Protein 5HEI (pdb70)

CATH classification: 3.40.109.10

Secondary structure (DSSP, 8-state):
--HHHHHHHT------B-SPPPPHHHHHHHHHHHHHS--GGG---EEEEEE--HHHHHHHHHHTT--HHHHHSSEEEEEEEE-HHHHHHHHHTT----GGGSTHHHHHHHHHHHHHHHHHHHHHHHTT-EEEEEGGGGSSHHHHHHHHT--TTEEEEEEEEEE-BS----PPP---HHHHEEESS-----HHHHHHHHHHHHHHHHHHHTSS----HHHHHHHHTTS-S-TTHHHHHHHTT-----/--HHHHHHHT------B-SPPPPHHHHHHHHHHHHHS--GGG---EEEEEE--HHHHHHHHHHTTS-HHHHHSSEEEEEEEE-HHHHHHHHHTT----GGGSTHHHHHHHHHHHHHHHHHHHHHHHTT-EEEEEGGGGSSHHHHHHHHT--TTEEEEEEEEEE-BS----PPP---HHHHEEESS-----HHHHHHHHHHHHHHHHHHHTSS----HHHHHHHHHTS-S-TTHHHHHHHTT-----/-HHHHHHHT------B-SPPPPHHHHHHHHHHHHHS--GGG---EEEEEE--HHHHHHHHHHTT--HHHHHSSEEEEEEEE-HHHHHHHHHTT----GGGSSHHHHHHHHHHHHHHHHHHHHHHHTT-EEEEEGGGGSSHHHHHHHTT--TTEEEEEEEEEE-BS----PPP---HHHHEEESS-----HHHHHHHHHHHHHHHHHHHTSS----HHHHHHHHTTS-S-TTHHHHHHHTT-----/--HHHHHHHT------B-SPPPPHHHHHHHHHHHHHS--GGG---EEEEEE--HHHHHHHHHHTTS-HHHHHSSEEEEEEEE-HHHHHHHHHTT----GGGSHHHHHHHHHHHHHHHHHHHHHHHHTT-EEEEEGGGGSSHHHHHHHTT--TTEEEEEEEEEE-BS----PPP---HHHHEEESS-----HHHHHHHHHHHHHHHHHHHTSS----HHHHHHHHTTS-S-TTHHHHHHHTT-----/--HHHHHHHT------B-SPPPPHHHHHHHHHHHHHS--GGG---EEEEEE--HHHHHHHHHHTTS-HHHHHSSEEEEEEEE-HHHHHHHHHTT----GGGSTHHHHHHHHHHHHHHHHHHHHHHHTT-EEEEEGGGGSSHHHHHHHTT--TTEEEEEEEEEE-BS----PPP---HHHHEEESS-----HHHHHHHHHHHHHHHHHHHTSS----HHHHHHHHTTS-S-TTHHHHHHHTT-----/--HHHHHHHT------B-SPPPPHHHHHHHHHHHHHS--GGG---EEEEEE--HHHHHHHHHHTTS-HHHHHSSEEEEEEEE-HHHHHHHHHTT----GGGSTHHHHHHHHHHHHHHHHHHHHHHHTT-EEEEEGGGGSSHHHHHHHHT--TTEEEEEEEEEE-BS----PPP---HHHHEEESS-----HHHHHHHHHHHHHHHHHHHTSS----HHHHHHHHTTS-S-TTHHHHHHHTT-----/--HHHHHHHT------B-SPPPPHHHHHHHHHHHHHS--GGG---EEEEEE--HHHHHHHHHHTTS-HHHHHSSEEEEEEEE-HHHHHHHHHTT----GGGSSHHHHHHHHHHHHHHHHHHHHHHHTT-EEEEEGGGGSSHHHHHHHHT--TTEEEEEEEEEE-BS----PPP---HHHHEEESS-----HHHHHHHHHHHHHHHHHHHTSS----HHHHHHHHTTS-S-TTHHHHHHHTT-----/--HHHHHHHT------B-SPPPPHHHHHHHHHHHHHS--GGG---EEEEEE--HHHHHHHHHHTT--HHHHHSSEEEEEEEE-HHHHHHHHHTT----GGGSTHHHHHHHHHHHHHHHHHHHHHHHTT-EEEEEGGGGSSHHHHHHHHT--TTEEEEEEEEEE-BS----PPP---HHHHEEESS-----HHHHHHHHHHHHHHHHHHHTSS----HHHHHHHHTTS---TTHHHHHHHTT-----

B-factor: mean 59.86, std 19.84, range [3.0, 152.99]

Structure (mmCIF, N/CA/C/O backbone):
data_5HEI
#
_entry.id   5HEI
#
_cell.length_a   61.440
_cell.length_b   158.190
_cell.length_c   103.860
_cell.angle_alpha   90.00
_cell.angle_beta   102.21
_cell.angle_gamma   90.00
#
_symmetry.space_group_name_H-M   'P 1 21 1'
#
loop_
_entity.id
_entity.type
_entity.pdbx_description
1 polymer NfrA2
2 non-polymer 'FLAVIN MONONUCLEOTIDE'
3 non-polymer (4S)-2-METHYL-2,4-PENTANEDIOL
4 non-polymer 'SULFATE ION'
5 water water
#
loop_
_atom_site.group_PDB
_atom_site.id
_atom_site.type_symbol
_atom_site.label_atom_id
_atom_site.label_alt_id
_atom_site.label_comp_id
_atom_site.label_asym_id
_atom_site.label_entity_id
_atom_site.label_seq_id
_atom_site.pdbx_PDB_ins_code
_atom_site.Cartn_x
_atom_site.Cartn_y
_atom_site.Cartn_z
_atom_site.occupancy
_atom_site.B_iso_or_equiv
_atom_site.auth_seq_id
_atom_site.auth_comp_id
_atom_site.auth_asym_id
_atom_site.auth_atom_id
_atom_site.pdbx_PDB_model_num
ATOM 1 N N . MET A 1 1 ? 11.870 -32.048 116.363 1.00 88.70 1 MET A N 1
ATOM 2 C CA . MET A 1 1 ? 11.365 -31.087 115.380 1.00 85.74 1 MET A CA 1
ATOM 3 C C . MET A 1 1 ? 11.330 -31.722 113.983 1.00 87.55 1 MET A C 1
ATOM 4 O O . MET A 1 1 ? 12.270 -32.429 113.610 1.00 88.34 1 MET A O 1
ATOM 9 N N . ASN A 1 2 ? 10.244 -31.472 113.222 1.00 81.29 2 ASN A N 1
ATOM 10 C CA . ASN A 1 2 ? 10.007 -32.001 111.867 1.00 79.91 2 ASN A CA 1
ATOM 11 C C . ASN A 1 2 ? 11.037 -31.494 110.846 1.00 80.92 2 ASN A C 1
ATOM 12 O O . ASN A 1 2 ? 11.638 -30.444 111.078 1.00 79.20 2 ASN A O 1
ATOM 17 N N . GLU A 1 3 ? 11.221 -32.226 109.707 1.00 76.88 3 GLU A N 1
ATOM 18 C CA . GLU A 1 3 ? 12.150 -31.860 108.620 1.00 75.34 3 GLU A CA 1
ATOM 19 C C . GLU A 1 3 ? 11.854 -30.452 108.089 1.00 74.46 3 GLU A C 1
ATOM 20 O O . GLU A 1 3 ? 12.786 -29.722 107.749 1.00 73.05 3 GLU A O 1
ATOM 26 N N . ALA A 1 4 ? 10.566 -30.063 108.064 1.00 68.81 4 ALA A N 1
ATOM 27 C CA . ALA A 1 4 ? 10.131 -28.732 107.645 1.00 66.15 4 ALA A CA 1
ATOM 28 C C . ALA A 1 4 ? 10.659 -27.680 108.626 1.00 67.98 4 ALA A C 1
ATOM 29 O O . ALA A 1 4 ? 11.297 -26.722 108.192 1.00 66.32 4 ALA A O 1
ATOM 31 N N . ILE A 1 5 ? 10.440 -27.896 109.946 1.00 64.42 5 ILE A N 1
ATOM 32 C CA . ILE A 1 5 ? 10.893 -27.023 111.038 1.00 63.63 5 ILE A CA 1
ATOM 33 C C . ILE A 1 5 ? 12.433 -26.969 111.096 1.00 66.44 5 ILE A C 1
ATOM 34 O O . ILE A 1 5 ? 12.985 -25.886 111.267 1.00 64.64 5 ILE A O 1
ATOM 39 N N . ARG A 1 6 ? 13.115 -28.115 110.898 1.00 64.19 6 ARG A N 1
ATOM 40 C CA . ARG A 1 6 ? 14.580 -28.194 110.893 1.00 64.52 6 ARG A CA 1
ATOM 41 C C . ARG A 1 6 ? 15.212 -27.514 109.675 1.00 66.82 6 ARG A C 1
ATOM 42 O O . ARG A 1 6 ? 16.381 -27.140 109.744 1.00 67.20 6 ARG A O 1
ATOM 50 N N . THR A 1 7 ? 14.441 -27.324 108.579 1.00 61.60 7 THR A N 1
ATOM 51 C CA . THR A 1 7 ? 14.897 -26.610 107.376 1.00 59.86 7 THR A CA 1
ATOM 52 C C . THR A 1 7 ? 14.904 -25.108 107.674 1.00 61.18 7 THR A C 1
ATOM 53 O O . THR A 1 7 ? 15.857 -24.417 107.301 1.00 60.92 7 THR A O 1
ATOM 57 N N . ILE A 1 8 ? 13.854 -24.616 108.367 1.00 56.18 8 ILE A N 1
ATOM 58 C CA . ILE A 1 8 ? 13.715 -23.202 108.752 1.00 54.67 8 ILE A CA 1
ATOM 59 C C . ILE A 1 8 ? 14.639 -22.844 109.932 1.00 59.23 8 ILE A C 1
ATOM 60 O O . ILE A 1 8 ? 15.344 -21.844 109.841 1.00 58.25 8 ILE A O 1
ATOM 65 N N . GLN A 1 9 ? 14.640 -23.657 111.015 1.00 57.34 9 GLN A N 1
ATOM 66 C CA . GLN A 1 9 ? 15.451 -23.437 112.223 1.00 58.42 9 GLN A CA 1
ATOM 67 C C . GLN A 1 9 ? 16.965 -23.377 111.962 1.00 63.78 9 GLN A C 1
ATOM 68 O O . GLN A 1 9 ? 17.655 -22.564 112.581 1.00 63.31 9 GLN A O 1
ATOM 74 N N . ASP A 1 10 ? 17.472 -24.233 111.048 1.00 61.69 10 ASP A N 1
ATOM 75 C CA . ASP A 1 10 ? 18.894 -24.319 110.702 1.00 62.64 10 ASP A CA 1
ATOM 76 C C . ASP A 1 10 ? 19.289 -23.409 109.514 1.00 65.98 10 ASP A C 1
ATOM 77 O O . ASP A 1 10 ? 20.280 -23.689 108.833 1.00 66.78 10 ASP A O 1
ATOM 82 N N . HIS A 1 11 ? 18.537 -22.312 109.293 1.00 60.91 11 HIS A N 1
ATOM 83 C CA . HIS A 1 11 ? 18.804 -21.378 108.202 1.00 59.78 11 HIS A CA 1
ATOM 84 C C . HIS A 1 11 ? 20.105 -20.592 108.338 1.00 65.68 11 HIS A C 1
ATOM 85 O O . HIS A 1 11 ? 20.393 -20.000 109.383 1.00 65.97 11 HIS A O 1
ATOM 92 N N . ARG A 1 12 ? 20.892 -20.646 107.264 1.00 63.09 12 ARG A N 1
ATOM 93 C CA . ARG A 1 12 ? 22.150 -19.940 107.088 1.00 64.00 12 ARG A CA 1
ATOM 94 C C . ARG A 1 12 ? 22.249 -19.556 105.611 1.00 67.88 12 ARG A C 1
ATOM 95 O O . ARG A 1 12 ? 22.099 -20.414 104.736 1.00 68.25 12 ARG A O 1
ATOM 103 N N . SER A 1 13 ? 22.382 -18.253 105.335 1.00 63.34 13 SER A N 1
ATOM 104 C CA . SER A 1 13 ? 22.519 -17.758 103.969 1.00 62.35 13 SER A CA 1
ATOM 105 C C . SER A 1 13 ? 23.982 -17.885 103.583 1.00 67.83 13 SER A C 1
ATOM 106 O O . SER A 1 13 ? 24.862 -17.589 104.400 1.00 68.89 13 SER A O 1
ATOM 109 N N . ILE A 1 14 ? 24.247 -18.366 102.365 1.00 64.33 14 ILE A N 1
ATOM 110 C CA . ILE A 1 14 ? 25.622 -18.538 101.892 1.00 65.61 14 ILE A CA 1
ATOM 111 C C . ILE A 1 14 ? 25.957 -17.647 100.702 1.00 67.92 14 ILE A C 1
ATOM 112 O O . ILE A 1 14 ? 25.088 -17.365 99.872 1.00 65.60 14 ILE A O 1
ATOM 117 N N . ARG A 1 15 ? 27.222 -17.188 100.648 1.00 65.42 15 ARG A N 1
ATOM 118 C CA . ARG A 1 15 ? 27.765 -16.326 99.591 1.00 64.76 15 ARG A CA 1
ATOM 119 C C . ARG A 1 15 ? 28.922 -17.018 98.850 1.00 69.63 15 ARG A C 1
ATOM 120 O O . ARG A 1 15 ? 29.443 -16.485 97.867 1.00 69.20 15 ARG A O 1
ATOM 128 N N . GLN A 1 16 ? 29.280 -18.231 99.307 1.00 67.81 16 GLN A N 1
ATOM 129 C CA . GLN A 1 16 ? 30.314 -19.081 98.715 1.00 70.17 16 GLN A CA 1
ATOM 130 C C . GLN A 1 16 ? 29.616 -20.239 97.976 1.00 73.75 16 GLN A C 1
ATOM 131 O O . GLN A 1 16 ? 28.845 -20.980 98.588 1.00 72.27 16 GLN A O 1
ATOM 137 N N . TYR A 1 17 ? 29.854 -20.348 96.649 1.00 71.07 17 TYR A N 1
ATOM 138 C CA . TYR A 1 17 ? 29.235 -21.333 95.755 1.00 70.71 17 TYR A CA 1
ATOM 139 C C . TYR A 1 17 ? 30.250 -22.085 94.883 1.00 77.31 17 TYR A C 1
ATOM 140 O O . TYR A 1 17 ? 31.393 -21.640 94.731 1.00 78.37 17 TYR A O 1
ATOM 149 N N . THR A 1 18 ? 29.806 -23.222 94.295 1.00 74.48 18 THR A N 1
ATOM 150 C CA . THR A 1 18 ? 30.587 -24.082 93.397 1.00 76.74 18 THR A CA 1
ATOM 151 C C . THR A 1 18 ? 30.170 -23.847 91.931 1.00 80.18 18 THR A C 1
ATOM 152 O O . THR A 1 18 ? 29.133 -23.231 91.673 1.00 77.74 18 THR A O 1
ATOM 156 N N . ASP A 1 19 ? 30.967 -24.371 90.983 1.00 78.81 19 ASP A N 1
ATOM 157 C CA . ASP A 1 19 ? 30.740 -24.300 89.530 1.00 79.09 19 ASP A CA 1
ATOM 158 C C . ASP A 1 19 ? 29.490 -25.093 89.097 1.00 81.72 19 ASP A C 1
ATOM 159 O O . ASP A 1 19 ? 28.957 -24.853 88.010 1.00 80.92 19 ASP A O 1
ATOM 164 N N . GLU A 1 20 ? 29.042 -26.029 89.963 1.00 77.76 20 GLU A N 1
ATOM 165 C CA . GLU A 1 20 ? 27.908 -26.930 89.778 1.00 76.76 20 GLU A CA 1
ATOM 166 C C . GLU A 1 20 ? 26.614 -26.190 89.456 1.00 79.30 20 GLU A C 1
ATOM 167 O O . GLU A 1 20 ? 26.156 -25.354 90.239 1.00 76.66 20 GLU A O 1
ATOM 173 N N . ALA A 1 21 ? 26.043 -26.500 88.286 1.00 77.41 21 ALA A N 1
ATOM 174 C CA . ALA A 1 21 ? 24.809 -25.909 87.782 1.00 75.86 21 ALA A CA 1
ATOM 175 C C . ALA A 1 21 ? 23.575 -26.473 88.485 1.00 79.31 21 ALA A C 1
ATOM 176 O O . ALA A 1 21 ? 23.556 -27.652 88.848 1.00 79.80 21 ALA A O 1
ATOM 178 N N . VAL A 1 22 ? 22.541 -25.628 88.666 1.00 74.62 22 VAL A N 1
ATOM 179 C CA . VAL A 1 22 ? 21.267 -26.025 89.275 1.00 73.50 22 VAL A CA 1
ATOM 180 C C . VAL A 1 22 ? 20.453 -26.701 88.167 1.00 79.43 22 VAL A C 1
ATOM 181 O O . VAL A 1 22 ? 20.203 -26.080 87.129 1.00 79.16 22 VAL A O 1
ATOM 185 N N . SER A 1 23 ? 20.087 -27.981 88.366 1.00 77.67 23 SER A N 1
ATOM 186 C CA . SER A 1 23 ? 19.315 -28.760 87.391 1.00 78.93 23 SER A CA 1
ATOM 187 C C . SER A 1 23 ? 17.893 -28.216 87.232 1.00 81.99 23 SER A C 1
ATOM 188 O O . SER A 1 23 ? 17.378 -27.575 88.152 1.00 79.76 23 SER A O 1
ATOM 191 N N . ASP A 1 24 ? 17.265 -28.475 86.061 1.00 79.94 24 ASP A N 1
ATOM 192 C CA . ASP A 1 24 ? 15.907 -28.033 85.731 1.00 78.61 24 ASP A CA 1
ATOM 193 C C . ASP A 1 24 ? 14.886 -28.641 86.681 1.00 80.13 24 ASP A C 1
ATOM 194 O O . ASP A 1 24 ? 13.910 -27.973 87.011 1.00 77.23 24 ASP A O 1
ATOM 199 N N . GLU A 1 25 ? 15.140 -29.891 87.150 1.00 77.69 25 GLU A N 1
ATOM 200 C CA . GLU A 1 25 ? 14.306 -30.616 88.113 1.00 76.70 25 GLU A CA 1
ATOM 201 C C . GLU A 1 25 ? 14.266 -29.856 89.445 1.00 77.05 25 GLU A C 1
ATOM 202 O O . GLU A 1 25 ? 13.202 -29.769 90.062 1.00 75.45 25 GLU A O 1
ATOM 208 N N . HIS A 1 26 ? 15.416 -29.279 89.859 1.00 71.99 26 HIS A N 1
ATOM 209 C CA . HIS A 1 26 ? 15.534 -28.484 91.082 1.00 69.49 26 HIS A CA 1
ATOM 210 C C . HIS A 1 26 ? 14.825 -27.137 90.930 1.00 70.56 26 HIS A C 1
ATOM 211 O O . HIS A 1 26 ? 14.092 -26.738 91.837 1.00 68.99 26 HIS A O 1
ATOM 218 N N . LEU A 1 27 ? 15.024 -26.449 89.776 1.00 65.78 27 LEU A N 1
ATOM 219 C CA . LEU A 1 27 ? 14.388 -25.162 89.481 1.00 63.37 27 LEU A CA 1
ATOM 220 C C . LEU A 1 27 ? 12.857 -25.295 89.469 1.00 65.94 27 LEU A C 1
ATOM 221 O O . LEU A 1 27 ? 12.190 -24.538 90.171 1.00 64.16 27 LEU A O 1
ATOM 226 N N . ASP A 1 28 ? 12.315 -26.299 88.738 1.00 63.63 28 ASP A N 1
ATOM 227 C CA . ASP A 1 28 ? 10.876 -26.578 88.657 1.00 63.18 28 ASP A CA 1
ATOM 228 C C . ASP A 1 28 ? 10.243 -26.820 90.027 1.00 64.96 28 ASP A C 1
ATOM 229 O O . ASP A 1 28 ? 9.125 -26.373 90.254 1.00 63.82 28 ASP A O 1
ATOM 234 N N . THR A 1 29 ? 10.969 -27.491 90.942 1.00 61.19 29 THR A N 1
ATOM 235 C CA . THR A 1 29 ? 10.535 -27.760 92.316 1.00 60.06 29 THR A CA 1
ATOM 236 C C . THR A 1 29 ? 10.491 -26.447 93.129 1.00 62.75 29 THR A C 1
ATOM 237 O O . THR A 1 29 ? 9.549 -26.245 93.895 1.00 60.92 29 THR A O 1
ATOM 241 N N . ILE A 1 30 ? 11.493 -25.551 92.920 1.00 59.97 30 ILE A N 1
ATOM 242 C CA . ILE A 1 30 ? 11.613 -24.237 93.566 1.00 58.81 30 ILE A CA 1
ATOM 243 C C . ILE A 1 30 ? 10.477 -23.310 93.078 1.00 63.26 30 ILE A C 1
ATOM 244 O O . ILE A 1 30 ? 9.900 -22.587 93.897 1.00 62.77 30 ILE A O 1
ATOM 249 N N . ILE A 1 31 ? 10.140 -23.348 91.765 1.00 60.39 31 ILE A N 1
ATOM 250 C CA . ILE A 1 31 ? 9.040 -22.536 91.219 1.00 59.81 31 ILE A CA 1
ATOM 251 C C . ILE A 1 31 ? 7.649 -23.077 91.605 1.00 64.30 31 ILE A C 1
ATOM 252 O O . ILE A 1 31 ? 6.758 -22.279 91.889 1.00 63.26 31 ILE A O 1
ATOM 257 N N . GLN A 1 32 ? 7.473 -24.419 91.633 1.00 62.27 32 GLN A N 1
ATOM 258 C CA . GLN A 1 32 ? 6.211 -25.070 92.023 1.00 62.78 32 GLN A CA 1
ATOM 259 C C . GLN A 1 32 ? 5.887 -24.860 93.503 1.00 66.73 32 GLN A C 1
ATOM 260 O O . GLN A 1 32 ? 4.714 -24.683 93.848 1.00 66.37 32 GLN A O 1
ATOM 266 N N . SER A 1 33 ? 6.926 -24.858 94.369 1.00 62.87 33 SER A N 1
ATOM 267 C CA . SER A 1 33 ? 6.780 -24.623 95.808 1.00 61.78 33 SER A CA 1
ATOM 268 C C . SER A 1 33 ? 6.400 -23.159 96.065 1.00 63.35 33 SER A C 1
ATOM 269 O O . SER A 1 33 ? 5.509 -22.900 96.872 1.00 62.81 33 SER A O 1
ATOM 272 N N . ALA A 1 34 ? 7.050 -22.210 95.351 1.00 57.90 34 ALA A N 1
ATOM 273 C CA . ALA A 1 34 ? 6.780 -20.777 95.457 1.00 56.20 34 ALA A CA 1
ATOM 274 C C . ALA A 1 34 ? 5.333 -20.459 95.035 1.00 59.55 34 ALA A C 1
ATOM 275 O O . ALA A 1 34 ? 4.656 -19.674 95.710 1.00 59.46 34 ALA A O 1
ATOM 277 N N . GLN A 1 35 ? 4.847 -21.109 93.949 1.00 54.97 35 GLN A N 1
ATOM 278 C CA . GLN A 1 35 ? 3.480 -20.960 93.442 1.00 54.13 35 GLN A CA 1
ATOM 279 C C . GLN A 1 35 ? 2.470 -21.559 94.419 1.00 57.16 35 GLN A C 1
ATOM 280 O O . GLN A 1 35 ? 1.370 -21.034 94.549 1.00 56.88 35 GLN A O 1
ATOM 286 N N . SER A 1 36 ? 2.858 -22.639 95.121 1.00 53.44 36 SER A N 1
ATOM 287 C CA . SER A 1 36 ? 2.032 -23.342 96.105 1.00 53.43 36 SER A CA 1
ATOM 288 C C . SER A 1 36 ? 1.691 -22.507 97.346 1.00 56.32 36 SER A C 1
ATOM 289 O O . SER A 1 36 ? 0.730 -22.825 98.044 1.00 56.23 36 SER A O 1
ATOM 292 N N . ALA A 1 37 ? 2.465 -21.444 97.612 1.00 52.55 37 ALA A N 1
ATOM 293 C CA . ALA A 1 37 ? 2.271 -20.534 98.743 1.00 51.94 37 ALA A CA 1
ATOM 294 C C . ALA A 1 37 ? 1.015 -19.659 98.587 1.00 56.53 37 ALA A C 1
ATOM 295 O O . ALA A 1 37 ? 0.509 -19.484 97.474 1.00 55.96 37 ALA A O 1
ATOM 297 N N . ALA A 1 38 ? 0.522 -19.114 99.714 1.00 53.96 38 ALA A N 1
ATOM 298 C CA . ALA A 1 38 ? -0.656 -18.248 99.772 1.00 54.65 38 ALA A CA 1
ATOM 299 C C . ALA A 1 38 ? -0.414 -16.895 99.086 1.00 59.55 38 ALA A C 1
ATOM 300 O O . ALA A 1 38 ? 0.712 -16.384 99.109 1.00 59.40 38 ALA A O 1
ATOM 302 N N . SER A 1 39 ? -1.473 -16.325 98.473 1.00 56.26 39 SER A N 1
ATOM 303 C CA . SER A 1 39 ? -1.439 -15.031 97.777 1.00 55.71 39 SER A CA 1
ATOM 304 C C . SER A 1 39 ? -2.710 -14.244 98.069 1.00 61.74 39 SER A C 1
ATOM 305 O O . SER A 1 39 ? -3.777 -14.851 98.169 1.00 63.24 39 SER A O 1
ATOM 308 N N . SER A 1 40 ? -2.608 -12.904 98.217 1.00 58.03 40 SER A N 1
ATOM 309 C CA . SER A 1 40 ? -3.763 -12.039 98.498 1.00 58.59 40 SER A CA 1
ATOM 310 C C . SER A 1 40 ? -4.822 -12.191 97.403 1.00 63.73 40 SER A C 1
ATOM 311 O O . SER A 1 40 ? -4.500 -12.027 96.223 1.00 63.28 40 SER A O 1
ATOM 314 N N . ILE A 1 41 ? -6.063 -12.581 97.805 1.00 61.25 41 ILE A N 1
ATOM 315 C CA . ILE A 1 41 ? -7.249 -12.825 96.958 1.00 62.38 41 ILE A CA 1
ATOM 316 C C . ILE A 1 41 ? -7.034 -13.838 95.799 1.00 66.69 41 ILE A C 1
ATOM 317 O O . ILE A 1 41 ? -7.804 -13.852 94.831 1.00 67.47 41 ILE A O 1
ATOM 322 N N . ASN A 1 42 ? -6.003 -14.714 95.936 1.00 62.40 42 ASN A N 1
ATOM 323 C CA . ASN A 1 42 ? -5.540 -15.704 94.947 1.00 62.33 42 ASN A CA 1
ATOM 324 C C . ASN A 1 42 ? -5.189 -15.033 93.597 1.00 66.59 42 ASN A C 1
ATOM 325 O O . ASN A 1 42 ? -5.304 -15.646 92.530 1.00 66.91 42 ASN A O 1
ATOM 330 N N . GLY A 1 43 ? -4.748 -13.776 93.683 1.00 62.50 43 GLY A N 1
ATOM 331 C CA . GLY A 1 43 ? -4.358 -12.957 92.543 1.00 62.38 43 GLY A CA 1
ATOM 332 C C . GLY A 1 43 ? -2.977 -13.296 92.023 1.00 65.30 43 GLY A C 1
ATOM 333 O O . GLY A 1 43 ? -2.649 -12.956 90.883 1.00 64.89 43 GLY A O 1
ATOM 334 N N . GLN A 1 44 ? -2.162 -13.977 92.866 1.00 61.38 44 GLN A N 1
ATOM 335 C CA . GLN A 1 44 ? -0.802 -14.441 92.570 1.00 60.97 44 GLN A CA 1
ATOM 336 C C . GLN A 1 44 ? 0.034 -13.314 91.934 1.00 65.24 44 GLN A C 1
ATOM 337 O O . GLN A 1 44 ? 0.451 -13.406 90.773 1.00 66.01 44 GLN A O 1
ATOM 343 N N . GLN A 1 45 ? 0.231 -12.228 92.710 1.00 60.48 45 GLN A N 1
ATOM 344 C CA . GLN A 1 45 ? 0.928 -11.001 92.313 1.00 59.94 45 GLN A CA 1
ATOM 345 C C . GLN A 1 45 ? 2.468 -11.111 92.321 1.00 63.84 45 GLN A C 1
ATOM 346 O O . GLN A 1 45 ? 3.152 -10.122 92.592 1.00 63.27 45 GLN A O 1
ATOM 352 N N . VAL A 1 46 ? 3.014 -12.304 92.027 1.00 60.72 46 VAL A N 1
ATOM 353 C CA . VAL A 1 46 ? 4.461 -12.541 92.000 1.00 60.37 46 VAL A CA 1
ATOM 354 C C . VAL A 1 46 ? 4.888 -13.151 90.665 1.00 65.81 46 VAL A C 1
ATOM 355 O O . VAL A 1 46 ? 4.328 -14.165 90.228 1.00 66.21 46 VAL A O 1
ATOM 359 N N . THR A 1 47 ? 5.903 -12.537 90.039 1.00 62.39 47 THR A N 1
ATOM 360 C CA . THR A 1 47 ? 6.503 -12.999 88.794 1.00 62.87 47 THR A CA 1
ATOM 361 C C . THR A 1 47 ? 7.969 -13.331 89.064 1.00 66.64 47 THR A C 1
ATOM 362 O O . THR A 1 47 ? 8.692 -12.531 89.660 1.00 65.68 47 THR A O 1
ATOM 366 N N . ILE A 1 48 ? 8.384 -14.531 88.659 1.00 63.53 48 ILE A N 1
ATOM 367 C CA . ILE A 1 48 ? 9.737 -15.012 88.883 1.00 63.23 48 ILE A CA 1
ATOM 368 C C . ILE A 1 48 ? 10.554 -15.143 87.594 1.00 67.67 48 ILE A C 1
ATOM 369 O O . ILE A 1 48 ? 10.166 -15.878 86.682 1.00 68.39 48 ILE A O 1
ATOM 374 N N . ILE A 1 49 ? 11.674 -14.400 87.520 1.00 63.67 49 ILE A N 1
ATOM 375 C CA . ILE A 1 49 ? 12.578 -14.403 86.368 1.00 64.50 49 ILE A CA 1
ATOM 376 C C . ILE A 1 49 ? 13.844 -15.203 86.699 1.00 67.87 49 ILE A C 1
ATOM 377 O O . ILE A 1 49 ? 14.564 -14.847 87.634 1.00 66.68 49 ILE A O 1
ATOM 382 N N . SER A 1 50 ? 14.107 -16.278 85.939 1.00 65.10 50 SER A N 1
ATOM 383 C CA . SER A 1 50 ? 15.284 -17.125 86.135 1.00 65.51 50 SER A CA 1
ATOM 384 C C . SER A 1 50 ? 16.393 -16.697 85.205 1.00 70.44 50 SER A C 1
ATOM 385 O O . SER A 1 50 ? 16.249 -16.793 83.986 1.00 71.18 50 SER A O 1
ATOM 388 N N . VAL A 1 51 ? 17.489 -16.194 85.782 1.00 66.94 51 VAL A N 1
ATOM 389 C CA . VAL A 1 51 ? 18.651 -15.736 85.028 1.00 68.17 51 VAL A CA 1
ATOM 390 C C . VAL A 1 51 ? 19.802 -16.729 85.223 1.00 73.18 51 VAL A C 1
ATOM 391 O O . VAL A 1 51 ? 20.266 -16.941 86.346 1.00 72.55 51 VAL A O 1
ATOM 395 N N . GLN A 1 52 ? 20.215 -17.369 84.124 1.00 70.94 52 GLN A N 1
ATOM 396 C CA . GLN A 1 52 ? 21.274 -18.375 84.114 1.00 72.24 52 GLN A CA 1
ATOM 397 C C . GLN A 1 52 ? 22.454 -17.981 83.222 1.00 77.76 52 GLN A C 1
ATOM 398 O O . GLN A 1 52 ? 23.565 -18.483 83.422 1.00 78.40 52 GLN A O 1
ATOM 404 N N . ASP A 1 53 ? 22.205 -17.090 82.238 1.00 74.62 53 ASP A N 1
ATOM 405 C CA . ASP A 1 53 ? 23.197 -16.570 81.294 1.00 76.40 53 ASP A CA 1
ATOM 406 C C . ASP A 1 53 ? 24.178 -15.646 82.035 1.00 79.63 53 ASP A C 1
ATOM 407 O O . ASP A 1 53 ? 23.769 -14.623 82.585 1.00 78.04 53 ASP A O 1
ATOM 412 N N . LYS A 1 54 ? 25.465 -16.046 82.065 1.00 77.01 54 LYS A N 1
ATOM 413 C CA . LYS A 1 54 ? 26.588 -15.376 82.733 1.00 76.58 54 LYS A CA 1
ATOM 414 C C . LYS A 1 54 ? 26.676 -13.866 82.468 1.00 78.70 54 LYS A C 1
ATOM 415 O O . LYS A 1 54 ? 26.872 -13.106 83.415 1.00 77.02 54 LYS A O 1
ATOM 421 N N . GLU A 1 55 ? 26.529 -13.444 81.192 1.00 75.55 55 GLU A N 1
ATOM 422 C CA . GLU A 1 55 ? 26.604 -12.039 80.763 1.00 75.32 55 GLU A CA 1
ATOM 423 C C . GLU A 1 55 ? 25.498 -11.168 81.365 1.00 75.73 55 GLU A C 1
ATOM 424 O O . GLU A 1 55 ? 25.791 -10.078 81.871 1.00 75.07 55 GLU A O 1
ATOM 430 N N . LYS A 1 56 ? 24.237 -11.652 81.326 1.00 69.75 56 LYS A N 1
ATOM 431 C CA . LYS A 1 56 ? 23.081 -10.955 81.900 1.00 67.01 56 LYS A CA 1
ATOM 432 C C . LYS A 1 56 ? 23.226 -10.926 83.428 1.00 68.53 56 LYS A C 1
ATOM 433 O O . LYS A 1 56 ? 23.110 -9.858 84.026 1.00 67.62 56 LYS A O 1
ATOM 439 N N . LYS A 1 57 ? 23.544 -12.093 84.035 1.00 63.91 57 LYS A N 1
ATOM 440 C CA . LYS A 1 57 ? 23.769 -12.304 85.472 1.00 62.05 57 LYS A CA 1
ATOM 441 C C . LYS A 1 57 ? 24.920 -11.424 86.005 1.00 65.58 57 LYS A C 1
ATOM 442 O O . LYS A 1 57 ? 24.888 -11.025 87.172 1.00 63.78 57 LYS A O 1
ATOM 448 N N . LYS A 1 58 ? 25.920 -11.112 85.147 1.00 63.49 58 LYS A N 1
ATOM 449 C CA . LYS A 1 58 ? 27.037 -10.236 85.507 1.00 63.99 58 LYS A CA 1
ATOM 450 C C . LYS A 1 58 ? 26.537 -8.798 85.614 1.00 67.06 58 LYS A C 1
ATOM 451 O O . LYS A 1 58 ? 26.956 -8.086 86.528 1.00 65.90 58 LYS A O 1
ATOM 457 N N . LYS A 1 59 ? 25.638 -8.376 84.690 1.00 63.95 59 LYS A N 1
ATOM 458 C CA . LYS A 1 59 ? 25.058 -7.031 84.699 1.00 63.46 59 LYS A CA 1
ATOM 459 C C . LYS A 1 59 ? 24.201 -6.831 85.949 1.00 65.23 59 LYS A C 1
ATOM 460 O O . LYS A 1 59 ? 24.326 -5.801 86.608 1.00 64.01 59 LYS A O 1
ATOM 466 N N . LEU A 1 60 ? 23.416 -7.867 86.323 1.00 61.36 60 LEU A N 1
ATOM 467 C CA . LEU A 1 60 ? 22.570 -7.914 87.522 1.00 59.63 60 LEU A CA 1
ATOM 468 C C . LEU A 1 60 ? 23.405 -7.828 88.803 1.00 64.63 60 LEU A C 1
ATOM 469 O O . LEU A 1 60 ? 22.967 -7.210 89.771 1.00 63.02 60 LEU A O 1
ATOM 474 N N . SER A 1 61 ? 24.595 -8.461 88.803 1.00 64.02 61 SER A N 1
ATOM 475 C CA . SER A 1 61 ? 25.560 -8.491 89.909 1.00 64.82 61 SER A CA 1
ATOM 476 C C . SER A 1 61 ? 26.109 -7.087 90.194 1.00 71.00 61 SER A C 1
ATOM 477 O O . SER A 1 61 ? 26.186 -6.681 91.355 1.00 70.20 61 SER A O 1
ATOM 480 N N . GLU A 1 62 ? 26.468 -6.350 89.125 1.00 69.69 62 GLU A N 1
ATOM 481 C CA . GLU A 1 62 ? 27.010 -4.994 89.190 1.00 70.70 62 GLU A CA 1
ATOM 482 C C . GLU A 1 62 ? 25.943 -3.998 89.657 1.00 73.43 62 GLU A C 1
ATOM 483 O O . GLU A 1 62 ? 26.232 -3.183 90.531 1.00 73.92 62 GLU A O 1
ATOM 489 N N . LEU A 1 63 ? 24.709 -4.082 89.095 1.00 68.10 63 LEU A N 1
ATOM 490 C CA . LEU A 1 63 ? 23.572 -3.202 89.422 1.00 66.61 63 LEU A CA 1
ATOM 491 C C . LEU A 1 63 ? 23.016 -3.398 90.844 1.00 69.91 63 LEU A C 1
ATOM 492 O O . LEU A 1 63 ? 22.258 -2.550 91.330 1.00 68.60 63 LEU A O 1
ATOM 497 N N . ALA A 1 64 ? 23.375 -4.524 91.494 1.00 66.86 64 ALA A N 1
ATOM 498 C CA . ALA A 1 64 ? 22.988 -4.841 92.870 1.00 65.60 64 ALA A CA 1
ATOM 499 C C . ALA A 1 64 ? 24.074 -4.409 93.881 1.00 70.97 64 ALA A C 1
ATOM 500 O O . ALA A 1 64 ? 23.904 -4.587 95.089 1.00 69.56 64 ALA A O 1
ATOM 502 N N . GLY A 1 65 ? 25.155 -3.819 93.369 1.00 70.21 65 GLY A N 1
ATOM 503 C CA . GLY A 1 65 ? 26.263 -3.313 94.171 1.00 71.51 65 GLY A CA 1
ATOM 504 C C . GLY A 1 65 ? 27.515 -4.160 94.123 1.00 77.12 65 GLY A C 1
ATOM 505 O O . GLY A 1 65 ? 28.205 -4.283 95.139 1.00 77.87 65 GLY A O 1
ATOM 506 N N . ASN A 1 66 ? 27.823 -4.732 92.936 1.00 73.90 66 ASN A N 1
ATOM 507 C CA . ASN A 1 66 ? 28.992 -5.583 92.669 1.00 74.89 66 ASN A CA 1
ATOM 508 C C . ASN A 1 66 ? 29.152 -6.759 93.650 1.00 76.76 66 ASN A C 1
ATOM 509 O O . ASN A 1 66 ? 30.239 -6.983 94.191 1.00 77.69 66 ASN A O 1
ATOM 514 N N . GLN A 1 67 ? 28.053 -7.503 93.879 1.00 70.45 67 GLN A N 1
ATOM 515 C CA . GLN A 1 67 ? 28.045 -8.656 94.783 1.00 69.24 67 GLN A CA 1
ATOM 516 C C . GLN A 1 67 ? 28.563 -9.892 94.056 1.00 73.45 67 GLN A C 1
ATOM 517 O O . GLN A 1 67 ? 27.887 -10.424 93.170 1.00 72.11 67 GLN A O 1
ATOM 523 N N . ALA A 1 68 ? 29.789 -10.324 94.426 1.00 71.71 68 ALA A N 1
ATOM 524 C CA . ALA A 1 68 ? 30.524 -11.464 93.860 1.00 72.82 68 ALA A CA 1
ATOM 525 C C . ALA A 1 68 ? 29.743 -12.776 93.836 1.00 74.90 68 ALA A C 1
ATOM 526 O O . ALA A 1 68 ? 29.932 -13.573 92.918 1.00 74.70 68 ALA A O 1
ATOM 528 N N . TRP A 1 69 ? 28.854 -12.982 94.825 1.00 70.25 69 TRP A N 1
ATOM 529 C CA . TRP A 1 69 ? 28.011 -14.172 94.954 1.00 69.00 69 TRP A CA 1
ATOM 530 C C . TRP A 1 69 ? 26.955 -14.335 93.863 1.00 71.82 69 TRP A C 1
ATOM 531 O O . TRP A 1 69 ? 26.562 -15.471 93.587 1.00 71.61 69 TRP A O 1
ATOM 542 N N . ILE A 1 70 ? 26.520 -13.223 93.224 1.00 67.68 70 ILE A N 1
ATOM 543 C CA . ILE A 1 70 ? 25.535 -13.253 92.129 1.00 67.07 70 ILE A CA 1
ATOM 544 C C . ILE A 1 70 ? 26.176 -13.867 90.879 1.00 73.55 70 ILE A C 1
ATOM 545 O O . ILE A 1 70 ? 25.613 -14.800 90.304 1.00 73.47 70 ILE A O 1
ATOM 550 N N . ASP A 1 71 ? 27.357 -13.362 90.480 1.00 71.99 71 ASP A N 1
ATOM 551 C CA . ASP A 1 71 ? 28.088 -13.877 89.327 1.00 74.10 71 ASP A CA 1
ATOM 552 C C . ASP A 1 71 ? 28.692 -15.261 89.627 1.00 79.24 71 ASP A C 1
ATOM 553 O O . ASP A 1 71 ? 28.956 -16.023 88.695 1.00 79.92 71 ASP A O 1
ATOM 558 N N . GLN A 1 72 ? 28.879 -15.587 90.929 1.00 75.83 72 GLN A N 1
ATOM 559 C CA . GLN A 1 72 ? 29.435 -16.863 91.389 1.00 77.05 72 GLN A CA 1
ATOM 560 C C . GLN A 1 72 ? 28.459 -18.029 91.225 1.00 80.40 72 GLN A C 1
ATOM 561 O O . GLN A 1 72 ? 28.885 -19.104 90.797 1.00 82.21 72 GLN A O 1
ATOM 567 N N . ALA A 1 73 ? 27.170 -17.831 91.583 1.00 73.94 73 ALA A N 1
ATOM 568 C CA . ALA A 1 73 ? 26.131 -18.866 91.498 1.00 72.76 73 ALA A CA 1
ATOM 569 C C . ALA A 1 73 ? 25.636 -19.108 90.057 1.00 77.07 73 ALA A C 1
ATOM 570 O O . ALA A 1 73 ? 25.629 -18.156 89.273 1.00 76.74 73 ALA A O 1
ATOM 572 N N . PRO A 1 74 ? 25.205 -20.346 89.675 1.00 73.77 74 PRO A N 1
ATOM 573 C CA . PRO A 1 74 ? 24.764 -20.565 88.282 1.00 73.84 74 PRO A CA 1
ATOM 574 C C . PRO A 1 74 ? 23.382 -20.011 87.922 1.00 73.85 74 PRO A C 1
ATOM 575 O O . PRO A 1 74 ? 23.108 -19.800 86.740 1.00 73.85 74 PRO A O 1
ATOM 579 N N . LEU A 1 75 ? 22.509 -19.807 88.928 1.00 67.20 75 LEU A N 1
ATOM 580 C CA . LEU A 1 75 ? 21.137 -19.314 88.759 1.00 64.57 75 LEU A CA 1
ATOM 581 C C . LEU A 1 75 ? 20.826 -18.174 89.726 1.00 65.79 75 LEU A C 1
ATOM 582 O O . LEU A 1 75 ? 21.100 -18.282 90.924 1.00 65.09 75 LEU A O 1
ATOM 587 N N . PHE A 1 76 ? 20.231 -17.092 89.195 1.00 60.43 76 PHE A N 1
ATOM 588 C CA . PHE A 1 76 ? 19.805 -15.922 89.952 1.00 57.86 76 PHE A CA 1
ATOM 589 C C . PHE A 1 76 ? 18.327 -15.681 89.662 1.00 59.65 76 PHE A C 1
ATOM 590 O O . PHE A 1 76 ? 17.971 -15.313 88.541 1.00 59.58 76 PHE A O 1
ATOM 598 N N . LEU A 1 77 ? 17.466 -15.954 90.659 1.00 54.89 77 LEU A N 1
ATOM 599 C CA . LEU A 1 77 ? 16.012 -15.775 90.571 1.00 53.76 77 LEU A CA 1
ATOM 600 C C . LEU A 1 77 ? 15.629 -14.346 90.966 1.00 58.31 77 LEU A C 1
ATOM 601 O O . LEU A 1 77 ? 16.249 -13.796 91.877 1.00 58.51 77 LEU A O 1
ATOM 606 N N . ILE A 1 78 ? 14.625 -13.737 90.285 1.00 54.37 78 ILE A N 1
ATOM 607 C CA . ILE A 1 78 ? 14.170 -12.369 90.582 1.00 53.27 78 ILE A CA 1
ATOM 608 C C . ILE A 1 78 ? 12.657 -12.329 90.788 1.00 57.02 78 ILE A C 1
ATOM 609 O O . ILE A 1 78 ? 11.886 -12.596 89.860 1.00 56.90 78 ILE A O 1
ATOM 614 N N . PHE A 1 79 ? 12.250 -11.990 92.026 1.00 53.36 79 PHE A N 1
ATOM 615 C CA . PHE A 1 79 ? 10.860 -11.886 92.465 1.00 52.78 79 PHE A CA 1
ATOM 616 C C . PHE A 1 79 ? 10.344 -10.489 92.215 1.00 56.10 79 PHE A C 1
ATOM 617 O O . PHE A 1 79 ? 10.827 -9.535 92.825 1.00 56.30 79 PHE A O 1
ATOM 625 N N . CYS A 1 80 ? 9.384 -10.372 91.286 1.00 52.29 80 CYS A N 1
ATOM 626 C CA . CYS A 1 80 ? 8.770 -9.108 90.882 1.00 52.30 80 CYS A CA 1
ATOM 627 C C . CYS A 1 80 ? 7.303 -9.068 91.267 1.00 53.77 80 CYS A C 1
ATOM 628 O O . CYS A 1 80 ? 6.593 -10.056 91.073 1.00 52.76 80 CYS A O 1
ATOM 631 N N . ALA A 1 81 ? 6.838 -7.915 91.779 1.00 49.38 81 ALA A N 1
ATOM 632 C CA . ALA A 1 81 ? 5.429 -7.709 92.101 1.00 48.63 81 ALA A CA 1
ATOM 633 C C . ALA A 1 81 ? 4.731 -7.501 90.752 1.00 51.13 81 ALA A C 1
ATOM 634 O O . ALA A 1 81 ? 5.156 -6.646 89.975 1.00 50.96 81 ALA A O 1
ATOM 636 N N . ASP A 1 82 ? 3.741 -8.347 90.431 1.00 46.29 82 ASP A N 1
ATOM 637 C CA . ASP A 1 82 ? 3.078 -8.308 89.134 1.00 46.50 82 ASP A CA 1
ATOM 638 C C . ASP A 1 82 ? 1.581 -8.018 89.186 1.00 52.25 82 ASP A C 1
ATOM 639 O O . ASP A 1 82 ? 0.797 -8.825 89.697 1.00 52.45 82 ASP A O 1
ATOM 644 N N . PHE A 1 83 ? 1.191 -6.881 88.587 1.00 49.27 83 PHE A N 1
ATOM 645 C CA . PHE A 1 83 ? -0.193 -6.439 88.444 1.00 49.89 83 PHE A CA 1
ATOM 646 C C . PHE A 1 83 ? -0.557 -6.337 86.958 1.00 55.83 83 PHE A C 1
ATOM 647 O O . PHE A 1 83 ? -1.616 -5.804 86.611 1.00 56.17 83 PHE A O 1
ATOM 655 N N . ASN A 1 84 ? 0.326 -6.880 86.080 1.00 53.18 84 ASN A N 1
ATOM 656 C CA . ASN A 1 84 ? 0.110 -6.924 84.631 1.00 54.62 84 ASN A CA 1
ATOM 657 C C . ASN A 1 84 ? -0.908 -8.019 84.323 1.00 59.67 84 ASN A C 1
ATOM 658 O O . ASN A 1 84 ? -1.698 -7.862 83.391 1.00 60.65 84 ASN A O 1
ATOM 663 N N . ARG A 1 85 ? -0.902 -9.113 85.121 1.00 55.34 85 ARG A N 1
ATOM 664 C CA . ARG A 1 85 ? -1.871 -10.201 84.993 1.00 55.96 85 ARG A CA 1
ATOM 665 C C . ARG A 1 85 ? -3.243 -9.668 85.407 1.00 62.01 85 ARG A C 1
ATOM 666 O O . ARG A 1 85 ? -4.234 -9.950 84.729 1.00 63.84 85 ARG A O 1
ATOM 674 N N . ALA A 1 86 ? -3.279 -8.838 86.482 1.00 57.71 86 ALA A N 1
ATOM 675 C CA . ALA A 1 86 ? -4.483 -8.167 86.990 1.00 58.07 86 ALA A CA 1
ATOM 676 C C . ALA A 1 86 ? -5.031 -7.198 85.933 1.00 63.56 86 ALA A C 1
ATOM 677 O O . ALA A 1 86 ? -6.248 -7.027 85.837 1.00 64.68 86 ALA A O 1
ATOM 679 N N . LYS A 1 87 ? -4.123 -6.588 85.127 1.00 59.77 87 LYS A N 1
ATOM 680 C CA . LYS A 1 87 ? -4.451 -5.683 84.023 1.00 60.90 87 LYS A CA 1
ATOM 681 C C . LYS A 1 87 ? -5.069 -6.485 82.870 1.00 66.65 87 LYS A C 1
ATOM 682 O O . LYS A 1 87 ? -6.074 -6.039 82.316 1.00 68.52 87 LYS A O 1
ATOM 688 N N . ILE A 1 88 ? -4.490 -7.668 82.525 1.00 62.19 88 ILE A N 1
ATOM 689 C CA . ILE A 1 88 ? -5.023 -8.556 81.476 1.00 63.25 88 ILE A CA 1
ATOM 690 C C . ILE A 1 88 ? -6.401 -9.055 81.926 1.00 67.32 88 ILE A C 1
ATOM 691 O O . ILE A 1 88 ? -7.337 -9.046 81.123 1.00 69.38 88 ILE A O 1
ATOM 696 N N . ALA A 1 89 ? -6.522 -9.452 83.218 1.00 61.67 89 ALA A N 1
ATOM 697 C CA . ALA A 1 89 ? -7.764 -9.935 83.834 1.00 61.86 89 ALA A CA 1
ATOM 698 C C . ALA A 1 89 ? -8.876 -8.888 83.737 1.00 66.45 89 ALA A C 1
ATOM 699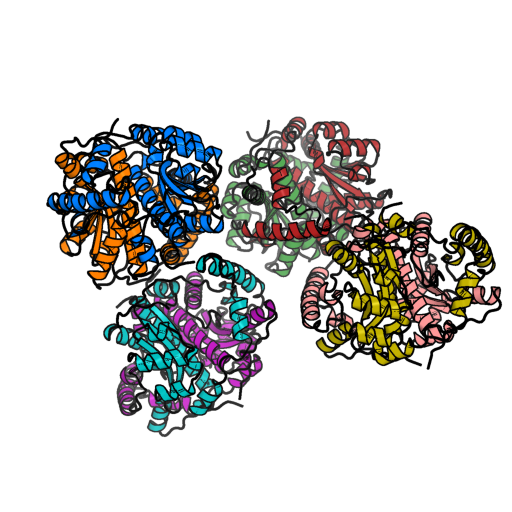 O O . ALA A 1 89 ? -9.995 -9.233 83.355 1.00 68.12 89 ALA A O 1
ATOM 701 N N . ALA A 1 90 ? -8.552 -7.609 84.042 1.00 61.46 90 ALA A N 1
ATOM 702 C CA . ALA A 1 90 ? -9.473 -6.478 83.975 1.00 62.46 90 ALA A CA 1
ATOM 703 C C . ALA A 1 90 ? -9.905 -6.190 82.528 1.00 68.36 90 ALA A C 1
ATOM 704 O O . ALA A 1 90 ? -11.072 -5.864 82.298 1.00 69.92 90 ALA A O 1
ATOM 706 N N . GLU A 1 91 ? -8.973 -6.347 81.557 1.00 64.84 91 GLU A N 1
ATOM 707 C CA . GLU A 1 91 ? -9.222 -6.147 80.123 1.00 67.19 91 GLU A CA 1
ATOM 708 C C . GLU A 1 91 ? -10.160 -7.221 79.569 1.00 72.57 91 GLU A C 1
ATOM 709 O O . GLU A 1 91 ? -11.015 -6.920 78.731 1.00 74.48 91 GLU A O 1
ATOM 715 N N . LEU A 1 92 ? -10.003 -8.470 80.054 1.00 67.66 92 LEU A N 1
ATOM 716 C CA . LEU A 1 92 ? -10.823 -9.621 79.662 1.00 68.56 92 LEU A CA 1
ATOM 717 C C . LEU A 1 92 ? -12.273 -9.497 80.142 1.00 74.18 92 LEU A C 1
ATOM 718 O O . LEU A 1 92 ? -13.169 -10.073 79.520 1.00 75.64 92 LEU A O 1
ATOM 723 N N . ASN A 1 93 ? -12.497 -8.752 81.245 1.00 70.56 93 ASN A N 1
ATOM 724 C CA . ASN A 1 93 ? -13.814 -8.552 81.850 1.00 72.37 93 ASN A CA 1
ATOM 725 C C . ASN A 1 93 ? -14.357 -7.121 81.706 1.00 79.71 93 ASN A C 1
ATOM 726 O O . ASN A 1 93 ? -15.307 -6.759 82.412 1.00 80.08 93 ASN A O 1
ATOM 731 N N . ASP A 1 94 ? -13.772 -6.324 80.770 1.00 78.07 94 ASP A N 1
ATOM 732 C CA . ASP A 1 94 ? -14.147 -4.934 80.464 1.00 80.00 94 ASP A CA 1
ATOM 733 C C . ASP A 1 94 ? -14.282 -4.101 81.764 1.00 83.61 94 ASP A C 1
ATOM 734 O O . ASP A 1 94 ? -15.295 -3.427 81.991 1.00 85.31 94 ASP A O 1
ATOM 739 N N . ALA A 1 95 ? -13.257 -4.192 82.628 1.00 77.50 95 ALA A N 1
ATOM 740 C CA . ALA A 1 95 ? -13.220 -3.518 83.922 1.00 76.26 95 ALA A CA 1
ATOM 741 C C . ALA A 1 95 ? -11.964 -2.654 84.079 1.00 78.69 95 ALA A C 1
ATOM 742 O O . ALA A 1 95 ? -10.924 -3.025 83.542 1.00 77.13 95 ALA A O 1
ATOM 744 N N . PRO A 1 96 ? -12.009 -1.522 84.824 1.00 75.50 96 PRO A N 1
ATOM 745 C CA . PRO A 1 96 ? -10.781 -0.734 85.019 1.00 74.22 96 PRO A CA 1
ATOM 746 C C . PRO A 1 96 ? -9.870 -1.317 86.112 1.00 77.00 96 PRO A C 1
ATOM 747 O O . PRO A 1 96 ? -10.331 -2.120 86.927 1.00 76.46 96 PRO A O 1
ATOM 751 N N . LEU A 1 97 ? -8.579 -0.922 86.128 1.00 72.56 97 LEU A N 1
ATOM 752 C CA . LEU A 1 97 ? -7.623 -1.361 87.154 1.00 70.15 97 LEU A CA 1
ATOM 753 C C . LEU A 1 97 ? -7.366 -0.175 88.093 1.00 75.74 97 LEU A C 1
ATOM 754 O O . LEU A 1 97 ? -6.602 0.740 87.761 1.00 76.55 97 LEU A O 1
ATOM 759 N N . GLY A 1 98 ? -8.065 -0.182 89.226 1.00 72.35 98 GLY A N 1
ATOM 760 C CA . GLY A 1 98 ? -8.023 0.886 90.219 1.00 72.14 98 GLY A CA 1
ATOM 761 C C . GLY A 1 98 ? -6.978 0.759 91.305 1.00 73.63 98 GLY A C 1
ATOM 762 O O . GLY A 1 98 ? -6.420 1.775 91.724 1.00 73.20 98 GLY A O 1
ATOM 763 N N . VAL A 1 99 ? -6.713 -0.482 91.777 1.00 68.16 99 VAL A N 1
ATOM 764 C CA . VAL A 1 99 ? -5.759 -0.803 92.852 1.00 65.68 99 VAL A CA 1
ATOM 765 C C . VAL A 1 99 ? -4.359 -0.165 92.707 1.00 69.05 99 VAL A C 1
ATOM 766 O O . VAL A 1 99 ? -3.805 0.308 93.702 1.00 68.45 99 VAL A O 1
ATOM 770 N N . THR A 1 100 ? -3.823 -0.115 91.469 1.00 65.60 100 THR A N 1
ATOM 771 C CA . THR A 1 100 ? -2.504 0.440 91.128 1.00 64.74 100 THR A CA 1
ATOM 772 C C . THR A 1 100 ? -2.363 1.953 91.389 1.00 69.94 100 THR A C 1
ATOM 773 O O . THR A 1 100 ? -1.247 2.470 91.371 1.00 68.88 100 THR A O 1
ATOM 777 N N . ASP A 1 101 ? -3.487 2.651 91.652 1.00 68.42 101 ASP A N 1
ATOM 778 C CA . ASP A 1 101 ? -3.524 4.079 91.972 1.00 69.51 101 ASP A CA 1
ATOM 779 C C . ASP A 1 101 ? -3.444 4.322 93.494 1.00 73.21 101 ASP A C 1
ATOM 780 O O . ASP A 1 101 ? -3.409 5.469 93.938 1.00 73.59 101 ASP A O 1
ATOM 785 N N . GLY A 1 102 ? -3.375 3.236 94.263 1.00 69.31 102 GLY A N 1
ATOM 786 C CA . GLY A 1 102 ? -3.263 3.253 95.719 1.00 69.19 102 GLY A CA 1
ATOM 787 C C . GLY A 1 102 ? -2.022 2.550 96.238 1.00 72.84 102 GLY A C 1
ATOM 788 O O . GLY A 1 102 ? -1.414 1.747 95.522 1.00 71.64 102 GLY A O 1
ATOM 789 N N . LEU A 1 103 ? -1.634 2.845 97.500 1.00 70.04 103 LEU A N 1
ATOM 790 C CA . LEU A 1 103 ? -0.458 2.258 98.156 1.00 68.47 103 LEU A CA 1
ATOM 791 C C . LEU A 1 103 ? -0.676 0.797 98.564 1.00 71.96 103 LEU A C 1
ATOM 792 O O . LEU A 1 103 ? 0.296 0.110 98.895 1.00 70.65 103 LEU A O 1
ATOM 797 N N . GLU A 1 104 ? -1.947 0.325 98.534 1.00 68.68 104 GLU A N 1
ATOM 798 C CA . GLU A 1 104 ? -2.323 -1.051 98.853 1.00 67.71 104 GLU A CA 1
ATOM 799 C C . GLU A 1 104 ? -1.695 -2.026 97.854 1.00 70.43 104 GLU A C 1
ATOM 800 O O . GLU A 1 104 ? -1.156 -3.047 98.279 1.00 69.30 104 GLU A O 1
ATOM 806 N N . SER A 1 105 ? -1.713 -1.682 96.543 1.00 67.10 105 SER A N 1
ATOM 807 C CA . SER A 1 105 ? -1.111 -2.477 95.461 1.00 66.03 105 SER A CA 1
ATOM 808 C C . SER A 1 105 ? 0.384 -2.703 95.704 1.00 67.44 105 SER A C 1
ATOM 809 O O . SER A 1 105 ? 0.895 -3.778 95.397 1.00 65.78 105 SER A O 1
ATOM 812 N N . ILE A 1 106 ? 1.068 -1.701 96.288 1.00 64.10 106 ILE A N 1
ATOM 813 C CA . ILE A 1 106 ? 2.487 -1.768 96.637 1.00 63.20 106 ILE A CA 1
ATOM 814 C C . ILE A 1 106 ? 2.663 -2.723 97.824 1.00 66.78 106 ILE A C 1
ATOM 815 O O . ILE A 1 106 ? 3.541 -3.587 97.773 1.00 65.70 106 ILE A O 1
ATOM 820 N N . LEU A 1 107 ? 1.814 -2.590 98.871 1.00 63.63 107 LEU A N 1
ATOM 821 C CA . LEU A 1 107 ? 1.873 -3.454 100.053 1.00 62.76 107 LEU A CA 1
ATOM 822 C C . LEU A 1 107 ? 1.536 -4.909 99.743 1.00 66.69 107 LEU A C 1
ATOM 823 O O . LEU A 1 107 ? 2.189 -5.798 100.284 1.00 65.35 107 LEU A O 1
ATOM 828 N N . VAL A 1 108 ? 0.542 -5.143 98.853 1.00 64.42 108 VAL A N 1
ATOM 829 C CA . VAL A 1 108 ? 0.107 -6.475 98.396 1.00 63.93 108 VAL A CA 1
ATOM 830 C C . VAL A 1 108 ? 1.235 -7.169 97.602 1.00 66.85 108 VAL A C 1
ATOM 831 O O . VAL A 1 108 ? 1.555 -8.319 97.898 1.00 66.02 108 VAL A O 1
ATOM 835 N N . GLY A 1 109 ? 1.817 -6.450 96.633 1.00 63.19 109 GLY A N 1
ATOM 836 C CA . GLY A 1 109 ? 2.899 -6.914 95.770 1.00 62.73 109 GLY A CA 1
ATOM 837 C C . GLY A 1 109 ? 4.192 -7.264 96.486 1.00 66.39 109 GLY A C 1
ATOM 838 O O . GLY A 1 109 ? 4.817 -8.276 96.159 1.00 64.92 109 GLY A O 1
ATOM 839 N N . ALA A 1 110 ? 4.603 -6.425 97.466 1.00 64.00 110 ALA A N 1
ATOM 840 C CA . ALA A 1 110 ? 5.821 -6.614 98.265 1.00 63.60 110 ALA A CA 1
ATOM 841 C C . ALA A 1 110 ? 5.670 -7.739 99.297 1.00 68.44 110 ALA A C 1
ATOM 842 O O . ALA A 1 110 ? 6.608 -8.520 99.485 1.00 68.05 110 ALA A O 1
ATOM 844 N N . THR A 1 111 ? 4.497 -7.820 99.969 1.00 65.59 111 THR A N 1
ATOM 845 C CA . THR A 1 111 ? 4.227 -8.869 100.952 1.00 65.42 111 THR A CA 1
ATOM 846 C C . THR A 1 111 ? 4.158 -10.240 100.279 1.00 68.39 111 THR A C 1
ATOM 847 O O . THR A 1 111 ? 4.745 -11.186 100.797 1.00 68.00 111 THR A O 1
ATOM 851 N N . ASP A 1 112 ? 3.495 -10.321 99.097 1.00 64.17 112 ASP A N 1
ATOM 852 C CA . ASP A 1 112 ? 3.347 -11.542 98.298 1.00 63.27 112 ASP A CA 1
ATOM 853 C C . ASP A 1 112 ? 4.698 -12.057 97.790 1.00 65.66 112 ASP A C 1
ATOM 854 O O . ASP A 1 112 ? 4.907 -13.270 97.764 1.00 65.92 112 ASP A O 1
ATOM 859 N N . ALA A 1 113 ? 5.612 -11.140 97.398 1.00 60.52 113 ALA A N 1
ATOM 860 C CA . ALA A 1 113 ? 6.957 -11.471 96.918 1.00 59.71 113 ALA A CA 1
ATOM 861 C C . ALA A 1 113 ? 7.847 -12.032 98.041 1.00 62.64 113 ALA A C 1
ATOM 862 O O . ALA A 1 113 ? 8.714 -12.860 97.766 1.00 62.46 113 ALA A O 1
ATOM 864 N N . GLY A 1 114 ? 7.608 -11.589 99.279 1.00 58.22 114 GLY A N 1
ATOM 865 C CA . GLY A 1 114 ? 8.301 -12.063 100.473 1.00 57.44 114 GLY A CA 1
ATOM 866 C C . GLY A 1 114 ? 7.869 -13.474 100.826 1.00 60.44 114 GLY A C 1
ATOM 867 O O . GLY A 1 114 ? 8.689 -14.296 101.245 1.00 60.15 114 GLY A O 1
ATOM 868 N N . ILE A 1 115 ? 6.571 -13.772 100.620 1.00 56.60 115 ILE A N 1
ATOM 869 C CA . ILE A 1 115 ? 5.966 -15.089 100.846 1.00 56.70 115 ILE A CA 1
ATOM 870 C C . ILE A 1 115 ? 6.556 -16.099 99.838 1.00 61.29 115 ILE A C 1
ATOM 871 O O . ILE A 1 115 ? 7.018 -17.172 100.240 1.00 61.26 115 ILE A O 1
ATOM 876 N N . SER A 1 116 ? 6.575 -15.722 98.540 1.00 57.97 116 SER A N 1
ATOM 877 C CA . SER A 1 116 ? 7.090 -16.526 97.427 1.00 58.18 116 SER A CA 1
ATOM 878 C C . SER A 1 116 ? 8.587 -16.828 97.552 1.00 61.72 116 SER A C 1
ATOM 879 O O . SER A 1 116 ? 9.012 -17.939 97.223 1.00 61.67 116 SER A O 1
ATOM 882 N N . LEU A 1 117 ? 9.372 -15.839 98.031 1.00 57.57 117 LEU A N 1
ATOM 883 C CA . LEU A 1 117 ? 10.816 -15.943 98.231 1.00 57.66 117 LEU A CA 1
ATOM 884 C C . LEU A 1 117 ? 11.133 -16.957 99.332 1.00 63.63 117 LEU A C 1
ATOM 885 O O . LEU A 1 117 ? 11.977 -17.829 99.129 1.00 63.98 117 LEU A O 1
ATOM 890 N N . GLU A 1 118 ? 10.440 -16.853 100.484 1.00 61.07 118 GLU A N 1
ATOM 891 C CA . GLU A 1 118 ? 10.610 -17.758 101.625 1.00 61.56 118 GLU A CA 1
ATOM 892 C C . GLU A 1 118 ? 10.264 -19.204 101.258 1.00 65.23 118 GLU A C 1
ATOM 893 O O . GLU A 1 118 ? 10.984 -20.112 101.672 1.00 65.23 118 GLU A O 1
ATOM 899 N N . ALA A 1 119 ? 9.188 -19.410 100.462 1.00 61.17 119 ALA A N 1
ATOM 900 C CA . ALA A 1 119 ? 8.769 -20.734 99.987 1.00 61.22 119 ALA A CA 1
ATOM 901 C C . ALA A 1 119 ? 9.847 -21.289 99.060 1.00 65.16 119 ALA A C 1
ATOM 902 O O . ALA A 1 119 ? 10.205 -22.462 99.174 1.00 65.20 119 ALA A O 1
ATOM 904 N N . ALA A 1 120 ? 10.408 -20.423 98.188 1.00 61.63 120 ALA A N 1
ATOM 905 C CA . ALA A 1 120 ? 11.492 -20.779 97.276 1.00 62.16 120 ALA A CA 1
ATOM 906 C C . ALA A 1 120 ? 12.765 -21.118 98.065 1.00 65.21 120 ALA A C 1
ATOM 907 O O . ALA A 1 120 ? 13.474 -22.046 97.684 1.00 65.31 120 ALA A O 1
ATOM 909 N N . THR A 1 121 ? 13.016 -20.392 99.187 1.00 60.58 121 THR A N 1
ATOM 910 C CA . THR A 1 121 ? 14.143 -20.594 100.107 1.00 60.53 121 THR A CA 1
ATOM 911 C C . THR A 1 121 ? 14.036 -21.959 100.811 1.00 64.92 121 THR A C 1
ATOM 912 O O . THR A 1 121 ? 14.959 -22.763 100.687 1.00 65.48 121 THR A O 1
ATOM 916 N N . VAL A 1 122 ? 12.912 -22.228 101.519 1.00 60.94 122 VAL A N 1
ATOM 917 C CA . VAL A 1 122 ? 12.701 -23.496 102.235 1.00 61.50 122 VAL A CA 1
ATOM 918 C C . VAL A 1 122 ? 12.742 -24.732 101.326 1.00 66.46 122 VAL A C 1
ATOM 919 O O . VAL A 1 122 ? 13.218 -25.778 101.761 1.00 67.14 122 VAL A O 1
ATOM 923 N N . ALA A 1 123 ? 12.287 -24.596 100.060 1.00 62.80 123 ALA A N 1
ATOM 924 C CA . ALA A 1 123 ? 12.309 -25.671 99.064 1.00 63.41 123 ALA A CA 1
ATOM 925 C C . ALA A 1 123 ? 13.733 -25.925 98.590 1.00 68.46 123 ALA A C 1
ATOM 926 O O . ALA A 1 123 ? 14.181 -27.072 98.621 1.00 70.18 123 ALA A O 1
ATOM 928 N N . ALA A 1 124 ? 14.452 -24.856 98.181 1.00 64.28 124 ALA A N 1
ATOM 929 C CA . ALA A 1 124 ? 15.835 -24.918 97.702 1.00 64.99 124 ALA A CA 1
ATOM 930 C C . ALA A 1 124 ? 16.804 -25.440 98.765 1.00 69.64 124 ALA A C 1
ATOM 931 O O . ALA A 1 124 ? 17.619 -26.308 98.454 1.00 70.76 124 ALA A O 1
ATOM 933 N N . GLU A 1 125 ? 16.717 -24.927 100.010 1.00 65.54 125 GLU A N 1
ATOM 934 C CA . GLU A 1 125 ? 17.592 -25.354 101.107 1.00 66.38 125 GLU A CA 1
ATOM 935 C C . GLU A 1 125 ? 17.329 -26.786 101.605 1.00 71.31 125 GLU A C 1
ATOM 936 O O . GLU A 1 125 ? 18.261 -27.433 102.094 1.00 72.74 125 GLU A O 1
ATOM 942 N N . SER A 1 126 ? 16.091 -27.304 101.433 1.00 67.00 126 SER A N 1
ATOM 943 C CA . SER A 1 126 ? 15.772 -28.688 101.796 1.00 68.21 126 SER A CA 1
ATOM 944 C C . SER A 1 126 ? 16.346 -29.667 100.761 1.00 74.07 126 SER A C 1
ATOM 945 O O . SER A 1 126 ? 16.596 -30.827 101.096 1.00 75.25 126 SER A O 1
ATOM 948 N N . LEU A 1 127 ? 16.577 -29.184 99.516 1.00 70.73 127 LEU A N 1
ATOM 949 C CA . LEU A 1 127 ? 17.169 -29.958 98.416 1.00 72.12 127 LEU A CA 1
ATOM 950 C C . LEU A 1 127 ? 18.704 -30.039 98.542 1.00 76.82 127 LEU A C 1
ATOM 951 O O . LEU A 1 127 ? 19.341 -30.816 97.826 1.00 78.16 127 LEU A O 1
ATOM 956 N N . GLY A 1 128 ? 19.267 -29.248 99.459 1.00 72.12 128 GLY A N 1
ATOM 957 C CA . GLY A 1 128 ? 20.699 -29.195 99.729 1.00 72.90 128 GLY A CA 1
ATOM 958 C C . GLY A 1 128 ? 21.380 -27.940 99.226 1.00 75.46 128 GLY A C 1
ATOM 959 O O . GLY A 1 128 ? 22.550 -27.707 99.543 1.00 76.69 128 GLY A O 1
ATOM 960 N N . LEU A 1 129 ? 20.654 -27.126 98.434 1.00 69.29 129 LEU A N 1
ATOM 961 C CA . LEU A 1 129 ? 21.156 -25.881 97.854 1.00 68.07 129 LEU A CA 1
ATOM 962 C C . LEU A 1 129 ? 21.309 -24.777 98.906 1.00 71.79 129 LEU A C 1
ATOM 963 O O . LEU A 1 129 ? 20.809 -24.900 100.027 1.00 71.37 129 LEU A O 1
ATOM 968 N N . GLY A 1 130 ? 22.004 -23.714 98.520 1.00 67.94 130 GLY A N 1
ATOM 969 C CA . GLY A 1 130 ? 22.212 -22.535 99.340 1.00 66.88 130 GLY A CA 1
ATOM 970 C C . GLY A 1 130 ? 21.556 -21.333 98.698 1.00 69.48 130 GLY A C 1
ATOM 971 O O . GLY A 1 130 ? 21.582 -21.191 97.469 1.00 69.11 130 GLY A O 1
ATOM 972 N N . THR A 1 131 ? 20.920 -20.490 99.529 1.00 64.91 131 THR A N 1
ATOM 973 C CA . THR A 1 131 ? 20.233 -19.279 99.081 1.00 63.29 131 THR A CA 1
ATOM 974 C C . THR A 1 131 ? 20.694 -18.054 99.841 1.00 67.37 131 THR A C 1
ATOM 975 O O . THR A 1 131 ? 21.202 -18.162 100.958 1.00 67.99 131 THR A O 1
ATOM 979 N N . VAL A 1 132 ? 20.504 -16.885 99.213 1.00 62.83 132 VAL A N 1
ATOM 980 C CA . VAL A 1 132 ? 20.734 -15.544 99.739 1.00 61.79 132 VAL A CA 1
ATOM 981 C C . VAL A 1 132 ? 19.869 -14.553 98.935 1.00 64.46 132 VAL A C 1
ATOM 982 O O . VAL A 1 132 ? 20.045 -14.449 97.718 1.00 64.95 132 VAL A O 1
ATOM 986 N N . PRO A 1 133 ? 18.871 -13.888 99.568 1.00 58.69 133 PRO A N 1
ATOM 987 C CA . PRO A 1 133 ? 18.054 -12.921 98.819 1.00 57.15 133 PRO A CA 1
ATOM 988 C C . PRO A 1 133 ? 18.878 -11.684 98.469 1.00 59.95 133 PRO A C 1
ATOM 989 O O . PRO A 1 133 ? 19.832 -11.374 99.182 1.00 60.18 133 PRO A O 1
ATOM 993 N N . ILE A 1 134 ? 18.557 -11.010 97.353 1.00 55.05 134 ILE A N 1
ATOM 994 C CA . ILE A 1 134 ? 19.282 -9.806 96.939 1.00 54.64 134 ILE A CA 1
ATOM 995 C C . ILE A 1 134 ? 18.323 -8.621 96.836 1.00 57.77 134 ILE A C 1
ATOM 996 O O . ILE A 1 134 ? 17.796 -8.332 95.756 1.00 57.15 134 ILE A O 1
ATOM 1001 N N . GLY A 1 135 ? 18.119 -7.948 97.972 1.00 54.32 135 GLY A N 1
ATOM 1002 C CA . GLY A 1 135 ? 17.285 -6.753 98.088 1.00 53.70 135 GLY A CA 1
ATOM 1003 C C . GLY A 1 135 ? 17.899 -5.565 97.375 1.00 58.40 135 GLY A C 1
ATOM 1004 O O . GLY A 1 135 ? 17.221 -4.553 97.152 1.00 58.12 135 GLY A O 1
ATOM 1005 N N . GLY A 1 136 ? 19.179 -5.725 96.997 1.00 55.37 136 GLY A N 1
ATOM 1006 C CA . GLY A 1 136 ? 19.993 -4.765 96.262 1.00 56.13 136 GLY A CA 1
ATOM 1007 C C . GLY A 1 136 ? 19.537 -4.493 94.840 1.00 60.20 136 GLY A C 1
ATOM 1008 O O . GLY A 1 136 ? 20.062 -3.587 94.190 1.00 60.73 136 GLY A O 1
ATOM 1009 N N . ILE A 1 137 ? 18.539 -5.259 94.349 1.00 56.26 137 ILE A N 1
ATOM 1010 C CA . ILE A 1 137 ? 17.935 -5.106 93.017 1.00 56.19 137 ILE A CA 1
ATOM 1011 C C . ILE A 1 137 ? 17.197 -3.739 92.872 1.00 58.28 137 ILE A C 1
ATOM 1012 O O . ILE A 1 137 ? 16.859 -3.325 91.760 1.00 58.16 137 ILE A O 1
ATOM 1017 N N . ARG A 1 138 ? 16.991 -3.044 94.009 1.00 53.26 138 ARG A N 1
ATOM 1018 C CA . ARG A 1 138 ? 16.368 -1.726 94.093 1.00 52.97 138 ARG A CA 1
ATOM 1019 C C . ARG A 1 138 ? 17.413 -0.589 94.156 1.00 56.63 138 ARG A C 1
ATOM 1020 O O . ARG A 1 138 ? 17.037 0.570 94.358 1.00 57.41 138 ARG A O 1
ATOM 1028 N N . ARG A 1 139 ? 18.720 -0.920 93.961 1.00 51.92 139 ARG A N 1
ATOM 1029 C CA . ARG A 1 139 ? 19.831 0.043 93.923 1.00 52.00 139 ARG A CA 1
ATOM 1030 C C . ARG A 1 139 ? 19.696 0.873 92.653 1.00 55.20 139 ARG A C 1
ATOM 1031 O O . ARG A 1 139 ? 19.614 2.098 92.727 1.00 56.21 139 ARG A O 1
ATOM 1039 N N . LYS A 1 140 ? 19.684 0.191 91.499 1.00 50.12 140 LYS A N 1
ATOM 1040 C CA . LYS A 1 140 ? 19.499 0.761 90.174 1.00 50.37 140 LYS A CA 1
ATOM 1041 C C . LYS A 1 140 ? 18.310 -0.031 89.597 1.00 53.31 140 LYS A C 1
ATOM 1042 O O . LYS A 1 140 ? 18.515 -0.998 88.861 1.00 52.56 140 LYS A O 1
ATOM 1048 N N . PRO A 1 141 ? 17.056 0.291 90.025 1.00 49.50 141 PRO A N 1
ATOM 1049 C CA . PRO A 1 141 ? 15.905 -0.505 89.573 1.00 48.63 141 PRO A CA 1
ATOM 1050 C C . PRO A 1 141 ? 15.388 -0.187 88.178 1.00 55.07 141 PRO A C 1
ATOM 1051 O O . PRO A 1 141 ? 14.771 -1.061 87.564 1.00 54.74 141 PRO A O 1
ATOM 1055 N N . LEU A 1 142 ? 15.608 1.056 87.687 1.00 53.55 142 LEU A N 1
ATOM 1056 C CA . LEU A 1 142 ? 15.184 1.467 86.346 1.00 54.93 142 LEU A CA 1
ATOM 1057 C C . LEU A 1 142 ? 15.988 0.712 85.282 1.00 59.23 142 LEU A C 1
ATOM 1058 O O . LEU A 1 142 ? 15.442 0.378 84.228 1.00 58.86 142 LEU A O 1
ATOM 1063 N N . GLU A 1 143 ? 17.268 0.397 85.590 1.00 56.38 143 GLU A N 1
ATOM 1064 C CA . GLU A 1 143 ? 18.160 -0.375 84.719 1.00 57.43 143 GLU A CA 1
ATOM 1065 C C . GLU A 1 143 ? 17.770 -1.853 84.749 1.00 60.61 143 GLU A C 1
ATOM 1066 O O . GLU A 1 143 ? 17.954 -2.547 83.746 1.00 61.56 143 GLU A O 1
ATOM 1072 N N . VAL A 1 144 ? 17.231 -2.325 85.902 1.00 54.73 144 VAL A N 1
ATOM 1073 C CA . VAL A 1 144 ? 16.753 -3.698 86.110 1.00 53.17 144 VAL A CA 1
ATOM 1074 C C . VAL A 1 144 ? 15.524 -3.922 85.211 1.00 56.48 144 VAL A C 1
ATOM 1075 O O . VAL A 1 144 ? 15.467 -4.926 84.501 1.00 56.77 144 VAL A O 1
ATOM 1079 N N . ILE A 1 145 ? 14.586 -2.949 85.202 1.00 52.20 145 ILE A N 1
ATOM 1080 C CA . ILE A 1 145 ? 13.369 -2.954 84.386 1.00 52.03 145 ILE A CA 1
ATOM 1081 C C . ILE A 1 145 ? 13.719 -3.066 82.891 1.00 57.19 145 ILE A C 1
ATOM 1082 O O . ILE A 1 145 ? 13.133 -3.893 82.191 1.00 56.97 145 ILE A O 1
ATOM 1087 N N . GLU A 1 146 ? 14.707 -2.275 82.431 1.00 55.10 146 GLU A N 1
ATOM 1088 C CA . GLU A 1 146 ? 15.205 -2.265 81.050 1.00 57.10 146 GLU A CA 1
ATOM 1089 C C . GLU A 1 146 ? 15.804 -3.627 80.660 1.00 62.35 146 GLU A C 1
ATOM 1090 O O . GLU A 1 146 ? 15.475 -4.149 79.594 1.00 63.08 146 GLU A O 1
ATOM 1096 N N . LEU A 1 147 ? 16.663 -4.200 81.542 1.00 58.85 147 LEU A N 1
ATOM 1097 C CA . LEU A 1 147 ? 17.356 -5.486 81.377 1.00 59.08 147 LEU A CA 1
ATOM 1098 C C . LEU A 1 147 ? 16.397 -6.674 81.293 1.00 63.76 147 LEU A C 1
ATOM 1099 O O . LEU A 1 147 ? 16.495 -7.474 80.360 1.00 64.77 147 LEU A O 1
ATOM 1104 N N . LEU A 1 148 ? 15.483 -6.795 82.279 1.00 59.33 148 LEU A N 1
ATOM 1105 C CA . LEU A 1 148 ? 14.504 -7.880 82.377 1.00 58.53 148 LEU A CA 1
ATOM 1106 C C . LEU A 1 148 ? 13.246 -7.650 81.524 1.00 65.09 148 LEU A C 1
ATOM 1107 O O . LEU A 1 148 ? 12.353 -8.509 81.525 1.00 64.23 148 LEU A O 1
ATOM 1112 N N . ASP A 1 149 ? 13.181 -6.500 80.794 1.00 63.99 149 ASP A N 1
ATOM 1113 C CA . ASP A 1 149 ? 12.076 -6.095 79.912 1.00 65.37 149 ASP A CA 1
ATOM 1114 C C . ASP A 1 149 ? 10.723 -6.105 80.661 1.00 69.08 149 ASP A C 1
ATOM 1115 O O . ASP A 1 149 ? 9.729 -6.644 80.165 1.00 69.47 149 ASP A O 1
ATOM 1120 N N . LEU A 1 150 ? 10.706 -5.516 81.877 1.00 64.58 150 LEU A N 1
ATOM 1121 C CA . LEU A 1 150 ? 9.512 -5.463 82.725 1.00 63.38 150 LEU A CA 1
ATOM 1122 C C . LEU A 1 150 ? 8.470 -4.482 82.185 1.00 69.27 150 LEU A C 1
ATOM 1123 O O . LEU A 1 150 ? 8.806 -3.321 81.931 1.00 69.91 150 LEU A O 1
ATOM 1128 N N . PRO A 1 151 ? 7.205 -4.926 81.987 1.00 66.30 151 PRO A N 1
ATOM 1129 C CA . PRO A 1 151 ? 6.187 -4.008 81.460 1.00 67.39 151 PRO A CA 1
ATOM 1130 C C . PRO A 1 151 ? 5.487 -3.219 82.565 1.00 71.01 151 PRO A C 1
ATOM 1131 O O . PRO A 1 151 ? 5.835 -3.359 83.742 1.00 69.21 151 PRO A O 1
ATOM 1135 N N . GLU A 1 152 ? 4.478 -2.411 82.176 1.00 68.97 152 GLU A N 1
ATOM 1136 C CA . GLU A 1 152 ? 3.656 -1.602 83.074 1.00 68.25 152 GLU A CA 1
ATOM 1137 C C . GLU A 1 152 ? 2.965 -2.482 84.113 1.00 70.29 152 GLU A C 1
ATOM 1138 O O . GLU A 1 152 ? 2.421 -3.542 83.778 1.00 69.18 152 GLU A O 1
ATOM 1144 N N . TYR A 1 153 ? 3.018 -2.029 85.381 1.00 65.90 153 TYR A N 1
ATOM 1145 C CA . TYR A 1 153 ? 2.452 -2.650 86.584 1.00 64.08 153 TYR A CA 1
ATOM 1146 C C . TYR A 1 153 ? 3.260 -3.843 87.134 1.00 66.53 153 TYR A C 1
ATOM 1147 O O . TYR A 1 153 ? 2.711 -4.680 87.856 1.00 65.45 153 TYR A O 1
ATOM 1156 N N . VAL A 1 154 ? 4.573 -3.902 86.807 1.00 62.60 154 VAL A N 1
ATOM 1157 C CA . VAL A 1 154 ? 5.517 -4.937 87.262 1.00 60.95 154 VAL A CA 1
ATOM 1158 C C . VAL A 1 154 ? 6.769 -4.246 87.824 1.00 64.69 154 VAL A C 1
ATOM 1159 O O . VAL A 1 154 ? 7.424 -3.508 87.091 1.00 64.81 154 VAL A O 1
ATOM 1163 N N . PHE A 1 155 ? 7.101 -4.480 89.110 1.00 61.09 155 PHE A N 1
ATOM 1164 C CA . PHE A 1 155 ? 8.283 -3.868 89.728 1.00 61.21 155 PHE A CA 1
ATOM 1165 C C . PHE A 1 155 ? 9.179 -4.865 90.485 1.00 65.16 155 PHE A C 1
ATOM 1166 O O . PHE A 1 155 ? 8.649 -5.729 91.186 1.00 64.13 155 PHE A O 1
ATOM 1174 N N . PRO A 1 156 ? 10.528 -4.783 90.350 1.00 62.76 156 PRO A N 1
ATOM 1175 C CA . PRO A 1 156 ? 11.395 -5.746 91.058 1.00 62.22 156 PRO A CA 1
ATOM 1176 C C . PRO A 1 156 ? 11.397 -5.561 92.576 1.00 65.92 156 PRO A C 1
ATOM 1177 O O . PRO A 1 156 ? 11.587 -4.446 93.063 1.00 65.98 156 PRO A O 1
ATOM 1181 N N . VAL A 1 157 ? 11.157 -6.651 93.320 1.00 62.07 157 VAL A N 1
ATOM 1182 C CA . VAL A 1 157 ? 11.113 -6.614 94.783 1.00 61.43 157 VAL A CA 1
ATOM 1183 C C . VAL A 1 157 ? 12.451 -7.057 95.367 1.00 65.60 157 VAL A C 1
ATOM 1184 O O . VAL A 1 157 ? 13.124 -6.259 96.016 1.00 65.27 157 VAL A O 1
ATOM 1188 N N . SER A 1 158 ? 12.829 -8.327 95.145 1.00 62.71 158 SER A N 1
ATOM 1189 C CA . SER A 1 158 ? 14.081 -8.905 95.641 1.00 62.66 158 SER A CA 1
ATOM 1190 C C . SER A 1 158 ? 14.545 -10.064 94.766 1.00 65.18 158 SER A C 1
ATOM 1191 O O . SER A 1 158 ? 13.732 -10.773 94.168 1.00 64.69 158 SER A O 1
ATOM 1194 N N . GLY A 1 159 ? 15.857 -10.238 94.718 1.00 61.19 159 GLY A N 1
ATOM 1195 C CA . GLY A 1 159 ? 16.506 -11.326 94.007 1.00 61.44 159 GLY A CA 1
ATOM 1196 C C . GLY A 1 159 ? 16.715 -12.496 94.946 1.00 64.98 159 GLY A C 1
ATOM 1197 O O . GLY A 1 159 ? 16.414 -12.386 96.139 1.00 64.09 159 GLY A O 1
ATOM 1198 N N . LEU A 1 160 ? 17.206 -13.629 94.415 1.00 61.75 160 LEU A N 1
ATOM 1199 C CA . LEU A 1 160 ? 17.467 -14.849 95.179 1.00 61.70 160 LEU A CA 1
ATOM 1200 C C . LEU A 1 160 ? 18.533 -15.670 94.469 1.00 68.62 160 LEU A C 1
ATOM 1201 O O . LEU A 1 160 ? 18.310 -16.163 93.359 1.00 69.30 160 LEU A O 1
ATOM 1206 N N . VAL A 1 161 ? 19.703 -15.789 95.109 1.00 66.35 161 VAL A N 1
ATOM 1207 C CA . VAL A 1 161 ? 20.863 -16.511 94.592 1.00 67.82 161 VAL A CA 1
ATOM 1208 C C . VAL A 1 161 ? 20.735 -18.006 94.941 1.00 72.74 161 VAL A C 1
ATOM 1209 O O . VAL A 1 161 ? 20.831 -18.375 96.112 1.00 72.29 161 VAL A O 1
ATOM 1213 N N . VAL A 1 162 ? 20.493 -18.853 93.923 1.00 70.11 162 VAL A N 1
ATOM 1214 C CA . VAL A 1 162 ? 20.353 -20.303 94.101 1.00 70.56 162 VAL A CA 1
ATOM 1215 C C . VAL A 1 162 ? 21.515 -21.028 93.418 1.00 76.05 162 VAL A C 1
ATOM 1216 O O . VAL A 1 162 ? 21.725 -20.867 92.216 1.00 76.14 162 VAL A O 1
ATOM 1220 N N . GLY A 1 163 ? 22.250 -21.811 94.203 1.00 73.68 163 GLY A N 1
ATOM 1221 C CA . GLY A 1 163 ? 23.392 -22.590 93.740 1.00 75.61 163 GLY A CA 1
ATOM 1222 C C . GLY A 1 163 ? 23.843 -23.646 94.727 1.00 79.93 163 GLY A C 1
ATOM 1223 O O . GLY A 1 163 ? 23.265 -23.777 95.813 1.00 78.80 163 GLY A O 1
ATOM 1224 N N . HIS A 1 164 ? 24.876 -24.418 94.348 1.00 77.65 164 HIS A N 1
ATOM 1225 C CA . HIS A 1 164 ? 25.423 -25.464 95.206 1.00 78.62 164 HIS A CA 1
ATOM 1226 C C . HIS A 1 164 ? 26.511 -24.896 96.118 1.00 83.50 164 HIS A C 1
ATOM 1227 O O . HIS A 1 164 ? 27.497 -24.345 95.617 1.00 84.18 164 HIS A O 1
ATOM 1234 N N . PRO A 1 165 ? 26.330 -25.019 97.458 1.00 79.47 165 PRO A N 1
ATOM 1235 C CA . PRO A 1 165 ? 27.317 -24.448 98.400 1.00 79.70 165 PRO A CA 1
ATOM 1236 C C . PRO A 1 165 ? 28.699 -25.103 98.443 1.00 84.86 165 PRO A C 1
ATOM 1237 O O . PRO A 1 165 ? 28.824 -26.309 98.232 1.00 86.01 165 PRO A O 1
ATOM 1241 N N . SER A 1 166 ? 29.734 -24.290 98.747 1.00 81.07 166 SER A N 1
ATOM 1242 C CA . SER A 1 166 ? 31.124 -24.730 98.904 1.00 82.92 166 SER A CA 1
ATOM 1243 C C . SER A 1 166 ? 31.522 -24.662 100.383 1.00 86.31 166 SER A C 1
ATOM 1244 O O . SER A 1 166 ? 32.478 -25.323 100.790 1.00 88.24 166 SER A O 1
ATOM 1247 N N . ASP A 1 167 ? 30.794 -23.844 101.171 1.00 80.17 167 ASP A N 1
ATOM 1248 C CA . ASP A 1 167 ? 31.003 -23.657 102.605 1.00 79.95 167 ASP A CA 1
ATOM 1249 C C . ASP A 1 167 ? 29.682 -23.711 103.383 1.00 80.29 167 ASP A C 1
ATOM 1250 O O . ASP A 1 167 ? 28.679 -23.122 102.973 1.00 77.16 167 ASP A O 1
ATOM 1255 N N . HIS A 1 168 ? 29.709 -24.436 104.506 1.00 77.15 168 HIS A N 1
ATOM 1256 C CA . HIS A 1 168 ? 28.614 -24.662 105.451 1.00 75.45 168 HIS A CA 1
ATOM 1257 C C . HIS A 1 168 ? 28.128 -23.379 106.126 1.00 77.37 168 HIS A C 1
ATOM 1258 O O . HIS A 1 168 ? 26.939 -23.277 106.430 1.00 75.26 168 HIS A O 1
ATOM 1265 N N . SER A 1 169 ? 29.057 -22.419 106.391 1.00 74.38 169 SER A N 1
ATOM 1266 C CA . SER A 1 169 ? 28.832 -21.124 107.060 1.00 72.84 169 SER A CA 1
ATOM 1267 C C . SER A 1 169 ? 28.346 -21.283 108.524 1.00 77.01 169 SER A C 1
ATOM 1268 O O . SER A 1 169 ? 28.394 -22.391 109.065 1.00 77.92 169 SER A O 1
ATOM 1271 N N . ALA A 1 170 ? 27.926 -20.175 109.173 1.00 72.68 170 ALA A N 1
ATOM 1272 C CA . ALA A 1 170 ? 27.447 -20.170 110.558 1.00 72.48 170 ALA A CA 1
ATOM 1273 C C . ALA A 1 170 ? 26.147 -19.379 110.714 1.00 73.19 170 ALA A C 1
ATOM 1274 O O . ALA A 1 170 ? 25.997 -18.319 110.097 1.00 72.07 170 ALA A O 1
ATOM 1276 N N . LYS A 1 171 ? 25.219 -19.896 111.556 1.00 67.78 171 LYS A N 1
ATOM 1277 C CA . LYS A 1 171 ? 23.931 -19.282 111.882 1.00 65.12 171 LYS A CA 1
ATOM 1278 C C . LYS A 1 171 ? 24.149 -17.926 112.590 1.00 68.09 171 LYS A C 1
ATOM 1279 O O . LYS A 1 171 ? 24.862 -17.865 113.599 1.00 69.43 171 LYS A O 1
ATOM 1285 N N . LYS A 1 172 ? 23.562 -16.846 112.042 1.00 62.16 172 LYS A N 1
ATOM 1286 C CA . LYS A 1 172 ? 23.639 -15.507 112.635 1.00 61.65 172 LYS A CA 1
ATOM 1287 C C . LYS A 1 172 ? 22.614 -15.462 113.784 1.00 64.53 172 LYS A C 1
ATOM 1288 O O . LYS A 1 172 ? 21.438 -15.758 113.539 1.00 62.22 172 LYS A O 1
ATOM 1294 N N . PRO A 1 173 ? 23.017 -15.108 115.033 1.00 62.24 173 PRO A N 1
ATOM 1295 C CA . PRO A 1 173 ? 22.034 -15.046 116.132 1.00 61.88 173 PRO A CA 1
ATOM 1296 C C . PRO A 1 173 ? 20.911 -14.036 115.877 1.00 63.20 173 PRO A C 1
ATOM 1297 O O . PRO A 1 173 ? 21.141 -13.005 115.245 1.00 62.50 173 PRO A O 1
ATOM 1301 N N . ARG A 1 174 ? 19.695 -14.348 116.337 1.00 58.38 174 ARG A N 1
ATOM 1302 C CA . ARG A 1 174 ? 18.531 -13.473 116.163 1.00 56.63 174 ARG A CA 1
ATOM 1303 C C . ARG A 1 174 ? 18.135 -12.798 117.477 1.00 62.12 174 ARG A C 1
ATOM 1304 O O . ARG A 1 174 ? 18.561 -13.239 118.549 1.00 63.30 174 ARG A O 1
ATOM 1312 N N . LEU A 1 175 ? 17.327 -11.720 117.389 1.00 58.60 175 LEU A N 1
ATOM 1313 C CA . LEU A 1 175 ? 16.824 -10.946 118.529 1.00 59.90 175 LEU A CA 1
ATOM 1314 C C . LEU A 1 175 ? 16.129 -11.841 119.570 1.00 66.17 175 LEU A C 1
ATOM 1315 O O . LEU A 1 175 ? 15.505 -12.836 119.180 1.00 65.22 175 LEU A O 1
ATOM 1320 N N . PRO A 1 176 ? 16.196 -11.505 120.887 1.00 64.97 176 PRO A N 1
ATOM 1321 C CA . PRO A 1 176 ? 15.494 -12.330 121.892 1.00 66.05 176 PRO A CA 1
ATOM 1322 C C . PRO A 1 176 ? 13.999 -12.449 121.579 1.00 68.30 176 PRO A C 1
ATOM 1323 O O . PRO A 1 176 ? 13.407 -11.484 121.086 1.00 66.93 176 PRO A O 1
ATOM 1327 N N . GLN A 1 177 ? 13.399 -13.634 121.825 1.00 64.54 177 GLN A N 1
ATOM 1328 C CA . GLN A 1 177 ? 11.983 -13.892 121.535 1.00 63.36 177 GLN A CA 1
ATOM 1329 C C . GLN A 1 177 ? 11.050 -12.804 122.070 1.00 67.20 177 GLN A C 1
ATOM 1330 O O . GLN A 1 177 ? 10.167 -12.364 121.335 1.00 65.67 177 GLN A O 1
ATOM 1336 N N . ALA A 1 178 ? 11.279 -12.341 123.319 1.00 65.07 178 ALA A N 1
ATOM 1337 C CA . ALA A 1 178 ? 10.486 -11.303 123.980 1.00 65.42 178 ALA A CA 1
ATOM 1338 C C . ALA A 1 178 ? 10.479 -9.962 123.227 1.00 67.90 178 ALA A C 1
ATOM 1339 O O . ALA A 1 178 ? 9.493 -9.227 123.321 1.00 67.96 178 ALA A O 1
ATOM 1341 N N . ALA A 1 179 ? 11.556 -9.664 122.460 1.00 62.46 179 ALA A N 1
ATOM 1342 C CA . ALA A 1 179 ? 11.692 -8.436 121.665 1.00 60.67 179 ALA A CA 1
ATOM 1343 C C . ALA A 1 179 ? 10.886 -8.457 120.354 1.00 61.07 179 ALA A C 1
ATOM 1344 O O . ALA A 1 179 ? 10.429 -7.400 119.912 1.00 59.93 179 ALA A O 1
ATOM 1346 N N . VAL A 1 180 ? 10.714 -9.649 119.741 1.00 55.78 180 VAL A N 1
ATOM 1347 C CA . VAL A 1 180 ? 9.973 -9.842 118.486 1.00 53.35 180 VAL A CA 1
ATOM 1348 C C . VAL A 1 180 ? 8.516 -10.285 118.751 1.00 58.82 180 VAL A C 1
ATOM 1349 O O . VAL A 1 180 ? 7.591 -9.761 118.124 1.00 57.45 180 VAL A O 1
ATOM 1353 N N . HIS A 1 181 ? 8.318 -11.226 119.691 1.00 58.12 181 HIS A N 1
ATOM 1354 C CA . HIS A 1 181 ? 6.996 -11.741 120.066 1.00 59.11 181 HIS A CA 1
ATOM 1355 C C . HIS A 1 181 ? 6.404 -10.979 121.259 1.00 65.21 181 HIS A C 1
ATOM 1356 O O . HIS A 1 181 ? 6.895 -11.103 122.388 1.00 67.01 181 HIS A O 1
ATOM 1363 N N . HIS A 1 182 ? 5.358 -10.174 120.990 1.00 61.15 182 HIS A N 1
ATOM 1364 C CA . HIS A 1 182 ? 4.649 -9.386 122.003 1.00 62.38 182 HIS A CA 1
ATOM 1365 C C . HIS A 1 182 ? 3.238 -9.944 122.159 1.00 65.56 182 HIS A C 1
ATOM 1366 O O . HIS A 1 182 ? 2.489 -10.008 121.187 1.00 63.17 182 HIS A O 1
ATOM 1373 N N . ARG A 1 183 ? 2.889 -10.365 123.380 1.00 64.02 183 ARG A N 1
ATOM 1374 C CA . ARG A 1 183 ? 1.587 -10.957 123.696 1.00 64.60 183 ARG A CA 1
ATOM 1375 C C . ARG A 1 183 ? 0.507 -9.893 123.885 1.00 69.36 183 ARG A C 1
ATOM 1376 O O . ARG A 1 183 ? 0.701 -8.943 124.645 1.00 70.43 183 ARG A O 1
ATOM 1384 N N . GLU A 1 184 ? -0.624 -10.055 123.165 1.00 65.34 184 GLU A N 1
ATOM 1385 C CA . GLU A 1 184 ? -1.831 -9.205 123.167 1.00 66.03 184 GLU A CA 1
ATOM 1386 C C . GLU A 1 184 ? -1.653 -7.789 122.617 1.00 69.03 184 GLU A C 1
ATOM 1387 O O . GLU A 1 184 ? -2.381 -7.400 121.702 1.00 67.49 184 GLU A O 1
ATOM 1393 N N . SER A 1 185 ? -0.710 -7.018 123.187 1.00 66.36 185 SER A N 1
ATOM 1394 C CA . SER A 1 185 ? -0.393 -5.649 122.772 1.00 65.85 185 SER A CA 1
ATOM 1395 C C . SER A 1 185 ? 1.122 -5.480 122.592 1.00 69.36 185 SER A C 1
ATOM 1396 O O . SER A 1 185 ? 1.885 -6.365 122.992 1.00 68.79 185 SER A O 1
ATOM 1399 N N . TYR A 1 186 ? 1.550 -4.361 121.973 1.00 65.75 186 TYR A N 1
ATOM 1400 C CA . TYR A 1 186 ? 2.961 -4.058 121.723 1.00 65.02 186 TYR A CA 1
ATOM 1401 C C . TYR A 1 186 ? 3.704 -3.779 123.031 1.00 72.58 186 TYR A C 1
ATOM 1402 O O . TYR A 1 186 ? 3.203 -3.032 123.877 1.00 74.67 186 TYR A O 1
ATOM 1411 N N . ASN A 1 187 ? 4.904 -4.371 123.186 1.00 69.38 187 ASN A N 1
ATOM 1412 C CA . ASN A 1 187 ? 5.755 -4.172 124.356 1.00 71.55 187 ASN A CA 1
ATOM 1413 C C . ASN A 1 187 ? 6.775 -3.090 124.033 1.00 76.96 187 ASN A C 1
ATOM 1414 O O . ASN A 1 187 ? 7.612 -3.282 123.150 1.00 74.82 187 ASN A O 1
ATOM 1419 N N . HIS A 1 188 ? 6.682 -1.942 124.726 1.00 76.68 188 HIS A N 1
ATOM 1420 C CA . HIS A 1 188 ? 7.571 -0.797 124.514 1.00 77.10 188 HIS A CA 1
ATOM 1421 C C . HIS A 1 188 ? 8.934 -0.884 125.230 1.00 81.05 188 HIS A C 1
ATOM 1422 O O . HIS A 1 188 ? 9.840 -0.124 124.878 1.00 80.66 188 HIS A O 1
ATOM 1429 N N . ASP A 1 189 ? 9.093 -1.807 126.205 1.00 77.64 189 ASP A N 1
ATOM 1430 C CA . ASP A 1 189 ? 10.350 -2.001 126.940 1.00 78.18 189 ASP A CA 1
ATOM 1431 C C . ASP A 1 189 ? 11.268 -2.948 126.133 1.00 78.13 189 ASP A C 1
ATOM 1432 O O . ASP A 1 189 ? 11.303 -4.154 126.399 1.00 77.86 189 ASP A O 1
ATOM 1437 N N . LEU A 1 190 ? 11.986 -2.403 125.125 1.00 71.27 190 LEU A N 1
ATOM 1438 C CA . LEU A 1 190 ? 12.874 -3.201 124.267 1.00 68.41 190 LEU A CA 1
ATOM 1439 C C . LEU A 1 190 ? 14.344 -2.764 124.280 1.00 71.03 190 LEU A C 1
ATOM 1440 O O . LEU A 1 190 ? 15.185 -3.487 123.747 1.00 69.21 190 LEU A O 1
ATOM 1445 N N . LYS A 1 191 ? 14.658 -1.602 124.890 1.00 68.73 191 LYS A N 1
ATOM 1446 C CA . LYS A 1 191 ? 16.018 -1.048 124.972 1.00 69.25 191 LYS A CA 1
ATOM 1447 C C . LYS A 1 191 ? 17.001 -2.000 125.660 1.00 73.78 191 LYS A C 1
ATOM 1448 O O . LYS A 1 191 ? 18.078 -2.246 125.114 1.00 72.82 191 LYS A O 1
ATOM 1454 N N . SER A 1 192 ? 16.619 -2.550 126.835 1.00 71.60 192 SER A N 1
ATOM 1455 C CA . SER A 1 192 ? 17.431 -3.494 127.614 1.00 72.63 192 SER A CA 1
ATOM 1456 C C . SER A 1 192 ? 17.679 -4.791 126.839 1.00 73.13 192 SER A C 1
ATOM 1457 O O . SER A 1 192 ? 18.781 -5.337 126.909 1.00 73.62 192 SER A O 1
ATOM 1460 N N . LEU A 1 193 ? 16.663 -5.259 126.082 1.00 65.79 193 LEU A N 1
ATOM 1461 C CA . LEU A 1 193 ? 16.728 -6.461 125.246 1.00 62.80 193 LEU A CA 1
ATOM 1462 C C . LEU A 1 193 ? 17.681 -6.274 124.060 1.00 62.53 193 LEU A C 1
ATOM 1463 O O . LEU A 1 193 ? 18.384 -7.218 123.699 1.00 61.45 193 LEU A O 1
ATOM 1468 N N . ILE A 1 194 ? 17.696 -5.061 123.460 1.00 57.19 194 ILE A N 1
ATOM 1469 C CA . ILE A 1 194 ? 18.579 -4.676 122.346 1.00 55.57 194 ILE A CA 1
ATOM 1470 C C . ILE A 1 194 ? 20.041 -4.559 122.849 1.00 61.67 194 ILE A C 1
ATOM 1471 O O . ILE A 1 194 ? 20.966 -4.952 122.134 1.00 60.40 194 ILE A O 1
ATOM 1476 N N . GLN A 1 195 ? 20.233 -4.050 124.088 1.00 61.23 195 GLN A N 1
ATOM 1477 C CA . GLN A 1 195 ? 21.536 -3.911 124.746 1.00 63.73 195 GLN A CA 1
ATOM 1478 C C . GLN A 1 195 ? 22.168 -5.285 125.040 1.00 69.70 195 GLN A C 1
ATOM 1479 O O . GLN A 1 195 ? 23.366 -5.461 124.812 1.00 69.77 195 GLN A O 1
ATOM 1485 N N . ASP A 1 196 ? 21.356 -6.258 125.501 1.00 67.58 196 ASP A N 1
ATOM 1486 C CA . ASP A 1 196 ? 21.802 -7.624 125.791 1.00 68.97 196 ASP A CA 1
ATOM 1487 C C . ASP A 1 196 ? 22.150 -8.386 124.507 1.00 73.09 196 ASP A C 1
ATOM 1488 O O . ASP A 1 196 ? 23.105 -9.172 124.496 1.00 73.65 196 ASP A O 1
ATOM 1493 N N . TYR A 1 197 ? 21.374 -8.152 123.431 1.00 68.70 197 TYR A N 1
ATOM 1494 C CA . TYR A 1 197 ? 21.576 -8.765 122.116 1.00 67.15 197 TYR A CA 1
ATOM 1495 C C . TYR A 1 197 ? 22.844 -8.219 121.445 1.00 73.37 197 TYR A C 1
ATOM 1496 O O . TYR A 1 197 ? 23.536 -8.970 120.754 1.00 72.97 197 TYR A O 1
ATOM 1505 N N . ASP A 1 198 ? 23.154 -6.922 121.672 1.00 71.60 198 ASP A N 1
ATOM 1506 C CA . ASP A 1 198 ? 24.346 -6.258 121.150 1.00 72.28 198 ASP A CA 1
ATOM 1507 C C . ASP A 1 198 ? 25.597 -6.890 121.744 1.00 79.40 198 ASP A C 1
ATOM 1508 O O . ASP A 1 198 ? 26.596 -7.017 121.038 1.00 79.83 198 ASP A O 1
ATOM 1513 N N . ALA A 1 199 ? 25.537 -7.292 123.037 1.00 78.01 199 ALA A N 1
ATOM 1514 C CA . ALA A 1 199 ? 26.631 -7.951 123.762 1.00 80.35 199 ALA A CA 1
ATOM 1515 C C . ALA A 1 199 ? 26.906 -9.337 123.170 1.00 83.01 199 ALA A C 1
ATOM 1516 O O . ALA A 1 199 ? 28.066 -9.720 123.011 1.00 83.40 199 ALA A O 1
ATOM 1518 N N . GLU A 1 200 ? 25.829 -10.064 122.820 1.00 78.01 200 GLU A N 1
ATOM 1519 C CA . GLU A 1 200 ? 25.885 -11.393 122.214 1.00 77.22 200 GLU A CA 1
ATOM 1520 C C . GLU A 1 200 ? 26.354 -11.293 120.755 1.00 78.35 200 GLU A C 1
ATOM 1521 O O . GLU A 1 200 ? 27.095 -12.163 120.291 1.00 78.29 200 GLU A O 1
ATOM 1527 N N . MET A 1 201 ? 25.941 -10.220 120.050 1.00 72.60 201 MET A N 1
ATOM 1528 C CA . MET A 1 201 ? 26.306 -9.968 118.656 1.00 70.65 201 MET A CA 1
ATOM 1529 C C . MET A 1 201 ? 27.753 -9.503 118.473 1.00 74.78 201 MET A C 1
ATOM 1530 O O . MET A 1 201 ? 28.354 -9.820 117.445 1.00 73.49 201 MET A O 1
ATOM 1535 N N . ALA A 1 202 ? 28.305 -8.746 119.454 1.00 72.96 202 ALA A N 1
ATOM 1536 C CA . ALA A 1 202 ? 29.693 -8.260 119.443 1.00 74.65 202 ALA A CA 1
ATOM 1537 C C . ALA A 1 202 ? 30.644 -9.443 119.638 1.00 79.77 202 ALA A C 1
ATOM 1538 O O . ALA A 1 202 ? 31.700 -9.486 119.006 1.00 80.15 202 ALA A O 1
ATOM 1540 N N . GLU A 1 203 ? 30.239 -10.418 120.489 1.00 76.49 203 GLU A N 1
ATOM 1541 C CA . GLU A 1 203 ? 30.979 -11.649 120.768 1.00 77.68 203 GLU A CA 1
ATOM 1542 C C . GLU A 1 203 ? 30.940 -12.571 119.552 1.00 78.45 203 GLU A C 1
ATOM 1543 O O . GLU A 1 203 ? 31.940 -13.231 119.274 1.00 79.15 203 GLU A O 1
ATOM 1549 N N . TYR A 1 204 ? 29.788 -12.613 118.831 1.00 71.40 204 TYR A N 1
ATOM 1550 C CA . TYR A 1 204 ? 29.602 -13.413 117.613 1.00 68.99 204 TYR A CA 1
ATOM 1551 C C . TYR A 1 204 ? 30.536 -12.901 116.513 1.00 74.00 204 TYR A C 1
ATOM 1552 O O . TYR A 1 204 ? 31.235 -13.700 115.889 1.00 74.17 204 TYR A O 1
ATOM 1561 N N . MET A 1 205 ? 30.546 -11.568 116.294 1.00 71.12 205 MET A N 1
ATOM 1562 C CA . MET A 1 205 ? 31.399 -10.904 115.306 1.00 71.40 205 MET A CA 1
ATOM 1563 C C . MET A 1 205 ? 32.872 -11.115 115.621 1.00 76.54 205 MET A C 1
ATOM 1564 O O . MET A 1 205 ? 33.638 -11.367 114.698 1.00 76.01 205 MET A O 1
ATOM 1569 N N . LYS A 1 206 ? 33.248 -11.078 116.922 1.00 74.91 206 LYS A N 1
ATOM 1570 C CA . LYS A 1 206 ? 34.621 -11.265 117.402 1.00 77.69 206 LYS A CA 1
ATOM 1571 C C . LYS A 1 206 ? 35.127 -12.654 117.038 1.00 83.69 206 LYS A C 1
ATOM 1572 O O . LYS A 1 206 ? 36.191 -12.766 116.435 1.00 84.69 206 LYS A O 1
ATOM 1578 N N . LYS A 1 207 ? 34.337 -13.704 117.351 1.00 80.65 207 LYS A N 1
ATOM 1579 C CA . LYS A 1 207 ? 34.665 -15.101 117.053 1.00 82.01 207 LYS A CA 1
ATOM 1580 C C . LYS A 1 207 ? 34.663 -15.411 115.545 1.00 85.64 207 LYS A C 1
ATOM 1581 O O . LYS A 1 207 ? 35.393 -16.306 115.109 1.00 86.81 207 LYS A O 1
ATOM 1587 N N . ARG A 1 208 ? 33.849 -14.669 114.762 1.00 80.25 208 ARG A N 1
ATOM 1588 C CA . ARG A 1 208 ? 33.717 -14.810 113.309 1.00 78.83 208 ARG A CA 1
ATOM 1589 C C . ARG A 1 208 ? 34.923 -14.263 112.533 1.00 85.00 208 ARG A C 1
ATOM 1590 O O . ARG A 1 208 ? 35.337 -14.861 111.540 1.00 84.77 208 ARG A O 1
ATOM 1598 N N . THR A 1 209 ? 35.488 -13.140 112.998 1.00 83.41 209 THR A N 1
ATOM 1599 C CA . THR A 1 209 ? 36.621 -12.430 112.377 1.00 84.97 209 THR A CA 1
ATOM 1600 C C . THR A 1 209 ? 37.966 -12.639 113.114 1.00 92.89 209 THR A C 1
ATOM 1601 O O . THR A 1 209 ? 38.978 -12.057 112.709 1.00 93.64 209 THR A O 1
ATOM 1605 N N . ASN A 1 210 ? 37.963 -13.467 114.186 1.00 91.39 210 ASN A N 1
ATOM 1606 C CA . ASN A 1 210 ? 39.107 -13.778 115.056 1.00 94.89 210 ASN A CA 1
ATOM 1607 C C . ASN A 1 210 ? 39.628 -12.522 115.789 1.00 100.99 210 ASN A C 1
ATOM 1608 O O . ASN A 1 210 ? 40.820 -12.206 115.751 1.00 103.37 210 ASN A O 1
ATOM 1613 N N . GLY A 1 211 ? 38.702 -11.824 116.444 1.00 96.48 211 GLY A N 1
ATOM 1614 C CA . GLY A 1 211 ? 38.965 -10.615 117.215 1.00 97.82 211 GLY A CA 1
ATOM 1615 C C . GLY A 1 211 ? 39.347 -9.396 116.399 1.00 102.23 211 GLY A C 1
ATOM 1616 O O . GLY A 1 211 ? 40.002 -8.492 116.927 1.00 104.31 211 GLY A O 1
ATOM 1617 N N . ALA A 1 212 ? 38.941 -9.351 115.113 1.00 96.64 212 ALA A N 1
ATOM 1618 C CA . ALA A 1 212 ? 39.246 -8.234 114.214 1.00 96.26 212 ALA A CA 1
ATOM 1619 C C . ALA A 1 212 ? 38.169 -7.158 114.193 1.00 98.49 212 ALA A C 1
ATOM 1620 O O . ALA A 1 212 ? 38.507 -5.981 114.102 1.00 98.82 212 ALA A O 1
ATOM 1622 N N . ASP A 1 213 ? 36.885 -7.548 114.281 1.00 93.22 213 ASP A N 1
ATOM 1623 C CA . ASP A 1 213 ? 35.731 -6.642 114.268 1.00 91.00 213 ASP A CA 1
ATOM 1624 C C . ASP A 1 213 ? 34.845 -6.845 115.509 1.00 94.09 213 ASP A C 1
ATOM 1625 O O . ASP A 1 213 ? 34.544 -7.983 115.879 1.00 93.26 213 ASP A O 1
ATOM 1630 N N . ASP A 1 214 ? 34.445 -5.727 116.151 1.00 90.59 214 ASP A N 1
ATOM 1631 C CA . ASP A 1 214 ? 33.621 -5.693 117.369 1.00 89.90 214 ASP A CA 1
ATOM 1632 C C . ASP A 1 214 ? 32.169 -5.226 117.111 1.00 89.06 214 ASP A C 1
ATOM 1633 O O . ASP A 1 214 ? 31.411 -5.018 118.067 1.00 88.80 214 ASP A O 1
ATOM 1638 N N . ARG A 1 215 ? 31.791 -5.066 115.820 1.00 81.41 215 ARG A N 1
ATOM 1639 C CA . ARG A 1 215 ? 30.479 -4.596 115.368 1.00 77.67 215 ARG A CA 1
ATOM 1640 C C . ARG A 1 215 ? 29.307 -5.318 116.017 1.00 79.20 215 ARG A C 1
ATOM 1641 O O . ARG A 1 215 ? 29.152 -6.530 115.853 1.00 78.00 215 ARG A O 1
ATOM 1649 N N . ASN A 1 216 ? 28.490 -4.567 116.767 1.00 75.28 216 ASN A N 1
ATOM 1650 C CA . ASN A 1 216 ? 27.277 -5.094 117.385 1.00 73.73 216 ASN A CA 1
ATOM 1651 C C . ASN A 1 216 ? 26.114 -4.898 116.406 1.00 74.21 216 ASN A C 1
ATOM 1652 O O . ASN A 1 216 ? 26.317 -4.324 115.329 1.00 72.80 216 ASN A O 1
ATOM 1657 N N . TRP A 1 217 ? 24.910 -5.377 116.764 1.00 69.10 217 TRP A N 1
ATOM 1658 C CA . TRP A 1 217 ? 23.727 -5.267 115.914 1.00 66.19 217 TRP A CA 1
ATOM 1659 C C . TRP A 1 217 ? 23.269 -3.818 115.687 1.00 68.44 217 TRP A C 1
ATOM 1660 O O . TRP A 1 217 ? 23.080 -3.419 114.534 1.00 66.81 217 TRP A O 1
ATOM 1671 N N . SER A 1 218 ? 23.123 -3.037 116.783 1.00 64.90 218 SER A N 1
ATOM 1672 C CA . SER A 1 218 ? 22.695 -1.636 116.741 1.00 64.11 218 SER A CA 1
ATOM 1673 C C . SER A 1 218 ? 23.625 -0.756 115.919 1.00 67.50 218 SER A C 1
ATOM 1674 O O . SER A 1 218 ? 23.150 0.171 115.269 1.00 66.99 218 SER A O 1
ATOM 1677 N N . GLN A 1 219 ? 24.933 -1.060 115.927 1.00 64.13 219 GLN A N 1
ATOM 1678 C CA . GLN A 1 219 ? 25.956 -0.321 115.190 1.00 64.43 219 GLN A CA 1
ATOM 1679 C C . GLN A 1 219 ? 25.806 -0.484 113.680 1.00 66.52 219 GLN A C 1
ATOM 1680 O O . GLN A 1 219 ? 25.682 0.515 112.972 1.00 66.21 219 GLN A O 1
ATOM 1686 N N . THR A 1 220 ? 25.821 -1.735 113.189 1.00 61.51 220 THR A N 1
ATOM 1687 C CA . THR A 1 220 ? 25.754 -2.019 111.761 1.00 59.54 220 THR A CA 1
ATOM 1688 C C . THR A 1 220 ? 24.402 -1.701 111.099 1.00 60.30 220 THR A C 1
ATOM 1689 O O . THR A 1 220 ? 24.368 -1.436 109.893 1.00 58.97 220 THR A O 1
ATOM 1693 N N . VAL A 1 221 ? 23.306 -1.689 111.892 1.00 55.55 221 VAL A N 1
ATOM 1694 C CA . VAL A 1 221 ? 21.954 -1.368 111.416 1.00 53.27 221 VAL A CA 1
ATOM 1695 C C . VAL A 1 221 ? 21.770 0.155 111.276 1.00 57.43 221 VAL A C 1
ATOM 1696 O O . VAL A 1 221 ? 21.295 0.610 110.238 1.00 56.06 221 VAL A O 1
ATOM 1700 N N . SER A 1 222 ? 22.183 0.927 112.304 1.00 55.64 222 SER A N 1
ATOM 1701 C CA . SER A 1 222 ? 22.094 2.385 112.343 1.00 56.66 222 SER A CA 1
ATOM 1702 C C . SER A 1 222 ? 22.936 3.095 111.278 1.00 61.62 222 SER A C 1
ATOM 1703 O O . SER A 1 222 ? 22.548 4.180 110.848 1.00 61.95 222 SER A O 1
ATOM 1706 N N . ALA A 1 223 ? 24.069 2.492 110.853 1.00 58.14 223 ALA A N 1
ATOM 1707 C CA . ALA A 1 223 ? 24.972 3.040 109.836 1.00 58.48 223 ALA A CA 1
ATOM 1708 C C . ALA A 1 223 ? 24.333 3.084 108.449 1.00 62.12 223 ALA A C 1
ATOM 1709 O O . ALA A 1 223 ? 24.551 4.043 107.711 1.00 61.84 223 ALA A O 1
ATOM 1711 N N . ILE A 1 224 ? 23.550 2.052 108.094 1.00 58.86 224 ILE A N 1
ATOM 1712 C CA . ILE A 1 224 ? 22.871 1.968 106.798 1.00 58.10 224 ILE A CA 1
ATOM 1713 C C . ILE A 1 224 ? 21.495 2.665 106.811 1.00 62.99 224 ILE A C 1
ATOM 1714 O O . ILE A 1 224 ? 21.119 3.294 105.817 1.00 61.66 224 ILE A O 1
ATOM 1719 N N . TYR A 1 225 ? 20.787 2.610 107.962 1.00 61.84 225 TYR A N 1
ATOM 1720 C CA . TYR A 1 225 ? 19.495 3.284 108.166 1.00 62.11 225 TYR A CA 1
ATOM 1721 C C . TYR A 1 225 ? 19.629 4.772 108.556 1.00 69.41 225 TYR A C 1
ATOM 1722 O O . TYR A 1 225 ? 18.622 5.456 108.772 1.00 70.15 225 TYR A O 1
ATOM 1731 N N . LYS A 1 226 ? 20.876 5.277 108.580 1.00 67.21 226 LYS A N 1
ATOM 1732 C CA . LYS A 1 226 ? 21.237 6.669 108.857 1.00 69.09 226 LYS A CA 1
ATOM 1733 C C . LYS A 1 226 ? 20.679 7.585 107.765 1.00 74.43 226 LYS A C 1
ATOM 1734 O O . LYS A 1 226 ? 20.423 8.760 108.022 1.00 75.08 226 LYS A O 1
ATOM 1740 N N . THR A 1 227 ? 20.510 7.038 106.543 1.00 71.25 227 THR A N 1
ATOM 1741 C CA . THR A 1 227 ? 20.040 7.751 105.359 1.00 71.85 227 THR A CA 1
ATOM 1742 C C . THR A 1 227 ? 19.104 6.922 104.454 1.00 75.87 227 THR A C 1
ATOM 1743 O O . THR A 1 227 ? 18.936 5.719 104.677 1.00 74.74 227 THR A O 1
ATOM 1747 N N . ILE A 1 228 ? 18.510 7.580 103.425 1.00 73.42 228 ILE A N 1
ATOM 1748 C CA . ILE A 1 228 ? 17.660 6.945 102.411 1.00 72.24 228 ILE A CA 1
ATOM 1749 C C . ILE A 1 228 ? 18.653 6.398 101.378 1.00 77.38 228 ILE A C 1
ATOM 1750 O O . ILE A 1 228 ? 19.059 7.118 100.462 1.00 78.00 228 ILE A O 1
ATOM 1755 N N . TYR A 1 229 ? 19.106 5.152 101.592 1.00 74.04 229 TYR A N 1
ATOM 1756 C CA . TYR A 1 229 ? 20.102 4.489 100.751 1.00 74.42 229 TYR A CA 1
ATOM 1757 C C . TYR A 1 229 ? 19.659 4.218 99.315 1.00 78.54 229 TYR A C 1
ATOM 1758 O O . TYR A 1 229 ? 20.489 4.300 98.409 1.00 78.80 229 TYR A O 1
ATOM 1767 N N . TYR A 1 230 ? 18.365 3.906 99.102 1.00 74.60 230 TYR A N 1
ATOM 1768 C CA . TYR A 1 230 ? 17.820 3.658 97.765 1.00 74.31 230 TYR A CA 1
ATOM 1769 C C . TYR A 1 230 ? 16.820 4.763 97.380 1.00 79.32 230 TYR A C 1
ATOM 1770 O O . TYR A 1 230 ? 15.639 4.692 97.742 1.00 78.32 230 TYR A O 1
ATOM 1779 N N . PRO A 1 231 ? 17.304 5.827 96.693 1.00 77.31 231 PRO A N 1
ATOM 1780 C CA . PRO A 1 231 ? 16.417 6.954 96.344 1.00 77.78 231 PRO A CA 1
ATOM 1781 C C . PRO A 1 231 ? 15.460 6.714 95.176 1.00 80.88 231 PRO A C 1
ATOM 1782 O O . PRO A 1 231 ? 14.383 7.315 95.137 1.00 80.67 231 PRO A O 1
ATOM 1786 N N . GLU A 1 232 ? 15.857 5.852 94.219 1.00 76.67 232 GLU A N 1
ATOM 1787 C CA . GLU A 1 232 ? 15.090 5.535 93.009 1.00 75.99 232 GLU A CA 1
ATOM 1788 C C . GLU A 1 232 ? 13.859 4.628 93.227 1.00 76.82 232 GLU A C 1
ATOM 1789 O O . GLU A 1 232 ? 13.291 4.156 92.241 1.00 75.91 232 GLU A O 1
ATOM 1795 N N . VAL A 1 233 ? 13.440 4.397 94.494 1.00 72.01 233 VAL A N 1
ATOM 1796 C CA . VAL A 1 233 ? 12.294 3.538 94.832 1.00 70.49 233 VAL A CA 1
ATOM 1797 C C . VAL A 1 233 ? 10.955 4.109 94.314 1.00 74.82 233 VAL A C 1
ATOM 1798 O O . VAL A 1 233 ? 10.241 3.398 93.603 1.00 73.69 233 VAL A O 1
ATOM 1802 N N . ARG A 1 234 ? 10.633 5.382 94.645 1.00 72.25 234 ARG A N 1
ATOM 1803 C CA . ARG A 1 234 ? 9.404 6.035 94.176 1.00 72.73 234 ARG A CA 1
ATOM 1804 C C . ARG A 1 234 ? 9.424 6.222 92.650 1.00 77.29 234 ARG A C 1
ATOM 1805 O O . ARG A 1 234 ? 8.396 6.012 91.998 1.00 77.50 234 ARG A O 1
ATOM 1813 N N . ALA A 1 235 ? 10.601 6.589 92.090 1.00 73.44 235 ALA A N 1
ATOM 1814 C CA . ALA A 1 235 ? 10.820 6.778 90.652 1.00 73.68 235 ALA A CA 1
ATOM 1815 C C . ALA A 1 235 ? 10.530 5.493 89.859 1.00 75.59 235 ALA A C 1
ATOM 1816 O O . ALA A 1 235 ? 10.005 5.573 88.747 1.00 76.33 235 ALA A O 1
ATOM 1818 N N . MET A 1 236 ? 10.866 4.319 90.449 1.00 69.29 236 MET A N 1
ATOM 1819 C CA . MET A 1 236 ? 10.652 2.978 89.895 1.00 67.80 236 MET A CA 1
ATOM 1820 C C . MET A 1 236 ? 9.144 2.651 89.805 1.00 71.11 236 MET A C 1
ATOM 1821 O O . MET A 1 236 ? 8.693 2.215 88.743 1.00 71.37 236 MET A O 1
ATOM 1826 N N . LEU A 1 237 ? 8.377 2.867 90.911 1.00 66.13 237 LEU A N 1
ATOM 1827 C CA . LEU A 1 237 ? 6.928 2.613 91.005 1.00 64.98 237 LEU A CA 1
ATOM 1828 C C . LEU A 1 237 ? 6.144 3.562 90.098 1.00 69.26 237 LEU A C 1
ATOM 1829 O O . LEU A 1 237 ? 5.204 3.127 89.426 1.00 69.02 237 LEU A O 1
ATOM 1834 N N . GLU A 1 238 ? 6.548 4.849 90.059 1.00 66.28 238 GLU A N 1
ATOM 1835 C CA . GLU A 1 238 ? 5.905 5.864 89.223 1.00 67.71 238 GLU A CA 1
ATOM 1836 C C . GLU A 1 238 ? 6.141 5.627 87.726 1.00 70.95 238 GLU A C 1
ATOM 1837 O O . GLU A 1 238 ? 5.271 5.968 86.920 1.00 71.89 238 GLU A O 1
ATOM 1843 N N . LYS A 1 239 ? 7.285 4.996 87.361 1.00 65.39 239 LYS A N 1
ATOM 1844 C CA . LYS A 1 239 ? 7.615 4.643 85.973 1.00 65.42 239 LYS A CA 1
ATOM 1845 C C . LYS A 1 239 ? 6.737 3.470 85.478 1.00 68.15 239 LYS A C 1
ATOM 1846 O O . LYS A 1 239 ? 6.328 3.471 84.317 1.00 69.36 239 LYS A O 1
ATOM 1852 N N . GLN A 1 240 ? 6.444 2.481 86.354 1.00 61.90 240 GLN A N 1
ATOM 1853 C CA . GLN A 1 240 ? 5.639 1.297 86.013 1.00 60.77 240 GLN A CA 1
ATOM 1854 C C . GLN A 1 240 ? 4.110 1.520 86.006 1.00 65.18 240 GLN A C 1
ATOM 1855 O O . GLN A 1 240 ? 3.357 0.609 85.659 1.00 64.13 240 GLN A O 1
ATOM 1861 N N . GLY A 1 241 ? 3.676 2.733 86.345 1.00 62.75 241 GLY A N 1
ATOM 1862 C CA . GLY A 1 241 ? 2.263 3.095 86.364 1.00 63.50 241 GLY A CA 1
ATOM 1863 C C . GLY A 1 241 ? 1.581 3.057 87.718 1.00 66.55 241 GLY A C 1
ATOM 1864 O O . GLY A 1 241 ? 0.349 3.002 87.778 1.00 67.00 241 GLY A O 1
ATOM 1865 N N . PHE A 1 242 ? 2.361 3.097 88.814 1.00 61.66 242 PHE A N 1
ATOM 1866 C CA . PHE A 1 242 ? 1.787 3.089 90.160 1.00 60.72 242 PHE A CA 1
ATOM 1867 C C . PHE A 1 242 ? 1.662 4.496 90.709 1.00 65.81 242 PHE A C 1
ATOM 1868 O O . PHE A 1 242 ? 2.600 5.282 90.609 1.00 65.67 242 PHE A O 1
ATOM 1876 N N . LYS A 1 243 ? 0.495 4.809 91.282 1.00 63.77 243 LYS A N 1
ATOM 1877 C CA . LYS A 1 243 ? 0.192 6.115 91.870 1.00 65.46 243 LYS A CA 1
ATOM 1878 C C . LYS A 1 243 ? -0.150 5.962 93.360 1.00 70.17 243 LYS A C 1
ATOM 1879 O O . LYS A 1 243 ? -0.300 4.836 93.832 1.00 67.83 243 LYS A O 1
ATOM 1885 N N . PHE A 1 244 ? -0.253 7.076 94.109 1.00 69.46 244 PHE A N 1
ATOM 1886 C CA . PHE A 1 244 ? -0.568 7.017 95.542 1.00 69.52 244 PHE A CA 1
ATOM 1887 C C . PHE A 1 244 ? -1.763 7.901 95.893 1.00 75.99 244 PHE A C 1
ATOM 1888 O O . PHE A 1 244 ? -2.073 8.839 95.154 1.00 77.59 244 PHE A O 1
ATOM 1896 N N . GLU A 1 245 ? -2.442 7.592 97.010 1.00 72.52 245 GLU A N 1
ATOM 1897 C CA . GLU A 1 245 ? -3.605 8.349 97.479 1.00 74.40 245 GLU A CA 1
ATOM 1898 C C . GLU A 1 245 ? -3.236 9.306 98.621 1.00 78.51 245 GLU A C 1
ATOM 1899 O O . GLU A 1 245 ? -3.285 8.916 99.791 1.00 78.07 245 GLU A O 1
ATOM 1905 N N . LYS A 1 246 ? -2.850 10.557 98.272 1.00 75.13 246 LYS A N 1
ATOM 1906 C CA . LYS A 1 246 ? -2.443 11.578 99.243 1.00 87.99 246 LYS A CA 1
ATOM 1907 C C . LYS A 1 246 ? -3.627 12.053 100.076 1.00 108.89 246 LYS A C 1
ATOM 1908 O O . LYS A 1 246 ? -3.835 11.543 101.172 1.00 68.33 246 LYS A O 1
ATOM 1914 N N . MET B 1 1 ? 9.520 -34.205 97.497 1.00 89.37 1 MET B N 1
ATOM 1915 C CA . MET B 1 1 ? 10.618 -35.135 97.742 1.00 90.92 1 MET B CA 1
ATOM 1916 C C . MET B 1 1 ? 10.813 -35.342 99.251 1.00 94.15 1 MET B C 1
ATOM 1917 O O . MET B 1 1 ? 10.801 -36.479 99.729 1.00 95.02 1 MET B O 1
ATOM 1922 N N . ASN B 1 2 ? 10.968 -34.227 99.986 1.00 88.68 2 ASN B N 1
ATOM 1923 C CA . ASN B 1 2 ? 11.158 -34.148 101.436 1.00 87.79 2 ASN B CA 1
ATOM 1924 C C . ASN B 1 2 ? 9.949 -33.498 102.139 1.00 88.54 2 ASN B C 1
ATOM 1925 O O . ASN B 1 2 ? 9.093 -32.901 101.476 1.00 86.74 2 ASN B O 1
ATOM 1930 N N . GLU B 1 3 ? 9.894 -33.618 103.484 1.00 84.05 3 GLU B N 1
ATOM 1931 C CA . GLU B 1 3 ? 8.824 -33.107 104.352 1.00 82.21 3 GLU B CA 1
ATOM 1932 C C . GLU B 1 3 ? 8.575 -31.604 104.221 1.00 81.51 3 GLU B C 1
ATOM 1933 O O . GLU B 1 3 ? 7.417 -31.183 104.268 1.00 80.20 3 GLU B O 1
ATOM 1939 N N . ALA B 1 4 ? 9.647 -30.806 104.031 1.00 75.54 4 ALA B N 1
ATOM 1940 C CA . ALA B 1 4 ? 9.556 -29.351 103.847 1.00 72.70 4 ALA B CA 1
ATOM 1941 C C . ALA B 1 4 ? 8.835 -29.009 102.536 1.00 73.39 4 ALA B C 1
ATOM 1942 O O . ALA B 1 4 ? 7.915 -28.196 102.556 1.00 71.47 4 ALA B O 1
ATOM 1944 N N . ILE B 1 5 ? 9.217 -29.668 101.417 1.00 69.40 5 ILE B N 1
ATOM 1945 C CA . ILE B 1 5 ? 8.593 -29.489 100.100 1.00 67.94 5 ILE B CA 1
ATOM 1946 C C . ILE B 1 5 ? 7.148 -30.020 100.115 1.00 70.22 5 ILE B C 1
ATOM 1947 O O . ILE B 1 5 ? 6.260 -29.360 99.578 1.00 68.67 5 ILE B O 1
ATOM 1952 N N . ARG B 1 6 ? 6.907 -31.167 100.782 1.00 67.17 6 ARG B N 1
ATOM 1953 C CA . ARG B 1 6 ? 5.574 -31.767 100.906 1.00 66.96 6 ARG B CA 1
ATOM 1954 C C . ARG B 1 6 ? 4.610 -30.835 101.649 1.00 69.44 6 ARG B C 1
ATOM 1955 O O . ARG B 1 6 ? 3.468 -30.694 101.213 1.00 69.06 6 ARG B O 1
ATOM 1963 N N . THR B 1 7 ? 5.082 -30.166 102.734 1.00 64.57 7 THR B N 1
ATOM 1964 C CA . THR B 1 7 ? 4.284 -29.221 103.535 1.00 62.90 7 THR B CA 1
ATOM 1965 C C . THR B 1 7 ? 3.817 -28.053 102.658 1.00 66.51 7 THR B C 1
ATOM 1966 O O . THR B 1 7 ? 2.643 -27.675 102.711 1.00 65.96 7 THR B O 1
ATOM 1970 N N . ILE B 1 8 ? 4.732 -27.506 101.833 1.00 63.12 8 ILE B N 1
ATOM 1971 C CA . ILE B 1 8 ? 4.420 -26.409 100.920 1.00 61.96 8 ILE B CA 1
ATOM 1972 C C . ILE B 1 8 ? 3.554 -26.847 99.740 1.00 65.75 8 ILE B C 1
ATOM 1973 O O . ILE B 1 8 ? 2.558 -26.183 99.460 1.00 64.57 8 ILE B O 1
ATOM 1978 N N . GLN B 1 9 ? 3.895 -27.980 99.091 1.00 63.31 9 GLN B N 1
ATOM 1979 C CA . GLN B 1 9 ? 3.162 -28.530 97.945 1.00 63.68 9 GLN B CA 1
ATOM 1980 C C . GLN B 1 9 ? 1.666 -28.812 98.197 1.00 67.62 9 GLN B C 1
ATOM 1981 O O . GLN B 1 9 ? 0.850 -28.554 97.303 1.00 67.10 9 GLN B O 1
ATOM 1987 N N . ASP B 1 10 ? 1.289 -29.316 99.389 1.00 64.31 10 ASP B N 1
ATOM 1988 C CA . ASP B 1 10 ? -0.134 -29.573 99.669 1.00 64.38 10 ASP B CA 1
ATOM 1989 C C . ASP B 1 10 ? -0.803 -28.508 100.559 1.00 65.78 10 ASP B C 1
ATOM 1990 O O . ASP B 1 10 ? -1.628 -28.827 101.418 1.00 65.65 10 ASP B O 1
ATOM 1995 N N . HIS B 1 11 ? -0.459 -27.231 100.312 1.00 59.98 11 HIS B N 1
ATOM 1996 C CA . HIS B 1 11 ? -0.959 -26.075 101.053 1.00 57.93 11 HIS B CA 1
ATOM 1997 C C . HIS B 1 11 ? -2.405 -25.733 100.748 1.00 60.69 11 HIS B C 1
ATOM 1998 O O . HIS B 1 11 ? -2.831 -25.765 99.593 1.00 60.68 11 HIS B O 1
ATOM 2005 N N . ARG B 1 12 ? -3.136 -25.348 101.804 1.00 55.82 12 ARG B N 1
ATOM 2006 C CA . ARG B 1 12 ? -4.518 -24.879 101.761 1.00 54.67 12 ARG B CA 1
ATOM 2007 C C . ARG B 1 12 ? -4.850 -24.027 102.987 1.00 56.23 12 ARG B C 1
ATOM 2008 O O . ARG B 1 12 ? -4.508 -24.396 104.118 1.00 55.57 12 ARG B O 1
ATOM 2016 N N . SER B 1 13 ? -5.481 -22.864 102.747 1.00 51.17 13 SER B N 1
ATOM 2017 C CA . SER B 1 13 ? -5.910 -21.967 103.811 1.00 50.33 13 SER B CA 1
ATOM 2018 C C . SER B 1 13 ? -7.174 -22.553 104.456 1.00 53.85 13 SER B C 1
ATOM 2019 O O . SER B 1 13 ? -8.126 -22.914 103.751 1.00 53.06 13 SER B O 1
ATOM 2022 N N . ILE B 1 14 ? -7.137 -22.716 105.793 1.00 50.23 14 ILE B N 1
ATOM 2023 C CA . ILE B 1 14 ? -8.231 -23.276 106.593 1.00 50.40 14 ILE B CA 1
ATOM 2024 C C . ILE B 1 14 ? -9.053 -22.139 107.200 1.00 55.47 14 ILE B C 1
ATOM 2025 O O . ILE B 1 14 ? -8.482 -21.210 107.770 1.00 54.71 14 ILE B O 1
ATOM 2030 N N . ARG B 1 15 ? -10.389 -22.199 107.039 1.00 53.03 15 ARG B N 1
ATOM 2031 C CA . ARG B 1 15 ? -11.316 -21.188 107.554 1.00 53.32 15 ARG B CA 1
ATOM 2032 C C . ARG B 1 15 ? -12.368 -21.801 108.496 1.00 60.05 15 ARG B C 1
ATOM 2033 O O . ARG B 1 15 ? -13.295 -21.105 108.932 1.00 60.33 15 ARG B O 1
ATOM 2041 N N . GLN B 1 16 ? -12.209 -23.103 108.816 1.00 58.08 16 GLN B N 1
ATOM 2042 C CA . GLN B 1 16 ? -13.081 -23.846 109.727 1.00 59.66 16 GLN B CA 1
ATOM 2043 C C . GLN B 1 16 ? -12.229 -24.480 110.811 1.00 65.28 16 GLN B C 1
ATOM 2044 O O . GLN B 1 16 ? -11.405 -25.358 110.528 1.00 64.66 16 GLN B O 1
ATOM 2050 N N . TYR B 1 17 ? -12.393 -23.983 112.052 1.00 63.55 17 TYR B N 1
ATOM 2051 C CA . TYR B 1 17 ? -11.602 -24.386 113.213 1.00 64.37 17 TYR B CA 1
ATOM 2052 C C . TYR B 1 17 ? -12.393 -25.009 114.366 1.00 70.23 17 TYR B C 1
ATOM 2053 O O . TYR B 1 17 ? -13.612 -24.840 114.462 1.00 70.22 17 TYR B O 1
ATOM 2062 N N . THR B 1 18 ? -11.667 -25.724 115.248 1.00 67.85 18 THR B N 1
ATOM 2063 C CA . THR B 1 18 ? -12.200 -26.365 116.452 1.00 69.28 18 THR B CA 1
ATOM 2064 C C . THR B 1 18 ? -11.917 -25.471 117.671 1.00 74.64 18 THR B C 1
ATOM 2065 O O . THR B 1 18 ? -11.106 -24.544 117.583 1.00 73.63 18 THR B O 1
ATOM 2069 N N . ASP B 1 19 ? -12.570 -25.765 118.812 1.00 73.17 19 ASP B N 1
ATOM 2070 C CA . ASP B 1 19 ? -12.411 -25.029 120.070 1.00 73.87 19 ASP B CA 1
ATOM 2071 C C . ASP B 1 19 ? -11.032 -25.265 120.708 1.00 76.14 19 ASP B C 1
ATOM 2072 O O . ASP B 1 19 ? -10.625 -24.503 121.591 1.00 75.71 19 ASP B O 1
ATOM 2077 N N . GLU B 1 20 ? -10.312 -26.304 120.230 1.00 71.73 20 GLU B N 1
ATOM 2078 C CA . GLU B 1 20 ? -8.982 -26.728 120.671 1.00 71.42 20 GLU B CA 1
ATOM 2079 C C . GLU B 1 20 ? -7.956 -25.600 120.599 1.00 74.12 20 GLU B C 1
ATOM 2080 O O . GLU B 1 20 ? -7.714 -25.041 119.526 1.00 72.22 20 GLU B O 1
ATOM 2086 N N . ALA B 1 21 ? -7.372 -25.266 121.760 1.00 71.52 21 ALA B N 1
ATOM 2087 C CA . ALA B 1 21 ? -6.374 -24.208 121.908 1.00 70.58 21 ALA B CA 1
ATOM 2088 C C . ALA B 1 21 ? -5.004 -24.633 121.392 1.00 72.41 21 ALA B C 1
ATOM 2089 O O . ALA B 1 21 ? -4.641 -25.806 121.498 1.00 72.51 21 ALA B O 1
ATOM 2091 N N . VAL B 1 22 ? -4.245 -23.668 120.839 1.00 66.68 22 VAL B N 1
ATOM 2092 C CA . VAL B 1 22 ? -2.883 -23.882 120.340 1.00 65.10 22 VAL B CA 1
ATOM 2093 C C . VAL B 1 22 ? -1.956 -23.812 121.567 1.00 69.94 22 VAL B C 1
ATOM 2094 O O . VAL B 1 22 ? -1.947 -22.796 122.269 1.00 70.27 22 VAL B O 1
ATOM 2098 N N . SER B 1 23 ? -1.203 -24.894 121.837 1.00 66.74 23 SER B N 1
ATOM 2099 C CA . SER B 1 23 ? -0.284 -24.977 122.982 1.00 67.60 23 SER B CA 1
ATOM 2100 C C . SER B 1 23 ? 0.849 -23.950 122.916 1.00 70.98 23 SER B C 1
ATOM 2101 O O . SER B 1 23 ? 1.131 -23.414 121.841 1.00 69.48 23 SER B O 1
ATOM 2104 N N . ASP B 1 24 ? 1.498 -23.688 124.070 1.00 68.24 24 ASP B N 1
ATOM 2105 C CA . ASP B 1 24 ? 2.634 -22.767 124.178 1.00 67.38 24 ASP B CA 1
ATOM 2106 C C . ASP B 1 24 ? 3.840 -23.333 123.436 1.00 69.20 24 ASP B C 1
ATOM 2107 O O . ASP B 1 24 ? 4.578 -22.572 122.815 1.00 67.64 24 ASP B O 1
ATOM 2112 N N . GLU B 1 25 ? 4.003 -24.675 123.463 1.00 65.94 25 GLU B N 1
ATOM 2113 C CA . GLU B 1 25 ? 5.067 -25.408 122.765 1.00 65.40 25 GLU B CA 1
ATOM 2114 C C . GLU B 1 25 ? 4.948 -25.225 121.248 1.00 67.36 25 GLU B C 1
ATOM 2115 O O . GLU B 1 25 ? 5.967 -25.050 120.578 1.00 66.14 25 GLU B O 1
ATOM 2121 N N . HIS B 1 26 ? 3.702 -25.230 120.715 1.00 63.33 26 HIS B N 1
ATOM 2122 C CA . HIS B 1 26 ? 3.424 -25.018 119.292 1.00 61.60 26 HIS B CA 1
ATOM 2123 C C . HIS B 1 26 ? 3.695 -23.562 118.915 1.00 65.37 26 HIS B C 1
ATOM 2124 O O . HIS B 1 26 ? 4.354 -23.315 117.904 1.00 64.07 26 HIS B O 1
ATOM 2131 N N . LEU B 1 27 ? 3.201 -22.601 119.744 1.00 62.71 27 LEU B N 1
ATOM 2132 C CA . LEU B 1 27 ? 3.369 -21.157 119.548 1.00 61.64 27 LEU B CA 1
ATOM 2133 C C . LEU B 1 27 ? 4.840 -20.788 119.490 1.00 66.16 27 LEU B C 1
ATOM 2134 O O . LEU B 1 27 ? 5.243 -20.135 118.533 1.00 65.25 27 LEU B O 1
ATOM 2139 N N . ASP B 1 28 ? 5.645 -21.252 120.475 1.00 64.27 28 ASP B N 1
ATOM 2140 C CA . ASP B 1 28 ? 7.090 -21.003 120.551 1.00 64.46 28 ASP B CA 1
ATOM 2141 C C . ASP B 1 28 ? 7.844 -21.522 119.329 1.00 67.07 28 ASP B C 1
ATOM 2142 O O . ASP B 1 28 ? 8.781 -20.865 118.887 1.00 66.41 28 ASP B O 1
ATOM 2147 N N . THR B 1 29 ? 7.421 -22.675 118.772 1.00 63.05 29 THR B N 1
ATOM 2148 C CA . THR B 1 29 ? 8.014 -23.290 117.580 1.00 62.20 29 THR B CA 1
ATOM 2149 C C . THR B 1 29 ? 7.712 -22.448 116.330 1.00 64.95 29 THR B C 1
ATOM 2150 O O . THR B 1 29 ? 8.602 -22.256 115.502 1.00 64.02 29 THR B O 1
ATOM 2154 N N . ILE B 1 30 ? 6.461 -21.950 116.206 1.00 61.61 30 ILE B N 1
ATOM 2155 C CA . ILE B 1 30 ? 6.008 -21.101 115.094 1.00 60.45 30 ILE B CA 1
ATOM 2156 C C . ILE B 1 30 ? 6.795 -19.778 115.113 1.00 65.32 30 ILE B C 1
ATOM 2157 O O . ILE B 1 30 ? 7.297 -19.361 114.066 1.00 64.63 30 ILE B O 1
ATOM 2162 N N . ILE B 1 31 ? 6.935 -19.157 116.314 1.00 62.87 31 ILE B N 1
ATOM 2163 C CA . ILE B 1 31 ? 7.673 -17.905 116.532 1.00 62.63 31 ILE B CA 1
ATOM 2164 C C . ILE B 1 31 ? 9.165 -18.088 116.222 1.00 67.33 31 ILE B C 1
ATOM 2165 O O . ILE B 1 31 ? 9.711 -17.308 115.443 1.00 66.21 31 ILE B O 1
ATOM 2170 N N . GLN B 1 32 ? 9.806 -19.125 116.810 1.00 65.83 32 GLN B N 1
ATOM 2171 C CA . GLN B 1 32 ? 11.227 -19.438 116.602 1.00 66.59 32 GLN B CA 1
ATOM 2172 C C . GLN B 1 32 ? 11.568 -19.695 115.136 1.00 69.74 32 GLN B C 1
ATOM 2173 O O . GLN B 1 32 ? 12.645 -19.291 114.695 1.00 69.61 32 GLN B O 1
ATOM 2179 N N . SER B 1 33 ? 10.645 -20.337 114.381 1.00 65.00 33 SER B N 1
ATOM 2180 C CA . SER B 1 33 ? 10.803 -20.608 112.949 1.00 63.53 33 SER B CA 1
ATOM 2181 C C . SER B 1 33 ? 10.692 -19.304 112.146 1.00 64.57 33 SER B C 1
ATOM 2182 O O . SER B 1 33 ? 11.464 -19.104 111.212 1.00 63.76 33 SER B O 1
ATOM 2185 N N . ALA B 1 34 ? 9.756 -18.409 112.529 1.00 59.29 34 ALA B N 1
ATOM 2186 C CA . ALA B 1 34 ? 9.571 -17.111 111.877 1.00 57.84 34 ALA B CA 1
ATOM 2187 C C . ALA B 1 34 ? 10.816 -16.232 112.069 1.00 61.85 34 ALA B C 1
ATOM 2188 O O . ALA B 1 34 ? 11.256 -15.591 111.112 1.00 61.38 34 ALA B O 1
ATOM 2190 N N . GLN B 1 35 ? 11.408 -16.246 113.287 1.00 58.66 35 GLN B N 1
ATOM 2191 C CA . GLN B 1 35 ? 12.628 -15.502 113.621 1.00 58.89 35 GLN B CA 1
ATOM 2192 C C . GLN B 1 35 ? 13.837 -16.070 112.877 1.00 63.12 35 GLN B C 1
ATOM 2193 O O . GLN B 1 35 ? 14.727 -15.311 112.497 1.00 62.74 35 GLN B O 1
ATOM 2199 N N . SER B 1 36 ? 13.851 -17.400 112.654 1.00 59.98 36 SER B N 1
ATOM 2200 C CA . SER B 1 36 ? 14.916 -18.123 111.959 1.00 60.18 36 SER B CA 1
ATOM 2201 C C . SER B 1 36 ? 15.050 -17.766 110.473 1.00 63.05 36 SER B C 1
ATOM 2202 O O . SER B 1 36 ? 16.093 -18.024 109.881 1.00 63.34 36 SER B O 1
ATOM 2205 N N . ALA B 1 37 ? 14.009 -17.169 109.880 1.00 58.81 37 ALA B N 1
ATOM 2206 C CA . ALA B 1 37 ? 13.986 -16.742 108.480 1.00 58.10 37 ALA B CA 1
ATOM 2207 C C . ALA B 1 37 ? 14.902 -15.533 108.231 1.00 62.02 37 ALA B C 1
ATOM 2208 O O . ALA B 1 37 ? 15.250 -14.814 109.173 1.00 62.30 37 ALA B O 1
ATOM 2210 N N . ALA B 1 38 ? 15.278 -15.307 106.961 1.00 57.95 38 ALA B N 1
ATOM 2211 C CA . ALA B 1 38 ? 16.142 -14.197 106.555 1.00 57.95 38 ALA B CA 1
ATOM 2212 C C . ALA B 1 38 ? 15.446 -12.836 106.677 1.00 61.61 38 ALA B C 1
ATOM 2213 O O . ALA B 1 38 ? 14.227 -12.751 106.517 1.00 61.20 38 ALA B O 1
ATOM 2215 N N . SER B 1 39 ? 16.223 -11.776 106.962 1.00 58.37 39 SER B N 1
ATOM 2216 C CA . SER B 1 39 ? 15.737 -10.393 107.073 1.00 57.60 39 SER B CA 1
ATOM 2217 C C . SER B 1 39 ? 16.752 -9.435 106.452 1.00 61.56 39 SER B C 1
ATOM 2218 O O . SER B 1 39 ? 17.959 -9.634 106.632 1.00 61.95 39 SER B O 1
ATOM 2221 N N . SER B 1 40 ? 16.266 -8.416 105.703 1.00 57.16 40 SER B N 1
ATOM 2222 C CA . SER B 1 40 ? 17.108 -7.421 105.031 1.00 57.05 40 SER B CA 1
ATOM 2223 C C . SER B 1 40 ? 18.091 -6.797 106.023 1.00 61.53 40 SER B C 1
ATOM 2224 O O . SER B 1 40 ? 17.665 -6.298 107.069 1.00 61.58 40 SER B O 1
ATOM 2227 N N . ILE B 1 41 ? 19.408 -6.913 105.728 1.00 58.28 41 ILE B N 1
ATOM 2228 C CA . ILE B 1 41 ? 20.550 -6.428 106.529 1.00 59.06 41 ILE B CA 1
ATOM 2229 C C . ILE B 1 41 ? 20.590 -6.921 108.007 1.00 62.97 41 ILE B C 1
ATOM 2230 O O . ILE B 1 41 ? 21.260 -6.314 108.848 1.00 63.43 41 ILE B O 1
ATOM 2235 N N . ASN B 1 42 ? 19.894 -8.050 108.296 1.00 58.79 42 ASN B N 1
ATOM 2236 C CA . ASN B 1 42 ? 19.705 -8.660 109.624 1.00 59.29 42 ASN B CA 1
ATOM 2237 C C . ASN B 1 42 ? 19.069 -7.669 110.617 1.00 63.87 42 ASN B C 1
ATOM 2238 O O . ASN B 1 42 ? 19.299 -7.742 111.828 1.00 64.22 42 ASN B O 1
ATOM 2243 N N . GLY B 1 43 ? 18.260 -6.760 110.074 1.00 60.24 43 GLY B N 1
ATOM 2244 C CA . GLY B 1 43 ? 17.569 -5.723 110.829 1.00 60.57 43 GLY B CA 1
ATOM 2245 C C . GLY B 1 43 ? 16.341 -6.233 111.551 1.00 64.20 43 GLY B C 1
ATOM 2246 O O . GLY B 1 43 ? 15.859 -5.589 112.494 1.00 64.43 43 GLY B O 1
ATOM 2247 N N . GLN B 1 44 ? 15.823 -7.399 111.096 1.00 59.52 44 GLN B N 1
ATOM 2248 C CA . GLN B 1 44 ? 14.664 -8.090 111.660 1.00 58.94 44 GLN B CA 1
ATOM 2249 C C . GLN B 1 44 ? 13.494 -7.114 111.883 1.00 62.72 44 GLN B C 1
ATOM 2250 O O . GLN B 1 44 ? 13.062 -6.887 113.018 1.00 62.55 44 GLN B O 1
ATOM 2256 N N . GLN B 1 45 ? 13.017 -6.513 110.773 1.00 59.09 45 GLN B N 1
ATOM 2257 C CA . GLN B 1 45 ? 11.944 -5.506 110.730 1.00 58.78 45 GLN B CA 1
ATOM 2258 C C . GLN B 1 45 ? 10.526 -6.091 110.854 1.00 64.04 45 GLN B C 1
ATOM 2259 O O . GLN B 1 45 ? 9.582 -5.534 110.285 1.00 63.57 45 GLN B O 1
ATOM 2265 N N . VAL B 1 46 ? 10.372 -7.217 111.589 1.00 61.31 46 VAL B N 1
ATOM 2266 C CA . VAL B 1 46 ? 9.079 -7.877 111.797 1.00 60.76 46 VAL B CA 1
ATOM 2267 C C . VAL B 1 46 ? 8.782 -8.036 113.287 1.00 66.31 46 VAL B C 1
ATOM 2268 O O . VAL B 1 46 ? 9.608 -8.569 114.035 1.00 67.14 46 VAL B O 1
ATOM 2272 N N . THR B 1 47 ? 7.591 -7.588 113.701 1.00 62.79 47 THR B N 1
ATOM 2273 C CA . THR B 1 47 ? 7.098 -7.712 115.066 1.00 63.64 47 THR B CA 1
ATOM 2274 C C . THR B 1 47 ? 5.837 -8.572 115.037 1.00 68.23 47 THR B C 1
ATOM 2275 O O . THR B 1 47 ? 4.937 -8.327 114.229 1.00 67.42 47 THR B O 1
ATOM 2279 N N . ILE B 1 48 ? 5.797 -9.597 115.895 1.00 65.51 48 ILE B N 1
ATOM 2280 C CA . ILE B 1 48 ? 4.678 -10.523 115.956 1.00 65.26 48 ILE B CA 1
ATOM 2281 C C . ILE B 1 48 ? 3.855 -10.402 117.241 1.00 68.76 48 ILE B C 1
ATOM 2282 O O . ILE B 1 48 ? 4.386 -10.583 118.338 1.00 69.40 48 ILE B O 1
ATOM 2287 N N . ILE B 1 49 ? 2.556 -10.061 117.087 1.00 63.60 49 ILE B N 1
ATOM 2288 C CA . ILE B 1 49 ? 1.611 -9.889 118.192 1.00 63.56 49 ILE B CA 1
ATOM 2289 C C . ILE B 1 49 ? 0.676 -11.097 118.258 1.00 64.97 49 ILE B C 1
ATOM 2290 O O . ILE B 1 49 ? -0.041 -11.373 117.295 1.00 63.38 49 ILE B O 1
ATOM 2295 N N . SER B 1 50 ? 0.692 -11.817 119.390 1.00 61.00 50 SER B N 1
ATOM 2296 C CA . SER B 1 50 ? -0.161 -12.985 119.592 1.00 60.21 50 SER B CA 1
ATOM 2297 C C . SER B 1 50 ? -1.424 -12.596 120.327 1.00 63.66 50 SER B C 1
ATOM 2298 O O . SER B 1 50 ? -1.362 -12.159 121.477 1.00 64.56 50 SER B O 1
ATOM 2301 N N . VAL B 1 51 ? -2.572 -12.736 119.658 1.00 58.82 51 VAL B N 1
ATOM 2302 C CA . VAL B 1 51 ? -3.861 -12.430 120.263 1.00 59.41 51 VAL B CA 1
ATOM 2303 C C . VAL B 1 51 ? -4.594 -13.747 120.515 1.00 62.89 51 VAL B C 1
ATOM 2304 O O . VAL B 1 51 ? -4.904 -14.480 119.574 1.00 61.47 51 VAL B O 1
ATOM 2308 N N . GLN B 1 52 ? -4.809 -14.060 121.802 1.00 60.49 52 GLN B N 1
ATOM 2309 C CA . GLN B 1 52 ? -5.481 -15.270 122.283 1.00 60.61 52 GLN B CA 1
ATOM 2310 C C . GLN B 1 52 ? -6.772 -14.941 123.031 1.00 65.78 52 GLN B C 1
ATOM 2311 O O . GLN B 1 52 ? -7.655 -15.799 123.115 1.00 65.90 52 GLN B O 1
ATOM 2317 N N . ASP B 1 53 ? -6.879 -13.703 123.569 1.00 62.69 53 ASP B N 1
ATOM 2318 C CA . ASP B 1 53 ? -8.049 -13.208 124.293 1.00 63.83 53 ASP B CA 1
ATOM 2319 C C . ASP B 1 53 ? -9.203 -12.993 123.307 1.00 66.72 53 ASP B C 1
ATOM 2320 O O . ASP B 1 53 ? -9.086 -12.180 122.389 1.00 65.36 53 ASP B O 1
ATOM 2325 N N . LYS B 1 54 ? -10.294 -13.765 123.497 1.00 63.68 54 LYS B N 1
ATOM 2326 C CA . LYS B 1 54 ? -11.517 -13.800 122.686 1.00 63.20 54 LYS B CA 1
ATOM 2327 C C . LYS B 1 54 ? -12.092 -12.421 122.363 1.00 67.65 54 LYS B C 1
ATOM 2328 O O . LYS B 1 54 ? -12.434 -12.182 121.204 1.00 66.19 54 LYS B O 1
ATOM 2334 N N . GLU B 1 55 ? -12.192 -11.528 123.379 1.00 65.65 55 GLU B N 1
ATOM 2335 C CA . GLU B 1 55 ? -12.731 -10.168 123.246 1.00 66.05 55 GLU B CA 1
ATOM 2336 C C . GLU B 1 55 ? -11.909 -9.280 122.312 1.00 67.73 55 GLU B C 1
ATOM 2337 O O . GLU B 1 55 ? -12.491 -8.612 121.459 1.00 66.36 55 GLU B O 1
ATOM 2343 N N . LYS B 1 56 ? -10.566 -9.277 122.466 1.00 63.80 56 LYS B N 1
ATOM 2344 C CA . LYS B 1 56 ? -9.651 -8.503 121.616 1.00 62.27 56 LYS B CA 1
ATOM 2345 C C . LYS B 1 56 ? -9.680 -9.085 120.197 1.00 64.02 56 LYS B C 1
ATOM 2346 O O . LYS B 1 56 ? -9.867 -8.340 119.234 1.00 63.17 56 LYS B O 1
ATOM 2352 N N . LYS B 1 57 ? -9.558 -10.424 120.090 1.00 59.43 57 LYS B N 1
ATOM 2353 C CA . LYS B 1 57 ? -9.583 -11.205 118.852 1.00 57.53 57 LYS B CA 1
ATOM 2354 C C . LYS B 1 57 ? -10.896 -10.996 118.081 1.00 62.19 57 LYS B C 1
ATOM 2355 O O . LYS B 1 57 ? -10.875 -11.026 116.850 1.00 60.53 57 LYS B O 1
ATOM 2361 N N . LYS B 1 58 ? -12.022 -10.755 118.804 1.00 60.83 58 LYS B N 1
ATOM 2362 C CA . LYS B 1 58 ? -13.337 -10.480 118.210 1.00 61.06 58 LYS B CA 1
ATOM 2363 C C . LYS B 1 58 ? -13.344 -9.088 117.581 1.00 64.43 58 LYS B C 1
ATOM 2364 O O . LYS B 1 58 ? -13.930 -8.920 116.512 1.00 63.66 58 LYS B O 1
ATOM 2370 N N . LYS B 1 59 ? -12.700 -8.094 118.241 1.00 61.30 59 LYS B N 1
ATOM 2371 C CA . LYS B 1 59 ? -12.615 -6.721 117.731 1.00 61.22 59 LYS B CA 1
ATOM 2372 C C . LYS B 1 59 ? -11.812 -6.695 116.440 1.00 63.31 59 LYS B C 1
ATOM 2373 O O . LYS B 1 59 ? -12.243 -6.064 115.474 1.00 62.34 59 LYS B O 1
ATOM 2379 N N . LEU B 1 60 ? -10.692 -7.452 116.405 1.00 59.29 60 LEU B N 1
ATOM 2380 C CA . LEU B 1 60 ? -9.828 -7.601 115.236 1.00 57.64 60 LEU B CA 1
ATOM 2381 C C . LEU B 1 60 ? -10.565 -8.267 114.069 1.00 61.38 60 LEU B C 1
ATOM 2382 O O . LEU B 1 60 ? -10.360 -7.864 112.925 1.00 60.59 60 LEU B O 1
ATOM 2387 N N . SER B 1 61 ? -11.446 -9.248 114.356 1.00 58.30 61 SER B N 1
ATOM 2388 C CA . SER B 1 61 ? -12.239 -9.941 113.338 1.00 57.95 61 SER B CA 1
ATOM 2389 C C . SER B 1 61 ? -13.208 -8.989 112.626 1.00 64.00 61 SER B C 1
ATOM 2390 O O . SER B 1 61 ? -13.254 -8.987 111.395 1.00 63.02 61 SER B O 1
ATOM 2393 N N . GLU B 1 62 ? -13.962 -8.176 113.411 1.00 62.85 62 GLU B N 1
ATOM 2394 C CA . GLU B 1 62 ? -14.949 -7.194 112.939 1.00 63.61 62 GLU B CA 1
ATOM 2395 C C . GLU B 1 62 ? -14.306 -6.056 112.149 1.00 67.21 62 GLU B C 1
ATOM 2396 O O . GLU B 1 62 ? -14.925 -5.550 111.211 1.00 67.09 62 GLU B O 1
ATOM 2402 N N . LEU B 1 63 ? -13.070 -5.658 112.527 1.00 63.24 63 LEU B N 1
ATOM 2403 C CA . LEU B 1 63 ? -12.298 -4.627 111.829 1.00 62.52 63 LEU B CA 1
ATOM 2404 C C . LEU B 1 63 ? -11.745 -5.157 110.502 1.00 65.39 63 LEU B C 1
ATOM 2405 O O . LEU B 1 63 ? -11.521 -4.369 109.584 1.00 64.73 63 LEU B O 1
ATOM 2410 N N . ALA B 1 64 ? -11.518 -6.484 110.406 1.00 61.63 64 ALA B N 1
ATOM 2411 C CA . ALA B 1 64 ? -10.998 -7.148 109.204 1.00 60.40 64 ALA B CA 1
ATOM 2412 C C . ALA B 1 64 ? -12.097 -7.482 108.173 1.00 64.67 64 ALA B C 1
ATOM 2413 O O . ALA B 1 64 ? -11.797 -8.036 107.108 1.00 63.15 64 ALA B O 1
ATOM 2415 N N . GLY B 1 65 ? -13.342 -7.119 108.496 1.00 62.52 65 GLY B N 1
ATOM 2416 C CA . GLY B 1 65 ? -14.505 -7.315 107.638 1.00 62.85 65 GLY B CA 1
ATOM 2417 C C . GLY B 1 65 ? -15.403 -8.488 107.987 1.00 67.89 65 GLY B C 1
ATOM 2418 O O . GLY B 1 65 ? -15.877 -9.185 107.083 1.00 67.16 65 GLY B O 1
ATOM 2419 N N . ASN B 1 66 ? -15.686 -8.689 109.297 1.00 65.82 66 ASN B N 1
ATOM 2420 C CA . ASN B 1 66 ? -16.547 -9.756 109.847 1.00 66.57 66 ASN B CA 1
ATOM 2421 C C . ASN B 1 66 ? -16.087 -11.186 109.468 1.00 69.85 66 ASN B C 1
ATOM 2422 O O . ASN B 1 66 ? -16.921 -12.053 109.185 1.00 70.01 66 ASN B O 1
ATOM 2427 N N . GLN B 1 67 ? -14.761 -11.432 109.482 1.00 65.34 67 GLN B N 1
ATOM 2428 C CA . GLN B 1 67 ? -14.197 -12.739 109.141 1.00 64.50 67 GLN B CA 1
ATOM 2429 C C . GLN B 1 67 ? -14.311 -13.693 110.339 1.00 69.61 67 GLN B C 1
ATOM 2430 O O . GLN B 1 67 ? -13.520 -13.607 111.286 1.00 70.05 67 GLN B O 1
ATOM 2436 N N . ALA B 1 68 ? -15.332 -14.577 110.294 1.00 65.98 68 ALA B N 1
ATOM 2437 C CA . ALA B 1 68 ? -15.697 -15.543 111.338 1.00 65.98 68 ALA B CA 1
ATOM 2438 C C . ALA B 1 68 ? -14.557 -16.400 111.869 1.00 67.69 68 ALA B C 1
ATOM 2439 O O . ALA B 1 68 ? -14.466 -16.588 113.084 1.00 67.61 68 ALA B O 1
ATOM 2441 N N . TRP B 1 69 ? -13.682 -16.896 110.967 1.00 62.78 69 TRP B N 1
ATOM 2442 C CA . TRP B 1 69 ? -12.523 -17.747 111.285 1.00 61.85 69 TRP B CA 1
ATOM 2443 C C . TRP B 1 69 ? -11.545 -17.146 112.295 1.00 65.32 69 TRP B C 1
ATOM 2444 O O . TRP B 1 69 ? -10.875 -17.904 112.996 1.00 65.38 69 TRP B O 1
ATOM 2455 N N . ILE B 1 70 ? -11.481 -15.798 112.386 1.00 61.56 70 ILE B N 1
ATOM 2456 C CA . ILE B 1 70 ? -10.618 -15.068 113.330 1.00 61.32 70 ILE B CA 1
ATOM 2457 C C . ILE B 1 70 ? -11.106 -15.295 114.776 1.00 67.45 70 ILE B C 1
ATOM 2458 O O . ILE B 1 70 ? -10.295 -15.618 115.651 1.00 67.20 70 ILE B O 1
ATOM 2463 N N . ASP B 1 71 ? -12.424 -15.147 115.013 1.00 65.61 71 ASP B N 1
ATOM 2464 C CA . ASP B 1 71 ? -13.012 -15.358 116.334 1.00 67.37 71 ASP B CA 1
ATOM 2465 C C . ASP B 1 71 ? -13.131 -16.853 116.672 1.00 72.47 71 ASP B C 1
ATOM 2466 O O . ASP B 1 71 ? -13.128 -17.218 117.852 1.00 73.16 71 ASP B O 1
ATOM 2471 N N . GLN B 1 72 ? -13.223 -17.710 115.635 1.00 68.65 72 GLN B N 1
ATOM 2472 C CA . GLN B 1 72 ? -13.322 -19.166 115.766 1.00 68.97 72 GLN B CA 1
ATOM 2473 C C . GLN B 1 72 ? -11.988 -19.766 116.254 1.00 73.00 72 GLN B C 1
ATOM 2474 O O . GLN B 1 72 ? -11.983 -20.494 117.249 1.00 73.88 72 GLN B O 1
ATOM 2480 N N . ALA B 1 73 ? -10.867 -19.449 115.569 1.00 68.07 73 ALA B N 1
ATOM 2481 C CA . ALA B 1 73 ? -9.528 -19.932 115.921 1.00 67.55 73 ALA B CA 1
ATOM 2482 C C . ALA B 1 73 ? -9.069 -19.401 117.290 1.00 72.93 73 ALA B C 1
ATOM 2483 O O . ALA B 1 73 ? -9.435 -18.278 117.644 1.00 73.55 73 ALA B O 1
ATOM 2485 N N . PRO B 1 74 ? -8.285 -20.180 118.076 1.00 69.46 74 PRO B N 1
ATOM 2486 C CA . PRO B 1 74 ? -7.886 -19.705 119.415 1.00 69.91 74 PRO B CA 1
ATOM 2487 C C . PRO B 1 74 ? -6.759 -18.677 119.438 1.00 71.53 74 PRO B C 1
ATOM 2488 O O . PRO B 1 74 ? -6.573 -18.010 120.457 1.00 71.72 74 PRO B O 1
ATOM 2492 N N . LEU B 1 75 ? -6.005 -18.565 118.332 1.00 65.86 75 LEU B N 1
ATOM 2493 C CA . LEU B 1 75 ? -4.862 -17.661 118.199 1.00 64.51 75 LEU B CA 1
ATOM 2494 C C . LEU B 1 75 ? -4.923 -16.857 116.895 1.00 67.23 75 LEU B C 1
ATOM 2495 O O . LEU B 1 75 ? -5.232 -17.406 115.837 1.00 66.23 75 LEU B O 1
ATOM 2500 N N . PHE B 1 76 ? -4.668 -15.548 116.992 1.00 63.83 76 PHE B N 1
ATOM 2501 C CA . PHE B 1 76 ? -4.636 -14.652 115.841 1.00 62.84 76 PHE B CA 1
ATOM 2502 C C . PHE B 1 76 ? -3.345 -13.842 115.842 1.00 66.86 76 PHE B C 1
ATOM 2503 O O . PHE B 1 76 ? -3.245 -12.787 116.483 1.00 67.02 76 PHE B O 1
ATOM 2511 N N . LEU B 1 77 ? -2.344 -14.372 115.129 1.00 62.63 77 LEU B N 1
ATOM 2512 C CA . LEU B 1 77 ? -1.042 -13.738 114.975 1.00 61.82 77 LEU B CA 1
ATOM 2513 C C . LEU B 1 77 ? -1.181 -12.485 114.107 1.00 64.13 77 LEU B C 1
ATOM 2514 O O . LEU B 1 77 ? -2.109 -12.380 113.298 1.00 62.64 77 LEU B O 1
ATOM 2519 N N . ILE B 1 78 ? -0.285 -11.522 114.312 1.00 60.29 78 ILE B N 1
ATOM 2520 C CA . ILE B 1 78 ? -0.263 -10.289 113.537 1.00 59.41 78 ILE B CA 1
ATOM 2521 C C . ILE B 1 78 ? 1.158 -9.809 113.321 1.00 61.99 78 ILE B C 1
ATOM 2522 O O . ILE B 1 78 ? 1.862 -9.476 114.274 1.00 62.33 78 ILE B O 1
ATOM 2527 N N . PHE B 1 79 ? 1.589 -9.864 112.057 1.00 56.80 79 PHE B N 1
ATOM 2528 C CA . PHE B 1 79 ? 2.924 -9.498 111.604 1.00 55.92 79 PHE B CA 1
ATOM 2529 C C . PHE B 1 79 ? 2.938 -8.011 111.248 1.00 59.87 79 PHE B C 1
ATOM 2530 O O . PHE B 1 79 ? 2.197 -7.575 110.358 1.00 58.91 79 PHE B O 1
ATOM 2538 N N . CYS B 1 80 ? 3.753 -7.233 111.994 1.00 56.60 80 CYS B N 1
ATOM 2539 C CA . CYS B 1 80 ? 3.917 -5.789 111.857 1.00 56.50 80 CYS B CA 1
ATOM 2540 C C . CYS B 1 80 ? 5.317 -5.431 111.366 1.00 58.87 80 CYS B C 1
ATOM 2541 O O . CYS B 1 80 ? 6.303 -5.952 111.897 1.00 58.69 80 CYS B O 1
ATOM 2544 N N . ALA B 1 81 ? 5.409 -4.504 110.392 1.00 53.73 81 ALA B N 1
ATOM 2545 C CA . ALA B 1 81 ? 6.698 -4.022 109.899 1.00 52.82 81 ALA B CA 1
ATOM 2546 C C . ALA B 1 81 ? 7.245 -3.058 110.960 1.00 56.78 81 ALA B C 1
ATOM 2547 O O . ALA B 1 81 ? 6.643 -2.010 111.213 1.00 57.18 81 ALA B O 1
ATOM 2549 N N . ASP B 1 82 ? 8.341 -3.455 111.627 1.00 52.61 82 ASP B N 1
ATOM 2550 C CA . ASP B 1 82 ? 8.932 -2.708 112.736 1.00 53.20 82 ASP B CA 1
ATOM 2551 C C . ASP B 1 82 ? 10.242 -1.967 112.444 1.00 56.44 82 ASP B C 1
ATOM 2552 O O . ASP B 1 82 ? 11.272 -2.592 112.165 1.00 55.93 82 ASP B O 1
ATOM 2557 N N . PHE B 1 83 ? 10.200 -0.628 112.580 1.00 52.62 83 PHE B N 1
ATOM 2558 C CA . PHE B 1 83 ? 11.352 0.267 112.460 1.00 52.72 83 PHE B CA 1
ATOM 2559 C C . PHE B 1 83 ? 11.559 1.043 113.766 1.00 57.26 83 PHE B C 1
ATOM 2560 O O . PHE B 1 83 ? 12.380 1.965 113.821 1.00 56.65 83 PHE B O 1
ATOM 2568 N N . ASN B 1 84 ? 10.820 0.636 114.831 1.00 54.84 84 ASN B N 1
ATOM 2569 C CA . ASN B 1 84 ? 10.935 1.211 116.172 1.00 56.69 84 ASN B CA 1
ATOM 2570 C C . ASN B 1 84 ? 12.214 0.692 116.821 1.00 61.66 84 ASN B C 1
ATOM 2571 O O . ASN B 1 84 ? 12.848 1.429 117.577 1.00 62.93 84 ASN B O 1
ATOM 2576 N N . ARG B 1 85 ? 12.603 -0.571 116.505 1.00 56.58 85 ARG B N 1
ATOM 2577 C CA . ARG B 1 85 ? 13.852 -1.168 116.982 1.00 56.56 85 ARG B CA 1
ATOM 2578 C C . ARG B 1 85 ? 15.020 -0.436 116.325 1.00 60.38 85 ARG B C 1
ATOM 2579 O O . ARG B 1 85 ? 15.994 -0.116 117.008 1.00 61.55 85 ARG B O 1
ATOM 2587 N N . ALA B 1 86 ? 14.877 -0.105 115.017 1.00 55.48 86 ALA B N 1
ATOM 2588 C CA . ALA B 1 86 ? 15.845 0.663 114.226 1.00 55.44 86 ALA B CA 1
ATOM 2589 C C . ALA B 1 86 ? 15.991 2.079 114.801 1.00 60.26 86 ALA B C 1
ATOM 2590 O O . ALA B 1 86 ? 17.086 2.646 114.757 1.00 60.29 86 ALA B O 1
ATOM 2592 N N . LYS B 1 87 ? 14.887 2.627 115.363 1.00 57.31 87 LYS B N 1
ATOM 2593 C CA . LYS B 1 87 ? 14.839 3.935 116.018 1.00 58.88 87 LYS B CA 1
ATOM 2594 C C . LYS B 1 87 ? 15.586 3.866 117.352 1.00 64.68 87 LYS B C 1
ATOM 2595 O O . LYS B 1 87 ? 16.359 4.775 117.641 1.00 65.24 87 LYS B O 1
ATOM 2601 N N . ILE B 1 88 ? 15.379 2.784 118.146 1.00 62.30 88 ILE B N 1
ATOM 2602 C CA . ILE B 1 88 ? 16.086 2.572 119.419 1.00 64.22 88 ILE B CA 1
ATOM 2603 C C . ILE B 1 88 ? 17.582 2.392 119.123 1.00 69.87 88 ILE B C 1
ATOM 2604 O O . ILE B 1 88 ? 18.409 2.993 119.812 1.00 71.84 88 ILE B O 1
ATOM 2609 N N . ALA B 1 89 ? 17.915 1.603 118.071 1.00 65.15 89 ALA B N 1
ATOM 2610 C CA . ALA B 1 89 ? 19.286 1.344 117.617 1.00 65.32 89 ALA B CA 1
ATOM 2611 C C . ALA B 1 89 ? 20.010 2.643 117.247 1.00 70.56 89 ALA B C 1
ATOM 2612 O O . ALA B 1 89 ? 21.154 2.841 117.665 1.00 71.77 89 ALA B O 1
ATOM 2614 N N . ALA B 1 90 ? 19.324 3.539 116.504 1.00 66.30 90 ALA B N 1
ATOM 2615 C CA . ALA B 1 90 ? 19.842 4.843 116.088 1.00 66.72 90 ALA B CA 1
ATOM 2616 C C . ALA B 1 90 ? 20.055 5.770 117.296 1.00 72.37 90 ALA B C 1
ATOM 2617 O O . ALA B 1 90 ? 21.037 6.513 117.321 1.00 73.25 90 ALA B O 1
ATOM 2619 N N . GLU B 1 91 ? 19.150 5.703 118.303 1.00 69.24 91 GLU B N 1
ATOM 2620 C CA . GLU B 1 91 ? 19.219 6.493 119.541 1.00 70.88 91 GLU B CA 1
ATOM 2621 C C . GLU B 1 91 ? 20.400 6.054 120.407 1.00 74.82 91 GLU B C 1
ATOM 2622 O O . GLU B 1 91 ? 21.047 6.897 121.028 1.00 76.29 91 GLU B O 1
ATOM 2628 N N . LEU B 1 92 ? 20.682 4.733 120.432 1.00 69.46 92 LEU B N 1
ATOM 2629 C CA . LEU B 1 92 ? 21.788 4.134 121.186 1.00 69.87 92 LEU B CA 1
ATOM 2630 C C . LEU B 1 92 ? 23.156 4.526 120.620 1.00 73.53 92 LEU B C 1
ATOM 2631 O O . LEU B 1 92 ? 24.135 4.538 121.364 1.00 74.38 92 LEU B O 1
ATOM 2636 N N . ASN B 1 93 ? 23.217 4.845 119.311 1.00 69.01 93 ASN B N 1
ATOM 2637 C CA . ASN B 1 93 ? 24.444 5.222 118.606 1.00 69.54 93 ASN B CA 1
ATOM 2638 C C . ASN B 1 93 ? 24.489 6.701 118.177 1.00 76.03 93 ASN B C 1
ATOM 2639 O O . ASN B 1 93 ? 25.329 7.070 117.349 1.00 75.87 93 ASN B O 1
ATOM 2644 N N . ASP B 1 94 ? 23.610 7.549 118.771 1.00 74.45 94 ASP B N 1
ATOM 2645 C CA . ASP B 1 94 ? 23.486 8.993 118.506 1.00 75.59 94 ASP B CA 1
ATOM 2646 C C . ASP B 1 94 ? 23.457 9.278 116.984 1.00 77.75 94 ASP B C 1
ATOM 2647 O O . ASP B 1 94 ? 24.203 10.123 116.480 1.00 78.30 94 ASP B O 1
ATOM 2652 N N . ALA B 1 95 ? 22.607 8.526 116.259 1.00 71.50 95 ALA B N 1
ATOM 2653 C CA . ALA B 1 95 ? 22.462 8.616 114.810 1.00 69.53 95 ALA B CA 1
ATOM 2654 C C . ALA B 1 95 ? 21.015 8.916 114.405 1.00 72.86 95 ALA B C 1
ATOM 2655 O O . ALA B 1 95 ? 20.097 8.469 115.097 1.00 72.20 95 ALA B O 1
ATOM 2657 N N . PRO B 1 96 ? 20.765 9.647 113.290 1.00 69.04 96 PRO B N 1
ATOM 2658 C CA . PRO B 1 96 ? 19.367 9.880 112.880 1.00 67.86 96 PRO B CA 1
ATOM 2659 C C . PRO B 1 96 ? 18.763 8.681 112.138 1.00 68.87 96 PRO B C 1
ATOM 2660 O O . PRO B 1 96 ? 19.503 7.818 111.664 1.00 66.92 96 PRO B O 1
ATOM 2664 N N . LEU B 1 97 ? 17.420 8.623 112.043 1.00 65.48 97 LEU B N 1
ATOM 2665 C CA . LEU B 1 97 ? 16.719 7.553 111.318 1.00 63.50 97 LEU B CA 1
ATOM 2666 C C . LEU B 1 97 ? 16.180 8.138 110.009 1.00 67.48 97 LEU B C 1
ATOM 2667 O O . LEU B 1 97 ? 15.157 8.830 109.998 1.00 67.33 97 LEU B O 1
ATOM 2672 N N . GLY B 1 98 ? 16.928 7.898 108.935 1.00 63.88 98 GLY B N 1
ATOM 2673 C CA . GLY B 1 98 ? 16.638 8.424 107.608 1.00 63.45 98 GLY B CA 1
ATOM 2674 C C . GLY B 1 98 ? 15.765 7.571 106.714 1.00 65.79 98 GLY B C 1
ATOM 2675 O O . GLY B 1 98 ? 14.959 8.119 105.960 1.00 65.27 98 GLY B O 1
ATOM 2676 N N . VAL B 1 99 ? 15.928 6.232 106.777 1.00 61.26 99 VAL B N 1
ATOM 2677 C CA . VAL B 1 99 ? 15.191 5.253 105.958 1.00 59.54 99 VAL B CA 1
ATOM 2678 C C . VAL B 1 99 ? 13.653 5.434 105.926 1.00 62.59 99 VAL B C 1
ATOM 2679 O O . VAL B 1 99 ? 13.051 5.306 104.859 1.00 61.07 99 VAL B O 1
ATOM 2683 N N . THR B 1 100 ? 13.048 5.782 107.080 1.00 59.89 100 THR B N 1
ATOM 2684 C CA . THR B 1 100 ? 11.603 5.991 107.261 1.00 59.60 100 THR B CA 1
ATOM 2685 C C . THR B 1 100 ? 11.030 7.182 106.468 1.00 63.73 100 THR B C 1
ATOM 2686 O O . THR B 1 100 ? 9.809 7.306 106.347 1.00 63.51 100 THR B O 1
ATOM 2690 N N . ASP B 1 101 ? 11.923 8.033 105.915 1.00 60.39 101 ASP B N 1
ATOM 2691 C CA . ASP B 1 101 ? 11.595 9.198 105.091 1.00 60.68 101 ASP B CA 1
ATOM 2692 C C . ASP B 1 101 ? 11.592 8.838 103.588 1.00 62.68 101 ASP B C 1
ATOM 2693 O O . ASP B 1 101 ? 11.467 9.726 102.741 1.00 62.62 101 ASP B O 1
ATOM 2698 N N . GLY B 1 102 ? 11.717 7.540 103.292 1.00 57.59 102 GLY B N 1
ATOM 2699 C CA . GLY B 1 102 ? 11.704 6.974 101.945 1.00 56.19 102 GLY B CA 1
ATOM 2700 C C . GLY B 1 102 ? 10.782 5.773 101.807 1.00 58.28 102 GLY B C 1
ATOM 2701 O O . GLY B 1 102 ? 10.398 5.153 102.807 1.00 57.32 102 GLY B O 1
ATOM 2702 N N . LEU B 1 103 ? 10.423 5.433 100.554 1.00 53.80 103 LEU B N 1
ATOM 2703 C CA . LEU B 1 103 ? 9.543 4.303 100.237 1.00 52.26 103 LEU B CA 1
ATOM 2704 C C . LEU B 1 103 ? 10.235 2.940 100.393 1.00 54.81 103 LEU B C 1
ATOM 2705 O O . LEU B 1 103 ? 9.557 1.908 100.397 1.00 53.67 103 LEU B O 1
ATOM 2710 N N . GLU B 1 104 ? 11.576 2.938 100.524 1.00 51.47 104 GLU B N 1
ATOM 2711 C CA . GLU B 1 104 ? 12.384 1.736 100.722 1.00 50.80 104 GLU B CA 1
ATOM 2712 C C . GLU B 1 104 ? 12.029 1.062 102.048 1.00 54.51 104 GLU B C 1
ATOM 2713 O O . GLU B 1 104 ? 11.866 -0.156 102.070 1.00 53.68 104 GLU B O 1
ATOM 2719 N N . SER B 1 105 ? 11.850 1.859 103.129 1.00 51.81 105 SER B N 1
ATOM 2720 C CA . SER B 1 105 ? 11.460 1.379 104.462 1.00 51.72 105 SER B CA 1
ATOM 2721 C C . SER B 1 105 ? 10.132 0.624 104.411 1.00 55.53 105 SER B C 1
ATOM 2722 O O . SER B 1 105 ? 9.966 -0.362 105.127 1.00 54.86 105 SER B O 1
ATOM 2725 N N . ILE B 1 106 ? 9.205 1.066 103.534 1.00 52.47 106 ILE B N 1
ATOM 2726 C CA . ILE B 1 106 ? 7.901 0.431 103.321 1.00 51.89 106 ILE B CA 1
ATOM 2727 C C . ILE B 1 106 ? 8.113 -0.906 102.593 1.00 56.62 106 ILE B C 1
ATOM 2728 O O . ILE B 1 106 ? 7.558 -1.919 103.019 1.00 55.36 106 ILE B O 1
ATOM 2733 N N . LEU B 1 107 ? 8.942 -0.914 101.526 1.00 54.78 107 LEU B N 1
ATOM 2734 C CA . LEU B 1 107 ? 9.238 -2.129 100.763 1.00 54.72 107 LEU B CA 1
ATOM 2735 C C . LEU B 1 107 ? 9.992 -3.179 101.575 1.00 57.70 107 LEU B C 1
ATOM 2736 O O . LEU B 1 107 ? 9.691 -4.363 101.440 1.00 56.15 107 LEU B O 1
ATOM 2741 N N . VAL B 1 108 ? 10.941 -2.745 102.438 1.00 55.10 108 VAL B N 1
ATOM 2742 C CA . VAL B 1 108 ? 11.727 -3.623 103.324 1.00 55.14 108 VAL B CA 1
ATOM 2743 C C . VAL B 1 108 ? 10.789 -4.283 104.349 1.00 59.22 108 VAL B C 1
ATOM 2744 O O . VAL B 1 108 ? 10.763 -5.511 104.454 1.00 58.22 108 VAL B O 1
ATOM 2748 N N . GLY B 1 109 ? 10.017 -3.452 105.051 1.00 56.64 109 GLY B N 1
ATOM 2749 C CA . GLY B 1 109 ? 9.068 -3.860 106.079 1.00 56.88 109 GLY B CA 1
ATOM 2750 C C . GLY B 1 109 ? 8.004 -4.839 105.628 1.00 60.74 109 GLY B C 1
ATOM 2751 O O . GLY B 1 109 ? 7.718 -5.798 106.348 1.00 60.98 109 GLY B O 1
ATOM 2752 N N . ALA B 1 110 ? 7.418 -4.608 104.434 1.00 56.57 110 ALA B N 1
ATOM 2753 C CA . ALA B 1 110 ? 6.378 -5.461 103.841 1.00 55.49 110 ALA B CA 1
ATOM 2754 C C . ALA B 1 110 ? 6.937 -6.787 103.307 1.00 57.57 110 ALA B C 1
ATOM 2755 O O . ALA B 1 110 ? 6.296 -7.824 103.495 1.00 56.67 110 ALA B O 1
ATOM 2757 N N . THR B 1 111 ? 8.120 -6.756 102.649 1.00 53.33 111 THR B N 1
ATOM 2758 C CA . THR B 1 111 ? 8.768 -7.955 102.111 1.00 52.58 111 THR B CA 1
ATOM 2759 C C . THR B 1 111 ? 9.213 -8.873 103.254 1.00 56.04 111 THR B C 1
ATOM 2760 O O . THR B 1 111 ? 8.938 -10.072 103.200 1.00 55.69 111 THR B O 1
ATOM 2764 N N . ASP B 1 112 ? 9.869 -8.309 104.295 1.00 52.76 112 ASP B N 1
ATOM 2765 C CA . ASP B 1 112 ? 10.344 -9.054 105.470 1.00 52.97 112 ASP B CA 1
ATOM 2766 C C . ASP B 1 112 ? 9.194 -9.675 106.276 1.00 55.65 112 ASP B C 1
ATOM 2767 O O . ASP B 1 112 ? 9.357 -10.776 106.807 1.00 54.61 112 ASP B O 1
ATOM 2772 N N . ALA B 1 113 ? 8.034 -8.971 106.360 1.00 52.28 113 ALA B N 1
ATOM 2773 C CA . ALA B 1 113 ? 6.826 -9.436 107.061 1.00 51.76 113 ALA B CA 1
ATOM 2774 C C . ALA B 1 113 ? 6.192 -10.626 106.336 1.00 54.46 113 ALA B C 1
ATOM 2775 O O . ALA B 1 113 ? 5.715 -11.554 106.993 1.00 53.87 113 ALA B O 1
ATOM 2777 N N . GLY B 1 114 ? 6.229 -10.590 104.997 1.00 50.23 114 GLY B N 1
ATOM 2778 C CA . GLY B 1 114 ? 5.750 -11.658 104.123 1.00 49.26 114 GLY B CA 1
ATOM 2779 C C . GLY B 1 114 ? 6.581 -12.918 104.278 1.00 51.84 114 GLY B C 1
ATOM 2780 O O . GLY B 1 114 ? 6.028 -14.023 104.266 1.00 51.97 114 GLY B O 1
ATOM 2781 N N . ILE B 1 115 ? 7.921 -12.750 104.463 1.00 46.43 115 ILE B N 1
ATOM 2782 C CA . ILE B 1 115 ? 8.899 -13.823 104.703 1.00 45.83 115 ILE B CA 1
ATOM 2783 C C . ILE B 1 115 ? 8.562 -14.529 106.040 1.00 50.45 115 ILE B C 1
ATOM 2784 O O . ILE B 1 115 ? 8.378 -15.749 106.057 1.00 49.71 115 ILE B O 1
ATOM 2789 N N . SER B 1 116 ? 8.444 -13.740 107.137 1.00 47.96 116 SER B N 1
ATOM 2790 C CA . SER B 1 116 ? 8.129 -14.187 108.501 1.00 48.49 116 SER B CA 1
ATOM 2791 C C . SER B 1 116 ? 6.742 -14.863 108.611 1.00 53.15 116 SER B C 1
ATOM 2792 O O . SER B 1 116 ? 6.571 -15.766 109.436 1.00 53.19 116 SER B O 1
ATOM 2795 N N . LEU B 1 117 ? 5.766 -14.425 107.783 1.00 49.48 117 LEU B N 1
ATOM 2796 C CA . LEU B 1 117 ? 4.418 -15.000 107.715 1.00 49.42 117 LEU B CA 1
ATOM 2797 C C . LEU B 1 117 ? 4.513 -16.379 107.055 1.00 54.65 117 LEU B C 1
ATOM 2798 O O . LEU B 1 117 ? 3.828 -17.310 107.484 1.00 54.40 117 LEU B O 1
ATOM 2803 N N . GLU B 1 118 ? 5.375 -16.506 106.024 1.00 52.26 118 GLU B N 1
ATOM 2804 C CA . GLU B 1 118 ? 5.585 -17.758 105.308 1.00 52.85 118 GLU B CA 1
ATOM 2805 C C . GLU B 1 118 ? 6.353 -18.771 106.147 1.00 58.95 118 GLU B C 1
ATOM 2806 O O . GLU B 1 118 ? 5.991 -19.946 106.126 1.00 59.67 118 GLU B O 1
ATOM 2812 N N . ALA B 1 119 ? 7.368 -18.321 106.918 1.00 56.29 119 ALA B N 1
ATOM 2813 C CA . ALA B 1 119 ? 8.160 -19.185 107.811 1.00 57.19 119 ALA B CA 1
ATOM 2814 C C . ALA B 1 119 ? 7.280 -19.738 108.945 1.00 62.00 119 ALA B C 1
ATOM 2815 O O . ALA B 1 119 ? 7.501 -20.864 109.399 1.00 62.29 119 ALA B O 1
ATOM 2817 N N . ALA B 1 120 ? 6.262 -18.952 109.365 1.00 58.67 120 ALA B N 1
ATOM 2818 C CA . ALA B 1 120 ? 5.269 -19.335 110.369 1.00 59.16 120 ALA B CA 1
ATOM 2819 C C . ALA B 1 120 ? 4.250 -20.296 109.744 1.00 63.77 120 ALA B C 1
ATOM 2820 O O . ALA B 1 120 ? 3.837 -21.245 110.411 1.00 64.46 120 ALA B O 1
ATOM 2822 N N . THR B 1 121 ? 3.864 -20.062 108.458 1.00 59.66 121 THR B N 1
ATOM 2823 C CA . THR B 1 121 ? 2.921 -20.897 107.695 1.00 59.33 121 THR B CA 1
ATOM 2824 C C . THR B 1 121 ? 3.426 -22.339 107.576 1.00 62.59 121 THR B C 1
ATOM 2825 O O . THR B 1 121 ? 2.705 -23.239 107.990 1.00 62.13 121 THR B O 1
ATOM 2829 N N . VAL B 1 122 ? 4.664 -22.551 107.064 1.00 59.26 122 VAL B N 1
ATOM 2830 C CA . VAL B 1 122 ? 5.263 -23.894 106.926 1.00 60.03 122 VAL B CA 1
ATOM 2831 C C . VAL B 1 122 ? 5.522 -24.610 108.250 1.00 64.72 122 VAL B C 1
ATOM 2832 O O . VAL B 1 122 ? 5.452 -25.839 108.290 1.00 64.84 122 VAL B O 1
ATOM 2836 N N . ALA B 1 123 ? 5.804 -23.852 109.330 1.00 61.35 123 ALA B N 1
ATOM 2837 C CA . ALA B 1 123 ? 6.037 -24.426 110.657 1.00 62.09 123 ALA B CA 1
ATOM 2838 C C . ALA B 1 123 ? 4.722 -24.922 111.262 1.00 66.03 123 ALA B C 1
ATOM 2839 O O . ALA B 1 123 ? 4.647 -26.081 111.676 1.00 66.64 123 ALA B O 1
ATOM 2841 N N . ALA B 1 124 ? 3.687 -24.051 111.289 1.00 61.41 124 ALA B N 1
ATOM 2842 C CA . ALA B 1 124 ? 2.361 -24.352 111.829 1.00 61.44 124 ALA B CA 1
ATOM 2843 C C . ALA B 1 124 ? 1.674 -25.507 111.087 1.00 65.42 124 ALA B C 1
ATOM 2844 O O . ALA B 1 124 ? 1.131 -26.407 111.734 1.00 65.87 124 ALA B O 1
ATOM 2846 N N . GLU B 1 125 ? 1.725 -25.492 109.737 1.00 60.76 125 GLU B N 1
ATOM 2847 C CA . GLU B 1 125 ? 1.105 -26.510 108.886 1.00 60.28 125 GLU B CA 1
ATOM 2848 C C . GLU B 1 125 ? 1.763 -27.875 109.005 1.00 64.61 125 GLU B C 1
ATOM 2849 O O . GLU B 1 125 ? 1.067 -28.884 108.891 1.00 64.82 125 GLU B O 1
ATOM 2855 N N . SER B 1 126 ? 3.087 -27.914 109.270 1.00 61.54 126 SER B N 1
ATOM 2856 C CA . SER B 1 126 ? 3.830 -29.170 109.453 1.00 62.41 126 SER B CA 1
ATOM 2857 C C . SER B 1 126 ? 3.516 -29.817 110.810 1.00 66.59 126 SER B C 1
ATOM 2858 O O . SER B 1 126 ? 3.655 -31.036 110.953 1.00 67.19 126 SER B O 1
ATOM 2861 N N . LEU B 1 127 ? 3.070 -28.999 111.791 1.00 62.29 127 LEU B N 1
ATOM 2862 C CA . LEU B 1 127 ? 2.674 -29.443 113.132 1.00 62.62 127 LEU B CA 1
ATOM 2863 C C . LEU B 1 127 ? 1.248 -30.034 113.137 1.00 66.72 127 LEU B C 1
ATOM 2864 O O . LEU B 1 127 ? 0.840 -30.651 114.123 1.00 67.16 127 LEU B O 1
ATOM 2869 N N . GLY B 1 128 ? 0.528 -29.857 112.030 1.00 62.76 128 GLY B N 1
ATOM 2870 C CA . GLY B 1 128 ? -0.832 -30.353 111.855 1.00 63.14 128 GLY B CA 1
ATOM 2871 C C . GLY B 1 128 ? -1.901 -29.278 111.863 1.00 66.66 128 GLY B C 1
ATOM 2872 O O . GLY B 1 128 ? -3.058 -29.554 111.529 1.00 66.11 128 GLY B O 1
ATOM 2873 N N . LEU B 1 129 ? -1.515 -28.045 112.246 1.00 63.08 129 LEU B N 1
ATOM 2874 C CA . LEU B 1 129 ? -2.407 -26.887 112.337 1.00 62.35 129 LEU B CA 1
ATOM 2875 C C . LEU B 1 129 ? -2.814 -26.356 110.958 1.00 66.34 129 LEU B C 1
ATOM 2876 O O . LEU B 1 129 ? -2.218 -26.717 109.940 1.00 65.57 129 LEU B O 1
ATOM 2881 N N . GLY B 1 130 ? -3.841 -25.517 110.954 1.00 63.61 130 GLY B N 1
ATOM 2882 C CA . GLY B 1 130 ? -4.363 -24.858 109.765 1.00 63.21 130 GLY B CA 1
ATOM 2883 C C . GLY B 1 130 ? -4.193 -23.358 109.879 1.00 67.91 130 GLY B C 1
ATOM 2884 O O . GLY B 1 130 ? -4.350 -22.802 110.972 1.00 67.95 130 GLY B O 1
ATOM 2885 N N . THR B 1 131 ? -3.829 -22.693 108.765 1.00 64.61 131 THR B N 1
ATOM 2886 C CA . THR B 1 131 ? -3.605 -21.237 108.741 1.00 64.06 131 THR B CA 1
ATOM 2887 C C . THR B 1 131 ? -4.370 -20.523 107.628 1.00 68.50 131 THR B C 1
ATOM 2888 O O . THR B 1 131 ? -4.752 -21.158 106.647 1.00 68.56 131 THR B O 1
ATOM 2892 N N . VAL B 1 132 ? -4.586 -19.199 107.797 1.00 65.02 132 VAL B N 1
ATOM 2893 C CA . VAL B 1 132 ? -5.211 -18.275 106.838 1.00 64.90 132 VAL B CA 1
ATOM 2894 C C . VAL B 1 132 ? -4.716 -16.825 107.074 1.00 69.84 132 VAL B C 1
ATOM 2895 O O . VAL B 1 132 ? -5.064 -16.220 108.096 1.00 69.72 132 VAL B O 1
ATOM 2899 N N . PRO B 1 133 ? -3.864 -16.271 106.169 1.00 66.53 133 PRO B N 1
ATOM 2900 C CA . PRO B 1 133 ? -3.373 -14.897 106.374 1.00 66.24 133 PRO B CA 1
ATOM 2901 C C . PRO B 1 133 ? -4.501 -13.876 106.244 1.00 70.33 133 PRO B C 1
ATOM 2902 O O . PRO B 1 133 ? -5.444 -14.117 105.491 1.00 70.12 133 PRO B O 1
ATOM 2906 N N . ILE B 1 134 ? -4.436 -12.770 107.013 1.00 66.68 134 ILE B N 1
ATOM 2907 C CA . ILE B 1 134 ? -5.472 -11.737 106.986 1.00 66.80 134 ILE B CA 1
ATOM 2908 C C . ILE B 1 134 ? -4.937 -10.399 106.452 1.00 70.67 134 ILE B C 1
ATOM 2909 O O . ILE B 1 134 ? -4.265 -9.655 107.171 1.00 70.88 134 ILE B O 1
ATOM 2914 N N . GLY B 1 135 ? -5.252 -10.117 105.191 1.00 66.47 135 GLY B N 1
ATOM 2915 C CA . GLY B 1 135 ? -4.897 -8.867 104.529 1.00 65.99 135 GLY B CA 1
ATOM 2916 C C . GLY B 1 135 ? -5.901 -7.785 104.872 1.00 69.84 135 GLY B C 1
ATOM 2917 O O . GLY B 1 135 ? -5.706 -6.612 104.529 1.00 69.38 135 GLY B O 1
ATOM 2918 N N . GLY B 1 136 ? -6.964 -8.203 105.569 1.00 65.98 136 GLY B N 1
ATOM 2919 C CA . GLY B 1 136 ? -8.057 -7.362 106.044 1.00 66.20 136 GLY B CA 1
ATOM 2920 C C . GLY B 1 136 ? -7.690 -6.472 107.214 1.00 69.31 136 GLY B C 1
ATOM 2921 O O . GLY B 1 136 ? -8.463 -5.584 107.577 1.00 69.46 136 GLY B O 1
ATOM 2922 N N . ILE B 1 137 ? -6.494 -6.685 107.802 1.00 65.04 137 ILE B N 1
ATOM 2923 C CA . ILE B 1 137 ? -5.950 -5.879 108.901 1.00 65.23 137 ILE B CA 1
ATOM 2924 C C . ILE B 1 137 ? -5.749 -4.406 108.450 1.00 69.27 137 ILE B C 1
ATOM 2925 O O . ILE B 1 137 ? -5.651 -3.505 109.284 1.00 69.62 137 ILE B O 1
ATOM 2930 N N . ARG B 1 138 ? -5.720 -4.192 107.116 1.00 65.04 138 ARG B N 1
ATOM 2931 C CA . ARG B 1 138 ? -5.569 -2.907 106.441 1.00 64.84 138 ARG B CA 1
ATOM 2932 C C . ARG B 1 138 ? -6.927 -2.259 106.074 1.00 69.34 138 ARG B C 1
ATOM 2933 O O . ARG B 1 138 ? -6.938 -1.235 105.386 1.00 69.19 138 ARG B O 1
ATOM 2941 N N . ARG B 1 139 ? -8.062 -2.830 106.546 1.00 66.07 139 ARG B N 1
ATOM 2942 C CA . ARG B 1 139 ? -9.404 -2.283 106.294 1.00 66.35 139 ARG B CA 1
ATOM 2943 C C . ARG B 1 139 ? -9.601 -1.007 107.133 1.00 71.04 139 ARG B C 1
ATOM 2944 O O . ARG B 1 139 ? -9.912 0.050 106.580 1.00 71.20 139 ARG B O 1
ATOM 2952 N N . LYS B 1 140 ? -9.380 -1.109 108.459 1.00 67.71 140 LYS B N 1
ATOM 2953 C CA . LYS B 1 140 ? -9.447 0.006 109.411 1.00 68.78 140 LYS B CA 1
ATOM 2954 C C . LYS B 1 140 ? -8.109 -0.020 110.184 1.00 72.33 140 LYS B C 1
ATOM 2955 O O . LYS B 1 140 ? -8.049 -0.529 111.306 1.00 72.19 140 LYS B O 1
ATOM 2961 N N . PRO B 1 141 ? -7.010 0.465 109.561 1.00 68.69 141 PRO B N 1
ATOM 2962 C CA . PRO B 1 141 ? -5.688 0.332 110.198 1.00 68.61 141 PRO B CA 1
ATOM 2963 C C . PRO B 1 141 ? -5.400 1.233 111.381 1.00 73.99 141 PRO B C 1
ATOM 2964 O O . PRO B 1 141 ? -4.565 0.881 112.219 1.00 74.03 141 PRO B O 1
ATOM 2968 N N . LEU B 1 142 ? -6.071 2.386 111.446 1.00 71.04 142 LEU B N 1
ATOM 2969 C CA . LEU B 1 142 ? -5.893 3.342 112.536 1.00 72.21 142 LEU B CA 1
ATOM 2970 C C . LEU B 1 142 ? -6.464 2.779 113.840 1.00 76.02 142 LEU B C 1
ATOM 2971 O O . LEU B 1 142 ? -5.906 3.040 114.907 1.00 76.73 142 LEU B O 1
ATOM 2976 N N . GLU B 1 143 ? -7.546 1.971 113.743 1.00 71.11 143 GLU B N 1
ATOM 2977 C CA . GLU B 1 143 ? -8.184 1.315 114.889 1.00 71.00 143 GLU B CA 1
ATOM 2978 C C . GLU B 1 143 ? -7.338 0.135 115.358 1.00 71.48 143 GLU B C 1
ATOM 2979 O O . GLU B 1 143 ? -7.339 -0.177 116.549 1.00 72.02 143 GLU B O 1
ATOM 2985 N N . VAL B 1 144 ? -6.618 -0.518 114.417 1.00 64.40 144 VAL B N 1
ATOM 2986 C CA . VAL B 1 144 ? -5.719 -1.650 114.676 1.00 62.22 144 VAL B CA 1
ATOM 2987 C C . VAL B 1 144 ? -4.536 -1.148 115.521 1.00 65.32 144 VAL B C 1
ATOM 2988 O O . VAL B 1 144 ? -4.208 -1.759 116.541 1.00 64.93 144 VAL B O 1
ATOM 2992 N N . ILE B 1 145 ? -3.946 -0.002 115.118 1.00 61.86 145 ILE B N 1
ATOM 2993 C CA . ILE B 1 145 ? -2.835 0.666 115.803 1.00 62.36 145 ILE B CA 1
ATOM 2994 C C . ILE B 1 145 ? -3.220 1.004 117.257 1.00 68.09 145 ILE B C 1
ATOM 2995 O O . ILE B 1 145 ? -2.448 0.708 118.169 1.00 68.68 145 ILE B O 1
ATOM 3000 N N . GLU B 1 146 ? -4.431 1.560 117.464 1.00 65.09 146 GLU B N 1
ATOM 3001 C CA . GLU B 1 146 ? -4.980 1.906 118.780 1.00 66.87 146 GLU B CA 1
ATOM 3002 C C . GLU B 1 146 ? -5.134 0.658 119.668 1.00 70.83 146 GLU B C 1
ATOM 3003 O O . GLU B 1 146 ? -4.728 0.684 120.831 1.00 71.73 146 GLU B O 1
ATOM 3009 N N . LEU B 1 147 ? -5.716 -0.429 119.105 1.00 65.88 147 LEU B N 1
ATOM 3010 C CA . LEU B 1 147 ? -5.981 -1.708 119.768 1.00 65.48 147 LEU B CA 1
ATOM 3011 C C . LEU B 1 147 ? -4.706 -2.408 120.226 1.00 68.08 147 LEU B C 1
ATOM 3012 O O . LEU B 1 147 ? -4.608 -2.796 121.393 1.00 68.67 147 LEU B O 1
ATOM 3017 N N . LEU B 1 148 ? -3.742 -2.583 119.297 1.00 62.69 148 LEU B N 1
ATOM 3018 C CA . LEU B 1 148 ? -2.466 -3.264 119.539 1.00 61.51 148 LEU B CA 1
ATOM 3019 C C . LEU B 1 148 ? -1.398 -2.364 120.179 1.00 65.77 148 LEU B C 1
ATOM 3020 O O . LEU B 1 148 ? -0.287 -2.836 120.438 1.00 64.92 148 LEU B O 1
ATOM 3025 N N . ASP B 1 149 ? -1.742 -1.082 120.448 1.00 63.66 149 ASP B N 1
ATOM 3026 C CA . ASP B 1 149 ? -0.874 -0.052 121.044 1.00 64.89 149 ASP B CA 1
ATOM 3027 C C . ASP B 1 149 ? 0.431 0.098 120.246 1.00 67.08 149 ASP B C 1
ATOM 3028 O O . ASP B 1 149 ? 1.532 0.175 120.803 1.00 67.24 149 ASP B O 1
ATOM 3033 N N . LEU B 1 150 ? 0.274 0.103 118.916 1.00 61.63 150 LEU B N 1
ATOM 3034 C CA . LEU B 1 150 ? 1.351 0.187 117.945 1.00 60.02 150 LEU B CA 1
ATOM 3035 C C . LEU B 1 150 ? 2.041 1.551 117.967 1.00 64.60 150 LEU B C 1
ATOM 3036 O O . LEU B 1 150 ? 1.388 2.568 117.729 1.00 64.74 150 LEU B O 1
ATOM 3041 N N . PRO B 1 151 ? 3.351 1.605 118.293 1.00 61.46 151 PRO B N 1
ATOM 3042 C CA . PRO B 1 151 ? 4.032 2.905 118.350 1.00 62.66 151 PRO B CA 1
ATOM 3043 C C . PRO B 1 151 ? 4.441 3.426 116.972 1.00 65.89 151 PRO B C 1
ATOM 3044 O O . PRO B 1 151 ? 4.072 2.841 115.948 1.00 63.97 151 PRO B O 1
ATOM 3048 N N . GLU B 1 152 ? 5.210 4.532 116.955 1.00 63.30 152 GLU B N 1
ATOM 3049 C CA . GLU B 1 152 ? 5.736 5.148 115.741 1.00 62.41 152 GLU B CA 1
ATOM 3050 C C . GLU B 1 152 ? 6.687 4.163 115.047 1.00 65.43 152 GLU B C 1
ATOM 3051 O O . GLU B 1 152 ? 7.316 3.323 115.707 1.00 65.36 152 GLU B O 1
ATOM 3057 N N . TYR B 1 153 ? 6.751 4.250 113.710 1.00 60.43 153 TYR B N 1
ATOM 3058 C CA . TYR B 1 153 ? 7.596 3.422 112.846 1.00 58.59 153 TYR B CA 1
ATOM 3059 C C . TYR B 1 153 ? 7.200 1.934 112.805 1.00 60.96 153 TYR B C 1
ATOM 3060 O O . TYR B 1 153 ? 7.948 1.112 112.270 1.00 59.41 153 TYR B O 1
ATOM 3069 N N . VAL B 1 154 ? 5.997 1.608 113.327 1.00 57.56 154 VAL B N 1
ATOM 3070 C CA . VAL B 1 154 ? 5.419 0.257 113.355 1.00 56.26 154 VAL B CA 1
ATOM 3071 C C . VAL B 1 154 ? 4.070 0.302 112.625 1.00 59.04 154 VAL B C 1
ATOM 3072 O O . VAL B 1 154 ? 3.228 1.132 112.970 1.00 58.83 154 VAL B O 1
ATOM 3076 N N . PHE B 1 155 ? 3.875 -0.575 111.611 1.00 54.34 155 PHE B N 1
ATOM 3077 C CA . PHE B 1 155 ? 2.620 -0.641 110.857 1.00 53.56 155 PHE B CA 1
ATOM 3078 C C . PHE B 1 155 ? 2.131 -2.069 110.588 1.00 56.28 155 PHE B C 1
ATOM 3079 O O . PHE B 1 155 ? 2.954 -2.923 110.248 1.00 54.68 155 PHE B O 1
ATOM 3087 N N . PRO B 1 156 ? 0.806 -2.353 110.747 1.00 53.55 156 PRO B N 1
ATOM 3088 C CA . PRO B 1 156 ? 0.315 -3.726 110.506 1.00 52.58 156 PRO B CA 1
ATOM 3089 C C . PRO B 1 156 ? 0.365 -4.141 109.036 1.00 55.33 156 PRO B C 1
ATOM 3090 O O . PRO B 1 156 ? -0.133 -3.411 108.176 1.00 55.10 156 PRO B O 1
ATOM 3094 N N . VAL B 1 157 ? 0.989 -5.292 108.747 1.00 50.74 157 VAL B N 1
ATOM 3095 C CA . VAL B 1 157 ? 1.125 -5.792 107.378 1.00 49.82 157 VAL B CA 1
ATOM 3096 C C . VAL B 1 157 ? 0.033 -6.824 107.077 1.00 55.18 157 VAL B C 1
ATOM 3097 O O . VAL B 1 157 ? -0.806 -6.595 106.209 1.00 54.53 157 VAL B O 1
ATOM 3101 N N . SER B 1 158 ? 0.058 -7.963 107.784 1.00 53.37 158 SER B N 1
ATOM 3102 C CA . SER B 1 158 ? -0.903 -9.051 107.610 1.00 53.71 158 SER B CA 1
ATOM 3103 C C . SER B 1 158 ? -1.027 -9.858 108.897 1.00 59.55 158 SER B C 1
ATOM 3104 O O . SER B 1 158 ? -0.045 -10.037 109.622 1.00 59.47 158 SER B O 1
ATOM 3107 N N . GLY B 1 159 ? -2.231 -10.334 109.168 1.00 57.31 159 GLY B N 1
ATOM 3108 C CA . GLY B 1 159 ? -2.492 -11.191 110.312 1.00 58.18 159 GLY B CA 1
ATOM 3109 C C . GLY B 1 159 ? -2.341 -12.635 109.887 1.00 63.27 159 GLY B C 1
ATOM 3110 O O . GLY B 1 159 ? -2.116 -12.905 108.703 1.00 62.32 159 GLY B O 1
ATOM 3111 N N . LEU B 1 160 ? -2.444 -13.575 110.846 1.00 61.31 160 LEU B N 1
ATOM 3112 C CA . LEU B 1 160 ? -2.376 -15.018 110.588 1.00 61.00 160 LEU B CA 1
ATOM 3113 C C . LEU B 1 160 ? -3.206 -15.786 111.606 1.00 66.78 160 LEU B C 1
ATOM 3114 O O . LEU B 1 160 ? -2.914 -15.756 112.804 1.00 66.94 160 LEU B O 1
ATOM 3119 N N . VAL B 1 161 ? -4.253 -16.459 111.115 1.00 64.42 161 VAL B N 1
ATOM 3120 C CA . VAL B 1 161 ? -5.192 -17.251 111.911 1.00 65.46 161 VAL B CA 1
ATOM 3121 C C . VAL B 1 161 ? -4.641 -18.678 112.080 1.00 70.03 161 VAL B C 1
ATOM 3122 O O . VAL B 1 161 ? -4.576 -19.430 111.109 1.00 69.36 161 VAL B O 1
ATOM 3126 N N . VAL B 1 162 ? -4.219 -19.028 113.306 1.00 67.50 162 VAL B N 1
ATOM 3127 C CA . VAL B 1 162 ? -3.636 -20.335 113.634 1.00 67.87 162 VAL B CA 1
ATOM 3128 C C . VAL B 1 162 ? -4.568 -21.076 114.592 1.00 72.73 162 VAL B C 1
ATOM 3129 O O . VAL B 1 162 ? -4.996 -20.510 115.597 1.00 73.06 162 VAL B O 1
ATOM 3133 N N . GLY B 1 163 ? -4.875 -22.324 114.259 1.00 69.38 163 GLY B N 1
ATOM 3134 C CA . GLY B 1 163 ? -5.744 -23.176 115.061 1.00 70.34 163 GLY B CA 1
ATOM 3135 C C . GLY B 1 163 ? -5.822 -24.606 114.570 1.00 73.88 163 GLY B C 1
ATOM 3136 O O . GLY B 1 163 ? -5.182 -24.964 113.575 1.00 72.96 163 GLY B O 1
ATOM 3137 N N . HIS B 1 164 ? -6.600 -25.440 115.275 1.00 70.70 164 HIS B N 1
ATOM 3138 C CA . HIS B 1 164 ? -6.783 -26.841 114.909 1.00 70.69 164 HIS B CA 1
ATOM 3139 C C . HIS B 1 164 ? -7.965 -26.956 113.926 1.00 73.87 164 HIS B C 1
ATOM 3140 O O . HIS B 1 164 ? -9.080 -26.549 114.273 1.00 74.15 164 HIS B O 1
ATOM 3147 N N . PRO B 1 165 ? -7.737 -27.455 112.684 1.00 68.68 165 PRO B N 1
ATOM 3148 C CA . PRO B 1 165 ? -8.839 -27.524 111.700 1.00 67.80 165 PRO B CA 1
ATOM 3149 C C . PRO B 1 165 ? -9.976 -28.499 112.018 1.00 71.14 165 PRO B C 1
ATOM 3150 O O . PRO B 1 165 ? -9.773 -29.484 112.730 1.00 71.86 165 PRO B O 1
ATOM 3154 N N . SER B 1 166 ? -11.176 -28.216 111.472 1.00 66.20 166 SER B N 1
ATOM 3155 C CA . SER B 1 166 ? -12.370 -29.058 111.602 1.00 66.45 166 SER B CA 1
ATOM 3156 C C . SER B 1 166 ? -12.712 -29.705 110.240 1.00 68.76 166 SER B C 1
ATOM 3157 O O . SER B 1 166 ? -13.616 -30.543 110.149 1.00 69.17 166 SER B O 1
ATOM 3160 N N . ASP B 1 167 ? -11.960 -29.313 109.188 1.00 63.09 167 ASP B N 1
ATOM 3161 C CA . ASP B 1 167 ? -12.088 -29.800 107.812 1.00 62.12 167 ASP B CA 1
ATOM 3162 C C . ASP B 1 167 ? -10.768 -29.611 107.042 1.00 62.82 167 ASP B C 1
ATOM 3163 O O . ASP B 1 167 ? -10.020 -28.667 107.312 1.00 61.20 167 ASP B O 1
ATOM 3168 N N . HIS B 1 168 ? -10.494 -30.513 106.088 1.00 58.24 168 HIS B N 1
ATOM 3169 C CA . HIS B 1 168 ? -9.277 -30.492 105.272 1.00 56.68 168 HIS B CA 1
ATOM 3170 C C . HIS B 1 168 ? -9.316 -29.461 104.159 1.00 58.39 168 HIS B C 1
ATOM 3171 O O . HIS B 1 168 ? -8.259 -29.011 103.722 1.00 56.08 168 HIS B O 1
ATOM 3178 N N . SER B 1 169 ? -10.538 -29.106 103.693 1.00 55.48 169 SER B N 1
ATOM 3179 C CA . SER B 1 169 ? -10.823 -28.197 102.572 1.00 54.55 169 SER B CA 1
ATOM 3180 C C . SER B 1 169 ? -10.235 -28.761 101.258 1.00 60.23 169 SER B C 1
ATOM 3181 O O . SER B 1 169 ? -10.219 -29.985 101.087 1.00 61.48 169 SER B O 1
ATOM 3184 N N . ALA B 1 170 ? -9.772 -27.891 100.337 1.00 56.04 170 ALA B N 1
ATOM 3185 C CA . ALA B 1 170 ? -9.180 -28.302 99.064 1.00 55.90 170 ALA B CA 1
ATOM 3186 C C . ALA B 1 170 ? -8.144 -27.300 98.561 1.00 58.60 170 ALA B C 1
ATOM 3187 O O . ALA B 1 170 ? -8.234 -26.106 98.855 1.00 57.21 170 ALA B O 1
ATOM 3189 N N . LYS B 1 171 ? -7.170 -27.797 97.785 1.00 55.39 171 LYS B N 1
ATOM 3190 C CA . LYS B 1 171 ? -6.100 -27.014 97.165 1.00 54.20 171 LYS B CA 1
ATOM 3191 C C . LYS B 1 171 ? -6.681 -26.176 96.023 1.00 56.55 171 LYS B C 1
ATOM 3192 O O . LYS B 1 171 ? -7.315 -26.727 95.121 1.00 56.74 171 LYS B O 1
ATOM 3198 N N . LYS B 1 172 ? -6.479 -24.850 96.069 1.00 51.86 172 LYS B N 1
ATOM 3199 C CA . LYS B 1 172 ? -6.926 -23.927 95.019 1.00 51.26 172 LYS B CA 1
ATOM 3200 C C . LYS B 1 172 ? -5.905 -24.008 93.876 1.00 56.46 172 LYS B C 1
ATOM 3201 O O . LYS B 1 172 ? -4.715 -23.813 94.141 1.00 56.24 172 LYS B O 1
ATOM 3207 N N . PRO B 1 173 ? -6.310 -24.310 92.618 1.00 53.56 173 PRO B N 1
ATOM 3208 C CA . PRO B 1 173 ? -5.316 -24.404 91.532 1.00 53.66 173 PRO B CA 1
ATOM 3209 C C . PRO B 1 173 ? -4.581 -23.094 91.279 1.00 56.28 173 PRO B C 1
ATOM 3210 O O . PRO B 1 173 ? -5.153 -22.023 91.470 1.00 55.09 173 PRO B O 1
ATOM 3214 N N . ARG B 1 174 ? -3.295 -23.182 90.909 1.00 53.20 174 ARG B N 1
ATOM 3215 C CA . ARG B 1 174 ? -2.465 -22.003 90.646 1.00 52.40 174 ARG B CA 1
ATOM 3216 C C . ARG B 1 174 ? -2.226 -21.803 89.156 1.00 57.73 174 ARG B C 1
ATOM 3217 O O . ARG B 1 174 ? -2.438 -22.728 88.366 1.00 58.33 174 ARG B O 1
ATOM 3225 N N . LEU B 1 175 ? -1.824 -20.573 88.773 1.00 54.18 175 LEU B N 1
ATOM 3226 C CA . LEU B 1 175 ? -1.562 -20.160 87.393 1.00 54.67 175 LEU B CA 1
ATOM 3227 C C . LEU B 1 175 ? -0.608 -21.106 86.665 1.00 59.37 175 LEU B C 1
ATOM 3228 O O . LEU B 1 175 ? 0.295 -21.643 87.319 1.00 58.22 175 LEU B O 1
ATOM 3233 N N . PRO B 1 176 ? -0.762 -21.323 85.325 1.00 57.63 176 PRO B N 1
ATOM 3234 C CA . PRO B 1 176 ? 0.196 -22.201 84.621 1.00 58.72 176 PRO B CA 1
ATOM 3235 C C . PRO B 1 176 ? 1.626 -21.732 84.847 1.00 61.87 176 PRO B C 1
ATOM 3236 O O . PRO B 1 176 ? 1.856 -20.520 84.909 1.00 60.88 176 PRO B O 1
ATOM 3240 N N . GLN B 1 177 ? 2.569 -22.680 85.027 1.00 58.72 177 GLN B N 1
ATOM 3241 C CA . GLN B 1 177 ? 3.988 -22.403 85.302 1.00 58.38 177 GLN B CA 1
ATOM 3242 C C . GLN B 1 177 ? 4.575 -21.336 84.379 1.00 62.16 177 GLN B C 1
ATOM 3243 O O . GLN B 1 177 ? 5.213 -20.404 84.870 1.00 61.04 177 GLN B O 1
ATOM 3249 N N . ALA B 1 178 ? 4.302 -21.434 83.054 1.00 59.03 178 ALA B N 1
ATOM 3250 C CA . ALA B 1 178 ? 4.777 -20.506 82.024 1.00 58.51 178 ALA B CA 1
ATOM 3251 C C . ALA B 1 178 ? 4.333 -19.059 82.244 1.00 60.81 178 ALA B C 1
ATOM 3252 O O . ALA B 1 178 ? 5.066 -18.147 81.857 1.00 60.04 178 ALA B O 1
ATOM 3254 N N . ALA B 1 179 ? 3.161 -18.850 82.890 1.00 56.70 179 ALA B N 1
ATOM 3255 C CA . ALA B 1 179 ? 2.604 -17.522 83.187 1.00 55.36 179 ALA B CA 1
ATOM 3256 C C . ALA B 1 179 ? 3.288 -16.815 84.377 1.00 57.70 179 ALA B C 1
ATOM 3257 O O . ALA B 1 179 ? 3.384 -15.585 84.378 1.00 56.47 179 ALA B O 1
ATOM 3259 N N . VAL B 1 180 ? 3.754 -17.592 85.379 1.00 53.95 180 VAL B N 1
ATOM 3260 C CA . VAL B 1 180 ? 4.420 -17.089 86.587 1.00 52.61 180 VAL B CA 1
ATOM 3261 C C . VAL B 1 180 ? 5.963 -17.135 86.447 1.00 57.15 180 VAL B C 1
ATOM 3262 O O . VAL B 1 180 ? 6.640 -16.165 86.797 1.00 56.09 180 VAL B O 1
ATOM 3266 N N . HIS B 1 181 ? 6.502 -18.241 85.914 1.00 55.08 181 HIS B N 1
ATOM 3267 C CA . HIS B 1 181 ? 7.938 -18.425 85.714 1.00 56.11 181 HIS B CA 1
ATOM 3268 C C . HIS B 1 181 ? 8.369 -18.038 84.295 1.00 62.70 181 HIS B C 1
ATOM 3269 O O . HIS B 1 181 ? 8.027 -18.725 83.326 1.00 63.56 181 HIS B O 1
ATOM 3276 N N . HIS B 1 182 ? 9.119 -16.933 84.182 1.00 60.11 182 HIS B N 1
ATOM 3277 C CA . HIS B 1 182 ? 9.630 -16.443 82.902 1.00 61.50 182 HIS B CA 1
ATOM 3278 C C . HIS B 1 182 ? 11.138 -16.604 82.870 1.00 67.02 182 HIS B C 1
ATOM 3279 O O . HIS B 1 182 ? 11.827 -16.102 83.757 1.00 66.18 182 HIS B O 1
ATOM 3286 N N . ARG B 1 183 ? 11.649 -17.323 81.864 1.00 65.64 183 ARG B N 1
ATOM 3287 C CA . ARG B 1 183 ? 13.079 -17.580 81.711 1.00 66.80 183 ARG B CA 1
ATOM 3288 C C . ARG B 1 183 ? 13.808 -16.413 81.034 1.00 71.42 183 ARG B C 1
ATOM 3289 O O . ARG B 1 183 ? 13.368 -15.936 79.986 1.00 71.49 183 ARG B O 1
ATOM 3297 N N . GLU B 1 184 ? 14.915 -15.953 81.660 1.00 68.10 184 GLU B N 1
ATOM 3298 C CA . GLU B 1 184 ? 15.815 -14.872 81.223 1.00 68.45 184 GLU B CA 1
ATOM 3299 C C . GLU B 1 184 ? 15.208 -13.465 81.204 1.00 72.07 184 GLU B C 1
ATOM 3300 O O . GLU B 1 184 ? 15.763 -12.559 81.831 1.00 71.13 184 GLU B O 1
ATOM 3306 N N . SER B 1 185 ? 14.098 -13.279 80.467 1.00 68.72 185 SER B N 1
ATOM 3307 C CA . SER B 1 185 ? 13.380 -12.005 80.353 1.00 67.51 185 SER B CA 1
ATOM 3308 C C . SER B 1 185 ? 11.875 -12.224 80.555 1.00 70.18 185 SER B C 1
ATOM 3309 O O . SER B 1 185 ? 11.424 -13.373 80.585 1.00 70.38 185 SER B O 1
ATOM 3312 N N . TYR B 1 186 ? 11.108 -11.130 80.716 1.00 65.04 186 TYR B N 1
ATOM 3313 C CA . TYR B 1 186 ? 9.657 -11.173 80.922 1.00 63.57 186 TYR B CA 1
ATOM 3314 C C . TYR B 1 186 ? 8.936 -11.661 79.659 1.00 68.59 186 TYR B C 1
ATOM 3315 O O . TYR B 1 186 ? 9.249 -11.198 78.560 1.00 69.69 186 TYR B O 1
ATOM 3324 N N . ASN B 1 187 ? 7.964 -12.578 79.820 1.00 64.60 187 ASN B N 1
ATOM 3325 C CA . ASN B 1 187 ? 7.152 -13.079 78.712 1.00 65.31 187 ASN B CA 1
ATOM 3326 C C . ASN B 1 187 ? 5.845 -12.292 78.679 1.00 68.62 187 ASN B C 1
ATOM 3327 O O . ASN B 1 187 ? 5.060 -12.356 79.627 1.00 66.84 187 ASN B O 1
ATOM 3332 N N . HIS B 1 188 ? 5.637 -11.520 77.600 1.00 66.33 188 HIS B N 1
ATOM 3333 C CA . HIS B 1 188 ? 4.455 -10.676 77.422 1.00 66.00 188 HIS B CA 1
ATOM 3334 C C . HIS B 1 188 ? 3.200 -11.413 76.900 1.00 70.12 188 HIS B C 1
ATOM 3335 O O . HIS B 1 188 ? 2.097 -10.877 77.017 1.00 68.82 188 HIS B O 1
ATOM 3342 N N . ASP B 1 189 ? 3.361 -12.635 76.352 1.00 67.96 189 ASP B N 1
ATOM 3343 C CA . ASP B 1 189 ? 2.242 -13.434 75.840 1.00 68.77 189 ASP B CA 1
ATOM 3344 C C . ASP B 1 189 ? 1.614 -14.250 76.989 1.00 70.58 189 ASP B C 1
ATOM 3345 O O . ASP B 1 189 ? 1.950 -15.423 77.173 1.00 69.68 189 ASP B O 1
ATOM 3350 N N . LEU B 1 190 ? 0.731 -13.611 77.784 1.00 65.78 190 LEU B N 1
ATOM 3351 C CA . LEU B 1 190 ? 0.083 -14.264 78.932 1.00 64.34 190 LEU B CA 1
ATOM 3352 C C . LEU B 1 190 ? -1.448 -14.317 78.859 1.00 67.95 190 LEU B C 1
ATOM 3353 O O . LEU B 1 190 ? -2.063 -15.009 79.675 1.00 67.01 190 LEU B O 1
ATOM 3358 N N . LYS B 1 191 ? -2.060 -13.598 77.897 1.00 65.03 191 LYS B N 1
ATOM 3359 C CA . LYS B 1 191 ? -3.514 -13.527 77.718 1.00 65.21 191 LYS B CA 1
ATOM 3360 C C . LYS B 1 191 ? -4.144 -14.906 77.492 1.00 69.81 191 LYS B C 1
ATOM 3361 O O . LYS B 1 191 ? -5.117 -15.240 78.169 1.00 69.20 191 LYS B O 1
ATOM 3367 N N . SER B 1 192 ? -3.573 -15.707 76.566 1.00 67.38 192 SER B N 1
ATOM 3368 C CA . SER B 1 192 ? -4.040 -17.054 76.234 1.00 68.20 192 SER B CA 1
ATOM 3369 C C . SER B 1 192 ? -3.932 -18.002 77.430 1.00 69.80 192 SER B C 1
ATOM 3370 O O . SER B 1 192 ? -4.826 -18.823 77.634 1.00 69.85 192 SER B O 1
ATOM 3373 N N . LEU B 1 193 ? -2.851 -17.863 78.228 1.00 64.02 193 LEU B N 1
ATOM 3374 C CA . LEU B 1 193 ? -2.594 -18.654 79.435 1.00 62.24 193 LEU B CA 1
ATOM 3375 C C . LEU B 1 193 ? -3.610 -18.344 80.533 1.00 63.44 193 LEU B C 1
ATOM 3376 O O . LEU B 1 193 ? -4.010 -19.254 81.254 1.00 63.13 193 LEU B O 1
ATOM 3381 N N . ILE B 1 194 ? -4.021 -17.065 80.660 1.00 57.98 194 ILE B N 1
ATOM 3382 C CA . ILE B 1 194 ? -5.013 -16.618 81.643 1.00 56.41 194 ILE B CA 1
ATOM 3383 C C . ILE B 1 194 ? -6.391 -17.157 81.234 1.00 60.19 194 ILE B C 1
ATOM 3384 O O . ILE B 1 194 ? -7.123 -17.659 82.089 1.00 59.25 194 ILE B O 1
ATOM 3389 N N . GLN B 1 195 ? -6.711 -17.086 79.922 1.00 57.14 195 GLN B N 1
ATOM 3390 C CA . GLN B 1 195 ? -7.967 -17.574 79.340 1.00 57.57 195 GLN B CA 1
ATOM 3391 C C . GLN B 1 195 ? -8.162 -19.080 79.587 1.00 61.83 195 GLN B C 1
ATOM 3392 O O . GLN B 1 195 ? -9.264 -19.503 79.949 1.00 61.46 195 GLN B O 1
ATOM 3398 N N . ASP B 1 196 ? -7.079 -19.875 79.433 1.00 58.71 196 ASP B N 1
ATOM 3399 C CA . ASP B 1 196 ? -7.093 -21.322 79.674 1.00 59.09 196 ASP B CA 1
ATOM 3400 C C . ASP B 1 196 ? -7.206 -21.610 81.173 1.00 61.32 196 ASP B C 1
ATOM 3401 O O . ASP B 1 196 ? -7.843 -22.585 81.568 1.00 60.88 196 ASP B O 1
ATOM 3406 N N . TYR B 1 197 ? -6.591 -20.730 81.995 1.00 56.72 197 TYR B N 1
ATOM 3407 C CA . TYR B 1 197 ? -6.591 -20.782 83.456 1.00 55.03 197 TYR B CA 1
ATOM 3408 C C . TYR B 1 197 ? -7.988 -20.490 84.022 1.00 59.18 197 TYR B C 1
ATOM 3409 O O . TYR B 1 197 ? -8.360 -21.072 85.037 1.00 58.53 197 TYR B O 1
ATOM 3418 N N . ASP B 1 198 ? -8.753 -19.605 83.355 1.00 56.39 198 ASP B N 1
ATOM 3419 C CA . ASP B 1 198 ? -10.118 -19.222 83.710 1.00 56.66 198 ASP B CA 1
ATOM 3420 C C . ASP B 1 198 ? -11.068 -20.393 83.482 1.00 64.15 198 ASP B C 1
ATOM 3421 O O . ASP B 1 198 ? -12.010 -20.570 84.260 1.00 64.61 198 ASP B O 1
ATOM 3426 N N . ALA B 1 199 ? -10.823 -21.186 82.410 1.00 62.06 199 ALA B N 1
ATOM 3427 C CA . ALA B 1 199 ? -11.613 -22.362 82.048 1.00 63.26 199 ALA B CA 1
ATOM 3428 C C . ALA B 1 199 ? -11.425 -23.464 83.096 1.00 68.21 199 ALA B C 1
ATOM 3429 O O . ALA B 1 199 ? -12.396 -24.141 83.451 1.00 69.16 199 ALA B O 1
ATOM 3431 N N . GLU B 1 200 ? -10.187 -23.608 83.617 1.00 64.06 200 GLU B N 1
ATOM 3432 C CA . GLU B 1 200 ? -9.810 -24.585 84.640 1.00 63.76 200 GLU B CA 1
ATOM 3433 C C . GLU B 1 200 ? -10.247 -24.116 86.040 1.00 67.10 200 GLU B C 1
ATOM 3434 O O . GLU B 1 200 ? -10.394 -24.944 86.941 1.00 66.63 200 GLU B O 1
ATOM 3440 N N . MET B 1 201 ? -10.467 -22.798 86.216 1.00 63.85 201 MET B N 1
ATOM 3441 C CA . MET B 1 201 ? -10.906 -22.204 87.485 1.00 63.53 201 MET B CA 1
ATOM 3442 C C . MET B 1 201 ? -12.424 -22.203 87.609 1.00 69.32 201 MET B C 1
ATOM 3443 O O . MET B 1 201 ? -12.954 -22.262 88.724 1.00 68.91 201 MET B O 1
ATOM 3448 N N . ALA B 1 202 ? -13.121 -22.126 86.461 1.00 67.18 202 ALA B N 1
ATOM 3449 C CA . ALA B 1 202 ? -14.576 -22.175 86.401 1.00 67.79 202 ALA B CA 1
ATOM 3450 C C . ALA B 1 202 ? -15.022 -23.600 86.716 1.00 73.44 202 ALA B C 1
ATOM 3451 O O . ALA B 1 202 ? -16.029 -23.777 87.400 1.00 73.90 202 ALA B O 1
ATOM 3453 N N . GLU B 1 203 ? -14.245 -24.611 86.252 1.00 70.55 203 GLU B N 1
ATOM 3454 C CA . GLU B 1 203 ? -14.488 -26.035 86.495 1.00 71.53 203 GLU B CA 1
ATOM 3455 C C . GLU B 1 203 ? -14.221 -26.377 87.956 1.00 74.85 203 GLU B C 1
ATOM 3456 O O . GLU B 1 203 ? -14.938 -27.205 88.520 1.00 74.50 203 GLU B O 1
ATOM 3462 N N . TYR B 1 204 ? -13.194 -25.738 88.572 1.00 71.40 204 TYR B N 1
ATOM 3463 C CA . TYR B 1 204 ? -12.836 -25.930 89.984 1.00 70.90 204 TYR B CA 1
ATOM 3464 C C . TYR B 1 204 ? -13.967 -25.416 90.877 1.00 76.41 204 TYR B C 1
ATOM 3465 O O . TYR B 1 204 ? -14.394 -26.125 91.794 1.00 76.59 204 TYR B O 1
ATOM 3474 N N . MET B 1 205 ? -14.442 -24.186 90.603 1.00 73.66 205 MET B N 1
ATOM 3475 C CA . MET B 1 205 ? -15.526 -23.554 91.345 1.00 74.17 205 MET B CA 1
ATOM 3476 C C . MET B 1 205 ? -16.867 -24.275 91.163 1.00 80.08 205 MET B C 1
ATOM 3477 O O . MET B 1 205 ? -17.705 -24.215 92.064 1.00 80.30 205 MET B O 1
ATOM 3482 N N . LYS B 1 206 ? -17.061 -24.965 90.013 1.00 77.54 206 LYS B N 1
ATOM 3483 C CA . LYS B 1 206 ? -18.264 -25.751 89.716 1.00 78.78 206 LYS B CA 1
ATOM 3484 C C . LYS B 1 206 ? -18.286 -27.005 90.591 1.00 82.54 206 LYS B C 1
ATOM 3485 O O . LYS B 1 206 ? -19.292 -27.259 91.253 1.00 82.98 206 LYS B O 1
ATOM 3491 N N . LYS B 1 207 ? -17.158 -27.746 90.638 1.00 78.21 207 LYS B N 1
ATOM 3492 C CA . LYS B 1 207 ? -16.997 -28.963 91.438 1.00 78.42 207 LYS B CA 1
ATOM 3493 C C . LYS B 1 207 ? -17.011 -28.718 92.954 1.00 80.84 207 LYS B C 1
ATOM 3494 O O . LYS B 1 207 ? -17.446 -29.605 93.692 1.00 81.01 207 LYS B O 1
ATOM 3500 N N . ARG B 1 208 ? -16.542 -27.543 93.429 1.00 75.71 208 ARG B N 1
ATOM 3501 C CA . ARG B 1 208 ? -16.542 -27.259 94.870 1.00 74.72 208 ARG B CA 1
ATOM 3502 C C . ARG B 1 208 ? -17.876 -26.733 95.428 1.00 78.94 208 ARG B C 1
ATOM 3503 O O . ARG B 1 208 ? -18.132 -26.887 96.624 1.00 78.20 208 ARG B O 1
ATOM 3511 N N . THR B 1 209 ? -18.728 -26.139 94.561 1.00 76.55 209 THR B N 1
ATOM 3512 C CA . THR B 1 209 ? -20.054 -25.621 94.938 1.00 77.16 209 THR B CA 1
ATOM 3513 C C . THR B 1 209 ? -21.199 -26.507 94.415 1.00 83.30 209 THR B C 1
ATOM 3514 O O . THR B 1 209 ? -22.366 -26.186 94.660 1.00 83.79 209 THR B O 1
ATOM 3518 N N . ASN B 1 210 ? -20.862 -27.629 93.718 1.00 80.95 210 ASN B N 1
ATOM 3519 C CA . ASN B 1 210 ? -21.785 -28.599 93.100 1.00 82.91 210 ASN B CA 1
ATOM 3520 C C . ASN B 1 210 ? -22.640 -27.943 91.997 1.00 88.94 210 ASN B C 1
ATOM 3521 O O . ASN B 1 210 ? -23.873 -28.042 91.999 1.00 90.00 210 ASN B O 1
ATOM 3526 N N . GLY B 1 211 ? -21.955 -27.268 91.075 1.00 85.65 211 GLY B N 1
ATOM 3527 C CA . GLY B 1 211 ? -22.552 -26.573 89.936 1.00 86.53 211 GLY B CA 1
ATOM 3528 C C . GLY B 1 211 ? -23.377 -25.348 90.277 1.00 90.96 211 GLY B C 1
ATOM 3529 O O . GLY B 1 211 ? -24.256 -24.969 89.498 1.00 91.71 211 GLY B O 1
ATOM 3530 N N . ALA B 1 212 ? -23.092 -24.707 91.428 1.00 86.88 212 ALA B N 1
ATOM 3531 C CA . ALA B 1 212 ? -23.806 -23.514 91.887 1.00 86.91 212 ALA B CA 1
ATOM 3532 C C . ALA B 1 212 ? -23.151 -22.217 91.429 1.00 90.54 212 ALA B C 1
ATOM 3533 O O . ALA B 1 212 ? -23.863 -21.278 91.073 1.00 91.09 212 ALA B O 1
ATOM 3535 N N . ASP B 1 213 ? -21.804 -22.157 91.453 1.00 86.08 213 ASP B N 1
ATOM 3536 C CA . ASP B 1 213 ? -21.024 -20.978 91.070 1.00 84.81 213 ASP B CA 1
ATOM 3537 C C . ASP B 1 213 ? -20.049 -21.293 89.926 1.00 87.75 213 ASP B C 1
ATOM 3538 O O . ASP B 1 213 ? -19.354 -22.316 89.960 1.00 86.52 213 ASP B O 1
ATOM 3543 N N . ASP B 1 214 ? -20.017 -20.404 88.908 1.00 84.29 214 ASP B N 1
ATOM 3544 C CA . ASP B 1 214 ? -19.189 -20.522 87.704 1.00 83.75 214 ASP B CA 1
ATOM 3545 C C . ASP B 1 214 ? -18.008 -19.522 87.677 1.00 84.63 214 ASP B C 1
ATOM 3546 O O . ASP B 1 214 ? -17.324 -19.409 86.653 1.00 83.91 214 ASP B O 1
ATOM 3551 N N . ARG B 1 215 ? -17.772 -18.813 88.806 1.00 79.19 215 ARG B N 1
ATOM 3552 C CA . ARG B 1 215 ? -16.729 -17.799 88.977 1.00 77.45 215 ARG B CA 1
ATOM 3553 C C . ARG B 1 215 ? -15.345 -18.244 88.530 1.00 79.66 215 ARG B C 1
ATOM 3554 O O . ARG B 1 215 ? -14.793 -19.203 89.080 1.00 79.37 215 ARG B O 1
ATOM 3562 N N . ASN B 1 216 ? -14.784 -17.537 87.539 1.00 74.72 216 ASN B N 1
ATOM 3563 C CA . ASN B 1 216 ? -13.430 -17.805 87.060 1.00 73.14 216 ASN B CA 1
ATOM 3564 C C . ASN B 1 216 ? -12.442 -16.904 87.806 1.00 73.70 216 ASN B C 1
ATOM 3565 O O . ASN B 1 216 ? -12.859 -16.093 88.640 1.00 72.49 216 ASN B O 1
ATOM 3570 N N . TRP B 1 217 ? -11.141 -17.066 87.537 1.00 68.80 217 TRP B N 1
ATOM 3571 C CA . TRP B 1 217 ? -10.089 -16.294 88.196 1.00 66.97 217 TRP B CA 1
ATOM 3572 C C . TRP B 1 217 ? -10.137 -14.795 87.866 1.00 68.41 217 TRP B C 1
ATOM 3573 O O . TRP B 1 217 ? -10.112 -13.974 88.784 1.00 66.73 217 TRP B O 1
ATOM 3584 N N . SER B 1 218 ? -10.200 -14.451 86.567 1.00 64.49 218 SER B N 1
ATOM 3585 C CA . SER B 1 218 ? -10.209 -13.075 86.084 1.00 63.77 218 SER B CA 1
ATOM 3586 C C . SER B 1 218 ? -11.369 -12.258 86.624 1.00 67.86 218 SER B C 1
ATOM 3587 O O . SER B 1 218 ? -11.160 -11.101 86.976 1.00 67.44 218 SER B O 1
ATOM 3590 N N . GLN B 1 219 ? -12.577 -12.860 86.710 1.00 64.88 219 GLN B N 1
ATOM 3591 C CA . GLN B 1 219 ? -13.791 -12.214 87.226 1.00 64.93 219 GLN B CA 1
ATOM 3592 C C . GLN B 1 219 ? -13.634 -11.806 88.697 1.00 68.37 219 GLN B C 1
ATOM 3593 O O . GLN B 1 219 ? -13.998 -10.685 89.057 1.00 68.19 219 GLN B O 1
ATOM 3599 N N . THR B 1 220 ? -13.090 -12.717 89.539 1.00 64.52 220 THR B N 1
ATOM 3600 C CA . THR B 1 220 ? -12.860 -12.498 90.976 1.00 63.63 220 THR B CA 1
ATOM 3601 C C . THR B 1 220 ? -11.839 -11.357 91.187 1.00 67.29 220 THR B C 1
ATOM 3602 O O . THR B 1 220 ? -12.077 -10.465 92.002 1.00 67.06 220 THR B O 1
ATOM 3606 N N . VAL B 1 221 ? -10.733 -11.376 90.403 1.00 63.38 221 VAL B N 1
ATOM 3607 C CA . VAL B 1 221 ? -9.633 -10.401 90.427 1.00 62.15 221 VAL B CA 1
ATOM 3608 C C . VAL B 1 221 ? -10.081 -9.015 89.927 1.00 66.30 221 VAL B C 1
ATOM 3609 O O . VAL B 1 221 ? -9.780 -8.022 90.593 1.00 66.13 221 VAL B O 1
ATOM 3613 N N . SER B 1 222 ? -10.796 -8.952 88.773 1.00 62.72 222 SER B N 1
ATOM 3614 C CA . SER B 1 222 ? -11.294 -7.704 88.165 1.00 62.55 222 SER B CA 1
ATOM 3615 C C . SER B 1 222 ? -12.119 -6.885 89.146 1.00 65.55 222 SER B C 1
ATOM 3616 O O . SER B 1 222 ? -11.824 -5.713 89.347 1.00 64.63 222 SER B O 1
ATOM 3619 N N . ALA B 1 223 ? -13.127 -7.530 89.773 1.00 62.53 223 ALA B N 1
ATOM 3620 C CA . ALA B 1 223 ? -14.088 -6.971 90.725 1.00 62.82 223 ALA B CA 1
ATOM 3621 C C . ALA B 1 223 ? -13.479 -6.239 91.922 1.00 65.47 223 ALA B C 1
ATOM 3622 O O . ALA B 1 223 ? -13.935 -5.138 92.244 1.00 66.05 223 ALA B O 1
ATOM 3624 N N . ILE B 1 224 ? -12.477 -6.851 92.588 1.00 59.72 224 ILE B N 1
ATOM 3625 C CA . ILE B 1 224 ? -11.822 -6.279 93.773 1.00 58.28 224 ILE B CA 1
ATOM 3626 C C . ILE B 1 224 ? -10.822 -5.200 93.356 1.00 60.82 224 ILE B C 1
ATOM 3627 O O . ILE B 1 224 ? -10.803 -4.113 93.939 1.00 60.59 224 ILE B O 1
ATOM 3632 N N . TYR B 1 225 ? -10.010 -5.498 92.328 1.00 56.51 225 TYR B N 1
ATOM 3633 C CA . TYR B 1 225 ? -8.981 -4.597 91.808 1.00 55.62 225 TYR B CA 1
ATOM 3634 C C . TYR B 1 225 ? -9.514 -3.472 90.908 1.00 58.16 225 TYR B C 1
ATOM 3635 O O . TYR B 1 225 ? -8.734 -2.666 90.397 1.00 57.36 225 TYR B O 1
ATOM 3644 N N . LYS B 1 226 ? -10.853 -3.384 90.781 1.00 54.92 226 LYS B N 1
ATOM 3645 C CA . LYS B 1 226 ? -11.591 -2.360 90.038 1.00 55.40 226 LYS B CA 1
ATOM 3646 C C . LYS B 1 226 ? -11.360 -0.986 90.669 1.00 60.86 226 LYS B C 1
ATOM 3647 O O . LYS B 1 226 ? -11.396 0.026 89.967 1.00 61.19 226 LYS B O 1
ATOM 3653 N N . THR B 1 227 ? -11.118 -0.962 91.999 1.00 57.86 227 THR B N 1
ATOM 3654 C CA . THR B 1 227 ? -10.907 0.243 92.796 1.00 58.26 227 THR B CA 1
ATOM 3655 C C . THR B 1 227 ? -9.842 0.083 93.905 1.00 61.59 227 THR B C 1
ATOM 3656 O O . THR B 1 227 ? -9.339 -1.020 94.130 1.00 60.28 227 THR B O 1
ATOM 3660 N N . ILE B 1 228 ? -9.510 1.202 94.593 1.00 59.01 228 ILE B N 1
ATOM 3661 C CA . ILE B 1 228 ? -8.591 1.248 95.739 1.00 58.21 228 ILE B CA 1
ATOM 3662 C C . ILE B 1 228 ? -9.482 0.887 96.935 1.00 63.00 228 ILE B C 1
ATOM 3663 O O . ILE B 1 228 ? -10.139 1.760 97.517 1.00 63.89 228 ILE B O 1
ATOM 3668 N N . TYR B 1 229 ? -9.572 -0.424 97.226 1.00 58.58 229 TYR B N 1
ATOM 3669 C CA . TYR B 1 229 ? -10.410 -0.981 98.288 1.00 58.38 229 TYR B CA 1
ATOM 3670 C C . TYR B 1 229 ? -10.025 -0.568 99.704 1.00 63.63 229 TYR B C 1
ATOM 3671 O O . TYR B 1 229 ? -10.917 -0.423 100.542 1.00 64.49 229 TYR B O 1
ATOM 3680 N N . TYR B 1 230 ? -8.717 -0.375 99.973 1.00 59.92 230 TYR B N 1
ATOM 3681 C CA . TYR B 1 230 ? -8.234 0.065 101.284 1.00 60.49 230 TYR B CA 1
ATOM 3682 C C . TYR B 1 230 ? -7.646 1.484 101.204 1.00 65.55 230 TYR B C 1
ATOM 3683 O O . TYR B 1 230 ? -6.475 1.655 100.856 1.00 64.28 230 TYR B O 1
ATOM 3692 N N . PRO B 1 231 ? -8.482 2.519 101.463 1.00 64.40 231 PRO B N 1
ATOM 3693 C CA . PRO B 1 231 ? -8.014 3.909 101.327 1.00 65.24 231 PRO B CA 1
ATOM 3694 C C . PRO B 1 231 ? -7.135 4.432 102.459 1.00 70.37 231 PRO B C 1
ATOM 3695 O O . PRO B 1 231 ? -6.332 5.341 102.229 1.00 70.60 231 PRO B O 1
ATOM 3699 N N . GLU B 1 232 ? -7.302 3.890 103.680 1.00 66.96 232 GLU B N 1
ATOM 3700 C CA . GLU B 1 232 ? -6.569 4.310 104.879 1.00 66.90 232 GLU B CA 1
ATOM 3701 C C . GLU B 1 232 ? -5.106 3.824 104.956 1.00 67.96 232 GLU B C 1
ATOM 3702 O O . GLU B 1 232 ? -4.486 3.973 106.011 1.00 67.59 232 GLU B O 1
ATOM 3708 N N . VAL B 1 233 ? -4.550 3.289 103.841 1.00 62.67 233 VAL B N 1
ATOM 3709 C CA . VAL B 1 233 ? -3.171 2.778 103.741 1.00 61.33 233 VAL B CA 1
ATOM 3710 C C . VAL B 1 233 ? -2.114 3.896 103.903 1.00 65.88 233 VAL B C 1
ATOM 3711 O O . VAL B 1 233 ? -1.237 3.764 104.761 1.00 65.04 233 VAL B O 1
ATOM 3715 N N . ARG B 1 234 ? -2.204 4.988 103.097 1.00 63.34 234 ARG B N 1
ATOM 3716 C CA . ARG B 1 234 ? -1.287 6.137 103.191 1.00 64.00 234 ARG B CA 1
ATOM 3717 C C . ARG B 1 234 ? -1.576 6.914 104.481 1.00 69.05 234 ARG B C 1
ATOM 3718 O O . ARG B 1 234 ? -0.659 7.461 105.095 1.00 68.25 234 ARG B O 1
ATOM 3726 N N . ALA B 1 235 ? -2.848 6.886 104.925 1.00 67.27 235 ALA B N 1
ATOM 3727 C CA . ALA B 1 235 ? -3.301 7.502 106.169 1.00 69.19 235 ALA B CA 1
ATOM 3728 C C . ALA B 1 235 ? -2.722 6.755 107.389 1.00 74.08 235 ALA B C 1
ATOM 3729 O O . ALA B 1 235 ? -2.594 7.350 108.460 1.00 75.61 235 ALA B O 1
ATOM 3731 N N . MET B 1 236 ? -2.364 5.463 107.214 1.00 69.14 236 MET B N 1
ATOM 3732 C CA . MET B 1 236 ? -1.772 4.599 108.239 1.00 68.89 236 MET B CA 1
ATOM 3733 C C . MET B 1 236 ? -0.253 4.840 108.350 1.00 71.54 236 MET B C 1
ATOM 3734 O O . MET B 1 236 ? 0.240 5.089 109.453 1.00 72.43 236 MET B O 1
ATOM 3739 N N . LEU B 1 237 ? 0.478 4.740 107.211 1.00 65.34 237 LEU B N 1
ATOM 3740 C CA . LEU B 1 237 ? 1.932 4.910 107.127 1.00 63.96 237 LEU B CA 1
ATOM 3741 C C . LEU B 1 237 ? 2.379 6.285 107.628 1.00 69.47 237 LEU B C 1
ATOM 3742 O O . LEU B 1 237 ? 3.271 6.357 108.475 1.00 69.34 237 LEU B O 1
ATOM 3747 N N . GLU B 1 238 ? 1.730 7.363 107.132 1.00 67.13 238 GLU B N 1
ATOM 3748 C CA . GLU B 1 238 ? 2.026 8.748 107.500 1.00 68.80 238 GLU B CA 1
ATOM 3749 C C . GLU B 1 238 ? 1.787 9.023 108.994 1.00 72.84 238 GLU B C 1
ATOM 3750 O O . GLU B 1 238 ? 2.595 9.726 109.608 1.00 73.81 238 GLU B O 1
ATOM 3756 N N . LYS B 1 239 ? 0.716 8.435 109.585 1.00 68.23 239 LYS B N 1
ATOM 3757 C CA . LYS B 1 239 ? 0.390 8.565 111.012 1.00 69.15 239 LYS B CA 1
ATOM 3758 C C . LYS B 1 239 ? 1.497 7.922 111.858 1.00 72.65 239 LYS B C 1
ATOM 3759 O O . LYS B 1 239 ? 1.801 8.408 112.952 1.00 73.67 239 LYS B O 1
ATOM 3765 N N . GLN B 1 240 ? 2.120 6.852 111.325 1.00 67.39 240 GLN B N 1
ATOM 3766 C CA . GLN B 1 240 ? 3.189 6.121 111.994 1.00 66.55 240 GLN B CA 1
ATOM 3767 C C . GLN B 1 240 ? 4.610 6.630 111.724 1.00 70.63 240 GLN B C 1
ATOM 3768 O O . GLN B 1 240 ? 5.577 5.921 111.992 1.00 69.70 240 GLN B O 1
ATOM 3774 N N . GLY B 1 241 ? 4.712 7.871 111.244 1.00 68.32 241 GLY B N 1
ATOM 3775 C CA . GLY B 1 241 ? 5.972 8.564 110.994 1.00 68.94 241 GLY B CA 1
ATOM 3776 C C . GLY B 1 241 ? 6.707 8.257 109.704 1.00 72.37 241 GLY B C 1
ATOM 3777 O O . GLY B 1 241 ? 7.894 8.576 109.589 1.00 72.32 241 GLY B O 1
ATOM 3778 N N . PHE B 1 242 ? 6.028 7.647 108.722 1.00 68.41 242 PHE B N 1
ATOM 3779 C CA . PHE B 1 242 ? 6.658 7.332 107.442 1.00 67.55 242 PHE B CA 1
ATOM 3780 C C . PHE B 1 242 ? 6.362 8.412 106.406 1.00 72.88 242 PHE B C 1
ATOM 3781 O O . PHE B 1 242 ? 5.223 8.863 106.282 1.00 72.90 242 PHE B O 1
ATOM 3789 N N . LYS B 1 243 ? 7.398 8.833 105.675 1.00 70.09 243 LYS B N 1
ATOM 3790 C CA . LYS B 1 243 ? 7.294 9.850 104.631 1.00 70.71 243 LYS B CA 1
ATOM 3791 C C . LYS B 1 243 ? 7.727 9.266 103.275 1.00 74.14 243 LYS B C 1
ATOM 3792 O O . LYS B 1 243 ? 8.291 8.166 103.237 1.00 72.85 243 LYS B O 1
ATOM 3798 N N . PHE B 1 244 ? 7.428 9.976 102.163 1.00 71.22 244 PHE B N 1
ATOM 3799 C CA . PHE B 1 244 ? 7.788 9.527 100.810 1.00 70.35 244 PHE B CA 1
ATOM 3800 C C . PHE B 1 244 ? 8.603 10.589 100.071 1.00 75.98 244 PHE B C 1
ATOM 3801 O O . PHE B 1 244 ? 8.226 11.764 100.068 1.00 77.13 244 PHE B O 1
ATOM 3809 N N . GLU B 1 245 ? 9.736 10.166 99.463 1.00 72.09 245 GLU B N 1
ATOM 3810 C CA . GLU B 1 245 ? 10.742 11.011 98.792 1.00 72.66 245 GLU B CA 1
ATOM 3811 C C . GLU B 1 245 ? 10.347 11.883 97.570 1.00 76.95 245 GLU B C 1
ATOM 3812 O O . GLU B 1 245 ? 11.207 12.607 97.053 1.00 76.88 245 GLU B O 1
ATOM 3818 N N . LYS B 1 246 ? 9.056 11.856 97.149 1.00 73.43 246 LYS B N 1
ATOM 3819 C CA . LYS B 1 246 ? 8.492 12.639 96.033 1.00 99.20 246 LYS B CA 1
ATOM 3820 C C . LYS B 1 246 ? 9.225 12.454 94.694 1.00 124.73 246 LYS B C 1
ATOM 3821 O O . LYS B 1 246 ? 9.774 11.388 94.414 1.00 83.02 246 LYS B O 1
ATOM 3827 N N . ASN C 1 2 ? -13.066 -49.461 40.134 1.00 55.15 2 ASN C N 1
ATOM 3828 C CA . ASN C 1 2 ? -12.946 -49.954 41.505 1.00 54.75 2 ASN C CA 1
ATOM 3829 C C . ASN C 1 2 ? -13.908 -49.263 42.473 1.00 59.28 2 ASN C C 1
ATOM 3830 O O . ASN C 1 2 ? -14.614 -48.340 42.069 1.00 58.77 2 ASN C O 1
ATOM 3835 N N . GLU C 1 3 ? -13.924 -49.702 43.753 1.00 56.61 3 GLU C N 1
ATOM 3836 C CA . GLU C 1 3 ? -14.774 -49.166 44.831 1.00 55.60 3 GLU C CA 1
ATOM 3837 C C . GLU C 1 3 ? -14.402 -47.727 45.227 1.00 56.06 3 GLU C C 1
ATOM 3838 O O . GLU C 1 3 ? -15.296 -46.947 45.551 1.00 54.85 3 GLU C O 1
ATOM 3844 N N . ALA C 1 4 ? -13.096 -47.381 45.202 1.00 50.65 4 ALA C N 1
ATOM 3845 C CA . ALA C 1 4 ? -12.619 -46.036 45.534 1.00 47.89 4 ALA C CA 1
ATOM 3846 C C . ALA C 1 4 ? -13.116 -45.007 44.507 1.00 49.95 4 ALA C C 1
ATOM 3847 O O . ALA C 1 4 ? -13.666 -43.977 44.900 1.00 48.42 4 ALA C O 1
ATOM 3849 N N . ILE C 1 5 ? -12.965 -45.313 43.198 1.00 46.21 5 ILE C N 1
ATOM 3850 C CA . ILE C 1 5 ? -13.407 -44.459 42.091 1.00 45.26 5 ILE C CA 1
ATOM 3851 C C . ILE C 1 5 ? -14.934 -44.394 42.055 1.00 49.91 5 ILE C C 1
ATOM 3852 O O . ILE C 1 5 ? -15.485 -43.310 41.861 1.00 49.03 5 ILE C O 1
ATOM 3857 N N . ARG C 1 6 ? -15.613 -45.529 42.309 1.00 47.72 6 ARG C N 1
ATOM 3858 C CA . ARG C 1 6 ? -17.076 -45.576 42.342 1.00 48.17 6 ARG C CA 1
ATOM 3859 C C . ARG C 1 6 ? -17.654 -44.708 43.457 1.00 50.77 6 ARG C C 1
ATOM 3860 O O . ARG C 1 6 ? -18.615 -43.984 43.200 1.00 51.55 6 ARG C O 1
ATOM 3868 N N . THR C 1 7 ? -17.030 -44.713 44.658 1.00 45.23 7 THR C N 1
ATOM 3869 C CA . THR C 1 7 ? -17.451 -43.885 45.801 1.00 43.30 7 THR C CA 1
ATOM 3870 C C . THR C 1 7 ? -17.417 -42.412 45.416 1.00 46.28 7 THR C C 1
ATOM 3871 O O . THR C 1 7 ? -18.400 -41.704 45.665 1.00 46.78 7 THR C O 1
ATOM 3875 N N . ILE C 1 8 ? -16.317 -41.965 44.764 1.00 41.68 8 ILE C N 1
ATOM 3876 C CA . ILE C 1 8 ? -16.173 -40.568 44.325 1.00 40.42 8 ILE C CA 1
ATOM 3877 C C . ILE C 1 8 ? -17.115 -40.246 43.162 1.00 45.98 8 ILE C C 1
ATOM 3878 O O . ILE C 1 8 ? -17.826 -39.249 43.233 1.00 45.12 8 ILE C O 1
ATOM 3883 N N . GLN C 1 9 ? -17.116 -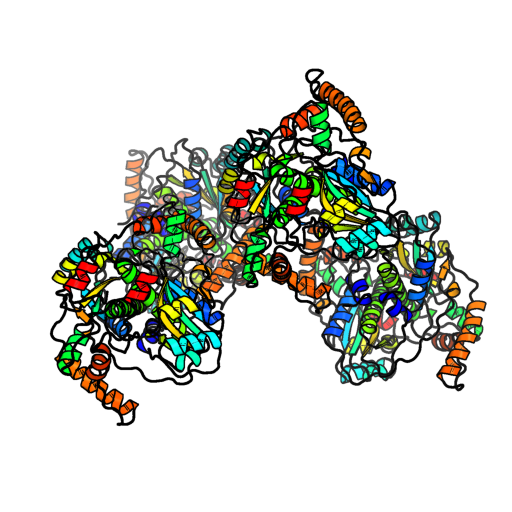41.079 42.105 1.00 44.76 9 GLN C N 1
ATOM 3884 C CA . GLN C 1 9 ? -17.945 -40.862 40.916 1.00 45.82 9 GLN C CA 1
ATOM 3885 C C . GLN C 1 9 ? -19.466 -40.865 41.154 1.00 51.04 9 GLN C C 1
ATOM 3886 O O . GLN C 1 9 ? -20.174 -40.100 40.490 1.00 50.74 9 GLN C O 1
ATOM 3892 N N . ASP C 1 10 ? -19.956 -41.671 42.131 1.00 48.49 10 ASP C N 1
ATOM 3893 C CA . ASP C 1 10 ? -21.378 -41.750 42.501 1.00 49.48 10 ASP C CA 1
ATOM 3894 C C . ASP C 1 10 ? -21.784 -40.782 43.638 1.00 51.50 10 ASP C C 1
ATOM 3895 O O . ASP C 1 10 ? -22.787 -41.014 44.321 1.00 52.92 10 ASP C O 1
ATOM 3900 N N . HIS C 1 11 ? -21.031 -39.690 43.813 1.00 44.80 11 HIS C N 1
ATOM 3901 C CA . HIS C 1 11 ? -21.287 -38.698 44.855 1.00 42.86 11 HIS C CA 1
ATOM 3902 C C . HIS C 1 11 ? -22.543 -37.861 44.676 1.00 45.75 11 HIS C C 1
ATOM 3903 O O . HIS C 1 11 ? -22.822 -37.352 43.587 1.00 46.64 11 HIS C O 1
ATOM 3910 N N . ARG C 1 12 ? -23.247 -37.652 45.799 1.00 41.52 12 ARG C N 1
ATOM 3911 C CA . ARG C 1 12 ? -24.401 -36.768 45.948 1.00 41.14 12 ARG C CA 1
ATOM 3912 C C . ARG C 1 12 ? -24.535 -36.378 47.425 1.00 42.27 12 ARG C C 1
ATOM 3913 O O . ARG C 1 12 ? -24.240 -37.192 48.309 1.00 41.72 12 ARG C O 1
ATOM 3921 N N . SER C 1 13 ? -24.887 -35.107 47.683 1.00 38.83 13 SER C N 1
ATOM 3922 C CA . SER C 1 13 ? -25.070 -34.606 49.039 1.00 38.03 13 SER C CA 1
ATOM 3923 C C . SER C 1 13 ? -26.461 -34.998 49.534 1.00 43.39 13 SER C C 1
ATOM 3924 O O . SER C 1 13 ? -27.444 -34.910 48.788 1.00 44.12 13 SER C O 1
ATOM 3927 N N . ILE C 1 14 ? -26.529 -35.489 50.771 1.00 42.01 14 ILE C N 1
ATOM 3928 C CA . ILE C 1 14 ? -27.776 -35.931 51.387 1.00 43.55 14 ILE C CA 1
ATOM 3929 C C . ILE C 1 14 ? -28.242 -34.885 52.393 1.00 47.03 14 ILE C C 1
ATOM 3930 O O . ILE C 1 14 ? -27.446 -34.435 53.213 1.00 45.97 14 ILE C O 1
ATOM 3935 N N . ARG C 1 15 ? -29.521 -34.476 52.297 1.00 46.49 15 ARG C N 1
ATOM 3936 C CA . ARG C 1 15 ? -30.134 -33.482 53.180 1.00 46.77 15 ARG C CA 1
ATOM 3937 C C . ARG C 1 15 ? -31.377 -34.044 53.896 1.00 52.79 15 ARG C C 1
ATOM 3938 O O . ARG C 1 15 ? -32.078 -33.303 54.594 1.00 53.29 15 ARG C O 1
ATOM 3946 N N . GLN C 1 16 ? -31.636 -35.356 53.729 1.00 52.08 16 GLN C N 1
ATOM 3947 C CA . GLN C 1 16 ? -32.746 -36.074 54.370 1.00 54.55 16 GLN C CA 1
ATOM 3948 C C . GLN C 1 16 ? -32.181 -37.271 55.133 1.00 58.65 16 GLN C C 1
ATOM 3949 O O . GLN C 1 16 ? -31.634 -38.197 54.525 1.00 57.77 16 GLN C O 1
ATOM 3955 N N . TYR C 1 17 ? -32.262 -37.208 56.476 1.00 55.56 17 TYR C N 1
ATOM 3956 C CA . TYR C 1 17 ? -31.698 -38.203 57.390 1.00 55.22 17 TYR C CA 1
ATOM 3957 C C . TYR C 1 17 ? -32.722 -38.888 58.309 1.00 61.84 17 TYR C C 1
ATOM 3958 O O . TYR C 1 17 ? -33.831 -38.387 58.509 1.00 61.88 17 TYR C O 1
ATOM 3967 N N . THR C 1 18 ? -32.322 -40.037 58.876 1.00 60.14 18 THR C N 1
ATOM 3968 C CA . THR C 1 18 ? -33.117 -40.816 59.826 1.00 63.01 18 THR C CA 1
ATOM 3969 C C . THR C 1 18 ? -32.629 -40.529 61.253 1.00 68.58 18 THR C C 1
ATOM 3970 O O . THR C 1 18 ? -31.560 -39.942 61.429 1.00 66.15 18 THR C O 1
ATOM 3974 N N . ASP C 1 19 ? -33.399 -40.974 62.270 1.00 69.19 19 ASP C N 1
ATOM 3975 C CA . ASP C 1 19 ? -33.075 -40.806 63.691 1.00 70.02 19 ASP C CA 1
ATOM 3976 C C . ASP C 1 19 ? -31.883 -41.680 64.115 1.00 72.69 19 ASP C C 1
ATOM 3977 O O . ASP C 1 19 ? -31.299 -41.444 65.174 1.00 72.35 19 ASP C O 1
ATOM 3982 N N . GLU C 1 20 ? -31.517 -42.670 63.270 1.00 68.18 20 GLU C N 1
ATOM 3983 C CA . GLU C 1 20 ? -30.411 -43.612 63.453 1.00 67.29 20 GLU C CA 1
ATOM 3984 C C . GLU C 1 20 ? -29.072 -42.898 63.687 1.00 68.86 20 GLU C C 1
ATOM 3985 O O . GLU C 1 20 ? -28.612 -42.106 62.849 1.00 66.28 20 GLU C O 1
ATOM 3991 N N . ALA C 1 21 ? -28.471 -43.178 64.854 1.00 65.59 21 ALA C N 1
ATOM 3992 C CA . ALA C 1 21 ? -27.208 -42.595 65.293 1.00 63.22 21 ALA C CA 1
ATOM 3993 C C . ALA C 1 21 ? -26.014 -43.204 64.578 1.00 64.28 21 ALA C C 1
ATOM 3994 O O . ALA C 1 21 ? -26.029 -44.392 64.246 1.00 64.43 21 ALA C O 1
ATOM 3996 N N . VAL C 1 22 ? -24.973 -42.380 64.349 1.00 58.45 22 VAL C N 1
ATOM 3997 C CA . VAL C 1 22 ? -23.709 -42.801 63.736 1.00 56.71 22 VAL C CA 1
ATOM 3998 C C . VAL C 1 22 ? -22.872 -43.432 64.858 1.00 61.69 22 VAL C C 1
ATOM 3999 O O . VAL C 1 22 ? -22.595 -42.774 65.864 1.00 61.10 22 VAL C O 1
ATOM 4003 N N . SER C 1 23 ? -22.494 -44.713 64.688 1.00 59.69 23 SER C N 1
ATOM 4004 C CA . SER C 1 23 ? -21.708 -45.465 65.667 1.00 61.00 23 SER C CA 1
ATOM 4005 C C . SER C 1 23 ? -20.320 -44.858 65.897 1.00 64.74 23 SER C C 1
ATOM 4006 O O . SER C 1 23 ? -19.829 -44.095 65.058 1.00 61.86 23 SER C O 1
ATOM 4009 N N . ASP C 1 24 ? -19.696 -45.202 67.039 1.00 64.00 24 ASP C N 1
ATOM 4010 C CA . ASP C 1 24 ? -18.350 -44.752 67.398 1.00 63.37 24 ASP C CA 1
ATOM 4011 C C . ASP C 1 24 ? -17.323 -45.385 66.456 1.00 64.67 24 ASP C C 1
ATOM 4012 O O . ASP C 1 24 ? -16.345 -44.730 66.103 1.00 61.77 24 ASP C O 1
ATOM 4017 N N . GLU C 1 25 ? -17.582 -46.641 66.017 1.00 62.03 25 GLU C N 1
ATOM 4018 C CA . GLU C 1 25 ? -16.748 -47.388 65.069 1.00 60.88 25 GLU C CA 1
ATOM 4019 C C . GLU C 1 25 ? -16.713 -46.666 63.718 1.00 61.42 25 GLU C C 1
ATOM 4020 O O . GLU C 1 25 ? -15.651 -46.601 63.100 1.00 60.32 25 GLU C O 1
ATOM 4026 N N . HIS C 1 26 ? -17.862 -46.091 63.283 1.00 55.94 26 HIS C N 1
ATOM 4027 C CA . HIS C 1 26 ? -17.979 -45.327 62.039 1.00 53.10 26 HIS C CA 1
ATOM 4028 C C . HIS C 1 26 ? -17.270 -43.981 62.153 1.00 53.66 26 HIS C C 1
ATOM 4029 O O . HIS C 1 26 ? -16.531 -43.614 61.237 1.00 51.96 26 HIS C O 1
ATOM 4036 N N . LEU C 1 27 ? -17.482 -43.250 63.274 1.00 48.81 27 LEU C N 1
ATOM 4037 C CA . LEU C 1 27 ? -16.844 -41.958 63.536 1.00 46.45 27 LEU C CA 1
ATOM 4038 C C . LEU C 1 27 ? -15.320 -42.087 63.565 1.00 50.34 27 LEU C C 1
ATOM 4039 O O . LEU C 1 27 ? -14.655 -41.313 62.880 1.00 48.58 27 LEU C O 1
ATOM 4044 N N . ASP C 1 28 ? -14.777 -43.082 64.316 1.00 48.50 28 ASP C N 1
ATOM 4045 C CA . ASP C 1 28 ? -13.337 -43.343 64.410 1.00 48.39 28 ASP C CA 1
ATOM 4046 C C . ASP C 1 28 ? -12.701 -43.631 63.049 1.00 51.90 28 ASP C C 1
ATOM 4047 O O . ASP C 1 28 ? -11.584 -43.182 62.814 1.00 51.52 28 ASP C O 1
ATOM 4052 N N . THR C 1 29 ? -13.416 -44.349 62.154 1.00 48.05 29 THR C N 1
ATOM 4053 C CA . THR C 1 29 ? -12.966 -44.673 60.793 1.00 46.94 29 THR C CA 1
ATOM 4054 C C . THR C 1 29 ? -12.926 -43.399 59.920 1.00 51.35 29 THR C C 1
ATOM 4055 O O . THR C 1 29 ? -11.971 -43.218 59.159 1.00 49.87 29 THR C O 1
ATOM 4059 N N . ILE C 1 30 ? -13.962 -42.525 60.038 1.00 48.70 30 ILE C N 1
ATOM 4060 C CA . ILE C 1 30 ? -14.065 -41.258 59.304 1.00 46.88 30 ILE C CA 1
ATOM 4061 C C . ILE C 1 30 ? -12.912 -40.338 59.732 1.00 50.01 30 ILE C C 1
ATOM 4062 O O . ILE C 1 30 ? -12.246 -39.765 58.864 1.00 49.42 30 ILE C O 1
ATOM 4067 N N . ILE C 1 31 ? -12.660 -40.239 61.064 1.00 46.15 31 ILE C N 1
ATOM 4068 C CA . ILE C 1 31 ? -11.589 -39.419 61.651 1.00 44.76 31 ILE C CA 1
ATOM 4069 C C . ILE C 1 31 ? -10.212 -39.930 61.220 1.00 46.49 31 ILE C C 1
ATOM 4070 O O . ILE C 1 31 ? -9.415 -39.136 60.721 1.00 45.84 31 ILE C O 1
ATOM 4075 N N . GLN C 1 32 ? -9.950 -41.247 61.389 1.00 41.98 32 GLN C N 1
ATOM 4076 C CA . GLN C 1 32 ? -8.687 -41.895 61.014 1.00 41.02 32 GLN C CA 1
ATOM 4077 C C . GLN C 1 32 ? -8.354 -41.728 59.533 1.00 42.80 32 GLN C C 1
ATOM 4078 O O . GLN C 1 32 ? -7.187 -41.534 59.200 1.00 42.15 32 GLN C O 1
ATOM 4084 N N . SER C 1 33 ? -9.379 -41.765 58.655 1.00 38.76 33 SER C N 1
ATOM 4085 C CA . SER C 1 33 ? -9.232 -41.565 57.209 1.00 37.92 33 SER C CA 1
ATOM 4086 C C . SER C 1 33 ? -8.895 -40.107 56.906 1.00 38.98 33 SER C C 1
ATOM 4087 O O . SER C 1 33 ? -8.047 -39.855 56.061 1.00 38.84 33 SER C O 1
ATOM 4090 N N . ALA C 1 34 ? -9.534 -39.150 57.609 1.00 35.94 34 ALA C N 1
ATOM 4091 C CA . ALA C 1 34 ? -9.278 -37.716 57.442 1.00 34.40 34 ALA C CA 1
ATOM 4092 C C . ALA C 1 34 ? -7.826 -37.374 57.851 1.00 38.45 34 ALA C C 1
ATOM 4093 O O . ALA C 1 34 ? -7.150 -36.617 57.142 1.00 39.00 34 ALA C O 1
ATOM 4095 N N . GLN C 1 35 ? -7.338 -37.973 58.965 1.00 35.39 35 GLN C N 1
ATOM 4096 C CA . GLN C 1 35 ? -5.975 -37.799 59.467 1.00 34.56 35 GLN C CA 1
ATOM 4097 C C . GLN C 1 35 ? -4.968 -38.429 58.512 1.00 37.81 35 GLN C C 1
ATOM 4098 O O . GLN C 1 35 ? -3.873 -37.906 58.365 1.00 37.66 35 GLN C O 1
ATOM 4104 N N . SER C 1 36 ? -5.348 -39.539 57.853 1.00 36.74 36 SER C N 1
ATOM 4105 C CA . SER C 1 36 ? -4.517 -40.280 56.897 1.00 37.49 36 SER C CA 1
ATOM 4106 C C . SER C 1 36 ? -4.193 -39.504 55.616 1.00 40.40 36 SER C C 1
ATOM 4107 O O . SER C 1 36 ? -3.252 -39.865 54.912 1.00 41.95 36 SER C O 1
ATOM 4110 N N . ALA C 1 37 ? -4.952 -38.448 55.320 1.00 36.81 37 ALA C N 1
ATOM 4111 C CA . ALA C 1 37 ? -4.750 -37.608 54.145 1.00 36.64 37 ALA C CA 1
ATOM 4112 C C . ALA C 1 37 ? -3.493 -36.716 54.278 1.00 39.05 37 ALA C C 1
ATOM 4113 O O . ALA C 1 37 ? -3.004 -36.502 55.391 1.00 39.07 37 ALA C O 1
ATOM 4115 N N . ALA C 1 38 ? -2.989 -36.183 53.147 1.00 35.97 38 ALA C N 1
ATOM 4116 C CA . ALA C 1 38 ? -1.816 -35.303 53.117 1.00 35.64 38 ALA C CA 1
ATOM 4117 C C . ALA C 1 38 ? -2.088 -33.941 53.762 1.00 38.00 38 ALA C C 1
ATOM 4118 O O . ALA C 1 38 ? -3.228 -33.461 53.721 1.00 38.80 38 ALA C O 1
ATOM 4120 N N . SER C 1 39 ? -1.042 -33.308 54.342 1.00 33.67 39 SER C N 1
ATOM 4121 C CA . SER C 1 39 ? -1.101 -31.976 54.975 1.00 31.73 39 SER C CA 1
ATOM 4122 C C . SER C 1 39 ? 0.197 -31.221 54.699 1.00 34.09 39 SER C C 1
ATOM 4123 O O . SER C 1 39 ? 1.263 -31.823 54.727 1.00 34.39 39 SER C O 1
ATOM 4126 N N . SER C 1 40 ? 0.110 -29.913 54.407 1.00 32.01 40 SER C N 1
ATOM 4127 C CA . SER C 1 40 ? 1.271 -29.053 54.118 1.00 32.01 40 SER C CA 1
ATOM 4128 C C . SER C 1 40 ? 2.331 -29.189 55.209 1.00 35.94 40 SER C C 1
ATOM 4129 O O . SER C 1 40 ? 2.006 -29.002 56.385 1.00 36.23 40 SER C O 1
ATOM 4132 N N . ILE C 1 41 ? 3.578 -29.599 54.814 1.00 33.87 41 ILE C N 1
ATOM 4133 C CA . ILE C 1 41 ? 4.758 -29.837 55.669 1.00 34.23 41 ILE C CA 1
ATOM 4134 C C . ILE C 1 41 ? 4.528 -30.820 56.856 1.00 36.53 41 ILE C C 1
ATOM 4135 O O . ILE C 1 41 ? 5.285 -30.804 57.836 1.00 36.30 41 ILE C O 1
ATOM 4140 N N . ASN C 1 42 ? 3.492 -31.698 56.737 1.00 33.87 42 ASN C N 1
ATOM 4141 C CA . ASN C 1 42 ? 3.019 -32.654 57.755 1.00 33.82 42 ASN C CA 1
ATOM 4142 C C . ASN C 1 42 ? 2.669 -31.942 59.085 1.00 36.00 42 ASN C C 1
ATOM 4143 O O . ASN C 1 42 ? 2.803 -32.514 60.174 1.00 36.13 42 ASN C O 1
ATOM 4148 N N . GLY C 1 43 ? 2.212 -30.697 58.953 1.00 32.40 43 GLY C N 1
ATOM 4149 C CA . GLY C 1 43 ? 1.832 -29.836 60.064 1.00 31.91 43 GLY C CA 1
ATOM 4150 C C . GLY C 1 43 ? 0.457 -30.151 60.607 1.00 33.94 43 GLY C C 1
ATOM 4151 O O . GLY C 1 43 ? 0.134 -29.750 61.728 1.00 34.07 43 GLY C O 1
ATOM 4152 N N . GLN C 1 44 ? -0.363 -30.874 59.802 1.00 31.50 44 GLN C N 1
ATOM 4153 C CA . GLN C 1 44 ? -1.717 -31.325 60.140 1.00 31.05 44 GLN C CA 1
ATOM 4154 C C . GLN C 1 44 ? -2.542 -30.175 60.728 1.00 33.46 44 GLN C C 1
ATOM 4155 O O . GLN C 1 44 ? -2.931 -30.198 61.902 1.00 33.47 44 GLN C O 1
ATOM 4161 N N . GLN C 1 45 ? -2.741 -29.134 59.881 1.00 31.60 45 GLN C N 1
ATOM 4162 C CA . GLN C 1 45 ? -3.405 -27.850 60.156 1.00 30.80 45 GLN C CA 1
ATOM 4163 C C . GLN C 1 45 ? -4.939 -27.911 60.200 1.00 32.65 45 GLN C C 1
ATOM 4164 O O . GLN C 1 45 ? -5.586 -26.896 59.920 1.00 32.16 45 GLN C O 1
ATOM 4170 N N . VAL C 1 46 ? -5.517 -29.084 60.551 1.00 30.35 46 VAL C N 1
ATOM 4171 C CA . VAL C 1 46 ? -6.972 -29.287 60.653 1.00 30.07 46 VAL C CA 1
ATOM 4172 C C . VAL C 1 46 ? -7.347 -29.854 62.013 1.00 34.01 46 VAL C C 1
ATOM 4173 O O . VAL C 1 46 ? -6.736 -30.821 62.469 1.00 34.84 46 VAL C O 1
ATOM 4177 N N . THR C 1 47 ? -8.399 -29.299 62.620 1.00 31.43 47 THR C N 1
ATOM 4178 C CA . THR C 1 47 ? -8.967 -29.767 63.879 1.00 31.95 47 THR C CA 1
ATOM 4179 C C . THR C 1 47 ? -10.423 -30.118 63.617 1.00 35.56 47 THR C C 1
ATOM 4180 O O . THR C 1 47 ? -11.133 -29.348 62.974 1.00 35.73 47 THR C O 1
ATOM 4184 N N . ILE C 1 48 ? -10.852 -31.301 64.058 1.00 32.79 48 ILE C N 1
ATOM 4185 C CA . ILE C 1 48 ? -12.213 -31.758 63.829 1.00 32.67 48 ILE C CA 1
ATOM 4186 C C . ILE C 1 48 ? -13.017 -31.842 65.129 1.00 38.03 48 ILE C C 1
ATOM 4187 O O . ILE C 1 48 ? -12.644 -32.579 66.042 1.00 39.28 48 ILE C O 1
ATOM 4192 N N . ILE C 1 49 ? -14.129 -31.088 65.190 1.00 35.08 49 ILE C N 1
ATOM 4193 C CA . ILE C 1 49 ? -15.024 -31.045 66.341 1.00 36.62 49 ILE C CA 1
ATOM 4194 C C . ILE C 1 49 ? -16.288 -31.855 66.037 1.00 42.58 49 ILE C C 1
ATOM 4195 O O . ILE C 1 49 ? -17.002 -31.535 65.084 1.00 42.20 49 ILE C O 1
ATOM 4200 N N . SER C 1 50 ? -16.558 -32.900 66.840 1.00 40.28 50 SER C N 1
ATOM 4201 C CA . SER C 1 50 ? -17.737 -33.741 66.663 1.00 40.74 50 SER C CA 1
ATOM 4202 C C . SER C 1 50 ? -18.855 -33.265 67.556 1.00 46.36 50 SER C C 1
ATOM 4203 O O . SER C 1 50 ? -18.725 -33.297 68.781 1.00 47.85 50 SER C O 1
ATOM 4206 N N . VAL C 1 51 ? -19.950 -32.800 66.946 1.00 42.49 51 VAL C N 1
ATOM 4207 C CA . VAL C 1 51 ? -21.119 -32.351 67.692 1.00 43.68 51 VAL C CA 1
ATOM 4208 C C . VAL C 1 51 ? -22.228 -33.380 67.505 1.00 47.94 51 VAL C C 1
ATOM 4209 O O . VAL C 1 51 ? -22.683 -33.608 66.385 1.00 46.33 51 VAL C O 1
ATOM 4213 N N . GLN C 1 52 ? -22.602 -34.041 68.612 1.00 46.62 52 GLN C N 1
ATOM 4214 C CA . GLN C 1 52 ? -23.636 -35.074 68.679 1.00 48.01 52 GLN C CA 1
ATOM 4215 C C . GLN C 1 52 ? -24.806 -34.646 69.565 1.00 54.36 52 GLN C C 1
ATOM 4216 O O . GLN C 1 52 ? -25.913 -35.163 69.395 1.00 55.20 52 GLN C O 1
ATOM 4222 N N . ASP C 1 53 ? -24.554 -33.706 70.507 1.00 51.47 53 ASP C N 1
ATOM 4223 C CA . ASP C 1 53 ? -25.541 -33.152 71.433 1.00 53.24 53 ASP C CA 1
ATOM 4224 C C . ASP C 1 53 ? -26.529 -32.269 70.658 1.00 57.01 53 ASP C C 1
ATOM 4225 O O . ASP C 1 53 ? -26.126 -31.262 70.072 1.00 54.83 53 ASP C O 1
ATOM 4230 N N . LYS C 1 54 ? -27.816 -32.687 70.638 1.00 55.23 54 LYS C N 1
ATOM 4231 C CA . LYS C 1 54 ? -28.948 -32.056 69.948 1.00 54.77 54 LYS C CA 1
ATOM 4232 C C . LYS C 1 54 ? -29.049 -30.541 70.154 1.00 58.01 54 LYS C C 1
ATOM 4233 O O . LYS C 1 54 ? -29.247 -29.821 69.174 1.00 55.72 54 LYS C O 1
ATOM 4239 N N . GLU C 1 55 ? -28.917 -30.069 71.415 1.00 55.86 55 GLU C N 1
ATOM 4240 C CA . GLU C 1 55 ? -29.016 -28.650 71.792 1.00 55.37 55 GLU C CA 1
ATOM 4241 C C . GLU C 1 55 ? -27.916 -27.801 71.168 1.00 55.41 55 GLU C C 1
ATOM 4242 O O . GLU C 1 55 ? -28.223 -26.734 70.634 1.00 54.50 55 GLU C O 1
ATOM 4248 N N . LYS C 1 56 ? -26.640 -28.266 71.236 1.00 49.26 56 LYS C N 1
ATOM 4249 C CA . LYS C 1 56 ? -25.487 -27.568 70.659 1.00 45.96 56 LYS C CA 1
ATOM 4250 C C . LYS C 1 56 ? -25.606 -27.600 69.135 1.00 45.90 56 LYS C C 1
ATOM 4251 O O . LYS C 1 56 ? -25.504 -26.553 68.505 1.00 44.64 56 LYS C O 1
ATOM 4257 N N . LYS C 1 57 ? -25.887 -28.792 68.562 1.00 40.43 57 LYS C N 1
ATOM 4258 C CA . LYS C 1 57 ? -26.055 -29.024 67.125 1.00 38.57 57 LYS C CA 1
ATOM 4259 C C . LYS C 1 57 ? -27.226 -28.217 66.540 1.00 43.09 57 LYS C C 1
ATOM 4260 O O . LYS C 1 57 ? -27.192 -27.883 65.354 1.00 41.66 57 LYS C O 1
ATOM 4266 N N . LYS C 1 58 ? -28.248 -27.891 67.371 1.00 42.08 58 LYS C N 1
ATOM 4267 C CA . LYS C 1 58 ? -29.377 -27.052 66.961 1.00 42.23 58 LYS C CA 1
ATOM 4268 C C . LYS C 1 58 ? -28.895 -25.612 66.829 1.00 43.07 58 LYS C C 1
ATOM 4269 O O . LYS C 1 58 ? -29.304 -24.938 65.889 1.00 42.35 58 LYS C O 1
ATOM 4275 N N . LYS C 1 59 ? -28.024 -25.148 67.759 1.00 39.67 59 LYS C N 1
ATOM 4276 C CA . LYS C 1 59 ? -27.479 -23.787 67.739 1.00 38.63 59 LYS C CA 1
ATOM 4277 C C . LYS C 1 59 ? -26.626 -23.546 66.502 1.00 39.82 59 LYS C C 1
ATOM 4278 O O . LYS C 1 59 ? -26.824 -22.537 65.830 1.00 38.32 59 LYS C O 1
ATOM 4284 N N . LEU C 1 60 ? -25.712 -24.486 66.173 1.00 37.06 60 LEU C N 1
ATOM 4285 C CA . LEU C 1 60 ? -24.855 -24.452 64.985 1.00 35.55 60 LEU C CA 1
ATOM 4286 C C . LEU C 1 60 ? -25.692 -24.391 63.687 1.00 38.55 60 LEU C C 1
ATOM 4287 O O . LEU C 1 60 ? -25.337 -23.665 62.755 1.00 36.07 60 LEU C O 1
ATOM 4292 N N . SER C 1 61 ? -26.815 -25.146 63.661 1.00 39.40 61 SER C N 1
ATOM 4293 C CA . SER C 1 61 ? -27.795 -25.239 62.574 1.00 40.57 61 SER C CA 1
ATOM 4294 C C . SER C 1 61 ? -28.441 -23.883 62.277 1.00 47.89 61 SER C C 1
ATOM 4295 O O . SER C 1 61 ? -28.510 -23.483 61.110 1.00 48.34 61 SER C O 1
ATOM 4298 N N . GLU C 1 62 ? -28.935 -23.192 63.334 1.00 45.67 62 GLU C N 1
ATOM 4299 C CA . GLU C 1 62 ? -29.554 -21.870 63.249 1.00 45.38 62 GLU C CA 1
ATOM 4300 C C . GLU C 1 62 ? -28.527 -20.845 62.751 1.00 48.12 62 GLU C C 1
ATOM 4301 O O . GLU C 1 62 ? -28.844 -20.054 61.858 1.00 47.85 62 GLU C O 1
ATOM 4307 N N . LEU C 1 63 ? -27.291 -20.890 63.302 1.00 43.54 63 LEU C N 1
ATOM 4308 C CA . LEU C 1 63 ? -26.178 -20.001 62.938 1.00 41.82 63 LEU C CA 1
ATOM 4309 C C . LEU C 1 63 ? -25.741 -20.185 61.490 1.00 47.09 63 LEU C C 1
ATOM 4310 O O . LEU C 1 63 ? -25.262 -19.233 60.888 1.00 45.30 63 LEU C O 1
ATOM 4315 N N . ALA C 1 64 ? -25.920 -21.404 60.931 1.00 46.48 64 ALA C N 1
ATOM 4316 C CA . ALA C 1 64 ? -25.578 -21.743 59.547 1.00 46.00 64 ALA C CA 1
ATOM 4317 C C . ALA C 1 64 ? -26.679 -21.344 58.537 1.00 53.01 64 ALA C C 1
ATOM 4318 O O . ALA C 1 64 ? -26.512 -21.548 57.331 1.00 52.61 64 ALA C O 1
ATOM 4320 N N . GLY C 1 65 ? -27.765 -20.750 59.041 1.00 51.96 65 GLY C N 1
ATOM 4321 C CA . GLY C 1 65 ? -28.889 -20.270 58.242 1.00 52.85 65 GLY C CA 1
ATOM 4322 C C . GLY C 1 65 ? -30.113 -21.157 58.303 1.00 58.92 65 GLY C C 1
ATOM 4323 O O . GLY C 1 65 ? -30.796 -21.333 57.289 1.00 59.46 65 GLY C O 1
ATOM 4324 N N . ASN C 1 66 ? -30.397 -21.720 59.504 1.00 55.94 66 ASN C N 1
ATOM 4325 C CA . ASN C 1 66 ? -31.524 -22.619 59.801 1.00 56.42 66 ASN C CA 1
ATOM 4326 C C . ASN C 1 66 ? -31.626 -23.816 58.849 1.00 56.67 66 ASN C C 1
ATOM 4327 O O . ASN C 1 66 ? -32.700 -24.120 58.327 1.00 57.24 66 ASN C O 1
ATOM 4332 N N . GLN C 1 67 ? -30.486 -24.488 58.625 1.00 50.12 67 GLN C N 1
ATOM 4333 C CA . GLN C 1 67 ? -30.381 -25.665 57.758 1.00 48.83 67 GLN C CA 1
ATOM 4334 C C . GLN C 1 67 ? -30.855 -26.898 58.540 1.00 53.67 67 GLN C C 1
ATOM 4335 O O . GLN C 1 67 ? -30.131 -27.394 59.411 1.00 53.25 67 GLN C O 1
ATOM 4341 N N . ALA C 1 68 ? -32.102 -27.349 58.251 1.00 50.50 68 ALA C N 1
ATOM 4342 C CA . ALA C 1 68 ? -32.801 -28.458 58.909 1.00 51.25 68 ALA C CA 1
ATOM 4343 C C . ALA C 1 68 ? -32.013 -29.747 59.041 1.00 53.03 68 ALA C C 1
ATOM 4344 O O . ALA C 1 68 ? -32.046 -30.358 60.107 1.00 53.06 68 ALA C O 1
ATOM 4346 N N . TRP C 1 69 ? -31.285 -30.145 57.976 1.00 48.87 69 TRP C N 1
ATOM 4347 C CA . TRP C 1 69 ? -30.448 -31.357 57.915 1.00 47.90 69 TRP C CA 1
ATOM 4348 C C . TRP C 1 69 ? -29.395 -31.468 59.013 1.00 49.41 69 TRP C C 1
ATOM 4349 O O . TRP C 1 69 ? -29.036 -32.583 59.373 1.00 48.82 69 TRP C O 1
ATOM 4360 N N . ILE C 1 70 ? -28.930 -30.325 59.563 1.00 46.02 70 ILE C N 1
ATOM 4361 C CA . ILE C 1 70 ? -27.944 -30.262 60.653 1.00 46.00 70 ILE C CA 1
ATOM 4362 C C . ILE C 1 70 ? -28.561 -30.802 61.954 1.00 55.06 70 ILE C C 1
ATOM 4363 O O . ILE C 1 70 ? -27.935 -31.633 62.618 1.00 55.68 70 ILE C O 1
ATOM 4368 N N . ASP C 1 71 ? -29.783 -30.351 62.302 1.00 54.34 71 ASP C N 1
ATOM 4369 C CA . ASP C 1 71 ? -30.474 -30.813 63.504 1.00 57.10 71 ASP C CA 1
ATOM 4370 C C . ASP C 1 71 ? -31.071 -32.212 63.311 1.00 62.68 71 ASP C C 1
ATOM 4371 O O . ASP C 1 71 ? -31.253 -32.936 64.293 1.00 64.27 71 ASP C O 1
ATOM 4376 N N . GLN C 1 72 ? -31.363 -32.590 62.048 1.00 58.58 72 GLN C N 1
ATOM 4377 C CA . GLN C 1 72 ? -31.910 -33.899 61.674 1.00 59.46 72 GLN C CA 1
ATOM 4378 C C . GLN C 1 72 ? -30.847 -34.994 61.850 1.00 62.58 72 GLN C C 1
ATOM 4379 O O . GLN C 1 72 ? -31.118 -35.977 62.539 1.00 64.12 72 GLN C O 1
ATOM 4385 N N . ALA C 1 73 ? -29.642 -34.813 61.252 1.00 56.36 73 ALA C N 1
ATOM 4386 C CA . ALA C 1 73 ? -28.533 -35.769 61.338 1.00 55.55 73 ALA C CA 1
ATOM 4387 C C . ALA C 1 73 ? -28.006 -35.906 62.774 1.00 60.45 73 ALA C C 1
ATOM 4388 O O . ALA C 1 73 ? -28.038 -34.920 63.517 1.00 60.00 73 ALA C O 1
ATOM 4390 N N . PRO C 1 74 ? -27.543 -37.113 63.195 1.00 57.13 74 PRO C N 1
ATOM 4391 C CA . PRO C 1 74 ? -27.103 -37.282 64.593 1.00 57.02 74 PRO C CA 1
ATOM 4392 C C . PRO C 1 74 ? -25.717 -36.742 64.911 1.00 55.75 74 PRO C C 1
ATOM 4393 O O . PRO C 1 74 ? -25.388 -36.582 66.089 1.00 56.17 74 PRO C O 1
ATOM 4397 N N . LEU C 1 75 ? -24.911 -36.471 63.870 1.00 47.44 75 LEU C N 1
ATOM 4398 C CA . LEU C 1 75 ? -23.542 -35.978 63.996 1.00 44.11 75 LEU C CA 1
ATOM 4399 C C . LEU C 1 75 ? -23.269 -34.804 63.055 1.00 44.68 75 LEU C C 1
ATOM 4400 O O . LEU C 1 75 ? -23.684 -34.824 61.892 1.00 43.44 75 LEU C O 1
ATOM 4405 N N . PHE C 1 76 ? -22.557 -33.787 63.580 1.00 39.23 76 PHE C N 1
ATOM 4406 C CA . PHE C 1 76 ? -22.125 -32.613 62.843 1.00 37.29 76 PHE C CA 1
ATOM 4407 C C . PHE C 1 76 ? -20.641 -32.407 63.095 1.00 39.88 76 PHE C C 1
ATOM 4408 O O . PHE C 1 76 ? -20.232 -32.049 64.207 1.00 40.38 76 PHE C O 1
ATOM 4416 N N . LEU C 1 77 ? -19.829 -32.699 62.069 1.00 35.87 77 LEU C N 1
ATOM 4417 C CA . LEU C 1 77 ? -18.381 -32.544 62.121 1.00 34.22 77 LEU C CA 1
ATOM 4418 C C . LEU C 1 77 ? -18.020 -31.111 61.715 1.00 35.32 77 LEU C C 1
ATOM 4419 O O . LEU C 1 77 ? -18.628 -30.570 60.797 1.00 34.64 77 LEU C O 1
ATOM 4424 N N . ILE C 1 78 ? -17.054 -30.490 62.406 1.00 31.56 78 ILE C N 1
ATOM 4425 C CA . ILE C 1 78 ? -16.612 -29.138 62.072 1.00 30.41 78 ILE C CA 1
ATOM 4426 C C . ILE C 1 78 ? -15.091 -29.114 61.866 1.00 33.66 78 ILE C C 1
ATOM 4427 O O . ILE C 1 78 ? -14.315 -29.331 62.803 1.00 33.26 78 ILE C O 1
ATOM 4432 N N . PHE C 1 79 ? -14.690 -28.869 60.609 1.00 31.80 79 PHE C N 1
ATOM 4433 C CA . PHE C 1 79 ? -13.306 -28.825 60.151 1.00 31.08 79 PHE C CA 1
ATOM 4434 C C . PHE C 1 79 ? -12.788 -27.422 60.307 1.00 34.00 79 PHE C C 1
ATOM 4435 O O . PHE C 1 79 ? -13.281 -26.521 59.631 1.00 33.57 79 PHE C O 1
ATOM 4443 N N . CYS C 1 80 ? -11.808 -27.229 61.206 1.00 31.76 80 CYS C N 1
ATOM 4444 C CA . CYS C 1 80 ? -11.225 -25.916 61.482 1.00 31.31 80 CYS C CA 1
ATOM 4445 C C . CYS C 1 80 ? -9.752 -25.896 61.168 1.00 31.75 80 CYS C C 1
ATOM 4446 O O . CYS C 1 80 ? -9.063 -26.887 61.419 1.00 31.85 80 CYS C O 1
ATOM 4449 N N . ALA C 1 81 ? -9.258 -24.742 60.685 1.00 27.85 81 ALA C N 1
ATOM 4450 C CA . ALA C 1 81 ? -7.842 -24.495 60.412 1.00 27.53 81 ALA C CA 1
ATOM 4451 C C . ALA C 1 81 ? -7.132 -24.306 61.761 1.00 27.95 81 ALA C C 1
ATOM 4452 O O . ALA C 1 81 ? -7.542 -23.454 62.547 1.00 27.90 81 ALA C O 1
ATOM 4454 N N . ASP C 1 82 ? -6.127 -25.146 62.059 1.00 25.80 82 ASP C N 1
ATOM 4455 C CA . ASP C 1 82 ? -5.470 -25.096 63.355 1.00 25.75 82 ASP C CA 1
ATOM 4456 C C . ASP C 1 82 ? -3.970 -24.787 63.346 1.00 29.13 82 ASP C C 1
ATOM 4457 O O . ASP C 1 82 ? -3.143 -25.613 62.938 1.00 28.92 82 ASP C O 1
ATOM 4462 N N . PHE C 1 83 ? -3.636 -23.598 63.883 1.00 27.43 83 PHE C N 1
ATOM 4463 C CA . PHE C 1 83 ? -2.270 -23.133 64.038 1.00 27.67 83 PHE C CA 1
ATOM 4464 C C . PHE C 1 83 ? -1.925 -22.976 65.525 1.00 29.74 83 PHE C C 1
ATOM 4465 O O . PHE C 1 83 ? -0.868 -22.434 65.856 1.00 29.22 83 PHE C O 1
ATOM 4473 N N . ASN C 1 84 ? -2.810 -23.492 66.422 1.00 27.74 84 ASN C N 1
ATOM 4474 C CA . ASN C 1 84 ? -2.587 -23.488 67.870 1.00 28.82 84 ASN C CA 1
ATOM 4475 C C . ASN C 1 84 ? -1.570 -24.582 68.215 1.00 35.50 84 ASN C C 1
ATOM 4476 O O . ASN C 1 84 ? -0.770 -24.401 69.140 1.00 36.76 84 ASN C O 1
ATOM 4481 N N . ARG C 1 85 ? -1.585 -25.707 67.450 1.00 31.94 85 ARG C N 1
ATOM 4482 C CA . ARG C 1 85 ? -0.616 -26.790 67.603 1.00 32.31 85 ARG C CA 1
ATOM 4483 C C . ARG C 1 85 ? 0.752 -26.278 67.173 1.00 36.89 85 ARG C C 1
ATOM 4484 O O . ARG C 1 85 ? 1.741 -26.544 67.858 1.00 38.61 85 ARG C O 1
ATOM 4492 N N . ALA C 1 86 ? 0.791 -25.485 66.072 1.00 33.71 86 ALA C N 1
ATOM 4493 C CA . ALA C 1 86 ? 1.996 -24.833 65.538 1.00 34.30 86 ALA C CA 1
ATOM 4494 C C . ALA C 1 86 ? 2.551 -23.838 66.559 1.00 39.14 86 ALA C C 1
ATOM 4495 O O . ALA C 1 86 ? 3.770 -23.670 66.643 1.00 39.54 86 ALA C O 1
ATOM 4497 N N . LYS C 1 87 ? 1.647 -23.202 67.350 1.00 36.27 87 LYS C N 1
ATOM 4498 C CA . LYS C 1 87 ? 1.986 -22.264 68.421 1.00 37.79 87 LYS C CA 1
ATOM 4499 C C . LYS C 1 87 ? 2.605 -23.032 69.598 1.00 42.95 87 LYS C C 1
ATOM 4500 O O . LYS C 1 87 ? 3.611 -22.576 70.132 1.00 44.15 87 LYS C O 1
ATOM 4506 N N . ILE C 1 88 ? 2.028 -24.198 69.983 1.00 39.61 88 ILE C N 1
ATOM 4507 C CA . ILE C 1 88 ? 2.567 -25.058 71.052 1.00 41.50 88 ILE C CA 1
ATOM 4508 C C . ILE C 1 88 ? 3.938 -25.579 70.605 1.00 46.96 88 ILE C C 1
ATOM 4509 O O . ILE C 1 88 ? 4.878 -25.561 71.403 1.00 49.30 88 ILE C O 1
ATOM 4514 N N . ALA C 1 89 ? 4.053 -26.009 69.319 1.00 41.95 89 ALA C N 1
ATOM 4515 C CA . ALA C 1 89 ? 5.299 -26.506 68.708 1.00 41.99 89 ALA C CA 1
ATOM 4516 C C . ALA C 1 89 ? 6.414 -25.451 68.770 1.00 45.88 89 ALA C C 1
ATOM 4517 O O . ALA C 1 89 ? 7.535 -25.772 69.152 1.00 46.75 89 ALA C O 1
ATOM 4519 N N . ALA C 1 90 ? 6.084 -24.189 68.435 1.00 42.14 90 ALA C N 1
ATOM 4520 C CA . ALA C 1 90 ? 7.000 -23.050 68.470 1.00 43.10 90 ALA C CA 1
ATOM 4521 C C . ALA C 1 90 ? 7.435 -22.728 69.911 1.00 49.20 90 ALA C C 1
ATOM 4522 O O . ALA C 1 90 ? 8.596 -22.384 70.126 1.00 50.05 90 ALA C O 1
ATOM 4524 N N . GLU C 1 91 ? 6.511 -22.869 70.892 1.00 46.58 91 GLU C N 1
ATOM 4525 C CA . GLU C 1 91 ? 6.763 -22.638 72.321 1.00 48.93 91 GLU C CA 1
ATOM 4526 C C . GLU C 1 91 ? 7.702 -23.702 72.894 1.00 53.83 91 GLU C C 1
ATOM 4527 O O . GLU C 1 91 ? 8.555 -23.385 73.725 1.00 56.09 91 GLU C O 1
ATOM 4533 N N . LEU C 1 92 ? 7.555 -24.955 72.431 1.00 48.91 92 LEU C N 1
ATOM 4534 C CA . LEU C 1 92 ? 8.381 -26.094 72.843 1.00 50.32 92 LEU C CA 1
ATOM 4535 C C . LEU C 1 92 ? 9.833 -25.974 72.354 1.00 55.35 92 LEU C C 1
ATOM 4536 O O . LEU C 1 92 ? 10.734 -26.543 72.980 1.00 57.32 92 LEU C O 1
ATOM 4541 N N . ASN C 1 93 ? 10.054 -25.235 71.241 1.00 49.65 93 ASN C N 1
ATOM 4542 C CA . ASN C 1 93 ? 11.372 -25.031 70.632 1.00 49.79 93 ASN C CA 1
ATOM 4543 C C . ASN C 1 93 ? 11.893 -23.584 70.755 1.00 55.38 93 ASN C C 1
ATOM 4544 O O . ASN C 1 93 ? 12.839 -23.211 70.055 1.00 54.65 93 ASN C O 1
ATOM 4549 N N . ASP C 1 94 ? 11.297 -22.786 71.671 1.00 54.18 94 ASP C N 1
ATOM 4550 C CA . ASP C 1 94 ? 11.634 -21.380 71.934 1.00 56.28 94 ASP C CA 1
ATOM 4551 C C . ASP C 1 94 ? 11.764 -20.566 70.614 1.00 59.45 94 ASP C C 1
ATOM 4552 O O . ASP C 1 94 ? 12.752 -19.854 70.399 1.00 60.82 94 ASP C O 1
ATOM 4557 N N . ALA C 1 95 ? 10.759 -20.711 69.730 1.00 52.65 95 ALA C N 1
ATOM 4558 C CA . ALA C 1 95 ? 10.724 -20.083 68.414 1.00 50.97 95 ALA C CA 1
ATOM 4559 C C . ALA C 1 95 ? 9.470 -19.231 68.225 1.00 54.33 95 ALA C C 1
ATOM 4560 O O . ALA C 1 95 ? 8.431 -19.574 68.787 1.00 53.47 95 ALA C O 1
ATOM 4562 N N . PRO C 1 96 ? 9.515 -18.134 67.426 1.00 51.05 96 PRO C N 1
ATOM 4563 C CA . PRO C 1 96 ? 8.291 -17.340 67.224 1.00 49.81 96 PRO C CA 1
ATOM 4564 C C . PRO C 1 96 ? 7.373 -17.942 66.162 1.00 51.59 96 PRO C C 1
ATOM 4565 O O . PRO C 1 96 ? 7.823 -18.775 65.369 1.00 51.42 96 PRO C O 1
ATOM 4569 N N . LEU C 1 97 ? 6.083 -17.538 66.152 1.00 46.07 97 LEU C N 1
ATOM 4570 C CA . LEU C 1 97 ? 5.116 -17.998 65.148 1.00 43.18 97 LEU C CA 1
ATOM 4571 C C . LEU C 1 97 ? 4.837 -16.825 64.197 1.00 47.13 97 LEU C C 1
ATOM 4572 O O . LEU C 1 97 ? 4.066 -15.908 64.514 1.00 46.83 97 LEU C O 1
ATOM 4577 N N . GLY C 1 98 ? 5.532 -16.847 63.063 1.00 43.62 98 GLY C N 1
ATOM 4578 C CA . GLY C 1 98 ? 5.478 -15.798 62.054 1.00 43.11 98 GLY C CA 1
ATOM 4579 C C . GLY C 1 98 ? 4.437 -15.958 60.968 1.00 45.18 98 GLY C C 1
ATOM 4580 O O . GLY C 1 98 ? 3.875 -14.954 60.529 1.00 45.52 98 GLY C O 1
ATOM 4581 N N . VAL C 1 99 ? 4.178 -17.208 60.525 1.00 39.58 99 VAL C N 1
ATOM 4582 C CA . VAL C 1 99 ? 3.234 -17.551 59.451 1.00 37.73 99 VAL C CA 1
ATOM 4583 C C . VAL C 1 99 ? 1.824 -16.922 59.599 1.00 41.82 99 VAL C C 1
ATOM 4584 O O . VAL C 1 99 ? 1.230 -16.497 58.597 1.00 40.97 99 VAL C O 1
ATOM 4588 N N . THR C 1 100 ? 1.345 -16.797 60.860 1.00 39.45 100 THR C N 1
ATOM 4589 C CA . THR C 1 100 ? 0.041 -16.243 61.259 1.00 38.87 100 THR C CA 1
ATOM 4590 C C . THR C 1 100 ? -0.116 -14.734 61.008 1.00 43.72 100 THR C C 1
ATOM 4591 O O . THR C 1 100 ? -1.181 -14.173 61.252 1.00 41.80 100 THR C O 1
ATOM 4595 N N . ASP C 1 101 ? 0.947 -14.087 60.520 1.00 43.75 101 ASP C N 1
ATOM 4596 C CA . ASP C 1 101 ? 0.975 -12.673 60.171 1.00 45.37 101 ASP C CA 1
ATOM 4597 C C . ASP C 1 101 ? 0.872 -12.479 58.643 1.00 48.92 101 ASP C C 1
ATOM 4598 O O . ASP C 1 101 ? 0.866 -11.348 58.163 1.00 50.35 101 ASP C O 1
ATOM 4603 N N . GLY C 1 102 ? 0.708 -13.573 57.910 1.00 43.44 102 GLY C N 1
ATOM 4604 C CA . GLY C 1 102 ? 0.556 -13.548 56.461 1.00 42.37 102 GLY C CA 1
ATOM 4605 C C . GLY C 1 102 ? -0.731 -14.188 55.986 1.00 44.53 102 GLY C C 1
ATOM 4606 O O . GLY C 1 102 ? -1.500 -14.727 56.789 1.00 44.03 102 GLY C O 1
ATOM 4607 N N . LEU C 1 103 ? -0.991 -14.105 54.671 1.00 39.84 103 LEU C N 1
ATOM 4608 C CA . LEU C 1 103 ? -2.172 -14.712 54.045 1.00 37.47 103 LEU C CA 1
ATOM 4609 C C . LEU C 1 103 ? -1.919 -16.184 53.687 1.00 39.62 103 LEU C C 1
ATOM 4610 O O . LEU C 1 103 ? -2.874 -16.905 53.382 1.00 37.50 103 LEU C O 1
ATOM 4615 N N . GLU C 1 104 ? -0.633 -16.632 53.731 1.00 36.62 104 GLU C N 1
ATOM 4616 C CA . GLU C 1 104 ? -0.231 -18.019 53.469 1.00 36.03 104 GLU C CA 1
ATOM 4617 C C . GLU C 1 104 ? -0.835 -18.963 54.511 1.00 38.46 104 GLU C C 1
ATOM 4618 O O . GLU C 1 104 ? -1.373 -19.997 54.127 1.00 38.40 104 GLU C O 1
ATOM 4624 N N . SER C 1 105 ? -0.787 -18.596 55.814 1.00 35.04 105 SER C N 1
ATOM 4625 C CA . SER C 1 105 ? -1.385 -19.372 56.909 1.00 34.33 105 SER C CA 1
ATOM 4626 C C . SER C 1 105 ? -2.894 -19.589 56.714 1.00 35.24 105 SER C C 1
ATOM 4627 O O . SER C 1 105 ? -3.407 -20.625 57.120 1.00 34.47 105 SER C O 1
ATOM 4630 N N . ILE C 1 106 ? -3.590 -18.635 56.066 1.00 32.20 106 ILE C N 1
ATOM 4631 C CA . ILE C 1 106 ? -5.015 -18.739 55.739 1.00 30.73 106 ILE C CA 1
ATOM 4632 C C . ILE C 1 106 ? -5.174 -19.742 54.587 1.00 34.26 106 ILE C C 1
ATOM 4633 O O . ILE C 1 106 ? -6.021 -20.627 54.676 1.00 34.49 106 ILE C O 1
ATOM 4638 N N . LEU C 1 107 ? -4.344 -19.628 53.528 1.00 31.85 107 LEU C N 1
ATOM 4639 C CA . LEU C 1 107 ? -4.396 -20.541 52.385 1.00 31.20 107 LEU C CA 1
ATOM 4640 C C . LEU C 1 107 ? -4.023 -21.977 52.752 1.00 34.59 107 LEU C C 1
ATOM 4641 O O . LEU C 1 107 ? -4.666 -22.899 52.255 1.00 34.52 107 LEU C O 1
ATOM 4646 N N . VAL C 1 108 ? -3.022 -22.171 53.645 1.00 32.13 108 VAL C N 1
ATOM 4647 C CA . VAL C 1 108 ? -2.584 -23.492 54.137 1.00 31.75 108 VAL C CA 1
ATOM 4648 C C . VAL C 1 108 ? -3.730 -24.152 54.937 1.00 34.27 108 VAL C C 1
ATOM 4649 O O . VAL C 1 108 ? -4.123 -25.276 54.619 1.00 33.71 108 VAL C O 1
ATOM 4653 N N . GLY C 1 109 ? -4.249 -23.434 55.938 1.00 31.40 109 GLY C N 1
ATOM 4654 C CA . GLY C 1 109 ? -5.325 -23.889 56.807 1.00 31.17 109 GLY C 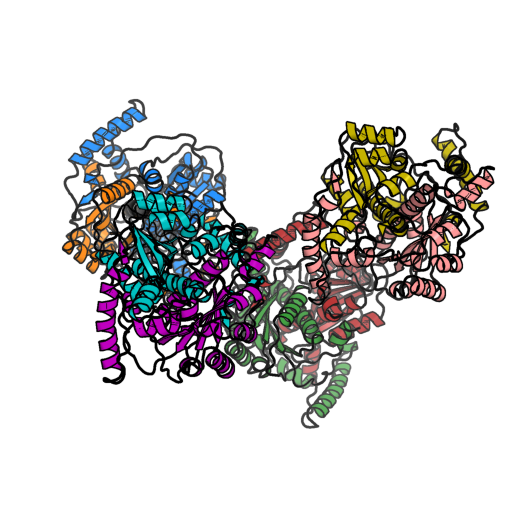CA 1
ATOM 4655 C C . GLY C 1 109 ? -6.597 -24.290 56.089 1.00 34.09 109 GLY C C 1
ATOM 4656 O O . GLY C 1 109 ? -7.162 -25.343 56.395 1.00 34.21 109 GLY C O 1
ATOM 4657 N N . ALA C 1 110 ? -7.045 -23.463 55.112 1.00 30.86 110 ALA C N 1
ATOM 4658 C CA . ALA C 1 110 ? -8.250 -23.714 54.312 1.00 30.26 110 ALA C CA 1
ATOM 4659 C C . ALA C 1 110 ? -8.075 -24.884 53.332 1.00 32.95 110 ALA C C 1
ATOM 4660 O O . ALA C 1 110 ? -9.001 -25.686 53.190 1.00 33.00 110 ALA C O 1
ATOM 4662 N N . THR C 1 111 ? -6.902 -24.980 52.657 1.00 30.12 111 THR C N 1
ATOM 4663 C CA . THR C 1 111 ? -6.609 -26.054 51.700 1.00 29.82 111 THR C CA 1
ATOM 4664 C C . THR C 1 111 ? -6.542 -27.392 52.421 1.00 30.48 111 THR C C 1
ATOM 4665 O O . THR C 1 111 ? -7.137 -28.356 51.937 1.00 30.33 111 THR C O 1
ATOM 4669 N N . ASP C 1 112 ? -5.852 -27.440 53.598 1.00 29.32 112 ASP C N 1
ATOM 4670 C CA . ASP C 1 112 ? -5.713 -28.636 54.452 1.00 29.01 112 ASP C CA 1
ATOM 4671 C C . ASP C 1 112 ? -7.113 -29.155 54.838 1.00 29.52 112 ASP C C 1
ATOM 4672 O O . ASP C 1 112 ? -7.398 -30.327 54.626 1.00 30.84 112 ASP C O 1
ATOM 4677 N N . ALA C 1 113 ? -7.995 -28.274 55.340 1.00 26.94 113 ALA C N 1
ATOM 4678 C CA . ALA C 1 113 ? -9.374 -28.595 55.724 1.00 26.83 113 ALA C CA 1
ATOM 4679 C C . ALA C 1 113 ? -10.234 -29.184 54.582 1.00 27.17 113 ALA C C 1
ATOM 4680 O O . ALA C 1 113 ? -11.070 -30.051 54.844 1.00 27.11 113 ALA C O 1
ATOM 4682 N N . GLY C 1 114 ? -10.022 -28.705 53.352 1.00 25.88 114 GLY C N 1
ATOM 4683 C CA . GLY C 1 114 ? -10.699 -29.186 52.151 1.00 25.67 114 GLY C CA 1
ATOM 4684 C C . GLY C 1 114 ? -10.280 -30.603 51.833 1.00 27.87 114 GLY C C 1
ATOM 4685 O O . GLY C 1 114 ? -11.112 -31.431 51.457 1.00 28.57 114 GLY C O 1
ATOM 4686 N N . ILE C 1 115 ? -8.980 -30.907 52.038 1.00 27.78 115 ILE C N 1
ATOM 4687 C CA . ILE C 1 115 ? -8.382 -32.234 51.848 1.00 28.14 115 ILE C CA 1
ATOM 4688 C C . ILE C 1 115 ? -8.961 -33.185 52.909 1.00 29.81 115 ILE C C 1
ATOM 4689 O O . ILE C 1 115 ? -9.438 -34.274 52.562 1.00 30.54 115 ILE C O 1
ATOM 4694 N N . SER C 1 116 ? -8.950 -32.745 54.188 1.00 28.22 116 SER C N 1
ATOM 4695 C CA . SER C 1 116 ? -9.494 -33.509 55.312 1.00 28.54 116 SER C CA 1
ATOM 4696 C C . SER C 1 116 ? -10.987 -33.847 55.154 1.00 30.06 116 SER C C 1
ATOM 4697 O O . SER C 1 116 ? -11.355 -35.003 55.383 1.00 30.92 116 SER C O 1
ATOM 4700 N N . LEU C 1 117 ? -11.825 -32.852 54.731 1.00 27.28 117 LEU C N 1
ATOM 4701 C CA . LEU C 1 117 ? -13.272 -32.973 54.518 1.00 27.03 117 LEU C CA 1
ATOM 4702 C C . LEU C 1 117 ? -13.600 -33.985 53.435 1.00 29.42 117 LEU C C 1
ATOM 4703 O O . LEU C 1 117 ? -14.497 -34.801 53.629 1.00 29.68 117 LEU C O 1
ATOM 4708 N N . GLU C 1 118 ? -12.869 -33.950 52.308 1.00 29.61 118 GLU C N 1
ATOM 4709 C CA . GLU C 1 118 ? -13.042 -34.897 51.200 1.00 30.64 118 GLU C CA 1
ATOM 4710 C C . GLU C 1 118 ? -12.680 -36.329 51.620 1.00 33.95 118 GLU C C 1
ATOM 4711 O O . GLU C 1 118 ? -13.402 -37.259 51.248 1.00 35.13 118 GLU C O 1
ATOM 4717 N N . ALA C 1 119 ? -11.579 -36.504 52.402 1.00 33.09 119 ALA C N 1
ATOM 4718 C CA . ALA C 1 119 ? -11.148 -37.808 52.926 1.00 33.67 119 ALA C CA 1
ATOM 4719 C C . ALA C 1 119 ? -12.197 -38.357 53.899 1.00 36.35 119 ALA C C 1
ATOM 4720 O O . ALA C 1 119 ? -12.468 -39.550 53.876 1.00 37.23 119 ALA C O 1
ATOM 4722 N N . ALA C 1 120 ? -12.816 -37.477 54.717 1.00 34.51 120 ALA C N 1
ATOM 4723 C CA . ALA C 1 120 ? -13.886 -37.831 55.653 1.00 35.07 120 ALA C CA 1
ATOM 4724 C C . ALA C 1 120 ? -15.163 -38.170 54.882 1.00 39.72 120 ALA C C 1
ATOM 4725 O O . ALA C 1 120 ? -15.881 -39.076 55.292 1.00 40.56 120 ALA C O 1
ATOM 4727 N N . THR C 1 121 ? -15.423 -37.459 53.751 1.00 37.63 121 THR C N 1
ATOM 4728 C CA . THR C 1 121 ? -16.556 -37.680 52.845 1.00 38.04 121 THR C CA 1
ATOM 4729 C C . THR C 1 121 ? -16.449 -39.059 52.172 1.00 43.86 121 THR C C 1
ATOM 4730 O O . THR C 1 121 ? -17.377 -39.854 52.319 1.00 45.58 121 THR C O 1
ATOM 4734 N N . VAL C 1 122 ? -15.322 -39.355 51.470 1.00 41.07 122 VAL C N 1
ATOM 4735 C CA . VAL C 1 122 ? -15.126 -40.646 50.789 1.00 41.99 122 VAL C CA 1
ATOM 4736 C C . VAL C 1 122 ? -15.187 -41.859 51.722 1.00 45.26 122 VAL C C 1
ATOM 4737 O O . VAL C 1 122 ? -15.671 -42.911 51.307 1.00 45.48 122 VAL C O 1
ATOM 4741 N N . ALA C 1 123 ? -14.741 -41.694 52.985 1.00 41.34 123 ALA C N 1
ATOM 4742 C CA . ALA C 1 123 ? -14.777 -42.738 54.010 1.00 41.58 123 ALA C CA 1
ATOM 4743 C C . ALA C 1 123 ? -16.212 -42.963 54.478 1.00 46.39 123 ALA C C 1
ATOM 4744 O O . ALA C 1 123 ? -16.671 -44.101 54.471 1.00 48.79 123 ALA C O 1
ATOM 4746 N N . ALA C 1 124 ? -16.928 -41.883 54.857 1.00 41.60 124 ALA C N 1
ATOM 4747 C CA . ALA C 1 124 ? -18.314 -41.935 55.329 1.00 42.03 124 ALA C CA 1
ATOM 4748 C C . ALA C 1 124 ? -19.274 -42.485 54.272 1.00 45.06 124 ALA C C 1
ATOM 4749 O O . ALA C 1 124 ? -20.101 -43.334 54.593 1.00 46.03 124 ALA C O 1
ATOM 4751 N N . GLU C 1 125 ? -19.137 -42.023 53.016 1.00 41.47 125 GLU C N 1
ATOM 4752 C CA . GLU C 1 125 ? -19.980 -42.435 51.894 1.00 42.06 125 GLU C CA 1
ATOM 4753 C C . GLU C 1 125 ? -19.773 -43.890 51.483 1.00 46.15 125 GLU C C 1
ATOM 4754 O O . GLU C 1 125 ? -20.729 -44.535 51.048 1.00 47.27 125 GLU C O 1
ATOM 4760 N N . SER C 1 126 ? -18.545 -44.421 51.653 1.00 42.95 126 SER C N 1
ATOM 4761 C CA . SER C 1 126 ? -18.238 -45.820 51.342 1.00 43.94 126 SER C CA 1
ATOM 4762 C C . SER C 1 126 ? -18.817 -46.764 52.408 1.00 50.33 126 SER C C 1
ATOM 4763 O O . SER C 1 126 ? -19.077 -47.932 52.111 1.00 51.19 126 SER C O 1
ATOM 4766 N N . LEU C 1 127 ? -19.046 -46.244 53.637 1.00 47.49 127 LEU C N 1
ATOM 4767 C CA . LEU C 1 127 ? -19.636 -46.989 54.756 1.00 48.76 127 LEU C CA 1
ATOM 4768 C C . LEU C 1 127 ? -21.161 -47.077 54.628 1.00 54.06 127 LEU C C 1
ATOM 4769 O O . LEU C 1 127 ? -21.792 -47.836 55.367 1.00 56.33 127 LEU C O 1
ATOM 4774 N N . GLY C 1 128 ? -21.725 -46.317 53.686 1.00 49.25 128 GLY C N 1
ATOM 4775 C CA . GLY C 1 128 ? -23.156 -46.283 53.407 1.00 50.25 128 GLY C CA 1
ATOM 4776 C C . GLY C 1 128 ? -23.849 -45.017 53.857 1.00 53.62 128 GLY C C 1
ATOM 4777 O O . GLY C 1 128 ? -25.021 -44.805 53.525 1.00 55.15 128 GLY C O 1
ATOM 4778 N N . LEU C 1 129 ? -23.134 -44.174 54.626 1.00 47.97 129 LEU C N 1
ATOM 4779 C CA . LEU C 1 129 ? -23.647 -42.917 55.171 1.00 46.80 129 LEU C CA 1
ATOM 4780 C C . LEU C 1 129 ? -23.800 -41.843 54.090 1.00 49.03 129 LEU C C 1
ATOM 4781 O O . LEU C 1 129 ? -23.291 -41.992 52.975 1.00 48.38 129 LEU C O 1
ATOM 4786 N N . GLY C 1 130 ? -24.519 -40.782 54.440 1.00 45.70 130 GLY C N 1
ATOM 4787 C CA . GLY C 1 130 ? -24.748 -39.632 53.581 1.00 44.59 130 GLY C CA 1
ATOM 4788 C C . GLY C 1 130 ? -24.142 -38.397 54.207 1.00 46.24 130 GLY C C 1
ATOM 4789 O O . GLY C 1 130 ? -24.186 -38.243 55.431 1.00 46.00 130 GLY C O 1
ATOM 4790 N N . THR C 1 131 ? -23.535 -37.525 53.378 1.00 42.50 131 THR C N 1
ATOM 4791 C CA . THR C 1 131 ? -22.886 -36.297 53.845 1.00 40.75 131 THR C CA 1
ATOM 4792 C C . THR C 1 131 ? -23.319 -35.072 53.068 1.00 43.00 131 THR C C 1
ATOM 4793 O O . THR C 1 131 ? -23.836 -35.191 51.962 1.00 42.99 131 THR C O 1
ATOM 4797 N N . VAL C 1 132 ? -23.073 -33.888 53.653 1.00 40.45 132 VAL C N 1
ATOM 4798 C CA . VAL C 1 132 ? -23.296 -32.563 53.076 1.00 39.97 132 VAL C CA 1
ATOM 4799 C C . VAL C 1 132 ? -22.369 -31.571 53.790 1.00 42.38 132 VAL C C 1
ATOM 4800 O O . VAL C 1 132 ? -22.470 -31.439 55.013 1.00 42.78 132 VAL C O 1
ATOM 4804 N N . PRO C 1 133 ? -21.386 -30.951 53.083 1.00 39.14 133 PRO C N 1
ATOM 4805 C CA . PRO C 1 133 ? -20.501 -29.991 53.757 1.00 37.74 133 PRO C CA 1
ATOM 4806 C C . PRO C 1 133 ? -21.278 -28.720 54.083 1.00 40.50 133 PRO C C 1
ATOM 4807 O O . PRO C 1 133 ? -22.186 -28.369 53.334 1.00 40.79 133 PRO C O 1
ATOM 4811 N N . ILE C 1 134 ? -20.990 -28.072 55.223 1.00 37.85 134 ILE C N 1
ATOM 4812 C CA . ILE C 1 134 ? -21.717 -26.862 55.628 1.00 37.79 134 ILE C CA 1
ATOM 4813 C C . ILE C 1 134 ? -20.786 -25.647 55.668 1.00 41.30 134 ILE C C 1
ATOM 4814 O O . ILE C 1 134 ? -20.097 -25.423 56.669 1.00 41.30 134 ILE C O 1
ATOM 4819 N N . GLY C 1 135 ? -20.780 -24.881 54.570 1.00 38.56 135 GLY C N 1
ATOM 4820 C CA . GLY C 1 135 ? -19.994 -23.656 54.417 1.00 37.72 135 GLY C CA 1
ATOM 4821 C C . GLY C 1 135 ? -20.627 -22.482 55.141 1.00 40.64 135 GLY C C 1
ATOM 4822 O O . GLY C 1 135 ? -19.997 -21.430 55.305 1.00 40.89 135 GLY C O 1
ATOM 4823 N N . GLY C 1 136 ? -21.869 -22.688 55.583 1.00 37.18 136 GLY C N 1
ATOM 4824 C CA . GLY C 1 136 ? -22.672 -21.739 56.341 1.00 37.55 136 GLY C CA 1
ATOM 4825 C C . GLY C 1 136 ? -22.133 -21.456 57.728 1.00 40.76 136 GLY C C 1
ATOM 4826 O O . GLY C 1 136 ? -22.623 -20.554 58.406 1.00 41.06 136 GLY C O 1
ATOM 4827 N N . ILE C 1 137 ? -21.104 -22.206 58.153 1.00 37.59 137 ILE C N 1
ATOM 4828 C CA . ILE C 1 137 ? -20.411 -22.030 59.434 1.00 38.63 137 ILE C CA 1
ATOM 4829 C C . ILE C 1 137 ? -19.735 -20.636 59.491 1.00 42.41 137 ILE C C 1
ATOM 4830 O O . ILE C 1 137 ? -19.400 -20.151 60.571 1.00 42.60 137 ILE C O 1
ATOM 4835 N N . ARG C 1 138 ? -19.574 -19.999 58.309 1.00 38.61 138 ARG C N 1
ATOM 4836 C CA . ARG C 1 138 ? -19.004 -18.666 58.101 1.00 38.41 138 ARG C CA 1
ATOM 4837 C C . ARG C 1 138 ? -20.076 -17.543 58.059 1.00 42.45 138 ARG C C 1
ATOM 4838 O O . ARG C 1 138 ? -19.737 -16.395 57.771 1.00 42.27 138 ARG C O 1
ATOM 4846 N N . ARG C 1 139 ? -21.354 -17.864 58.368 1.00 39.18 139 ARG C N 1
ATOM 4847 C CA . ARG C 1 139 ? -22.452 -16.886 58.394 1.00 39.44 139 ARG C CA 1
ATOM 4848 C C . ARG C 1 139 ? -22.305 -15.993 59.633 1.00 44.45 139 ARG C C 1
ATOM 4849 O O . ARG C 1 139 ? -22.246 -14.766 59.502 1.00 45.33 139 ARG C O 1
ATOM 4857 N N . LYS C 1 140 ? -22.201 -16.616 60.823 1.00 40.45 140 LYS C N 1
ATOM 4858 C CA . LYS C 1 140 ? -21.969 -15.948 62.104 1.00 40.61 140 LYS C CA 1
ATOM 4859 C C . LYS C 1 140 ? -20.749 -16.650 62.732 1.00 43.58 140 LYS C C 1
ATOM 4860 O O . LYS C 1 140 ? -20.911 -17.491 63.618 1.00 43.47 140 LYS C O 1
ATOM 4866 N N . PRO C 1 141 ? -19.522 -16.374 62.211 1.00 39.48 141 PRO C N 1
ATOM 4867 C CA . PRO C 1 141 ? -18.333 -17.099 62.694 1.00 38.63 141 PRO C CA 1
ATOM 4868 C C . PRO C 1 141 ? -17.906 -16.819 64.124 1.00 43.50 141 PRO C C 1
ATOM 4869 O O . PRO C 1 141 ? -17.357 -17.709 64.767 1.00 44.14 141 PRO C O 1
ATOM 4873 N N . LEU C 1 142 ? -18.141 -15.593 64.610 1.00 40.18 142 LEU C N 1
ATOM 4874 C CA . LEU C 1 142 ? -17.774 -15.170 65.963 1.00 40.94 142 LEU C CA 1
ATOM 4875 C C . LEU C 1 142 ? -18.589 -15.910 67.029 1.00 44.17 142 LEU C C 1
ATOM 4876 O O . LEU C 1 142 ? -18.063 -16.207 68.095 1.00 44.21 142 LEU C O 1
ATOM 4881 N N . GLU C 1 143 ? -19.843 -16.273 66.704 1.00 40.34 143 GLU C N 1
ATOM 4882 C CA . GLU C 1 143 ? -20.730 -17.034 67.584 1.00 41.09 143 GLU C CA 1
ATOM 4883 C C . GLU C 1 143 ? -20.339 -18.523 67.581 1.00 43.44 143 GLU C C 1
ATOM 4884 O O . GLU C 1 143 ? -20.553 -19.218 68.578 1.00 44.29 143 GLU C O 1
ATOM 4890 N N . VAL C 1 144 ? -19.752 -18.998 66.460 1.00 36.77 144 VAL C N 1
ATOM 4891 C CA . VAL C 1 144 ? -19.269 -20.369 66.277 1.00 35.12 144 VAL C CA 1
ATOM 4892 C C . VAL C 1 144 ? -18.034 -20.565 67.172 1.00 37.73 144 VAL C C 1
ATOM 4893 O O . VAL C 1 144 ? -17.961 -21.543 67.914 1.00 38.31 144 VAL C O 1
ATOM 4897 N N . ILE C 1 145 ? -17.095 -19.611 67.114 1.00 32.47 145 ILE C N 1
ATOM 4898 C CA . ILE C 1 145 ? -15.870 -19.539 67.905 1.00 32.36 145 ILE C CA 1
ATOM 4899 C C . ILE C 1 145 ? -16.185 -19.628 69.414 1.00 38.80 145 ILE C C 1
ATOM 4900 O O . ILE C 1 145 ? -15.546 -20.415 70.116 1.00 40.12 145 ILE C O 1
ATOM 4905 N N . GLU C 1 146 ? -17.188 -18.855 69.889 1.00 35.68 146 GLU C N 1
ATOM 4906 C CA . GLU C 1 146 ? -17.645 -18.816 71.281 1.00 37.66 146 GLU C CA 1
ATOM 4907 C C . GLU C 1 146 ? -18.248 -20.159 71.717 1.00 42.71 146 GLU C C 1
ATOM 4908 O O . GLU C 1 146 ? -17.904 -20.653 72.796 1.00 44.36 146 GLU C O 1
ATOM 4914 N N . LEU C 1 147 ? -19.133 -20.748 70.865 1.00 37.57 147 LEU C N 1
ATOM 4915 C CA . LEU C 1 147 ? -19.820 -22.032 71.072 1.00 37.52 147 LEU C CA 1
ATOM 4916 C C . LEU C 1 147 ? -18.850 -23.218 71.179 1.00 41.88 147 LEU C C 1
ATOM 4917 O O . LEU C 1 147 ? -18.938 -23.999 72.130 1.00 43.21 147 LEU C O 1
ATOM 4922 N N . LEU C 1 148 ? -17.943 -23.357 70.189 1.00 36.63 148 LEU C N 1
ATOM 4923 C CA . LEU C 1 148 ? -16.962 -24.438 70.105 1.00 35.71 148 LEU C CA 1
ATOM 4924 C C . LEU C 1 148 ? -15.705 -24.191 70.949 1.00 41.25 148 LEU C C 1
ATOM 4925 O O . LEU C 1 148 ? -14.813 -25.046 70.955 1.00 40.64 148 LEU C O 1
ATOM 4930 N N . ASP C 1 149 ? -15.637 -23.030 71.664 1.00 39.06 149 ASP C N 1
ATOM 4931 C CA . ASP C 1 149 ? -14.523 -22.615 72.533 1.00 39.76 149 ASP C CA 1
ATOM 4932 C C . ASP C 1 149 ? -13.178 -22.632 71.767 1.00 42.19 149 ASP C C 1
ATOM 4933 O O . ASP C 1 149 ? -12.174 -23.168 72.256 1.00 42.92 149 ASP C O 1
ATOM 4938 N N . LEU C 1 150 ? -13.178 -22.053 70.544 1.00 36.01 150 LEU C N 1
ATOM 4939 C CA . LEU C 1 150 ? -11.989 -22.009 69.687 1.00 34.04 150 LEU C CA 1
ATOM 4940 C C . LEU C 1 150 ? -10.951 -21.009 70.202 1.00 38.05 150 LEU C C 1
ATOM 4941 O O . LEU C 1 150 ? -11.299 -19.849 70.435 1.00 37.59 150 LEU C O 1
ATOM 4946 N N . PRO C 1 151 ? -9.681 -21.435 70.405 1.00 34.77 151 PRO C N 1
ATOM 4947 C CA . PRO C 1 151 ? -8.670 -20.499 70.905 1.00 35.80 151 PRO C CA 1
ATOM 4948 C C . PRO C 1 151 ? -7.972 -19.742 69.769 1.00 39.98 151 PRO C C 1
ATOM 4949 O O . PRO C 1 151 ? -8.292 -19.964 68.595 1.00 39.36 151 PRO C O 1
ATOM 4953 N N . GLU C 1 152 ? -7.013 -18.856 70.124 1.00 35.64 152 GLU C N 1
ATOM 4954 C CA . GLU C 1 152 ? -6.218 -18.078 69.186 1.00 33.96 152 GLU C CA 1
ATOM 4955 C C . GLU C 1 152 ? -5.512 -19.010 68.186 1.00 36.65 152 GLU C C 1
ATOM 4956 O O . GLU C 1 152 ? -4.971 -20.054 68.574 1.00 35.47 152 GLU C O 1
ATOM 4962 N N . TYR C 1 153 ? -5.542 -18.617 66.896 1.00 32.63 153 TYR C N 1
ATOM 4963 C CA . TYR C 1 153 ? -4.954 -19.295 65.732 1.00 31.10 153 TYR C CA 1
ATOM 4964 C C . TYR C 1 153 ? -5.747 -20.505 65.216 1.00 33.36 153 TYR C C 1
ATOM 4965 O O . TYR C 1 153 ? -5.182 -21.365 64.530 1.00 32.29 153 TYR C O 1
ATOM 4974 N N . VAL C 1 154 ? -7.064 -20.558 65.538 1.00 29.15 154 VAL C N 1
ATOM 4975 C CA . VAL C 1 154 ? -8.000 -21.616 65.121 1.00 28.05 154 VAL C CA 1
ATOM 4976 C C . VAL C 1 154 ? -9.253 -20.947 64.544 1.00 31.91 154 VAL C C 1
ATOM 4977 O O . VAL C 1 154 ? -9.904 -20.176 65.255 1.00 32.26 154 VAL C O 1
ATOM 4981 N N . PHE C 1 155 ? -9.602 -21.235 63.273 1.00 29.17 155 PHE C N 1
ATOM 4982 C CA . PHE C 1 155 ? -10.803 -20.636 62.661 1.00 28.71 155 PHE C CA 1
ATOM 4983 C C . PHE C 1 155 ? -11.706 -21.656 61.944 1.00 30.97 155 PHE C C 1
ATOM 4984 O O . PHE C 1 155 ? -11.182 -22.536 61.268 1.00 30.41 155 PHE C O 1
ATOM 4992 N N . PRO C 1 156 ? -13.054 -21.566 62.076 1.00 29.01 156 PRO C N 1
ATOM 4993 C CA . PRO C 1 156 ? -13.922 -22.551 61.396 1.00 28.93 156 PRO C CA 1
ATOM 4994 C C . PRO C 1 156 ? -13.918 -22.434 59.874 1.00 32.20 156 PRO C C 1
ATOM 4995 O O . PRO C 1 156 ? -14.126 -21.349 59.339 1.00 32.29 156 PRO C O 1
ATOM 4999 N N . VAL C 1 157 ? -13.664 -23.549 59.182 1.00 30.84 157 VAL C N 1
ATOM 5000 C CA . VAL C 1 157 ? -13.595 -23.584 57.721 1.00 30.70 157 VAL C CA 1
ATOM 5001 C C . VAL C 1 157 ? -14.918 -24.065 57.139 1.00 33.31 157 VAL C C 1
ATOM 5002 O O . VAL C 1 157 ? -15.581 -23.310 56.444 1.00 33.56 157 VAL C O 1
ATOM 5006 N N . SER C 1 158 ? -15.292 -25.318 57.403 1.00 31.02 158 SER C N 1
ATOM 5007 C CA . SER C 1 158 ? -16.530 -25.924 56.899 1.00 30.81 158 SER C CA 1
ATOM 5008 C C . SER C 1 158 ? -16.998 -27.046 57.813 1.00 32.54 158 SER C C 1
ATOM 5009 O O . SER C 1 158 ? -16.197 -27.738 58.439 1.00 31.34 158 SER C O 1
ATOM 5012 N N . GLY C 1 159 ? -18.302 -27.200 57.883 1.00 31.15 159 GLY C N 1
ATOM 5013 C CA . GLY C 1 159 ? -18.934 -28.263 58.645 1.00 31.97 159 GLY C CA 1
ATOM 5014 C C . GLY C 1 159 ? -19.140 -29.455 57.737 1.00 35.31 159 GLY C C 1
ATOM 5015 O O . GLY C 1 159 ? -18.921 -29.342 56.526 1.00 35.17 159 GLY C O 1
ATOM 5016 N N . LEU C 1 160 ? -19.531 -30.613 58.307 1.00 32.75 160 LEU C N 1
ATOM 5017 C CA . LEU C 1 160 ? -19.810 -31.833 57.562 1.00 32.42 160 LEU C CA 1
ATOM 5018 C C . LEU C 1 160 ? -20.926 -32.591 58.276 1.00 38.41 160 LEU C C 1
ATOM 5019 O O . LEU C 1 160 ? -20.733 -33.082 59.393 1.00 39.44 160 LEU C O 1
ATOM 5024 N N . VAL C 1 161 ? -22.105 -32.652 57.649 1.00 37.26 161 VAL C N 1
ATOM 5025 C CA . VAL C 1 161 ? -23.253 -33.364 58.211 1.00 38.80 161 VAL C CA 1
ATOM 5026 C C . VAL C 1 161 ? -23.097 -34.850 57.871 1.00 43.11 161 VAL C C 1
ATOM 5027 O O . VAL C 1 161 ? -22.973 -35.198 56.699 1.00 42.20 161 VAL C O 1
ATOM 5031 N N . VAL C 1 162 ? -23.060 -35.712 58.902 1.00 42.29 162 VAL C N 1
ATOM 5032 C CA . VAL C 1 162 ? -22.918 -37.160 58.730 1.00 43.35 162 VAL C CA 1
ATOM 5033 C C . VAL C 1 162 ? -24.091 -37.854 59.415 1.00 50.53 162 VAL C C 1
ATOM 5034 O O . VAL C 1 162 ? -24.394 -37.549 60.567 1.00 52.37 162 VAL C O 1
ATOM 5038 N N . GLY C 1 163 ? -24.740 -38.763 58.693 1.00 47.52 163 GLY C N 1
ATOM 5039 C CA . GLY C 1 163 ? -25.877 -39.524 59.194 1.00 49.05 163 GLY C CA 1
ATOM 5040 C C . GLY C 1 163 ? -26.358 -40.614 58.258 1.00 52.86 163 GLY C C 1
ATOM 5041 O O . GLY C 1 163 ? -25.802 -40.808 57.169 1.00 51.35 163 GLY C O 1
ATOM 5042 N N . HIS C 1 164 ? -27.416 -41.322 58.695 1.00 50.92 164 HIS C N 1
ATOM 5043 C CA . HIS C 1 164 ? -28.043 -42.412 57.954 1.00 52.08 164 HIS C CA 1
ATOM 5044 C C . HIS C 1 164 ? -29.154 -41.840 57.062 1.00 56.20 164 HIS C C 1
ATOM 5045 O O . HIS C 1 164 ? -30.167 -41.352 57.582 1.00 56.03 164 HIS C O 1
ATOM 5052 N N . PRO C 1 165 ? -28.955 -41.833 55.720 1.00 52.78 165 PRO C N 1
ATOM 5053 C CA . PRO C 1 165 ? -29.974 -41.237 54.831 1.00 53.42 165 PRO C CA 1
ATOM 5054 C C . PRO C 1 165 ? -31.304 -41.986 54.759 1.00 60.54 165 PRO C C 1
ATOM 5055 O O . PRO C 1 165 ? -31.345 -43.201 54.953 1.00 62.50 165 PRO C O 1
ATOM 5059 N N . SER C 1 166 ? -32.390 -41.247 54.474 1.00 57.45 166 SER C N 1
ATOM 5060 C CA . SER C 1 166 ? -33.752 -41.757 54.299 1.00 59.36 166 SER C CA 1
ATOM 5061 C C . SER C 1 166 ? -34.138 -41.653 52.818 1.00 64.37 166 SER C C 1
ATOM 5062 O O . SER C 1 166 ? -35.094 -42.290 52.379 1.00 67.57 166 SER C O 1
ATOM 5065 N N . ASP C 1 167 ? -33.374 -40.851 52.059 1.00 59.27 167 ASP C N 1
ATOM 5066 C CA . ASP C 1 167 ? -33.505 -40.589 50.628 1.00 59.56 167 ASP C CA 1
ATOM 5067 C C . ASP C 1 167 ? -32.092 -40.534 50.001 1.00 63.40 167 ASP C C 1
ATOM 5068 O O . ASP C 1 167 ? -31.220 -39.808 50.500 1.00 60.92 167 ASP C O 1
ATOM 5073 N N . HIS C 1 168 ? -31.865 -41.322 48.923 1.00 61.27 168 HIS C N 1
ATOM 5074 C CA . HIS C 1 168 ? -30.583 -41.406 48.203 1.00 59.02 168 HIS C CA 1
ATOM 5075 C C . HIS C 1 168 ? -30.376 -40.296 47.152 1.00 59.88 168 HIS C C 1
ATOM 5076 O O . HIS C 1 168 ? -29.301 -40.228 46.548 1.00 57.74 168 HIS C O 1
ATOM 5083 N N . SER C 1 169 ? -31.415 -39.435 46.942 1.00 55.86 169 SER C N 1
ATOM 5084 C CA . SER C 1 169 ? -31.433 -38.257 46.069 1.00 54.17 169 SER C CA 1
ATOM 5085 C C . SER C 1 169 ? -30.981 -38.526 44.614 1.00 56.42 169 SER C C 1
ATOM 5086 O O . SER C 1 169 ? -31.270 -39.595 44.083 1.00 58.31 169 SER C O 1
ATOM 5089 N N . ALA C 1 170 ? -30.307 -37.562 43.973 1.00 50.40 170 ALA C N 1
ATOM 5090 C CA . ALA C 1 170 ? -29.804 -37.665 42.604 1.00 49.99 170 ALA C CA 1
ATOM 5091 C C . ALA C 1 170 ? -28.490 -36.894 42.424 1.00 52.03 170 ALA C C 1
ATOM 5092 O O . ALA C 1 170 ? -28.239 -35.896 43.116 1.00 50.15 170 ALA C O 1
ATOM 5094 N N . LYS C 1 171 ? -27.668 -37.359 41.476 1.00 48.34 171 LYS C N 1
ATOM 5095 C CA . LYS C 1 171 ? -26.391 -36.760 41.117 1.00 46.59 171 LYS C CA 1
ATOM 5096 C C . LYS C 1 171 ? -26.625 -35.424 40.385 1.00 49.95 171 LYS C C 1
ATOM 5097 O O . LYS C 1 171 ? -27.366 -35.394 39.391 1.00 51.40 171 LYS C O 1
ATOM 5103 N N . LYS C 1 172 ? -26.024 -34.318 40.896 1.00 43.89 172 LYS C N 1
ATOM 5104 C CA . LYS C 1 172 ? -26.112 -32.994 40.272 1.00 42.30 172 LYS C CA 1
ATOM 5105 C C . LYS C 1 172 ? -25.099 -32.989 39.114 1.00 44.72 172 LYS C C 1
ATOM 5106 O O . LYS C 1 172 ? -23.920 -33.297 39.352 1.00 44.50 172 LYS C O 1
ATOM 5112 N N . PRO C 1 173 ? -25.509 -32.674 37.862 1.00 41.73 173 PRO C N 1
ATOM 5113 C CA . PRO C 1 173 ? -24.537 -32.669 36.754 1.00 41.09 173 PRO C CA 1
ATOM 5114 C C . PRO C 1 173 ? -23.409 -31.649 36.954 1.00 42.64 173 PRO C C 1
ATOM 5115 O O . PRO C 1 173 ? -23.627 -30.597 37.552 1.00 42.54 173 PRO C O 1
ATOM 5119 N N . ARG C 1 174 ? -22.198 -31.981 36.501 1.00 38.91 174 ARG C N 1
ATOM 5120 C CA . ARG C 1 174 ? -21.029 -31.100 36.632 1.00 37.41 174 ARG C CA 1
ATOM 5121 C C . ARG C 1 174 ? -20.655 -30.467 35.296 1.00 42.28 174 ARG C C 1
ATOM 5122 O O . ARG C 1 174 ? -21.090 -30.942 34.244 1.00 44.46 174 ARG C O 1
ATOM 5130 N N . LEU C 1 175 ? -19.876 -29.377 35.342 1.00 38.65 175 LEU C N 1
ATOM 5131 C CA . LEU C 1 175 ? -19.415 -28.632 34.173 1.00 39.36 175 LEU C CA 1
ATOM 5132 C C . LEU C 1 175 ? -18.716 -29.541 33.151 1.00 46.07 175 LEU C C 1
ATOM 5133 O O . LEU C 1 175 ? -18.075 -30.514 33.564 1.00 45.72 175 LEU C O 1
ATOM 5138 N N . PRO C 1 176 ? -18.796 -29.241 31.827 1.00 45.01 176 PRO C N 1
ATOM 5139 C CA . PRO C 1 176 ? -18.082 -30.075 30.841 1.00 46.55 176 PRO C CA 1
ATOM 5140 C C . PRO C 1 176 ? -16.586 -30.171 31.158 1.00 49.66 176 PRO C C 1
ATOM 5141 O O . PRO C 1 176 ? -16.004 -29.183 31.627 1.00 48.88 176 PRO C O 1
ATOM 5145 N N . GLN C 1 177 ? -15.975 -31.361 30.949 1.00 45.50 177 GLN C N 1
ATOM 5146 C CA . GLN C 1 177 ? -14.558 -31.588 31.253 1.00 44.37 177 GLN C CA 1
ATOM 5147 C C . GLN C 1 177 ? -13.636 -30.509 30.680 1.00 47.68 177 GLN C C 1
ATOM 5148 O O . GLN C 1 177 ? -12.753 -30.040 31.397 1.00 45.80 177 GLN C O 1
ATOM 5154 N N . ALA C 1 178 ? -13.880 -30.084 29.420 1.00 45.90 178 ALA C N 1
ATOM 5155 C CA . ALA C 1 178 ? -13.102 -29.055 28.725 1.00 46.54 178 ALA C CA 1
ATOM 5156 C C . ALA C 1 178 ? -13.098 -27.687 29.440 1.00 48.60 178 ALA C C 1
ATOM 5157 O O . ALA C 1 178 ? -12.114 -26.945 29.325 1.00 48.51 178 ALA C O 1
ATOM 5159 N N . ALA C 1 179 ? -14.171 -27.383 30.205 1.00 42.77 179 ALA C N 1
ATOM 5160 C CA . ALA C 1 179 ? -14.314 -26.139 30.967 1.00 41.21 179 ALA C CA 1
ATOM 5161 C C . ALA C 1 179 ? -13.506 -26.118 32.276 1.00 42.18 179 ALA C C 1
ATOM 5162 O O . ALA C 1 179 ? -13.050 -25.050 32.692 1.00 40.84 179 ALA C O 1
ATOM 5164 N N . VAL C 1 180 ? -13.329 -27.288 32.919 1.00 37.84 180 VAL C N 1
ATOM 5165 C CA . VAL C 1 180 ? -12.581 -27.439 34.177 1.00 36.54 180 VAL C CA 1
ATOM 5166 C C . VAL C 1 180 ? -11.122 -27.877 33.923 1.00 40.97 180 VAL C C 1
ATOM 5167 O O . VAL C 1 180 ? -10.196 -27.327 34.536 1.00 39.78 180 VAL C O 1
ATOM 5171 N N . HIS C 1 181 ? -10.918 -28.836 33.001 1.00 39.77 181 HIS C N 1
ATOM 5172 C CA . HIS C 1 181 ? -9.591 -29.342 32.637 1.00 40.77 181 HIS C CA 1
ATOM 5173 C C . HIS C 1 181 ? -9.010 -28.606 31.422 1.00 46.43 181 HIS C C 1
ATOM 5174 O O . HIS C 1 181 ? -9.500 -28.763 30.295 1.00 48.10 181 HIS C O 1
ATOM 5181 N N . HIS C 1 182 ? -7.969 -27.782 31.676 1.00 41.60 182 HIS C N 1
ATOM 5182 C CA . HIS C 1 182 ? -7.256 -27.011 30.660 1.00 42.16 182 HIS C CA 1
ATOM 5183 C C . HIS C 1 182 ? -5.843 -27.560 30.533 1.00 46.19 182 HIS C C 1
ATOM 5184 O O . HIS C 1 182 ? -5.102 -27.597 31.516 1.00 44.54 182 HIS C O 1
ATOM 5191 N N . ARG C 1 183 ? -5.481 -28.010 29.324 1.00 44.34 183 ARG C N 1
ATOM 5192 C CA . ARG C 1 183 ? -4.177 -28.604 29.023 1.00 44.29 183 ARG C CA 1
ATOM 5193 C C . ARG C 1 183 ? -3.099 -27.545 28.814 1.00 47.83 183 ARG C C 1
ATOM 5194 O O . ARG C 1 183 ? -3.291 -26.615 28.032 1.00 48.13 183 ARG C O 1
ATOM 5202 N N . GLU C 1 184 ? -1.971 -27.689 29.536 1.00 44.80 184 GLU C N 1
ATOM 5203 C CA . GLU C 1 184 ? -0.763 -26.842 29.506 1.00 46.29 184 GLU C CA 1
ATOM 5204 C C . GLU C 1 184 ? -0.935 -25.415 30.024 1.00 50.50 184 GLU C C 1
ATOM 5205 O O . GLU C 1 184 ? -0.176 -24.999 30.899 1.00 49.47 184 GLU C O 1
ATOM 5211 N N . SER C 1 185 ? -1.903 -24.659 29.470 1.00 47.84 185 SER C N 1
ATOM 5212 C CA . SER C 1 185 ? -2.225 -23.281 29.867 1.00 46.75 185 SER C CA 1
ATOM 5213 C C . SER C 1 185 ? -3.740 -23.119 30.037 1.00 48.70 185 SER C C 1
ATOM 5214 O O . SER C 1 185 ? -4.489 -24.021 29.666 1.00 48.20 185 SER C O 1
ATOM 5217 N N . TYR C 1 186 ? -4.188 -21.985 30.606 1.00 44.22 186 TYR C N 1
ATOM 5218 C CA . TYR C 1 186 ? -5.607 -21.685 30.825 1.00 43.18 186 TYR C CA 1
ATOM 5219 C C . TYR C 1 186 ? -6.336 -21.462 29.497 1.00 50.75 186 TYR C C 1
ATOM 5220 O O . TYR C 1 186 ? -5.824 -20.752 28.628 1.00 52.56 186 TYR C O 1
ATOM 5229 N N . ASN C 1 187 ? -7.533 -22.062 29.351 1.00 48.04 187 ASN C N 1
ATOM 5230 C CA . ASN C 1 187 ? -8.376 -21.909 28.165 1.00 50.05 187 ASN C CA 1
ATOM 5231 C C . ASN C 1 187 ? -9.403 -20.822 28.437 1.00 54.95 187 ASN C C 1
ATOM 5232 O O . ASN C 1 187 ? -10.249 -20.988 29.316 1.00 53.11 187 ASN C O 1
ATOM 5237 N N . HIS C 1 188 ? -9.310 -19.699 27.705 1.00 54.42 188 HIS C N 1
ATOM 5238 C CA . HIS C 1 188 ? -10.212 -18.552 27.867 1.00 54.60 188 HIS C CA 1
ATOM 5239 C C . HIS C 1 188 ? -11.569 -18.669 27.135 1.00 59.29 188 HIS C C 1
ATOM 5240 O O . HIS C 1 188 ? -12.482 -17.904 27.448 1.00 58.91 188 HIS C O 1
ATOM 5247 N N . ASP C 1 189 ? -11.714 -19.625 26.193 1.00 56.96 189 ASP C N 1
ATOM 5248 C CA . ASP C 1 189 ? -12.959 -19.847 25.452 1.00 58.06 189 ASP C CA 1
ATOM 5249 C C . ASP C 1 189 ? -13.874 -20.774 26.268 1.00 59.41 189 ASP C C 1
ATOM 5250 O O . ASP C 1 189 ? -13.895 -21.993 26.044 1.00 59.69 189 ASP C O 1
ATOM 5255 N N . LEU C 1 190 ? -14.599 -20.206 27.240 1.00 52.93 190 LEU C N 1
ATOM 5256 C CA . LEU C 1 190 ? -15.469 -21.038 28.059 1.00 50.86 190 LEU C CA 1
ATOM 5257 C C . LEU C 1 190 ? -16.908 -20.537 28.263 1.00 53.80 190 LEU C C 1
ATOM 5258 O O . LEU C 1 190 ? -17.685 -21.184 28.966 1.00 51.90 190 LEU C O 1
ATOM 5263 N N . LYS C 1 191 ? -17.288 -19.448 27.543 1.00 51.46 191 LYS C N 1
ATOM 5264 C CA . LYS C 1 191 ? -18.646 -18.884 27.527 1.00 51.41 191 LYS C CA 1
ATOM 5265 C C . LYS C 1 191 ? -19.643 -19.860 26.868 1.00 55.70 191 LYS C C 1
ATOM 5266 O O . LYS C 1 191 ? -20.715 -20.097 27.429 1.00 54.47 191 LYS C O 1
ATOM 5272 N N . SER C 1 192 ? -19.283 -20.423 25.691 1.00 53.85 192 SER C N 1
ATOM 5273 C CA . SER C 1 192 ? -20.103 -21.388 24.944 1.00 55.27 192 SER C CA 1
ATOM 5274 C C . SER C 1 192 ? -20.348 -22.665 25.751 1.00 57.47 192 SER C C 1
ATOM 5275 O O . SER C 1 192 ? -21.454 -23.206 25.713 1.00 58.15 192 SER C O 1
ATOM 5278 N N . LEU C 1 193 ? -19.319 -23.123 26.497 1.00 51.47 193 LEU C N 1
ATOM 5279 C CA . LEU C 1 193 ? -19.370 -24.307 27.356 1.00 49.40 193 LEU C CA 1
ATOM 5280 C C . LEU C 1 193 ? -20.314 -24.104 28.546 1.00 50.45 193 LEU C C 1
ATOM 5281 O O . LEU C 1 193 ? -21.010 -25.044 28.934 1.00 49.56 193 LEU C O 1
ATOM 5286 N N . ILE C 1 194 ? -20.333 -22.883 29.118 1.00 45.47 194 ILE C N 1
ATOM 5287 C CA . ILE C 1 194 ? -21.209 -22.519 30.234 1.00 43.95 194 ILE C CA 1
ATOM 5288 C C . ILE C 1 194 ? -22.661 -22.447 29.733 1.00 49.22 194 ILE C C 1
ATOM 5289 O O . ILE C 1 194 ? -23.560 -22.957 30.404 1.00 48.86 194 ILE C O 1
ATOM 5294 N N . GLN C 1 195 ? -22.870 -21.861 28.534 1.00 46.98 195 GLN C N 1
ATOM 5295 C CA . GLN C 1 195 ? -24.180 -21.737 27.885 1.00 48.31 195 GLN C CA 1
ATOM 5296 C C . GLN C 1 195 ? -24.815 -23.115 27.625 1.00 53.40 195 GLN C C 1
ATOM 5297 O O . GLN C 1 195 ? -26.007 -23.293 27.870 1.00 54.11 195 GLN C O 1
ATOM 5303 N N . ASP C 1 196 ? -24.012 -24.088 27.167 1.00 50.53 196 ASP C N 1
ATOM 5304 C CA . ASP C 1 196 ? -24.467 -25.461 26.921 1.00 52.01 196 ASP C CA 1
ATOM 5305 C C . ASP C 1 196 ? -24.787 -26.185 28.239 1.00 53.54 196 ASP C C 1
ATOM 5306 O O . ASP C 1 196 ? -25.728 -26.982 28.286 1.00 53.17 196 ASP C O 1
ATOM 5311 N N . TYR C 1 197 ? -24.005 -25.891 29.304 1.00 47.82 197 TYR C N 1
ATOM 5312 C CA . TYR C 1 197 ? -24.177 -26.448 30.648 1.00 45.53 197 TYR C CA 1
ATOM 5313 C C . TYR C 1 197 ? -25.459 -25.925 31.298 1.00 48.43 197 TYR C C 1
ATOM 5314 O O . TYR C 1 197 ? -26.130 -26.670 32.017 1.00 47.32 197 TYR C O 1
ATOM 5323 N N . ASP C 1 198 ? -25.798 -24.650 31.028 1.00 45.38 198 ASP C N 1
ATOM 5324 C CA . ASP C 1 198 ? -27.005 -23.983 31.527 1.00 45.27 198 ASP C CA 1
ATOM 5325 C C . ASP C 1 198 ? -28.256 -24.645 30.958 1.00 51.02 198 ASP C C 1
ATOM 5326 O O . ASP C 1 198 ? -29.259 -24.758 31.665 1.00 50.31 198 ASP C O 1
ATOM 5331 N N . ALA C 1 199 ? -28.187 -25.094 29.683 1.00 49.39 199 ALA C N 1
ATOM 5332 C CA . ALA C 1 199 ? -29.272 -25.790 28.982 1.00 51.15 199 ALA C CA 1
ATOM 5333 C C . ALA C 1 199 ? -29.520 -27.158 29.616 1.00 54.25 199 ALA C C 1
ATOM 5334 O O . ALA C 1 199 ? -30.669 -27.559 29.786 1.00 54.71 199 ALA C O 1
ATOM 5336 N N . GLU C 1 200 ? -28.431 -27.852 29.991 1.00 50.15 200 GLU C N 1
ATOM 5337 C CA . GLU C 1 200 ? -28.462 -29.162 30.636 1.00 50.05 200 GLU C CA 1
ATOM 5338 C C . GLU C 1 200 ? -28.930 -29.030 32.091 1.00 52.09 200 GLU C C 1
ATOM 5339 O O . GLU C 1 200 ? -29.656 -29.902 32.572 1.00 51.85 200 GLU C O 1
ATOM 5345 N N . MET C 1 201 ? -28.520 -27.940 32.788 1.00 47.01 201 MET C N 1
ATOM 5346 C CA . MET C 1 201 ? -28.909 -27.681 34.178 1.00 45.38 201 MET C CA 1
ATOM 5347 C C . MET C 1 201 ? -30.355 -27.227 34.328 1.00 51.57 201 MET C C 1
ATOM 5348 O O . MET C 1 201 ? -30.956 -27.526 35.360 1.00 50.46 201 MET C O 1
ATOM 5353 N N . ALA C 1 202 ? -30.910 -26.494 33.322 1.00 51.71 202 ALA C N 1
ATOM 5354 C CA . ALA C 1 202 ? -32.308 -26.027 33.317 1.00 54.05 202 ALA C CA 1
ATOM 5355 C C . ALA C 1 202 ? -33.240 -27.229 33.156 1.00 62.05 202 ALA C C 1
ATOM 5356 O O . ALA C 1 202 ? -34.294 -27.270 33.791 1.00 62.29 202 ALA C O 1
ATOM 5358 N N . GLU C 1 203 ? -32.822 -28.221 32.337 1.00 61.30 203 GLU C N 1
ATOM 5359 C CA . GLU C 1 203 ? -33.543 -29.470 32.101 1.00 63.76 203 GLU C CA 1
ATOM 5360 C C . GLU C 1 203 ? -33.482 -30.351 33.349 1.00 66.36 203 GLU C C 1
ATOM 5361 O O . GLU C 1 203 ? -34.466 -31.025 33.658 1.00 67.19 203 GLU C O 1
ATOM 5367 N N . TYR C 1 204 ? -32.331 -30.335 34.068 1.00 60.69 204 TYR C N 1
ATOM 5368 C CA . TYR C 1 204 ? -32.121 -31.091 35.308 1.00 58.97 204 TYR C CA 1
ATOM 5369 C C . TYR C 1 204 ? -33.050 -30.543 36.398 1.00 64.31 204 TYR C C 1
ATOM 5370 O O . TYR C 1 204 ? -33.729 -31.321 37.066 1.00 63.91 204 TYR C O 1
ATOM 5379 N N . MET C 1 205 ? -33.091 -29.203 36.543 1.00 62.36 205 MET C N 1
ATOM 5380 C CA . MET C 1 205 ? -33.925 -28.497 37.514 1.00 63.33 205 MET C CA 1
ATOM 5381 C C . MET C 1 205 ? -35.421 -28.605 37.217 1.00 70.34 205 MET C C 1
ATOM 5382 O O . MET C 1 205 ? -36.222 -28.494 38.143 1.00 69.78 205 MET C O 1
ATOM 5387 N N . LYS C 1 206 ? -35.792 -28.831 35.933 1.00 70.21 206 LYS C N 1
ATOM 5388 C CA . LYS C 1 206 ? -37.173 -29.039 35.477 1.00 73.18 206 LYS C CA 1
ATOM 5389 C C . LYS C 1 206 ? -37.643 -30.435 35.904 1.00 80.22 206 LYS C C 1
ATOM 5390 O O . LYS C 1 206 ? -38.700 -30.555 36.515 1.00 80.85 206 LYS C O 1
ATOM 5396 N N . LYS C 1 207 ? -36.831 -31.480 35.627 1.00 78.34 207 LYS C N 1
ATOM 5397 C CA . LYS C 1 207 ? -37.122 -32.870 35.993 1.00 79.94 207 LYS C CA 1
ATOM 5398 C C . LYS C 1 207 ? -37.088 -33.116 37.513 1.00 84.34 207 LYS C C 1
ATOM 5399 O O . LYS C 1 207 ? -37.777 -34.011 37.996 1.00 85.81 207 LYS C O 1
ATOM 5405 N N . ARG C 1 208 ? -36.299 -32.316 38.257 1.00 79.43 208 ARG C N 1
ATOM 5406 C CA . ARG C 1 208 ? -36.143 -32.406 39.715 1.00 78.16 208 ARG C CA 1
ATOM 5407 C C . ARG C 1 208 ? -37.361 -31.844 40.469 1.00 83.79 208 ARG C C 1
ATOM 5408 O O . ARG C 1 208 ? -37.728 -32.393 41.507 1.00 83.56 208 ARG C O 1
ATOM 5416 N N . THR C 1 209 ? -37.968 -30.750 39.952 1.00 81.78 209 THR C N 1
ATOM 5417 C CA . THR C 1 209 ? -39.119 -30.048 40.549 1.00 82.99 209 THR C CA 1
ATOM 5418 C C . THR C 1 209 ? -40.452 -30.326 39.828 1.00 90.66 209 THR C C 1
ATOM 5419 O O . THR C 1 209 ? -41.479 -29.760 40.213 1.00 91.53 209 THR C O 1
ATOM 5423 N N . ASN C 1 210 ? -40.434 -31.210 38.802 1.00 89.09 210 ASN C N 1
ATOM 5424 C CA . ASN C 1 210 ? -41.577 -31.595 37.954 1.00 92.06 210 ASN C CA 1
ATOM 5425 C C . ASN C 1 210 ? -42.136 -30.396 37.156 1.00 96.93 210 ASN C C 1
ATOM 5426 O O . ASN C 1 210 ? -43.337 -30.116 37.183 1.00 99.29 210 ASN C O 1
ATOM 5431 N N . GLY C 1 211 ? -41.235 -29.702 36.463 1.00 91.38 211 GLY C N 1
ATOM 5432 C CA . GLY C 1 211 ? -41.537 -28.543 35.630 1.00 91.85 211 GLY C CA 1
ATOM 5433 C C . GLY C 1 211 ? -41.960 -27.298 36.383 1.00 94.52 211 GLY C C 1
ATOM 5434 O O . GLY C 1 211 ? -42.620 -26.434 35.801 1.00 95.91 211 GLY C O 1
ATOM 5435 N N . ALA C 1 212 ? -41.567 -27.181 37.669 1.00 88.41 212 ALA C N 1
ATOM 5436 C CA . ALA C 1 212 ? -41.899 -26.033 38.517 1.00 87.41 212 ALA C CA 1
ATOM 5437 C C . ALA C 1 212 ? -40.849 -24.923 38.459 1.00 89.10 212 ALA C C 1
ATOM 5438 O O . ALA C 1 212 ? -41.217 -23.749 38.457 1.00 89.57 212 ALA C O 1
ATOM 5440 N N . ASP C 1 213 ? -39.553 -25.290 38.421 1.00 83.04 213 ASP C N 1
ATOM 5441 C CA . ASP C 1 213 ? -38.433 -24.348 38.391 1.00 80.70 213 ASP C CA 1
ATOM 5442 C C . ASP C 1 213 ? -37.527 -24.577 37.169 1.00 84.47 213 ASP C C 1
ATOM 5443 O O . ASP C 1 213 ? -37.209 -25.720 36.840 1.00 84.16 213 ASP C O 1
ATOM 5448 N N . ASP C 1 214 ? -37.118 -23.479 36.504 1.00 81.22 214 ASP C N 1
ATOM 5449 C CA . ASP C 1 214 ? -36.279 -23.474 35.295 1.00 80.91 214 ASP C CA 1
ATOM 5450 C C . ASP C 1 214 ? -34.839 -22.981 35.553 1.00 78.90 214 ASP C C 1
ATOM 5451 O O . ASP C 1 214 ? -34.079 -22.783 34.599 1.00 78.12 214 ASP C O 1
ATOM 5456 N N . ARG C 1 215 ? -34.471 -22.793 36.842 1.00 71.54 215 ARG C N 1
ATOM 5457 C CA . ARG C 1 215 ? -33.164 -22.301 37.296 1.00 68.25 215 ARG C CA 1
ATOM 5458 C C . ARG C 1 215 ? -31.970 -23.016 36.661 1.00 68.60 215 ARG C C 1
ATOM 5459 O O . ARG C 1 215 ? -31.797 -24.223 36.851 1.00 68.40 215 ARG C O 1
ATOM 5467 N N . ASN C 1 216 ? -31.156 -22.265 35.898 1.00 61.97 216 ASN C N 1
ATOM 5468 C CA . ASN C 1 216 ? -29.933 -22.787 35.289 1.00 59.56 216 ASN C CA 1
ATOM 5469 C C . ASN C 1 216 ? -28.767 -22.569 36.257 1.00 57.79 216 ASN C C 1
ATOM 5470 O O . ASN C 1 216 ? -28.972 -22.004 37.331 1.00 56.63 216 ASN C O 1
ATOM 5475 N N . TRP C 1 217 ? -27.559 -23.010 35.890 1.00 50.61 217 TRP C N 1
ATOM 5476 C CA . TRP C 1 217 ? -26.373 -22.880 36.731 1.00 47.15 217 TRP C CA 1
ATOM 5477 C C . TRP C 1 217 ? -25.898 -21.429 36.928 1.00 50.04 217 TRP C C 1
ATOM 5478 O O . TRP C 1 217 ? -25.674 -21.016 38.069 1.00 48.47 217 TRP C O 1
ATOM 5489 N N . SER C 1 218 ? -25.724 -20.671 35.825 1.00 46.58 218 SER C N 1
ATOM 5490 C CA . SER C 1 218 ? -25.236 -19.292 35.865 1.00 45.31 218 SER C CA 1
ATOM 5491 C C . SER C 1 218 ? -26.123 -18.367 36.693 1.00 49.14 218 SER C C 1
ATOM 5492 O O . SER C 1 218 ? -25.590 -17.555 37.442 1.00 48.42 218 SER C O 1
ATOM 5495 N N . GLN C 1 219 ? -27.464 -18.527 36.600 1.00 45.67 219 GLN C N 1
ATOM 5496 C CA . GLN C 1 219 ? -28.454 -17.750 37.354 1.00 45.15 219 GLN C CA 1
ATOM 5497 C C . GLN C 1 219 ? -28.295 -17.941 38.863 1.00 45.78 219 GLN C C 1
ATOM 5498 O O . GLN C 1 219 ? -28.276 -16.953 39.591 1.00 44.82 219 GLN C O 1
ATOM 5504 N N . THR C 1 220 ? -28.173 -19.206 39.324 1.00 43.01 220 THR C N 1
ATOM 5505 C CA . THR C 1 220 ? -28.022 -19.568 40.739 1.00 41.71 220 THR C CA 1
ATOM 5506 C C . THR C 1 220 ? -26.724 -19.032 41.323 1.00 41.37 220 THR C C 1
ATOM 5507 O O . THR C 1 220 ? -26.744 -18.429 42.398 1.00 41.22 220 THR C O 1
ATOM 5511 N N . VAL C 1 221 ? -25.598 -19.254 40.618 1.00 36.51 221 VAL C N 1
ATOM 5512 C CA . VAL C 1 221 ? -24.266 -18.818 41.048 1.00 34.26 221 VAL C CA 1
ATOM 5513 C C . VAL C 1 221 ? -24.171 -17.275 41.102 1.00 35.38 221 VAL C C 1
ATOM 5514 O O . VAL C 1 221 ? -23.909 -16.750 42.180 1.00 33.38 221 VAL C O 1
ATOM 5518 N N . SER C 1 222 ? -24.491 -16.564 39.989 1.00 35.00 222 SER C N 1
ATOM 5519 C CA . SER C 1 222 ? -24.467 -15.090 39.908 1.00 35.96 222 SER C CA 1
ATOM 5520 C C . SER C 1 222 ? -25.335 -14.337 40.944 1.00 40.27 222 SER C C 1
ATOM 5521 O O . SER C 1 222 ? -24.969 -13.229 41.339 1.00 40.42 222 SER C O 1
ATOM 5524 N N . ALA C 1 223 ? -26.458 -14.938 41.385 1.00 38.14 223 ALA C N 1
ATOM 5525 C CA . ALA C 1 223 ? -27.356 -14.373 42.391 1.00 38.67 223 ALA C CA 1
ATOM 5526 C C . ALA C 1 223 ? -26.705 -14.302 43.782 1.00 39.22 223 ALA C C 1
ATOM 5527 O O . ALA C 1 223 ? -26.929 -13.335 44.509 1.00 39.41 223 ALA C O 1
ATOM 5529 N N . ILE C 1 224 ? -25.910 -15.322 44.148 1.00 35.49 224 ILE C N 1
ATOM 5530 C CA . ILE C 1 224 ? -25.207 -15.409 45.432 1.00 34.32 224 ILE C CA 1
ATOM 5531 C C . ILE C 1 224 ? -23.906 -14.585 45.358 1.00 38.25 224 ILE C C 1
ATOM 5532 O O . ILE C 1 224 ? -23.602 -13.809 46.276 1.00 38.01 224 ILE C O 1
ATOM 5537 N N . TYR C 1 225 ? -23.158 -14.733 44.250 1.00 36.22 225 TYR C N 1
ATOM 5538 C CA . TYR C 1 225 ? -21.891 -14.036 44.035 1.00 35.85 225 TYR C CA 1
ATOM 5539 C C . TYR C 1 225 ? -22.034 -12.560 43.610 1.00 41.89 225 TYR C C 1
ATOM 5540 O O . TYR C 1 225 ? -21.031 -11.874 43.391 1.00 43.27 225 TYR C O 1
ATOM 5549 N N . LYS C 1 226 ? -23.279 -12.066 43.571 1.00 40.50 226 LYS C N 1
ATOM 5550 C CA . LYS C 1 226 ? -23.656 -10.690 43.260 1.00 41.86 226 LYS C CA 1
ATOM 5551 C C . LYS C 1 226 ? -23.084 -9.734 44.315 1.00 47.20 226 LYS C C 1
ATOM 5552 O O . LYS C 1 226 ? -22.831 -8.563 44.017 1.00 46.88 226 LYS C O 1
ATOM 5558 N N . THR C 1 227 ? -22.910 -10.245 45.555 1.00 44.61 227 THR C N 1
ATOM 5559 C CA . THR C 1 227 ? -22.445 -9.497 46.718 1.00 44.62 227 THR C CA 1
ATOM 5560 C C . THR C 1 227 ? -21.538 -10.317 47.662 1.00 47.24 227 THR C C 1
ATOM 5561 O O . THR C 1 227 ? -21.372 -11.521 47.468 1.00 45.62 227 THR C O 1
ATOM 5565 N N . ILE C 1 228 ? -20.956 -9.641 48.679 1.00 44.77 228 ILE C N 1
ATOM 5566 C CA . ILE C 1 228 ? -20.131 -10.245 49.726 1.00 44.16 228 ILE C CA 1
ATOM 5567 C C . ILE C 1 228 ? -21.148 -10.745 50.756 1.00 49.91 228 ILE C C 1
ATOM 5568 O O . ILE C 1 228 ? -21.569 -9.988 51.640 1.00 50.94 228 ILE C O 1
ATOM 5573 N N . TYR C 1 229 ? -21.601 -11.996 50.577 1.00 46.43 229 TYR C N 1
ATOM 5574 C CA . TYR C 1 229 ? -22.617 -12.632 51.423 1.00 46.44 229 TYR C CA 1
ATOM 5575 C C . TYR C 1 229 ? -22.192 -12.864 52.872 1.00 49.68 229 TYR C C 1
ATOM 5576 O O . TYR C 1 229 ? -23.037 -12.764 53.767 1.00 49.21 229 TYR C O 1
ATOM 5585 N N . TYR C 1 230 ? -20.892 -13.167 53.107 1.00 45.40 230 TYR C N 1
ATOM 5586 C CA . TYR C 1 230 ? -20.365 -13.383 54.457 1.00 44.74 230 TYR C CA 1
ATOM 5587 C C . TYR C 1 230 ? -19.377 -12.271 54.824 1.00 49.69 230 TYR C C 1
ATOM 5588 O O . TYR C 1 230 ? -18.195 -12.351 54.474 1.00 49.82 230 TYR C O 1
ATOM 5597 N N . PRO C 1 231 ? -19.865 -11.187 55.472 1.00 46.96 231 PRO C N 1
ATOM 5598 C CA . PRO C 1 231 ? -18.981 -10.048 55.791 1.00 47.34 231 PRO C CA 1
ATOM 5599 C C . PRO C 1 231 ? -18.029 -10.252 56.969 1.00 52.35 231 PRO C C 1
ATOM 5600 O O . PRO C 1 231 ? -16.958 -9.642 56.995 1.00 52.46 231 PRO C O 1
ATOM 5604 N N . GLU C 1 232 ? -18.421 -11.089 57.948 1.00 48.98 232 GLU C N 1
ATOM 5605 C CA . GLU C 1 232 ? -17.651 -11.354 59.166 1.00 48.65 232 GLU C CA 1
ATOM 5606 C C . GLU C 1 232 ? -16.415 -12.274 58.976 1.00 49.32 232 GLU C C 1
ATOM 5607 O O . GLU C 1 232 ? -15.841 -12.717 59.974 1.00 48.81 232 GLU C O 1
ATOM 5613 N N . VAL C 1 233 ? -15.997 -12.540 57.715 1.00 43.39 233 VAL C N 1
ATOM 5614 C CA . VAL C 1 233 ? -14.851 -13.408 57.406 1.00 41.74 233 VAL C CA 1
ATOM 5615 C C . VAL C 1 233 ? -13.512 -12.815 57.896 1.00 44.75 233 VAL C C 1
ATOM 5616 O O . VAL C 1 233 ? -12.791 -13.496 58.625 1.00 44.18 233 VAL C O 1
ATOM 5620 N N . ARG C 1 234 ? -13.195 -11.557 57.520 1.00 40.72 234 ARG C N 1
ATOM 5621 C CA . ARG C 1 234 ? -11.974 -10.870 57.962 1.00 40.64 234 ARG C CA 1
ATOM 5622 C C . ARG C 1 234 ? -11.989 -10.647 59.487 1.00 45.92 234 ARG C C 1
ATOM 5623 O O . ARG C 1 234 ? -10.954 -10.826 60.135 1.00 46.27 234 ARG C O 1
ATOM 5631 N N . ALA C 1 235 ? -13.166 -10.281 60.048 1.00 42.55 235 ALA C N 1
ATOM 5632 C CA . ALA C 1 235 ? -13.379 -10.058 61.482 1.00 43.16 235 ALA C CA 1
ATOM 5633 C C . ALA C 1 235 ? -13.068 -11.324 62.306 1.00 46.00 235 ALA C C 1
ATOM 5634 O O . ALA C 1 235 ? -12.542 -11.212 63.415 1.00 47.35 235 ALA C O 1
ATOM 5636 N N . MET C 1 236 ? -13.369 -12.515 61.741 1.00 39.25 236 MET C N 1
ATOM 5637 C CA . MET C 1 236 ? -13.132 -13.823 62.346 1.00 38.21 236 MET C CA 1
ATOM 5638 C C . MET C 1 236 ? -11.625 -14.110 62.438 1.00 43.11 236 MET C C 1
ATOM 5639 O O . MET C 1 236 ? -11.152 -14.479 63.511 1.00 44.61 236 MET C O 1
ATOM 5644 N N . LEU C 1 237 ? -10.884 -13.941 61.314 1.00 37.82 237 LEU C N 1
ATOM 5645 C CA . LEU C 1 237 ? -9.435 -14.180 61.217 1.00 36.31 237 LEU C CA 1
ATOM 5646 C C . LEU C 1 237 ? -8.657 -13.188 62.084 1.00 40.76 237 LEU C C 1
ATOM 5647 O O . LEU C 1 237 ? -7.709 -13.579 62.760 1.00 40.44 237 LEU C O 1
ATOM 5652 N N . GLU C 1 238 ? -9.081 -11.915 62.093 1.00 38.49 238 GLU C N 1
ATOM 5653 C CA . GLU C 1 238 ? -8.447 -10.874 62.901 1.00 39.95 238 GLU C CA 1
ATOM 5654 C C . GLU C 1 238 ? -8.673 -11.073 64.404 1.00 44.59 238 GLU C C 1
ATOM 5655 O O . GLU C 1 238 ? -7.807 -10.697 65.191 1.00 46.45 238 GLU C O 1
ATOM 5661 N N . LYS C 1 239 ? -9.803 -11.698 64.795 1.00 39.59 239 LYS C N 1
ATOM 5662 C CA . LYS C 1 239 ? -10.123 -12.001 66.196 1.00 40.13 239 LYS C CA 1
ATOM 5663 C C . LYS C 1 239 ? -9.226 -13.146 66.698 1.00 42.70 239 LYS C C 1
ATOM 5664 O O . LYS C 1 239 ? -8.806 -13.147 67.856 1.00 43.79 239 LYS C O 1
ATOM 5670 N N . GLN C 1 240 ? -8.936 -14.108 65.812 1.00 36.51 240 GLN C N 1
ATOM 5671 C CA . GLN C 1 240 ? -8.148 -15.300 66.104 1.00 35.53 240 GLN C CA 1
ATOM 5672 C C . GLN C 1 240 ? -6.619 -15.136 65.958 1.00 39.63 240 GLN C C 1
ATOM 5673 O O . GLN C 1 240 ? -5.888 -16.124 65.971 1.00 38.32 240 GLN C O 1
ATOM 5679 N N . GLY C 1 241 ? -6.159 -13.887 65.872 1.00 37.32 241 GLY C N 1
ATOM 5680 C CA . GLY C 1 241 ? -4.743 -13.543 65.801 1.00 37.37 241 GLY C CA 1
ATOM 5681 C C . GLY C 1 241 ? -4.085 -13.627 64.439 1.00 39.49 241 GLY C C 1
ATOM 5682 O O . GLY C 1 241 ? -2.855 -13.691 64.363 1.00 40.09 241 GLY C O 1
ATOM 5683 N N . PHE C 1 242 ? -4.876 -13.617 63.353 1.00 33.72 242 PHE C N 1
ATOM 5684 C CA . PHE C 1 242 ? -4.313 -13.656 62.006 1.00 32.75 242 PHE C CA 1
ATOM 5685 C C . PHE C 1 242 ? -4.206 -12.252 61.417 1.00 38.05 242 PHE C C 1
ATOM 5686 O O . PHE C 1 242 ? -5.153 -11.466 61.499 1.00 38.82 242 PHE C O 1
ATOM 5694 N N . LYS C 1 243 ? -3.040 -11.935 60.843 1.00 34.70 243 LYS C N 1
ATOM 5695 C CA . LYS C 1 243 ? -2.748 -10.641 60.219 1.00 34.70 243 LYS C CA 1
ATOM 5696 C C . LYS C 1 243 ? -2.395 -10.852 58.736 1.00 37.48 243 LYS C C 1
ATOM 5697 O O . LYS C 1 243 ? -2.254 -12.001 58.302 1.00 36.29 243 LYS C O 1
ATOM 5703 N N . PHE C 1 244 ? -2.268 -9.769 57.948 1.00 35.87 244 PHE C N 1
ATOM 5704 C CA . PHE C 1 244 ? -1.978 -9.918 56.517 1.00 35.58 244 PHE C CA 1
ATOM 5705 C C . PHE C 1 244 ? -0.773 -9.079 56.080 1.00 39.87 244 PHE C C 1
ATOM 5706 O O . PHE C 1 244 ? -0.118 -8.479 56.931 1.00 40.44 244 PHE C O 1
ATOM 5714 N N . GLU C 1 245 ? -0.444 -9.083 54.776 1.00 37.92 245 GLU C N 1
ATOM 5715 C CA . GLU C 1 245 ? 0.664 -8.290 54.231 1.00 39.87 245 GLU C CA 1
ATOM 5716 C C . GLU C 1 245 ? 0.051 -7.056 53.531 1.00 44.74 245 GLU C C 1
ATOM 5717 O O . GLU C 1 245 ? -1.008 -6.593 53.963 1.00 44.77 245 GLU C O 1
ATOM 5723 N N . LYS C 1 246 ? 0.702 -6.517 52.474 1.00 41.92 246 LYS C N 1
ATOM 5724 C CA . LYS C 1 246 ? 0.170 -5.412 51.670 1.00 58.42 246 LYS C CA 1
ATOM 5725 C C . LYS C 1 246 ? 0.771 -5.414 50.269 1.00 82.46 246 LYS C C 1
ATOM 5726 O O . LYS C 1 246 ? 1.055 -6.481 49.722 1.00 40.61 246 LYS C O 1
ATOM 5732 N N . MET D 1 1 ? -12.584 -53.995 55.841 1.00 75.58 1 MET D N 1
ATOM 5733 C CA . MET D 1 1 ? -12.117 -52.746 55.242 1.00 74.33 1 MET D CA 1
ATOM 5734 C C . MET D 1 1 ? -12.372 -52.741 53.734 1.00 76.80 1 MET D C 1
ATOM 5735 O O . MET D 1 1 ? -12.002 -53.702 53.047 1.00 77.31 1 MET D O 1
ATOM 5740 N N . ASN D 1 2 ? -12.997 -51.660 53.218 1.00 71.16 2 ASN D N 1
ATOM 5741 C CA . ASN D 1 2 ? -13.259 -51.550 51.780 1.00 70.53 2 ASN D CA 1
ATOM 5742 C C . ASN D 1 2 ? -12.115 -50.840 51.040 1.00 73.53 2 ASN D C 1
ATOM 5743 O O . ASN D 1 2 ? -11.280 -50.189 51.674 1.00 72.36 2 ASN D O 1
ATOM 5748 N N . GLU D 1 3 ? -12.082 -50.982 49.698 1.00 69.84 3 GLU D N 1
ATOM 5749 C CA . GLU D 1 3 ? -11.071 -50.418 48.795 1.00 68.57 3 GLU D CA 1
ATOM 5750 C C . GLU D 1 3 ? -10.918 -48.898 48.902 1.00 68.22 3 GLU D C 1
ATOM 5751 O O . GLU D 1 3 ? -9.793 -48.405 48.825 1.00 67.61 3 GLU D O 1
ATOM 5757 N N . ALA D 1 4 ? -12.031 -48.166 49.111 1.00 61.72 4 ALA D N 1
ATOM 5758 C CA . ALA D 1 4 ? -12.025 -46.704 49.276 1.00 59.19 4 ALA D CA 1
ATOM 5759 C C . ALA D 1 4 ? -11.297 -46.301 50.565 1.00 59.04 4 ALA D C 1
ATOM 5760 O O . ALA D 1 4 ? -10.416 -45.440 50.516 1.00 58.10 4 ALA D O 1
ATOM 5762 N N . ILE D 1 5 ? -11.629 -46.960 51.698 1.00 52.61 5 ILE D N 1
ATOM 5763 C CA . ILE D 1 5 ? -10.996 -46.730 53.000 1.00 50.19 5 ILE D CA 1
ATOM 5764 C C . ILE D 1 5 ? -9.516 -47.198 52.973 1.00 51.06 5 ILE D C 1
ATOM 5765 O O . ILE D 1 5 ? -8.660 -46.488 53.495 1.00 49.90 5 ILE D O 1
ATOM 5770 N N . ARG D 1 6 ? -9.217 -48.344 52.306 1.00 46.76 6 ARG D N 1
ATOM 5771 C CA . ARG D 1 6 ? -7.855 -48.888 52.172 1.00 46.32 6 ARG D CA 1
ATOM 5772 C C . ARG D 1 6 ? -6.929 -48.008 51.311 1.00 47.27 6 ARG D C 1
ATOM 5773 O O . ARG D 1 6 ? -5.724 -47.999 51.552 1.00 46.68 6 ARG D O 1
ATOM 5781 N N . THR D 1 7 ? -7.492 -47.253 50.335 1.00 44.05 7 THR D N 1
ATOM 5782 C CA . THR D 1 7 ? -6.741 -46.303 49.497 1.00 42.89 7 THR D CA 1
ATOM 5783 C C . THR D 1 7 ? -6.327 -45.100 50.360 1.00 44.15 7 THR D C 1
ATOM 5784 O O . THR D 1 7 ? -5.174 -44.672 50.293 1.00 43.58 7 THR D O 1
ATOM 5788 N N . ILE D 1 8 ? -7.261 -44.584 51.190 1.00 41.27 8 ILE D N 1
ATOM 5789 C CA . ILE D 1 8 ? -6.998 -43.465 52.093 1.00 40.34 8 ILE D CA 1
ATOM 5790 C C . ILE D 1 8 ? -6.085 -43.851 53.258 1.00 42.25 8 ILE D C 1
ATOM 5791 O O . ILE D 1 8 ? -5.108 -43.139 53.504 1.00 42.30 8 ILE D O 1
ATOM 5796 N N . GLN D 1 9 ? -6.368 -44.988 53.936 1.00 38.98 9 GLN D N 1
ATOM 5797 C CA . GLN D 1 9 ? -5.578 -45.484 55.071 1.00 38.92 9 GLN D CA 1
ATOM 5798 C C . GLN D 1 9 ? -4.110 -45.799 54.737 1.00 41.68 9 GLN D C 1
ATOM 5799 O O . GLN D 1 9 ? -3.237 -45.547 55.568 1.00 41.31 9 GLN D O 1
ATOM 5805 N N . ASP D 1 10 ? -3.839 -46.313 53.521 1.00 40.04 10 ASP D N 1
ATOM 5806 C CA . ASP D 1 10 ? -2.483 -46.653 53.058 1.00 40.92 10 ASP D CA 1
ATOM 5807 C C . ASP D 1 10 ? -1.758 -45.509 52.311 1.00 42.95 10 ASP D C 1
ATOM 5808 O O . ASP D 1 10 ? -0.825 -45.764 51.538 1.00 43.44 10 ASP D O 1
ATOM 5813 N N . HIS D 1 11 ? -2.160 -44.256 52.568 1.00 38.75 11 HIS D N 1
ATOM 5814 C CA . HIS D 1 11 ? -1.576 -43.089 51.915 1.00 37.64 11 HIS D CA 1
ATOM 5815 C C . HIS D 1 11 ? -0.134 -42.771 52.303 1.00 40.06 11 HIS D C 1
ATOM 5816 O O . HIS D 1 11 ? 0.219 -42.762 53.483 1.00 40.79 11 HIS D O 1
ATOM 5823 N N . ARG D 1 12 ? 0.662 -42.419 51.284 1.00 35.71 12 ARG D N 1
ATOM 5824 C CA . ARG D 1 12 ? 2.020 -41.915 51.374 1.00 34.84 12 ARG D CA 1
ATOM 5825 C C . ARG D 1 12 ? 2.330 -41.120 50.098 1.00 35.90 12 ARG D C 1
ATOM 5826 O O . ARG D 1 12 ? 1.856 -41.472 49.008 1.00 34.85 12 ARG D O 1
ATOM 5834 N N . SER D 1 13 ? 3.053 -40.003 50.256 1.00 32.97 13 SER D N 1
ATOM 5835 C CA . SER D 1 13 ? 3.464 -39.169 49.138 1.00 32.64 13 SER D CA 1
ATOM 5836 C C . SER D 1 13 ? 4.713 -39.781 48.484 1.00 36.39 13 SER D C 1
ATOM 5837 O O . SER D 1 13 ? 5.628 -40.245 49.175 1.00 36.17 13 SER D O 1
ATOM 5840 N N . ILE D 1 14 ? 4.707 -39.843 47.151 1.00 34.51 14 ILE D N 1
ATOM 5841 C CA . ILE D 1 14 ? 5.801 -40.418 46.369 1.00 35.10 14 ILE D CA 1
ATOM 5842 C C . ILE D 1 14 ? 6.613 -39.296 45.736 1.00 38.89 14 ILE D C 1
ATOM 5843 O O . ILE D 1 14 ? 6.037 -38.385 45.145 1.00 38.27 14 ILE D O 1
ATOM 5848 N N . ARG D 1 15 ? 7.950 -39.351 45.893 1.00 38.06 15 ARG D N 1
ATOM 5849 C CA . ARG D 1 15 ? 8.870 -38.352 45.354 1.00 38.66 15 ARG D CA 1
ATOM 5850 C C . ARG D 1 15 ? 9.921 -38.989 44.423 1.00 44.29 15 ARG D C 1
ATOM 5851 O O . ARG D 1 15 ? 10.855 -38.304 43.978 1.00 45.01 15 ARG D O 1
ATOM 5859 N N . GLN D 1 16 ? 9.759 -40.299 44.126 1.00 43.06 16 GLN D N 1
ATOM 5860 C CA . GLN D 1 16 ? 10.640 -41.050 43.227 1.00 45.05 16 GLN D CA 1
ATOM 5861 C C . GLN D 1 16 ? 9.784 -41.705 42.155 1.00 47.09 16 GLN D C 1
ATOM 5862 O O . GLN D 1 16 ? 8.955 -42.576 42.454 1.00 45.76 16 GLN D O 1
ATOM 5868 N N . TYR D 1 17 ? 9.960 -41.242 40.907 1.00 45.35 17 TYR D N 1
ATOM 5869 C CA . TYR D 1 17 ? 9.161 -41.665 39.759 1.00 45.03 17 TYR D CA 1
ATOM 5870 C C . TYR D 1 17 ? 9.946 -42.304 38.619 1.00 50.98 17 TYR D C 1
ATOM 5871 O O . TYR D 1 17 ? 11.160 -42.116 38.510 1.00 52.44 17 TYR D O 1
ATOM 5880 N N . THR D 1 18 ? 9.228 -43.048 37.757 1.00 47.87 18 THR D N 1
ATOM 5881 C CA . THR D 1 18 ? 9.763 -43.708 36.568 1.00 49.78 18 THR D CA 1
ATOM 5882 C C . THR D 1 18 ? 9.493 -42.838 35.328 1.00 56.99 18 THR D C 1
ATOM 5883 O O . THR D 1 18 ? 8.691 -41.904 35.391 1.00 55.92 18 THR D O 1
ATOM 5887 N N . ASP D 1 19 ? 10.140 -43.169 34.196 1.00 57.83 19 ASP D N 1
ATOM 5888 C CA . ASP D 1 19 ? 9.999 -42.479 32.909 1.00 59.61 19 ASP D CA 1
ATOM 5889 C C . ASP D 1 19 ? 8.611 -42.705 32.285 1.00 63.06 19 ASP D C 1
ATOM 5890 O O . ASP D 1 19 ? 8.209 -41.964 31.382 1.00 62.55 19 ASP D O 1
ATOM 5895 N N . GLU D 1 20 ? 7.879 -43.719 32.794 1.00 59.64 20 GLU D N 1
ATOM 5896 C CA . GLU D 1 20 ? 6.546 -44.138 32.364 1.00 59.10 20 GLU D CA 1
ATOM 5897 C C . GLU D 1 20 ? 5.528 -43.006 32.422 1.00 60.25 20 GLU D C 1
ATOM 5898 O O . GLU D 1 20 ? 5.292 -42.428 33.488 1.00 58.18 20 GLU D O 1
ATOM 5904 N N . ALA D 1 21 ? 4.942 -42.693 31.254 1.00 56.41 21 ALA D N 1
ATOM 5905 C CA . ALA D 1 21 ? 3.941 -41.646 31.080 1.00 54.41 21 ALA D CA 1
ATOM 5906 C C . ALA D 1 21 ? 2.574 -42.064 31.607 1.00 56.26 21 ALA D C 1
ATOM 5907 O O . ALA D 1 21 ? 2.210 -43.239 31.521 1.00 56.47 21 ALA D O 1
ATOM 5909 N N . VAL D 1 22 ? 1.813 -41.091 32.142 1.00 50.78 22 VAL D N 1
ATOM 5910 C CA . VAL D 1 22 ? 0.450 -41.305 32.645 1.00 49.09 22 VAL D CA 1
ATOM 5911 C C . VAL D 1 22 ? -0.484 -41.257 31.425 1.00 54.23 22 VAL D C 1
ATOM 5912 O O . VAL D 1 22 ? -0.507 -40.248 30.709 1.00 54.43 22 VAL D O 1
ATOM 5916 N N . SER D 1 23 ? -1.236 -42.350 31.185 1.00 50.92 23 SER D N 1
ATOM 5917 C CA . SER D 1 23 ? -2.165 -42.461 30.055 1.00 51.71 23 SER D CA 1
ATOM 5918 C C . SER D 1 23 ? -3.304 -41.444 30.114 1.00 54.49 23 SER D C 1
ATOM 5919 O O . SER D 1 23 ? -3.598 -40.910 31.188 1.00 52.26 23 SER D O 1
ATOM 5922 N N . ASP D 1 24 ? -3.943 -41.187 28.953 1.00 52.34 24 ASP D N 1
ATOM 5923 C CA . ASP D 1 24 ? -5.083 -40.278 28.831 1.00 51.72 24 ASP D CA 1
ATOM 5924 C C . ASP D 1 24 ? -6.297 -40.859 29.554 1.00 55.32 24 ASP D C 1
ATOM 5925 O O . ASP D 1 24 ? -7.051 -40.103 30.161 1.00 54.30 24 ASP D O 1
ATOM 5930 N N . GLU D 1 25 ? -6.451 -42.205 29.532 1.00 52.41 25 GLU D N 1
ATOM 5931 C CA . GLU D 1 25 ? -7.521 -42.930 30.228 1.00 51.75 25 GLU D CA 1
ATOM 5932 C C . GLU D 1 25 ? -7.386 -42.722 31.745 1.00 52.73 25 GLU D C 1
ATOM 5933 O O . GLU D 1 25 ? -8.391 -42.542 32.437 1.00 51.29 25 GLU D O 1
ATOM 5939 N N . HIS D 1 26 ? -6.129 -42.736 32.237 1.00 48.31 26 HIS D N 1
ATOM 5940 C CA . HIS D 1 26 ? -5.770 -42.512 33.633 1.00 46.28 26 HIS D CA 1
ATOM 5941 C C . HIS D 1 26 ? -5.965 -41.063 34.016 1.00 49.75 26 HIS D C 1
ATOM 5942 O O . HIS D 1 26 ? -6.431 -40.811 35.122 1.00 48.88 26 HIS D O 1
ATOM 5949 N N . LEU D 1 27 ? -5.660 -40.111 33.095 1.00 46.49 27 LEU D N 1
ATOM 5950 C CA . LEU D 1 27 ? -5.837 -38.672 33.323 1.00 45.00 27 LEU D CA 1
ATOM 5951 C C . LEU D 1 27 ? -7.307 -38.312 33.433 1.00 50.38 27 LEU D C 1
ATOM 5952 O O . LEU D 1 27 ? -7.688 -37.673 34.406 1.00 50.26 27 LEU D O 1
ATOM 5957 N N . ASP D 1 28 ? -8.130 -38.747 32.458 1.00 48.09 28 ASP D N 1
ATOM 5958 C CA . ASP D 1 28 ? -9.574 -38.510 32.396 1.00 48.19 28 ASP D CA 1
ATOM 5959 C C . ASP D 1 28 ? -10.318 -39.023 33.626 1.00 50.92 28 ASP D C 1
ATOM 5960 O O . ASP D 1 28 ? -11.268 -38.386 34.058 1.00 50.70 28 ASP D O 1
ATOM 5965 N N . THR D 1 29 ? -9.868 -40.146 34.205 1.00 47.08 29 THR D N 1
ATOM 5966 C CA . THR D 1 29 ? -10.454 -40.747 35.407 1.00 45.91 29 THR D CA 1
ATOM 5967 C C . THR D 1 29 ? -10.163 -39.879 36.641 1.00 47.27 29 THR D C 1
ATOM 5968 O O . THR D 1 29 ? -11.052 -39.685 37.470 1.00 45.87 29 THR D O 1
ATOM 5972 N N . ILE D 1 30 ? -8.922 -39.360 36.750 1.00 43.40 30 ILE D N 1
ATOM 5973 C CA . ILE D 1 30 ? -8.476 -38.483 37.843 1.00 42.01 30 ILE D CA 1
ATOM 5974 C C . ILE D 1 30 ? -9.281 -37.172 37.800 1.00 46.34 30 ILE D C 1
ATOM 5975 O O . ILE D 1 30 ? -9.787 -36.742 38.839 1.00 45.04 30 ILE D O 1
ATOM 5980 N N . ILE D 1 31 ? -9.434 -36.581 36.587 1.00 44.39 31 ILE D N 1
ATOM 5981 C CA . ILE D 1 31 ? -10.198 -35.349 36.341 1.00 44.39 31 ILE D CA 1
ATOM 5982 C C . ILE D 1 31 ? -11.684 -35.551 36.660 1.00 48.26 31 ILE D C 1
ATOM 5983 O O . ILE D 1 31 ? -12.235 -34.763 37.424 1.00 47.60 31 ILE D O 1
ATOM 5988 N N . GLN D 1 32 ? -12.318 -36.608 36.100 1.00 45.99 32 GLN D N 1
ATOM 5989 C CA . GLN D 1 32 ? -13.733 -36.942 36.326 1.00 46.27 32 GLN D CA 1
ATOM 5990 C C . GLN D 1 32 ? -14.062 -37.170 37.801 1.00 49.27 32 GLN D C 1
ATOM 5991 O O . GLN D 1 32 ? -15.138 -36.770 38.242 1.00 49.03 32 GLN D O 1
ATOM 5997 N N . SER D 1 33 ? -13.129 -37.779 38.561 1.00 45.18 33 SER D N 1
ATOM 5998 C CA . SER D 1 33 ? -13.278 -38.018 39.999 1.00 43.91 33 SER D CA 1
ATOM 5999 C C . SER D 1 33 ? -13.181 -36.696 40.774 1.00 47.54 33 SER D C 1
ATOM 6000 O O . SER D 1 33 ? -13.956 -36.485 41.706 1.00 47.18 33 SER D O 1
ATOM 6003 N N . ALA D 1 34 ? -12.248 -35.799 40.373 1.00 43.38 34 ALA D N 1
ATOM 6004 C CA . ALA D 1 34 ? -12.077 -34.484 40.995 1.00 42.03 34 ALA D CA 1
ATOM 6005 C C . ALA D 1 34 ? -13.329 -33.628 40.783 1.00 47.56 34 ALA D C 1
ATOM 6006 O O . ALA D 1 34 ? -13.775 -32.970 41.726 1.00 48.23 34 ALA D O 1
ATOM 6008 N N . GLN D 1 35 ? -13.921 -33.671 39.562 1.00 44.19 35 GLN D N 1
ATOM 6009 C CA . GLN D 1 35 ? -15.144 -32.940 39.213 1.00 44.28 35 GLN D CA 1
ATOM 6010 C C . GLN D 1 35 ? -16.341 -33.495 39.971 1.00 47.68 35 GLN D C 1
ATOM 6011 O O . GLN D 1 35 ? -17.231 -32.733 40.329 1.00 47.52 35 GLN D O 1
ATOM 6017 N N . SER D 1 36 ? -16.348 -34.816 40.228 1.00 44.06 36 SER D N 1
ATOM 6018 C CA . SER D 1 36 ? -17.411 -35.523 40.942 1.00 43.78 36 SER D CA 1
ATOM 6019 C C . SER D 1 36 ? -17.563 -35.105 42.409 1.00 45.57 36 SER D C 1
ATOM 6020 O O . SER D 1 36 ? -18.642 -35.274 42.974 1.00 46.49 36 SER D O 1
ATOM 6023 N N . ALA D 1 37 ? -16.509 -34.526 43.004 1.00 39.92 37 ALA D N 1
ATOM 6024 C CA . ALA D 1 37 ? -16.498 -34.059 44.390 1.00 38.79 37 ALA D CA 1
ATOM 6025 C C . ALA D 1 37 ? -17.417 -32.844 44.614 1.00 42.42 37 ALA D C 1
ATOM 6026 O O . ALA D 1 37 ? -17.770 -32.147 43.656 1.00 42.92 37 ALA D O 1
ATOM 6028 N N . ALA D 1 38 ? -17.789 -32.584 45.879 1.00 39.62 38 ALA D N 1
ATOM 6029 C CA . ALA D 1 38 ? -18.647 -31.458 46.253 1.00 39.71 38 ALA D CA 1
ATOM 6030 C C . ALA D 1 38 ? -17.957 -30.098 46.069 1.00 42.75 38 ALA D C 1
ATOM 6031 O O . ALA D 1 38 ? -16.733 -30.002 46.189 1.00 42.31 38 ALA D O 1
ATOM 6033 N N . SER D 1 39 ? -18.752 -29.047 45.777 1.00 40.41 39 SER D N 1
ATOM 6034 C CA . SER D 1 39 ? -18.285 -27.668 45.594 1.00 39.35 39 SER D CA 1
ATOM 6035 C C . SER D 1 39 ? -19.305 -26.700 46.182 1.00 41.67 39 SER D C 1
ATOM 6036 O O . SER D 1 39 ? -20.506 -26.913 46.017 1.00 42.72 39 SER D O 1
ATOM 6039 N N . SER D 1 40 ? -18.830 -25.658 46.888 1.00 37.81 40 SER D N 1
ATOM 6040 C CA . SER D 1 40 ? -19.670 -24.655 47.537 1.00 37.76 40 SER D CA 1
ATOM 6041 C C . SER D 1 40 ? -20.645 -24.057 46.527 1.00 42.39 40 SER D C 1
ATOM 6042 O O . SER D 1 40 ? -20.219 -23.600 45.461 1.00 42.65 40 SER D O 1
ATOM 6045 N N . ILE D 1 41 ? -21.965 -24.156 46.834 1.00 41.17 41 ILE D N 1
ATOM 6046 C CA . ILE D 1 41 ? -23.111 -23.695 46.026 1.00 42.00 41 ILE D CA 1
ATOM 6047 C C . ILE D 1 41 ? -23.163 -24.251 44.569 1.00 42.94 41 ILE D C 1
ATOM 6048 O O . ILE D 1 41 ? -23.823 -23.663 43.704 1.00 44.22 41 ILE D O 1
ATOM 6053 N N . ASN D 1 42 ? -22.484 -25.403 44.322 1.00 37.31 42 ASN D N 1
ATOM 6054 C CA . ASN D 1 42 ? -22.299 -26.065 43.016 1.00 36.58 42 ASN D CA 1
ATOM 6055 C C . ASN D 1 42 ? -21.678 -25.113 41.976 1.00 37.97 42 ASN D C 1
ATOM 6056 O O . ASN D 1 42 ? -21.929 -25.226 40.772 1.00 37.72 42 ASN D O 1
ATOM 6061 N N . GLY D 1 43 ? -20.860 -24.187 42.472 1.00 35.03 43 GLY D N 1
ATOM 6062 C CA . GLY D 1 43 ? -20.186 -23.179 41.665 1.00 34.60 43 GLY D CA 1
ATOM 6063 C C . GLY D 1 43 ? -18.978 -23.724 40.943 1.00 35.83 43 GLY D C 1
ATOM 6064 O O . GLY D 1 43 ? -18.532 -23.130 39.950 1.00 36.80 43 GLY D O 1
ATOM 6065 N N . GLN D 1 44 ? -18.438 -24.861 41.455 1.00 30.24 44 GLN D N 1
ATOM 6066 C CA . GLN D 1 44 ? -17.285 -25.564 40.907 1.00 29.02 44 GLN D CA 1
ATOM 6067 C C . GLN D 1 44 ? -16.112 -24.605 40.663 1.00 30.19 44 GLN D C 1
ATOM 6068 O O . GLN D 1 44 ? -15.667 -24.423 39.527 1.00 29.73 44 GLN D O 1
ATOM 6074 N N . GLN D 1 45 ? -15.652 -23.968 41.762 1.00 27.44 45 GLN D N 1
ATOM 6075 C CA . GLN D 1 45 ? -14.602 -22.942 41.850 1.00 26.94 45 GLN D CA 1
ATOM 6076 C C . GLN D 1 45 ? -13.162 -23.460 41.686 1.00 30.25 45 GLN D C 1
ATOM 6077 O O . GLN D 1 45 ? -12.231 -22.825 42.192 1.00 29.35 45 GLN D O 1
ATOM 6083 N N . VAL D 1 46 ? -12.975 -24.606 40.995 1.00 28.84 46 VAL D N 1
ATOM 6084 C CA . VAL D 1 46 ? -11.663 -25.235 40.800 1.00 28.37 46 VAL D CA 1
ATOM 6085 C C . VAL D 1 46 ? -11.359 -25.439 39.316 1.00 32.05 46 VAL D C 1
ATOM 6086 O O . VAL D 1 46 ? -12.169 -26.002 38.579 1.00 31.82 46 VAL D O 1
ATOM 6090 N N . THR D 1 47 ? -10.169 -25.001 38.898 1.00 30.92 47 THR D N 1
ATOM 6091 C CA . THR D 1 47 ? -9.669 -25.161 37.540 1.00 31.93 47 THR D CA 1
ATOM 6092 C C . THR D 1 47 ? -8.399 -25.999 37.603 1.00 36.56 47 THR D C 1
ATOM 6093 O O . THR D 1 47 ? -7.506 -25.723 38.411 1.00 35.98 47 THR D O 1
ATOM 6097 N N . ILE D 1 48 ? -8.339 -27.043 36.769 1.00 34.61 48 ILE D N 1
ATOM 6098 C CA . ILE D 1 48 ? -7.210 -27.952 36.740 1.00 34.73 48 ILE D CA 1
ATOM 6099 C C . ILE D 1 48 ? -6.390 -27.854 35.452 1.00 40.40 48 ILE D C 1
ATOM 6100 O O . ILE D 1 48 ? -6.918 -28.069 34.360 1.00 41.17 48 ILE D O 1
ATOM 6105 N N . ILE D 1 49 ? -5.096 -27.499 35.594 1.00 37.27 49 ILE D N 1
ATOM 6106 C CA . ILE D 1 49 ? -4.154 -27.356 34.480 1.00 38.11 49 ILE D CA 1
ATOM 6107 C C . ILE D 1 49 ? -3.212 -28.547 34.449 1.00 42.00 49 ILE D C 1
ATOM 6108 O O . ILE D 1 49 ? -2.496 -28.776 35.421 1.00 40.95 49 ILE D O 1
ATOM 6113 N N . SER D 1 50 ? -3.215 -29.308 33.340 1.00 39.86 50 SER D N 1
ATOM 6114 C CA . SER D 1 50 ? -2.341 -30.476 33.166 1.00 39.68 50 SER D CA 1
ATOM 6115 C C . SER D 1 50 ? -1.068 -30.091 32.431 1.00 43.80 50 SER D C 1
ATOM 6116 O O . SER D 1 50 ? -1.127 -29.667 31.278 1.00 45.09 50 SER D O 1
ATOM 6119 N N . VAL D 1 51 ? 0.084 -30.231 33.105 1.00 39.02 51 VAL D N 1
ATOM 6120 C CA . VAL D 1 51 ? 1.390 -29.897 32.534 1.00 39.49 51 VAL D CA 1
ATOM 6121 C C . VAL D 1 51 ? 2.166 -31.182 32.263 1.00 43.21 51 VAL D C 1
ATOM 6122 O O . VAL D 1 51 ? 2.563 -31.869 33.204 1.00 42.68 51 VAL D O 1
ATOM 6126 N N . GLN D 1 52 ? 2.342 -31.516 30.972 1.00 40.50 52 GLN D N 1
ATOM 6127 C CA . GLN D 1 52 ? 3.030 -32.727 30.510 1.00 41.17 52 GLN D CA 1
ATOM 6128 C C . GLN D 1 52 ? 4.319 -32.418 29.755 1.00 47.61 52 GLN D C 1
ATOM 6129 O O . GLN D 1 52 ? 5.200 -33.280 29.692 1.00 49.14 52 GLN D O 1
ATOM 6135 N N . ASP D 1 53 ? 4.427 -31.197 29.186 1.00 43.96 53 ASP D N 1
ATOM 6136 C CA . ASP D 1 53 ? 5.596 -30.711 28.451 1.00 44.71 53 ASP D CA 1
ATOM 6137 C C . ASP D 1 53 ? 6.750 -30.479 29.434 1.00 48.35 53 ASP D C 1
ATOM 6138 O O . ASP D 1 53 ? 6.632 -29.654 30.336 1.00 46.13 53 ASP D O 1
ATOM 6143 N N . LYS D 1 54 ? 7.843 -31.253 29.269 1.00 47.71 54 LYS D N 1
ATOM 6144 C CA . LYS D 1 54 ? 9.064 -31.264 30.086 1.00 48.41 54 LYS D CA 1
ATOM 6145 C C . LYS D 1 54 ? 9.633 -29.875 30.375 1.00 53.92 54 LYS D C 1
ATOM 6146 O O . LYS D 1 54 ? 9.981 -29.607 31.527 1.00 53.03 54 LYS D O 1
ATOM 6152 N N . GLU D 1 55 ? 9.725 -29.003 29.338 1.00 52.18 55 GLU D N 1
ATOM 6153 C CA . GLU D 1 55 ? 10.269 -27.639 29.430 1.00 52.21 55 GLU D CA 1
ATOM 6154 C C . GLU D 1 55 ? 9.446 -26.745 30.356 1.00 52.94 55 GLU D C 1
ATOM 6155 O O . GLU D 1 55 ? 10.027 -26.055 31.191 1.00 52.38 55 GLU D O 1
ATOM 6161 N N . LYS D 1 56 ? 8.103 -26.748 30.199 1.00 47.48 56 LYS D N 1
ATOM 6162 C CA . LYS D 1 56 ? 7.179 -25.958 31.026 1.00 45.05 56 LYS D CA 1
ATOM 6163 C C . LYS D 1 56 ? 7.199 -26.507 32.457 1.00 46.41 56 LYS D C 1
ATOM 6164 O O . LYS D 1 56 ? 7.391 -25.743 33.402 1.00 45.26 56 LYS D O 1
ATOM 6170 N N . LYS D 1 57 ? 7.079 -27.841 32.593 1.00 41.79 57 LYS D N 1
ATOM 6171 C CA . LYS D 1 57 ? 7.107 -28.596 33.850 1.00 39.68 57 LYS D CA 1
ATOM 6172 C C . LYS D 1 57 ? 8.417 -28.362 34.621 1.00 44.12 57 LYS D C 1
ATOM 6173 O O . LYS D 1 57 ? 8.389 -28.374 35.855 1.00 43.00 57 LYS D O 1
ATOM 6179 N N . LYS D 1 58 ? 9.546 -28.125 33.897 1.00 41.81 58 LYS D N 1
ATOM 6180 C CA . LYS D 1 58 ? 10.857 -27.829 34.492 1.00 42.33 58 LYS D CA 1
ATOM 6181 C C . LYS D 1 58 ? 10.847 -26.424 35.092 1.00 47.35 58 LYS D C 1
ATOM 6182 O O . LYS D 1 58 ? 11.417 -26.229 36.162 1.00 47.14 58 LYS D O 1
ATOM 6188 N N . LYS D 1 59 ? 10.206 -25.448 34.406 1.00 44.57 59 LYS D N 1
ATOM 6189 C CA . LYS D 1 59 ? 10.096 -24.066 34.887 1.00 43.90 59 LYS D CA 1
ATOM 6190 C C . LYS D 1 59 ? 9.282 -24.025 36.175 1.00 45.10 59 LYS D C 1
ATOM 6191 O O . LYS D 1 59 ? 9.709 -23.377 37.132 1.00 44.19 59 LYS D O 1
ATOM 6197 N N . LEU D 1 60 ? 8.158 -24.785 36.216 1.00 39.95 60 LEU D N 1
ATOM 6198 C CA . LEU D 1 60 ? 7.294 -24.923 37.386 1.00 38.07 60 LEU D CA 1
ATOM 6199 C C . LEU D 1 60 ? 8.040 -25.556 38.570 1.00 42.42 60 LEU D C 1
ATOM 6200 O O . LEU D 1 60 ? 7.839 -25.118 39.701 1.00 41.65 60 LEU D O 1
ATOM 6205 N N . SER D 1 61 ? 8.928 -26.550 38.304 1.00 39.62 61 SER D N 1
ATOM 6206 C CA . SER D 1 61 ? 9.741 -27.229 39.325 1.00 39.20 61 SER D CA 1
ATOM 6207 C C . SER D 1 61 ? 10.745 -26.279 39.994 1.00 44.38 61 SER D C 1
ATOM 6208 O O . SER D 1 61 ? 10.911 -26.336 41.214 1.00 43.89 61 SER D O 1
ATOM 6211 N N . GLU D 1 62 ? 11.391 -25.397 39.195 1.00 41.62 62 GLU D N 1
ATOM 6212 C CA . GLU D 1 62 ? 12.361 -24.404 39.673 1.00 41.73 62 GLU D CA 1
ATOM 6213 C C . GLU D 1 62 ? 11.664 -23.342 40.517 1.00 43.06 62 GLU D C 1
ATOM 6214 O O . GLU D 1 62 ? 12.145 -23.023 41.603 1.00 43.22 62 GLU D O 1
ATOM 6220 N N . LEU D 1 63 ? 10.511 -22.829 40.035 1.00 37.35 63 LEU D N 1
ATOM 6221 C CA . LEU D 1 63 ? 9.695 -21.827 40.724 1.00 35.59 63 LEU D CA 1
ATOM 6222 C C . LEU D 1 63 ? 9.145 -22.345 42.049 1.00 37.93 63 LEU D C 1
ATOM 6223 O O . LEU D 1 63 ? 8.941 -21.550 42.961 1.00 37.97 63 LEU D O 1
ATOM 6228 N N . ALA D 1 64 ? 8.906 -23.671 42.149 1.00 34.23 64 ALA D N 1
ATOM 6229 C CA . ALA D 1 64 ? 8.409 -24.353 43.346 1.00 33.23 64 ALA D CA 1
ATOM 6230 C C . ALA D 1 64 ? 9.470 -24.505 44.436 1.00 36.36 64 ALA D C 1
ATOM 6231 O O . ALA D 1 64 ? 9.137 -24.811 45.584 1.00 34.62 64 ALA D O 1
ATOM 6233 N N . GLY D 1 65 ? 10.726 -24.294 44.061 1.00 36.69 65 GLY D N 1
ATOM 6234 C CA . GLY D 1 65 ? 11.870 -24.403 44.952 1.00 38.79 65 GLY D CA 1
ATOM 6235 C C . GLY D 1 65 ? 12.802 -25.527 44.558 1.00 46.37 65 GLY D C 1
ATOM 6236 O O . GLY D 1 65 ? 13.376 -26.185 45.431 1.00 47.45 65 GLY D O 1
ATOM 6237 N N . ASN D 1 66 ? 12.960 -25.746 43.231 1.00 45.04 66 ASN D N 1
ATOM 6238 C CA . ASN D 1 66 ? 13.792 -26.796 42.627 1.00 46.72 66 ASN D CA 1
ATOM 6239 C C . ASN D 1 66 ? 13.457 -28.208 43.133 1.00 51.55 66 ASN D C 1
ATOM 6240 O O . ASN D 1 66 ? 14.348 -28.971 43.514 1.00 53.24 66 ASN D O 1
ATOM 6245 N N . GLN D 1 67 ? 12.151 -28.539 43.137 1.00 46.57 67 GLN D N 1
ATOM 6246 C CA . GLN D 1 67 ? 11.643 -29.846 43.548 1.00 45.36 67 GLN D CA 1
ATOM 6247 C C . GLN D 1 67 ? 11.808 -30.815 42.365 1.00 49.50 67 GLN D C 1
ATOM 6248 O O . GLN D 1 67 ? 11.120 -30.679 41.348 1.00 48.97 67 GLN D O 1
ATOM 6254 N N . ALA D 1 68 ? 12.796 -31.728 42.480 1.00 46.42 68 ALA D N 1
ATOM 6255 C CA . ALA D 1 68 ? 13.189 -32.710 41.461 1.00 47.06 68 ALA D CA 1
ATOM 6256 C C . ALA D 1 68 ? 12.069 -33.625 40.948 1.00 50.18 68 ALA D C 1
ATOM 6257 O O . ALA D 1 68 ? 11.984 -33.858 39.741 1.00 50.68 68 ALA D O 1
ATOM 6259 N N . TRP D 1 69 ? 11.202 -34.117 41.857 1.00 45.09 69 TRP D N 1
ATOM 6260 C CA . TRP D 1 69 ? 10.062 -34.996 41.555 1.00 43.45 69 TRP D CA 1
ATOM 6261 C C . TRP D 1 69 ? 9.077 -34.423 40.535 1.00 48.17 69 TRP D C 1
ATOM 6262 O O . TRP D 1 69 ? 8.415 -35.201 39.852 1.00 47.72 69 TRP D O 1
ATOM 6273 N N . ILE D 1 70 ? 8.995 -33.075 40.415 1.00 45.91 70 ILE D N 1
ATOM 6274 C CA . ILE D 1 70 ? 8.120 -32.371 39.459 1.00 45.84 70 ILE D CA 1
ATOM 6275 C C . ILE D 1 70 ? 8.620 -32.609 38.021 1.00 52.57 70 ILE D C 1
ATOM 6276 O O . ILE D 1 70 ? 7.812 -32.941 37.148 1.00 52.98 70 ILE D O 1
ATOM 6281 N N . ASP D 1 71 ? 9.942 -32.464 37.788 1.00 49.84 71 ASP D N 1
ATOM 6282 C CA . ASP D 1 71 ? 10.535 -32.686 36.471 1.00 51.23 71 ASP D CA 1
ATOM 6283 C C . ASP D 1 71 ? 10.666 -34.184 36.157 1.00 55.66 71 ASP D C 1
ATOM 6284 O O . ASP D 1 71 ? 10.668 -34.567 34.984 1.00 56.23 71 ASP D O 1
ATOM 6289 N N . GLN D 1 72 ? 10.760 -35.026 37.208 1.00 51.74 72 GLN D N 1
ATOM 6290 C CA . GLN D 1 72 ? 10.867 -36.484 37.098 1.00 51.99 72 GLN D CA 1
ATOM 6291 C C . GLN D 1 72 ? 9.531 -37.096 36.625 1.00 55.64 72 GLN D C 1
ATOM 6292 O O . GLN D 1 72 ? 9.524 -37.839 35.643 1.00 56.30 72 GLN D O 1
ATOM 6298 N N . ALA D 1 73 ? 8.412 -36.768 37.310 1.00 51.21 73 ALA D N 1
ATOM 6299 C CA . ALA D 1 73 ? 7.066 -37.256 36.974 1.00 51.02 73 ALA D CA 1
ATOM 6300 C C . ALA D 1 73 ? 6.606 -36.753 35.600 1.00 55.83 73 ALA D C 1
ATOM 6301 O O . ALA D 1 73 ? 6.976 -35.639 35.220 1.00 56.25 73 ALA D O 1
ATOM 6303 N N . PRO D 1 74 ? 5.819 -37.548 34.836 1.00 51.50 74 PRO D N 1
ATOM 6304 C CA . PRO D 1 74 ? 5.426 -37.107 33.485 1.00 51.29 74 PRO D CA 1
ATOM 6305 C C . PRO D 1 74 ? 4.302 -36.089 33.426 1.00 50.45 74 PRO D C 1
ATOM 6306 O O . PRO D 1 74 ? 4.126 -35.438 32.392 1.00 50.53 74 PRO D O 1
ATOM 6310 N N . LEU D 1 75 ? 3.545 -35.960 34.529 1.00 43.18 75 LEU D N 1
ATOM 6311 C CA . LEU D 1 75 ? 2.396 -35.062 34.645 1.00 40.54 75 LEU D CA 1
ATOM 6312 C C . LEU D 1 75 ? 2.435 -34.241 35.932 1.00 41.94 75 LEU D C 1
ATOM 6313 O O . LEU D 1 75 ? 2.760 -34.761 37.004 1.00 40.86 75 LEU D O 1
ATOM 6318 N N . PHE D 1 76 ? 2.078 -32.956 35.809 1.00 37.40 76 PHE D N 1
ATOM 6319 C CA . PHE D 1 76 ? 1.976 -32.022 36.915 1.00 35.98 76 PHE D CA 1
ATOM 6320 C C . PHE D 1 76 ? 0.628 -31.316 36.824 1.00 41.63 76 PHE D C 1
ATOM 6321 O O . PHE D 1 76 ? 0.394 -30.524 35.909 1.00 41.91 76 PHE D O 1
ATOM 6329 N N . LEU D 1 77 ? -0.279 -31.666 37.738 1.00 38.88 77 LEU D N 1
ATOM 6330 C CA . LEU D 1 77 ? -1.613 -31.085 37.811 1.00 38.90 77 LEU D CA 1
ATOM 6331 C C . LEU D 1 77 ? -1.557 -29.832 38.675 1.00 44.67 77 LEU D C 1
ATOM 6332 O O . LEU D 1 77 ? -0.866 -29.821 39.693 1.00 43.95 77 LEU D O 1
ATOM 6337 N N . ILE D 1 78 ? -2.265 -28.776 38.264 1.00 42.94 78 ILE D N 1
ATOM 6338 C CA . ILE D 1 78 ? -2.310 -27.531 39.024 1.00 42.86 78 ILE D CA 1
ATOM 6339 C C . ILE D 1 78 ? -3.737 -27.085 39.309 1.00 45.10 78 ILE D C 1
ATOM 6340 O O . ILE D 1 78 ? -4.493 -26.763 38.390 1.00 45.06 78 ILE D O 1
ATOM 6345 N N . PHE D 1 79 ? -4.102 -27.124 40.598 1.00 39.32 79 PHE D N 1
ATOM 6346 C CA . PHE D 1 79 ? -5.413 -26.771 41.112 1.00 37.52 79 PHE D CA 1
ATOM 6347 C C . PHE D 1 79 ? -5.448 -25.286 41.409 1.00 38.67 79 PHE D C 1
ATOM 6348 O O . PHE D 1 79 ? -4.724 -24.809 42.288 1.00 37.57 79 PHE D O 1
ATOM 6356 N N . CYS D 1 80 ? -6.276 -24.556 40.640 1.00 33.77 80 CYS D N 1
ATOM 6357 C CA . CYS D 1 80 ? -6.454 -23.115 40.745 1.00 32.71 80 CYS D CA 1
ATOM 6358 C C . CYS D 1 80 ? -7.852 -22.779 41.207 1.00 36.35 80 CYS D C 1
ATOM 6359 O O . CYS D 1 80 ? -8.824 -23.364 40.709 1.00 36.94 80 CYS D O 1
ATOM 6362 N N . ALA D 1 81 ? -7.968 -21.788 42.112 1.00 32.68 81 ALA D N 1
ATOM 6363 C CA . ALA D 1 81 ? -9.266 -21.289 42.565 1.00 32.04 81 ALA D CA 1
ATOM 6364 C C . ALA D 1 81 ? -9.771 -20.422 41.413 1.00 33.26 81 ALA D C 1
ATOM 6365 O O . ALA D 1 81 ? -9.050 -19.529 40.967 1.00 33.06 81 ALA D O 1
ATOM 6367 N N . ASP D 1 82 ? -10.943 -20.751 40.863 1.00 30.12 82 ASP D N 1
ATOM 6368 C CA . ASP D 1 82 ? -11.476 -20.063 39.697 1.00 30.36 82 ASP D CA 1
ATOM 6369 C C . ASP D 1 82 ? -12.813 -19.380 39.933 1.00 34.44 82 ASP D C 1
ATOM 6370 O O . ASP D 1 82 ? -13.837 -20.043 40.167 1.00 35.03 82 ASP D O 1
ATOM 6375 N N . PHE D 1 83 ? -12.800 -18.042 39.797 1.00 32.00 83 PHE D N 1
ATOM 6376 C CA . PHE D 1 83 ? -13.970 -17.179 39.887 1.00 32.36 83 PHE D CA 1
ATOM 6377 C C . PHE D 1 83 ? -14.188 -16.460 38.548 1.00 36.67 83 PHE D C 1
ATOM 6378 O O . PHE D 1 83 ? -15.007 -15.543 38.464 1.00 37.50 83 PHE D O 1
ATOM 6386 N N . ASN D 1 84 ? -13.465 -16.903 37.490 1.00 34.99 84 ASN D N 1
ATOM 6387 C CA . ASN D 1 84 ? -13.598 -16.368 36.131 1.00 36.19 84 ASN D CA 1
ATOM 6388 C C . ASN D 1 84 ? -14.865 -16.929 35.510 1.00 40.03 84 ASN D C 1
ATOM 6389 O O . ASN D 1 84 ? -15.510 -16.230 34.724 1.00 42.06 84 ASN D O 1
ATOM 6394 N N . ARG D 1 85 ? -15.239 -18.178 35.881 1.00 35.35 85 ARG D N 1
ATOM 6395 C CA . ARG D 1 85 ? -16.486 -18.796 35.427 1.00 35.70 85 ARG D CA 1
ATOM 6396 C C . ARG D 1 85 ? -17.652 -18.054 36.067 1.00 38.40 85 ARG D C 1
ATOM 6397 O O . ARG D 1 85 ? -18.634 -17.772 35.384 1.00 39.18 85 ARG D O 1
ATOM 6405 N N . ALA D 1 86 ? -17.501 -17.680 37.361 1.00 35.53 86 ALA D N 1
ATOM 6406 C CA . ALA D 1 86 ? -18.470 -16.895 38.133 1.00 36.31 86 ALA D CA 1
ATOM 6407 C C . ALA D 1 86 ? -18.636 -15.505 37.511 1.00 40.63 86 ALA D C 1
ATOM 6408 O O . ALA D 1 86 ? -19.740 -14.953 37.546 1.00 41.64 86 ALA D O 1
ATOM 6410 N N . LYS D 1 87 ? -17.542 -14.961 36.918 1.00 37.87 87 LYS D N 1
ATOM 6411 C CA . LYS D 1 87 ? -17.520 -13.679 36.216 1.00 38.49 87 LYS D CA 1
ATOM 6412 C C . LYS D 1 87 ? -18.276 -13.808 34.888 1.00 42.17 87 LYS D C 1
ATOM 6413 O O . LYS D 1 87 ? -19.067 -12.925 34.576 1.00 42.73 87 LYS D O 1
ATOM 6419 N N . ILE D 1 88 ? -18.059 -14.909 34.125 1.00 40.15 88 ILE D N 1
ATOM 6420 C CA . ILE D 1 88 ? -18.779 -15.182 32.864 1.00 41.88 88 ILE D CA 1
ATOM 6421 C C . ILE D 1 88 ? -20.270 -15.365 33.186 1.00 48.31 88 ILE D C 1
ATOM 6422 O O . ILE D 1 88 ? -21.112 -14.803 32.485 1.00 50.40 88 ILE D O 1
ATOM 6427 N N . ALA D 1 89 ? -20.583 -16.123 34.267 1.00 44.44 89 ALA D N 1
ATOM 6428 C CA . ALA D 1 89 ? -21.944 -16.388 34.750 1.00 44.92 89 ALA D CA 1
ATOM 6429 C C . ALA D 1 89 ? -22.675 -15.087 35.080 1.00 50.58 89 ALA D C 1
ATOM 6430 O O . ALA D 1 89 ? -23.824 -14.924 34.669 1.00 52.31 89 ALA D O 1
ATOM 6432 N N . ALA D 1 90 ? -21.995 -14.155 35.787 1.00 46.15 90 ALA D N 1
ATOM 6433 C CA . ALA D 1 90 ? -22.525 -12.845 36.165 1.00 46.75 90 ALA D CA 1
ATOM 6434 C C . ALA D 1 90 ? -22.767 -11.963 34.929 1.00 55.05 90 ALA D C 1
ATOM 6435 O O . ALA D 1 90 ? -23.762 -11.237 34.888 1.00 56.02 90 ALA D O 1
ATOM 6437 N N . GLU D 1 91 ? -21.875 -12.052 33.915 1.00 53.92 91 GLU D N 1
ATOM 6438 C CA . GLU D 1 91 ? -21.971 -11.304 32.655 1.00 56.30 91 GLU D CA 1
ATOM 6439 C C . GLU D 1 91 ? -23.156 -11.786 31.818 1.00 62.75 91 GLU D C 1
ATOM 6440 O O . GLU D 1 91 ? -23.829 -10.968 31.183 1.00 64.09 91 GLU D O 1
ATOM 6446 N N . LEU D 1 92 ? -23.413 -13.114 31.833 1.00 59.10 92 LEU D N 1
ATOM 6447 C CA . LEU D 1 92 ? -24.519 -13.753 31.111 1.00 60.55 92 LEU D CA 1
ATOM 6448 C C . LEU D 1 92 ? -25.887 -13.372 31.685 1.00 64.56 92 LEU D C 1
ATOM 6449 O O . LEU D 1 92 ? -26.877 -13.406 30.956 1.00 66.36 92 LEU D O 1
ATOM 6454 N N . ASN D 1 93 ? -25.938 -13.017 32.986 1.00 59.14 93 ASN D N 1
ATOM 6455 C CA . ASN D 1 93 ? -27.164 -12.649 33.700 1.00 59.46 93 ASN D CA 1
ATOM 6456 C C . ASN D 1 93 ? -27.232 -11.171 34.094 1.00 63.47 93 ASN D C 1
ATOM 6457 O O . ASN D 1 93 ? -28.055 -10.801 34.939 1.00 63.45 93 ASN D O 1
ATOM 6462 N N . ASP D 1 94 ? -26.390 -10.322 33.451 1.00 60.03 94 ASP D N 1
ATOM 6463 C CA . ASP D 1 94 ? -26.299 -8.867 33.664 1.00 60.01 94 ASP D CA 1
ATOM 6464 C C . ASP D 1 94 ? -26.247 -8.520 35.166 1.00 60.75 94 ASP D C 1
ATOM 6465 O O . ASP D 1 94 ? -27.007 -7.677 35.652 1.00 60.90 94 ASP D O 1
ATOM 6470 N N . ALA D 1 95 ? -25.361 -9.220 35.898 1.00 53.87 95 ALA D N 1
ATOM 6471 C CA . ALA D 1 95 ? -25.194 -9.072 37.340 1.00 51.77 95 ALA D CA 1
ATOM 6472 C C . ALA D 1 95 ? -23.752 -8.732 37.716 1.00 54.51 95 ALA D C 1
ATOM 6473 O O . ALA D 1 95 ? -22.842 -9.190 37.028 1.00 54.80 95 ALA D O 1
ATOM 6475 N N . PRO D 1 96 ? -23.494 -7.957 38.798 1.00 49.27 96 PRO D N 1
ATOM 6476 C CA . PRO D 1 96 ? -22.092 -7.698 39.184 1.00 47.62 96 PRO D CA 1
ATOM 6477 C C . PRO D 1 96 ? -21.463 -8.869 39.961 1.00 49.37 96 PRO D C 1
ATOM 6478 O O . PRO D 1 96 ? -22.187 -9.726 40.472 1.00 48.21 96 PRO D O 1
ATOM 6482 N N . LEU D 1 97 ? -20.120 -8.910 40.054 1.00 45.56 97 LEU D N 1
ATOM 6483 C CA . LEU D 1 97 ? -19.406 -9.952 40.812 1.00 43.77 97 LEU D CA 1
ATOM 6484 C C . LEU D 1 97 ? -18.862 -9.317 42.097 1.00 47.28 97 LEU D C 1
ATOM 6485 O O . LEU D 1 97 ? -17.846 -8.619 42.073 1.00 46.33 97 LEU D O 1
ATOM 6490 N N . GLY D 1 98 ? -19.599 -9.520 43.186 1.00 44.65 98 GLY D N 1
ATOM 6491 C CA . GLY D 1 98 ? -19.305 -8.944 44.492 1.00 44.27 98 GLY D CA 1
ATOM 6492 C C . GLY D 1 98 ? -18.419 -9.754 45.413 1.00 45.22 98 GLY D C 1
ATOM 6493 O O . GLY D 1 98 ? -17.619 -9.171 46.147 1.00 44.60 98 GLY D O 1
ATOM 6494 N N . VAL D 1 99 ? -18.568 -11.089 45.403 1.00 41.41 99 VAL D N 1
ATOM 6495 C CA . VAL D 1 99 ? -17.823 -12.024 46.262 1.00 40.22 99 VAL D CA 1
ATOM 6496 C C . VAL D 1 99 ? -16.283 -11.829 46.280 1.00 42.79 99 VAL D C 1
ATOM 6497 O O . VAL D 1 99 ? -15.673 -11.916 47.348 1.00 42.35 99 VAL D O 1
ATOM 6501 N N . THR D 1 100 ? -15.683 -11.519 45.107 1.00 39.65 100 THR D N 1
ATOM 6502 C CA . THR D 1 100 ? -14.243 -11.306 44.912 1.00 38.64 100 THR D CA 1
ATOM 6503 C C . THR D 1 100 ? -13.669 -10.093 45.673 1.00 42.52 100 THR D C 1
ATOM 6504 O O . THR D 1 100 ? -12.454 -9.958 45.776 1.00 41.42 100 THR D O 1
ATOM 6508 N N . ASP D 1 101 ? -14.541 -9.229 46.217 1.00 41.09 101 ASP D N 1
ATOM 6509 C CA . ASP D 1 101 ? -14.169 -8.061 47.018 1.00 41.07 101 ASP D CA 1
ATOM 6510 C C . ASP D 1 101 ? -14.102 -8.419 48.519 1.00 43.18 101 ASP D C 1
ATOM 6511 O O . ASP D 1 101 ? -13.761 -7.570 49.344 1.00 42.93 101 ASP D O 1
ATOM 6516 N N . GLY D 1 102 ? -14.414 -9.684 48.831 1.00 39.12 102 GLY D N 1
ATOM 6517 C CA . GLY D 1 102 ? -14.435 -10.244 50.179 1.00 38.24 102 GLY D CA 1
ATOM 6518 C C . GLY D 1 102 ? -13.569 -11.475 50.383 1.00 39.26 102 GLY D C 1
ATOM 6519 O O . GLY D 1 102 ? -13.387 -12.274 49.458 1.00 37.86 102 GLY D O 1
ATOM 6520 N N . LEU D 1 103 ? -13.056 -11.652 51.621 1.00 36.22 103 LEU D N 1
ATOM 6521 C CA . LEU D 1 103 ? -12.185 -12.766 52.001 1.00 35.13 103 LEU D CA 1
ATOM 6522 C C . LEU D 1 103 ? -12.852 -14.139 51.891 1.00 36.78 103 LEU D C 1
ATOM 6523 O O . LEU D 1 103 ? -12.160 -15.154 51.914 1.00 35.44 103 LEU D O 1
ATOM 6528 N N . GLU D 1 104 ? -14.192 -14.164 51.757 1.00 35.29 104 GLU D N 1
ATOM 6529 C CA . GLU D 1 104 ? -14.985 -15.385 51.595 1.00 35.07 104 GLU D CA 1
ATOM 6530 C C . GLU D 1 104 ? -14.621 -16.092 50.289 1.00 37.40 104 GLU D C 1
ATOM 6531 O O . GLU D 1 104 ? -14.441 -17.308 50.304 1.00 36.75 104 GLU D O 1
ATOM 6537 N N . SER D 1 105 ? -14.454 -15.323 49.184 1.00 35.10 105 SER D N 1
ATOM 6538 C CA . SER D 1 105 ? -14.054 -15.831 47.866 1.00 34.50 105 SER D CA 1
ATOM 6539 C C . SER D 1 105 ? -12.718 -16.576 47.943 1.00 36.49 105 SER D C 1
ATOM 6540 O O . SER D 1 105 ? -12.541 -17.581 47.261 1.00 36.17 105 SER D O 1
ATOM 6543 N N . ILE D 1 106 ? -11.799 -16.099 48.805 1.00 34.08 106 ILE D N 1
ATOM 6544 C CA . ILE D 1 106 ? -10.487 -16.713 49.043 1.00 33.02 106 ILE D CA 1
ATOM 6545 C C . ILE D 1 106 ? -10.693 -18.032 49.813 1.00 35.24 106 ILE D C 1
ATOM 6546 O O . ILE D 1 106 ? -10.128 -19.048 49.418 1.00 34.78 106 ILE D O 1
ATOM 6551 N N . LEU D 1 107 ? -11.525 -18.020 50.876 1.00 32.90 107 LEU D N 1
ATOM 6552 C CA . LEU D 1 107 ? -11.802 -19.212 51.671 1.00 32.80 107 LEU D CA 1
ATOM 6553 C C . LEU D 1 107 ? -12.537 -20.295 50.889 1.00 36.30 107 LEU D C 1
ATOM 6554 O O . LEU D 1 107 ? -12.222 -21.469 51.057 1.00 35.11 107 LEU D O 1
ATOM 6559 N N . VAL D 1 108 ? -13.491 -19.904 50.013 1.00 35.92 108 VAL D N 1
ATOM 6560 C CA . VAL D 1 108 ? -14.264 -20.819 49.148 1.00 36.19 108 VAL D CA 1
ATOM 6561 C C . VAL D 1 108 ? -13.309 -21.489 48.142 1.00 39.71 108 VAL D C 1
ATOM 6562 O O . VAL D 1 108 ? -13.270 -22.718 48.068 1.00 38.52 108 VAL D O 1
ATOM 6566 N N . GLY D 1 109 ? -12.540 -20.665 47.420 1.00 37.29 109 GLY D N 1
ATOM 6567 C CA . GLY D 1 109 ? -11.586 -21.084 46.403 1.00 37.09 109 GLY D CA 1
ATOM 6568 C C . GLY D 1 109 ? -10.515 -22.038 46.887 1.00 41.43 109 GLY D C 1
ATOM 6569 O O . GLY D 1 109 ? -10.212 -23.010 46.195 1.00 42.43 109 GLY D O 1
ATOM 6570 N N . ALA D 1 110 ? -9.940 -21.774 48.081 1.00 36.77 110 ALA D N 1
ATOM 6571 C CA . ALA D 1 110 ? -8.895 -22.602 48.704 1.00 35.42 110 ALA D CA 1
ATOM 6572 C C . ALA D 1 110 ? -9.444 -23.912 49.267 1.00 37.29 110 ALA D C 1
ATOM 6573 O O . ALA D 1 110 ? -8.801 -24.945 49.101 1.00 36.60 110 ALA D O 1
ATOM 6575 N N . THR D 1 111 ? -10.624 -23.874 49.928 1.00 34.74 111 THR D N 1
ATOM 6576 C CA . THR D 1 111 ? -11.264 -25.067 50.489 1.00 34.54 111 THR D CA 1
ATOM 6577 C C . THR D 1 111 ? -11.707 -26.007 49.361 1.00 38.49 111 THR D C 1
ATOM 6578 O O . THR D 1 111 ? -11.469 -27.207 49.460 1.00 38.94 111 THR D O 1
ATOM 6582 N N . ASP D 1 112 ? -12.285 -25.455 48.273 1.00 36.95 112 ASP D N 1
ATOM 6583 C CA . ASP D 1 112 ? -12.743 -26.208 47.097 1.00 37.97 112 ASP D CA 1
ATOM 6584 C C . ASP D 1 112 ? -11.593 -26.893 46.364 1.00 42.71 112 ASP D C 1
ATOM 6585 O O . ASP D 1 112 ? -11.761 -28.016 45.891 1.00 42.45 112 ASP D O 1
ATOM 6590 N N . ALA D 1 113 ? -10.427 -26.226 46.275 1.00 40.80 113 ALA D N 1
ATOM 6591 C CA . ALA D 1 113 ? -9.219 -26.767 45.635 1.00 41.50 113 ALA D CA 1
ATOM 6592 C C . ALA D 1 113 ? -8.601 -27.924 46.437 1.00 44.68 113 ALA D C 1
ATOM 6593 O O . ALA D 1 113 ? -7.995 -28.812 45.845 1.00 44.64 113 ALA D O 1
ATOM 6595 N N . GLY D 1 114 ? -8.771 -27.895 47.762 1.00 40.18 114 GLY D N 1
ATOM 6596 C CA . GLY D 1 114 ? -8.324 -28.941 48.676 1.00 39.44 114 GLY D CA 1
ATOM 6597 C C . GLY D 1 114 ? -9.180 -30.182 48.522 1.00 42.62 114 GLY D C 1
ATOM 6598 O O . GLY D 1 114 ? -8.662 -31.302 48.572 1.00 42.56 114 GLY D O 1
ATOM 6599 N N . ILE D 1 115 ? -10.500 -29.980 48.285 1.00 38.77 115 ILE D N 1
ATOM 6600 C CA . ILE D 1 115 ? -11.497 -31.035 48.042 1.00 38.90 115 ILE D CA 1
ATOM 6601 C C . ILE D 1 115 ? -11.176 -31.770 46.715 1.00 44.46 115 ILE D C 1
ATOM 6602 O O . ILE D 1 115 ? -11.094 -32.999 46.714 1.00 44.28 115 ILE D O 1
ATOM 6607 N N . SER D 1 116 ? -10.963 -31.021 45.606 1.00 42.90 116 SER D N 1
ATOM 6608 C CA . SER D 1 116 ? -10.638 -31.587 44.286 1.00 43.45 116 SER D CA 1
ATOM 6609 C C . SER D 1 116 ? -9.239 -32.216 44.194 1.00 46.77 116 SER D C 1
ATOM 6610 O O . SER D 1 116 ? -9.048 -33.115 43.380 1.00 47.78 116 SER D O 1
ATOM 6613 N N . LEU D 1 117 ? -8.276 -31.771 45.027 1.00 41.39 117 LEU D N 1
ATOM 6614 C CA . LEU D 1 117 ? -6.935 -32.358 45.077 1.00 40.81 117 LEU D CA 1
ATOM 6615 C C . LEU D 1 117 ? -6.994 -33.727 45.755 1.00 43.71 117 LEU D C 1
ATOM 6616 O O . LEU D 1 117 ? -6.367 -34.664 45.266 1.00 43.16 117 LEU D O 1
ATOM 6621 N N . GLU D 1 118 ? -7.751 -33.840 46.867 1.00 40.72 118 GLU D N 1
ATOM 6622 C CA . GLU D 1 118 ? -7.940 -35.095 47.603 1.00 40.74 118 GLU D CA 1
ATOM 6623 C C . GLU D 1 118 ? -8.689 -36.132 46.767 1.00 44.13 118 GLU D C 1
ATOM 6624 O O . GLU D 1 118 ? -8.302 -37.303 46.782 1.00 44.99 118 GLU D O 1
ATOM 6630 N N . ALA D 1 119 ? -9.734 -35.703 46.024 1.00 41.04 119 ALA D N 1
ATOM 6631 C CA . ALA D 1 119 ? -10.517 -36.581 45.137 1.00 41.48 119 ALA D CA 1
ATOM 6632 C C . ALA D 1 119 ? -9.638 -37.076 43.979 1.00 45.32 119 ALA D C 1
ATOM 6633 O O . ALA D 1 119 ? -9.738 -38.245 43.600 1.00 46.61 119 ALA D O 1
ATOM 6635 N N . ALA D 1 120 ? -8.748 -36.203 43.461 1.00 40.95 120 ALA D N 1
ATOM 6636 C CA . ALA D 1 120 ? -7.792 -36.537 42.406 1.00 41.10 120 ALA D CA 1
ATOM 6637 C C . ALA D 1 120 ? -6.701 -37.480 42.958 1.00 44.37 120 ALA D C 1
ATOM 6638 O O . ALA D 1 120 ? -6.253 -38.375 42.239 1.00 44.38 120 ALA D O 1
ATOM 6640 N N . THR D 1 121 ? -6.304 -37.289 44.245 1.00 40.80 121 THR D N 1
ATOM 6641 C CA . THR D 1 121 ? -5.334 -38.118 44.969 1.00 40.47 121 THR D CA 1
ATOM 6642 C C . THR D 1 121 ? -5.875 -39.535 45.157 1.00 42.69 121 THR D C 1
ATOM 6643 O O . THR D 1 121 ? -5.230 -40.467 44.699 1.00 42.83 121 THR D O 1
ATOM 6647 N N . VAL D 1 122 ? -7.066 -39.700 45.787 1.00 40.36 122 VAL D N 1
ATOM 6648 C CA . VAL D 1 122 ? -7.678 -41.026 46.021 1.00 40.50 122 VAL D CA 1
ATOM 6649 C C . VAL D 1 122 ? -7.938 -41.823 44.737 1.00 42.74 122 VAL D C 1
ATOM 6650 O O . VAL D 1 122 ? -7.805 -43.045 44.748 1.00 42.82 122 VAL D O 1
ATOM 6654 N N . ALA D 1 123 ? -8.251 -41.121 43.625 1.00 39.46 123 ALA D N 1
ATOM 6655 C CA . ALA D 1 123 ? -8.474 -41.731 42.312 1.00 39.23 123 ALA D CA 1
ATOM 6656 C C . ALA D 1 123 ? -7.149 -42.222 41.711 1.00 40.24 123 ALA D C 1
ATOM 6657 O O . ALA D 1 123 ? -7.058 -43.383 41.312 1.00 39.92 123 ALA D O 1
ATOM 6659 N N . ALA D 1 124 ? -6.126 -41.342 41.669 1.00 36.42 124 ALA D N 1
ATOM 6660 C CA . ALA D 1 124 ? -4.799 -41.642 41.133 1.00 36.16 124 ALA D CA 1
ATOM 6661 C C . ALA D 1 124 ? -4.103 -42.765 41.903 1.00 36.98 124 ALA D C 1
ATOM 6662 O O . ALA D 1 124 ? -3.544 -43.668 41.282 1.00 37.49 124 ALA D O 1
ATOM 6664 N N . GLU D 1 125 ? -4.160 -42.718 43.248 1.00 32.41 125 GLU D N 1
ATOM 6665 C CA . GLU D 1 125 ? -3.541 -43.707 44.131 1.00 31.57 125 GLU D CA 1
ATOM 6666 C C . GLU D 1 125 ? -4.195 -45.081 44.043 1.00 34.91 125 GLU D C 1
ATOM 6667 O O . GLU D 1 125 ? -3.491 -46.079 44.181 1.00 36.55 125 GLU D O 1
ATOM 6673 N N . SER D 1 126 ? -5.511 -45.141 43.769 1.00 31.63 126 SER D N 1
ATOM 6674 C CA . SER D 1 126 ? -6.230 -46.408 43.608 1.00 32.06 126 SER D CA 1
ATOM 6675 C C . SER D 1 126 ? -5.893 -47.085 42.261 1.00 37.07 126 SER D C 1
ATOM 6676 O O . SER D 1 126 ? -6.004 -48.316 42.140 1.00 38.10 126 SER D O 1
ATOM 6679 N N . LEU D 1 127 ? -5.453 -46.279 41.265 1.00 34.27 127 LEU D N 1
ATOM 6680 C CA . LEU D 1 127 ? -5.051 -46.750 39.935 1.00 34.77 127 LEU D CA 1
ATOM 6681 C C . LEU D 1 127 ? -3.626 -47.330 39.950 1.00 38.92 127 LEU D C 1
ATOM 6682 O O . LEU D 1 127 ? -3.207 -47.965 38.977 1.00 39.84 127 LEU D O 1
ATOM 6687 N N . GLY D 1 128 ? -2.916 -47.124 41.060 1.00 36.20 128 GLY D N 1
ATOM 6688 C CA . GLY D 1 128 ? -1.558 -47.607 41.263 1.00 36.58 128 GLY D CA 1
ATOM 6689 C C . GLY D 1 128 ? -0.503 -46.527 41.239 1.00 39.10 128 GLY D C 1
ATOM 6690 O O . GLY D 1 128 ? 0.658 -46.789 41.580 1.00 39.52 128 GLY D O 1
ATOM 6691 N N . LEU D 1 129 ? -0.900 -45.305 40.827 1.00 35.50 129 LEU D N 1
ATOM 6692 C CA . LEU D 1 129 ? -0.014 -44.147 40.712 1.00 34.56 129 LEU D CA 1
ATOM 6693 C C . LEU D 1 129 ? 0.378 -43.586 42.082 1.00 36.47 129 LEU D C 1
ATOM 6694 O O . LEU D 1 129 ? -0.215 -43.928 43.110 1.00 34.72 129 LEU D O 1
ATOM 6699 N N . GLY D 1 130 ? 1.400 -42.745 42.066 1.00 35.67 130 GLY D N 1
ATOM 6700 C CA . GLY D 1 130 ? 1.919 -42.066 43.242 1.00 35.67 130 GLY D CA 1
ATOM 6701 C C . GLY D 1 130 ? 1.753 -40.575 43.083 1.00 38.62 130 GLY D C 1
ATOM 6702 O O . GLY D 1 130 ? 1.910 -40.051 41.975 1.00 38.24 130 GLY D O 1
ATOM 6703 N N . THR D 1 131 ? 1.379 -39.888 44.174 1.00 36.81 131 THR D N 1
ATOM 6704 C CA . THR D 1 131 ? 1.157 -38.439 44.167 1.00 36.43 131 THR D CA 1
ATOM 6705 C C . THR D 1 131 ? 1.899 -37.721 45.281 1.00 39.21 131 THR D C 1
ATOM 6706 O O . THR D 1 131 ? 2.295 -38.341 46.265 1.00 39.48 131 THR D O 1
ATOM 6710 N N . VAL D 1 132 ? 2.061 -36.398 45.122 1.00 36.44 132 VAL D N 1
ATOM 6711 C CA . VAL D 1 132 ? 2.648 -35.473 46.092 1.00 35.83 132 VAL D CA 1
ATOM 6712 C C . VAL D 1 132 ? 2.108 -34.069 45.788 1.00 38.09 132 VAL D C 1
ATOM 6713 O O . VAL D 1 132 ? 2.315 -33.576 44.675 1.00 38.23 132 VAL D O 1
ATOM 6717 N N . PRO D 1 133 ? 1.320 -33.455 46.707 1.00 34.72 133 PRO D N 1
ATOM 6718 C CA . PRO D 1 133 ? 0.797 -32.114 46.428 1.00 33.90 133 PRO D CA 1
ATOM 6719 C C . PRO D 1 133 ? 1.930 -31.108 46.503 1.00 37.47 133 PRO D C 1
ATOM 6720 O O . PRO D 1 133 ? 2.858 -31.297 47.284 1.00 37.52 133 PRO D O 1
ATOM 6724 N N . ILE D 1 134 ? 1.882 -30.081 45.649 1.00 35.51 134 ILE D N 1
ATOM 6725 C CA . ILE D 1 134 ? 2.907 -29.046 45.568 1.00 35.43 134 ILE D CA 1
ATOM 6726 C C . ILE D 1 134 ? 2.364 -27.684 46.050 1.00 37.36 134 ILE D C 1
ATOM 6727 O O . ILE D 1 134 ? 1.625 -27.001 45.330 1.00 37.21 134 ILE D O 1
ATOM 6732 N N . GLY D 1 135 ? 2.722 -27.331 47.285 1.00 34.20 135 GLY D N 1
ATOM 6733 C CA . GLY D 1 135 ? 2.366 -26.058 47.909 1.00 33.18 135 GLY D CA 1
ATOM 6734 C C . GLY D 1 135 ? 3.317 -24.952 47.489 1.00 34.29 135 GLY D C 1
ATOM 6735 O O . GLY D 1 135 ? 3.006 -23.766 47.648 1.00 33.15 135 GLY D O 1
ATOM 6736 N N . GLY D 1 136 ? 4.465 -25.364 46.931 1.00 31.34 136 GLY D N 1
ATOM 6737 C CA . GLY D 1 136 ? 5.525 -24.513 46.408 1.00 31.48 136 GLY D CA 1
ATOM 6738 C C . GLY D 1 136 ? 5.113 -23.694 45.201 1.00 34.30 136 GLY D C 1
ATOM 6739 O O . GLY D 1 136 ? 5.885 -22.859 44.733 1.00 34.52 136 GLY D O 1
ATOM 6740 N N . ILE D 1 137 ? 3.873 -23.887 44.711 1.00 31.86 137 ILE D N 1
ATOM 6741 C CA . ILE D 1 137 ? 3.303 -23.107 43.605 1.00 31.71 137 ILE D CA 1
ATOM 6742 C C . ILE D 1 137 ? 3.065 -21.634 44.036 1.00 34.19 137 ILE D C 1
ATOM 6743 O O . ILE D 1 137 ? 2.945 -20.751 43.187 1.00 34.76 137 ILE D O 1
ATOM 6748 N N . ARG D 1 138 ? 3.029 -21.396 45.363 1.00 30.57 138 ARG D N 1
ATOM 6749 C CA . ARG D 1 138 ? 2.875 -20.102 46.015 1.00 29.97 138 ARG D CA 1
ATOM 6750 C C . ARG D 1 138 ? 4.231 -19.465 46.366 1.00 33.14 138 ARG D C 1
ATOM 6751 O O . ARG D 1 138 ? 4.245 -18.441 47.045 1.00 33.01 138 ARG D O 1
ATOM 6759 N N . ARG D 1 139 ? 5.359 -20.054 45.897 1.00 32.03 139 ARG D N 1
ATOM 6760 C CA . ARG D 1 139 ? 6.705 -19.498 46.140 1.00 33.41 139 ARG D CA 1
ATOM 6761 C C . ARG D 1 139 ? 6.887 -18.215 45.317 1.00 37.50 139 ARG D C 1
ATOM 6762 O O . ARG D 1 139 ? 7.150 -17.145 45.886 1.00 37.23 139 ARG D O 1
ATOM 6770 N N . LYS D 1 140 ? 6.697 -18.332 43.986 1.00 34.74 140 LYS D N 1
ATOM 6771 C CA . LYS D 1 140 ? 6.748 -17.231 43.021 1.00 35.53 140 LYS D CA 1
ATOM 6772 C C . LYS D 1 140 ? 5.416 -17.286 42.221 1.00 38.75 140 LYS D C 1
ATOM 6773 O O . LYS D 1 140 ? 5.401 -17.797 41.103 1.00 38.86 140 LYS D O 1
ATOM 6779 N N . PRO D 1 141 ? 4.271 -16.840 42.797 1.00 33.99 141 PRO D N 1
ATOM 6780 C CA . PRO D 1 141 ? 2.987 -17.007 42.091 1.00 33.43 141 PRO D CA 1
ATOM 6781 C C . PRO D 1 141 ? 2.759 -16.091 40.897 1.00 39.15 141 PRO D C 1
ATOM 6782 O O . PRO D 1 141 ? 2.029 -16.462 39.982 1.00 38.62 141 PRO D O 1
ATOM 6786 N N . LEU D 1 142 ? 3.381 -14.905 40.908 1.00 37.45 142 LEU D N 1
ATOM 6787 C CA . LEU D 1 142 ? 3.302 -13.908 39.836 1.00 38.51 142 LEU D CA 1
ATOM 6788 C C . LEU D 1 142 ? 3.862 -14.471 38.520 1.00 42.57 142 LEU D C 1
ATOM 6789 O O . LEU D 1 142 ? 3.339 -14.152 37.450 1.00 42.35 142 LEU D O 1
ATOM 6794 N N . GLU D 1 143 ? 4.900 -15.336 38.618 1.00 38.77 143 GLU D N 1
ATOM 6795 C CA . GLU D 1 143 ? 5.546 -16.009 37.491 1.00 39.12 143 GLU D CA 1
ATOM 6796 C C . GLU D 1 143 ? 4.716 -17.204 37.038 1.00 41.01 143 GLU D C 1
ATOM 6797 O O . GLU D 1 143 ? 4.736 -17.543 35.854 1.00 40.07 143 GLU D O 1
ATOM 6803 N N . VAL D 1 144 ? 3.991 -17.845 37.986 1.00 37.48 144 VAL D N 1
ATOM 6804 C CA . VAL D 1 144 ? 3.096 -18.991 37.747 1.00 36.81 144 VAL D CA 1
ATOM 6805 C C . VAL D 1 144 ? 1.911 -18.495 36.893 1.00 41.88 144 VAL D C 1
ATOM 6806 O O . VAL D 1 144 ? 1.586 -19.120 35.882 1.00 41.99 144 VAL D O 1
ATOM 6810 N N . ILE D 1 145 ? 1.340 -17.325 37.272 1.00 39.25 145 ILE D N 1
ATOM 6811 C CA . ILE D 1 145 ? 0.243 -16.628 36.592 1.00 40.13 145 ILE D CA 1
ATOM 6812 C C . ILE D 1 145 ? 0.610 -16.342 35.118 1.00 46.68 145 ILE D C 1
ATOM 6813 O O . ILE D 1 145 ? -0.201 -16.610 34.230 1.00 48.11 145 ILE D O 1
ATOM 6818 N N . GLU D 1 146 ? 1.834 -15.835 34.872 1.00 42.75 146 GLU D N 1
ATOM 6819 C CA . GLU D 1 146 ? 2.375 -15.533 33.543 1.00 43.65 146 GLU D CA 1
ATOM 6820 C C . GLU D 1 146 ? 2.525 -16.812 32.698 1.00 47.89 146 GLU D C 1
ATOM 6821 O O . GLU D 1 146 ? 2.115 -16.822 31.537 1.00 48.55 146 GLU D O 1
ATOM 6827 N N . LEU D 1 147 ? 3.121 -17.878 33.291 1.00 43.50 147 LEU D N 1
ATOM 6828 C CA . LEU D 1 147 ? 3.402 -19.173 32.667 1.00 43.70 147 LEU D CA 1
ATOM 6829 C C . LEU D 1 147 ? 2.135 -19.913 32.232 1.00 48.51 147 LEU D C 1
ATOM 6830 O O . LEU D 1 147 ? 2.044 -20.357 31.082 1.00 49.38 147 LEU D O 1
ATOM 6835 N N . LEU D 1 148 ? 1.175 -20.067 33.165 1.00 44.09 148 LEU D N 1
ATOM 6836 C CA . LEU D 1 148 ? -0.086 -20.778 32.937 1.00 43.36 148 LEU D CA 1
ATOM 6837 C C . LEU D 1 148 ? -1.166 -19.912 32.270 1.00 46.53 148 LEU D C 1
ATOM 6838 O O . LEU D 1 148 ? -2.269 -20.410 32.022 1.00 46.45 148 LEU D O 1
ATOM 6843 N N . ASP D 1 149 ? -0.846 -18.630 31.973 1.00 42.40 149 ASP D N 1
ATOM 6844 C CA . ASP D 1 149 ? -1.735 -17.653 31.330 1.00 42.81 149 ASP D CA 1
ATOM 6845 C C . ASP D 1 149 ? -3.079 -17.506 32.099 1.00 46.29 149 ASP D C 1
ATOM 6846 O O . ASP D 1 149 ? -4.164 -17.504 31.501 1.00 46.47 149 ASP D O 1
ATOM 6851 N N . LEU D 1 150 ? -2.983 -17.390 33.444 1.00 41.07 150 LEU D N 1
ATOM 6852 C CA . LEU D 1 150 ? -4.142 -17.267 34.329 1.00 39.05 150 LEU D CA 1
ATOM 6853 C C . LEU D 1 150 ? -4.800 -15.899 34.213 1.00 42.42 150 LEU D C 1
ATOM 6854 O O . LEU D 1 150 ? -4.112 -14.888 34.358 1.00 42.22 150 LEU D O 1
ATOM 6859 N N . PRO D 1 151 ? -6.126 -15.838 33.958 1.00 39.10 151 PRO D N 1
ATOM 6860 C CA . PRO D 1 151 ? -6.785 -14.535 33.844 1.00 39.84 151 PRO D CA 1
ATOM 6861 C C . PRO D 1 151 ? -7.266 -14.009 35.200 1.00 43.51 151 PRO D C 1
ATOM 6862 O O . PRO D 1 151 ? -7.076 -14.675 36.224 1.00 41.97 151 PRO D O 1
ATOM 6866 N N . GLU D 1 152 ? -7.895 -12.815 35.195 1.00 40.42 152 GLU D N 1
ATOM 6867 C CA . GLU D 1 152 ? -8.447 -12.165 36.380 1.00 39.67 152 GLU D CA 1
ATOM 6868 C C . GLU D 1 152 ? -9.453 -13.096 37.072 1.00 42.75 152 GLU D C 1
ATOM 6869 O O . GLU D 1 152 ? -10.270 -13.735 36.400 1.00 43.42 152 GLU D O 1
ATOM 6875 N N . TYR D 1 153 ? -9.367 -13.167 38.420 1.00 36.77 153 TYR D N 1
ATOM 6876 C CA . TYR D 1 153 ? -10.190 -13.971 39.339 1.00 35.23 153 TYR D CA 1
ATOM 6877 C C . TYR D 1 153 ? -9.821 -15.463 39.404 1.00 37.40 153 TYR D C 1
ATOM 6878 O O . TYR D 1 153 ? -10.633 -16.282 39.833 1.00 36.24 153 TYR D O 1
ATOM 6887 N N . VAL D 1 154 ? -8.582 -15.806 38.993 1.00 34.46 154 VAL D N 1
ATOM 6888 C CA . VAL D 1 154 ? -8.032 -17.168 39.003 1.00 33.77 154 VAL D CA 1
ATOM 6889 C C . VAL D 1 154 ? -6.664 -17.119 39.696 1.00 39.22 154 VAL D C 1
ATOM 6890 O O . VAL D 1 154 ? -5.777 -16.396 39.232 1.00 39.36 154 VAL D O 1
ATOM 6894 N N . PHE D 1 155 ? -6.494 -17.885 40.795 1.00 36.12 155 PHE D N 1
ATOM 6895 C CA . PHE D 1 155 ? -5.230 -17.932 41.530 1.00 35.73 155 PHE D CA 1
ATOM 6896 C C . PHE D 1 155 ? -4.764 -19.344 41.821 1.00 39.16 155 PHE D C 1
ATOM 6897 O O . PHE D 1 155 ? -5.600 -20.161 42.209 1.00 38.90 155 PHE D O 1
ATOM 6905 N N . PRO D 1 156 ? -3.440 -19.644 41.662 1.00 35.62 156 PRO D N 1
ATOM 6906 C CA . PRO D 1 156 ? -2.949 -21.009 41.943 1.00 34.44 156 PRO D CA 1
ATOM 6907 C C . PRO D 1 156 ? -2.979 -21.378 43.428 1.00 35.26 156 PRO D C 1
ATOM 6908 O O . PRO D 1 156 ? -2.477 -20.631 44.266 1.00 34.69 156 PRO D O 1
ATOM 6912 N N . VAL D 1 157 ? -3.586 -22.524 43.755 1.00 31.42 157 VAL D N 1
ATOM 6913 C CA . VAL D 1 157 ? -3.699 -22.996 45.138 1.00 30.47 157 VAL D CA 1
ATOM 6914 C C . VAL D 1 157 ? -2.607 -24.018 45.454 1.00 34.24 157 VAL D C 1
ATOM 6915 O O . VAL D 1 157 ? -1.746 -23.756 46.297 1.00 34.15 157 VAL D O 1
ATOM 6919 N N . SER D 1 158 ? -2.655 -25.185 44.793 1.00 32.15 158 SER D N 1
ATOM 6920 C CA . SER D 1 158 ? -1.682 -26.257 45.000 1.00 32.16 158 SER D CA 1
ATOM 6921 C C . SER D 1 158 ? -1.509 -27.086 43.744 1.00 35.21 158 SER D C 1
ATOM 6922 O O . SER D 1 158 ? -2.446 -27.255 42.964 1.00 35.54 158 SER D O 1
ATOM 6925 N N . GLY D 1 159 ? -0.301 -27.582 43.561 1.00 32.75 159 GLY D N 1
ATOM 6926 C CA . GLY D 1 159 ? 0.020 -28.474 42.466 1.00 32.82 159 GLY D CA 1
ATOM 6927 C C . GLY D 1 159 ? -0.178 -29.903 42.920 1.00 34.29 159 GLY D C 1
ATOM 6928 O O . GLY D 1 159 ? -0.437 -30.163 44.102 1.00 32.64 159 GLY D O 1
ATOM 6929 N N . LEU D 1 160 ? -0.070 -30.832 41.976 1.00 32.47 160 LEU D N 1
ATOM 6930 C CA . LEU D 1 160 ? -0.188 -32.250 42.228 1.00 32.57 160 LEU D CA 1
ATOM 6931 C C . LEU D 1 160 ? 0.688 -32.964 41.225 1.00 37.43 160 LEU D C 1
ATOM 6932 O O . LEU D 1 160 ? 0.548 -32.770 40.016 1.00 37.80 160 LEU D O 1
ATOM 6937 N N . VAL D 1 161 ? 1.652 -33.722 41.742 1.00 36.03 161 VAL D N 1
ATOM 6938 C CA . VAL D 1 161 ? 2.576 -34.504 40.936 1.00 36.77 161 VAL D CA 1
ATOM 6939 C C . VAL D 1 161 ? 1.945 -35.874 40.805 1.00 39.33 161 VAL D C 1
ATOM 6940 O O . VAL D 1 161 ? 1.545 -36.454 41.812 1.00 38.82 161 VAL D O 1
ATOM 6944 N N . VAL D 1 162 ? 1.783 -36.353 39.562 1.00 37.22 162 VAL D N 1
ATOM 6945 C CA . VAL D 1 162 ? 1.168 -37.653 39.269 1.00 37.42 162 VAL D CA 1
ATOM 6946 C C . VAL D 1 162 ? 2.088 -38.415 38.323 1.00 42.13 162 VAL D C 1
ATOM 6947 O O . VAL D 1 162 ? 2.539 -37.858 37.319 1.00 43.08 162 VAL D O 1
ATOM 6951 N N . GLY D 1 163 ? 2.344 -39.679 38.652 1.00 39.26 163 GLY D N 1
ATOM 6952 C CA . GLY D 1 163 ? 3.196 -40.553 37.860 1.00 40.31 163 GLY D CA 1
ATOM 6953 C C . GLY D 1 163 ? 3.324 -41.960 38.401 1.00 43.82 163 GLY D C 1
ATOM 6954 O O . GLY D 1 163 ? 2.694 -42.304 39.405 1.00 42.53 163 GLY D O 1
ATOM 6955 N N . HIS D 1 164 ? 4.154 -42.780 37.735 1.00 41.86 164 HIS D N 1
ATOM 6956 C CA . HIS D 1 164 ? 4.356 -44.169 38.132 1.00 42.40 164 HIS D CA 1
ATOM 6957 C C . HIS D 1 164 ? 5.538 -44.270 39.110 1.00 46.02 164 HIS D C 1
ATOM 6958 O O . HIS D 1 164 ? 6.654 -43.895 38.744 1.00 46.34 164 HIS D O 1
ATOM 6965 N N . PRO D 1 165 ? 5.313 -44.729 40.365 1.00 43.47 165 PRO D N 1
ATOM 6966 C CA . PRO D 1 165 ? 6.414 -44.777 41.347 1.00 44.32 165 PRO D CA 1
ATOM 6967 C C . PRO D 1 165 ? 7.557 -45.751 41.051 1.00 51.51 165 PRO D C 1
ATOM 6968 O O . PRO D 1 165 ? 7.354 -46.756 40.367 1.00 53.52 165 PRO D O 1
ATOM 6972 N N . SER D 1 166 ? 8.763 -45.450 41.584 1.00 48.64 166 SER D N 1
ATOM 6973 C CA . SER D 1 166 ? 9.959 -46.295 41.470 1.00 49.87 166 SER D CA 1
ATOM 6974 C C . SER D 1 166 ? 10.311 -46.892 42.847 1.00 53.01 166 SER D C 1
ATOM 6975 O O . SER D 1 166 ? 11.244 -47.687 42.963 1.00 54.34 166 SER D O 1
ATOM 6978 N N . ASP D 1 167 ? 9.562 -46.484 43.890 1.00 49.20 167 ASP D N 1
ATOM 6979 C CA . ASP D 1 167 ? 9.693 -46.926 45.279 1.00 49.14 167 ASP D CA 1
ATOM 6980 C C . ASP D 1 167 ? 8.373 -46.714 46.046 1.00 49.97 167 ASP D C 1
ATOM 6981 O O . ASP D 1 167 ? 7.634 -45.768 45.764 1.00 48.78 167 ASP D O 1
ATOM 6986 N N . HIS D 1 168 ? 8.085 -47.603 47.004 1.00 46.72 168 HIS D N 1
ATOM 6987 C CA . HIS D 1 168 ? 6.870 -47.567 47.816 1.00 45.12 168 HIS D CA 1
ATOM 6988 C C . HIS D 1 168 ? 6.910 -46.522 48.930 1.00 46.74 168 HIS D C 1
ATOM 6989 O O . HIS D 1 168 ? 5.854 -46.061 49.367 1.00 45.66 168 HIS D O 1
ATOM 6996 N N . SER D 1 169 ? 8.129 -46.159 49.392 1.00 44.39 169 SER D N 1
ATOM 6997 C CA . SER D 1 169 ? 8.410 -45.255 50.510 1.00 43.42 169 SER D CA 1
ATOM 6998 C C . SER D 1 169 ? 7.806 -45.804 51.814 1.00 45.53 169 SER D C 1
ATOM 6999 O O . SER D 1 169 ? 7.788 -47.027 51.992 1.00 46.26 169 SER D O 1
ATOM 7002 N N . ALA D 1 170 ? 7.353 -44.929 52.729 1.00 41.86 170 ALA D N 1
ATOM 7003 C CA . ALA D 1 170 ? 6.735 -45.345 53.985 1.00 41.79 170 ALA D CA 1
ATOM 7004 C C . ALA D 1 170 ? 5.692 -44.345 54.472 1.00 44.29 170 ALA D C 1
ATOM 7005 O O . ALA D 1 170 ? 5.771 -43.155 54.151 1.00 44.36 170 ALA D O 1
ATOM 7007 N N . LYS D 1 171 ? 4.711 -44.838 55.248 1.00 40.65 171 LYS D N 1
ATOM 7008 C CA . LYS D 1 171 ? 3.640 -44.054 55.850 1.00 38.89 171 LYS D CA 1
ATOM 7009 C C . LYS D 1 171 ? 4.217 -43.187 56.980 1.00 41.18 171 LYS D C 1
ATOM 7010 O O . LYS D 1 171 ? 4.844 -43.712 57.899 1.00 41.57 171 LYS D O 1
ATOM 7016 N N . LYS D 1 172 ? 4.032 -41.863 56.896 1.00 38.92 172 LYS D N 1
ATOM 7017 C CA . LYS D 1 172 ? 4.485 -40.917 57.924 1.00 38.85 172 LYS D CA 1
ATOM 7018 C C . LYS D 1 172 ? 3.461 -40.966 59.070 1.00 41.61 172 LYS D C 1
ATOM 7019 O O . LYS D 1 172 ? 2.265 -40.775 58.801 1.00 41.13 172 LYS D O 1
ATOM 7025 N N . PRO D 1 173 ? 3.875 -41.236 60.335 1.00 38.66 173 PRO D N 1
ATOM 7026 C CA . PRO D 1 173 ? 2.895 -41.273 61.438 1.00 37.73 173 PRO D CA 1
ATOM 7027 C C . PRO D 1 173 ? 2.167 -39.943 61.641 1.00 38.05 173 PRO D C 1
ATOM 7028 O O . PRO D 1 173 ? 2.741 -38.880 61.406 1.00 37.30 173 PRO D O 1
ATOM 7032 N N . ARG D 1 174 ? 0.892 -40.011 62.033 1.00 34.77 174 ARG D N 1
ATOM 7033 C CA . ARG D 1 174 ? 0.070 -38.819 62.256 1.00 33.86 174 ARG D CA 1
ATOM 7034 C C . ARG D 1 174 ? -0.157 -38.551 63.744 1.00 37.46 174 ARG D C 1
ATOM 7035 O O . ARG D 1 174 ? 0.071 -39.437 64.573 1.00 37.90 174 ARG D O 1
ATOM 7043 N N . LEU D 1 175 ? -0.572 -37.315 64.077 1.00 34.95 175 LEU D N 1
ATOM 7044 C CA . LEU D 1 175 ? -0.844 -36.868 65.443 1.00 35.29 175 LEU D CA 1
ATOM 7045 C C . LEU D 1 175 ? -1.841 -37.794 66.167 1.00 39.45 175 LEU D C 1
ATOM 7046 O O . LEU D 1 175 ? -2.721 -38.361 65.507 1.00 38.53 175 LEU D O 1
ATOM 7051 N N . PRO D 1 176 ? -1.744 -37.953 67.515 1.00 37.93 176 PRO D N 1
ATOM 7052 C CA . PRO D 1 176 ? -2.725 -38.794 68.228 1.00 37.76 176 PRO D CA 1
ATOM 7053 C C . PRO D 1 176 ? -4.151 -38.315 67.976 1.00 41.34 176 PRO D C 1
ATOM 7054 O O . PRO D 1 176 ? -4.366 -37.102 67.882 1.00 41.62 176 PRO D O 1
ATOM 7058 N N . GLN D 1 177 ? -5.116 -39.253 67.823 1.00 37.25 177 GLN D N 1
ATOM 7059 C CA . GLN D 1 177 ? -6.518 -38.917 67.535 1.00 36.30 177 GLN D CA 1
ATOM 7060 C C . GLN D 1 177 ? -7.087 -37.845 68.456 1.00 38.84 177 GLN D C 1
ATOM 7061 O O . GLN D 1 177 ? -7.730 -36.925 67.963 1.00 38.19 177 GLN D O 1
ATOM 7067 N N . ALA D 1 178 ? -6.798 -37.930 69.772 1.00 35.70 178 ALA D N 1
ATOM 7068 C CA . ALA D 1 178 ? -7.248 -36.977 70.793 1.00 35.76 178 ALA D CA 1
ATOM 7069 C C . ALA D 1 178 ? -6.786 -35.539 70.540 1.00 39.92 178 ALA D C 1
ATOM 7070 O O . ALA D 1 178 ? -7.491 -34.609 70.926 1.00 40.15 178 ALA D O 1
ATOM 7072 N N . ALA D 1 179 ? -5.630 -35.357 69.872 1.00 36.58 179 ALA D N 1
ATOM 7073 C CA . ALA D 1 179 ? -5.061 -34.044 69.537 1.00 36.18 179 ALA D CA 1
ATOM 7074 C C . ALA D 1 179 ? -5.746 -33.360 68.340 1.00 38.60 179 ALA D C 1
ATOM 7075 O O . ALA D 1 179 ? -5.805 -32.131 68.299 1.00 37.18 179 ALA D O 1
ATOM 7077 N N . VAL D 1 180 ? -6.243 -34.152 67.370 1.00 35.45 180 VAL D N 1
ATOM 7078 C CA . VAL D 1 180 ? -6.922 -33.666 66.160 1.00 34.45 180 VAL D CA 1
ATOM 7079 C C . VAL D 1 180 ? -8.457 -33.674 66.337 1.00 38.38 180 VAL D C 1
ATOM 7080 O O . VAL D 1 180 ? -9.114 -32.689 65.996 1.00 37.80 180 VAL D O 1
ATOM 7084 N N . HIS D 1 181 ? -9.009 -34.768 66.895 1.00 35.13 181 HIS D N 1
ATOM 7085 C CA . HIS D 1 181 ? -10.445 -34.935 67.129 1.00 35.04 181 HIS D CA 1
ATOM 7086 C C . HIS D 1 181 ? -10.858 -34.527 68.544 1.00 39.39 181 HIS D C 1
ATOM 7087 O O . HIS D 1 181 ? -10.517 -35.203 69.520 1.00 39.03 181 HIS D O 1
ATOM 7094 N N . HIS D 1 182 ? -11.616 -33.421 68.637 1.00 36.71 182 HIS D N 1
ATOM 7095 C CA . HIS D 1 182 ? -12.119 -32.864 69.897 1.00 37.16 182 HIS D CA 1
ATOM 7096 C C . HIS D 1 182 ? -13.624 -32.965 69.929 1.00 40.07 182 HIS D C 1
ATOM 7097 O O . HIS D 1 182 ? -14.299 -32.419 69.064 1.00 38.08 182 HIS D O 1
ATOM 7104 N N . ARG D 1 183 ? -14.145 -33.692 70.910 1.00 38.40 183 ARG D N 1
ATOM 7105 C CA . ARG D 1 183 ? -15.576 -33.907 71.046 1.00 38.98 183 ARG D CA 1
ATOM 7106 C C . ARG D 1 183 ? -16.267 -32.714 71.687 1.00 44.34 183 ARG D C 1
ATOM 7107 O O . ARG D 1 183 ? -15.818 -32.228 72.727 1.00 44.62 183 ARG D O 1
ATOM 7115 N N . GLU D 1 184 ? -17.354 -32.232 71.036 1.00 41.85 184 GLU D N 1
ATOM 7116 C CA . GLU D 1 184 ? -18.236 -31.123 71.440 1.00 42.26 184 GLU D CA 1
ATOM 7117 C C . GLU D 1 184 ? -17.605 -29.736 71.465 1.00 46.44 184 GLU D C 1
ATOM 7118 O O . GLU D 1 184 ? -18.154 -28.818 70.852 1.00 46.49 184 GLU D O 1
ATOM 7124 N N . SER D 1 185 ? -16.475 -29.571 72.179 1.00 42.80 185 SER D N 1
ATOM 7125 C CA . SER D 1 185 ? -15.742 -28.303 72.288 1.00 42.32 185 SER D CA 1
ATOM 7126 C C . SER D 1 185 ? -14.253 -28.528 72.027 1.00 45.38 185 SER D C 1
ATOM 7127 O O . SER D 1 185 ? -13.818 -29.677 72.007 1.00 46.61 185 SER D O 1
ATOM 7130 N N . TYR D 1 186 ? -13.475 -27.448 71.815 1.00 40.41 186 TYR D N 1
ATOM 7131 C CA . TYR D 1 186 ? -12.031 -27.518 71.576 1.00 39.38 186 TYR D CA 1
ATOM 7132 C C . TYR D 1 186 ? -11.293 -27.933 72.848 1.00 45.65 186 TYR D C 1
ATOM 7133 O O . TYR D 1 186 ? -11.578 -27.402 73.924 1.00 46.33 186 TYR D O 1
ATOM 7142 N N . ASN D 1 187 ? -10.340 -28.878 72.719 1.00 43.14 187 ASN D N 1
ATOM 7143 C CA . ASN D 1 187 ? -9.521 -29.358 73.826 1.00 44.46 187 ASN D CA 1
ATOM 7144 C C . ASN D 1 187 ? -8.210 -28.586 73.836 1.00 49.98 187 ASN D C 1
ATOM 7145 O O . ASN D 1 187 ? -7.424 -28.702 72.896 1.00 48.45 187 ASN D O 1
ATOM 7150 N N . HIS D 1 188 ? -7.994 -27.772 74.883 1.00 49.08 188 HIS D N 1
ATOM 7151 C CA . HIS D 1 188 ? -6.796 -26.948 75.034 1.00 49.99 188 HIS D CA 1
ATOM 7152 C C . HIS D 1 188 ? -5.559 -27.686 75.594 1.00 55.47 188 HIS D C 1
ATOM 7153 O O . HIS D 1 188 ? -4.445 -27.168 75.465 1.00 55.97 188 HIS D O 1
ATOM 7160 N N . ASP D 1 189 ? -5.740 -28.893 76.181 1.00 51.80 189 ASP D N 1
ATOM 7161 C CA . ASP D 1 189 ? -4.631 -29.690 76.715 1.00 51.94 189 ASP D CA 1
ATOM 7162 C C . ASP D 1 189 ? -4.005 -30.537 75.605 1.00 52.77 189 ASP D C 1
ATOM 7163 O O . ASP D 1 189 ? -4.352 -31.709 75.458 1.00 51.96 189 ASP D O 1
ATOM 7168 N N . LEU D 1 190 ? -3.107 -29.932 74.797 1.00 47.42 190 LEU D N 1
ATOM 7169 C CA . LEU D 1 190 ? -2.462 -30.626 73.676 1.00 45.47 190 LEU D CA 1
ATOM 7170 C C . LEU D 1 190 ? -0.927 -30.688 73.751 1.00 47.40 190 LEU D C 1
ATOM 7171 O O . LEU D 1 190 ? -0.321 -31.394 72.947 1.00 45.49 190 LEU D O 1
ATOM 7176 N N . LYS D 1 191 ? -0.303 -29.961 74.701 1.00 44.91 191 LYS D N 1
ATOM 7177 C CA . LYS D 1 191 ? 1.155 -29.914 74.873 1.00 45.82 191 LYS D CA 1
ATOM 7178 C C . LYS D 1 191 ? 1.763 -31.306 75.129 1.00 51.07 191 LYS D C 1
ATOM 7179 O O . LYS D 1 191 ? 2.732 -31.676 74.461 1.00 50.67 191 LYS D O 1
ATOM 7185 N N . SER D 1 192 ? 1.176 -32.073 76.075 1.00 48.14 192 SER D N 1
ATOM 7186 C CA . SER D 1 192 ? 1.615 -33.420 76.433 1.00 48.58 192 SER D CA 1
ATOM 7187 C C . SER D 1 192 ? 1.475 -34.385 75.255 1.00 49.84 192 SER D C 1
ATOM 7188 O O . SER D 1 192 ? 2.341 -35.241 75.069 1.00 50.35 192 SER D O 1
ATOM 7191 N N . LEU D 1 193 ? 0.401 -34.229 74.450 1.00 43.29 193 LEU D N 1
ATOM 7192 C CA . LEU D 1 193 ? 0.126 -35.040 73.262 1.00 41.30 193 LEU D CA 1
ATOM 7193 C C . LEU D 1 193 ? 1.133 -34.777 72.151 1.00 43.31 193 LEU D C 1
ATOM 7194 O O . LEU D 1 193 ? 1.511 -35.710 71.443 1.00 43.33 193 LEU D O 1
ATOM 7199 N N . ILE D 1 194 ? 1.581 -33.515 72.007 1.00 38.69 194 ILE D N 1
ATOM 7200 C CA . ILE D 1 194 ? 2.583 -33.115 71.012 1.00 37.69 194 ILE D CA 1
ATOM 7201 C C . ILE D 1 194 ? 3.947 -33.664 71.430 1.00 43.76 194 ILE D C 1
ATOM 7202 O O . ILE D 1 194 ? 4.666 -34.204 70.586 1.00 44.21 194 ILE D O 1
ATOM 7207 N N . GLN D 1 195 ? 4.272 -33.574 72.739 1.00 41.31 195 GLN D N 1
ATOM 7208 C CA . GLN D 1 195 ? 5.513 -34.089 73.330 1.00 42.59 195 GLN D CA 1
ATOM 7209 C C . GLN D 1 195 ? 5.662 -35.607 73.112 1.00 48.88 195 GLN D C 1
ATOM 7210 O O . GLN D 1 195 ? 6.752 -36.068 72.769 1.00 49.05 195 GLN D O 1
ATOM 7216 N N . ASP D 1 196 ? 4.559 -36.369 73.274 1.00 46.92 196 ASP D N 1
ATOM 7217 C CA . ASP D 1 196 ? 4.534 -37.819 73.055 1.00 47.78 196 ASP D CA 1
ATOM 7218 C C . ASP D 1 196 ? 4.671 -38.152 71.565 1.00 49.49 196 ASP D C 1
ATOM 7219 O O . ASP D 1 196 ? 5.303 -39.151 71.217 1.00 49.65 196 ASP D O 1
ATOM 7224 N N . TYR D 1 197 ? 4.091 -37.303 70.691 1.00 43.42 197 TYR D N 1
ATOM 7225 C CA . TYR D 1 197 ? 4.159 -37.443 69.235 1.00 41.16 197 TYR D CA 1
ATOM 7226 C C . TYR D 1 197 ? 5.578 -37.175 68.720 1.00 45.78 197 TYR D C 1
ATOM 7227 O O . TYR D 1 197 ? 6.018 -37.833 67.775 1.00 44.42 197 TYR D O 1
ATOM 7236 N N . ASP D 1 198 ? 6.285 -36.212 69.352 1.00 44.07 198 ASP D N 1
ATOM 7237 C CA . ASP D 1 198 ? 7.666 -35.837 69.027 1.00 45.04 198 ASP D CA 1
ATOM 7238 C C . ASP D 1 198 ? 8.609 -37.001 69.306 1.00 50.82 198 ASP D C 1
ATOM 7239 O O . ASP D 1 198 ? 9.569 -37.203 68.558 1.00 50.90 198 ASP D O 1
ATOM 7244 N N . ALA D 1 199 ? 8.319 -37.766 70.385 1.00 47.96 199 ALA D N 1
ATOM 7245 C CA . ALA D 1 199 ? 9.066 -38.947 70.800 1.00 48.80 199 ALA D CA 1
ATOM 7246 C C . ALA D 1 199 ? 8.914 -40.046 69.745 1.00 52.10 199 ALA D C 1
ATOM 7247 O O . ALA D 1 199 ? 9.909 -40.643 69.345 1.00 52.80 199 ALA D O 1
ATOM 7249 N N . GLU D 1 200 ? 7.680 -40.264 69.253 1.00 47.35 200 GLU D N 1
ATOM 7250 C CA . GLU D 1 200 ? 7.363 -41.248 68.223 1.00 46.47 200 GLU D CA 1
ATOM 7251 C C . GLU D 1 200 ? 7.965 -40.823 66.873 1.00 50.50 200 GLU D C 1
ATOM 7252 O O . GLU D 1 200 ? 8.353 -41.682 66.080 1.00 49.58 200 GLU D O 1
ATOM 7258 N N . MET D 1 201 ? 8.032 -39.492 66.627 1.00 47.92 201 MET D N 1
ATOM 7259 C CA . MET D 1 201 ? 8.554 -38.888 65.396 1.00 47.40 201 MET D CA 1
ATOM 7260 C C . MET D 1 201 ? 10.070 -38.853 65.323 1.00 52.16 201 MET D C 1
ATOM 7261 O O . MET D 1 201 ? 10.622 -38.788 64.225 1.00 51.79 201 MET D O 1
ATOM 7266 N N . ALA D 1 202 ? 10.743 -38.905 66.484 1.00 50.18 202 ALA D N 1
ATOM 7267 C CA . ALA D 1 202 ? 12.204 -38.979 66.577 1.00 51.76 202 ALA D CA 1
ATOM 7268 C C . ALA D 1 202 ? 12.613 -40.417 66.214 1.00 56.56 202 ALA D C 1
ATOM 7269 O O . ALA D 1 202 ? 13.553 -40.612 65.445 1.00 56.91 202 ALA D O 1
ATOM 7271 N N . GLU D 1 203 ? 11.858 -41.413 66.729 1.00 53.30 203 GLU D N 1
ATOM 7272 C CA . GLU D 1 203 ? 12.046 -42.840 66.470 1.00 53.80 203 GLU D CA 1
ATOM 7273 C C . GLU D 1 203 ? 11.750 -43.211 65.015 1.00 56.82 203 GLU D C 1
ATOM 7274 O O . GLU D 1 203 ? 12.432 -44.074 64.465 1.00 57.09 203 GLU D O 1
ATOM 7280 N N . TYR D 1 204 ? 10.751 -42.554 64.390 1.00 52.36 204 TYR D N 1
ATOM 7281 C CA . TYR D 1 204 ? 10.399 -42.777 62.985 1.00 51.29 204 TYR D CA 1
ATOM 7282 C C . TYR D 1 204 ? 11.543 -42.289 62.083 1.00 57.40 204 TYR D C 1
ATOM 7283 O O . TYR D 1 204 ? 11.951 -43.023 61.183 1.00 57.00 204 TYR D O 1
ATOM 7292 N N . MET D 1 205 ? 12.072 -41.068 62.347 1.00 55.91 205 MET D N 1
ATOM 7293 C CA . MET D 1 205 ? 13.185 -40.461 61.604 1.00 57.36 205 MET D CA 1
ATOM 7294 C C . MET D 1 205 ? 14.515 -41.184 61.856 1.00 65.02 205 MET D C 1
ATOM 7295 O O . MET D 1 205 ? 15.432 -41.093 61.030 1.00 66.54 205 MET D O 1
ATOM 7300 N N . LYS D 1 206 ? 14.624 -41.896 62.996 1.00 61.46 206 LYS D N 1
ATOM 7301 C CA . LYS D 1 206 ? 15.806 -42.682 63.316 1.00 62.59 206 LYS D CA 1
ATOM 7302 C C . LYS D 1 206 ? 15.822 -43.938 62.441 1.00 65.24 206 LYS D C 1
ATOM 7303 O O . LYS D 1 206 ? 16.821 -44.189 61.778 1.00 66.27 206 LYS D O 1
ATOM 7309 N N . LYS D 1 207 ? 14.694 -44.677 62.381 1.00 59.34 207 LYS D N 1
ATOM 7310 C CA . LYS D 1 207 ? 14.533 -45.881 61.562 1.00 58.30 207 LYS D CA 1
ATOM 7311 C C . LYS D 1 207 ? 14.528 -45.605 60.046 1.00 59.44 207 LYS D C 1
ATOM 7312 O O . LYS D 1 207 ? 14.917 -46.474 59.271 1.00 58.91 207 LYS D O 1
ATOM 7318 N N . ARG D 1 208 ? 14.109 -44.401 59.636 1.00 55.49 208 ARG D N 1
ATOM 7319 C CA . ARG D 1 208 ? 14.054 -43.961 58.240 1.00 54.98 208 ARG D CA 1
ATOM 7320 C C . ARG D 1 208 ? 15.451 -43.630 57.671 1.00 61.56 208 ARG D C 1
ATOM 7321 O O . ARG D 1 208 ? 15.717 -43.917 56.501 1.00 61.84 208 ARG D O 1
ATOM 7329 N N . THR D 1 209 ? 16.324 -43.016 58.494 1.00 59.61 209 THR D N 1
ATOM 7330 C CA . THR D 1 209 ? 17.673 -42.588 58.106 1.00 61.24 209 THR D CA 1
ATOM 7331 C C . THR D 1 209 ? 18.794 -43.499 58.657 1.00 68.78 209 THR D C 1
ATOM 7332 O O . THR D 1 209 ? 19.981 -43.205 58.439 1.00 69.87 209 THR D O 1
ATOM 7336 N N . ASN D 1 210 ? 18.416 -44.605 59.355 1.00 66.08 210 ASN D N 1
ATOM 7337 C CA . ASN D 1 210 ? 19.312 -45.584 60.002 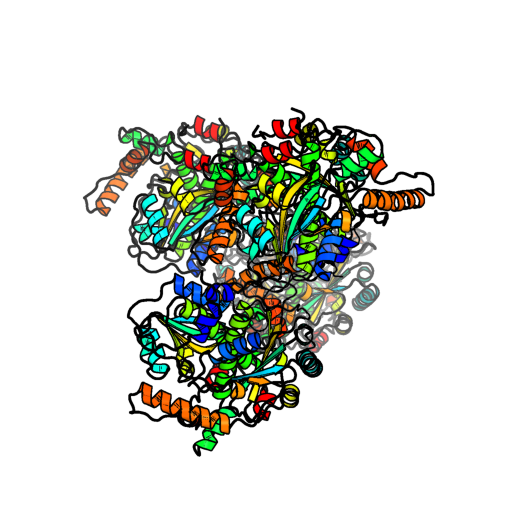1.00 68.32 210 ASN D CA 1
ATOM 7338 C C . ASN D 1 210 ? 20.170 -44.930 61.111 1.00 73.97 210 ASN D C 1
ATOM 7339 O O . ASN D 1 210 ? 21.400 -45.050 61.128 1.00 76.38 210 ASN D O 1
ATOM 7344 N N . GLY D 1 211 ? 19.484 -44.233 62.015 1.00 68.87 211 GLY D N 1
ATOM 7345 C CA . GLY D 1 211 ? 20.065 -43.531 63.156 1.00 69.55 211 GLY D CA 1
ATOM 7346 C C . GLY D 1 211 ? 20.900 -42.313 62.815 1.00 72.64 211 GLY D C 1
ATOM 7347 O O . GLY D 1 211 ? 21.764 -41.934 63.606 1.00 74.78 211 GLY D O 1
ATOM 7348 N N . ALA D 1 212 ? 20.645 -41.682 61.652 1.00 65.83 212 ALA D N 1
ATOM 7349 C CA . ALA D 1 212 ? 21.376 -40.498 61.202 1.00 65.48 212 ALA D CA 1
ATOM 7350 C C . ALA D 1 212 ? 20.728 -39.190 61.636 1.00 68.02 212 ALA D C 1
ATOM 7351 O O . ALA D 1 212 ? 21.448 -38.257 61.993 1.00 68.53 212 ALA D O 1
ATOM 7353 N N . ASP D 1 213 ? 19.375 -39.115 61.585 1.00 62.75 213 ASP D N 1
ATOM 7354 C CA . ASP D 1 213 ? 18.592 -37.925 61.932 1.00 61.32 213 ASP D CA 1
ATOM 7355 C C . ASP D 1 213 ? 17.593 -38.204 63.058 1.00 64.52 213 ASP D C 1
ATOM 7356 O O . ASP D 1 213 ? 16.899 -39.226 63.030 1.00 63.08 213 ASP D O 1
ATOM 7361 N N . ASP D 1 214 ? 17.536 -37.288 64.050 1.00 61.66 214 ASP D N 1
ATOM 7362 C CA . ASP D 1 214 ? 16.671 -37.365 65.236 1.00 60.88 214 ASP D CA 1
ATOM 7363 C C . ASP D 1 214 ? 15.528 -36.323 65.215 1.00 61.13 214 ASP D C 1
ATOM 7364 O O . ASP D 1 214 ? 14.826 -36.157 66.222 1.00 60.40 214 ASP D O 1
ATOM 7369 N N . ARG D 1 215 ? 15.344 -35.628 64.065 1.00 54.93 215 ARG D N 1
ATOM 7370 C CA . ARG D 1 215 ? 14.344 -34.574 63.861 1.00 52.22 215 ARG D CA 1
ATOM 7371 C C . ARG D 1 215 ? 12.948 -34.974 64.284 1.00 53.23 215 ARG D C 1
ATOM 7372 O O . ARG D 1 215 ? 12.382 -35.920 63.727 1.00 53.19 215 ARG D O 1
ATOM 7380 N N . ASN D 1 216 ? 12.394 -34.257 65.273 1.00 47.60 216 ASN D N 1
ATOM 7381 C CA . ASN D 1 216 ? 11.028 -34.494 65.732 1.00 45.07 216 ASN D CA 1
ATOM 7382 C C . ASN D 1 216 ? 10.059 -33.627 64.918 1.00 44.91 216 ASN D C 1
ATOM 7383 O O . ASN D 1 216 ? 10.501 -32.853 64.064 1.00 44.20 216 ASN D O 1
ATOM 7388 N N . TRP D 1 217 ? 8.754 -33.759 65.174 1.00 39.79 217 TRP D N 1
ATOM 7389 C CA . TRP D 1 217 ? 7.715 -33.019 64.467 1.00 37.77 217 TRP D CA 1
ATOM 7390 C C . TRP D 1 217 ? 7.727 -31.510 64.757 1.00 40.12 217 TRP D C 1
ATOM 7391 O O . TRP D 1 217 ? 7.708 -30.713 63.815 1.00 39.43 217 TRP D O 1
ATOM 7402 N N . SER D 1 218 ? 7.743 -31.122 66.050 1.00 37.67 218 SER D N 1
ATOM 7403 C CA . SER D 1 218 ? 7.719 -29.726 66.472 1.00 37.14 218 SER D CA 1
ATOM 7404 C C . SER D 1 218 ? 8.903 -28.920 65.950 1.00 43.50 218 SER D C 1
ATOM 7405 O O . SER D 1 218 ? 8.710 -27.778 65.547 1.00 44.71 218 SER D O 1
ATOM 7408 N N . GLN D 1 219 ? 10.110 -29.519 65.909 1.00 41.20 219 GLN D N 1
ATOM 7409 C CA . GLN D 1 219 ? 11.337 -28.884 65.405 1.00 41.98 219 GLN D CA 1
ATOM 7410 C C . GLN D 1 219 ? 11.204 -28.508 63.923 1.00 44.41 219 GLN D C 1
ATOM 7411 O O . GLN D 1 219 ? 11.542 -27.387 63.549 1.00 44.27 219 GLN D O 1
ATOM 7417 N N . THR D 1 220 ? 10.704 -29.448 63.089 1.00 41.20 220 THR D N 1
ATOM 7418 C CA . THR D 1 220 ? 10.529 -29.273 61.642 1.00 40.43 220 THR D CA 1
ATOM 7419 C C . THR D 1 220 ? 9.491 -28.199 61.350 1.00 42.10 220 THR D C 1
ATOM 7420 O O . THR D 1 220 ? 9.734 -27.313 60.525 1.00 42.07 220 THR D O 1
ATOM 7424 N N . VAL D 1 221 ? 8.334 -28.279 62.045 1.00 38.57 221 VAL D N 1
ATOM 7425 C CA . VAL D 1 221 ? 7.206 -27.355 61.907 1.00 36.68 221 VAL D CA 1
ATOM 7426 C C . VAL D 1 221 ? 7.611 -25.931 62.301 1.00 39.13 221 VAL D C 1
ATOM 7427 O O . VAL D 1 221 ? 7.539 -25.045 61.453 1.00 39.04 221 VAL D O 1
ATOM 7431 N N . SER D 1 222 ? 8.091 -25.730 63.550 1.00 37.44 222 SER D N 1
ATOM 7432 C CA . SER D 1 222 ? 8.504 -24.424 64.083 1.00 38.21 222 SER D CA 1
ATOM 7433 C C . SER D 1 222 ? 9.572 -23.683 63.285 1.00 42.38 222 SER D C 1
ATOM 7434 O O . SER D 1 222 ? 9.557 -22.460 63.279 1.00 42.52 222 SER D O 1
ATOM 7437 N N . ALA D 1 223 ? 10.477 -24.412 62.609 1.00 40.89 223 ALA D N 1
ATOM 7438 C CA . ALA D 1 223 ? 11.552 -23.857 61.783 1.00 42.15 223 ALA D CA 1
ATOM 7439 C C . ALA D 1 223 ? 11.017 -23.151 60.525 1.00 45.27 223 ALA D C 1
ATOM 7440 O O . ALA D 1 223 ? 11.546 -22.109 60.140 1.00 45.49 223 ALA D O 1
ATOM 7442 N N . ILE D 1 224 ? 9.968 -23.715 59.895 1.00 41.53 224 ILE D N 1
ATOM 7443 C CA . ILE D 1 224 ? 9.333 -23.166 58.687 1.00 40.50 224 ILE D CA 1
ATOM 7444 C C . ILE D 1 224 ? 8.340 -22.064 59.090 1.00 43.36 224 ILE D C 1
ATOM 7445 O O . ILE D 1 224 ? 8.329 -20.985 58.483 1.00 43.04 224 ILE D O 1
ATOM 7450 N N . TYR D 1 225 ? 7.532 -22.332 60.133 1.00 39.40 225 TYR D N 1
ATOM 7451 C CA . TYR D 1 225 ? 6.522 -21.401 60.639 1.00 38.35 225 TYR D CA 1
ATOM 7452 C C . TYR D 1 225 ? 7.081 -20.252 61.498 1.00 41.23 225 TYR D C 1
ATOM 7453 O O . TYR D 1 225 ? 6.323 -19.417 61.987 1.00 40.74 225 TYR D O 1
ATOM 7462 N N . LYS D 1 226 ? 8.414 -20.184 61.611 1.00 38.84 226 LYS D N 1
ATOM 7463 C CA . LYS D 1 226 ? 9.181 -19.152 62.318 1.00 40.32 226 LYS D CA 1
ATOM 7464 C C . LYS D 1 226 ? 8.971 -17.791 61.653 1.00 45.11 226 LYS D C 1
ATOM 7465 O O . LYS D 1 226 ? 9.055 -16.768 62.324 1.00 45.16 226 LYS D O 1
ATOM 7471 N N . THR D 1 227 ? 8.700 -17.797 60.330 1.00 41.96 227 THR D N 1
ATOM 7472 C CA . THR D 1 227 ? 8.503 -16.613 59.496 1.00 41.86 227 THR D CA 1
ATOM 7473 C C . THR D 1 227 ? 7.422 -16.795 58.412 1.00 43.08 227 THR D C 1
ATOM 7474 O O . THR D 1 227 ? 6.934 -17.906 58.212 1.00 42.52 227 THR D O 1
ATOM 7478 N N . ILE D 1 228 ? 7.063 -15.697 57.716 1.00 38.93 228 ILE D N 1
ATOM 7479 C CA . ILE D 1 228 ? 6.118 -15.682 56.592 1.00 37.48 228 ILE D CA 1
ATOM 7480 C C . ILE D 1 228 ? 6.972 -16.080 55.385 1.00 41.37 228 ILE D C 1
ATOM 7481 O O . ILE D 1 228 ? 7.607 -15.225 54.763 1.00 43.32 228 ILE D O 1
ATOM 7486 N N . TYR D 1 229 ? 7.060 -17.393 55.124 1.00 37.07 229 TYR D N 1
ATOM 7487 C CA . TYR D 1 229 ? 7.873 -17.977 54.052 1.00 36.44 229 TYR D CA 1
ATOM 7488 C C . TYR D 1 229 ? 7.446 -17.600 52.636 1.00 39.13 229 TYR D C 1
ATOM 7489 O O . TYR D 1 229 ? 8.310 -17.469 51.770 1.00 39.72 229 TYR D O 1
ATOM 7498 N N . TYR D 1 230 ? 6.135 -17.418 52.398 1.00 36.11 230 TYR D N 1
ATOM 7499 C CA . TYR D 1 230 ? 5.608 -17.018 51.091 1.00 35.67 230 TYR D CA 1
ATOM 7500 C C . TYR D 1 230 ? 5.001 -15.616 51.166 1.00 37.83 230 TYR D C 1
ATOM 7501 O O . TYR D 1 230 ? 3.836 -15.459 51.546 1.00 36.21 230 TYR D O 1
ATOM 7510 N N . PRO D 1 231 ? 5.815 -14.571 50.871 1.00 36.31 231 PRO D N 1
ATOM 7511 C CA . PRO D 1 231 ? 5.320 -13.183 50.993 1.00 35.97 231 PRO D CA 1
ATOM 7512 C C . PRO D 1 231 ? 4.400 -12.705 49.872 1.00 37.97 231 PRO D C 1
ATOM 7513 O O . PRO D 1 231 ? 3.568 -11.828 50.100 1.00 38.03 231 PRO D O 1
ATOM 7517 N N . GLU D 1 232 ? 4.560 -13.267 48.663 1.00 34.68 232 GLU D N 1
ATOM 7518 C CA . GLU D 1 232 ? 3.805 -12.907 47.464 1.00 34.07 232 GLU D CA 1
ATOM 7519 C C . GLU D 1 232 ? 2.361 -13.444 47.411 1.00 36.23 232 GLU D C 1
ATOM 7520 O O . GLU D 1 232 ? 1.737 -13.356 46.351 1.00 36.36 232 GLU D O 1
ATOM 7526 N N . VAL D 1 233 ? 1.817 -13.957 48.543 1.00 32.17 233 VAL D N 1
ATOM 7527 C CA . VAL D 1 233 ? 0.445 -14.491 48.626 1.00 31.18 233 VAL D CA 1
ATOM 7528 C C . VAL D 1 233 ? -0.625 -13.396 48.396 1.00 36.06 233 VAL D C 1
ATOM 7529 O O . VAL D 1 233 ? -1.469 -13.560 47.513 1.00 34.75 233 VAL D O 1
ATOM 7533 N N . ARG D 1 234 ? -0.570 -12.280 49.169 1.00 34.65 234 ARG D N 1
ATOM 7534 C CA . ARG D 1 234 ? -1.504 -11.159 49.029 1.00 35.26 234 ARG D CA 1
ATOM 7535 C C . ARG D 1 234 ? -1.323 -10.464 47.676 1.00 40.40 234 ARG D C 1
ATOM 7536 O O . ARG D 1 234 ? -2.319 -10.083 47.053 1.00 39.84 234 ARG D O 1
ATOM 7544 N N . ALA D 1 235 ? -0.056 -10.322 47.223 1.00 37.75 235 ALA D N 1
ATOM 7545 C CA . ALA D 1 235 ? 0.304 -9.706 45.945 1.00 38.91 235 ALA D CA 1
ATOM 7546 C C . ALA D 1 235 ? -0.309 -10.446 44.767 1.00 43.07 235 ALA D C 1
ATOM 7547 O O . ALA D 1 235 ? -0.675 -9.812 43.788 1.00 43.23 235 ALA D O 1
ATOM 7549 N N . MET D 1 236 ? -0.452 -11.771 44.877 1.00 39.79 236 MET D N 1
ATOM 7550 C CA . MET D 1 236 ? -1.077 -12.627 43.872 1.00 40.12 236 MET D CA 1
ATOM 7551 C C . MET D 1 236 ? -2.603 -12.332 43.830 1.00 44.63 236 MET D C 1
ATOM 7552 O O . MET D 1 236 ? -3.131 -11.994 42.763 1.00 46.21 236 MET D O 1
ATOM 7557 N N . LEU D 1 237 ? -3.293 -12.423 44.994 1.00 38.14 237 LEU D N 1
ATOM 7558 C CA . LEU D 1 237 ? -4.732 -12.180 45.099 1.00 36.35 237 LEU D CA 1
ATOM 7559 C C . LEU D 1 237 ? -5.087 -10.777 44.584 1.00 41.60 237 LEU D C 1
ATOM 7560 O O . LEU D 1 237 ? -6.054 -10.628 43.836 1.00 42.17 237 LEU D O 1
ATOM 7565 N N . GLU D 1 238 ? -4.275 -9.766 44.944 1.00 37.93 238 GLU D N 1
ATOM 7566 C CA . GLU D 1 238 ? -4.489 -8.372 44.536 1.00 38.45 238 GLU D CA 1
ATOM 7567 C C . GLU D 1 238 ? -4.238 -8.140 43.039 1.00 44.09 238 GLU D C 1
ATOM 7568 O O . GLU D 1 238 ? -4.902 -7.294 42.447 1.00 44.49 238 GLU D O 1
ATOM 7574 N N . LYS D 1 239 ? -3.326 -8.927 42.420 1.00 41.33 239 LYS D N 1
ATOM 7575 C CA . LYS D 1 239 ? -3.010 -8.875 40.984 1.00 41.80 239 LYS D CA 1
ATOM 7576 C C . LYS D 1 239 ? -4.181 -9.468 40.202 1.00 45.98 239 LYS D C 1
ATOM 7577 O O . LYS D 1 239 ? -4.518 -8.983 39.115 1.00 47.09 239 LYS D O 1
ATOM 7583 N N . GLN D 1 240 ? -4.782 -10.532 40.770 1.00 40.41 240 GLN D N 1
ATOM 7584 C CA . GLN D 1 240 ? -5.873 -11.293 40.177 1.00 39.08 240 GLN D CA 1
ATOM 7585 C C . GLN D 1 240 ? -7.292 -10.746 40.427 1.00 43.45 240 GLN D C 1
ATOM 7586 O O . GLN D 1 240 ? -8.271 -11.454 40.177 1.00 42.93 240 GLN D O 1
ATOM 7592 N N . GLY D 1 241 ? -7.376 -9.482 40.870 1.00 39.86 241 GLY D N 1
ATOM 7593 C CA . GLY D 1 241 ? -8.628 -8.767 41.108 1.00 39.74 241 GLY D CA 1
ATOM 7594 C C . GLY D 1 241 ? -9.365 -9.059 42.401 1.00 42.79 241 GLY D C 1
ATOM 7595 O O . GLY D 1 241 ? -10.556 -8.752 42.505 1.00 43.70 241 GLY D O 1
ATOM 7596 N N . PHE D 1 242 ? -8.681 -9.632 43.403 1.00 37.13 242 PHE D N 1
ATOM 7597 C CA . PHE D 1 242 ? -9.314 -9.910 44.690 1.00 36.15 242 PHE D CA 1
ATOM 7598 C C . PHE D 1 242 ? -9.040 -8.778 45.690 1.00 41.14 242 PHE D C 1
ATOM 7599 O O . PHE D 1 242 ? -7.906 -8.306 45.807 1.00 41.88 242 PHE D O 1
ATOM 7607 N N . LYS D 1 243 ? -10.090 -8.340 46.397 1.00 37.57 243 LYS D N 1
ATOM 7608 C CA . LYS D 1 243 ? -10.020 -7.287 47.411 1.00 37.80 243 LYS D CA 1
ATOM 7609 C C . LYS D 1 243 ? -10.472 -7.837 48.781 1.00 42.61 243 LYS D C 1
ATOM 7610 O O . LYS D 1 243 ? -10.976 -8.965 48.849 1.00 41.64 243 LYS D O 1
ATOM 7616 N N . PHE D 1 244 ? -10.271 -7.069 49.875 1.00 40.91 244 PHE D N 1
ATOM 7617 C CA . PHE D 1 244 ? -10.664 -7.508 51.228 1.00 41.12 244 PHE D CA 1
ATOM 7618 C C . PHE D 1 244 ? -11.535 -6.477 51.959 1.00 46.77 244 PHE D C 1
ATOM 7619 O O . PHE D 1 244 ? -11.626 -5.335 51.512 1.00 47.02 244 PHE D O 1
ATOM 7627 N N . GLU D 1 245 ? -12.152 -6.884 53.095 1.00 44.43 245 GLU D N 1
ATOM 7628 C CA . GLU D 1 245 ? -13.059 -6.092 53.940 1.00 45.86 245 GLU D CA 1
ATOM 7629 C C . GLU D 1 245 ? -12.509 -4.763 54.450 1.00 53.05 245 GLU D C 1
ATOM 7630 O O . GLU D 1 245 ? -13.281 -3.808 54.567 1.00 54.66 245 GLU D O 1
ATOM 7636 N N . LYS D 1 246 ? -11.200 -4.694 54.773 1.00 49.80 246 LYS D N 1
ATOM 7637 C CA . LYS D 1 246 ? -10.582 -3.457 55.266 1.00 75.59 246 LYS D CA 1
ATOM 7638 C C . LYS D 1 246 ? -9.504 -2.929 54.319 1.00 100.10 246 LYS D C 1
ATOM 7639 O O . LYS D 1 246 ? -9.462 -1.729 54.046 1.00 58.51 246 LYS D O 1
ATOM 7645 N N . MET E 1 1 ? -24.330 -30.977 116.385 1.00 91.78 1 MET E N 1
ATOM 7646 C CA . MET E 1 1 ? -24.531 -31.960 115.323 1.00 89.05 1 MET E CA 1
ATOM 7647 C C . MET E 1 1 ? -24.596 -31.273 113.953 1.00 90.75 1 MET E C 1
ATOM 7648 O O . MET E 1 1 ? -25.333 -30.297 113.787 1.00 91.65 1 MET E O 1
ATOM 7653 N N . ASN E 1 2 ? -23.812 -31.786 112.983 1.00 84.29 2 ASN E N 1
ATOM 7654 C CA . ASN E 1 2 ? -23.692 -31.253 111.619 1.00 82.85 2 ASN E CA 1
ATOM 7655 C C . ASN E 1 2 ? -24.613 -31.946 110.604 1.00 84.57 2 ASN E C 1
ATOM 7656 O O . ASN E 1 2 ? -25.168 -33.006 110.906 1.00 83.39 2 ASN E O 1
ATOM 7661 N N . GLU E 1 3 ? -24.762 -31.340 109.400 1.00 80.44 3 GLU E N 1
ATOM 7662 C CA . GLU E 1 3 ? -25.607 -31.808 108.292 1.00 79.41 3 GLU E CA 1
ATOM 7663 C C . GLU E 1 3 ? -25.302 -33.245 107.841 1.00 80.73 3 GLU E C 1
ATOM 7664 O O . GLU E 1 3 ? -26.238 -33.981 107.528 1.00 79.69 3 GLU E O 1
ATOM 7670 N N . ALA E 1 4 ? -24.006 -33.640 107.822 1.00 75.52 4 ALA E N 1
ATOM 7671 C CA . ALA E 1 4 ? -23.577 -34.984 107.437 1.00 72.97 4 ALA E CA 1
ATOM 7672 C C . ALA E 1 4 ? -24.072 -36.027 108.450 1.00 76.62 4 ALA E C 1
ATOM 7673 O O . ALA E 1 4 ? -24.657 -37.037 108.047 1.00 75.19 4 ALA E O 1
ATOM 7675 N N . ILE E 1 5 ? -23.880 -35.757 109.761 1.00 74.31 5 ILE E N 1
ATOM 7676 C CA . ILE E 1 5 ? -24.322 -36.632 110.852 1.00 74.18 5 ILE E CA 1
ATOM 7677 C C . ILE E 1 5 ? -25.856 -36.648 110.924 1.00 79.79 5 ILE E C 1
ATOM 7678 O O . ILE E 1 5 ? -26.429 -37.725 111.093 1.00 79.78 5 ILE E O 1
ATOM 7683 N N . ARG E 1 6 ? -26.517 -35.479 110.730 1.00 77.42 6 ARG E N 1
ATOM 7684 C CA . ARG E 1 6 ? -27.983 -35.368 110.734 1.00 78.24 6 ARG E CA 1
ATOM 7685 C C . ARG E 1 6 ? -28.667 -36.094 109.559 1.00 80.64 6 ARG E C 1
ATOM 7686 O O . ARG E 1 6 ? -29.801 -36.544 109.723 1.00 81.45 6 ARG E O 1
ATOM 7694 N N . THR E 1 7 ? -27.981 -36.228 108.392 1.00 74.70 7 THR E N 1
ATOM 7695 C CA . THR E 1 7 ? -28.481 -36.967 107.222 1.00 72.84 7 THR E CA 1
ATOM 7696 C C . THR E 1 7 ? -28.502 -38.453 107.572 1.00 75.02 7 THR E C 1
ATOM 7697 O O . THR E 1 7 ? -29.497 -39.126 107.299 1.00 74.58 7 THR E O 1
ATOM 7701 N N . ILE E 1 8 ? -27.431 -38.959 108.203 1.00 70.47 8 ILE E N 1
ATOM 7702 C CA . ILE E 1 8 ? -27.410 -40.362 108.587 1.00 69.29 8 ILE E CA 1
ATOM 7703 C C . ILE E 1 8 ? -28.246 -40.683 109.838 1.00 74.82 8 ILE E C 1
ATOM 7704 O O . ILE E 1 8 ? -28.975 -41.674 109.823 1.00 74.52 8 ILE E O 1
ATOM 7709 N N . GLN E 1 9 ? -28.204 -39.821 110.878 1.00 72.84 9 GLN E N 1
ATOM 7710 C CA . GLN E 1 9 ? -29.004 -40.012 112.096 1.00 74.35 9 GLN E CA 1
ATOM 7711 C C . GLN E 1 9 ? -30.521 -40.073 111.820 1.00 78.91 9 GLN E C 1
ATOM 7712 O O . GLN E 1 9 ? -31.217 -40.867 112.458 1.00 78.77 9 GLN E O 1
ATOM 7718 N N . ASP E 1 10 ? -31.015 -39.261 110.856 1.00 75.74 10 ASP E N 1
ATOM 7719 C CA . ASP E 1 10 ? -32.433 -39.206 110.473 1.00 76.75 10 ASP E CA 1
ATOM 7720 C C . ASP E 1 10 ? -32.815 -40.171 109.329 1.00 79.25 10 ASP E C 1
ATOM 7721 O O . ASP E 1 10 ? -33.819 -39.947 108.644 1.00 80.00 10 ASP E O 1
ATOM 7726 N N . HIS E 1 11 ? -32.039 -41.257 109.147 1.00 73.43 11 HIS E N 1
ATOM 7727 C CA . HIS E 1 11 ? -32.278 -42.237 108.090 1.00 71.96 11 HIS E CA 1
ATOM 7728 C C . HIS E 1 11 ? -33.528 -43.091 108.263 1.00 77.54 11 HIS E C 1
ATOM 7729 O O . HIS E 1 11 ? -33.803 -43.613 109.347 1.00 78.41 11 HIS E O 1
ATOM 7736 N N . ARG E 1 12 ? -34.228 -43.295 107.139 1.00 73.67 12 ARG E N 1
ATOM 7737 C CA . ARG E 1 12 ? -35.371 -44.183 106.976 1.00 73.89 12 ARG E CA 1
ATOM 7738 C C . ARG E 1 12 ? -35.496 -44.561 105.494 1.00 77.14 12 ARG E C 1
ATOM 7739 O O . ARG E 1 12 ? -35.211 -43.736 104.614 1.00 76.71 12 ARG E O 1
ATOM 7747 N N . SER E 1 13 ? -35.838 -45.827 105.226 1.00 72.98 13 SER E N 1
ATOM 7748 C CA . SER E 1 13 ? -36.024 -46.314 103.865 1.00 72.14 13 SER E CA 1
ATOM 7749 C C . SER E 1 13 ? -37.423 -45.937 103.383 1.00 77.25 13 SER E C 1
ATOM 7750 O O . SER E 1 13 ? -38.402 -46.054 104.132 1.00 78.00 13 SER E O 1
ATOM 7753 N N . ILE E 1 14 ? -37.501 -45.431 102.149 1.00 73.73 14 ILE E N 1
ATOM 7754 C CA . ILE E 1 14 ? -38.753 -44.999 101.538 1.00 75.43 14 ILE E CA 1
ATOM 7755 C C . ILE E 1 14 ? -39.218 -46.040 100.524 1.00 78.17 14 ILE E C 1
ATOM 7756 O O . ILE E 1 14 ? -38.428 -46.467 99.683 1.00 76.20 14 ILE E O 1
ATOM 7761 N N . ARG E 1 15 ? -40.490 -46.459 100.621 1.00 75.84 15 ARG E N 1
ATOM 7762 C CA . ARG E 1 15 ? -41.093 -47.449 99.722 1.00 75.75 15 ARG E CA 1
ATOM 7763 C C . ARG E 1 15 ? -42.333 -46.895 98.998 1.00 81.77 15 ARG E C 1
ATOM 7764 O O . ARG E 1 15 ? -43.015 -47.633 98.279 1.00 82.16 15 ARG E O 1
ATOM 7772 N N . GLN E 1 16 ? -42.611 -45.592 99.181 1.00 79.32 16 GLN E N 1
ATOM 7773 C CA . GLN E 1 16 ? -43.723 -44.895 98.537 1.00 81.93 16 GLN E CA 1
ATOM 7774 C C . GLN E 1 16 ? -43.161 -43.671 97.800 1.00 85.59 16 GLN E C 1
ATOM 7775 O O . GLN E 1 16 ? -42.632 -42.751 98.429 1.00 84.66 16 GLN E O 1
ATOM 7781 N N . TYR E 1 17 ? -43.217 -43.691 96.462 1.00 82.24 17 TYR E N 1
ATOM 7782 C CA . TYR E 1 17 ? -42.666 -42.613 95.641 1.00 81.95 17 TYR E CA 1
ATOM 7783 C C . TYR E 1 17 ? -43.714 -41.886 94.789 1.00 88.29 17 TYR E C 1
ATOM 7784 O O . TYR E 1 17 ? -44.885 -42.281 94.746 1.00 89.59 17 TYR E O 1
ATOM 7793 N N . THR E 1 18 ? -43.273 -40.802 94.130 1.00 84.88 18 THR E N 1
ATOM 7794 C CA . THR E 1 18 ? -44.070 -39.974 93.225 1.00 87.83 18 THR E CA 1
ATOM 7795 C C . THR E 1 18 ? -43.612 -40.226 91.783 1.00 90.44 18 THR E C 1
ATOM 7796 O O . THR E 1 18 ? -42.547 -40.821 91.569 1.00 86.96 18 THR E O 1
ATOM 7800 N N . ASP E 1 19 ? -44.405 -39.743 90.800 1.00 89.83 19 ASP E N 1
ATOM 7801 C CA . ASP E 1 19 ? -44.137 -39.861 89.360 1.00 90.20 19 ASP E CA 1
ATOM 7802 C C . ASP E 1 19 ? -42.897 -39.045 88.940 1.00 91.94 19 ASP E C 1
ATOM 7803 O O . ASP E 1 19 ? -42.324 -39.295 87.874 1.00 90.48 19 ASP E O 1
ATOM 7808 N N . GLU E 1 20 ? -42.508 -38.065 89.790 1.00 88.14 20 GLU E N 1
ATOM 7809 C CA . GLU E 1 20 ? -41.394 -37.131 89.616 1.00 87.15 20 GLU E CA 1
ATOM 7810 C C . GLU E 1 20 ? -40.074 -37.837 89.337 1.00 89.22 20 GLU E C 1
ATOM 7811 O O . GLU E 1 20 ? -39.607 -38.643 90.150 1.00 85.72 20 GLU E O 1
ATOM 7817 N N . ALA E 1 21 ? -39.491 -37.537 88.167 1.00 87.59 21 ALA E N 1
ATOM 7818 C CA . ALA E 1 21 ? -38.229 -38.105 87.707 1.00 85.14 21 ALA E CA 1
ATOM 7819 C C . ALA E 1 21 ? -37.031 -37.487 88.419 1.00 87.77 21 ALA E C 1
ATOM 7820 O O . ALA E 1 21 ? -37.057 -36.302 88.764 1.00 88.32 21 ALA E O 1
ATOM 7822 N N . VAL E 1 22 ? -35.979 -38.300 88.634 1.00 82.33 22 VAL E N 1
ATOM 7823 C CA . VAL E 1 22 ? -34.724 -37.874 89.258 1.00 80.37 22 VAL E CA 1
ATOM 7824 C C . VAL E 1 22 ? -33.901 -37.199 88.156 1.00 86.93 22 VAL E C 1
ATOM 7825 O O . VAL E 1 22 ? -33.614 -37.827 87.131 1.00 86.40 22 VAL E O 1
ATOM 7829 N N . SER E 1 23 ? -33.546 -35.917 88.362 1.00 86.22 23 SER E N 1
ATOM 7830 C CA . SER E 1 23 ? -32.774 -35.121 87.403 1.00 88.38 23 SER E CA 1
ATOM 7831 C C . SER E 1 23 ? -31.377 -35.691 87.154 1.00 91.25 23 SER E C 1
ATOM 7832 O O . SER E 1 23 ? -30.870 -36.471 87.969 1.00 88.01 23 SER E O 1
ATOM 7835 N N . ASP E 1 24 ? -30.763 -35.298 86.022 1.00 90.36 24 ASP E N 1
ATOM 7836 C CA . ASP E 1 24 ? -29.409 -35.713 85.651 1.00 88.99 24 ASP E CA 1
ATOM 7837 C C . ASP E 1 24 ? -28.391 -35.093 86.612 1.00 90.83 24 ASP E C 1
ATOM 7838 O O . ASP E 1 24 ? -27.408 -35.749 86.954 1.00 87.53 24 ASP E O 1
ATOM 7843 N N . GLU E 1 25 ? -28.665 -33.853 87.086 1.00 88.86 25 GLU E N 1
ATOM 7844 C CA . GLU E 1 25 ? -27.838 -33.132 88.056 1.00 87.41 25 GLU E CA 1
ATOM 7845 C C . GLU E 1 25 ? -27.797 -33.898 89.389 1.00 87.67 25 GLU E C 1
ATOM 7846 O O . GLU E 1 25 ? -26.733 -33.972 90.008 1.00 85.30 25 GLU E O 1
ATOM 7852 N N . HIS E 1 26 ? -28.946 -34.484 89.807 1.00 83.38 26 HIS E N 1
ATOM 7853 C CA . HIS E 1 26 ? -29.057 -35.279 91.030 1.00 80.48 26 HIS E CA 1
ATOM 7854 C C . HIS E 1 26 ? -28.327 -36.610 90.875 1.00 82.80 26 HIS E C 1
ATOM 7855 O O . HIS E 1 26 ? -27.588 -36.999 91.782 1.00 80.13 26 HIS E O 1
ATOM 7862 N N . LEU E 1 27 ? -28.520 -37.295 89.719 1.00 80.51 27 LEU E N 1
ATOM 7863 C CA . LEU E 1 27 ? -27.889 -38.577 89.393 1.00 78.57 27 LEU E CA 1
ATOM 7864 C C . LEU E 1 27 ? -26.362 -38.452 89.394 1.00 81.56 27 LEU E C 1
ATOM 7865 O O . LEU E 1 27 ? -25.699 -39.241 90.066 1.00 78.71 27 LEU E O 1
ATOM 7870 N N . ASP E 1 28 ? -25.820 -37.432 88.694 1.00 80.33 28 ASP E N 1
ATOM 7871 C CA . ASP E 1 28 ? -24.383 -37.164 88.616 1.00 79.85 28 ASP E CA 1
ATOM 7872 C C . ASP E 1 28 ? -23.753 -36.907 89.987 1.00 82.17 28 ASP E C 1
ATOM 7873 O O . ASP E 1 28 ? -22.631 -37.348 90.218 1.00 80.88 28 ASP E O 1
ATOM 7878 N N . THR E 1 29 ? -24.483 -36.227 90.896 1.00 78.32 29 THR E N 1
ATOM 7879 C CA . THR E 1 29 ? -24.042 -35.928 92.264 1.00 76.49 29 THR E CA 1
ATOM 7880 C C . THR E 1 29 ? -23.983 -37.216 93.106 1.00 77.61 29 THR E C 1
ATOM 7881 O O . THR E 1 29 ? -23.023 -37.399 93.860 1.00 76.14 29 THR E O 1
ATOM 7885 N N . ILE E 1 30 ? -25.003 -38.099 92.970 1.00 73.05 30 ILE E N 1
ATOM 7886 C CA . ILE E 1 30 ? -25.090 -39.385 93.674 1.00 70.71 30 ILE E CA 1
ATOM 7887 C C . ILE E 1 30 ? -23.925 -40.282 93.227 1.00 74.25 30 ILE E C 1
ATOM 7888 O O . ILE E 1 30 ? -23.251 -40.865 94.082 1.00 72.59 30 ILE E O 1
ATOM 7893 N N . ILE E 1 31 ? -23.668 -40.346 91.893 1.00 71.90 31 ILE E N 1
ATOM 7894 C CA . ILE E 1 31 ? -22.584 -41.134 91.285 1.00 70.70 31 ILE E CA 1
ATOM 7895 C C . ILE E 1 31 ? -21.212 -40.612 91.727 1.00 72.61 31 ILE E C 1
ATOM 7896 O O . ILE E 1 31 ? -20.400 -41.404 92.206 1.00 71.16 31 ILE E O 1
ATOM 7901 N N . GLN E 1 32 ? -20.970 -39.291 91.591 1.00 69.15 32 GLN E N 1
ATOM 7902 C CA . GLN E 1 32 ? -19.712 -38.642 91.983 1.00 68.44 32 GLN E CA 1
ATOM 7903 C C . GLN E 1 32 ? -19.381 -38.838 93.462 1.00 70.28 32 GLN E C 1
ATOM 7904 O O . GLN E 1 32 ? -18.208 -39.017 93.797 1.00 68.92 32 GLN E O 1
ATOM 7910 N N . SER E 1 33 ? -20.414 -38.835 94.339 1.00 66.08 33 SER E N 1
ATOM 7911 C CA . SER E 1 33 ? -20.263 -39.063 95.780 1.00 64.25 33 SER E CA 1
ATOM 7912 C C . SER E 1 33 ? -19.906 -40.530 96.054 1.00 65.52 33 SER E C 1
ATOM 7913 O O . SER E 1 33 ? -19.055 -40.797 96.895 1.00 64.56 33 SER E O 1
ATOM 7916 N N . ALA E 1 34 ? -20.535 -41.475 95.326 1.00 60.63 34 ALA E N 1
ATOM 7917 C CA . ALA E 1 34 ? -20.260 -42.905 95.458 1.00 58.62 34 ALA E CA 1
ATOM 7918 C C . ALA E 1 34 ? -18.813 -43.219 95.039 1.00 61.17 34 ALA E C 1
ATOM 7919 O O . ALA E 1 34 ? -18.129 -43.983 95.728 1.00 60.17 34 ALA E O 1
ATOM 7921 N N . GLN E 1 35 ? -18.338 -42.594 93.939 1.00 57.49 35 GLN E N 1
ATOM 7922 C CA . GLN E 1 35 ? -16.970 -42.747 93.432 1.00 56.80 35 GLN E CA 1
ATOM 7923 C C . GLN E 1 35 ? -15.960 -42.133 94.397 1.00 60.02 35 GLN E C 1
ATOM 7924 O O . GLN E 1 35 ? -14.868 -42.670 94.540 1.00 59.52 35 GLN E O 1
ATOM 7930 N N . SER E 1 36 ? -16.339 -41.030 95.076 1.00 56.80 36 SER E N 1
ATOM 7931 C CA . SER E 1 36 ? -15.516 -40.309 96.051 1.00 56.63 36 SER E CA 1
ATOM 7932 C C . SER E 1 36 ? -15.168 -41.122 97.304 1.00 60.47 36 SER E C 1
ATOM 7933 O O . SER E 1 36 ? -14.193 -40.792 97.982 1.00 61.06 36 SER E O 1
ATOM 7936 N N . ALA E 1 37 ? -15.947 -42.181 97.601 1.00 55.96 37 ALA E N 1
ATOM 7937 C CA . ALA E 1 37 ? -15.741 -43.065 98.750 1.00 55.08 37 ALA E CA 1
ATOM 7938 C C . ALA E 1 37 ? -14.489 -43.944 98.590 1.00 59.61 37 ALA E C 1
ATOM 7939 O O . ALA E 1 37 ? -14.002 -44.132 97.470 1.00 59.94 37 ALA E O 1
ATOM 7941 N N . ALA E 1 38 ? -13.973 -44.483 99.711 1.00 55.56 38 ALA E N 1
ATOM 7942 C CA . ALA E 1 38 ? -12.784 -45.342 99.733 1.00 54.97 38 ALA E CA 1
ATOM 7943 C C . ALA E 1 38 ? -13.035 -46.710 99.079 1.00 57.53 38 ALA E C 1
ATOM 7944 O O . ALA E 1 38 ? -14.157 -47.214 99.127 1.00 57.07 38 ALA E O 1
ATOM 7946 N N . SER E 1 39 ? -11.983 -47.303 98.473 1.00 53.15 39 SER E N 1
ATOM 7947 C CA . SER E 1 39 ? -12.005 -48.622 97.825 1.00 51.64 39 SER E CA 1
ATOM 7948 C C . SER E 1 39 ? -10.692 -49.359 98.098 1.00 55.14 39 SER E C 1
ATOM 7949 O O . SER E 1 39 ? -9.632 -48.736 98.068 1.00 54.70 39 SER E O 1
ATOM 7952 N N . SER E 1 40 ? -10.769 -50.676 98.380 1.00 52.06 40 SER E N 1
ATOM 7953 C CA . SER E 1 40 ? -9.610 -51.531 98.662 1.00 52.94 40 SER E CA 1
ATOM 7954 C C . SER E 1 40 ? -8.559 -51.397 97.560 1.00 58.91 40 SER E C 1
ATOM 7955 O O . SER E 1 40 ? -8.890 -51.576 96.384 1.00 58.79 40 SER E O 1
ATOM 7958 N N . ILE E 1 41 ? -7.315 -50.996 97.949 1.00 56.34 41 ILE E N 1
ATOM 7959 C CA . ILE E 1 41 ? -6.139 -50.757 97.091 1.00 56.96 41 ILE E CA 1
ATOM 7960 C C . ILE E 1 41 ? -6.368 -49.758 95.921 1.00 62.16 41 ILE E C 1
ATOM 7961 O O . ILE E 1 41 ? -5.611 -49.760 94.945 1.00 63.26 41 ILE E O 1
ATOM 7966 N N . ASN E 1 42 ? -7.397 -48.881 96.050 1.00 58.69 42 ASN E N 1
ATOM 7967 C CA . ASN E 1 42 ? -7.867 -47.910 95.047 1.00 59.13 42 ASN E CA 1
ATOM 7968 C C . ASN E 1 42 ? -8.225 -48.602 93.713 1.00 64.28 42 ASN E C 1
ATOM 7969 O O . ASN E 1 42 ? -8.103 -48.015 92.633 1.00 64.96 42 ASN E O 1
ATOM 7974 N N . GLY E 1 43 ? -8.673 -49.852 93.824 1.00 60.69 43 GLY E N 1
ATOM 7975 C CA . GLY E 1 43 ? -9.047 -50.689 92.693 1.00 61.11 43 GLY E CA 1
ATOM 7976 C C . GLY E 1 43 ? -10.420 -50.364 92.152 1.00 65.42 43 GLY E C 1
ATOM 7977 O O . GLY E 1 43 ? -10.730 -50.721 91.009 1.00 66.08 43 GLY E O 1
ATOM 7978 N N . GLN E 1 44 ? -11.253 -49.686 92.984 1.00 60.94 44 GLN E N 1
ATOM 7979 C CA . GLN E 1 44 ? -12.611 -49.241 92.662 1.00 60.27 44 GLN E CA 1
ATOM 7980 C C . GLN E 1 44 ? -13.431 -50.391 92.056 1.00 65.09 44 GLN E C 1
ATOM 7981 O O . GLN E 1 44 ? -13.834 -50.350 90.887 1.00 66.25 44 GLN E O 1
ATOM 7987 N N . GLN E 1 45 ? -13.634 -51.441 92.880 1.00 60.63 45 GLN E N 1
ATOM 7988 C CA . GLN E 1 45 ? -14.321 -52.699 92.564 1.00 59.80 45 GLN E CA 1
ATOM 7989 C C . GLN E 1 45 ? -15.850 -52.594 92.572 1.00 64.08 45 GLN E C 1
ATOM 7990 O O . GLN E 1 45 ? -16.529 -53.547 92.967 1.00 63.47 45 GLN E O 1
ATOM 7996 N N . VAL E 1 46 ? -16.397 -51.439 92.147 1.00 61.81 46 VAL E N 1
ATOM 7997 C CA . VAL E 1 46 ? -17.848 -51.200 92.112 1.00 62.09 46 VAL E CA 1
ATOM 7998 C C . VAL E 1 46 ? -18.268 -50.621 90.766 1.00 68.62 46 VAL E C 1
ATOM 7999 O O . VAL E 1 46 ? -17.704 -49.621 90.314 1.00 69.45 46 VAL E O 1
ATOM 8003 N N . THR E 1 47 ? -19.279 -51.239 90.151 1.00 66.09 47 THR E N 1
ATOM 8004 C CA . THR E 1 47 ? -19.875 -50.798 88.897 1.00 67.42 47 THR E CA 1
ATOM 8005 C C . THR E 1 47 ? -21.343 -50.472 89.161 1.00 71.63 47 THR E C 1
ATOM 8006 O O . THR E 1 47 ? -22.062 -51.271 89.770 1.00 71.37 47 THR E O 1
ATOM 8010 N N . ILE E 1 48 ? -21.766 -49.279 88.738 1.00 67.96 48 ILE E N 1
ATOM 8011 C CA . ILE E 1 48 ? -23.124 -48.803 88.953 1.00 67.71 48 ILE E CA 1
ATOM 8012 C C . ILE E 1 48 ? -23.945 -48.707 87.663 1.00 72.73 48 ILE E C 1
ATOM 8013 O O . ILE E 1 48 ? -23.572 -47.984 86.739 1.00 73.58 48 ILE E O 1
ATOM 8018 N N . ILE E 1 49 ? -25.052 -49.471 87.603 1.00 69.09 49 ILE E N 1
ATOM 8019 C CA . ILE E 1 49 ? -25.955 -49.502 86.451 1.00 70.63 49 ILE E CA 1
ATOM 8020 C C . ILE E 1 49 ? -27.231 -48.714 86.770 1.00 74.39 49 ILE E C 1
ATOM 8021 O O . ILE E 1 49 ? -27.943 -49.054 87.717 1.00 73.50 49 ILE E O 1
ATOM 8026 N N . SER E 1 50 ? -27.516 -47.666 85.981 1.00 71.55 50 SER E N 1
ATOM 8027 C CA . SER E 1 50 ? -28.708 -46.842 86.169 1.00 72.22 50 SER E CA 1
ATOM 8028 C C . SER E 1 50 ? -29.831 -47.317 85.268 1.00 77.40 50 SER E C 1
ATOM 8029 O O . SER E 1 50 ? -29.703 -47.265 84.044 1.00 78.83 50 SER E O 1
ATOM 8032 N N . VAL E 1 51 ? -30.926 -47.798 85.874 1.00 73.17 51 VAL E N 1
ATOM 8033 C CA . VAL E 1 51 ? -32.093 -48.249 85.123 1.00 74.85 51 VAL E CA 1
ATOM 8034 C C . VAL E 1 51 ? -33.214 -47.231 85.327 1.00 79.91 51 VAL E C 1
ATOM 8035 O O . VAL E 1 51 ? -33.673 -47.024 86.453 1.00 78.85 51 VAL E O 1
ATOM 8039 N N . GLN E 1 52 ? -33.599 -46.559 84.229 1.00 78.37 52 GLN E N 1
ATOM 8040 C CA . GLN E 1 52 ? -34.644 -45.535 84.183 1.00 80.01 52 GLN E CA 1
ATOM 8041 C C . GLN E 1 52 ? -35.818 -45.960 83.304 1.00 85.73 52 GLN E C 1
ATOM 8042 O O . GLN E 1 52 ? -36.927 -45.463 83.501 1.00 87.21 52 GLN E O 1
ATOM 8048 N N . ASP E 1 53 ? -35.572 -46.879 82.343 1.00 82.31 53 ASP E N 1
ATOM 8049 C CA . ASP E 1 53 ? -36.577 -47.425 81.427 1.00 84.80 53 ASP E CA 1
ATOM 8050 C C . ASP E 1 53 ? -37.548 -48.326 82.201 1.00 86.89 53 ASP E C 1
ATOM 8051 O O . ASP E 1 53 ? -37.133 -49.343 82.762 1.00 84.35 53 ASP E O 1
ATOM 8056 N N . LYS E 1 54 ? -38.832 -47.912 82.244 1.00 84.42 54 LYS E N 1
ATOM 8057 C CA . LYS E 1 54 ? -39.954 -48.555 82.939 1.00 83.85 54 LYS E CA 1
ATOM 8058 C C . LYS E 1 54 ? -40.060 -50.065 82.707 1.00 85.72 54 LYS E C 1
ATOM 8059 O O . LYS E 1 54 ? -40.244 -50.802 83.673 1.00 83.41 54 LYS E O 1
ATOM 8065 N N . GLU E 1 55 ? -39.944 -50.513 81.436 1.00 83.14 55 GLU E N 1
ATOM 8066 C CA . GLU E 1 55 ? -40.036 -51.923 81.030 1.00 82.60 55 GLU E CA 1
ATOM 8067 C C . GLU E 1 55 ? -38.926 -52.796 81.622 1.00 81.01 55 GLU E C 1
ATOM 8068 O O . GLU E 1 55 ? -39.224 -53.875 82.143 1.00 79.69 55 GLU E O 1
ATOM 8074 N N . LYS E 1 56 ? -37.658 -52.327 81.553 1.00 74.10 56 LYS E N 1
ATOM 8075 C CA . LYS E 1 56 ? -36.501 -53.034 82.114 1.00 70.10 56 LYS E CA 1
ATOM 8076 C C . LYS E 1 56 ? -36.617 -53.039 83.641 1.00 70.51 56 LYS E C 1
ATOM 8077 O O . LYS E 1 56 ? -36.503 -54.098 84.258 1.00 69.08 56 LYS E O 1
ATOM 8083 N N . LYS E 1 57 ? -36.901 -51.859 84.232 1.00 65.63 57 LYS E N 1
ATOM 8084 C CA . LYS E 1 57 ? -37.080 -51.625 85.668 1.00 62.92 57 LYS E CA 1
ATOM 8085 C C . LYS E 1 57 ? -38.215 -52.490 86.244 1.00 66.45 57 LYS E C 1
ATOM 8086 O O . LYS E 1 57 ? -38.133 -52.890 87.408 1.00 64.05 57 LYS E O 1
ATOM 8092 N N . LYS E 1 58 ? -39.253 -52.796 85.421 1.00 65.20 58 LYS E N 1
ATOM 8093 C CA . LYS E 1 58 ? -40.377 -53.657 85.809 1.00 65.55 58 LYS E CA 1
ATOM 8094 C C . LYS E 1 58 ? -39.907 -55.107 85.899 1.00 66.95 58 LYS E C 1
ATOM 8095 O O . LYS E 1 58 ? -40.322 -55.808 86.819 1.00 66.15 58 LYS E O 1
ATOM 8101 N N . LYS E 1 59 ? -39.042 -55.552 84.957 1.00 62.24 59 LYS E N 1
ATOM 8102 C CA . LYS E 1 59 ? -38.489 -56.911 84.956 1.00 60.63 59 LYS E CA 1
ATOM 8103 C C . LYS E 1 59 ? -37.634 -57.143 86.197 1.00 60.40 59 LYS E C 1
ATOM 8104 O O . LYS E 1 59 ? -37.793 -58.166 86.863 1.00 58.45 59 LYS E O 1
ATOM 8110 N N . LEU E 1 60 ? -36.794 -56.148 86.546 1.00 56.19 60 LEU E N 1
ATOM 8111 C CA . LEU E 1 60 ? -35.947 -56.161 87.735 1.00 53.72 60 LEU E CA 1
ATOM 8112 C C . LEU E 1 60 ? -36.780 -56.213 89.025 1.00 58.65 60 LEU E C 1
ATOM 8113 O O . LEU E 1 60 ? -36.385 -56.909 89.961 1.00 56.90 60 LEU E O 1
ATOM 8118 N N . SER E 1 61 ? -37.944 -55.514 89.049 1.00 57.89 61 SER E N 1
ATOM 8119 C CA . SER E 1 61 ? -38.892 -55.461 90.175 1.00 58.74 61 SER E CA 1
ATOM 8120 C C . SER E 1 61 ? -39.501 -56.834 90.474 1.00 64.90 61 SER E C 1
ATOM 8121 O O . SER E 1 61 ? -39.618 -57.212 91.643 1.00 63.06 61 SER E O 1
ATOM 8124 N N . GLU E 1 62 ? -39.901 -57.561 89.404 1.00 64.82 62 GLU E N 1
ATOM 8125 C CA . GLU E 1 62 ? -40.493 -58.901 89.468 1.00 66.02 62 GLU E CA 1
ATOM 8126 C C . GLU E 1 62 ? -39.458 -59.926 89.942 1.00 69.01 62 GLU E C 1
ATOM 8127 O O . GLU E 1 62 ? -39.764 -60.741 90.818 1.00 68.41 62 GLU E O 1
ATOM 8133 N N . LEU E 1 63 ? -38.225 -59.855 89.386 1.00 64.92 63 LEU E N 1
ATOM 8134 C CA . LEU E 1 63 ? -37.110 -60.742 89.730 1.00 63.33 63 LEU E CA 1
ATOM 8135 C C . LEU E 1 63 ? -36.664 -60.579 91.183 1.00 67.34 63 LEU E C 1
ATOM 8136 O O . LEU E 1 63 ? -36.165 -61.538 91.771 1.00 66.37 63 LEU E O 1
ATOM 8141 N N . ALA E 1 64 ? -36.847 -59.371 91.760 1.00 64.38 64 ALA E N 1
ATOM 8142 C CA . ALA E 1 64 ? -36.491 -59.054 93.147 1.00 62.92 64 ALA E CA 1
ATOM 8143 C C . ALA E 1 64 ? -37.582 -59.478 94.162 1.00 68.23 64 ALA E C 1
ATOM 8144 O O . ALA E 1 64 ? -37.412 -59.282 95.372 1.00 67.23 64 ALA E O 1
ATOM 8146 N N . GLY E 1 65 ? -38.664 -60.075 93.656 1.00 66.30 65 GLY E N 1
ATOM 8147 C CA . GLY E 1 65 ? -39.779 -60.567 94.458 1.00 67.30 65 GLY E CA 1
ATOM 8148 C C . GLY E 1 65 ? -41.013 -59.692 94.415 1.00 72.69 65 GLY E C 1
ATOM 8149 O O . GLY E 1 65 ? -41.693 -59.535 95.435 1.00 72.71 65 GLY E O 1
ATOM 8150 N N . ASN E 1 66 ? -41.313 -59.126 93.225 1.00 70.09 66 ASN E N 1
ATOM 8151 C CA . ASN E 1 66 ? -42.451 -58.240 92.955 1.00 71.73 66 ASN E CA 1
ATOM 8152 C C . ASN E 1 66 ? -42.550 -57.045 93.919 1.00 74.88 66 ASN E C 1
ATOM 8153 O O . ASN E 1 66 ? -43.623 -56.757 94.457 1.00 76.67 66 ASN E O 1
ATOM 8158 N N . GLN E 1 67 ? -41.410 -56.358 94.130 1.00 68.60 67 GLN E N 1
ATOM 8159 C CA . GLN E 1 67 ? -41.302 -55.184 95.003 1.00 67.58 67 GLN E CA 1
ATOM 8160 C C . GLN E 1 67 ? -41.786 -53.944 94.237 1.00 72.85 67 GLN E C 1
ATOM 8161 O O . GLN E 1 67 ? -41.073 -53.428 93.369 1.00 71.66 67 GLN E O 1
ATOM 8167 N N . ALA E 1 68 ? -43.031 -53.509 94.539 1.00 71.61 68 ALA E N 1
ATOM 8168 C CA . ALA E 1 68 ? -43.743 -52.395 93.901 1.00 73.51 68 ALA E CA 1
ATOM 8169 C C . ALA E 1 68 ? -42.963 -51.089 93.789 1.00 76.18 68 ALA E C 1
ATOM 8170 O O . ALA E 1 68 ? -43.007 -50.453 92.735 1.00 76.90 68 ALA E O 1
ATOM 8172 N N . TRP E 1 69 ? -42.230 -50.710 94.855 1.00 70.96 69 TRP E N 1
ATOM 8173 C CA . TRP E 1 69 ? -41.412 -49.491 94.935 1.00 69.66 69 TRP E CA 1
ATOM 8174 C C . TRP E 1 69 ? -40.357 -49.352 93.836 1.00 72.23 69 TRP E C 1
ATOM 8175 O O . TRP E 1 69 ? -39.998 -48.226 93.498 1.00 72.12 69 TRP E O 1
ATOM 8186 N N . ILE E 1 70 ? -39.886 -50.485 93.264 1.00 68.02 70 ILE E N 1
ATOM 8187 C CA . ILE E 1 70 ? -38.898 -50.516 92.173 1.00 67.12 70 ILE E CA 1
ATOM 8188 C C . ILE E 1 70 ? -39.520 -49.955 90.880 1.00 75.31 70 ILE E C 1
ATOM 8189 O O . ILE E 1 70 ? -38.904 -49.110 90.225 1.00 75.23 70 ILE E O 1
ATOM 8194 N N . ASP E 1 71 ? -40.739 -50.407 90.532 1.00 75.05 71 ASP E N 1
ATOM 8195 C CA . ASP E 1 71 ? -41.441 -49.930 89.340 1.00 78.36 71 ASP E CA 1
ATOM 8196 C C . ASP E 1 71 ? -42.037 -48.532 89.557 1.00 84.42 71 ASP E C 1
ATOM 8197 O O . ASP E 1 71 ? -42.224 -47.790 88.588 1.00 86.04 71 ASP E O 1
ATOM 8202 N N . GLN E 1 72 ? -42.322 -48.175 90.829 1.00 80.68 72 GLN E N 1
ATOM 8203 C CA . GLN E 1 72 ? -42.872 -46.878 91.229 1.00 82.31 72 GLN E CA 1
ATOM 8204 C C . GLN E 1 72 ? -41.827 -45.767 91.065 1.00 84.96 72 GLN E C 1
ATOM 8205 O O . GLN E 1 72 ? -42.111 -44.770 90.400 1.00 86.79 72 GLN E O 1
ATOM 8211 N N . ALA E 1 73 ? -40.621 -45.948 91.651 1.00 78.59 73 ALA E N 1
ATOM 8212 C CA . ALA E 1 73 ? -39.514 -44.986 91.571 1.00 77.42 73 ALA E CA 1
ATOM 8213 C C . ALA E 1 73 ? -39.000 -44.823 90.133 1.00 82.54 73 ALA E C 1
ATOM 8214 O O . ALA E 1 73 ? -39.028 -45.795 89.375 1.00 81.84 73 ALA E O 1
ATOM 8216 N N . PRO E 1 74 ? -38.546 -43.612 89.727 1.00 80.51 74 PRO E N 1
ATOM 8217 C CA . PRO E 1 74 ? -38.107 -43.423 88.331 1.00 81.29 74 PRO E CA 1
ATOM 8218 C C . PRO E 1 74 ? -36.719 -43.961 88.000 1.00 81.44 74 PRO E C 1
ATOM 8219 O O . PRO E 1 74 ? -36.397 -44.116 86.820 1.00 81.69 74 PRO E O 1
ATOM 8223 N N . LEU E 1 75 ? -35.903 -44.228 89.032 1.00 74.50 75 LEU E N 1
ATOM 8224 C CA . LEU E 1 75 ? -34.532 -44.710 88.890 1.00 71.54 75 LEU E CA 1
ATOM 8225 C C . LEU E 1 75 ? -34.245 -45.894 89.806 1.00 72.38 75 LEU E C 1
ATOM 8226 O O . LEU E 1 75 ? -34.654 -45.906 90.970 1.00 71.21 75 LEU E O 1
ATOM 8231 N N . PHE E 1 76 ? -33.526 -46.883 89.263 1.00 67.65 76 PHE E N 1
ATOM 8232 C CA . PHE E 1 76 ? -33.086 -48.067 89.983 1.00 65.35 76 PHE E CA 1
ATOM 8233 C C . PHE E 1 76 ? -31.597 -48.262 89.728 1.00 68.80 76 PHE E C 1
ATOM 8234 O O . PHE E 1 76 ? -31.185 -48.596 88.611 1.00 69.43 76 PHE E O 1
ATOM 8242 N N . LEU E 1 77 ? -30.790 -47.980 90.758 1.00 63.54 77 LEU E N 1
ATOM 8243 C CA . LEU E 1 77 ? -29.340 -48.117 90.712 1.00 61.75 77 LEU E CA 1
ATOM 8244 C C . LEU E 1 77 ? -28.965 -49.548 91.103 1.00 64.94 77 LEU E C 1
ATOM 8245 O O . LEU E 1 77 ? -29.574 -50.110 92.010 1.00 64.41 77 LEU E O 1
ATOM 8250 N N . ILE E 1 78 ? -27.978 -50.140 90.422 1.00 60.80 78 ILE E N 1
ATOM 8251 C CA . ILE E 1 78 ? -27.531 -51.495 90.739 1.00 59.26 78 ILE E CA 1
ATOM 8252 C C . ILE E 1 78 ? -26.018 -51.602 90.904 1.00 62.11 78 ILE E C 1
ATOM 8253 O O . ILE E 1 78 ? -25.262 -51.523 89.932 1.00 61.99 78 ILE E O 1
ATOM 8258 N N . PHE E 1 79 ? -25.603 -51.771 92.169 1.00 57.45 79 PHE E N 1
ATOM 8259 C CA . PHE E 1 79 ? -24.217 -51.872 92.599 1.00 56.28 79 PHE E CA 1
ATOM 8260 C C . PHE E 1 79 ? -23.706 -53.275 92.373 1.00 60.21 79 PHE E C 1
ATOM 8261 O O . PHE E 1 79 ? -24.179 -54.223 93.006 1.00 59.18 79 PHE E O 1
ATOM 8269 N N . CYS E 1 80 ? -22.753 -53.403 91.439 1.00 57.86 80 CYS E N 1
ATOM 8270 C CA . CYS E 1 80 ? -22.139 -54.674 91.058 1.00 58.19 80 CYS E CA 1
ATOM 8271 C C . CYS E 1 80 ? -20.669 -54.702 91.434 1.00 60.05 80 CYS E C 1
ATOM 8272 O O . CYS E 1 80 ? -19.964 -53.715 91.207 1.00 59.88 80 CYS E O 1
ATOM 8275 N N . ALA E 1 81 ? -20.194 -55.841 91.971 1.00 54.71 81 ALA E N 1
ATOM 8276 C CA . ALA E 1 81 ? -18.777 -56.022 92.286 1.00 53.39 81 ALA E CA 1
ATOM 8277 C C . ALA E 1 81 ? -18.077 -56.242 90.945 1.00 56.04 81 ALA E C 1
ATOM 8278 O O . ALA E 1 81 ? -18.485 -57.118 90.181 1.00 56.40 81 ALA E O 1
ATOM 8280 N N . ASP E 1 82 ? -17.105 -55.381 90.615 1.00 51.16 82 ASP E N 1
ATOM 8281 C CA . ASP E 1 82 ? -16.421 -55.441 89.329 1.00 51.52 82 ASP E CA 1
ATOM 8282 C C . ASP E 1 82 ? -14.940 -55.772 89.428 1.00 55.74 82 ASP E C 1
ATOM 8283 O O . ASP E 1 82 ? -14.177 -55.045 90.062 1.00 54.54 82 ASP E O 1
ATOM 8288 N N . PHE E 1 83 ? -14.547 -56.877 88.776 1.00 54.09 83 PHE E N 1
ATOM 8289 C CA . PHE E 1 83 ? -13.166 -57.336 88.638 1.00 54.91 83 PHE E CA 1
ATOM 8290 C C . PHE E 1 83 ? -12.818 -57.471 87.150 1.00 60.28 83 PHE E C 1
ATOM 8291 O O . PHE E 1 83 ? -11.760 -58.008 86.808 1.00 60.87 83 PHE E O 1
ATOM 8299 N N . ASN E 1 84 ? -13.709 -56.951 86.264 1.00 57.03 84 ASN E N 1
ATOM 8300 C CA . ASN E 1 84 ? -13.499 -56.931 84.814 1.00 58.46 84 ASN E CA 1
ATOM 8301 C C . ASN E 1 84 ? -12.490 -55.834 84.481 1.00 62.83 84 ASN E C 1
ATOM 8302 O O . ASN E 1 84 ? -11.700 -56.004 83.549 1.00 64.76 84 ASN E O 1
ATOM 8307 N N . ARG E 1 85 ? -12.502 -54.719 85.258 1.00 56.61 85 ARG E N 1
ATOM 8308 C CA . ARG E 1 85 ? -11.541 -53.626 85.114 1.00 56.14 85 ARG E CA 1
ATOM 8309 C C . ARG E 1 85 ? -10.165 -54.144 85.527 1.00 58.78 85 ARG E C 1
ATOM 8310 O O . ARG E 1 85 ? -9.183 -53.868 84.837 1.00 59.78 85 ARG E O 1
ATOM 8318 N N . ALA E 1 86 ? -10.117 -54.956 86.616 1.00 53.25 86 ALA E N 1
ATOM 8319 C CA . ALA E 1 86 ? -8.909 -55.613 87.133 1.00 53.04 86 ALA E CA 1
ATOM 8320 C C . ALA E 1 86 ? -8.360 -56.593 86.097 1.00 58.27 86 ALA E C 1
ATOM 8321 O O . ALA E 1 86 ? -7.141 -56.756 86.005 1.00 59.16 86 ALA E O 1
ATOM 8323 N N . LYS E 1 87 ? -9.264 -57.220 85.303 1.00 54.72 87 LYS E N 1
ATOM 8324 C CA . LYS E 1 87 ? -8.930 -58.143 84.221 1.00 56.41 87 LYS E CA 1
ATOM 8325 C C . LYS E 1 87 ? -8.319 -57.363 83.053 1.00 63.15 87 LYS E C 1
ATOM 8326 O O . LYS E 1 87 ? -7.310 -57.809 82.509 1.00 64.24 87 LYS E O 1
ATOM 8332 N N . ILE E 1 88 ? -8.907 -56.194 82.684 1.00 60.82 88 ILE E N 1
ATOM 8333 C CA . ILE E 1 88 ? -8.379 -55.324 81.619 1.00 63.12 88 ILE E CA 1
ATOM 8334 C C . ILE E 1 88 ? -7.001 -54.803 82.059 1.00 69.24 88 ILE E C 1
ATOM 8335 O O . ILE E 1 88 ? -6.066 -54.816 81.256 1.00 71.18 88 ILE E O 1
ATOM 8340 N N . ALA E 1 89 ? -6.880 -54.379 83.344 1.00 65.02 89 ALA E N 1
ATOM 8341 C CA . ALA E 1 89 ? -5.640 -53.874 83.951 1.00 65.45 89 ALA E CA 1
ATOM 8342 C C . ALA E 1 89 ? -4.519 -54.920 83.882 1.00 71.42 89 ALA E C 1
ATOM 8343 O O . ALA E 1 89 ? -3.397 -54.584 83.500 1.00 72.53 89 ALA E O 1
ATOM 8345 N N . ALA E 1 90 ? -4.843 -56.188 84.208 1.00 68.25 90 ALA E N 1
ATOM 8346 C CA . ALA E 1 90 ? -3.916 -57.318 84.162 1.00 69.91 90 ALA E CA 1
ATOM 8347 C C . ALA E 1 90 ? -3.481 -57.632 82.721 1.00 76.96 90 ALA E C 1
ATOM 8348 O O . ALA E 1 90 ? -2.316 -57.963 82.500 1.00 78.20 90 ALA E O 1
ATOM 8350 N N . GLU E 1 91 ? -4.414 -57.500 81.747 1.00 74.50 91 GLU E N 1
ATOM 8351 C CA . GLU E 1 91 ? -4.164 -57.727 80.318 1.00 77.25 91 GLU E CA 1
ATOM 8352 C C . GLU E 1 91 ? -3.238 -56.657 79.743 1.00 82.76 91 GLU E C 1
ATOM 8353 O O . GLU E 1 91 ? -2.390 -56.972 78.906 1.00 84.77 91 GLU E O 1
ATOM 8359 N N . LEU E 1 92 ? -3.398 -55.399 80.205 1.00 78.28 92 LEU E N 1
ATOM 8360 C CA . LEU E 1 92 ? -2.587 -54.251 79.788 1.00 79.71 92 LEU E CA 1
ATOM 8361 C C . LEU E 1 92 ? -1.134 -54.362 80.265 1.00 84.40 92 LEU E C 1
ATOM 8362 O O . LEU E 1 92 ? -0.246 -53.796 79.627 1.00 86.54 92 LEU E O 1
ATOM 8367 N N . ASN E 1 93 ? -0.899 -55.085 81.381 1.00 79.11 93 ASN E N 1
ATOM 8368 C CA . ASN E 1 93 ? 0.426 -55.269 81.980 1.00 79.68 93 ASN E CA 1
ATOM 8369 C C . ASN E 1 93 ? 0.967 -56.707 81.860 1.00 85.51 93 ASN E C 1
ATOM 8370 O O . ASN E 1 93 ? 1.925 -57.059 82.557 1.00 85.29 93 ASN E O 1
ATOM 8375 N N . ASP E 1 94 ? 0.375 -57.521 80.950 1.00 83.77 94 ASP E N 1
ATOM 8376 C CA . ASP E 1 94 ? 0.729 -58.924 80.689 1.00 85.63 94 ASP E CA 1
ATOM 8377 C C . ASP E 1 94 ? 0.891 -59.714 82.006 1.00 88.69 94 ASP E C 1
ATOM 8378 O O . ASP E 1 94 ? 1.900 -60.392 82.221 1.00 90.60 94 ASP E O 1
ATOM 8383 N N . ALA E 1 95 ? -0.110 -59.583 82.897 1.00 82.18 95 ALA E N 1
ATOM 8384 C CA . ALA E 1 95 ? -0.133 -60.218 84.213 1.00 80.51 95 ALA E CA 1
ATOM 8385 C C . ALA E 1 95 ? -1.378 -61.092 84.388 1.00 82.51 95 ALA E C 1
ATOM 8386 O O . ALA E 1 95 ? -2.421 -60.747 83.836 1.00 81.62 95 ALA E O 1
ATOM 8388 N N . PRO E 1 96 ? -1.322 -62.209 85.151 1.00 78.12 96 PRO E N 1
ATOM 8389 C CA . PRO E 1 96 ? -2.542 -63.013 85.335 1.00 76.49 96 PRO E CA 1
ATOM 8390 C C . PRO E 1 96 ? -3.472 -62.433 86.407 1.00 77.07 96 PRO E C 1
ATOM 8391 O O . PRO E 1 96 ? -3.033 -61.611 87.216 1.00 75.61 96 PRO E O 1
ATOM 8395 N N . LEU E 1 97 ? -4.758 -62.851 86.408 1.00 72.21 97 LEU E N 1
ATOM 8396 C CA . LEU E 1 97 ? -5.735 -62.421 87.415 1.00 69.71 97 LEU E CA 1
ATOM 8397 C C . LEU E 1 97 ? -5.988 -63.600 88.356 1.00 73.56 97 LEU E C 1
ATOM 8398 O O . LEU E 1 97 ? -6.744 -64.518 88.033 1.00 73.53 97 LEU E O 1
ATOM 8403 N N . GLY E 1 98 ? -5.288 -63.580 89.484 1.00 70.46 98 GLY E N 1
ATOM 8404 C CA . GLY E 1 98 ? -5.318 -64.638 90.484 1.00 70.79 98 GLY E CA 1
ATOM 8405 C C . GLY E 1 98 ? -6.351 -64.496 91.578 1.00 73.34 98 GLY E C 1
ATOM 8406 O O . GLY E 1 98 ? -6.904 -65.506 92.016 1.00 73.26 98 GLY E O 1
ATOM 8407 N N . VAL E 1 99 ? -6.610 -63.251 92.035 1.00 68.60 99 VAL E N 1
ATOM 8408 C CA . VAL E 1 99 ? -7.554 -62.920 93.114 1.00 66.90 99 VAL E CA 1
ATOM 8409 C C . VAL E 1 99 ? -8.952 -63.560 92.985 1.00 70.34 99 VAL E C 1
ATOM 8410 O O . VAL E 1 99 ? -9.495 -64.022 93.990 1.00 69.58 99 VAL E O 1
ATOM 8414 N N . THR E 1 100 ? -9.494 -63.631 91.747 1.00 67.55 100 THR E N 1
ATOM 8415 C CA . THR E 1 100 ? -10.816 -64.193 91.418 1.00 67.23 100 THR E CA 1
ATOM 8416 C C . THR E 1 100 ? -10.957 -65.701 91.697 1.00 73.17 100 THR E C 1
ATOM 8417 O O . THR E 1 100 ? -12.072 -66.218 91.694 1.00 72.80 100 THR E O 1
ATOM 8421 N N . ASP E 1 101 ? -9.835 -66.393 91.965 1.00 71.43 101 ASP E N 1
ATOM 8422 C CA . ASP E 1 101 ? -9.797 -67.815 92.305 1.00 72.60 101 ASP E CA 1
ATOM 8423 C C . ASP E 1 101 ? -9.879 -68.031 93.830 1.00 75.41 101 ASP E C 1
ATOM 8424 O O . ASP E 1 101 ? -9.909 -69.167 94.296 1.00 76.79 101 ASP E O 1
ATOM 8429 N N . GLY E 1 102 ? -9.953 -66.936 94.580 1.00 69.79 102 GLY E N 1
ATOM 8430 C CA . GLY E 1 102 ? -10.064 -66.937 96.034 1.00 69.03 102 GLY E CA 1
ATOM 8431 C C . GLY E 1 102 ? -11.308 -66.234 96.544 1.00 70.10 102 GLY E C 1
ATOM 8432 O O . GLY E 1 102 ? -11.928 -65.453 95.815 1.00 68.21 102 GLY E O 1
ATOM 8433 N N . LEU E 1 103 ? -11.678 -66.503 97.813 1.00 66.46 103 LEU E N 1
ATOM 8434 C CA . LEU E 1 103 ? -12.852 -65.908 98.464 1.00 64.62 103 LEU E CA 1
ATOM 8435 C C . LEU E 1 103 ? -12.633 -64.442 98.855 1.00 66.36 103 LEU E C 1
ATOM 8436 O O . LEU E 1 103 ? -13.599 -63.748 99.181 1.00 64.42 103 LEU E O 1
ATOM 8441 N N . GLU E 1 104 ? -11.365 -63.975 98.816 1.00 62.94 104 GLU E N 1
ATOM 8442 C CA . GLU E 1 104 ? -10.985 -62.595 99.113 1.00 61.43 104 GLU E CA 1
ATOM 8443 C C . GLU E 1 104 ? -11.612 -61.640 98.097 1.00 62.30 104 GLU E C 1
ATOM 8444 O O . GLU E 1 104 ? -12.148 -60.613 98.507 1.00 61.58 104 GLU E O 1
ATOM 8450 N N . SER E 1 105 ? -11.598 -62.005 96.790 1.00 57.26 105 SER E N 1
ATOM 8451 C CA . SER E 1 105 ? -12.201 -61.221 95.700 1.00 55.69 105 SER E CA 1
ATOM 8452 C C . SER E 1 105 ? -13.698 -60.985 95.939 1.00 57.17 105 SER E C 1
ATOM 8453 O O . SER E 1 105 ? -14.209 -59.915 95.614 1.00 55.28 105 SER E O 1
ATOM 8456 N N . ILE E 1 106 ? -14.384 -61.978 96.540 1.00 53.49 106 ILE E N 1
ATOM 8457 C CA . ILE E 1 106 ? -15.802 -61.905 96.890 1.00 52.02 106 ILE E CA 1
ATOM 8458 C C . ILE E 1 106 ? -15.968 -60.928 98.061 1.00 53.90 106 ILE E C 1
ATOM 8459 O O . ILE E 1 106 ? -16.840 -60.064 98.000 1.00 53.54 106 ILE E O 1
ATOM 8464 N N . LEU E 1 107 ? -15.124 -61.046 99.105 1.00 49.51 107 LEU E N 1
ATOM 8465 C CA . LEU E 1 107 ? -15.180 -60.162 100.268 1.00 48.66 107 LEU E CA 1
ATOM 8466 C C . LEU E 1 107 ? -14.833 -58.714 99.933 1.00 52.62 107 LEU E C 1
ATOM 8467 O O . LEU E 1 107 ? -15.474 -57.815 100.467 1.00 51.70 107 LEU E O 1
ATOM 8472 N N . VAL E 1 108 ? -13.854 -58.486 99.028 1.00 50.43 108 VAL E N 1
ATOM 8473 C CA . VAL E 1 108 ? -13.433 -57.147 98.567 1.00 50.08 108 VAL E CA 1
ATOM 8474 C C . VAL E 1 108 ? -14.591 -56.492 97.791 1.00 54.08 108 VAL E C 1
ATOM 8475 O O . VAL E 1 108 ? -15.002 -55.383 98.136 1.00 54.02 108 VAL E O 1
ATOM 8479 N N . GLY E 1 109 ? -15.113 -57.210 96.791 1.00 50.52 109 GLY E N 1
ATOM 8480 C CA . GLY E 1 109 ? -16.206 -56.772 95.929 1.00 50.26 109 GLY E CA 1
ATOM 8481 C C . GLY E 1 109 ? -17.490 -56.403 96.643 1.00 54.42 109 GLY E C 1
ATOM 8482 O O . GLY E 1 109 ? -18.099 -55.382 96.313 1.00 53.59 109 GLY E O 1
ATOM 8483 N N . ALA E 1 110 ? -17.900 -57.228 97.633 1.00 52.13 110 ALA E N 1
ATOM 8484 C CA . ALA E 1 110 ? -19.108 -57.023 98.441 1.00 52.49 110 ALA E CA 1
ATOM 8485 C C . ALA E 1 110 ? -18.948 -55.882 99.452 1.00 57.49 110 ALA E C 1
ATOM 8486 O O . ALA E 1 110 ? -19.891 -55.112 99.648 1.00 56.81 110 ALA E O 1
ATOM 8488 N N . THR E 1 111 ? -17.763 -55.776 100.099 1.00 54.85 111 THR E N 1
ATOM 8489 C CA . THR E 1 111 ? -17.483 -54.721 101.069 1.00 54.85 111 THR E CA 1
ATOM 8490 C C . THR E 1 111 ? -17.455 -53.353 100.397 1.00 58.37 111 THR E C 1
ATOM 8491 O O . THR E 1 111 ? -18.058 -52.420 100.924 1.00 58.65 111 THR E O 1
ATOM 8495 N N . ASP E 1 112 ? -16.823 -53.250 99.206 1.00 54.21 112 ASP E N 1
ATOM 8496 C CA . ASP E 1 112 ? -16.722 -52.011 98.423 1.00 53.44 112 ASP E CA 1
ATOM 8497 C C . ASP E 1 112 ? -18.089 -51.551 97.917 1.00 57.18 112 ASP E C 1
ATOM 8498 O O . ASP E 1 112 ? -18.363 -50.351 97.912 1.00 56.43 112 ASP E O 1
ATOM 8503 N N . ALA E 1 113 ? -18.949 -52.503 97.504 1.00 54.77 113 ALA E N 1
ATOM 8504 C CA . ALA E 1 113 ? -20.302 -52.202 97.031 1.00 55.26 113 ALA E CA 1
ATOM 8505 C C . ALA E 1 113 ? -21.192 -51.642 98.150 1.00 61.14 113 ALA E C 1
ATOM 8506 O O . ALA E 1 113 ? -22.065 -50.822 97.869 1.00 61.29 113 ALA E O 1
ATOM 8508 N N . GLY E 1 114 ? -20.944 -52.072 99.391 1.00 58.86 114 GLY E N 1
ATOM 8509 C CA . GLY E 1 114 ? -21.638 -51.596 100.583 1.00 59.47 114 GLY E CA 1
ATOM 8510 C C . GLY E 1 114 ? -21.225 -50.175 100.917 1.00 65.03 114 GLY E C 1
ATOM 8511 O O . GLY E 1 114 ? -22.061 -49.360 101.322 1.00 65.79 114 GLY E O 1
ATOM 8512 N N . ILE E 1 115 ? -19.926 -49.864 100.709 1.00 61.51 115 ILE E N 1
ATOM 8513 C CA . ILE E 1 115 ? -19.337 -48.537 100.922 1.00 61.80 115 ILE E CA 1
ATOM 8514 C C . ILE E 1 115 ? -19.933 -47.541 99.902 1.00 66.13 115 ILE E C 1
ATOM 8515 O O . ILE E 1 115 ? -20.399 -46.467 100.292 1.00 66.38 115 ILE E O 1
ATOM 8520 N N . SER E 1 116 ? -19.950 -47.930 98.609 1.00 62.41 116 SER E N 1
ATOM 8521 C CA . SER E 1 116 ? -20.481 -47.142 97.489 1.00 62.35 116 SER E CA 1
ATOM 8522 C C . SER E 1 116 ? -21.988 -46.868 97.609 1.00 64.64 116 SER E C 1
ATOM 8523 O O . SER E 1 116 ? -22.417 -45.770 97.259 1.00 64.71 116 SER E O 1
ATOM 8526 N N . LEU E 1 117 ? -22.779 -47.862 98.097 1.00 59.70 117 LEU E N 1
ATOM 8527 C CA . LEU E 1 117 ? -24.233 -47.767 98.289 1.00 59.55 117 LEU E CA 1
ATOM 8528 C C . LEU E 1 117 ? -24.565 -46.771 99.392 1.00 62.97 117 LEU E C 1
ATOM 8529 O O . LEU E 1 117 ? -25.476 -45.964 99.213 1.00 63.15 117 LEU E O 1
ATOM 8534 N N . GLU E 1 118 ? -23.820 -46.815 100.519 1.00 59.10 118 GLU E N 1
ATOM 8535 C CA . GLU E 1 118 ? -23.997 -45.895 101.649 1.00 59.29 118 GLU E CA 1
ATOM 8536 C C . GLU E 1 118 ? -23.658 -44.453 101.259 1.00 61.77 118 GLU E C 1
ATOM 8537 O O . GLU E 1 118 ? -24.392 -43.545 101.649 1.00 61.74 118 GLU E O 1
ATOM 8543 N N . ALA E 1 119 ? -22.571 -44.252 100.474 1.00 57.39 119 ALA E N 1
ATOM 8544 C CA . ALA E 1 119 ? -22.149 -42.934 99.974 1.00 57.71 119 ALA E CA 1
ATOM 8545 C C . ALA E 1 119 ? -23.199 -42.373 99.012 1.00 62.05 119 ALA E C 1
ATOM 8546 O O . ALA E 1 119 ? -23.479 -41.176 99.053 1.00 62.85 119 ALA E O 1
ATOM 8548 N N . ALA E 1 120 ? -23.808 -43.247 98.181 1.00 58.08 120 ALA E N 1
ATOM 8549 C CA . ALA E 1 120 ? -24.878 -42.889 97.251 1.00 59.02 120 ALA E CA 1
ATOM 8550 C C . ALA E 1 120 ? -26.162 -42.576 98.031 1.00 64.30 120 ALA E C 1
ATOM 8551 O O . ALA E 1 120 ? -26.894 -41.672 97.637 1.00 65.31 120 ALA E O 1
ATOM 8553 N N . THR E 1 121 ? -26.409 -43.308 99.152 1.00 60.69 121 THR E N 1
ATOM 8554 C CA . THR E 1 121 ? -27.549 -43.121 100.062 1.00 61.37 121 THR E CA 1
ATOM 8555 C C . THR E 1 121 ? -27.461 -41.752 100.754 1.00 66.80 121 THR E C 1
ATOM 8556 O O . THR E 1 121 ? -28.395 -40.964 100.620 1.00 67.98 121 THR E O 1
ATOM 8560 N N . VAL E 1 122 ? -26.340 -41.459 101.463 1.00 62.79 122 VAL E N 1
ATOM 8561 C CA . VAL E 1 122 ? -26.155 -40.182 102.168 1.00 63.91 122 VAL E CA 1
ATOM 8562 C C . VAL E 1 122 ? -26.221 -38.949 101.255 1.00 69.23 122 VAL E C 1
ATOM 8563 O O . VAL E 1 122 ? -26.720 -37.908 101.686 1.00 70.82 122 VAL E O 1
ATOM 8567 N N . ALA E 1 123 ? -25.768 -39.087 99.988 1.00 64.46 123 ALA E N 1
ATOM 8568 C CA . ALA E 1 123 ? -25.817 -38.023 98.983 1.00 64.93 123 ALA E CA 1
ATOM 8569 C C . ALA E 1 123 ? -27.260 -37.795 98.518 1.00 69.78 123 ALA E C 1
ATOM 8570 O O . ALA E 1 123 ? -27.728 -36.657 98.544 1.00 71.52 123 ALA E O 1
ATOM 8572 N N . ALA E 1 124 ? -27.967 -38.878 98.122 1.00 64.75 124 ALA E N 1
ATOM 8573 C CA . ALA E 1 124 ? -29.348 -38.837 97.649 1.00 65.83 124 ALA E CA 1
ATOM 8574 C C . ALA E 1 124 ? -30.312 -38.315 98.719 1.00 70.65 124 ALA E C 1
ATOM 8575 O O . ALA E 1 124 ? -31.151 -37.465 98.415 1.00 71.80 124 ALA E O 1
ATOM 8577 N N . GLU E 1 125 ? -30.167 -38.802 99.969 1.00 66.31 125 GLU E N 1
ATOM 8578 C CA . GLU E 1 125 ? -31.015 -38.418 101.100 1.00 67.39 125 GLU E CA 1
ATOM 8579 C C . GLU E 1 125 ? -30.823 -36.969 101.534 1.00 73.26 125 GLU E C 1
ATOM 8580 O O . GLU E 1 125 ? -31.791 -36.345 101.971 1.00 74.87 125 GLU E O 1
ATOM 8586 N N . SER E 1 126 ? -29.598 -36.419 101.374 1.00 69.42 126 SER E N 1
ATOM 8587 C CA . SER E 1 126 ? -29.305 -35.019 101.704 1.00 70.73 126 SER E CA 1
ATOM 8588 C C . SER E 1 126 ? -29.906 -34.062 100.662 1.00 77.83 126 SER E C 1
ATOM 8589 O O . SER E 1 126 ? -30.174 -32.901 100.981 1.00 79.56 126 SER E O 1
ATOM 8592 N N . LEU E 1 127 ? -30.137 -34.563 99.426 1.00 74.72 127 LEU E N 1
ATOM 8593 C CA . LEU E 1 127 ? -30.744 -33.810 98.322 1.00 76.63 127 LEU E CA 1
ATOM 8594 C C . LEU E 1 127 ? -32.274 -33.743 98.457 1.00 82.35 127 LEU E C 1
ATOM 8595 O O . LEU E 1 127 ? -32.920 -32.977 97.739 1.00 84.38 127 LEU E O 1
ATOM 8600 N N . GLY E 1 128 ? -32.825 -34.529 99.384 1.00 78.25 128 GLY E N 1
ATOM 8601 C CA . GLY E 1 128 ? -34.255 -34.593 99.661 1.00 80.15 128 GLY E CA 1
ATOM 8602 C C . GLY E 1 128 ? -34.928 -35.861 99.179 1.00 84.19 128 GLY E C 1
ATOM 8603 O O . GLY E 1 128 ? -36.094 -36.106 99.508 1.00 85.37 128 GLY E O 1
ATOM 8604 N N . LEU E 1 129 ? -34.197 -36.675 98.392 1.00 79.39 129 LEU E N 1
ATOM 8605 C CA . LEU E 1 129 ? -34.686 -37.934 97.827 1.00 78.84 129 LEU E CA 1
ATOM 8606 C C . LEU E 1 129 ? -34.816 -39.031 98.890 1.00 82.07 129 LEU E C 1
ATOM 8607 O O . LEU E 1 129 ? -34.295 -38.902 100.002 1.00 81.04 129 LEU E O 1
ATOM 8612 N N . GLY E 1 130 ? -35.533 -40.089 98.527 1.00 78.66 130 GLY E N 1
ATOM 8613 C CA . GLY E 1 130 ? -35.752 -41.257 99.367 1.00 77.32 130 GLY E CA 1
ATOM 8614 C C . GLY E 1 130 ? -35.127 -42.478 98.732 1.00 78.99 130 GLY E C 1
ATOM 8615 O O . GLY E 1 130 ? -35.158 -42.622 97.505 1.00 78.88 130 GLY E O 1
ATOM 8616 N N . THR E 1 131 ? -34.511 -43.342 99.556 1.00 73.41 131 THR E N 1
ATOM 8617 C CA . THR E 1 131 ? -33.856 -44.559 99.070 1.00 71.09 131 THR E CA 1
ATOM 8618 C C . THR E 1 131 ? -34.287 -45.799 99.836 1.00 73.40 131 THR E C 1
ATOM 8619 O O . THR E 1 131 ? -34.792 -45.700 100.952 1.00 73.22 131 THR E O 1
ATOM 8623 N N . VAL E 1 132 ? -34.059 -46.968 99.223 1.00 68.84 132 VAL E N 1
ATOM 8624 C CA . VAL E 1 132 ? -34.272 -48.300 99.780 1.00 68.02 132 VAL E CA 1
ATOM 8625 C C . VAL E 1 132 ? -33.340 -49.274 99.045 1.00 70.50 132 VAL E C 1
ATOM 8626 O O . VAL E 1 132 ? -33.452 -49.410 97.821 1.00 70.36 132 VAL E O 1
ATOM 8630 N N . PRO E 1 133 ? -32.345 -49.877 99.739 1.00 65.90 133 PRO E N 1
ATOM 8631 C CA . PRO E 1 133 ? -31.448 -50.814 99.049 1.00 64.39 133 PRO E CA 1
ATOM 8632 C C . PRO E 1 133 ? -32.207 -52.089 98.716 1.00 69.17 133 PRO E C 1
ATOM 8633 O O . PRO E 1 133 ? -33.107 -52.463 99.463 1.00 69.74 133 PRO E O 1
ATOM 8637 N N . ILE E 1 134 ? -31.908 -52.710 97.572 1.00 65.92 134 ILE E N 1
ATOM 8638 C CA . ILE E 1 134 ? -32.596 -53.941 97.177 1.00 66.43 134 ILE E CA 1
ATOM 8639 C C . ILE E 1 134 ? -31.624 -55.119 97.134 1.00 70.55 134 ILE E C 1
ATOM 8640 O O . ILE E 1 134 ? -30.857 -55.271 96.182 1.00 70.32 134 ILE E O 1
ATOM 8645 N N . GLY E 1 135 ? -31.667 -55.926 98.190 1.00 66.92 135 GLY E N 1
ATOM 8646 C CA . GLY E 1 135 ? -30.872 -57.138 98.318 1.00 65.94 135 GLY E CA 1
ATOM 8647 C C . GLY E 1 135 ? -31.504 -58.286 97.556 1.00 70.58 135 GLY E C 1
ATOM 8648 O O . GLY E 1 135 ? -30.864 -59.325 97.358 1.00 70.86 135 GLY E O 1
ATOM 8649 N N . GLY E 1 136 ? -32.757 -58.080 97.124 1.00 66.99 136 GLY E N 1
ATOM 8650 C CA . GLY E 1 136 ? -33.558 -59.020 96.346 1.00 67.61 136 GLY E CA 1
ATOM 8651 C C . GLY E 1 136 ? -33.022 -59.278 94.953 1.00 70.55 136 GLY E C 1
ATOM 8652 O O . GLY E 1 136 ? -33.504 -60.179 94.263 1.00 71.11 136 GLY E O 1
ATOM 8653 N N . ILE E 1 137 ? -31.997 -58.506 94.537 1.00 65.62 137 ILE E N 1
ATOM 8654 C CA . ILE E 1 137 ? -31.302 -58.659 93.254 1.00 65.45 137 ILE E CA 1
ATOM 8655 C C . ILE E 1 137 ? -30.618 -60.053 93.166 1.00 67.61 137 ILE E C 1
ATOM 8656 O O . ILE E 1 137 ? -30.289 -60.518 92.073 1.00 67.22 137 ILE E O 1
ATOM 8661 N N . ARG E 1 138 ? -30.447 -60.708 94.338 1.00 62.96 138 ARG E N 1
ATOM 8662 C CA . ARG E 1 138 ? -29.861 -62.033 94.525 1.00 62.43 138 ARG E CA 1
ATOM 8663 C C . ARG E 1 138 ? -30.911 -63.163 94.566 1.00 66.17 138 ARG E C 1
ATOM 8664 O O . ARG E 1 138 ? -30.556 -64.311 94.846 1.00 65.90 138 ARG E O 1
ATOM 8672 N N . ARG E 1 139 ? -32.191 -62.844 94.270 1.00 63.02 139 ARG E N 1
ATOM 8673 C CA . ARG E 1 139 ? -33.281 -63.824 94.229 1.00 64.00 139 ARG E CA 1
ATOM 8674 C C . ARG E 1 139 ? -33.097 -64.710 92.990 1.00 70.07 139 ARG E C 1
ATOM 8675 O O . ARG E 1 139 ? -32.932 -65.925 93.124 1.00 70.83 139 ARG E O 1
ATOM 8683 N N . LYS E 1 140 ? -33.044 -64.087 91.798 1.00 66.91 140 LYS E N 1
ATOM 8684 C CA . LYS E 1 140 ? -32.791 -64.746 90.516 1.00 67.61 140 LYS E CA 1
ATOM 8685 C C . LYS E 1 140 ? -31.582 -64.001 89.890 1.00 70.51 140 LYS E C 1
ATOM 8686 O O . LYS E 1 140 ? -31.769 -63.160 89.003 1.00 70.60 140 LYS E O 1
ATOM 8692 N N . PRO E 1 141 ? -30.345 -64.207 90.428 1.00 65.70 141 PRO E N 1
ATOM 8693 C CA . PRO E 1 141 ? -29.192 -63.435 89.930 1.00 64.53 141 PRO E CA 1
ATOM 8694 C C . PRO E 1 141 ? -28.700 -63.757 88.524 1.00 69.21 141 PRO E C 1
ATOM 8695 O O . PRO E 1 141 ? -28.073 -62.891 87.914 1.00 69.13 141 PRO E O 1
ATOM 8699 N N . LEU E 1 142 ? -28.969 -64.979 88.013 1.00 65.99 142 LEU E N 1
ATOM 8700 C CA . LEU E 1 142 ? -28.553 -65.391 86.666 1.00 66.60 142 LEU E CA 1
ATOM 8701 C C . LEU E 1 142 ? -29.356 -64.652 85.591 1.00 71.33 142 LEU E C 1
ATOM 8702 O O . LEU E 1 142 ? -28.811 -64.337 84.531 1.00 72.12 142 LEU E O 1
ATOM 8707 N N . GLU E 1 143 ? -30.636 -64.337 85.891 1.00 67.31 143 GLU E N 1
ATOM 8708 C CA . GLU E 1 143 ? -31.523 -63.579 85.006 1.00 68.08 143 GLU E CA 1
ATOM 8709 C C . GLU E 1 143 ? -31.138 -62.101 85.025 1.00 70.20 143 GLU E C 1
ATOM 8710 O O . GLU E 1 143 ? -31.310 -61.419 84.016 1.00 71.08 143 GLU E O 1
ATOM 8716 N N . VAL E 1 144 ? -30.613 -61.616 86.175 1.00 64.31 144 VAL E N 1
ATOM 8717 C CA . VAL E 1 144 ? -30.136 -60.239 86.377 1.00 62.89 144 VAL E CA 1
ATOM 8718 C C . VAL E 1 144 ? -28.907 -60.017 85.476 1.00 66.18 144 VAL E C 1
ATOM 8719 O O . VAL E 1 144 ? -28.845 -59.014 84.761 1.00 66.45 144 VAL E O 1
ATOM 8723 N N . ILE E 1 145 ? -27.980 -61.008 85.470 1.00 61.86 145 ILE E N 1
ATOM 8724 C CA . ILE E 1 145 ? -26.742 -61.070 84.681 1.00 61.55 145 ILE E CA 1
ATOM 8725 C C . ILE E 1 145 ? -27.046 -60.951 83.178 1.00 67.86 145 ILE E C 1
ATOM 8726 O O . ILE E 1 145 ? -26.382 -60.188 82.474 1.00 67.75 145 ILE E O 1
ATOM 8731 N N . GLU E 1 146 ? -28.074 -61.680 82.716 1.00 66.58 146 GLU E N 1
ATOM 8732 C CA . GLU E 1 146 ? -28.554 -61.697 81.333 1.00 69.55 146 GLU E CA 1
ATOM 8733 C C . GLU E 1 146 ? -29.152 -60.340 80.935 1.00 75.01 146 GLU E C 1
ATOM 8734 O O . GLU E 1 146 ? -28.817 -59.819 79.869 1.00 76.24 146 GLU E O 1
ATOM 8740 N N . LEU E 1 147 ? -30.025 -59.772 81.806 1.00 71.24 147 LEU E N 1
ATOM 8741 C CA . LEU E 1 147 ? -30.729 -58.497 81.627 1.00 72.19 147 LEU E CA 1
ATOM 8742 C C . LEU E 1 147 ? -29.779 -57.304 81.524 1.00 76.16 147 LEU E C 1
ATOM 8743 O O . LEU E 1 147 ? -29.885 -56.518 80.580 1.00 77.88 147 LEU E O 1
ATOM 8748 N N . LEU E 1 148 ? -28.865 -57.167 82.506 1.00 70.29 148 LEU E N 1
ATOM 8749 C CA . LEU E 1 148 ? -27.895 -56.072 82.591 1.00 69.09 148 LEU E CA 1
ATOM 8750 C C . LEU E 1 148 ? -26.632 -56.302 81.741 1.00 74.65 148 LEU E C 1
ATOM 8751 O O . LEU E 1 148 ? -25.745 -55.441 81.736 1.00 73.68 148 LEU E O 1
ATOM 8756 N N . ASP E 1 149 ? -26.556 -57.455 81.020 1.00 73.05 149 ASP E N 1
ATOM 8757 C CA . ASP E 1 149 ? -25.437 -57.859 80.150 1.00 73.85 149 ASP E CA 1
ATOM 8758 C C . ASP E 1 149 ? -24.088 -57.831 80.910 1.00 74.34 149 ASP E C 1
ATOM 8759 O O . ASP E 1 149 ? -23.092 -57.284 80.421 1.00 74.18 149 ASP E O 1
ATOM 8764 N N . LEU E 1 150 ? -24.079 -58.417 82.128 1.00 67.80 150 LEU E N 1
ATOM 8765 C CA . LEU E 1 150 ? -22.893 -58.464 82.983 1.00 65.04 150 LEU E CA 1
ATOM 8766 C C . LEU E 1 150 ? -21.854 -59.453 82.453 1.00 69.32 150 LEU E C 1
ATOM 8767 O O . LEU E 1 150 ? -22.195 -60.615 82.208 1.00 69.48 150 LEU E O 1
ATOM 8772 N N . PRO E 1 151 ? -20.589 -59.015 82.250 1.00 65.62 151 PRO E N 1
ATOM 8773 C CA . PRO E 1 151 ? -19.573 -59.940 81.738 1.00 66.44 151 PRO E CA 1
ATOM 8774 C C . PRO E 1 151 ? -18.880 -60.720 82.860 1.00 69.06 151 PRO E C 1
ATOM 8775 O O . PRO E 1 151 ? -19.217 -60.546 84.036 1.00 66.95 151 PRO E O 1
ATOM 8779 N N . GLU E 1 152 ? -17.906 -61.574 82.487 1.00 66.54 152 GLU E N 1
ATOM 8780 C CA . GLU E 1 152 ? -17.101 -62.369 83.409 1.00 65.61 152 GLU E CA 1
ATOM 8781 C C . GLU E 1 152 ? -16.385 -61.444 84.411 1.00 68.74 152 GLU E C 1
ATOM 8782 O O . GLU E 1 152 ? -15.851 -60.394 84.027 1.00 68.45 152 GLU E O 1
ATOM 8788 N N . TYR E 1 153 ? -16.400 -61.849 85.697 1.00 64.09 153 TYR E N 1
ATOM 8789 C CA . TYR E 1 153 ? -15.811 -61.175 86.867 1.00 62.19 153 TYR E CA 1
ATOM 8790 C C . TYR E 1 153 ? -16.619 -59.976 87.402 1.00 63.69 153 TYR E C 1
ATOM 8791 O O . TYR E 1 153 ? -16.068 -59.122 88.100 1.00 61.89 153 TYR E O 1
ATOM 8800 N N . VAL E 1 154 ? -17.934 -59.933 87.082 1.00 60.05 154 VAL E N 1
ATOM 8801 C CA . VAL E 1 154 ? -18.880 -58.891 87.517 1.00 58.64 154 VAL E CA 1
ATOM 8802 C C . VAL E 1 154 ? -20.126 -59.573 88.097 1.00 61.66 154 VAL E C 1
ATOM 8803 O O . VAL E 1 154 ? -20.774 -60.337 87.383 1.00 62.22 154 VAL E O 1
ATOM 8807 N N . PHE E 1 155 ? -20.461 -59.303 89.375 1.00 56.76 155 PHE E N 1
ATOM 8808 C CA . PHE E 1 155 ? -21.642 -59.907 90.001 1.00 56.64 155 PHE E CA 1
ATOM 8809 C C . PHE E 1 155 ? -22.545 -58.902 90.744 1.00 60.70 155 PHE E C 1
ATOM 8810 O O . PHE E 1 155 ? -22.011 -58.026 91.430 1.00 59.65 155 PHE E O 1
ATOM 8818 N N . PRO E 1 156 ? -23.901 -58.999 90.620 1.00 57.77 156 PRO E N 1
ATOM 8819 C CA . PRO E 1 156 ? -24.774 -58.032 91.319 1.00 57.14 156 PRO E CA 1
ATOM 8820 C C . PRO E 1 156 ? -24.761 -58.188 92.840 1.00 60.36 156 PRO E C 1
ATOM 8821 O O . PRO E 1 156 ? -24.953 -59.288 93.350 1.00 60.29 156 PRO E O 1
ATOM 8825 N N . VAL E 1 157 ? -24.506 -57.090 93.562 1.00 56.69 157 VAL E N 1
ATOM 8826 C CA . VAL E 1 157 ? -24.451 -57.101 95.025 1.00 56.01 157 VAL E CA 1
ATOM 8827 C C . VAL E 1 157 ? -25.790 -56.635 95.607 1.00 59.93 157 VAL E C 1
ATOM 8828 O O . VAL E 1 157 ? -26.469 -57.410 96.273 1.00 60.46 157 VAL E O 1
ATOM 8832 N N . SER E 1 158 ? -26.162 -55.374 95.364 1.00 55.40 158 SER E N 1
ATOM 8833 C CA . SER E 1 158 ? -27.408 -54.795 95.861 1.00 55.01 158 SER E CA 1
ATOM 8834 C C . SER E 1 158 ? -27.881 -53.670 94.955 1.00 57.61 158 SER E C 1
ATOM 8835 O O . SER E 1 158 ? -27.074 -52.956 94.354 1.00 56.29 158 SER E O 1
ATOM 8838 N N . GLY E 1 159 ? -29.192 -53.534 94.869 1.00 54.68 159 GLY E N 1
ATOM 8839 C CA . GLY E 1 159 ? -29.838 -52.469 94.122 1.00 55.12 159 GLY E CA 1
ATOM 8840 C C . GLY E 1 159 ? -30.088 -51.307 95.057 1.00 58.64 159 GLY E C 1
ATOM 8841 O O . GLY E 1 159 ? -29.843 -51.419 96.262 1.00 57.22 159 GLY E O 1
ATOM 8842 N N . LEU E 1 160 ? -30.569 -50.186 94.514 1.00 56.60 160 LEU E N 1
ATOM 8843 C CA . LEU E 1 160 ? -30.901 -48.986 95.279 1.00 56.70 160 LEU E CA 1
ATOM 8844 C C . LEU E 1 160 ? -31.974 -48.236 94.524 1.00 62.83 160 LEU E C 1
ATOM 8845 O O . LEU E 1 160 ? -31.769 -47.831 93.377 1.00 63.00 160 LEU E O 1
ATOM 8850 N N . VAL E 1 161 ? -33.141 -48.103 95.155 1.00 61.04 161 VAL E N 1
ATOM 8851 C CA . VAL E 1 161 ? -34.306 -47.432 94.590 1.00 63.08 161 VAL E CA 1
ATOM 8852 C C . VAL E 1 161 ? -34.246 -45.950 94.980 1.00 67.58 161 VAL E C 1
ATOM 8853 O O . VAL E 1 161 ? -34.363 -45.619 96.160 1.00 66.34 161 VAL E O 1
ATOM 8857 N N . VAL E 1 162 ? -34.009 -45.071 93.985 1.00 65.91 162 VAL E N 1
ATOM 8858 C CA . VAL E 1 162 ? -33.891 -43.619 94.179 1.00 66.84 162 VAL E CA 1
ATOM 8859 C C . VAL E 1 162 ? -35.074 -42.924 93.503 1.00 74.70 162 VAL E C 1
ATOM 8860 O O . VAL E 1 162 ? -35.382 -43.215 92.347 1.00 75.97 162 VAL E O 1
ATOM 8864 N N . GLY E 1 163 ? -35.724 -42.027 94.239 1.00 72.44 163 GLY E N 1
ATOM 8865 C CA . GLY E 1 163 ? -36.863 -41.265 93.748 1.00 74.95 163 GLY E CA 1
ATOM 8866 C C . GLY E 1 163 ? -37.345 -40.207 94.716 1.00 79.60 163 GLY E C 1
ATOM 8867 O O . GLY E 1 163 ? -36.787 -40.056 95.808 1.00 77.47 163 GLY E O 1
ATOM 8868 N N . HIS E 1 164 ? -38.392 -39.465 94.316 1.00 78.96 164 HIS E N 1
ATOM 8869 C CA . HIS E 1 164 ? -38.984 -38.423 95.149 1.00 80.32 164 HIS E CA 1
ATOM 8870 C C . HIS E 1 164 ? -40.077 -39.054 96.031 1.00 85.80 164 HIS E C 1
ATOM 8871 O O . HIS E 1 164 ? -41.020 -39.639 95.491 1.00 86.72 164 HIS E O 1
ATOM 8878 N N . PRO E 1 165 ? -39.941 -38.994 97.382 1.00 82.27 165 PRO E N 1
ATOM 8879 C CA . PRO E 1 165 ? -40.948 -39.634 98.258 1.00 82.99 165 PRO E CA 1
ATOM 8880 C C . PRO E 1 165 ? -42.354 -39.019 98.250 1.00 90.76 165 PRO E C 1
ATOM 8881 O O . PRO E 1 165 ? -42.515 -37.830 97.965 1.00 92.70 165 PRO E O 1
ATOM 8885 N N . SER E 1 166 ? -43.372 -39.845 98.578 1.00 87.74 166 SER E N 1
ATOM 8886 C CA . SER E 1 166 ? -44.778 -39.438 98.688 1.00 90.66 166 SER E CA 1
ATOM 8887 C C . SER E 1 166 ? -45.233 -39.471 100.162 1.00 94.96 166 SER E C 1
ATOM 8888 O O . SER E 1 166 ? -46.350 -39.054 100.480 1.00 97.93 166 SER E O 1
ATOM 8891 N N . ASP E 1 167 ? -44.345 -39.956 101.052 1.00 88.41 167 ASP E N 1
ATOM 8892 C CA . ASP E 1 167 ? -44.537 -40.052 102.499 1.00 88.36 167 ASP E CA 1
ATOM 8893 C C . ASP E 1 167 ? -43.162 -40.083 103.184 1.00 90.68 167 ASP E C 1
ATOM 8894 O O . ASP E 1 167 ? -42.237 -40.726 102.675 1.00 87.35 167 ASP E O 1
ATOM 8899 N N . HIS E 1 168 ? -43.017 -39.330 104.294 1.00 89.27 168 HIS E N 1
ATOM 8900 C CA . HIS E 1 168 ? -41.775 -39.197 105.071 1.00 87.35 168 HIS E CA 1
ATOM 8901 C C . HIS E 1 168 ? -41.390 -40.489 105.813 1.00 89.18 168 HIS E C 1
ATOM 8902 O O . HIS E 1 168 ? -40.205 -40.687 106.090 1.00 86.63 168 HIS E O 1
ATOM 8909 N N . SER E 1 169 ? -42.389 -41.359 106.135 1.00 86.21 169 SER E N 1
ATOM 8910 C CA . SER E 1 169 ? -42.240 -42.625 106.879 1.00 84.30 169 SER E CA 1
ATOM 8911 C C . SER E 1 169 ? -41.683 -42.416 108.305 1.00 86.73 169 SER E C 1
ATOM 8912 O O . SER E 1 169 ? -41.625 -41.280 108.777 1.00 87.83 169 SER E O 1
ATOM 8915 N N . ALA E 1 170 ? -41.314 -43.502 109.001 1.00 80.91 170 ALA E N 1
ATOM 8916 C CA . ALA E 1 170 ? -40.782 -43.411 110.358 1.00 80.21 170 ALA E CA 1
ATOM 8917 C C . ALA E 1 170 ? -39.460 -44.157 110.520 1.00 80.15 170 ALA E C 1
ATOM 8918 O O . ALA E 1 170 ? -39.200 -45.134 109.811 1.00 78.35 170 ALA E O 1
ATOM 8920 N N . LYS E 1 171 ? -38.637 -43.690 111.472 1.00 74.82 171 LYS E N 1
ATOM 8921 C CA . LYS E 1 171 ? -37.349 -44.277 111.823 1.00 71.83 171 LYS E CA 1
ATOM 8922 C C . LYS E 1 171 ? -37.564 -45.619 112.553 1.00 74.05 171 LYS E C 1
ATOM 8923 O O . LYS E 1 171 ? -38.287 -45.667 113.557 1.00 76.10 171 LYS E O 1
ATOM 8929 N N . LYS E 1 172 ? -36.959 -46.705 112.031 1.00 66.29 172 LYS E N 1
ATOM 8930 C CA . LYS E 1 172 ? -37.035 -48.030 112.646 1.00 65.18 172 LYS E CA 1
ATOM 8931 C C . LYS E 1 172 ? -36.020 -48.048 113.803 1.00 67.35 172 LYS E C 1
ATOM 8932 O O . LYS E 1 172 ? -34.847 -47.739 113.561 1.00 65.48 172 LYS E O 1
ATOM 8938 N N . PRO E 1 173 ? -36.425 -48.387 115.055 1.00 64.51 173 PRO E N 1
ATOM 8939 C CA . PRO E 1 173 ? -35.445 -48.426 116.159 1.00 64.08 173 PRO E CA 1
ATOM 8940 C C . PRO E 1 173 ? -34.328 -49.454 115.942 1.00 64.27 173 PRO E C 1
ATOM 8941 O O . PRO E 1 173 ? -34.555 -50.499 115.332 1.00 62.04 173 PRO E O 1
ATOM 8945 N N . ARG E 1 174 ? -33.108 -49.125 116.398 1.00 60.04 174 ARG E N 1
ATOM 8946 C CA . ARG E 1 174 ? -31.936 -49.996 116.259 1.00 58.05 174 ARG E CA 1
ATOM 8947 C C . ARG E 1 174 ? -31.536 -50.624 117.596 1.00 63.11 174 ARG E C 1
ATOM 8948 O O . ARG E 1 174 ? -31.965 -50.155 118.654 1.00 65.24 174 ARG E O 1
ATOM 8956 N N . LEU E 1 175 ? -30.734 -51.705 117.541 1.00 57.83 175 LEU E N 1
ATOM 8957 C CA . LEU E 1 175 ? -30.235 -52.450 118.701 1.00 58.89 175 LEU E CA 1
ATOM 8958 C C . LEU E 1 175 ? -29.544 -51.543 119.735 1.00 64.46 175 LEU E C 1
ATOM 8959 O O . LEU E 1 175 ? -28.929 -50.547 119.336 1.00 62.70 175 LEU E O 1
ATOM 8964 N N . PRO E 1 176 ? -29.601 -51.874 121.054 1.00 64.09 176 PRO E N 1
ATOM 8965 C CA . PRO E 1 176 ? -28.897 -51.041 122.052 1.00 65.78 176 PRO E CA 1
ATOM 8966 C C . PRO E 1 176 ? -27.403 -50.931 121.737 1.00 68.62 176 PRO E C 1
ATOM 8967 O O . PRO E 1 176 ? -26.814 -51.907 121.261 1.00 66.98 176 PRO E O 1
ATOM 8971 N N . GLN E 1 177 ? -26.800 -49.737 121.958 1.00 65.30 177 GLN E N 1
ATOM 8972 C CA . GLN E 1 177 ? -25.384 -49.486 121.659 1.00 63.78 177 GLN E CA 1
ATOM 8973 C C . GLN E 1 177 ? -24.447 -50.559 122.210 1.00 68.64 177 GLN E C 1
ATOM 8974 O O . GLN E 1 177 ? -23.563 -51.008 121.480 1.00 66.91 177 GLN E O 1
ATOM 8980 N N . ALA E 1 178 ? -24.676 -51.003 123.465 1.00 67.55 178 ALA E N 1
ATOM 8981 C CA . ALA E 1 178 ? -23.882 -52.037 124.142 1.00 68.58 178 ALA E CA 1
ATOM 8982 C C . ALA E 1 178 ? -23.869 -53.391 123.411 1.00 69.36 178 ALA E C 1
ATOM 8983 O O . ALA E 1 178 ? -22.884 -54.124 123.515 1.00 68.80 178 ALA E O 1
ATOM 8985 N N . ALA E 1 179 ? -24.945 -53.700 122.651 1.00 64.01 179 ALA E N 1
ATOM 8986 C CA . ALA E 1 179 ? -25.084 -54.938 121.873 1.00 62.32 179 ALA E CA 1
ATOM 8987 C C . ALA E 1 179 ? -24.277 -54.939 120.565 1.00 62.73 179 ALA E C 1
ATOM 8988 O O . ALA E 1 179 ? -23.811 -56.000 120.139 1.00 61.99 179 ALA E O 1
ATOM 8990 N N . VAL E 1 180 ? -24.120 -53.756 119.929 1.00 56.54 180 VAL E N 1
ATOM 8991 C CA . VAL E 1 180 ? -23.390 -53.582 118.667 1.00 53.14 180 VAL E CA 1
ATOM 8992 C C . VAL E 1 180 ? -21.931 -53.140 118.918 1.00 57.93 180 VAL E C 1
ATOM 8993 O O . VAL E 1 180 ? -21.009 -53.679 118.297 1.00 56.35 180 VAL E O 1
ATOM 8997 N N . HIS E 1 181 ? -21.729 -52.184 119.842 1.00 56.66 181 HIS E N 1
ATOM 8998 C CA . HIS E 1 181 ? -20.409 -51.663 120.196 1.00 57.41 181 HIS E CA 1
ATOM 8999 C C . HIS E 1 181 ? -19.817 -52.382 121.410 1.00 64.26 181 HIS E C 1
ATOM 9000 O O . HIS E 1 181 ? -20.306 -52.223 122.533 1.00 66.11 181 HIS E O 1
ATOM 9007 N N . HIS E 1 182 ? -18.770 -53.189 121.169 1.00 61.07 182 HIS E N 1
ATOM 9008 C CA . HIS E 1 182 ? -18.060 -53.943 122.205 1.00 63.56 182 HIS E CA 1
ATOM 9009 C C . HIS E 1 182 ? -16.655 -53.362 122.361 1.00 67.61 182 HIS E C 1
ATOM 9010 O O . HIS E 1 182 ? -15.895 -53.319 121.392 1.00 64.86 182 HIS E O 1
ATOM 9017 N N . ARG E 1 183 ? -16.326 -52.893 123.572 1.00 67.02 183 ARG E N 1
ATOM 9018 C CA . ARG E 1 183 ? -15.033 -52.277 123.873 1.00 67.84 183 ARG E CA 1
ATOM 9019 C C . ARG E 1 183 ? -13.939 -53.318 124.105 1.00 73.77 183 ARG E C 1
ATOM 9020 O O . ARG E 1 183 ? -14.130 -54.250 124.889 1.00 75.99 183 ARG E O 1
ATOM 9028 N N . GLU E 1 184 ? -12.799 -53.159 123.393 1.00 69.13 184 GLU E N 1
ATOM 9029 C CA . GLU E 1 184 ? -11.584 -53.996 123.432 1.00 70.33 184 GLU E CA 1
ATOM 9030 C C . GLU E 1 184 ? -11.737 -55.427 122.915 1.00 73.72 184 GLU E C 1
ATOM 9031 O O . GLU E 1 184 ? -10.996 -55.828 122.013 1.00 71.83 184 GLU E O 1
ATOM 9037 N N . SER E 1 185 ? -12.683 -56.194 123.488 1.00 71.61 185 SER E N 1
ATOM 9038 C CA . SER E 1 185 ? -12.977 -57.577 123.106 1.00 71.02 185 SER E CA 1
ATOM 9039 C C . SER E 1 185 ? -14.484 -57.771 122.906 1.00 72.55 185 SER E C 1
ATOM 9040 O O . SER E 1 185 ? -15.264 -56.889 123.278 1.00 72.00 185 SER E O 1
ATOM 9043 N N . TYR E 1 186 ? -14.890 -58.904 122.299 1.00 67.58 186 TYR E N 1
ATOM 9044 C CA . TYR E 1 186 ? -16.288 -59.237 122.038 1.00 66.01 186 TYR E CA 1
ATOM 9045 C C . TYR E 1 186 ? -17.045 -59.510 123.340 1.00 73.55 186 TYR E C 1
ATOM 9046 O O . TYR E 1 186 ? -16.541 -60.231 124.203 1.00 75.95 186 TYR E O 1
ATOM 9055 N N . ASN E 1 187 ? -18.258 -58.939 123.471 1.00 70.41 187 ASN E N 1
ATOM 9056 C CA . ASN E 1 187 ? -19.126 -59.143 124.632 1.00 73.63 187 ASN E CA 1
ATOM 9057 C C . ASN E 1 187 ? -20.119 -60.258 124.303 1.00 78.21 187 ASN E C 1
ATOM 9058 O O . ASN E 1 187 ? -20.948 -60.093 123.402 1.00 75.14 187 ASN E O 1
ATOM 9063 N N . HIS E 1 188 ? -20.014 -61.404 125.003 1.00 78.24 188 HIS E N 1
ATOM 9064 C CA . HIS E 1 188 ? -20.873 -62.572 124.768 1.00 78.62 188 HIS E CA 1
ATOM 9065 C C . HIS E 1 188 ? -22.254 -62.516 125.458 1.00 83.98 188 HIS E C 1
ATOM 9066 O O . HIS E 1 188 ? -23.136 -63.308 125.115 1.00 83.15 188 HIS E O 1
ATOM 9073 N N . ASP E 1 189 ? -22.445 -61.590 126.420 1.00 82.45 189 ASP E N 1
ATOM 9074 C CA . ASP E 1 189 ? -23.715 -61.434 127.137 1.00 84.23 189 ASP E CA 1
ATOM 9075 C C . ASP E 1 189 ? -24.626 -60.480 126.368 1.00 85.56 189 ASP E C 1
ATOM 9076 O O . ASP E 1 189 ? -24.686 -59.284 126.674 1.00 85.25 189 ASP E O 1
ATOM 9081 N N . LEU E 1 190 ? -25.319 -61.006 125.344 1.00 80.05 190 LEU E N 1
ATOM 9082 C CA . LEU E 1 190 ? -26.217 -60.215 124.503 1.00 77.23 190 LEU E CA 1
ATOM 9083 C C . LEU E 1 190 ? -27.696 -60.630 124.492 1.00 81.89 190 LEU E C 1
ATOM 9084 O O . LEU E 1 190 ? -28.531 -59.896 123.957 1.00 79.88 190 LEU E O 1
ATOM 9089 N N . LYS E 1 191 ? -28.012 -61.786 125.108 1.00 81.14 191 LYS E N 1
ATOM 9090 C CA . LYS E 1 191 ? -29.364 -62.341 125.187 1.00 82.28 191 LYS E CA 1
ATOM 9091 C C . LYS E 1 191 ? -30.354 -61.383 125.861 1.00 87.94 191 LYS E C 1
ATOM 9092 O O . LYS E 1 191 ? -31.428 -61.143 125.306 1.00 86.73 191 LYS E O 1
ATOM 9098 N N . SER E 1 192 ? -29.981 -60.827 127.036 1.00 86.98 192 SER E N 1
ATOM 9099 C CA . SER E 1 192 ? -30.800 -59.883 127.805 1.00 88.70 192 SER E CA 1
ATOM 9100 C C . SER E 1 192 ? -31.057 -58.592 127.025 1.00 88.77 192 SER E C 1
ATOM 9101 O O . SER E 1 192 ? -32.165 -58.054 127.083 1.00 88.95 192 SER E O 1
ATOM 9104 N N . LEU E 1 193 ? -30.038 -58.122 126.275 1.00 81.62 193 LEU E N 1
ATOM 9105 C CA . LEU E 1 193 ? -30.106 -56.922 125.442 1.00 78.37 193 LEU E CA 1
ATOM 9106 C C . LEU E 1 193 ? -31.053 -57.109 124.258 1.00 79.37 193 LEU E C 1
ATOM 9107 O O . LEU E 1 193 ? -31.757 -56.167 123.893 1.00 77.99 193 LEU E O 1
ATOM 9112 N N . ILE E 1 194 ? -31.073 -58.323 123.667 1.00 75.07 194 ILE E N 1
ATOM 9113 C CA . ILE E 1 194 ? -31.959 -58.673 122.549 1.00 72.97 194 ILE E CA 1
ATOM 9114 C C . ILE E 1 194 ? -33.405 -58.759 123.055 1.00 78.69 194 ILE E C 1
ATOM 9115 O O . ILE E 1 194 ? -34.309 -58.239 122.398 1.00 77.13 194 ILE E O 1
ATOM 9120 N N . GLN E 1 195 ? -33.603 -59.368 124.246 1.00 78.41 195 GLN E N 1
ATOM 9121 C CA . GLN E 1 195 ? -34.904 -59.509 124.907 1.00 81.04 195 GLN E CA 1
ATOM 9122 C C . GLN E 1 195 ? -35.546 -58.144 125.197 1.00 85.98 195 GLN E C 1
ATOM 9123 O O . GLN E 1 195 ? -36.747 -57.978 124.970 1.00 86.29 195 GLN E O 1
ATOM 9129 N N . ASP E 1 196 ? -34.742 -57.164 125.659 1.00 82.79 196 ASP E N 1
ATOM 9130 C CA . ASP E 1 196 ? -35.199 -55.795 125.934 1.00 83.47 196 ASP E CA 1
ATOM 9131 C C . ASP E 1 196 ? -35.531 -55.051 124.631 1.00 84.12 196 ASP E C 1
ATOM 9132 O O . ASP E 1 196 ? -36.477 -54.257 124.598 1.00 84.39 196 ASP E O 1
ATOM 9137 N N . TYR E 1 197 ? -34.754 -55.323 123.561 1.00 77.39 197 TYR E N 1
ATOM 9138 C CA . TYR E 1 197 ? -34.938 -54.743 122.229 1.00 74.30 197 TYR E CA 1
ATOM 9139 C C . TYR E 1 197 ? -36.224 -55.261 121.581 1.00 77.82 197 TYR E C 1
ATOM 9140 O O . TYR E 1 197 ? -36.891 -54.504 120.873 1.00 76.26 197 TYR E O 1
ATOM 9149 N N . ASP E 1 198 ? -36.576 -56.541 121.848 1.00 75.77 198 ASP E N 1
ATOM 9150 C CA . ASP E 1 198 ? -37.800 -57.200 121.376 1.00 76.21 198 ASP E CA 1
ATOM 9151 C C . ASP E 1 198 ? -39.028 -56.506 121.957 1.00 83.21 198 ASP E C 1
ATOM 9152 O O . ASP E 1 198 ? -40.009 -56.313 121.239 1.00 82.61 198 ASP E O 1
ATOM 9157 N N . ALA E 1 199 ? -38.957 -56.116 123.254 1.00 82.86 199 ALA E N 1
ATOM 9158 C CA . ALA E 1 199 ? -40.012 -55.409 123.988 1.00 85.85 199 ALA E CA 1
ATOM 9159 C C . ALA E 1 199 ? -40.278 -54.033 123.371 1.00 88.44 199 ALA E C 1
ATOM 9160 O O . ALA E 1 199 ? -41.429 -53.595 123.307 1.00 89.02 199 ALA E O 1
ATOM 9162 N N . GLU E 1 200 ? -39.205 -53.373 122.900 1.00 83.03 200 GLU E N 1
ATOM 9163 C CA . GLU E 1 200 ? -39.256 -52.060 122.266 1.00 81.85 200 GLU E CA 1
ATOM 9164 C C . GLU E 1 200 ? -39.734 -52.178 120.805 1.00 83.47 200 GLU E C 1
ATOM 9165 O O . GLU E 1 200 ? -40.487 -51.323 120.332 1.00 83.14 200 GLU E O 1
ATOM 9171 N N . MET E 1 201 ? -39.296 -53.243 120.105 1.00 78.27 201 MET E N 1
ATOM 9172 C CA . MET E 1 201 ? -39.648 -53.518 118.713 1.00 76.17 201 MET E CA 1
ATOM 9173 C C . MET E 1 201 ? -41.110 -53.946 118.520 1.00 81.18 201 MET E C 1
ATOM 9174 O O . MET E 1 201 ? -41.708 -53.599 117.498 1.00 79.44 201 MET E O 1
ATOM 9179 N N . ALA E 1 202 ? -41.674 -54.695 119.495 1.00 80.61 202 ALA E N 1
ATOM 9180 C CA . ALA E 1 202 ? -43.066 -55.160 119.491 1.00 82.96 202 ALA E CA 1
ATOM 9181 C C . ALA E 1 202 ? -44.032 -53.989 119.710 1.00 89.35 202 ALA E C 1
ATOM 9182 O O . ALA E 1 202 ? -45.120 -53.974 119.131 1.00 89.50 202 ALA E O 1
ATOM 9184 N N . GLU E 1 203 ? -43.625 -53.012 120.546 1.00 87.83 203 GLU E N 1
ATOM 9185 C CA . GLU E 1 203 ? -44.367 -51.779 120.830 1.00 90.09 203 GLU E CA 1
ATOM 9186 C C . GLU E 1 203 ? -44.328 -50.860 119.600 1.00 91.74 203 GLU E C 1
ATOM 9187 O O . GLU E 1 203 ? -45.312 -50.167 119.329 1.00 92.65 203 GLU E O 1
ATOM 9193 N N . TYR E 1 204 ? -43.186 -50.858 118.864 1.00 85.21 204 TYR E N 1
ATOM 9194 C CA . TYR E 1 204 ? -42.999 -50.071 117.641 1.00 82.83 204 TYR E CA 1
ATOM 9195 C C . TYR E 1 204 ? -43.942 -50.587 116.552 1.00 87.54 204 TYR E C 1
ATOM 9196 O O . TYR E 1 204 ? -44.631 -49.785 115.923 1.00 87.43 204 TYR E O 1
ATOM 9205 N N . MET E 1 205 ? -43.989 -51.922 116.361 1.00 84.92 205 MET E N 1
ATOM 9206 C CA . MET E 1 205 ? -44.852 -52.592 115.382 1.00 85.57 205 MET E CA 1
ATOM 9207 C C . MET E 1 205 ? -46.339 -52.451 115.706 1.00 93.10 205 MET E C 1
ATOM 9208 O O . MET E 1 205 ? -47.158 -52.424 114.785 1.00 93.28 205 MET E O 1
ATOM 9213 N N . LYS E 1 206 ? -46.682 -52.358 117.009 1.00 92.22 206 LYS E N 1
ATOM 9214 C CA . LYS E 1 206 ? -48.050 -52.179 117.483 1.00 95.67 206 LYS E CA 1
ATOM 9215 C C . LYS E 1 206 ? -48.533 -50.776 117.086 1.00 101.12 206 LYS E C 1
ATOM 9216 O O . LYS E 1 206 ? -49.595 -50.658 116.482 1.00 102.42 206 LYS E O 1
ATOM 9222 N N . LYS E 1 207 ? -47.731 -49.730 117.392 1.00 96.90 207 LYS E N 1
ATOM 9223 C CA . LYS E 1 207 ? -48.039 -48.334 117.069 1.00 97.53 207 LYS E CA 1
ATOM 9224 C C . LYS E 1 207 ? -48.017 -48.036 115.559 1.00 99.87 207 LYS E C 1
ATOM 9225 O O . LYS E 1 207 ? -48.720 -47.131 115.108 1.00 101.09 207 LYS E O 1
ATOM 9231 N N . ARG E 1 208 ? -47.221 -48.799 114.786 1.00 93.60 208 ARG E N 1
ATOM 9232 C CA . ARG E 1 208 ? -47.078 -48.655 113.333 1.00 91.57 208 ARG E CA 1
ATOM 9233 C C . ARG E 1 208 ? -48.300 -49.202 112.571 1.00 96.95 208 ARG E C 1
ATOM 9234 O O . ARG E 1 208 ? -48.698 -48.612 111.563 1.00 96.83 208 ARG E O 1
ATOM 9242 N N . THR E 1 209 ? -48.879 -50.327 113.049 1.00 94.54 209 THR E N 1
ATOM 9243 C CA . THR E 1 209 ? -50.024 -51.012 112.429 1.00 95.83 209 THR E CA 1
ATOM 9244 C C . THR E 1 209 ? -51.360 -50.779 113.162 1.00 103.89 209 THR E C 1
ATOM 9245 O O . THR E 1 209 ? -52.384 -51.338 112.754 1.00 105.30 209 THR E O 1
ATOM 9249 N N . ASN E 1 210 ? -51.346 -49.941 114.226 1.00 102.00 210 ASN E N 1
ATOM 9250 C CA . ASN E 1 210 ? -52.487 -49.606 115.096 1.00 105.84 210 ASN E CA 1
ATOM 9251 C C . ASN E 1 210 ? -53.030 -50.846 115.841 1.00 111.98 210 ASN E C 1
ATOM 9252 O O . ASN E 1 210 ? -54.227 -51.139 115.805 1.00 114.70 210 ASN E O 1
ATOM 9257 N N . GLY E 1 211 ? -52.116 -51.561 116.498 1.00 107.11 211 GLY E N 1
ATOM 9258 C CA . GLY E 1 211 ? -52.407 -52.764 117.269 1.00 108.59 211 GLY E CA 1
ATOM 9259 C C . GLY E 1 211 ? -52.804 -53.981 116.458 1.00 112.30 211 GLY E C 1
ATOM 9260 O O . GLY E 1 211 ? -53.461 -54.879 116.990 1.00 114.58 211 GLY E O 1
ATOM 9261 N N . ALA E 1 212 ? -52.403 -54.033 115.174 1.00 106.06 212 ALA E N 1
ATOM 9262 C CA . ALA E 1 212 ? -52.718 -55.148 114.277 1.00 105.49 212 ALA E CA 1
ATOM 9263 C C . ALA E 1 212 ? -51.645 -56.240 114.274 1.00 107.23 212 ALA E C 1
ATOM 9264 O O . ALA E 1 212 ? -51.986 -57.421 114.199 1.00 107.40 212 ALA E O 1
ATOM 9266 N N . ASP E 1 213 ? -50.355 -55.842 114.338 1.00 101.54 213 ASP E N 1
ATOM 9267 C CA . ASP E 1 213 ? -49.205 -56.749 114.325 1.00 98.95 213 ASP E CA 1
ATOM 9268 C C . ASP E 1 213 ? -48.323 -56.573 115.568 1.00 102.28 213 ASP E C 1
ATOM 9269 O O . ASP E 1 213 ? -48.013 -55.444 115.957 1.00 101.66 213 ASP E O 1
ATOM 9274 N N . ASP E 1 214 ? -47.931 -57.707 116.187 1.00 98.75 214 ASP E N 1
ATOM 9275 C CA . ASP E 1 214 ? -47.120 -57.780 117.407 1.00 98.49 214 ASP E CA 1
ATOM 9276 C C . ASP E 1 214 ? -45.672 -58.245 117.146 1.00 98.09 214 ASP E C 1
ATOM 9277 O O . ASP E 1 214 ? -44.923 -58.466 118.103 1.00 98.26 214 ASP E O 1
ATOM 9282 N N . ARG E 1 215 ? -45.284 -58.383 115.854 1.00 90.57 215 ARG E N 1
ATOM 9283 C CA . ARG E 1 215 ? -43.964 -58.836 115.401 1.00 86.83 215 ARG E CA 1
ATOM 9284 C C . ARG E 1 215 ? -42.789 -58.130 116.085 1.00 88.03 215 ARG E C 1
ATOM 9285 O O . ARG E 1 215 ? -42.635 -56.915 115.948 1.00 86.66 215 ARG E O 1
ATOM 9293 N N . ASN E 1 216 ? -41.975 -58.899 116.836 1.00 83.69 216 ASN E N 1
ATOM 9294 C CA . ASN E 1 216 ? -40.764 -58.392 117.483 1.00 82.07 216 ASN E CA 1
ATOM 9295 C C . ASN E 1 216 ? -39.559 -58.674 116.567 1.00 82.31 216 ASN E C 1
ATOM 9296 O O . ASN E 1 216 ? -39.717 -59.402 115.584 1.00 80.98 216 ASN E O 1
ATOM 9301 N N . TRP E 1 217 ? -38.380 -58.086 116.862 1.00 76.83 217 TRP E N 1
ATOM 9302 C CA . TRP E 1 217 ? -37.166 -58.214 116.051 1.00 73.41 217 TRP E CA 1
ATOM 9303 C C . TRP E 1 217 ? -36.681 -59.653 115.822 1.00 75.61 217 TRP E C 1
ATOM 9304 O O . TRP E 1 217 ? -36.447 -60.039 114.672 1.00 73.36 217 TRP E O 1
ATOM 9315 N N . SER E 1 218 ? -36.518 -60.435 116.909 1.00 72.75 218 SER E N 1
ATOM 9316 C CA . SER E 1 218 ? -36.034 -61.815 116.849 1.00 71.71 218 SER E CA 1
ATOM 9317 C C . SER E 1 218 ? -36.923 -62.720 116.001 1.00 73.98 218 SER E C 1
ATOM 9318 O O . SER E 1 218 ? -36.394 -63.532 115.245 1.00 72.12 218 SER E O 1
ATOM 9321 N N . GLN E 1 219 ? -38.261 -62.539 116.084 1.00 71.28 219 GLN E N 1
ATOM 9322 C CA . GLN E 1 219 ? -39.250 -63.300 115.311 1.00 71.17 219 GLN E CA 1
ATOM 9323 C C . GLN E 1 219 ? -39.084 -63.088 113.805 1.00 72.10 219 GLN E C 1
ATOM 9324 O O . GLN E 1 219 ? -39.074 -64.066 113.058 1.00 71.19 219 GLN E O 1
ATOM 9330 N N . THR E 1 220 ? -38.944 -61.820 113.370 1.00 66.82 220 THR E N 1
ATOM 9331 C CA . THR E 1 220 ? -38.783 -61.438 111.962 1.00 64.37 220 THR E CA 1
ATOM 9332 C C . THR E 1 220 ? -37.481 -61.980 111.391 1.00 65.35 220 THR E C 1
ATOM 9333 O O . THR E 1 220 ? -37.484 -62.563 110.306 1.00 63.44 220 THR E O 1
ATOM 9337 N N . VAL E 1 221 ? -36.375 -61.792 112.139 1.00 61.40 221 VAL E N 1
ATOM 9338 C CA . VAL E 1 221 ? -35.029 -62.232 111.768 1.00 59.27 221 VAL E CA 1
ATOM 9339 C C . VAL E 1 221 ? -34.965 -63.759 111.626 1.00 62.34 221 VAL E C 1
ATOM 9340 O O . VAL E 1 221 ? -34.663 -64.236 110.533 1.00 59.77 221 VAL E O 1
ATOM 9344 N N . SER E 1 222 ? -35.309 -64.509 112.702 1.00 61.38 222 SER E N 1
ATOM 9345 C CA . SER E 1 222 ? -35.284 -65.980 112.743 1.00 62.37 222 SER E CA 1
ATOM 9346 C C . SER E 1 222 ? -36.130 -66.689 111.679 1.00 65.45 222 SER E C 1
ATOM 9347 O O . SER E 1 222 ? -35.750 -67.775 111.252 1.00 64.51 222 SER E O 1
ATOM 9350 N N . ALA E 1 223 ? -37.249 -66.074 111.245 1.00 62.12 223 ALA E N 1
ATOM 9351 C CA . ALA E 1 223 ? -38.146 -66.616 110.219 1.00 62.17 223 ALA E CA 1
ATOM 9352 C C . ALA E 1 223 ? -37.498 -66.660 108.830 1.00 64.09 223 ALA E C 1
ATOM 9353 O O . ALA E 1 223 ? -37.716 -67.616 108.086 1.00 64.11 223 ALA E O 1
ATOM 9355 N N . ILE E 1 224 ? -36.710 -65.627 108.485 1.00 59.16 224 ILE E N 1
ATOM 9356 C CA . ILE E 1 224 ? -36.007 -65.515 107.202 1.00 57.04 224 ILE E CA 1
ATOM 9357 C C . ILE E 1 224 ? -34.707 -66.332 107.256 1.00 60.71 224 ILE E C 1
ATOM 9358 O O . ILE E 1 224 ? -34.408 -67.081 106.321 1.00 59.57 224 ILE E O 1
ATOM 9363 N N . TYR E 1 225 ? -33.956 -66.201 108.366 1.00 58.18 225 TYR E N 1
ATOM 9364 C CA . TYR E 1 225 ? -32.681 -66.892 108.579 1.00 58.02 225 TYR E CA 1
ATOM 9365 C C . TYR E 1 225 ? -32.815 -68.378 108.984 1.00 65.16 225 TYR E C 1
ATOM 9366 O O . TYR E 1 225 ? -31.811 -69.059 109.207 1.00 65.10 225 TYR E O 1
ATOM 9375 N N . LYS E 1 226 ? -34.060 -68.881 109.005 1.00 63.75 226 LYS E N 1
ATOM 9376 C CA . LYS E 1 226 ? -34.431 -70.268 109.287 1.00 66.25 226 LYS E CA 1
ATOM 9377 C C . LYS E 1 226 ? -33.850 -71.197 108.216 1.00 71.54 226 LYS E C 1
ATOM 9378 O O . LYS E 1 226 ? -33.571 -72.363 108.495 1.00 71.91 226 LYS E O 1
ATOM 9384 N N . THR E 1 227 ? -33.685 -70.665 106.986 1.00 68.48 227 THR E N 1
ATOM 9385 C CA . THR E 1 227 ? -33.201 -71.389 105.815 1.00 68.67 227 THR E CA 1
ATOM 9386 C C . THR E 1 227 ? -32.303 -70.544 104.894 1.00 72.29 227 THR E C 1
ATOM 9387 O O . THR E 1 227 ? -32.177 -69.332 105.095 1.00 70.42 227 THR E O 1
ATOM 9391 N N . ILE E 1 228 ? -31.689 -71.202 103.878 1.00 70.44 228 ILE E N 1
ATOM 9392 C CA . ILE E 1 228 ? -30.859 -70.568 102.847 1.00 69.17 228 ILE E CA 1
ATOM 9393 C C . ILE E 1 228 ? -31.870 -70.057 101.812 1.00 74.86 228 ILE E C 1
ATOM 9394 O O . ILE E 1 228 ? -32.277 -70.803 100.911 1.00 75.80 228 ILE E O 1
ATOM 9399 N N . TYR E 1 229 ? -32.339 -68.813 102.009 1.00 71.32 229 TYR E N 1
ATOM 9400 C CA . TYR E 1 229 ? -33.352 -68.182 101.163 1.00 71.44 229 TYR E CA 1
ATOM 9401 C C . TYR E 1 229 ? -32.926 -67.925 99.722 1.00 74.69 229 TYR E C 1
ATOM 9402 O O . TYR E 1 229 ? -33.766 -68.033 98.825 1.00 75.05 229 TYR E O 1
ATOM 9411 N N . TYR E 1 230 ? -31.637 -67.591 99.494 1.00 69.90 230 TYR E N 1
ATOM 9412 C CA . TYR E 1 230 ? -31.114 -67.359 98.148 1.00 68.94 230 TYR E CA 1
ATOM 9413 C C . TYR E 1 230 ? -30.110 -68.461 97.765 1.00 73.74 230 TYR E C 1
ATOM 9414 O O . TYR E 1 230 ? -28.929 -68.372 98.113 1.00 72.36 230 TYR E O 1
ATOM 9423 N N . PRO E 1 231 ? -30.589 -69.544 97.100 1.00 72.21 231 PRO E N 1
ATOM 9424 C CA . PRO E 1 231 ? -29.694 -70.666 96.759 1.00 72.93 231 PRO E CA 1
ATOM 9425 C C . PRO E 1 231 ? -28.759 -70.433 95.573 1.00 77.46 231 PRO E C 1
ATOM 9426 O O . PRO E 1 231 ? -27.684 -71.034 95.524 1.00 77.03 231 PRO E O 1
ATOM 9430 N N . GLU E 1 232 ? -29.172 -69.583 94.612 1.00 74.53 232 GLU E N 1
ATOM 9431 C CA . GLU E 1 232 ? -28.419 -69.277 93.390 1.00 74.20 232 GLU E CA 1
ATOM 9432 C C . GLU E 1 232 ? -27.197 -68.348 93.584 1.00 75.97 232 GLU E C 1
ATOM 9433 O O . GLU E 1 232 ? -26.639 -67.881 92.588 1.00 75.34 232 GLU E O 1
ATOM 9439 N N . VAL E 1 233 ? -26.768 -68.100 94.845 1.00 71.31 233 VAL E N 1
ATOM 9440 C CA . VAL E 1 233 ? -25.623 -67.232 95.168 1.00 69.60 233 VAL E CA 1
ATOM 9441 C C . VAL E 1 233 ? -24.287 -67.803 94.655 1.00 73.21 233 VAL E C 1
ATOM 9442 O O . VAL E 1 233 ? -23.583 -67.097 93.930 1.00 72.26 233 VAL E O 1
ATOM 9446 N N . ARG E 1 234 ? -23.956 -69.073 95.002 1.00 70.37 234 ARG E N 1
ATOM 9447 C CA . ARG E 1 234 ? -22.728 -69.734 94.538 1.00 70.50 234 ARG E CA 1
ATOM 9448 C C . ARG E 1 234 ? -22.754 -69.934 93.016 1.00 73.83 234 ARG E C 1
ATOM 9449 O O . ARG E 1 234 ? -21.725 -69.737 92.362 1.00 73.76 234 ARG E O 1
ATOM 9457 N N . ALA E 1 235 ? -23.934 -70.300 92.463 1.00 69.32 235 ALA E N 1
ATOM 9458 C CA . ALA E 1 235 ? -24.155 -70.506 91.028 1.00 69.22 235 ALA E CA 1
ATOM 9459 C C . ALA E 1 235 ? -23.863 -69.227 90.219 1.00 70.76 235 ALA E C 1
ATOM 9460 O O . ALA E 1 235 ? -23.346 -69.318 89.101 1.00 70.98 235 ALA E O 1
ATOM 9462 N N . MET E 1 236 ? -24.164 -68.044 90.807 1.00 64.79 236 MET E N 1
ATOM 9463 C CA . MET E 1 236 ? -23.938 -66.718 90.228 1.00 63.40 236 MET E CA 1
ATOM 9464 C C . MET E 1 236 ? -22.434 -66.424 90.129 1.00 66.60 236 MET E C 1
ATOM 9465 O O . MET E 1 236 ? -21.968 -66.039 89.058 1.00 66.91 236 MET E O 1
ATOM 9470 N N . LEU E 1 237 ? -21.684 -66.612 91.243 1.00 61.82 237 LEU E N 1
ATOM 9471 C CA . LEU E 1 237 ? -20.239 -66.371 91.332 1.00 60.81 237 LEU E CA 1
ATOM 9472 C C . LEU E 1 237 ? -19.465 -67.336 90.436 1.00 65.48 237 LEU E C 1
ATOM 9473 O O . LEU E 1 237 ? -18.522 -66.923 89.763 1.00 65.58 237 LEU E O 1
ATOM 9478 N N . GLU E 1 238 ? -19.883 -68.613 90.403 1.00 62.53 238 GLU E N 1
ATOM 9479 C CA . GLU E 1 238 ? -19.249 -69.639 89.572 1.00 63.73 238 GLU E CA 1
ATOM 9480 C C . GLU E 1 238 ? -19.484 -69.416 88.076 1.00 66.44 238 GLU E C 1
ATOM 9481 O O . GLU E 1 238 ? -18.628 -69.788 87.274 1.00 67.36 238 GLU E O 1
ATOM 9487 N N . LYS E 1 239 ? -20.617 -68.782 87.706 1.00 61.01 239 LYS E N 1
ATOM 9488 C CA . LYS E 1 239 ? -20.945 -68.457 86.312 1.00 61.16 239 LYS E CA 1
ATOM 9489 C C . LYS E 1 239 ? -20.056 -67.297 85.824 1.00 63.27 239 LYS E C 1
ATOM 9490 O O . LYS E 1 239 ? -19.643 -67.271 84.662 1.00 63.62 239 LYS E O 1
ATOM 9496 N N . GLN E 1 240 ? -19.756 -66.354 86.734 1.00 57.62 240 GLN E N 1
ATOM 9497 C CA . GLN E 1 240 ? -18.968 -65.153 86.473 1.00 56.39 240 GLN E CA 1
ATOM 9498 C C . GLN E 1 240 ? -17.440 -65.352 86.542 1.00 60.64 240 GLN E C 1
ATOM 9499 O O . GLN E 1 240 ? -16.694 -64.378 86.468 1.00 60.01 240 GLN E O 1
ATOM 9505 N N . GLY E 1 241 ? -16.992 -66.597 86.659 1.00 57.69 241 GLY E N 1
ATOM 9506 C CA . GLY E 1 241 ? -15.573 -66.932 86.703 1.00 58.05 241 GLY E CA 1
ATOM 9507 C C . GLY E 1 241 ? -14.899 -66.861 88.059 1.00 60.23 241 GLY E C 1
ATOM 9508 O O . GLY E 1 241 ? -13.666 -66.797 88.122 1.00 59.95 241 GLY E O 1
ATOM 9509 N N . PHE E 1 242 ? -15.681 -66.883 89.155 1.00 55.18 242 PHE E N 1
ATOM 9510 C CA . PHE E 1 242 ? -15.107 -66.858 90.500 1.00 53.96 242 PHE E CA 1
ATOM 9511 C C . PHE E 1 242 ? -14.984 -68.270 91.063 1.00 59.27 242 PHE E C 1
ATOM 9512 O O . PHE E 1 242 ? -15.920 -69.070 90.959 1.00 60.01 242 PHE E O 1
ATOM 9520 N N . LYS E 1 243 ? -13.817 -68.573 91.640 1.00 56.09 243 LYS E N 1
ATOM 9521 C CA . LYS E 1 243 ? -13.506 -69.871 92.240 1.00 57.46 243 LYS E CA 1
ATOM 9522 C C . LYS E 1 243 ? -13.166 -69.698 93.727 1.00 61.84 243 LYS E C 1
ATOM 9523 O O . LYS E 1 243 ? -13.025 -68.566 94.188 1.00 60.22 243 LYS E O 1
ATOM 9529 N N . PHE E 1 244 ? -13.052 -70.800 94.487 1.00 60.14 244 PHE E N 1
ATOM 9530 C CA . PHE E 1 244 ? -12.748 -70.732 95.920 1.00 59.93 244 PHE E CA 1
ATOM 9531 C C . PHE E 1 244 ? -11.503 -71.550 96.246 1.00 64.76 244 PHE E C 1
ATOM 9532 O O . PHE E 1 244 ? -11.214 -72.515 95.542 1.00 66.20 244 PHE E O 1
ATOM 9540 N N . GLU E 1 245 ? -10.717 -71.111 97.240 1.00 61.04 245 GLU E N 1
ATOM 9541 C CA . GLU E 1 245 ? -9.431 -71.736 97.587 1.00 63.13 245 GLU E CA 1
ATOM 9542 C C . GLU E 1 245 ? -9.416 -73.100 98.301 1.00 69.84 245 GLU E C 1
ATOM 9543 O O . GLU E 1 245 ? -8.360 -73.748 98.316 1.00 72.06 245 GLU E O 1
ATOM 9549 N N . LYS E 1 246 ? -10.570 -73.547 98.858 1.00 65.75 246 LYS E N 1
ATOM 9550 C CA . LYS E 1 246 ? -10.740 -74.821 99.587 1.00 92.34 246 LYS E CA 1
ATOM 9551 C C . LYS E 1 246 ? -9.759 -74.989 100.752 1.00 118.96 246 LYS E C 1
ATOM 9552 O O . LYS E 1 246 ? -10.175 -75.143 101.899 1.00 79.14 246 LYS E O 1
ATOM 9558 N N . MET F 1 1 ? -23.661 -26.539 97.358 1.00 99.39 1 MET F N 1
ATOM 9559 C CA . MET F 1 1 ? -23.274 -27.843 97.900 1.00 97.20 1 MET F CA 1
ATOM 9560 C C . MET F 1 1 ? -23.530 -27.899 99.414 1.00 100.61 1 MET F C 1
ATOM 9561 O O . MET F 1 1 ? -23.200 -26.933 100.116 1.00 101.60 1 MET F O 1
ATOM 9566 N N . ASN F 1 2 ? -24.104 -29.027 99.917 1.00 94.88 2 ASN F N 1
ATOM 9567 C CA . ASN F 1 2 ? -24.373 -29.188 101.353 1.00 94.16 2 ASN F CA 1
ATOM 9568 C C . ASN F 1 2 ? -23.240 -29.910 102.086 1.00 95.54 2 ASN F C 1
ATOM 9569 O O . ASN F 1 2 ? -22.405 -30.544 101.439 1.00 93.90 2 ASN F O 1
ATOM 9574 N N . GLU F 1 3 ? -23.218 -29.806 103.435 1.00 91.70 3 GLU F N 1
ATOM 9575 C CA . GLU F 1 3 ? -22.201 -30.388 104.321 1.00 90.27 3 GLU F CA 1
ATOM 9576 C C . GLU F 1 3 ? -22.030 -31.899 104.170 1.00 90.00 3 GLU F C 1
ATOM 9577 O O . GLU F 1 3 ? -20.902 -32.382 104.244 1.00 88.77 3 GLU F O 1
ATOM 9583 N N . ALA F 1 4 ? -23.132 -32.632 103.937 1.00 84.64 4 ALA F N 1
ATOM 9584 C CA . ALA F 1 4 ? -23.110 -34.084 103.736 1.00 82.12 4 ALA F CA 1
ATOM 9585 C C . ALA F 1 4 ? -22.375 -34.445 102.441 1.00 82.87 4 ALA F C 1
ATOM 9586 O O . ALA F 1 4 ? -21.492 -35.302 102.477 1.00 81.30 4 ALA F O 1
ATOM 9588 N N . ILE F 1 5 ? -22.700 -33.753 101.320 1.00 78.36 5 ILE F N 1
ATOM 9589 C CA . ILE F 1 5 ? -22.062 -33.948 100.012 1.00 76.71 5 ILE F CA 1
ATOM 9590 C C . ILE F 1 5 ? -20.596 -33.492 100.059 1.00 79.30 5 ILE F C 1
ATOM 9591 O O . ILE F 1 5 ? -19.729 -34.194 99.535 1.00 77.98 5 ILE F O 1
ATOM 9596 N N . ARG F 1 6 ? -20.328 -32.355 100.749 1.00 76.26 6 ARG F N 1
ATOM 9597 C CA . ARG F 1 6 ? -18.994 -31.772 100.958 1.00 76.10 6 ARG F CA 1
ATOM 9598 C C . ARG F 1 6 ? -18.049 -32.727 101.701 1.00 78.26 6 ARG F C 1
ATOM 9599 O O . ARG F 1 6 ? -16.868 -32.786 101.356 1.00 77.72 6 ARG F O 1
ATOM 9607 N N . THR F 1 7 ? -18.573 -33.471 102.714 1.00 73.42 7 THR F N 1
ATOM 9608 C CA . THR F 1 7 ? -17.823 -34.449 103.520 1.00 71.72 7 THR F CA 1
ATOM 9609 C C . THR F 1 7 ? -17.403 -35.631 102.645 1.00 73.87 7 THR F C 1
ATOM 9610 O O . THR F 1 7 ? -16.244 -36.049 102.704 1.00 72.86 7 THR F O 1
ATOM 9614 N N . ILE F 1 8 ? -18.341 -36.148 101.818 1.00 69.92 8 ILE F N 1
ATOM 9615 C CA . ILE F 1 8 ? -18.070 -37.259 100.910 1.00 68.56 8 ILE F CA 1
ATOM 9616 C C . ILE F 1 8 ? -17.161 -36.867 99.745 1.00 71.39 8 ILE F C 1
ATOM 9617 O O . ILE F 1 8 ? -16.181 -37.570 99.494 1.00 71.06 8 ILE F O 1
ATOM 9622 N N . GLN F 1 9 ? -17.456 -35.738 99.068 1.00 67.19 9 GLN F N 1
ATOM 9623 C CA . GLN F 1 9 ? -16.679 -35.243 97.926 1.00 66.84 9 GLN F CA 1
ATOM 9624 C C . GLN F 1 9 ? -15.213 -34.931 98.257 1.00 68.98 9 GLN F C 1
ATOM 9625 O O . GLN F 1 9 ? -14.343 -35.193 97.428 1.00 67.88 9 GLN F O 1
ATOM 9631 N N . ASP F 1 10 ? -14.945 -34.395 99.469 1.00 65.50 10 ASP F N 1
ATOM 9632 C CA . ASP F 1 10 ? -13.600 -34.031 99.933 1.00 65.77 10 ASP F CA 1
ATOM 9633 C C . ASP F 1 10 ? -12.863 -35.155 100.686 1.00 68.24 10 ASP F C 1
ATOM 9634 O O . ASP F 1 10 ? -11.945 -34.879 101.463 1.00 68.56 10 ASP F O 1
ATOM 9639 N N . HIS F 1 11 ? -13.235 -36.418 100.428 1.00 63.10 11 HIS F N 1
ATOM 9640 C CA . HIS F 1 11 ? -12.633 -37.577 101.085 1.00 61.87 11 HIS F CA 1
ATOM 9641 C C . HIS F 1 11 ? -11.188 -37.869 100.696 1.00 66.36 11 HIS F C 1
ATOM 9642 O O . HIS F 1 11 ? -10.833 -37.870 99.515 1.00 66.82 11 HIS F O 1
ATOM 9649 N N . ARG F 1 12 ? -10.388 -38.214 101.712 1.00 62.20 12 ARG F N 1
ATOM 9650 C CA . ARG F 1 12 ? -9.016 -38.694 101.612 1.00 61.85 12 ARG F CA 1
ATOM 9651 C C . ARG F 1 12 ? -8.676 -39.501 102.871 1.00 64.13 12 ARG F C 1
ATOM 9652 O O . ARG F 1 12 ? -9.149 -39.171 103.969 1.00 63.41 12 ARG F O 1
ATOM 9660 N N . SER F 1 13 ? -7.927 -40.602 102.692 1.00 59.57 13 SER F N 1
ATOM 9661 C CA . SER F 1 13 ? -7.501 -41.449 103.800 1.00 58.84 13 SER F CA 1
ATOM 9662 C C . SER F 1 13 ? -6.273 -40.830 104.466 1.00 63.89 13 SER F C 1
ATOM 9663 O O . SER F 1 13 ? -5.362 -40.347 103.780 1.00 64.48 13 SER F O 1
ATOM 9666 N N . ILE F 1 14 ? -6.283 -40.788 105.804 1.00 60.01 14 ILE F N 1
ATOM 9667 C CA . ILE F 1 14 ? -5.196 -40.212 106.596 1.00 60.51 14 ILE F CA 1
ATOM 9668 C C . ILE F 1 14 ? -4.363 -41.334 107.210 1.00 63.76 14 ILE F C 1
ATOM 9669 O O . ILE F 1 14 ? -4.924 -42.266 107.788 1.00 63.93 14 ILE F O 1
ATOM 9674 N N . ARG F 1 15 ? -3.033 -41.262 107.046 1.00 59.35 15 ARG F N 1
ATOM 9675 C CA . ARG F 1 15 ? -2.091 -42.255 107.566 1.00 59.10 15 ARG F CA 1
ATOM 9676 C C . ARG F 1 15 ? -1.046 -41.614 108.498 1.00 64.71 15 ARG F C 1
ATOM 9677 O O . ARG F 1 15 ? -0.112 -42.290 108.940 1.00 65.43 15 ARG F O 1
ATOM 9685 N N . GLN F 1 16 ? -1.219 -40.313 108.805 1.00 61.83 16 GLN F N 1
ATOM 9686 C CA . GLN F 1 16 ? -0.353 -39.547 109.708 1.00 63.47 16 GLN F CA 1
ATOM 9687 C C . GLN F 1 16 ? -1.221 -38.909 110.794 1.00 67.11 16 GLN F C 1
ATOM 9688 O O . GLN F 1 16 ? -2.054 -38.041 110.507 1.00 65.71 16 GLN F O 1
ATOM 9694 N N . TYR F 1 17 ? -1.047 -39.387 112.037 1.00 64.74 17 TYR F N 1
ATOM 9695 C CA . TYR F 1 17 ? -1.844 -38.981 113.193 1.00 65.23 17 TYR F CA 1
ATOM 9696 C C . TYR F 1 17 ? -1.064 -38.339 114.338 1.00 71.31 17 TYR F C 1
ATOM 9697 O O . TYR F 1 17 ? 0.155 -38.491 114.434 1.00 72.17 17 TYR F O 1
ATOM 9706 N N . THR F 1 18 ? -1.793 -37.625 115.212 1.00 69.02 18 THR F N 1
ATOM 9707 C CA . THR F 1 18 ? -1.259 -36.963 116.402 1.00 71.61 18 THR F CA 1
ATOM 9708 C C . THR F 1 18 ? -1.520 -37.842 117.637 1.00 78.10 18 THR F C 1
ATOM 9709 O O . THR F 1 18 ? -2.318 -38.784 117.568 1.00 76.20 18 THR F O 1
ATOM 9713 N N . ASP F 1 19 ? -0.868 -37.508 118.772 1.00 78.51 19 ASP F N 1
ATOM 9714 C CA . ASP F 1 19 ? -1.007 -38.216 120.051 1.00 79.99 19 ASP F CA 1
ATOM 9715 C C . ASP F 1 19 ? -2.393 -37.991 120.680 1.00 83.87 19 ASP F C 1
ATOM 9716 O O . ASP F 1 19 ? -2.787 -38.741 121.575 1.00 83.83 19 ASP F O 1
ATOM 9721 N N . GLU F 1 20 ? -3.129 -36.970 120.186 1.00 80.29 20 GLU F N 1
ATOM 9722 C CA . GLU F 1 20 ? -4.464 -36.562 120.623 1.00 80.24 20 GLU F CA 1
ATOM 9723 C C . GLU F 1 20 ? -5.472 -37.710 120.565 1.00 82.83 20 GLU F C 1
ATOM 9724 O O . GLU F 1 20 ? -5.705 -38.291 119.499 1.00 80.93 20 GLU F O 1
ATOM 9730 N N . ALA F 1 21 ? -6.046 -38.038 121.731 1.00 79.98 21 ALA F N 1
ATOM 9731 C CA . ALA F 1 21 ? -7.019 -39.113 121.895 1.00 78.57 21 ALA F CA 1
ATOM 9732 C C . ALA F 1 21 ? -8.393 -38.716 121.372 1.00 80.52 21 ALA F C 1
ATOM 9733 O O . ALA F 1 21 ? -8.774 -37.545 121.467 1.00 81.15 21 ALA F O 1
ATOM 9735 N N . VAL F 1 22 ? -9.135 -39.699 120.825 1.00 74.35 22 VAL F N 1
ATOM 9736 C CA . VAL F 1 22 ? -10.498 -39.512 120.324 1.00 72.64 22 VAL F CA 1
ATOM 9737 C C . VAL F 1 22 ? -11.421 -39.572 121.550 1.00 77.45 22 VAL F C 1
ATOM 9738 O O . VAL F 1 22 ? -11.417 -40.573 122.273 1.00 77.80 22 VAL F O 1
ATOM 9742 N N . SER F 1 23 ? -12.190 -38.492 121.790 1.00 74.14 23 SER F N 1
ATOM 9743 C CA . SER F 1 23 ? -13.110 -38.387 122.926 1.00 75.35 23 SER F CA 1
ATOM 9744 C C . SER F 1 23 ? -14.228 -39.435 122.878 1.00 78.78 23 SER F C 1
ATOM 9745 O O . SER F 1 23 ? -14.509 -39.997 121.814 1.00 76.23 23 SER F O 1
ATOM 9748 N N . ASP F 1 24 ? -14.864 -39.689 124.039 1.00 77.26 24 ASP F N 1
ATOM 9749 C CA . ASP F 1 24 ? -15.983 -40.624 124.161 1.00 76.82 24 ASP F CA 1
ATOM 9750 C C . ASP F 1 24 ? -17.205 -40.075 123.426 1.00 79.09 24 ASP F C 1
ATOM 9751 O O . ASP F 1 24 ? -17.947 -40.846 122.823 1.00 77.64 24 ASP F O 1
ATOM 9756 N N . GLU F 1 25 ? -17.378 -38.738 123.438 1.00 75.76 25 GLU F N 1
ATOM 9757 C CA . GLU F 1 25 ? -18.458 -38.035 122.747 1.00 74.90 25 GLU F CA 1
ATOM 9758 C C . GLU F 1 25 ? -18.336 -38.240 121.231 1.00 75.14 25 GLU F C 1
ATOM 9759 O O . GLU F 1 25 ? -19.354 -38.428 120.565 1.00 73.36 25 GLU F O 1
ATOM 9765 N N . HIS F 1 26 ? -17.091 -38.233 120.698 1.00 70.71 26 HIS F N 1
ATOM 9766 C CA . HIS F 1 26 ? -16.809 -38.460 119.278 1.00 68.26 26 HIS F CA 1
ATOM 9767 C C . HIS F 1 26 ? -17.055 -39.921 118.905 1.00 71.85 26 HIS F C 1
ATOM 9768 O O . HIS F 1 26 ? -17.684 -40.182 117.880 1.00 70.69 26 HIS F O 1
ATOM 9775 N N . LEU F 1 27 ? -16.580 -40.866 119.752 1.00 68.84 27 LEU F N 1
ATOM 9776 C CA . LEU F 1 27 ? -16.741 -42.310 119.565 1.00 67.59 27 LEU F CA 1
ATOM 9777 C C . LEU F 1 27 ? -18.219 -42.693 119.521 1.00 72.69 27 LEU F C 1
ATOM 9778 O O . LEU F 1 27 ? -18.630 -43.360 118.576 1.00 71.06 27 LEU F O 1
ATOM 9783 N N . ASP F 1 28 ? -19.019 -42.222 120.504 1.00 71.90 28 ASP F N 1
ATOM 9784 C CA . ASP F 1 28 ? -20.461 -42.476 120.590 1.00 72.45 28 ASP F CA 1
ATOM 9785 C C . ASP F 1 28 ? -21.226 -41.968 119.367 1.00 74.55 28 ASP F C 1
ATOM 9786 O O . ASP F 1 28 ? -22.162 -42.630 118.933 1.00 73.62 28 ASP F O 1
ATOM 9791 N N . THR F 1 29 ? -20.810 -40.820 118.801 1.00 70.53 29 THR F N 1
ATOM 9792 C CA . THR F 1 29 ? -21.408 -40.218 117.604 1.00 69.20 29 THR F CA 1
ATOM 9793 C C . THR F 1 29 ? -21.105 -41.070 116.360 1.00 70.53 29 THR F C 1
ATOM 9794 O O . THR F 1 29 ? -21.998 -41.277 115.536 1.00 69.13 29 THR F O 1
ATOM 9798 N N . ILE F 1 30 ? -19.854 -41.561 116.235 1.00 66.15 30 ILE F N 1
ATOM 9799 C CA . ILE F 1 30 ? -19.408 -42.416 115.127 1.00 64.37 30 ILE F CA 1
ATOM 9800 C C . ILE F 1 30 ? -20.194 -43.743 115.156 1.00 68.49 30 ILE F C 1
ATOM 9801 O O . ILE F 1 30 ? -20.698 -44.174 114.113 1.00 67.12 30 ILE F O 1
ATOM 9806 N N . ILE F 1 31 ? -20.329 -44.354 116.362 1.00 66.06 31 ILE F N 1
ATOM 9807 C CA . ILE F 1 31 ? -21.063 -45.606 116.590 1.00 65.56 31 ILE F CA 1
ATOM 9808 C C . ILE F 1 31 ? -22.556 -45.426 116.281 1.00 68.70 31 ILE F C 1
ATOM 9809 O O . ILE F 1 31 ? -23.103 -46.208 115.504 1.00 67.20 31 ILE F O 1
ATOM 9814 N N . GLN F 1 32 ? -23.201 -44.389 116.868 1.00 66.35 32 GLN F N 1
ATOM 9815 C CA . GLN F 1 32 ? -24.621 -44.076 116.662 1.00 66.52 32 GLN F CA 1
ATOM 9816 C C . GLN F 1 32 ? -24.966 -43.826 115.196 1.00 69.26 32 GLN F C 1
ATOM 9817 O O . GLN F 1 32 ? -26.040 -44.233 114.760 1.00 68.54 32 GLN F O 1
ATOM 9823 N N . SER F 1 33 ? -24.047 -43.187 114.434 1.00 65.44 33 SER F N 1
ATOM 9824 C CA . SER F 1 33 ? -24.210 -42.922 113.001 1.00 64.18 33 SER F CA 1
ATOM 9825 C C . SER F 1 33 ? -24.103 -44.223 112.201 1.00 67.09 33 SER F C 1
ATOM 9826 O O . SER F 1 33 ? -24.878 -44.419 111.264 1.00 66.81 33 SER F O 1
ATOM 9829 N N . ALA F 1 34 ? -23.163 -45.117 112.583 1.00 62.57 34 ALA F N 1
ATOM 9830 C CA . ALA F 1 34 ? -22.983 -46.419 111.937 1.00 61.11 34 ALA F CA 1
ATOM 9831 C C . ALA F 1 34 ? -24.227 -47.299 112.138 1.00 63.63 34 ALA F C 1
ATOM 9832 O O . ALA F 1 34 ? -24.672 -47.941 111.185 1.0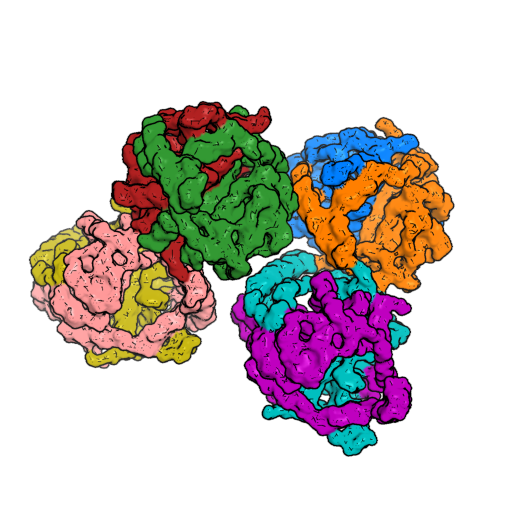0 62.59 34 ALA F O 1
ATOM 9834 N N . GLN F 1 35 ? -24.809 -47.284 113.360 1.00 60.19 35 GLN F N 1
ATOM 9835 C CA . GLN F 1 35 ? -26.025 -48.025 113.707 1.00 60.32 35 GLN F CA 1
ATOM 9836 C C . GLN F 1 35 ? -27.239 -47.457 112.972 1.00 64.17 35 GLN F C 1
ATOM 9837 O O . GLN F 1 35 ? -28.133 -48.215 112.603 1.00 63.84 35 GLN F O 1
ATOM 9843 N N . SER F 1 36 ? -27.252 -46.131 112.737 1.00 60.86 36 SER F N 1
ATOM 9844 C CA . SER F 1 36 ? -28.324 -45.415 112.043 1.00 61.22 36 SER F CA 1
ATOM 9845 C C . SER F 1 36 ? -28.476 -45.792 110.564 1.00 64.70 36 SER F C 1
ATOM 9846 O O . SER F 1 36 ? -29.536 -45.553 109.984 1.00 64.84 36 SER F O 1
ATOM 9849 N N . ALA F 1 37 ? -27.434 -46.386 109.964 1.00 60.71 37 ALA F N 1
ATOM 9850 C CA . ALA F 1 37 ? -27.422 -46.822 108.567 1.00 59.90 37 ALA F CA 1
ATOM 9851 C C . ALA F 1 37 ? -28.329 -48.039 108.333 1.00 65.41 37 ALA F C 1
ATOM 9852 O O . ALA F 1 37 ? -28.671 -48.745 109.284 1.00 66.01 37 ALA F O 1
ATOM 9854 N N . ALA F 1 38 ? -28.712 -48.282 107.065 1.00 62.26 38 ALA F N 1
ATOM 9855 C CA . ALA F 1 38 ? -29.565 -49.409 106.669 1.00 62.55 38 ALA F CA 1
ATOM 9856 C C . ALA F 1 38 ? -28.856 -50.771 106.817 1.00 66.47 38 ALA F C 1
ATOM 9857 O O . ALA F 1 38 ? -27.633 -50.851 106.682 1.00 65.11 38 ALA F O 1
ATOM 9859 N N . SER F 1 39 ? -29.635 -51.836 107.101 1.00 63.93 39 SER F N 1
ATOM 9860 C CA . SER F 1 39 ? -29.160 -53.215 107.254 1.00 63.17 39 SER F CA 1
ATOM 9861 C C . SER F 1 39 ? -30.185 -54.180 106.664 1.00 67.48 39 SER F C 1
ATOM 9862 O O . SER F 1 39 ? -31.390 -53.971 106.844 1.00 67.79 39 SER F O 1
ATOM 9865 N N . SER F 1 40 ? -29.709 -55.225 105.945 1.00 63.50 40 SER F N 1
ATOM 9866 C CA . SER F 1 40 ? -30.557 -56.242 105.305 1.00 63.66 40 SER F CA 1
ATOM 9867 C C . SER F 1 40 ? -31.535 -56.832 106.319 1.00 69.16 40 SER F C 1
ATOM 9868 O O . SER F 1 40 ? -31.102 -57.298 107.377 1.00 69.72 40 SER F O 1
ATOM 9871 N N . ILE F 1 41 ? -32.856 -56.729 106.023 1.00 66.09 41 ILE F N 1
ATOM 9872 C CA . ILE F 1 41 ? -33.999 -57.192 106.842 1.00 67.35 41 ILE F CA 1
ATOM 9873 C C . ILE F 1 41 ? -34.036 -56.643 108.299 1.00 71.50 41 ILE F C 1
ATOM 9874 O O . ILE F 1 41 ? -34.709 -57.218 109.161 1.00 72.47 41 ILE F O 1
ATOM 9879 N N . ASN F 1 42 ? -33.332 -55.505 108.549 1.00 66.65 42 ASN F N 1
ATOM 9880 C CA . ASN F 1 42 ? -33.140 -54.849 109.855 1.00 66.79 42 ASN F CA 1
ATOM 9881 C C . ASN F 1 42 ? -32.503 -55.815 110.879 1.00 70.43 42 ASN F C 1
ATOM 9882 O O . ASN F 1 42 ? -32.737 -55.715 112.085 1.00 71.30 42 ASN F O 1
ATOM 9887 N N . GLY F 1 43 ? -31.696 -56.740 110.362 1.00 65.50 43 GLY F N 1
ATOM 9888 C CA . GLY F 1 43 ? -31.013 -57.759 111.147 1.00 65.38 43 GLY F CA 1
ATOM 9889 C C . GLY F 1 43 ? -29.781 -57.237 111.850 1.00 67.63 43 GLY F C 1
ATOM 9890 O O . GLY F 1 43 ? -29.309 -57.855 112.813 1.00 68.32 43 GLY F O 1
ATOM 9891 N N . GLN F 1 44 ? -29.254 -56.089 111.360 1.00 61.42 44 GLN F N 1
ATOM 9892 C CA . GLN F 1 44 ? -28.089 -55.394 111.904 1.00 60.23 44 GLN F CA 1
ATOM 9893 C C . GLN F 1 44 ? -26.922 -56.376 112.132 1.00 63.03 44 GLN F C 1
ATOM 9894 O O . GLN F 1 44 ? -26.486 -56.594 113.269 1.00 63.40 44 GLN F O 1
ATOM 9900 N N . GLN F 1 45 ? -26.453 -56.996 111.021 1.00 58.01 45 GLN F N 1
ATOM 9901 C CA . GLN F 1 45 ? -25.388 -58.011 110.970 1.00 57.26 45 GLN F CA 1
ATOM 9902 C C . GLN F 1 45 ? -23.960 -57.443 111.082 1.00 61.20 45 GLN F C 1
ATOM 9903 O O . GLN F 1 45 ? -23.029 -58.009 110.505 1.00 59.55 45 GLN F O 1
ATOM 9909 N N . VAL F 1 46 ? -23.788 -56.324 111.820 1.00 59.46 46 VAL F N 1
ATOM 9910 C CA . VAL F 1 46 ? -22.487 -55.671 112.013 1.00 59.32 46 VAL F CA 1
ATOM 9911 C C . VAL F 1 46 ? -22.171 -55.484 113.497 1.00 65.36 46 VAL F C 1
ATOM 9912 O O . VAL F 1 46 ? -22.986 -54.937 114.245 1.00 65.59 46 VAL F O 1
ATOM 9916 N N . THR F 1 47 ? -20.970 -55.923 113.904 1.00 63.01 47 THR F N 1
ATOM 9917 C CA . THR F 1 47 ? -20.458 -55.779 115.260 1.00 64.38 47 THR F CA 1
ATOM 9918 C C . THR F 1 47 ? -19.192 -54.923 115.213 1.00 68.57 47 THR F C 1
ATOM 9919 O O . THR F 1 47 ? -18.297 -55.182 114.404 1.00 67.22 47 THR F O 1
ATOM 9923 N N . ILE F 1 48 ? -19.145 -53.887 116.057 1.00 66.27 48 ILE F N 1
ATOM 9924 C CA . ILE F 1 48 ? -18.025 -52.961 116.102 1.00 66.23 48 ILE F CA 1
ATOM 9925 C C . ILE F 1 48 ? -17.194 -53.060 117.385 1.00 71.61 48 ILE F C 1
ATOM 9926 O O . ILE F 1 48 ? -17.722 -52.875 118.482 1.00 72.96 48 ILE F O 1
ATOM 9931 N N . ILE F 1 49 ? -15.894 -53.388 117.233 1.00 67.26 49 ILE F N 1
ATOM 9932 C CA . ILE F 1 49 ? -14.953 -53.527 118.347 1.00 68.16 49 ILE F CA 1
ATOM 9933 C C . ILE F 1 49 ? -14.010 -52.326 118.391 1.00 71.97 49 ILE F C 1
ATOM 9934 O O . ILE F 1 49 ? -13.289 -52.079 117.424 1.00 70.35 49 ILE F O 1
ATOM 9939 N N . SER F 1 50 ? -14.024 -51.579 119.512 1.00 69.83 50 SER F N 1
ATOM 9940 C CA . SER F 1 50 ? -13.164 -50.414 119.715 1.00 69.69 50 SER F CA 1
ATOM 9941 C C . SER F 1 50 ? -11.890 -50.806 120.434 1.00 74.09 50 SER F C 1
ATOM 9942 O O . SER F 1 50 ? -11.943 -51.236 121.588 1.00 75.11 50 SER F O 1
ATOM 9945 N N . VAL F 1 51 ? -10.745 -50.652 119.762 1.00 69.91 51 VAL F N 1
ATOM 9946 C CA . VAL F 1 51 ? -9.448 -50.948 120.367 1.00 70.87 51 VAL F CA 1
ATOM 9947 C C . VAL F 1 51 ? -8.713 -49.628 120.608 1.00 74.75 51 VAL F C 1
ATOM 9948 O O . VAL F 1 51 ? -8.409 -48.904 119.658 1.00 73.18 51 VAL F O 1
ATOM 9952 N N . GLN F 1 52 ? -8.495 -49.305 121.893 1.00 72.62 52 GLN F N 1
ATOM 9953 C CA . GLN F 1 52 ? -7.826 -48.094 122.363 1.00 73.16 52 GLN F CA 1
ATOM 9954 C C . GLN F 1 52 ? -6.531 -48.411 123.112 1.00 78.21 52 GLN F C 1
ATOM 9955 O O . GLN F 1 52 ? -5.656 -47.542 123.195 1.00 78.47 52 GLN F O 1
ATOM 9961 N N . ASP F 1 53 ? -6.410 -49.649 123.657 1.00 74.86 53 ASP F N 1
ATOM 9962 C CA . ASP F 1 53 ? -5.228 -50.126 124.381 1.00 76.21 53 ASP F CA 1
ATOM 9963 C C . ASP F 1 53 ? -4.078 -50.336 123.390 1.00 78.61 53 ASP F C 1
ATOM 9964 O O . ASP F 1 53 ? -4.190 -51.164 122.485 1.00 76.75 53 ASP F O 1
ATOM 9969 N N . LYS F 1 54 ? -2.994 -49.547 123.561 1.00 75.56 54 LYS F N 1
ATOM 9970 C CA . LYS F 1 54 ? -1.780 -49.500 122.736 1.00 74.79 54 LYS F CA 1
ATOM 9971 C C . LYS F 1 54 ? -1.189 -50.874 122.411 1.00 78.39 54 LYS F C 1
ATOM 9972 O O . LYS F 1 54 ? -0.850 -51.120 121.253 1.00 76.40 54 LYS F O 1
ATOM 9978 N N . GLU F 1 55 ? -1.069 -51.756 123.431 1.00 76.66 55 GLU F N 1
ATOM 9979 C CA . GLU F 1 55 ? -0.506 -53.106 123.309 1.00 76.85 55 GLU F CA 1
ATOM 9980 C C . GLU F 1 55 ? -1.325 -54.019 122.396 1.00 76.95 55 GLU F C 1
ATOM 9981 O O . GLU F 1 55 ? -0.740 -54.691 121.546 1.00 75.65 55 GLU F O 1
ATOM 9987 N N . LYS F 1 56 ? -2.671 -54.034 122.561 1.00 71.51 56 LYS F N 1
ATOM 9988 C CA . LYS F 1 56 ? -3.587 -54.831 121.730 1.00 69.14 56 LYS F CA 1
ATOM 9989 C C . LYS F 1 56 ? -3.573 -54.255 120.312 1.00 70.97 56 LYS F C 1
ATOM 9990 O O . LYS F 1 56 ? -3.401 -54.998 119.347 1.00 69.76 56 LYS F O 1
ATOM 9996 N N . LYS F 1 57 ? -3.681 -52.917 120.217 1.00 66.92 57 LYS F N 1
ATOM 9997 C CA . LYS F 1 57 ? -3.666 -52.107 118.998 1.00 64.89 57 LYS F CA 1
ATOM 9998 C C . LYS F 1 57 ? -2.384 -52.354 118.189 1.00 69.04 57 LYS F C 1
ATOM 9999 O O . LYS F 1 57 ? -2.439 -52.355 116.959 1.00 67.16 57 LYS F O 1
ATOM 10005 N N . LYS F 1 58 ? -1.247 -52.582 118.882 1.00 67.79 58 LYS F N 1
ATOM 10006 C CA . LYS F 1 58 ? 0.056 -52.860 118.269 1.00 68.33 58 LYS F CA 1
ATOM 10007 C C . LYS F 1 58 ? 0.056 -54.255 117.653 1.00 72.32 58 LYS F C 1
ATOM 10008 O O . LYS F 1 58 ? 0.616 -54.428 116.572 1.00 71.86 58 LYS F O 1
ATOM 10014 N N . LYS F 1 59 ? -0.568 -55.247 118.333 1.00 69.09 59 LYS F N 1
ATOM 10015 C CA . LYS F 1 59 ? -0.662 -56.622 117.832 1.00 68.73 59 LYS F CA 1
ATOM 10016 C C . LYS F 1 59 ? -1.485 -56.663 116.548 1.00 70.32 59 LYS F C 1
ATOM 10017 O O . LYS F 1 59 ? -1.061 -57.302 115.582 1.00 69.63 59 LYS F O 1
ATOM 10023 N N . LEU F 1 60 ? -2.613 -55.910 116.521 1.00 65.20 60 LEU F N 1
ATOM 10024 C CA . LEU F 1 60 ? -3.492 -55.781 115.362 1.00 62.68 60 LEU F CA 1
ATOM 10025 C C . LEU F 1 60 ? -2.767 -55.127 114.184 1.00 66.54 60 LEU F C 1
ATOM 10026 O O . LEU F 1 60 ? -2.983 -55.545 113.047 1.00 65.18 60 LEU F O 1
ATOM 10031 N N . SER F 1 61 ? -1.879 -54.138 114.459 1.00 64.50 61 SER F N 1
ATOM 10032 C CA . SER F 1 61 ? -1.084 -53.441 113.438 1.00 64.32 61 SER F CA 1
ATOM 10033 C C . SER F 1 61 ? -0.104 -54.394 112.743 1.00 69.99 61 SER F C 1
ATOM 10034 O O . SER F 1 61 ? -0.021 -54.391 111.513 1.00 68.44 61 SER F O 1
ATOM 10037 N N . GLU F 1 62 ? 0.603 -55.230 113.536 1.00 69.35 62 GLU F N 1
ATOM 10038 C CA . GLU F 1 62 ? 1.574 -56.213 113.044 1.00 70.60 62 GLU F CA 1
ATOM 10039 C C . GLU F 1 62 ? 0.881 -57.275 112.187 1.00 74.00 62 GLU F C 1
ATOM 10040 O O . GLU F 1 62 ? 1.368 -57.586 111.098 1.00 73.65 62 GLU F O 1
ATOM 10046 N N . LEU F 1 63 ? -0.276 -57.791 112.663 1.00 70.12 63 LEU F N 1
ATOM 10047 C CA . LEU F 1 63 ? -1.084 -58.797 111.969 1.00 69.36 63 LEU F CA 1
ATOM 10048 C C . LEU F 1 63 ? -1.643 -58.285 110.645 1.00 72.03 63 LEU F C 1
ATOM 10049 O O . LEU F 1 63 ? -1.867 -59.086 109.740 1.00 71.23 63 LEU F O 1
ATOM 10054 N N . ALA F 1 64 ? -1.871 -56.958 110.534 1.00 68.19 64 ALA F N 1
ATOM 10055 C CA . ALA F 1 64 ? -2.390 -56.304 109.329 1.00 66.61 64 ALA F CA 1
ATOM 10056 C C . ALA F 1 64 ? -1.288 -55.983 108.297 1.00 71.20 64 ALA F C 1
ATOM 10057 O O . ALA F 1 64 ? -1.584 -55.432 107.232 1.00 69.79 64 ALA F O 1
ATOM 10059 N N . GLY F 1 65 ? -0.045 -56.357 108.617 1.00 69.41 65 GLY F N 1
ATOM 10060 C CA . GLY F 1 65 ? 1.122 -56.164 107.762 1.00 69.95 65 GLY F CA 1
ATOM 10061 C C . GLY F 1 65 ? 2.012 -55.012 108.177 1.00 74.76 65 GLY F C 1
ATOM 10062 O O . GLY F 1 65 ? 2.549 -54.311 107.315 1.00 74.64 65 GLY F O 1
ATOM 10063 N N . ASN F 1 66 ? 2.184 -54.821 109.506 1.00 72.18 66 ASN F N 1
ATOM 10064 C CA . ASN F 1 66 ? 2.996 -53.770 110.138 1.00 73.02 66 ASN F CA 1
ATOM 10065 C C . ASN F 1 66 ? 2.666 -52.341 109.665 1.00 74.80 66 ASN F C 1
ATOM 10066 O O . ASN F 1 66 ? 3.565 -51.563 109.338 1.00 75.33 66 ASN F O 1
ATOM 10071 N N . GLN F 1 67 ? 1.363 -52.010 109.636 1.00 68.85 67 GLN F N 1
ATOM 10072 C CA . GLN F 1 67 ? 0.847 -50.697 109.230 1.00 67.17 67 GLN F CA 1
ATOM 10073 C C . GLN F 1 67 ? 0.954 -49.716 110.410 1.00 71.08 67 GLN F C 1
ATOM 10074 O O . GLN F 1 67 ? 0.165 -49.785 111.356 1.00 70.12 67 GLN F O 1
ATOM 10080 N N . ALA F 1 68 ? 1.975 -48.837 110.356 1.00 68.65 68 ALA F N 1
ATOM 10081 C CA . ALA F 1 68 ? 2.337 -47.850 111.381 1.00 69.60 68 ALA F CA 1
ATOM 10082 C C . ALA F 1 68 ? 1.196 -46.974 111.902 1.00 72.94 68 ALA F C 1
ATOM 10083 O O . ALA F 1 68 ? 1.109 -46.755 113.112 1.00 73.67 68 ALA F O 1
ATOM 10085 N N . TRP F 1 69 ? 0.317 -46.495 110.999 1.00 67.69 69 TRP F N 1
ATOM 10086 C CA . TRP F 1 69 ? -0.841 -45.643 111.313 1.00 66.34 69 TRP F CA 1
ATOM 10087 C C . TRP F 1 69 ? -1.816 -46.241 112.331 1.00 69.49 69 TRP F C 1
ATOM 10088 O O . TRP F 1 69 ? -2.494 -45.480 113.024 1.00 68.70 69 TRP F O 1
ATOM 10099 N N . ILE F 1 70 ? -1.868 -47.593 112.438 1.00 66.30 70 ILE F N 1
ATOM 10100 C CA . ILE F 1 70 ? -2.724 -48.321 113.389 1.00 65.96 70 ILE F CA 1
ATOM 10101 C C . ILE F 1 70 ? -2.227 -48.085 114.828 1.00 71.43 70 ILE F C 1
ATOM 10102 O O . ILE F 1 70 ? -3.033 -47.766 115.704 1.00 71.60 70 ILE F O 1
ATOM 10107 N N . ASP F 1 71 ? -0.907 -48.212 115.058 1.00 68.87 71 ASP F N 1
ATOM 10108 C CA . ASP F 1 71 ? -0.311 -47.981 116.374 1.00 70.54 71 ASP F CA 1
ATOM 10109 C C . ASP F 1 71 ? -0.200 -46.479 116.696 1.00 74.10 71 ASP F C 1
ATOM 10110 O O . ASP F 1 71 ? -0.194 -46.102 117.870 1.00 75.09 71 ASP F O 1
ATOM 10115 N N . GLN F 1 72 ? -0.128 -45.631 115.651 1.00 68.94 72 GLN F N 1
ATOM 10116 C CA . GLN F 1 72 ? -0.047 -44.174 115.773 1.00 69.04 72 GLN F CA 1
ATOM 10117 C C . GLN F 1 72 ? -1.386 -43.581 116.264 1.00 71.67 72 GLN F C 1
ATOM 10118 O O . GLN F 1 72 ? -1.395 -42.835 117.248 1.00 72.44 72 GLN F O 1
ATOM 10124 N N . ALA F 1 73 ? -2.504 -43.924 115.589 1.00 65.99 73 ALA F N 1
ATOM 10125 C CA . ALA F 1 73 ? -3.848 -43.452 115.938 1.00 65.15 73 ALA F CA 1
ATOM 10126 C C . ALA F 1 73 ? -4.293 -43.969 117.313 1.00 69.98 73 ALA F C 1
ATOM 10127 O O . ALA F 1 73 ? -3.915 -45.084 117.674 1.00 70.12 73 ALA F O 1
ATOM 10129 N N . PRO F 1 74 ? -5.077 -43.184 118.098 1.00 66.65 74 PRO F N 1
ATOM 10130 C CA . PRO F 1 74 ? -5.462 -43.647 119.445 1.00 67.24 74 PRO F CA 1
ATOM 10131 C C . PRO F 1 74 ? -6.577 -44.691 119.484 1.00 67.98 74 PRO F C 1
ATOM 10132 O O . PRO F 1 74 ? -6.750 -45.354 120.511 1.00 68.72 74 PRO F O 1
ATOM 10136 N N . LEU F 1 75 ? -7.334 -44.822 118.377 1.00 60.79 75 LEU F N 1
ATOM 10137 C CA . LEU F 1 75 ? -8.468 -45.739 118.255 1.00 58.42 75 LEU F CA 1
ATOM 10138 C C . LEU F 1 75 ? -8.421 -46.553 116.961 1.00 58.34 75 LEU F C 1
ATOM 10139 O O . LEU F 1 75 ? -8.099 -46.021 115.896 1.00 56.58 75 LEU F O 1
ATOM 10144 N N . PHE F 1 76 ? -8.762 -47.843 117.072 1.00 53.81 76 PHE F N 1
ATOM 10145 C CA . PHE F 1 76 ? -8.857 -48.770 115.952 1.00 51.80 76 PHE F CA 1
ATOM 10146 C C . PHE F 1 76 ? -10.187 -49.497 116.042 1.00 54.35 76 PHE F C 1
ATOM 10147 O O . PHE F 1 76 ? -10.397 -50.303 116.951 1.00 54.66 76 PHE F O 1
ATOM 10155 N N . LEU F 1 77 ? -11.109 -49.145 115.134 1.00 49.42 77 LEU F N 1
ATOM 10156 C CA . LEU F 1 77 ? -12.442 -49.740 115.050 1.00 48.41 77 LEU F CA 1
ATOM 10157 C C . LEU F 1 77 ? -12.384 -50.980 114.174 1.00 51.00 77 LEU F C 1
ATOM 10158 O O . LEU F 1 77 ? -11.698 -50.978 113.154 1.00 49.34 77 LEU F O 1
ATOM 10163 N N . ILE F 1 78 ? -13.091 -52.037 114.572 1.00 48.64 78 ILE F N 1
ATOM 10164 C CA . ILE F 1 78 ? -13.129 -53.273 113.797 1.00 48.45 78 ILE F CA 1
ATOM 10165 C C . ILE F 1 78 ? -14.550 -53.729 113.505 1.00 53.23 78 ILE F C 1
ATOM 10166 O O . ILE F 1 78 ? -15.297 -54.076 114.420 1.00 53.39 78 ILE F O 1
ATOM 10171 N N . PHE F 1 79 ? -14.915 -53.693 112.214 1.00 49.88 79 PHE F N 1
ATOM 10172 C CA . PHE F 1 79 ? -16.224 -54.074 111.698 1.00 49.79 79 PHE F CA 1
ATOM 10173 C C . PHE F 1 79 ? -16.249 -55.561 111.384 1.00 55.00 79 PHE F C 1
ATOM 10174 O O . PHE F 1 79 ? -15.529 -56.021 110.493 1.00 54.02 79 PHE F O 1
ATOM 10182 N N . CYS F 1 80 ? -17.056 -56.313 112.154 1.00 53.25 80 CYS F N 1
ATOM 10183 C CA . CYS F 1 80 ? -17.231 -57.758 112.011 1.00 53.80 80 CYS F CA 1
ATOM 10184 C C . CYS F 1 80 ? -18.636 -58.068 111.522 1.00 57.77 80 CYS F C 1
ATOM 10185 O O . CYS F 1 80 ? -19.599 -57.448 111.986 1.00 57.45 80 CYS F O 1
ATOM 10188 N N . ALA F 1 81 ? -18.761 -59.077 110.641 1.00 53.96 81 ALA F N 1
ATOM 10189 C CA . ALA F 1 81 ? -20.059 -59.565 110.183 1.00 53.48 81 ALA F CA 1
ATOM 10190 C C . ALA F 1 81 ? -20.560 -60.453 111.324 1.00 58.37 81 ALA F C 1
ATOM 10191 O O . ALA F 1 81 ? -19.837 -61.349 111.752 1.00 58.41 81 ALA F O 1
ATOM 10193 N N . ASP F 1 82 ? -21.739 -60.141 111.882 1.00 55.72 82 ASP F N 1
ATOM 10194 C CA . ASP F 1 82 ? -22.268 -60.856 113.039 1.00 56.99 82 ASP F CA 1
ATOM 10195 C C . ASP F 1 82 ? -23.603 -61.555 112.802 1.00 61.37 82 ASP F C 1
ATOM 10196 O O . ASP F 1 82 ? -24.630 -60.903 112.581 1.00 61.12 82 ASP F O 1
ATOM 10201 N N . PHE F 1 83 ? -23.582 -62.889 112.925 1.00 58.09 83 PHE F N 1
ATOM 10202 C CA . PHE F 1 83 ? -24.748 -63.761 112.828 1.00 58.39 83 PHE F CA 1
ATOM 10203 C C . PHE F 1 83 ? -24.950 -64.510 114.157 1.00 63.24 83 PHE F C 1
ATOM 10204 O O . PHE F 1 83 ? -25.761 -65.440 114.231 1.00 63.34 83 PHE F O 1
ATOM 10212 N N . ASN F 1 84 ? -24.224 -64.072 115.218 1.00 60.11 84 ASN F N 1
ATOM 10213 C CA . ASN F 1 84 ? -24.346 -64.625 116.569 1.00 61.74 84 ASN F CA 1
ATOM 10214 C C . ASN F 1 84 ? -25.628 -64.095 117.198 1.00 66.22 84 ASN F C 1
ATOM 10215 O O . ASN F 1 84 ? -26.265 -64.816 117.967 1.00 67.65 84 ASN F O 1
ATOM 10220 N N . ARG F 1 85 ? -26.016 -62.840 116.855 1.00 61.24 85 ARG F N 1
ATOM 10221 C CA . ARG F 1 85 ? -27.268 -62.235 117.319 1.00 61.64 85 ARG F CA 1
ATOM 10222 C C . ARG F 1 85 ? -28.431 -62.979 116.668 1.00 66.42 85 ARG F C 1
ATOM 10223 O O . ARG F 1 85 ? -29.411 -63.287 117.349 1.00 67.72 85 ARG F O 1
ATOM 10231 N N . ALA F 1 86 ? -28.278 -63.334 115.366 1.00 61.86 86 ALA F N 1
ATOM 10232 C CA . ALA F 1 86 ? -29.241 -64.118 114.583 1.00 61.89 86 ALA F CA 1
ATOM 10233 C C . ALA F 1 86 ? -29.386 -65.518 115.181 1.00 67.09 86 ALA F C 1
ATOM 10234 O O . ALA F 1 86 ? -30.481 -66.083 115.139 1.00 68.51 86 ALA F O 1
ATOM 10236 N N . LYS F 1 87 ? -28.287 -66.057 115.763 1.00 63.35 87 LYS F N 1
ATOM 10237 C CA . LYS F 1 87 ? -28.247 -67.354 116.441 1.00 64.98 87 LYS F CA 1
ATOM 10238 C C . LYS F 1 87 ? -29.010 -67.263 117.769 1.00 70.47 87 LYS F C 1
ATOM 10239 O O . LYS F 1 87 ? -29.788 -68.168 118.065 1.00 72.03 87 LYS F O 1
ATOM 10245 N N . ILE F 1 88 ? -28.811 -66.168 118.548 1.00 66.52 88 ILE F N 1
ATOM 10246 C CA . ILE F 1 88 ? -29.527 -65.932 119.813 1.00 68.52 88 ILE F CA 1
ATOM 10247 C C . ILE F 1 88 ? -31.021 -65.764 119.494 1.00 74.38 88 ILE F C 1
ATOM 10248 O O . ILE F 1 88 ? -31.858 -66.351 120.184 1.00 76.52 88 ILE F O 1
ATOM 10253 N N . ALA F 1 89 ? -31.342 -64.990 118.425 1.00 69.54 89 ALA F N 1
ATOM 10254 C CA . ALA F 1 89 ? -32.708 -64.733 117.951 1.00 69.62 89 ALA F CA 1
ATOM 10255 C C . ALA F 1 89 ? -33.427 -66.038 117.598 1.00 74.89 89 ALA F C 1
ATOM 10256 O O . ALA F 1 89 ? -34.573 -66.226 118.008 1.00 76.46 89 ALA F O 1
ATOM 10258 N N . ALA F 1 90 ? -32.735 -66.947 116.879 1.00 70.48 90 ALA F N 1
ATOM 10259 C CA . ALA F 1 90 ? -33.252 -68.254 116.480 1.00 71.53 90 ALA F CA 1
ATOM 10260 C C . ALA F 1 90 ? -33.487 -69.166 117.699 1.00 78.44 90 ALA F C 1
ATOM 10261 O O . ALA F 1 90 ? -34.477 -69.901 117.728 1.00 79.44 90 ALA F O 1
ATOM 10263 N N . GLU F 1 91 ? -32.592 -69.087 118.713 1.00 75.68 91 GLU F N 1
ATOM 10264 C CA . GLU F 1 91 ? -32.678 -69.856 119.960 1.00 77.97 91 GLU F CA 1
ATOM 10265 C C . GLU F 1 91 ? -33.865 -69.395 120.807 1.00 83.07 91 GLU F C 1
ATOM 10266 O O . GLU F 1 91 ? -34.526 -70.226 121.432 1.00 85.27 91 GLU F O 1
ATOM 10272 N N . LEU F 1 92 ? -34.138 -68.073 120.812 1.00 78.22 92 LEU F N 1
ATOM 10273 C CA . LEU F 1 92 ? -35.248 -67.454 121.544 1.00 79.57 92 LEU F CA 1
ATOM 10274 C C . LEU F 1 92 ? -36.615 -67.845 120.970 1.00 83.78 92 LEU F C 1
ATOM 10275 O O . LEU F 1 92 ? -37.604 -67.838 121.704 1.00 85.09 92 LEU F O 1
ATOM 10280 N N . ASN F 1 93 ? -36.664 -68.176 119.663 1.00 79.16 93 ASN F N 1
ATOM 10281 C CA . ASN F 1 93 ? -37.888 -68.548 118.950 1.00 80.22 93 ASN F CA 1
ATOM 10282 C C . ASN F 1 93 ? -37.944 -70.030 118.542 1.00 86.95 93 ASN F C 1
ATOM 10283 O O . ASN F 1 93 ? -38.774 -70.398 117.702 1.00 86.87 93 ASN F O 1
ATOM 10288 N N . ASP F 1 94 ? -37.084 -70.884 119.165 1.00 85.47 94 ASP F N 1
ATOM 10289 C CA . ASP F 1 94 ? -36.980 -72.335 118.931 1.00 86.70 94 ASP F CA 1
ATOM 10290 C C . ASP F 1 94 ? -36.926 -72.646 117.412 1.00 88.66 94 ASP F C 1
ATOM 10291 O O . ASP F 1 94 ? -37.674 -73.489 116.909 1.00 89.33 94 ASP F O 1
ATOM 10296 N N . ALA F 1 95 ? -36.058 -71.918 116.686 1.00 82.46 95 ALA F N 1
ATOM 10297 C CA . ALA F 1 95 ? -35.899 -72.033 115.239 1.00 80.38 95 ALA F CA 1
ATOM 10298 C C . ALA F 1 95 ? -34.451 -72.339 114.851 1.00 82.78 95 ALA F C 1
ATOM 10299 O O . ALA F 1 95 ? -33.544 -71.883 115.546 1.00 81.55 95 ALA F O 1
ATOM 10301 N N . PRO F 1 96 ? -34.187 -73.079 113.749 1.00 79.06 96 PRO F N 1
ATOM 10302 C CA . PRO F 1 96 ? -32.785 -73.325 113.367 1.00 77.71 96 PRO F CA 1
ATOM 10303 C C . PRO F 1 96 ? -32.166 -72.142 112.613 1.00 79.62 96 PRO F C 1
ATOM 10304 O O . PRO F 1 96 ? -32.898 -71.286 112.114 1.00 78.77 96 PRO F O 1
ATOM 10308 N N . LEU F 1 97 ? -30.820 -72.084 112.538 1.00 75.32 97 LEU F N 1
ATOM 10309 C CA . LEU F 1 97 ? -30.108 -71.035 111.799 1.00 72.93 97 LEU F CA 1
ATOM 10310 C C . LEU F 1 97 ? -29.551 -71.663 110.516 1.00 78.30 97 LEU F C 1
ATOM 10311 O O . LEU F 1 97 ? -28.522 -72.346 110.541 1.00 78.02 97 LEU F O 1
ATOM 10316 N N . GLY F 1 98 ? -30.290 -71.473 109.425 1.00 75.92 98 GLY F N 1
ATOM 10317 C CA . GLY F 1 98 ? -29.981 -72.042 108.119 1.00 75.68 98 GLY F CA 1
ATOM 10318 C C . GLY F 1 98 ? -29.105 -71.207 107.209 1.00 77.83 98 GLY F C 1
ATOM 10319 O O . GLY F 1 98 ? -28.286 -71.773 106.481 1.00 77.24 98 GLY F O 1
ATOM 10320 N N . VAL F 1 99 ? -29.278 -69.864 107.232 1.00 72.87 99 VAL F N 1
ATOM 10321 C CA . VAL F 1 99 ? -28.550 -68.895 106.397 1.00 70.58 99 VAL F CA 1
ATOM 10322 C C . VAL F 1 99 ? -27.013 -69.065 106.377 1.00 73.75 99 VAL F C 1
ATOM 10323 O O . VAL F 1 99 ? -26.409 -68.956 105.309 1.00 72.32 99 VAL F O 1
ATOM 10327 N N . THR F 1 100 ? -26.408 -69.380 107.543 1.00 71.02 100 THR F N 1
ATOM 10328 C CA . THR F 1 100 ? -24.963 -69.575 107.731 1.00 70.48 100 THR F CA 1
ATOM 10329 C C . THR F 1 100 ? -24.367 -70.768 106.954 1.00 75.10 100 THR F C 1
ATOM 10330 O O . THR F 1 100 ? -23.147 -70.873 106.839 1.00 74.38 100 THR F O 1
ATOM 10334 N N . ASP F 1 101 ? -25.227 -71.644 106.403 1.00 72.60 101 ASP F N 1
ATOM 10335 C CA . ASP F 1 101 ? -24.830 -72.801 105.598 1.00 72.90 101 ASP F CA 1
ATOM 10336 C C . ASP F 1 101 ? -24.766 -72.448 104.100 1.00 75.12 101 ASP F C 1
ATOM 10337 O O . ASP F 1 101 ? -24.417 -73.296 103.276 1.00 75.12 101 ASP F O 1
ATOM 10342 N N . GLY F 1 102 ? -25.079 -71.193 103.779 1.00 70.23 102 GLY F N 1
ATOM 10343 C CA . GLY F 1 102 ? -25.071 -70.656 102.424 1.00 68.94 102 GLY F CA 1
ATOM 10344 C C . GLY F 1 102 ? -24.162 -69.456 102.256 1.00 70.80 102 GLY F C 1
ATOM 10345 O O . GLY F 1 102 ? -23.781 -68.815 103.241 1.00 69.88 102 GLY F O 1
ATOM 10346 N N . LEU F 1 103 ? -23.818 -69.139 100.995 1.00 66.12 103 LEU F N 1
ATOM 10347 C CA . LEU F 1 103 ? -22.946 -68.014 100.639 1.00 64.10 103 LEU F CA 1
ATOM 10348 C C . LEU F 1 103 ? -23.633 -66.654 100.777 1.00 65.77 103 LEU F C 1
ATOM 10349 O O . LEU F 1 103 ? -22.952 -65.623 100.761 1.00 64.48 103 LEU F O 1
ATOM 10354 N N . GLU F 1 104 ? -24.976 -66.654 100.917 1.00 61.61 104 GLU F N 1
ATOM 10355 C CA . GLU F 1 104 ? -25.784 -65.449 101.097 1.00 60.21 104 GLU F CA 1
ATOM 10356 C C . GLU F 1 104 ? -25.426 -64.750 102.410 1.00 62.84 104 GLU F C 1
ATOM 10357 O O . GLU F 1 104 ? -25.264 -63.529 102.410 1.00 61.52 104 GLU F O 1
ATOM 10363 N N . SER F 1 105 ? -25.245 -65.530 103.507 1.00 59.42 105 SER F N 1
ATOM 10364 C CA . SER F 1 105 ? -24.851 -65.023 104.828 1.00 58.91 105 SER F CA 1
ATOM 10365 C C . SER F 1 105 ? -23.521 -64.258 104.759 1.00 62.30 105 SER F C 1
ATOM 10366 O O . SER F 1 105 ? -23.355 -63.255 105.456 1.00 61.72 105 SER F O 1
ATOM 10369 N N . ILE F 1 106 ? -22.594 -64.717 103.888 1.00 57.85 106 ILE F N 1
ATOM 10370 C CA . ILE F 1 106 ? -21.293 -64.086 103.656 1.00 56.10 106 ILE F CA 1
ATOM 10371 C C . ILE F 1 106 ? -21.515 -62.762 102.912 1.00 58.70 106 ILE F C 1
ATOM 10372 O O . ILE F 1 106 ? -20.961 -61.743 103.321 1.00 57.40 106 ILE F O 1
ATOM 10377 N N . LEU F 1 107 ? -22.347 -62.774 101.847 1.00 55.33 107 LEU F N 1
ATOM 10378 C CA . LEU F 1 107 ? -22.644 -61.573 101.066 1.00 54.62 107 LEU F CA 1
ATOM 10379 C C . LEU F 1 107 ? -23.390 -60.514 101.863 1.00 58.87 107 LEU F C 1
ATOM 10380 O O . LEU F 1 107 ? -23.076 -59.338 101.711 1.00 58.26 107 LEU F O 1
ATOM 10385 N N . VAL F 1 108 ? -24.344 -60.929 102.733 1.00 56.61 108 VAL F N 1
ATOM 10386 C CA . VAL F 1 108 ? -25.128 -60.034 103.608 1.00 56.68 108 VAL F CA 1
ATOM 10387 C C . VAL F 1 108 ? -24.187 -59.354 104.622 1.00 61.18 108 VAL F C 1
ATOM 10388 O O . VAL F 1 108 ? -24.165 -58.124 104.704 1.00 59.71 108 VAL F O 1
ATOM 10392 N N . GLY F 1 109 ? -23.410 -60.173 105.340 1.00 59.16 109 GLY F N 1
ATOM 10393 C CA . GLY F 1 109 ? -22.458 -59.747 106.360 1.00 59.15 109 GLY F CA 1
ATOM 10394 C C . GLY F 1 109 ? -21.390 -58.778 105.894 1.00 62.42 109 GLY F C 1
ATOM 10395 O O . GLY F 1 109 ? -21.089 -57.812 106.601 1.00 61.82 109 GLY F O 1
ATOM 10396 N N . ALA F 1 110 ? -20.815 -59.025 104.697 1.00 58.84 110 ALA F N 1
ATOM 10397 C CA . ALA F 1 110 ? -19.773 -58.181 104.086 1.00 57.75 110 ALA F CA 1
ATOM 10398 C C . ALA F 1 110 ? -20.337 -56.872 103.532 1.00 59.79 110 ALA F C 1
ATOM 10399 O O . ALA F 1 110 ? -19.709 -55.827 103.693 1.00 58.60 110 ALA F O 1
ATOM 10401 N N . THR F 1 111 ? -21.517 -56.927 102.878 1.00 56.56 111 THR F N 1
ATOM 10402 C CA . THR F 1 111 ? -22.180 -55.744 102.333 1.00 56.45 111 THR F CA 1
ATOM 10403 C C . THR F 1 111 ? -22.612 -54.798 103.464 1.00 61.26 111 THR F C 1
ATOM 10404 O O . THR F 1 111 ? -22.382 -53.594 103.361 1.00 60.57 111 THR F O 1
ATOM 10408 N N . ASP F 1 112 ? -23.174 -55.365 104.562 1.00 59.11 112 ASP F N 1
ATOM 10409 C CA . ASP F 1 112 ? -23.636 -54.632 105.745 1.00 59.75 112 ASP F CA 1
ATOM 10410 C C . ASP F 1 112 ? -22.485 -53.936 106.476 1.00 64.44 112 ASP F C 1
ATOM 10411 O O . ASP F 1 112 ? -22.661 -52.812 106.951 1.00 64.54 112 ASP F O 1
ATOM 10416 N N . ALA F 1 113 ? -21.309 -54.594 106.553 1.00 60.97 113 ALA F N 1
ATOM 10417 C CA . ALA F 1 113 ? -20.109 -54.051 107.197 1.00 60.83 113 ALA F CA 1
ATOM 10418 C C . ALA F 1 113 ? -19.514 -52.879 106.408 1.00 64.69 113 ALA F C 1
ATOM 10419 O O . ALA F 1 113 ? -18.925 -51.981 107.011 1.00 64.65 113 ALA F O 1
ATOM 10421 N N . GLY F 1 114 ? -19.685 -52.899 105.081 1.00 60.63 114 GLY F N 1
ATOM 10422 C CA . GLY F 1 114 ? -19.244 -51.838 104.180 1.00 59.58 114 GLY F CA 1
ATOM 10423 C C . GLY F 1 114 ? -20.105 -50.604 104.346 1.00 62.48 114 GLY F C 1
ATOM 10424 O O . GLY F 1 114 ? -19.597 -49.480 104.306 1.00 61.78 114 GLY F O 1
ATOM 10425 N N . ILE F 1 115 ? -21.424 -50.818 104.571 1.00 58.71 115 ILE F N 1
ATOM 10426 C CA . ILE F 1 115 ? -22.426 -49.771 104.816 1.00 58.53 115 ILE F CA 1
ATOM 10427 C C . ILE F 1 115 ? -22.108 -49.060 106.153 1.00 62.92 115 ILE F C 1
ATOM 10428 O O . ILE F 1 115 ? -22.030 -47.831 106.191 1.00 62.50 115 ILE F O 1
ATOM 10433 N N . SER F 1 116 ? -21.883 -49.849 107.225 1.00 59.83 116 SER F N 1
ATOM 10434 C CA . SER F 1 116 ? -21.559 -49.386 108.577 1.00 59.93 116 SER F CA 1
ATOM 10435 C C . SER F 1 116 ? -20.230 -48.623 108.646 1.00 61.75 116 SER F C 1
ATOM 10436 O O . SER F 1 116 ? -20.147 -47.642 109.382 1.00 62.49 116 SER F O 1
ATOM 10439 N N . LEU F 1 117 ? -19.200 -49.074 107.885 1.00 55.92 117 LEU F N 1
ATOM 10440 C CA . LEU F 1 117 ? -17.867 -48.460 107.819 1.00 54.85 117 LEU F CA 1
ATOM 10441 C C . LEU F 1 117 ? -17.937 -47.086 107.163 1.00 57.65 117 LEU F C 1
ATOM 10442 O O . LEU F 1 117 ? -17.314 -46.154 107.664 1.00 57.43 117 LEU F O 1
ATOM 10447 N N . GLU F 1 118 ? -18.700 -46.963 106.056 1.00 53.65 118 GLU F N 1
ATOM 10448 C CA . GLU F 1 118 ? -18.893 -45.705 105.330 1.00 53.24 118 GLU F CA 1
ATOM 10449 C C . GLU F 1 118 ? -19.652 -44.682 106.174 1.00 58.24 118 GLU F C 1
ATOM 10450 O O . GLU F 1 118 ? -19.280 -43.504 106.166 1.00 59.02 118 GLU F O 1
ATOM 10456 N N . ALA F 1 119 ? -20.693 -45.129 106.916 1.00 54.53 119 ALA F N 1
ATOM 10457 C CA . ALA F 1 119 ? -21.475 -44.266 107.813 1.00 55.32 119 ALA F CA 1
ATOM 10458 C C . ALA F 1 119 ? -20.594 -43.766 108.971 1.00 59.77 119 ALA F C 1
ATOM 10459 O O . ALA F 1 119 ? -20.702 -42.602 109.360 1.00 59.84 119 ALA F O 1
ATOM 10461 N N . ALA F 1 120 ? -19.693 -44.637 109.481 1.00 55.93 120 ALA F N 1
ATOM 10462 C CA . ALA F 1 120 ? -18.737 -44.303 110.537 1.00 56.41 120 ALA F CA 1
ATOM 10463 C C . ALA F 1 120 ? -17.675 -43.334 109.997 1.00 59.98 120 ALA F C 1
ATOM 10464 O O . ALA F 1 120 ? -17.252 -42.439 110.725 1.00 60.35 120 ALA F O 1
ATOM 10466 N N . THR F 1 121 ? -17.280 -43.498 108.710 1.00 55.57 121 THR F N 1
ATOM 10467 C CA . THR F 1 121 ? -16.307 -42.669 107.992 1.00 55.02 121 THR F CA 1
ATOM 10468 C C . THR F 1 121 ? -16.864 -41.250 107.822 1.00 59.46 121 THR F C 1
ATOM 10469 O O . THR F 1 121 ? -16.252 -40.310 108.326 1.00 59.64 121 THR F O 1
ATOM 10473 N N . VAL F 1 122 ? -18.050 -41.101 107.184 1.00 56.46 122 VAL F N 1
ATOM 10474 C CA . VAL F 1 122 ? -18.681 -39.786 106.967 1.00 57.26 122 VAL F CA 1
ATOM 10475 C C . VAL F 1 122 ? -18.958 -39.000 108.258 1.00 63.00 122 VAL F C 1
ATOM 10476 O O . VAL F 1 122 ? -18.860 -37.773 108.254 1.00 64.09 122 VAL F O 1
ATOM 10480 N N . ALA F 1 123 ? -19.256 -39.711 109.365 1.00 59.59 123 ALA F N 1
ATOM 10481 C CA . ALA F 1 123 ? -19.493 -39.110 110.680 1.00 60.43 123 ALA F CA 1
ATOM 10482 C C . ALA F 1 123 ? -18.174 -38.606 111.283 1.00 63.20 123 ALA F C 1
ATOM 10483 O O . ALA F 1 123 ? -18.101 -37.444 111.687 1.00 63.53 123 ALA F O 1
ATOM 10485 N N . ALA F 1 124 ? -17.132 -39.476 111.317 1.00 57.48 124 ALA F N 1
ATOM 10486 C CA . ALA F 1 124 ? -15.809 -39.161 111.855 1.00 56.98 124 ALA F CA 1
ATOM 10487 C C . ALA F 1 124 ? -15.133 -38.018 111.094 1.00 59.99 124 ALA F C 1
ATOM 10488 O O . ALA F 1 124 ? -14.591 -37.106 111.723 1.00 60.72 124 ALA F O 1
ATOM 10490 N N . GLU F 1 125 ? -15.192 -38.058 109.746 1.00 54.62 125 GLU F N 1
ATOM 10491 C CA . GLU F 1 125 ? -14.586 -37.052 108.868 1.00 54.06 125 GLU F CA 1
ATOM 10492 C C . GLU F 1 125 ? -15.255 -35.689 108.964 1.00 58.83 125 GLU F C 1
ATOM 10493 O O . GLU F 1 125 ? -14.568 -34.680 108.823 1.00 59.41 125 GLU F O 1
ATOM 10499 N N . SER F 1 126 ? -16.572 -35.651 109.240 1.00 55.71 126 SER F N 1
ATOM 10500 C CA . SER F 1 126 ? -17.312 -34.398 109.404 1.00 57.28 126 SER F CA 1
ATOM 10501 C C . SER F 1 126 ? -16.986 -33.725 110.750 1.00 63.39 126 SER F C 1
ATOM 10502 O O . SER F 1 126 ? -17.111 -32.501 110.872 1.00 64.46 126 SER F O 1
ATOM 10505 N N . LEU F 1 127 ? -16.543 -34.528 111.746 1.00 59.88 127 LEU F N 1
ATOM 10506 C CA . LEU F 1 127 ? -16.144 -34.054 113.076 1.00 61.19 127 LEU F CA 1
ATOM 10507 C C . LEU F 1 127 ? -14.720 -33.449 113.066 1.00 66.75 127 LEU F C 1
ATOM 10508 O O . LEU F 1 127 ? -14.306 -32.817 114.044 1.00 67.38 127 LEU F O 1
ATOM 10513 N N . GLY F 1 128 ? -14.007 -33.639 111.956 1.00 63.41 128 GLY F N 1
ATOM 10514 C CA . GLY F 1 128 ? -12.654 -33.139 111.759 1.00 64.34 128 GLY F CA 1
ATOM 10515 C C . GLY F 1 128 ? -11.585 -34.209 111.787 1.00 69.38 128 GLY F C 1
ATOM 10516 O O . GLY F 1 128 ? -10.428 -33.930 111.455 1.00 69.42 128 GLY F O 1
ATOM 10517 N N . LEU F 1 129 ? -11.967 -35.438 112.189 1.00 66.24 129 LEU F N 1
ATOM 10518 C CA . LEU F 1 129 ? -11.066 -36.586 112.298 1.00 66.04 129 LEU F CA 1
ATOM 10519 C C . LEU F 1 129 ? -10.657 -37.133 110.924 1.00 69.90 129 LEU F C 1
ATOM 10520 O O . LEU F 1 129 ? -11.261 -36.791 109.901 1.00 68.62 129 LEU F O 1
ATOM 10525 N N . GLY F 1 130 ? -9.619 -37.965 110.931 1.00 67.02 130 GLY F N 1
ATOM 10526 C CA . GLY F 1 130 ? -9.088 -38.630 109.749 1.00 65.84 130 GLY F CA 1
ATOM 10527 C C . GLY F 1 130 ? -9.240 -40.126 109.885 1.00 68.82 130 GLY F C 1
ATOM 10528 O O . GLY F 1 130 ? -9.070 -40.664 110.983 1.00 68.65 130 GLY F O 1
ATOM 10529 N N . THR F 1 131 ? -9.606 -40.804 108.783 1.00 64.82 131 THR F N 1
ATOM 10530 C CA . THR F 1 131 ? -9.811 -42.259 108.774 1.00 63.99 131 THR F CA 1
ATOM 10531 C C . THR F 1 131 ? -9.060 -42.957 107.648 1.00 67.63 131 THR F C 1
ATOM 10532 O O . THR F 1 131 ? -8.676 -42.319 106.672 1.00 67.67 131 THR F O 1
ATOM 10536 N N . VAL F 1 132 ? -8.880 -44.280 107.789 1.00 63.58 132 VAL F N 1
ATOM 10537 C CA . VAL F 1 132 ? -8.283 -45.189 106.812 1.00 62.66 132 VAL F CA 1
ATOM 10538 C C . VAL F 1 132 ? -8.800 -46.609 107.103 1.00 65.67 132 VAL F C 1
ATOM 10539 O O . VAL F 1 132 ? -8.561 -47.123 108.202 1.00 65.95 132 VAL F O 1
ATOM 10543 N N . PRO F 1 133 ? -9.590 -47.222 106.184 1.00 60.55 133 PRO F N 1
ATOM 10544 C CA . PRO F 1 133 ? -10.092 -48.577 106.447 1.00 59.51 133 PRO F CA 1
ATOM 10545 C C . PRO F 1 133 ? -8.948 -49.580 106.360 1.00 62.82 133 PRO F C 1
ATOM 10546 O O . PRO F 1 133 ? -8.018 -49.365 105.588 1.00 62.36 133 PRO F O 1
ATOM 10550 N N . ILE F 1 134 ? -8.987 -50.641 107.184 1.00 59.03 134 ILE F N 1
ATOM 10551 C CA . ILE F 1 134 ? -7.940 -51.661 107.209 1.00 58.89 134 ILE F CA 1
ATOM 10552 C C . ILE F 1 134 ? -8.468 -53.026 106.740 1.00 62.24 134 ILE F C 1
ATOM 10553 O O . ILE F 1 134 ? -9.069 -53.777 107.512 1.00 62.49 134 ILE F O 1
ATOM 10558 N N . GLY F 1 135 ? -8.238 -53.322 105.467 1.00 58.00 135 GLY F N 1
ATOM 10559 C CA . GLY F 1 135 ? -8.617 -54.595 104.865 1.00 57.67 135 GLY F CA 1
ATOM 10560 C C . GLY F 1 135 ? -7.616 -55.683 105.200 1.00 62.65 135 GLY F C 1
ATOM 10561 O O . GLY F 1 135 ? -7.887 -56.869 104.978 1.00 62.94 135 GLY F O 1
ATOM 10562 N N . GLY F 1 136 ? -6.469 -55.261 105.750 1.00 59.19 136 GLY F N 1
ATOM 10563 C CA . GLY F 1 136 ? -5.371 -56.109 106.199 1.00 60.03 136 GLY F CA 1
ATOM 10564 C C . GLY F 1 136 ? -5.718 -56.994 107.380 1.00 64.33 136 GLY F C 1
ATOM 10565 O O . GLY F 1 136 ? -4.933 -57.872 107.742 1.00 64.57 136 GLY F O 1
ATOM 10566 N N . ILE F 1 137 ? -6.918 -56.796 107.973 1.00 60.94 137 ILE F N 1
ATOM 10567 C CA . ILE F 1 137 ? -7.458 -57.602 109.076 1.00 61.40 137 ILE F CA 1
ATOM 10568 C C . ILE F 1 137 ? -7.667 -59.072 108.627 1.00 66.59 137 ILE F C 1
ATOM 10569 O O . ILE F 1 137 ? -7.771 -59.973 109.465 1.00 67.63 137 ILE F O 1
ATOM 10574 N N . ARG F 1 138 ? -7.681 -59.291 107.293 1.00 62.48 138 ARG F N 1
ATOM 10575 C CA . ARG F 1 138 ? -7.822 -60.583 106.627 1.00 62.49 138 ARG F CA 1
ATOM 10576 C C . ARG F 1 138 ? -6.466 -61.232 106.265 1.00 67.33 138 ARG F C 1
ATOM 10577 O O . ARG F 1 138 ? -6.451 -62.255 105.578 1.00 67.17 138 ARG F O 1
ATOM 10585 N N . ARG F 1 139 ? -5.335 -60.655 106.736 1.00 64.99 139 ARG F N 1
ATOM 10586 C CA . ARG F 1 139 ? -3.988 -61.194 106.489 1.00 66.14 139 ARG F CA 1
ATOM 10587 C C . ARG F 1 139 ? -3.785 -62.456 107.335 1.00 71.76 139 ARG F C 1
ATOM 10588 O O . ARG F 1 139 ? -3.467 -63.515 106.788 1.00 72.37 139 ARG F O 1
ATOM 10596 N N . LYS F 1 140 ? -4.009 -62.341 108.660 1.00 68.37 140 LYS F N 1
ATOM 10597 C CA . LYS F 1 140 ? -3.950 -63.449 109.620 1.00 69.16 140 LYS F CA 1
ATOM 10598 C C . LYS F 1 140 ? -5.290 -63.402 110.402 1.00 70.89 140 LYS F C 1
ATOM 10599 O O . LYS F 1 140 ? -5.317 -62.910 111.533 1.00 71.07 140 LYS F O 1
ATOM 10605 N N . PRO F 1 141 ? -6.434 -63.815 109.781 1.00 64.86 141 PRO F N 1
ATOM 10606 C CA . PRO F 1 141 ? -7.733 -63.670 110.465 1.00 63.33 141 PRO F CA 1
ATOM 10607 C C . PRO F 1 141 ? -7.966 -64.583 111.655 1.00 67.42 141 PRO F C 1
ATOM 10608 O O . PRO F 1 141 ? -8.784 -64.248 112.509 1.00 66.73 141 PRO F O 1
ATOM 10612 N N . LEU F 1 142 ? -7.264 -65.728 111.709 1.00 64.79 142 LEU F N 1
ATOM 10613 C CA . LEU F 1 142 ? -7.395 -66.693 112.798 1.00 66.09 142 LEU F CA 1
ATOM 10614 C C . LEU F 1 142 ? -6.968 -66.092 114.137 1.00 70.18 142 LEU F C 1
ATOM 10615 O O . LEU F 1 142 ? -7.721 -66.193 115.109 1.00 70.22 142 LEU F O 1
ATOM 10620 N N . GLU F 1 143 ? -5.801 -65.403 114.166 1.00 66.45 143 GLU F N 1
ATOM 10621 C CA . GLU F 1 143 ? -5.281 -64.740 115.365 1.00 66.59 143 GLU F CA 1
ATOM 10622 C C . GLU F 1 143 ? -6.119 -63.513 115.731 1.00 68.49 143 GLU F C 1
ATOM 10623 O O . GLU F 1 143 ? -6.190 -63.164 116.907 1.00 68.57 143 GLU F O 1
ATOM 10629 N N . VAL F 1 144 ? -6.771 -62.880 114.731 1.00 63.47 144 VAL F N 1
ATOM 10630 C CA . VAL F 1 144 ? -7.672 -61.734 114.926 1.00 62.38 144 VAL F CA 1
ATOM 10631 C C . VAL F 1 144 ? -8.882 -62.226 115.746 1.00 67.27 144 VAL F C 1
ATOM 10632 O O . VAL F 1 144 ? -9.229 -61.601 116.751 1.00 67.56 144 VAL F O 1
ATOM 10636 N N . ILE F 1 145 ? -9.460 -63.386 115.352 1.00 64.05 145 ILE F N 1
ATOM 10637 C CA . ILE F 1 145 ? -10.574 -64.050 116.041 1.00 64.56 145 ILE F CA 1
ATOM 10638 C C . ILE F 1 145 ? -10.124 -64.431 117.463 1.00 69.94 145 ILE F C 1
ATOM 10639 O O . ILE F 1 145 ? -10.891 -64.253 118.407 1.00 70.48 145 ILE F O 1
ATOM 10644 N N . GLU F 1 146 ? -8.870 -64.903 117.611 1.00 66.95 146 GLU F N 1
ATOM 10645 C CA . GLU F 1 146 ? -8.285 -65.257 118.905 1.00 68.99 146 GLU F CA 1
ATOM 10646 C C . GLU F 1 146 ? -8.167 -64.003 119.803 1.00 73.18 146 GLU F C 1
ATOM 10647 O O . GLU F 1 146 ? -8.646 -64.025 120.941 1.00 74.60 146 GLU F O 1
ATOM 10653 N N . LEU F 1 147 ? -7.558 -62.910 119.265 1.00 67.44 147 LEU F N 1
ATOM 10654 C CA . LEU F 1 147 ? -7.307 -61.629 119.934 1.00 66.98 147 LEU F CA 1
ATOM 10655 C C . LEU F 1 147 ? -8.576 -60.927 120.398 1.00 70.20 147 LEU F C 1
ATOM 10656 O O . LEU F 1 147 ? -8.664 -60.523 121.560 1.00 70.88 147 LEU F O 1
ATOM 10661 N N . LEU F 1 148 ? -9.548 -60.764 119.481 1.00 65.49 148 LEU F N 1
ATOM 10662 C CA . LEU F 1 148 ? -10.827 -60.089 119.735 1.00 64.96 148 LEU F CA 1
ATOM 10663 C C . LEU F 1 148 ? -11.882 -60.995 120.387 1.00 70.57 148 LEU F C 1
ATOM 10664 O O . LEU F 1 148 ? -12.986 -60.525 120.680 1.00 69.99 148 LEU F O 1
ATOM 10669 N N . ASP F 1 149 ? -11.536 -62.283 120.624 1.00 68.94 149 ASP F N 1
ATOM 10670 C CA . ASP F 1 149 ? -12.393 -63.308 121.239 1.00 70.36 149 ASP F CA 1
ATOM 10671 C C . ASP F 1 149 ? -13.753 -63.441 120.513 1.00 73.00 149 ASP F C 1
ATOM 10672 O O . ASP F 1 149 ? -14.812 -63.482 121.148 1.00 73.47 149 ASP F O 1
ATOM 10677 N N . LEU F 1 150 ? -13.702 -63.501 119.165 1.00 67.45 150 LEU F N 1
ATOM 10678 C CA . LEU F 1 150 ? -14.886 -63.611 118.312 1.00 65.76 150 LEU F CA 1
ATOM 10679 C C . LEU F 1 150 ? -15.530 -64.994 118.410 1.00 70.31 150 LEU F C 1
ATOM 10680 O O . LEU F 1 150 ? -14.836 -65.999 118.224 1.00 70.56 150 LEU F O 1
ATOM 10685 N N . PRO F 1 151 ? -16.850 -65.073 118.706 1.00 66.87 151 PRO F N 1
ATOM 10686 C CA . PRO F 1 151 ? -17.497 -66.386 118.815 1.00 67.70 151 PRO F CA 1
ATOM 10687 C C . PRO F 1 151 ? -17.998 -66.901 117.468 1.00 69.90 151 PRO F C 1
ATOM 10688 O O . PRO F 1 151 ? -17.843 -66.215 116.452 1.00 66.90 151 PRO F O 1
ATOM 10692 N N . GLU F 1 152 ? -18.603 -68.113 117.470 1.00 68.02 152 GLU F N 1
ATOM 10693 C CA . GLU F 1 152 ? -19.162 -68.762 116.286 1.00 67.13 152 GLU F CA 1
ATOM 10694 C C . GLU F 1 152 ? -20.161 -67.826 115.607 1.00 70.38 152 GLU F C 1
ATOM 10695 O O . GLU F 1 152 ? -20.999 -67.223 116.286 1.00 70.85 152 GLU F O 1
ATOM 10701 N N . TYR F 1 153 ? -20.003 -67.650 114.277 1.00 65.26 153 TYR F N 1
ATOM 10702 C CA . TYR F 1 153 ? -20.808 -66.807 113.372 1.00 63.12 153 TYR F CA 1
ATOM 10703 C C . TYR F 1 153 ? -20.470 -65.296 113.358 1.00 64.16 153 TYR F C 1
ATOM 10704 O O . TYR F 1 153 ? -21.310 -64.484 112.969 1.00 62.97 153 TYR F O 1
ATOM 10713 N N . VAL F 1 154 ? -19.223 -64.931 113.748 1.00 59.25 154 VAL F N 1
ATOM 10714 C CA . VAL F 1 154 ? -18.721 -63.548 113.783 1.00 57.31 154 VAL F CA 1
ATOM 10715 C C . VAL F 1 154 ? -17.322 -63.476 113.128 1.00 60.62 154 VAL F C 1
ATOM 10716 O O . VAL F 1 154 ? -16.331 -63.794 113.788 1.00 61.41 154 VAL F O 1
ATOM 10720 N N . PHE F 1 155 ? -17.237 -63.046 111.847 1.00 55.56 155 PHE F N 1
ATOM 10721 C CA . PHE F 1 155 ? -15.951 -62.938 111.138 1.00 54.44 155 PHE F CA 1
ATOM 10722 C C . PHE F 1 155 ? -15.495 -61.497 110.872 1.00 57.57 155 PHE F C 1
ATOM 10723 O O . PHE F 1 155 ? -16.335 -60.674 110.506 1.00 56.58 155 PHE F O 1
ATOM 10731 N N . PRO F 1 156 ? -14.174 -61.183 111.005 1.00 54.58 156 PRO F N 1
ATOM 10732 C CA . PRO F 1 156 ? -13.708 -59.804 110.743 1.00 53.65 156 PRO F CA 1
ATOM 10733 C C . PRO F 1 156 ? -13.763 -59.409 109.264 1.00 56.53 156 PRO F C 1
ATOM 10734 O O . PRO F 1 156 ? -13.272 -60.146 108.407 1.00 56.12 156 PRO F O 1
ATOM 10738 N N . VAL F 1 157 ? -14.384 -58.258 108.964 1.00 52.45 157 VAL F N 1
ATOM 10739 C CA . VAL F 1 157 ? -14.513 -57.765 107.589 1.00 51.05 157 VAL F CA 1
ATOM 10740 C C . VAL F 1 157 ? -13.425 -56.728 107.289 1.00 56.32 157 VAL F C 1
ATOM 10741 O O . VAL F 1 157 ? -12.578 -56.964 106.432 1.00 56.16 157 VAL F O 1
ATOM 10745 N N . SER F 1 158 ? -13.459 -55.580 107.983 1.00 53.58 158 SER F N 1
ATOM 10746 C CA . SER F 1 158 ? -12.491 -54.498 107.796 1.00 53.56 158 SER F CA 1
ATOM 10747 C C . SER F 1 158 ? -12.339 -53.674 109.064 1.00 58.04 158 SER F C 1
ATOM 10748 O O . SER F 1 158 ? -13.286 -53.519 109.838 1.00 57.70 158 SER F O 1
ATOM 10751 N N . GLY F 1 159 ? -11.137 -53.157 109.256 1.00 55.16 159 GLY F N 1
ATOM 10752 C CA . GLY F 1 159 ? -10.817 -52.269 110.362 1.00 55.56 159 GLY F CA 1
ATOM 10753 C C . GLY F 1 159 ? -11.028 -50.833 109.931 1.00 58.07 159 GLY F C 1
ATOM 10754 O O . GLY F 1 159 ? -11.268 -50.576 108.749 1.00 56.04 159 GLY F O 1
ATOM 10755 N N . LEU F 1 160 ? -10.965 -49.892 110.887 1.00 55.97 160 LEU F N 1
ATOM 10756 C CA . LEU F 1 160 ? -11.121 -48.458 110.636 1.00 56.13 160 LEU F CA 1
ATOM 10757 C C . LEU F 1 160 ? -10.340 -47.635 111.663 1.00 63.53 160 LEU F C 1
ATOM 10758 O O . LEU F 1 160 ? -10.763 -47.493 112.814 1.00 64.17 160 LEU F O 1
ATOM 10763 N N . VAL F 1 161 ? -9.179 -47.118 111.233 1.00 61.61 161 VAL F N 1
ATOM 10764 C CA . VAL F 1 161 ? -8.286 -46.292 112.042 1.00 63.06 161 VAL F CA 1
ATOM 10765 C C . VAL F 1 161 ? -8.890 -44.891 112.131 1.00 67.78 161 VAL F C 1
ATOM 10766 O O . VAL F 1 161 ? -9.158 -44.275 111.102 1.00 66.62 161 VAL F O 1
ATOM 10770 N N . VAL F 1 162 ? -9.152 -44.424 113.363 1.00 65.87 162 VAL F N 1
ATOM 10771 C CA . VAL F 1 162 ? -9.752 -43.119 113.665 1.00 66.10 162 VAL F CA 1
ATOM 10772 C C . VAL F 1 162 ? -8.824 -42.360 114.615 1.00 70.50 162 VAL F C 1
ATOM 10773 O O . VAL F 1 162 ? -8.381 -42.917 115.620 1.00 71.19 162 VAL F O 1
ATOM 10777 N N . GLY F 1 163 ? -8.536 -41.109 114.274 1.00 66.87 163 GLY F N 1
ATOM 10778 C CA . GLY F 1 163 ? -7.674 -40.237 115.064 1.00 68.19 163 GLY F CA 1
ATOM 10779 C C . GLY F 1 163 ? -7.621 -38.811 114.557 1.00 71.89 163 GLY F C 1
ATOM 10780 O O . GLY F 1 163 ? -8.270 -38.474 113.560 1.00 70.33 163 GLY F O 1
ATOM 10781 N N . HIS F 1 164 ? -6.849 -37.958 115.249 1.00 69.58 164 HIS F N 1
ATOM 10782 C CA . HIS F 1 164 ? -6.684 -36.557 114.867 1.00 69.53 164 HIS F CA 1
ATOM 10783 C C . HIS F 1 164 ? -5.507 -36.443 113.882 1.00 73.71 164 HIS F C 1
ATOM 10784 O O . HIS F 1 164 ? -4.390 -36.836 114.233 1.00 74.42 164 HIS F O 1
ATOM 10791 N N . PRO F 1 165 ? -5.741 -35.960 112.635 1.00 69.53 165 PRO F N 1
ATOM 10792 C CA . PRO F 1 165 ? -4.642 -35.892 111.651 1.00 69.52 165 PRO F CA 1
ATOM 10793 C C . PRO F 1 165 ? -3.513 -34.901 111.953 1.00 75.76 165 PRO F C 1
ATOM 10794 O O . PRO F 1 165 ? -3.728 -33.901 112.646 1.00 76.99 165 PRO F O 1
ATOM 10798 N N . SER F 1 166 ? -2.307 -35.183 111.411 1.00 72.18 166 SER F N 1
ATOM 10799 C CA . SER F 1 166 ? -1.120 -34.325 111.528 1.00 73.38 166 SER F CA 1
ATOM 10800 C C . SER F 1 166 ? -0.783 -33.693 110.161 1.00 75.95 166 SER F C 1
ATOM 10801 O O . SER F 1 166 ? 0.122 -32.861 110.058 1.00 76.74 166 SER F O 1
ATOM 10804 N N . ASP F 1 167 ? -1.531 -34.104 109.116 1.00 70.34 167 ASP F N 1
ATOM 10805 C CA . ASP F 1 167 ? -1.420 -33.641 107.731 1.00 69.29 167 ASP F CA 1
ATOM 10806 C C . ASP F 1 167 ? -2.742 -33.878 106.979 1.00 69.47 167 ASP F C 1
ATOM 10807 O O . ASP F 1 167 ? -3.440 -34.856 107.249 1.00 67.25 167 ASP F O 1
ATOM 10812 N N . HIS F 1 168 ? -3.083 -32.972 106.055 1.00 65.36 168 HIS F N 1
ATOM 10813 C CA . HIS F 1 168 ? -4.318 -33.042 105.271 1.00 63.50 168 HIS F CA 1
ATOM 10814 C C . HIS F 1 168 ? -4.251 -34.039 104.122 1.00 66.09 168 HIS F C 1
ATOM 10815 O O . HIS F 1 168 ? -5.292 -34.525 103.679 1.00 64.28 168 HIS F O 1
ATOM 10822 N N . SER F 1 169 ? -3.031 -34.342 103.648 1.00 63.45 169 SER F N 1
ATOM 10823 C CA . SER F 1 169 ? -2.728 -35.208 102.502 1.00 62.74 169 SER F CA 1
ATOM 10824 C C . SER F 1 169 ? -3.360 -34.652 101.213 1.00 66.90 169 SER F C 1
ATOM 10825 O O . SER F 1 169 ? -3.448 -33.430 101.069 1.00 67.26 169 SER F O 1
ATOM 10828 N N . ALA F 1 170 ? -3.758 -35.530 100.272 1.00 62.88 170 ALA F N 1
ATOM 10829 C CA . ALA F 1 170 ? -4.376 -35.135 99.008 1.00 62.92 170 ALA F CA 1
ATOM 10830 C C . ALA F 1 170 ? -5.395 -36.162 98.520 1.00 66.81 170 ALA F C 1
ATOM 10831 O O . ALA F 1 170 ? -5.289 -37.353 98.828 1.00 66.10 170 ALA F O 1
ATOM 10833 N N . LYS F 1 171 ? -6.383 -35.689 97.748 1.00 63.43 171 LYS F N 1
ATOM 10834 C CA . LYS F 1 171 ? -7.437 -36.500 97.146 1.00 61.78 171 LYS F CA 1
ATOM 10835 C C . LYS F 1 171 ? -6.847 -37.349 96.010 1.00 65.28 171 LYS F C 1
ATOM 10836 O O . LYS F 1 171 ? -6.222 -36.803 95.097 1.00 66.12 171 LYS F O 1
ATOM 10842 N N . LYS F 1 172 ? -7.022 -38.680 96.081 1.00 60.52 172 LYS F N 1
ATOM 10843 C CA . LYS F 1 172 ? -6.561 -39.607 95.042 1.00 60.21 172 LYS F CA 1
ATOM 10844 C C . LYS F 1 172 ? -7.584 -39.556 93.894 1.00 64.56 172 LYS F C 1
ATOM 10845 O O . LYS F 1 172 ? -8.777 -39.759 94.158 1.00 63.77 172 LYS F O 1
ATOM 10851 N N . PRO F 1 173 ? -7.173 -39.281 92.629 1.00 61.62 173 PRO F N 1
ATOM 10852 C CA . PRO F 1 173 ? -8.160 -39.234 91.531 1.00 61.39 173 PRO F CA 1
ATOM 10853 C C . PRO F 1 173 ? -8.871 -40.567 91.306 1.00 64.48 173 PRO F C 1
ATOM 10854 O O . PRO F 1 173 ? -8.279 -41.626 91.522 1.00 63.52 173 PRO F O 1
ATOM 10858 N N . ARG F 1 174 ? -10.157 -40.508 90.922 1.00 61.10 174 ARG F N 1
ATOM 10859 C CA . ARG F 1 174 ? -10.968 -41.706 90.678 1.00 60.39 174 ARG F CA 1
ATOM 10860 C C . ARG F 1 174 ? -11.211 -41.931 89.185 1.00 65.31 174 ARG F C 1
ATOM 10861 O O . ARG F 1 174 ? -11.018 -41.011 88.382 1.00 66.01 174 ARG F O 1
ATOM 10869 N N . LEU F 1 175 ? -11.606 -43.168 88.816 1.00 61.60 175 LEU F N 1
ATOM 10870 C CA . LEU F 1 175 ? -11.888 -43.591 87.441 1.00 62.62 175 LEU F CA 1
ATOM 10871 C C . LEU F 1 175 ? -12.891 -42.665 86.741 1.00 66.62 175 LEU F C 1
ATOM 10872 O O . LEU F 1 175 ? -13.776 -42.131 87.420 1.00 65.63 175 LEU F O 1
ATOM 10877 N N . PRO F 1 176 ? -12.796 -42.467 85.397 1.00 64.08 176 PRO F N 1
ATOM 10878 C CA . PRO F 1 176 ? -13.786 -41.617 84.707 1.00 64.53 176 PRO F CA 1
ATOM 10879 C C . PRO F 1 176 ? -15.207 -42.126 84.947 1.00 68.16 176 PRO F C 1
ATOM 10880 O O . PRO F 1 176 ? -15.415 -43.347 85.007 1.00 66.69 176 PRO F O 1
ATOM 10884 N N . GLN F 1 177 ? -16.175 -41.195 85.131 1.00 65.23 177 GLN F N 1
ATOM 10885 C CA . GLN F 1 177 ? -17.575 -41.539 85.408 1.00 64.46 177 GLN F CA 1
ATOM 10886 C C . GLN F 1 177 ? -18.142 -42.589 84.456 1.00 68.06 177 GLN F C 1
ATOM 10887 O O . GLN F 1 177 ? -18.782 -43.525 84.925 1.00 66.50 177 GLN F O 1
ATOM 10893 N N . ALA F 1 178 ? -17.858 -42.464 83.141 1.00 66.18 178 ALA F N 1
ATOM 10894 C CA . ALA F 1 178 ? -18.305 -43.387 82.094 1.00 66.79 178 ALA F CA 1
ATOM 10895 C C . ALA F 1 178 ? -17.833 -44.832 82.304 1.00 70.54 178 ALA F C 1
ATOM 10896 O O . ALA F 1 178 ? -18.539 -45.752 81.892 1.00 70.66 178 ALA F O 1
ATOM 10898 N N . ALA F 1 179 ? -16.671 -45.029 82.971 1.00 66.51 179 ALA F N 1
ATOM 10899 C CA . ALA F 1 179 ? -16.100 -46.352 83.268 1.00 65.68 179 ALA F CA 1
ATOM 10900 C C . ALA F 1 179 ? -16.792 -47.077 84.440 1.00 67.67 179 ALA F C 1
ATOM 10901 O O . ALA F 1 179 ? -16.866 -48.307 84.433 1.00 65.94 179 ALA F O 1
ATOM 10903 N N . VAL F 1 180 ? -17.285 -46.315 85.439 1.00 64.33 180 VAL F N 1
ATOM 10904 C CA . VAL F 1 180 ? -17.963 -46.840 86.634 1.00 63.21 180 VAL F CA 1
ATOM 10905 C C . VAL F 1 180 ? -19.500 -46.825 86.464 1.00 68.16 180 VAL F C 1
ATOM 10906 O O . VAL F 1 180 ? -20.162 -47.812 86.793 1.00 67.27 180 VAL F O 1
ATOM 10910 N N . HIS F 1 181 ? -20.050 -45.719 85.935 1.00 66.32 181 HIS F N 1
ATOM 10911 C CA . HIS F 1 181 ? -21.485 -45.550 85.711 1.00 67.11 181 HIS F CA 1
ATOM 10912 C C . HIS F 1 181 ? -21.891 -45.934 84.288 1.00 73.15 181 HIS F C 1
ATOM 10913 O O . HIS F 1 181 ? -21.543 -45.240 83.328 1.00 74.05 181 HIS F O 1
ATOM 10920 N N . HIS F 1 182 ? -22.619 -47.057 84.161 1.00 70.09 182 HIS F N 1
ATOM 10921 C CA . HIS F 1 182 ? -23.112 -47.566 82.882 1.00 71.42 182 HIS F CA 1
ATOM 10922 C C . HIS F 1 182 ? -24.633 -47.443 82.854 1.00 75.83 182 HIS F C 1
ATOM 10923 O O . HIS F 1 182 ? -25.308 -47.997 83.721 1.00 75.16 182 HIS F O 1
ATOM 10930 N N . ARG F 1 183 ? -25.168 -46.700 81.877 1.00 73.22 183 ARG F N 1
ATOM 10931 C CA . ARG F 1 183 ? -26.609 -46.472 81.745 1.00 73.65 183 ARG F CA 1
ATOM 10932 C C . ARG F 1 183 ? -27.319 -47.646 81.075 1.00 77.96 183 ARG F C 1
ATOM 10933 O O . ARG F 1 183 ? -26.881 -48.106 80.016 1.00 78.52 183 ARG F O 1
ATOM 10941 N N . GLU F 1 184 ? -28.406 -48.137 81.715 1.00 73.98 184 GLU F N 1
ATOM 10942 C CA . GLU F 1 184 ? -29.282 -49.241 81.281 1.00 74.38 184 GLU F CA 1
ATOM 10943 C C . GLU F 1 184 ? -28.641 -50.626 81.247 1.00 77.59 184 GLU F C 1
ATOM 10944 O O . GLU F 1 184 ? -29.163 -51.541 81.884 1.00 77.17 184 GLU F O 1
ATOM 10950 N N . SER F 1 185 ? -27.534 -50.785 80.499 1.00 73.88 185 SER F N 1
ATOM 10951 C CA . SER F 1 185 ? -26.795 -52.043 80.358 1.00 72.97 185 SER F CA 1
ATOM 10952 C C . SER F 1 185 ? -25.296 -51.801 80.595 1.00 75.33 185 SER F C 1
ATOM 10953 O O . SER F 1 185 ? -24.863 -50.643 80.634 1.00 74.66 185 SER F O 1
ATOM 10956 N N . TYR F 1 186 ? -24.514 -52.890 80.771 1.00 70.96 186 TYR F N 1
ATOM 10957 C CA . TYR F 1 186 ? -23.067 -52.829 80.998 1.00 69.73 186 TYR F CA 1
ATOM 10958 C C . TYR F 1 186 ? -22.339 -52.347 79.737 1.00 75.58 186 TYR F C 1
ATOM 10959 O O . TYR F 1 186 ? -22.631 -52.826 78.639 1.00 76.70 186 TYR F O 1
ATOM 10968 N N . ASN F 1 187 ? -21.384 -51.412 79.902 1.00 72.32 187 ASN F N 1
ATOM 10969 C CA . ASN F 1 187 ? -20.568 -50.895 78.804 1.00 73.71 187 ASN F CA 1
ATOM 10970 C C . ASN F 1 187 ? -19.252 -51.664 78.774 1.00 78.11 187 ASN F C 1
ATOM 10971 O O . ASN F 1 187 ? -18.470 -51.580 79.725 1.00 76.25 187 ASN F O 1
ATOM 10976 N N . HIS F 1 188 ? -19.028 -52.443 77.702 1.00 76.83 188 HIS F N 1
ATOM 10977 C CA . HIS F 1 188 ? -17.832 -53.273 77.540 1.00 77.30 188 HIS F CA 1
ATOM 10978 C C . HIS F 1 188 ? -16.586 -52.529 77.028 1.00 81.19 188 HIS F C 1
ATOM 10979 O O . HIS F 1 188 ? -15.479 -53.054 77.158 1.00 80.99 188 HIS F O 1
ATOM 10986 N N . ASP F 1 189 ? -16.757 -51.315 76.465 1.00 77.61 189 ASP F N 1
ATOM 10987 C CA . ASP F 1 189 ? -15.635 -50.510 75.973 1.00 78.15 189 ASP F CA 1
ATOM 10988 C C . ASP F 1 189 ? -15.018 -49.682 77.111 1.00 78.91 189 ASP F C 1
ATOM 10989 O O . ASP F 1 189 ? -15.369 -48.511 77.280 1.00 78.07 189 ASP F O 1
ATOM 10994 N N . LEU F 1 190 ? -14.124 -50.302 77.905 1.00 73.21 190 LEU F N 1
ATOM 10995 C CA . LEU F 1 190 ? -13.489 -49.632 79.050 1.00 70.85 190 LEU F CA 1
ATOM 10996 C C . LEU F 1 190 ? -11.952 -49.556 78.987 1.00 74.11 190 LEU F C 1
ATOM 10997 O O . LEU F 1 190 ? -11.353 -48.856 79.807 1.00 73.00 190 LEU F O 1
ATOM 11002 N N . LYS F 1 191 ? -11.319 -50.256 78.022 1.00 71.16 191 LYS F N 1
ATOM 11003 C CA . LYS F 1 191 ? -9.860 -50.290 77.850 1.00 71.50 191 LYS F CA 1
ATOM 11004 C C . LYS F 1 191 ? -9.260 -48.897 77.624 1.00 74.75 191 LYS F C 1
ATOM 11005 O O . LYS F 1 191 ? -8.293 -48.539 78.301 1.00 74.33 191 LYS F O 1
ATOM 11011 N N . SER F 1 192 ? -9.849 -48.113 76.695 1.00 70.92 192 SER F N 1
ATOM 11012 C CA . SER F 1 192 ? -9.413 -46.753 76.366 1.00 70.98 192 SER F CA 1
ATOM 11013 C C . SER F 1 192 ? -9.555 -45.813 77.564 1.00 71.34 192 SER F C 1
ATOM 11014 O O . SER F 1 192 ? -8.687 -44.965 77.770 1.00 71.43 192 SER F O 1
ATOM 11017 N N . LEU F 1 193 ? -10.632 -45.987 78.363 1.00 64.41 193 LEU F N 1
ATOM 11018 C CA . LEU F 1 193 ? -10.914 -45.208 79.570 1.00 61.62 193 LEU F CA 1
ATOM 11019 C C . LEU F 1 193 ? -9.896 -45.485 80.672 1.00 62.08 193 LEU F C 1
ATOM 11020 O O . LEU F 1 193 ? -9.519 -44.559 81.390 1.00 61.47 193 LEU F O 1
ATOM 11025 N N . ILE F 1 194 ? -9.445 -46.750 80.795 1.00 56.50 194 ILE F N 1
ATOM 11026 C CA . ILE F 1 194 ? -8.435 -47.165 81.775 1.00 54.78 194 ILE F CA 1
ATOM 11027 C C . ILE F 1 194 ? -7.073 -46.592 81.367 1.00 59.71 194 ILE F C 1
ATOM 11028 O O . ILE F 1 194 ? -6.356 -46.066 82.220 1.00 58.52 194 ILE F O 1
ATOM 11033 N N . GLN F 1 195 ? -6.752 -46.650 80.055 1.00 58.39 195 GLN F N 1
ATOM 11034 C CA . GLN F 1 195 ? -5.512 -46.123 79.472 1.00 60.18 195 GLN F CA 1
ATOM 11035 C C . GLN F 1 195 ? -5.366 -44.614 79.718 1.00 66.08 195 GLN F C 1
ATOM 11036 O O . GLN F 1 195 ? -4.275 -44.158 80.071 1.00 66.42 195 GLN F O 1
ATOM 11042 N N . ASP F 1 196 ? -6.470 -43.853 79.570 1.00 63.50 196 ASP F N 1
ATOM 11043 C CA . ASP F 1 196 ? -6.501 -42.407 79.818 1.00 64.07 196 ASP F CA 1
ATOM 11044 C C . ASP F 1 196 ? -6.364 -42.105 81.312 1.00 65.30 196 ASP F C 1
ATOM 11045 O O . ASP F 1 196 ? -5.731 -41.116 81.673 1.00 65.00 196 ASP F O 1
ATOM 11050 N N . TYR F 1 197 ? -6.954 -42.962 82.173 1.00 60.01 197 TYR F N 1
ATOM 11051 C CA . TYR F 1 197 ? -6.898 -42.854 83.634 1.00 58.04 197 TYR F CA 1
ATOM 11052 C C . TYR F 1 197 ? -5.481 -43.121 84.148 1.00 61.54 197 TYR F C 1
ATOM 11053 O O . TYR F 1 197 ? -5.055 -42.483 85.111 1.00 60.07 197 TYR F O 1
ATOM 11062 N N . ASP F 1 198 ? -4.759 -44.058 83.495 1.00 59.42 198 ASP F N 1
ATOM 11063 C CA . ASP F 1 198 ? -3.374 -44.418 83.815 1.00 60.12 198 ASP F CA 1
ATOM 11064 C C . ASP F 1 198 ? -2.451 -43.234 83.575 1.00 66.16 198 ASP F C 1
ATOM 11065 O O . ASP F 1 198 ? -1.520 -43.032 84.353 1.00 66.06 198 ASP F O 1
ATOM 11070 N N . ALA F 1 199 ? -2.722 -42.449 82.507 1.00 64.73 199 ALA F N 1
ATOM 11071 C CA . ALA F 1 199 ? -1.968 -41.248 82.139 1.00 66.77 199 ALA F CA 1
ATOM 11072 C C . ALA F 1 199 ? -2.163 -40.147 83.193 1.00 71.40 199 ALA F C 1
ATOM 11073 O O . ALA F 1 199 ? -1.206 -39.455 83.540 1.00 71.95 199 ALA F O 1
ATOM 11075 N N . GLU F 1 200 ? -3.399 -40.012 83.714 1.00 67.47 200 GLU F N 1
ATOM 11076 C CA . GLU F 1 200 ? -3.767 -39.045 84.749 1.00 66.87 200 GLU F CA 1
ATOM 11077 C C . GLU F 1 200 ? -3.187 -39.481 86.106 1.00 70.57 200 GLU F C 1
ATOM 11078 O O . GLU F 1 200 ? -2.775 -38.628 86.896 1.00 70.62 200 GLU F O 1
ATOM 11084 N N . MET F 1 201 ? -3.125 -40.809 86.353 1.00 66.53 201 MET F N 1
ATOM 11085 C CA . MET F 1 201 ? -2.595 -41.389 87.589 1.00 65.56 201 MET F CA 1
ATOM 11086 C C . MET F 1 201 ? -1.078 -41.324 87.674 1.00 70.22 201 MET F C 1
ATOM 11087 O O . MET F 1 201 ? -0.543 -41.169 88.774 1.00 69.73 201 MET F O 1
ATOM 11092 N N . ALA F 1 202 ? -0.388 -41.471 86.525 1.00 67.90 202 ALA F N 1
ATOM 11093 C CA . ALA F 1 202 ? 1.074 -41.402 86.438 1.00 69.06 202 ALA F CA 1
ATOM 11094 C C . ALA F 1 202 ? 1.532 -39.968 86.722 1.00 72.96 202 ALA F C 1
ATOM 11095 O O . ALA F 1 202 ? 2.548 -39.781 87.388 1.00 72.96 202 ALA F O 1
ATOM 11097 N N . GLU F 1 203 ? 0.750 -38.964 86.255 1.00 69.23 203 GLU F N 1
ATOM 11098 C CA . GLU F 1 203 ? 0.989 -37.538 86.480 1.00 69.86 203 GLU F CA 1
ATOM 11099 C C . GLU F 1 203 ? 0.725 -37.176 87.942 1.00 71.85 203 GLU F C 1
ATOM 11100 O O . GLU F 1 203 ? 1.440 -36.340 88.492 1.00 72.62 203 GLU F O 1
ATOM 11106 N N . TYR F 1 204 ? -0.295 -37.808 88.567 1.00 66.35 204 TYR F N 1
ATOM 11107 C CA . TYR F 1 204 ? -0.645 -37.609 89.978 1.00 65.10 204 TYR F CA 1
ATOM 11108 C C . TYR F 1 204 ? 0.490 -38.127 90.862 1.00 70.65 204 TYR F C 1
ATOM 11109 O O . TYR F 1 204 ? 0.915 -37.419 91.774 1.00 70.26 204 TYR F O 1
ATOM 11118 N N . MET F 1 205 ? 0.993 -39.347 90.567 1.00 68.97 205 MET F N 1
ATOM 11119 C CA . MET F 1 205 ? 2.092 -39.988 91.293 1.00 70.19 205 MET F CA 1
ATOM 11120 C C . MET F 1 205 ? 3.415 -39.244 91.120 1.00 76.70 205 MET F C 1
ATOM 11121 O O . MET F 1 205 ? 4.249 -39.267 92.027 1.00 77.23 205 MET F O 1
ATOM 11126 N N . LYS F 1 206 ? 3.600 -38.580 89.962 1.00 74.49 206 LYS F N 1
ATOM 11127 C CA . LYS F 1 206 ? 4.791 -37.787 89.663 1.00 76.71 206 LYS F CA 1
ATOM 11128 C C . LYS F 1 206 ? 4.808 -36.536 90.541 1.00 80.70 206 LYS F C 1
ATOM 11129 O O . LYS F 1 206 ? 5.811 -36.281 91.204 1.00 81.38 206 LYS F O 1
ATOM 11135 N N . LYS F 1 207 ? 3.679 -35.795 90.594 1.00 76.17 207 LYS F N 1
ATOM 11136 C CA . LYS F 1 207 ? 3.520 -34.587 91.410 1.00 76.13 207 LYS F CA 1
ATOM 11137 C C . LYS F 1 207 ? 3.516 -34.863 92.922 1.00 79.10 207 LYS F C 1
ATOM 11138 O O . LYS F 1 207 ? 3.913 -33.993 93.698 1.00 79.48 207 LYS F O 1
ATOM 11144 N N . ARG F 1 208 ? 3.090 -36.075 93.331 1.00 73.95 208 ARG F N 1
ATOM 11145 C CA . ARG F 1 208 ? 3.026 -36.518 94.728 1.00 72.52 208 ARG F CA 1
ATOM 11146 C C . ARG F 1 208 ? 4.423 -36.845 95.302 1.00 77.51 208 ARG F C 1
ATOM 11147 O O . ARG F 1 208 ? 4.681 -36.558 96.473 1.00 77.02 208 ARG F O 1
ATOM 11155 N N . THR F 1 209 ? 5.304 -37.457 94.481 1.00 75.32 209 THR F N 1
ATOM 11156 C CA . THR F 1 209 ? 6.653 -37.891 94.870 1.00 76.78 209 THR F CA 1
ATOM 11157 C C . THR F 1 209 ? 7.769 -36.975 94.332 1.00 85.07 209 THR F C 1
ATOM 11158 O O . THR F 1 209 ? 8.952 -37.263 94.556 1.00 86.76 209 THR F O 1
ATOM 11162 N N . ASN F 1 210 ? 7.391 -35.869 93.641 1.00 82.77 210 ASN F N 1
ATOM 11163 C CA . ASN F 1 210 ? 8.285 -34.882 93.010 1.00 85.40 210 ASN F CA 1
ATOM 11164 C C . ASN F 1 210 ? 9.156 -35.521 91.900 1.00 91.35 210 ASN F C 1
ATOM 11165 O O . ASN F 1 210 ? 10.388 -35.393 91.894 1.00 93.60 210 ASN F O 1
ATOM 11170 N N . GLY F 1 211 ? 8.479 -36.213 90.982 1.00 86.52 211 GLY F N 1
ATOM 11171 C CA . GLY F 1 211 ? 9.076 -36.898 89.839 1.00 87.50 211 GLY F CA 1
ATOM 11172 C C . GLY F 1 211 ? 9.924 -38.110 90.174 1.00 91.02 211 GLY F C 1
ATOM 11173 O O . GLY F 1 211 ? 10.808 -38.470 89.393 1.00 92.88 211 GLY F O 1
ATOM 11174 N N . ALA F 1 212 ? 9.661 -38.753 91.327 1.00 85.06 212 ALA F N 1
ATOM 11175 C CA . ALA F 1 212 ? 10.401 -39.933 91.774 1.00 85.11 212 ALA F CA 1
ATOM 11176 C C . ALA F 1 212 ? 9.760 -41.245 91.325 1.00 88.11 212 ALA F C 1
ATOM 11177 O O . ALA F 1 212 ? 10.482 -42.175 90.964 1.00 89.00 212 ALA F O 1
ATOM 11179 N N . ASP F 1 213 ? 8.413 -41.323 91.358 1.00 82.72 213 ASP F N 1
ATOM 11180 C CA . ASP F 1 213 ? 7.645 -42.515 90.984 1.00 81.21 213 ASP F CA 1
ATOM 11181 C C . ASP F 1 213 ? 6.642 -42.221 89.859 1.00 85.40 213 ASP F C 1
ATOM 11182 O O . ASP F 1 213 ? 5.943 -41.203 89.899 1.00 84.12 213 ASP F O 1
ATOM 11187 N N . ASP F 1 214 ? 6.584 -43.123 88.855 1.00 82.98 214 ASP F N 1
ATOM 11188 C CA . ASP F 1 214 ? 5.728 -43.020 87.667 1.00 82.66 214 ASP F CA 1
ATOM 11189 C C . ASP F 1 214 ? 4.559 -44.027 87.673 1.00 83.81 214 ASP F C 1
ATOM 11190 O O . ASP F 1 214 ? 3.858 -44.155 86.664 1.00 83.23 214 ASP F O 1
ATOM 11195 N N . ARG F 1 215 ? 4.349 -44.727 88.813 1.00 78.60 215 ARG F N 1
ATOM 11196 C CA . ARG F 1 215 ? 3.309 -45.745 89.019 1.00 76.55 215 ARG F CA 1
ATOM 11197 C C . ARG F 1 215 ? 1.914 -45.310 88.589 1.00 78.82 215 ARG F C 1
ATOM 11198 O O . ARG F 1 215 ? 1.364 -44.357 89.149 1.00 77.60 215 ARG F O 1
ATOM 11206 N N . ASN F 1 216 ? 1.352 -46.003 87.585 1.00 75.17 216 ASN F N 1
ATOM 11207 C CA . ASN F 1 216 ? -0.006 -45.752 87.118 1.00 73.70 216 ASN F CA 1
ATOM 11208 C C . ASN F 1 216 ? -0.974 -46.657 87.898 1.00 75.57 216 ASN F C 1
ATOM 11209 O O . ASN F 1 216 ? -0.531 -47.445 88.734 1.00 74.69 216 ASN F O 1
ATOM 11214 N N . TRP F 1 217 ? -2.279 -46.544 87.631 1.00 71.07 217 TRP F N 1
ATOM 11215 C CA . TRP F 1 217 ? -3.311 -47.323 88.310 1.00 69.06 217 TRP F CA 1
ATOM 11216 C C . TRP F 1 217 ? -3.276 -48.823 87.987 1.00 72.33 217 TRP F C 1
ATOM 11217 O O . TRP F 1 217 ? -3.291 -49.637 88.912 1.00 71.52 217 TRP F O 1
ATOM 11228 N N . SER F 1 218 ? -3.250 -49.185 86.687 1.00 68.98 218 SER F N 1
ATOM 11229 C CA . SER F 1 218 ? -3.255 -50.580 86.238 1.00 68.71 218 SER F CA 1
ATOM 11230 C C . SER F 1 218 ? -2.068 -51.387 86.754 1.00 73.07 218 SER F C 1
ATOM 11231 O O . SER F 1 218 ? -2.255 -52.535 87.149 1.00 72.00 218 SER F O 1
ATOM 11234 N N . GLN F 1 219 ? -0.867 -50.769 86.804 1.00 71.06 219 GLN F N 1
ATOM 11235 C CA . GLN F 1 219 ? 0.368 -51.389 87.308 1.00 71.71 219 GLN F CA 1
ATOM 11236 C C . GLN F 1 219 ? 0.241 -51.790 88.781 1.00 74.59 219 GLN F C 1
ATOM 11237 O O . GLN F 1 219 ? 0.587 -52.919 89.130 1.00 74.46 219 GLN F O 1
ATOM 11243 N N . THR F 1 220 ? -0.263 -50.866 89.633 1.00 69.89 220 THR F N 1
ATOM 11244 C CA . THR F 1 220 ? -0.440 -51.070 91.075 1.00 68.46 220 THR F CA 1
ATOM 11245 C C . THR F 1 220 ? -1.468 -52.168 91.346 1.00 70.74 220 THR F C 1
ATOM 11246 O O . THR F 1 220 ? -1.211 -53.063 92.156 1.00 70.14 220 THR F O 1
ATOM 11250 N N . VAL F 1 221 ? -2.623 -52.097 90.650 1.00 66.23 221 VAL F N 1
ATOM 11251 C CA . VAL F 1 221 ? -3.735 -53.041 90.774 1.00 64.68 221 VAL F CA 1
ATOM 11252 C C . VAL F 1 221 ? -3.306 -54.460 90.368 1.00 69.16 221 VAL F C 1
ATOM 11253 O O . VAL F 1 221 ? -3.373 -55.360 91.205 1.00 68.32 221 VAL F O 1
ATOM 11257 N N . SER F 1 222 ? -2.816 -54.637 89.117 1.00 67.01 222 SER F N 1
ATOM 11258 C CA . SER F 1 222 ? -2.384 -55.930 88.562 1.00 67.96 222 SER F CA 1
ATOM 11259 C C . SER F 1 222 ? -1.294 -56.666 89.354 1.00 71.63 222 SER F C 1
ATOM 11260 O O . SER F 1 222 ? -1.284 -57.896 89.354 1.00 71.20 222 SER F O 1
ATOM 11263 N N . ALA F 1 223 ? -0.399 -55.918 90.036 1.00 67.89 223 ALA F N 1
ATOM 11264 C CA . ALA F 1 223 ? 0.687 -56.464 90.854 1.00 68.20 223 ALA F CA 1
ATOM 11265 C C . ALA F 1 223 ? 0.175 -57.191 92.101 1.00 70.07 223 ALA F C 1
ATOM 11266 O O . ALA F 1 223 ? 0.736 -58.219 92.472 1.00 70.68 223 ALA F O 1
ATOM 11268 N N . ILE F 1 224 ? -0.877 -56.656 92.746 1.00 64.52 224 ILE F N 1
ATOM 11269 C CA . ILE F 1 224 ? -1.495 -57.235 93.948 1.00 62.97 224 ILE F CA 1
ATOM 11270 C C . ILE F 1 224 ? -2.469 -58.350 93.541 1.00 64.92 224 ILE F C 1
ATOM 11271 O O . ILE F 1 224 ? -2.461 -59.430 94.140 1.00 64.46 224 ILE F O 1
ATOM 11276 N N . TYR F 1 225 ? -3.288 -58.086 92.504 1.00 60.09 225 TYR F N 1
ATOM 11277 C CA . TYR F 1 225 ? -4.286 -59.024 91.995 1.00 59.29 225 TYR F CA 1
ATOM 11278 C C . TYR F 1 225 ? -3.717 -60.151 91.119 1.00 64.66 225 TYR F C 1
ATOM 11279 O O . TYR F 1 225 ? -4.468 -60.998 90.627 1.00 64.21 225 TYR F O 1
ATOM 11288 N N . LYS F 1 226 ? -2.376 -60.192 90.995 1.00 62.67 226 LYS F N 1
ATOM 11289 C CA . LYS F 1 226 ? -1.598 -61.206 90.275 1.00 64.17 226 LYS F CA 1
ATOM 11290 C C . LYS F 1 226 ? -1.786 -62.577 90.925 1.00 68.16 226 LYS F C 1
ATOM 11291 O O . LYS F 1 226 ? -1.701 -63.594 90.239 1.00 68.98 226 LYS F O 1
ATOM 11297 N N . THR F 1 227 ? -2.041 -62.591 92.251 1.00 63.93 227 THR F N 1
ATOM 11298 C CA . THR F 1 227 ? -2.209 -63.791 93.066 1.00 64.27 227 THR F CA 1
ATOM 11299 C C . THR F 1 227 ? -3.295 -63.659 94.154 1.00 65.90 227 THR F C 1
ATOM 11300 O O . THR F 1 227 ? -3.831 -62.570 94.368 1.00 63.84 227 THR F O 1
ATOM 11304 N N . ILE F 1 228 ? -3.602 -64.784 94.839 1.00 63.08 228 ILE F N 1
ATOM 11305 C CA . ILE F 1 228 ? -4.542 -64.855 95.964 1.00 61.73 228 ILE F CA 1
ATOM 11306 C C . ILE F 1 228 ? -3.697 -64.445 97.175 1.00 66.89 228 ILE F C 1
ATOM 11307 O O . ILE F 1 228 ? -3.032 -65.292 97.788 1.00 68.19 228 ILE F O 1
ATOM 11312 N N . TYR F 1 229 ? -3.659 -63.128 97.454 1.00 62.40 229 TYR F N 1
ATOM 11313 C CA . TYR F 1 229 ? -2.856 -62.546 98.533 1.00 62.35 229 TYR F CA 1
ATOM 11314 C C . TYR F 1 229 ? -3.274 -62.958 99.942 1.00 66.79 229 TYR F C 1
ATOM 11315 O O . TYR F 1 229 ? -2.403 -63.096 100.805 1.00 67.04 229 TYR F O 1
ATOM 11324 N N . TYR F 1 230 ? -4.590 -63.159 100.176 1.00 63.05 230 TYR F N 1
ATOM 11325 C CA . TYR F 1 230 ? -5.108 -63.590 101.476 1.00 63.30 230 TYR F CA 1
ATOM 11326 C C . TYR F 1 230 ? -5.688 -65.007 101.383 1.00 68.41 230 TYR F C 1
ATOM 11327 O O . TYR F 1 230 ? -6.850 -65.181 101.003 1.00 67.42 230 TYR F O 1
ATOM 11336 N N . PRO F 1 231 ? -4.857 -66.037 101.674 1.00 66.79 231 PRO F N 1
ATOM 11337 C CA . PRO F 1 231 ? -5.323 -67.431 101.543 1.00 67.58 231 PRO F CA 1
ATOM 11338 C C . PRO F 1 231 ? -6.235 -67.936 102.661 1.00 71.73 231 PRO F C 1
ATOM 11339 O O . PRO F 1 231 ? -7.055 -68.823 102.421 1.00 71.71 231 PRO F O 1
ATOM 11343 N N . GLU F 1 232 ? -6.077 -67.392 103.881 1.00 68.53 232 GLU F N 1
ATOM 11344 C CA . GLU F 1 232 ? -6.825 -67.787 105.078 1.00 68.78 232 GLU F CA 1
ATOM 11345 C C . GLU F 1 232 ? -8.284 -67.292 105.133 1.00 71.22 232 GLU F C 1
ATOM 11346 O O . GLU F 1 232 ? -8.908 -67.400 106.192 1.00 71.13 232 GLU F O 1
ATOM 11352 N N . VAL F 1 233 ? -8.838 -66.784 104.003 1.00 66.24 233 VAL F N 1
ATOM 11353 C CA . VAL F 1 233 ? -10.216 -66.275 103.925 1.00 64.55 233 VAL F CA 1
ATOM 11354 C C . VAL F 1 233 ? -11.269 -67.377 104.146 1.00 68.43 233 VAL F C 1
ATOM 11355 O O . VAL F 1 233 ? -12.116 -67.221 105.029 1.00 67.59 233 VAL F O 1
ATOM 11359 N N . ARG F 1 234 ? -11.201 -68.489 103.373 1.00 65.92 234 ARG F N 1
ATOM 11360 C CA . ARG F 1 234 ? -12.135 -69.619 103.520 1.00 66.17 234 ARG F CA 1
ATOM 11361 C C . ARG F 1 234 ? -11.953 -70.313 104.873 1.00 70.86 234 ARG F C 1
ATOM 11362 O O . ARG F 1 234 ? -12.946 -70.692 105.503 1.00 70.69 234 ARG F O 1
ATOM 11370 N N . ALA F 1 235 ? -10.686 -70.449 105.323 1.00 67.84 235 ALA F N 1
ATOM 11371 C CA . ALA F 1 235 ? -10.323 -71.049 106.611 1.00 68.93 235 ALA F CA 1
ATOM 11372 C C . ALA F 1 235 ? -10.951 -70.283 107.793 1.00 71.80 235 ALA F C 1
ATOM 11373 O O . ALA F 1 235 ? -11.341 -70.905 108.779 1.00 72.62 235 ALA F O 1
ATOM 11375 N N . MET F 1 236 ? -11.069 -68.944 107.669 1.00 66.15 236 MET F N 1
ATOM 11376 C CA . MET F 1 236 ? -11.668 -68.049 108.658 1.00 65.24 236 MET F CA 1
ATOM 11377 C C . MET F 1 236 ? -13.188 -68.302 108.773 1.00 68.24 236 MET F C 1
ATOM 11378 O O . MET F 1 236 ? -13.689 -68.473 109.887 1.00 68.91 236 MET F O 1
ATOM 11383 N N . LEU F 1 237 ? -13.905 -68.321 107.622 1.00 62.36 237 LEU F N 1
ATOM 11384 C CA . LEU F 1 237 ? -15.354 -68.537 107.543 1.00 60.96 237 LEU F CA 1
ATOM 11385 C C . LEU F 1 237 ? -15.727 -69.948 108.015 1.00 64.18 237 LEU F C 1
ATOM 11386 O O . LEU F 1 237 ? -16.704 -70.109 108.749 1.00 63.85 237 LEU F O 1
ATOM 11391 N N . GLU F 1 238 ? -14.929 -70.957 107.623 1.00 60.34 238 GLU F N 1
ATOM 11392 C CA . GLU F 1 238 ? -15.153 -72.347 108.024 1.00 61.60 238 GLU F CA 1
ATOM 11393 C C . GLU F 1 238 ? -14.904 -72.578 109.520 1.00 66.32 238 GLU F C 1
ATOM 11394 O O . GLU F 1 238 ? -15.565 -73.430 110.113 1.00 66.86 238 GLU F O 1
ATOM 11400 N N . LYS F 1 239 ? -13.994 -71.787 110.136 1.00 62.92 239 LYS F N 1
ATOM 11401 C CA . LYS F 1 239 ? -13.682 -71.855 111.572 1.00 64.20 239 LYS F CA 1
ATOM 11402 C C . LYS F 1 239 ? -14.828 -71.262 112.391 1.00 67.92 239 LYS F C 1
ATOM 11403 O O . LYS F 1 239 ? -15.127 -71.760 113.478 1.00 68.87 239 LYS F O 1
ATOM 11409 N N . GLN F 1 240 ? -15.471 -70.201 111.857 1.00 63.00 240 GLN F N 1
ATOM 11410 C CA . GLN F 1 240 ? -16.591 -69.503 112.494 1.00 62.30 240 GLN F CA 1
ATOM 11411 C C . GLN F 1 240 ? -17.969 -70.160 112.287 1.00 66.65 240 GLN F C 1
ATOM 11412 O O . GLN F 1 240 ? -18.978 -69.594 112.706 1.00 66.19 240 GLN F O 1
ATOM 11418 N N . GLY F 1 241 ? -17.995 -71.344 111.672 1.00 63.91 241 GLY F N 1
ATOM 11419 C CA . GLY F 1 241 ? -19.216 -72.117 111.458 1.00 64.63 241 GLY F CA 1
ATOM 11420 C C . GLY F 1 241 ? -19.975 -71.879 110.167 1.00 67.53 241 GLY F C 1
ATOM 11421 O O . GLY F 1 241 ? -21.107 -72.362 110.024 1.00 68.13 241 GLY F O 1
ATOM 11422 N N . PHE F 1 242 ? -19.363 -71.158 109.209 1.00 62.07 242 PHE F N 1
ATOM 11423 C CA . PHE F 1 242 ? -20.000 -70.877 107.922 1.00 60.54 242 PHE F CA 1
ATOM 11424 C C . PHE F 1 242 ? -19.714 -71.974 106.909 1.00 65.14 242 PHE F C 1
ATOM 11425 O O . PHE F 1 242 ? -18.569 -72.412 106.760 1.00 65.32 242 PHE F O 1
ATOM 11433 N N . LYS F 1 243 ? -20.770 -72.428 106.230 1.00 61.98 243 LYS F N 1
ATOM 11434 C CA . LYS F 1 243 ? -20.686 -73.462 105.215 1.00 62.62 243 LYS F CA 1
ATOM 11435 C C . LYS F 1 243 ? -21.050 -72.915 103.836 1.00 66.47 243 LYS F C 1
ATOM 11436 O O . LYS F 1 243 ? -21.655 -71.847 103.705 1.00 64.45 243 LYS F O 1
ATOM 11442 N N . PHE F 1 244 ? -20.497 -73.601 102.834 1.00 65.09 244 PHE F N 1
ATOM 11443 C CA . PHE F 1 244 ? -20.528 -73.351 101.400 1.00 65.04 244 PHE F CA 1
ATOM 11444 C C . PHE F 1 244 ? -21.702 -74.023 100.706 1.00 70.97 244 PHE F C 1
ATOM 11445 O O . PHE F 1 244 ? -22.128 -75.111 101.111 1.00 71.94 244 PHE F O 1
ATOM 11453 N N . GLU F 1 245 ? -22.181 -73.401 99.617 1.00 67.52 245 GLU F N 1
ATOM 11454 C CA . GLU F 1 245 ? -23.288 -73.927 98.819 1.00 68.47 245 GLU F CA 1
ATOM 11455 C C . GLU F 1 245 ? -22.833 -75.053 97.869 1.00 74.01 245 GLU F C 1
ATOM 11456 O O . GLU F 1 245 ? -21.646 -75.400 97.833 1.00 73.89 245 GLU F O 1
ATOM 11462 N N . LYS F 1 246 ? -23.794 -75.647 97.130 1.00 71.41 246 LYS F N 1
ATOM 11463 C CA . LYS F 1 246 ? -23.552 -76.724 96.166 1.00 96.28 246 LYS F CA 1
ATOM 11464 C C . LYS F 1 246 ? -24.664 -76.736 95.113 1.00 123.59 246 LYS F C 1
ATOM 11465 O O . LYS F 1 246 ? -25.070 -75.680 94.630 1.00 79.62 246 LYS F O 1
ATOM 11471 N N . MET G 1 1 ? 23.386 -48.115 36.849 1.00 73.34 1 MET G N 1
ATOM 11472 C CA . MET G 1 1 ? 22.935 -49.024 37.902 1.00 70.95 1 MET G CA 1
ATOM 11473 C C . MET G 1 1 ? 22.891 -48.332 39.269 1.00 73.11 1 MET G C 1
ATOM 11474 O O . MET G 1 1 ? 23.838 -47.630 39.634 1.00 74.10 1 MET G O 1
ATOM 11479 N N . ASN G 1 2 ? 21.800 -48.543 40.027 1.00 66.71 2 ASN G N 1
ATOM 11480 C CA . ASN G 1 2 ? 21.623 -48.008 41.381 1.00 65.67 2 ASN G CA 1
ATOM 11481 C C . ASN G 1 2 ? 22.514 -48.739 42.406 1.00 67.85 2 ASN G C 1
ATOM 11482 O O . ASN G 1 2 ? 23.068 -49.792 42.092 1.00 66.28 2 ASN G O 1
ATOM 11487 N N . GLU G 1 3 ? 22.647 -48.169 43.624 1.00 64.56 3 GLU G N 1
ATOM 11488 C CA . GLU G 1 3 ? 23.470 -48.674 44.735 1.00 63.45 3 GLU G CA 1
ATOM 11489 C C . GLU G 1 3 ? 23.128 -50.112 45.144 1.00 64.79 3 GLU G C 1
ATOM 11490 O O . GLU G 1 3 ? 24.045 -50.869 45.466 1.00 64.12 3 GLU G O 1
ATOM 11496 N N . ALA G 1 4 ? 21.828 -50.486 45.121 1.00 59.10 4 ALA G N 1
ATOM 11497 C CA . ALA G 1 4 ? 21.372 -51.835 45.465 1.00 56.41 4 ALA G CA 1
ATOM 11498 C C . ALA G 1 4 ? 21.879 -52.858 44.437 1.00 58.40 4 ALA G C 1
ATOM 11499 O O . ALA G 1 4 ? 22.440 -53.880 44.832 1.00 57.20 4 ALA G O 1
ATOM 11501 N N . ILE G 1 5 ? 21.730 -52.555 43.128 1.00 54.28 5 ILE G N 1
ATOM 11502 C CA . ILE G 1 5 ? 22.188 -53.403 42.024 1.00 52.85 5 ILE G CA 1
ATOM 11503 C C . ILE G 1 5 ? 23.720 -53.449 41.991 1.00 58.23 5 ILE G C 1
ATOM 11504 O O . ILE G 1 5 ? 24.278 -54.535 41.814 1.00 57.73 5 ILE G O 1
ATOM 11509 N N . ARG G 1 6 ? 24.394 -52.295 42.221 1.00 55.95 6 ARG G N 1
ATOM 11510 C CA . ARG G 1 6 ? 25.861 -52.207 42.266 1.00 56.30 6 ARG G CA 1
ATOM 11511 C C . ARG G 1 6 ? 26.462 -53.029 43.417 1.00 58.61 6 ARG G C 1
ATOM 11512 O O . ARG G 1 6 ? 27.542 -53.585 43.233 1.00 59.73 6 ARG G O 1
ATOM 11520 N N . THR G 1 7 ? 25.776 -53.110 44.595 1.00 52.41 7 THR G N 1
ATOM 11521 C CA . THR G 1 7 ? 26.217 -53.904 45.756 1.00 50.27 7 THR G CA 1
ATOM 11522 C C . THR G 1 7 ? 26.215 -55.383 45.373 1.00 53.72 7 THR G C 1
ATOM 11523 O O . THR G 1 7 ? 27.205 -56.072 45.640 1.00 53.76 7 THR G O 1
ATOM 11527 N N . ILE G 1 8 ? 25.121 -55.855 44.720 1.00 49.59 8 ILE G N 1
ATOM 11528 C CA . ILE G 1 8 ? 24.987 -57.255 44.289 1.00 47.83 8 ILE G CA 1
ATOM 11529 C C . ILE G 1 8 ? 25.937 -57.572 43.117 1.00 51.05 8 ILE G C 1
ATOM 11530 O O . ILE G 1 8 ? 26.649 -58.564 43.192 1.00 49.04 8 ILE G O 1
ATOM 11535 N N . GLN G 1 9 ? 25.951 -56.733 42.056 1.00 49.18 9 GLN G N 1
ATOM 11536 C CA . GLN G 1 9 ? 26.785 -56.935 40.863 1.00 49.77 9 GLN G CA 1
ATOM 11537 C C . GLN G 1 9 ? 28.292 -56.973 41.151 1.00 54.36 9 GLN G C 1
ATOM 11538 O O . GLN G 1 9 ? 29.002 -57.765 40.523 1.00 53.94 9 GLN G O 1
ATOM 11544 N N . ASP G 1 10 ? 28.772 -56.131 42.099 1.00 51.42 10 ASP G N 1
ATOM 11545 C CA . ASP G 1 10 ? 30.187 -56.044 42.482 1.00 52.05 10 ASP G CA 1
ATOM 11546 C C . ASP G 1 10 ? 30.599 -56.987 43.631 1.00 53.71 10 ASP G C 1
ATOM 11547 O O . ASP G 1 10 ? 31.608 -56.743 44.306 1.00 55.21 10 ASP G O 1
ATOM 11552 N N . HIS G 1 11 ? 29.847 -58.078 43.820 1.00 45.76 11 HIS G N 1
ATOM 11553 C CA . HIS G 1 11 ? 30.110 -59.049 44.875 1.00 43.54 11 HIS G CA 1
ATOM 11554 C C . HIS G 1 11 ? 31.378 -59.883 44.701 1.00 48.36 11 HIS G C 1
ATOM 11555 O O . HIS G 1 11 ? 31.665 -60.401 43.616 1.00 49.17 11 HIS G O 1
ATOM 11562 N N . ARG G 1 12 ? 32.082 -60.077 45.824 1.00 43.56 12 ARG G N 1
ATOM 11563 C CA . ARG G 1 12 ? 33.233 -60.957 45.977 1.00 42.77 12 ARG G CA 1
ATOM 11564 C C . ARG G 1 12 ? 33.355 -61.341 47.455 1.00 46.41 12 ARG G C 1
ATOM 11565 O O . ARG G 1 12 ? 33.044 -60.524 48.341 1.00 46.01 12 ARG G O 1
ATOM 11573 N N . SER G 1 13 ? 33.710 -62.615 47.713 1.00 42.13 13 SER G N 1
ATOM 11574 C CA . SER G 1 13 ? 33.877 -63.124 49.068 1.00 41.40 13 SER G CA 1
ATOM 11575 C C . SER G 1 13 ? 35.250 -62.725 49.573 1.00 46.75 13 SER G C 1
ATOM 11576 O O . SER G 1 13 ? 36.236 -62.793 48.827 1.00 48.27 13 SER G O 1
ATOM 11579 N N . ILE G 1 14 ? 35.305 -62.245 50.816 1.00 43.91 14 ILE G N 1
ATOM 11580 C CA . ILE G 1 14 ? 36.551 -61.805 51.438 1.00 45.77 14 ILE G CA 1
ATOM 11581 C C . ILE G 1 14 ? 37.022 -62.865 52.439 1.00 50.42 14 ILE G C 1
ATOM 11582 O O . ILE G 1 14 ? 36.229 -63.322 53.258 1.00 49.65 14 ILE G O 1
ATOM 11587 N N . ARG G 1 15 ? 38.299 -63.278 52.337 1.00 48.16 15 ARG G N 1
ATOM 11588 C CA . ARG G 1 15 ? 38.907 -64.274 53.215 1.00 48.07 15 ARG G CA 1
ATOM 11589 C C . ARG G 1 15 ? 40.147 -63.713 53.943 1.00 54.46 15 ARG G C 1
ATOM 11590 O O . ARG G 1 15 ? 40.849 -64.458 54.640 1.00 54.71 15 ARG G O 1
ATOM 11598 N N . GLN G 1 16 ? 40.404 -62.395 53.781 1.00 52.73 16 GLN G N 1
ATOM 11599 C CA . GLN G 1 16 ? 41.507 -61.674 54.426 1.00 55.05 16 GLN G CA 1
ATOM 11600 C C . GLN G 1 16 ? 40.933 -60.477 55.187 1.00 58.35 16 GLN G C 1
ATOM 11601 O O . GLN G 1 16 ? 40.392 -59.552 54.580 1.00 57.38 16 GLN G O 1
ATOM 11607 N N . TYR G 1 17 ? 41.012 -60.538 56.527 1.00 55.19 17 TYR G N 1
ATOM 11608 C CA . TYR G 1 17 ? 40.436 -59.548 57.436 1.00 54.90 17 TYR G CA 1
ATOM 11609 C C . TYR G 1 17 ? 41.440 -58.846 58.353 1.00 60.09 17 TYR G C 1
ATOM 11610 O O . TYR G 1 17 ? 42.555 -59.336 58.567 1.00 60.22 17 TYR G O 1
ATOM 11619 N N . THR G 1 18 ? 41.015 -57.688 58.899 1.00 57.29 18 THR G N 1
ATOM 11620 C CA . THR G 1 18 ? 41.777 -56.871 59.842 1.00 59.46 18 THR G CA 1
ATOM 11621 C C . THR G 1 18 ? 41.307 -57.165 61.280 1.00 63.33 18 THR G C 1
ATOM 11622 O O . THR G 1 18 ? 40.259 -57.779 61.472 1.00 61.48 18 THR G O 1
ATOM 11626 N N . ASP G 1 19 ? 42.070 -56.703 62.282 1.00 62.60 19 ASP G N 1
ATOM 11627 C CA . ASP G 1 19 ? 41.774 -56.862 63.711 1.00 63.04 19 ASP G CA 1
ATOM 11628 C C . ASP G 1 19 ? 40.556 -56.021 64.133 1.00 64.14 19 ASP G C 1
ATOM 11629 O O . ASP G 1 19 ? 39.982 -56.272 65.196 1.00 62.45 19 ASP G O 1
ATOM 11634 N N . GLU G 1 20 ? 40.178 -55.023 63.290 1.00 60.15 20 GLU G N 1
ATOM 11635 C CA . GLU G 1 20 ? 39.071 -54.084 63.476 1.00 59.11 20 GLU G CA 1
ATOM 11636 C C . GLU G 1 20 ? 37.745 -54.811 63.731 1.00 61.06 20 GLU G C 1
ATOM 11637 O O . GLU G 1 20 ? 37.290 -55.617 62.904 1.00 58.68 20 GLU G O 1
ATOM 11643 N N . ALA G 1 21 ? 37.147 -54.529 64.898 1.00 57.72 21 ALA G N 1
ATOM 11644 C CA . ALA G 1 21 ? 35.895 -55.125 65.341 1.00 55.56 21 ALA G CA 1
ATOM 11645 C C . ALA G 1 21 ? 34.700 -54.531 64.622 1.00 59.43 21 ALA G C 1
ATOM 11646 O O . ALA G 1 21 ? 34.709 -53.345 64.287 1.00 59.88 21 ALA G O 1
ATOM 11648 N N . VAL G 1 22 ? 33.661 -55.363 64.391 1.00 55.07 22 VAL G N 1
ATOM 11649 C CA . VAL G 1 22 ? 32.405 -54.946 63.765 1.00 53.87 22 VAL G CA 1
ATOM 11650 C C . VAL G 1 22 ? 31.566 -54.298 64.879 1.00 60.57 22 VAL G C 1
ATOM 11651 O O . VAL G 1 22 ? 31.292 -54.940 65.898 1.00 60.29 22 VAL G O 1
ATOM 11655 N N . SER G 1 23 ? 31.186 -53.022 64.690 1.00 59.29 23 SER G N 1
ATOM 11656 C CA . SER G 1 23 ? 30.398 -52.260 65.664 1.00 60.60 23 SER G CA 1
ATOM 11657 C C . SER G 1 23 ? 29.012 -52.862 65.896 1.00 64.27 23 SER G C 1
ATOM 11658 O O . SER G 1 23 ? 28.525 -53.638 65.065 1.00 62.00 23 SER G O 1
ATOM 11661 N N . ASP G 1 24 ? 28.379 -52.494 67.031 1.00 62.37 24 ASP G N 1
ATOM 11662 C CA . ASP G 1 24 ? 27.027 -52.934 67.384 1.00 60.60 24 ASP G CA 1
ATOM 11663 C C . ASP G 1 24 ? 26.015 -52.311 66.426 1.00 61.32 24 ASP G C 1
ATOM 11664 O O . ASP G 1 24 ? 25.046 -52.970 66.068 1.00 58.73 24 ASP G O 1
ATOM 11669 N N . GLU G 1 25 ? 26.273 -51.063 65.973 1.00 58.81 25 GLU G N 1
ATOM 11670 C CA . GLU G 1 25 ? 25.441 -50.338 65.010 1.00 57.84 25 GLU G CA 1
ATOM 11671 C C . GLU G 1 25 ? 25.424 -51.083 63.666 1.00 58.36 25 GLU G C 1
ATOM 11672 O O . GLU G 1 25 ? 24.366 -51.166 63.040 1.00 57.84 25 GLU G O 1
ATOM 11678 N N . HIS G 1 26 ? 26.580 -51.649 63.250 1.00 52.24 26 HIS G N 1
ATOM 11679 C CA . HIS G 1 26 ? 26.708 -52.422 62.014 1.00 49.80 26 HIS G CA 1
ATOM 11680 C C . HIS G 1 26 ? 26.006 -53.776 62.141 1.00 50.99 26 HIS G C 1
ATOM 11681 O O . HIS G 1 26 ? 25.282 -54.173 61.225 1.00 48.99 26 HIS G O 1
ATOM 11688 N N . LEU G 1 27 ? 26.203 -54.469 63.288 1.00 46.56 27 LEU G N 1
ATOM 11689 C CA . LEU G 1 27 ? 25.589 -55.764 63.590 1.00 44.32 27 LEU G CA 1
ATOM 11690 C C . LEU G 1 27 ? 24.063 -55.666 63.581 1.00 47.05 27 LEU G C 1
ATOM 11691 O O . LEU G 1 27 ? 23.418 -56.461 62.894 1.00 45.40 27 LEU G O 1
ATOM 11696 N N . ASP G 1 28 ? 23.499 -54.667 64.297 1.00 43.99 28 ASP G N 1
ATOM 11697 C CA . ASP G 1 28 ? 22.061 -54.423 64.375 1.00 43.48 28 ASP G CA 1
ATOM 11698 C C . ASP G 1 28 ? 21.438 -54.152 63.009 1.00 45.76 28 ASP G C 1
ATOM 11699 O O . ASP G 1 28 ? 20.324 -54.607 62.768 1.00 44.16 28 ASP G O 1
ATOM 11704 N N . THR G 1 29 ? 22.162 -53.444 62.116 1.00 42.53 29 THR G N 1
ATOM 11705 C CA . THR G 1 29 ? 21.722 -53.132 60.751 1.00 42.14 29 THR G CA 1
ATOM 11706 C C . THR G 1 29 ? 21.688 -54.407 59.886 1.00 47.33 29 THR G C 1
ATOM 11707 O O . THR G 1 29 ? 20.740 -54.593 59.123 1.00 46.78 29 THR G O 1
ATOM 11711 N N . ILE G 1 30 ? 22.716 -55.277 60.011 1.00 44.78 30 ILE G N 1
ATOM 11712 C CA . ILE G 1 30 ? 22.817 -56.540 59.280 1.00 43.91 30 ILE G CA 1
ATOM 11713 C C . ILE G 1 30 ? 21.662 -57.462 59.709 1.00 49.08 30 ILE G C 1
ATOM 11714 O O . ILE G 1 30 ? 21.000 -58.045 58.842 1.00 48.53 30 ILE G O 1
ATOM 11719 N N . ILE G 1 31 ? 21.405 -57.556 61.042 1.00 46.13 31 ILE G N 1
ATOM 11720 C CA . ILE G 1 31 ? 20.328 -58.374 61.627 1.00 44.62 31 ILE G CA 1
ATOM 11721 C C . ILE G 1 31 ? 18.946 -57.852 61.191 1.00 46.72 31 ILE G C 1
ATOM 11722 O O . ILE G 1 31 ? 18.139 -58.638 60.696 1.00 45.43 31 ILE G O 1
ATOM 11727 N N . GLN G 1 32 ? 18.694 -56.533 61.350 1.00 43.09 32 GLN G N 1
ATOM 11728 C CA . GLN G 1 32 ? 17.432 -55.887 60.969 1.00 42.56 32 GLN G CA 1
ATOM 11729 C C . GLN G 1 32 ? 17.112 -56.049 59.488 1.00 45.53 32 GLN G C 1
ATOM 11730 O O . GLN G 1 32 ? 15.944 -56.221 59.145 1.00 45.15 32 GLN G O 1
ATOM 11736 N N . SER G 1 33 ? 18.142 -56.024 58.618 1.00 41.88 33 SER G N 1
ATOM 11737 C CA . SER G 1 33 ? 17.992 -56.221 57.171 1.00 41.01 33 SER G CA 1
ATOM 11738 C C . SER G 1 33 ? 17.647 -57.686 56.865 1.00 42.65 33 SER G C 1
ATOM 11739 O O . SER G 1 33 ? 16.803 -57.940 56.011 1.00 42.44 33 SER G O 1
ATOM 11742 N N . ALA G 1 34 ? 18.282 -58.642 57.574 1.00 36.63 34 ALA G N 1
ATOM 11743 C CA . ALA G 1 34 ? 18.024 -60.066 57.410 1.00 34.41 34 ALA G CA 1
ATOM 11744 C C . ALA G 1 34 ? 16.567 -60.397 57.818 1.00 37.50 34 ALA G C 1
ATOM 11745 O O . ALA G 1 34 ? 15.886 -61.151 57.111 1.00 37.81 34 ALA G O 1
ATOM 11747 N N . GLN G 1 35 ? 16.080 -59.793 58.929 1.00 33.10 35 GLN G N 1
ATOM 11748 C CA . GLN G 1 35 ? 14.710 -59.962 59.425 1.00 31.78 35 GLN G CA 1
ATOM 11749 C C . GLN G 1 35 ? 13.710 -59.328 58.470 1.00 33.83 35 GLN G C 1
ATOM 11750 O O . GLN G 1 35 ? 12.622 -59.855 58.312 1.00 33.73 35 GLN G O 1
ATOM 11756 N N . SER G 1 36 ? 14.090 -58.218 57.812 1.00 32.24 36 SER G N 1
ATOM 11757 C CA . SER G 1 36 ? 13.273 -57.483 56.844 1.00 32.93 36 SER G CA 1
ATOM 11758 C C . SER G 1 36 ? 12.957 -58.264 55.562 1.00 35.33 36 SER G C 1
ATOM 11759 O O . SER G 1 36 ? 12.023 -57.907 54.854 1.00 36.68 36 SER G O 1
ATOM 11762 N N . ALA G 1 37 ? 13.708 -59.325 55.275 1.00 32.50 37 ALA G N 1
ATOM 11763 C CA . ALA G 1 37 ? 13.503 -60.174 54.102 1.00 32.14 37 ALA G CA 1
ATOM 11764 C C . ALA G 1 37 ? 12.231 -61.050 54.242 1.00 32.98 37 ALA G C 1
ATOM 11765 O O . ALA G 1 37 ? 11.734 -61.251 55.357 1.00 32.80 37 ALA G O 1
ATOM 11767 N N . ALA G 1 38 ? 11.722 -61.580 53.113 1.00 30.77 38 ALA G N 1
ATOM 11768 C CA . ALA G 1 38 ? 10.532 -62.437 53.082 1.00 29.97 38 ALA G CA 1
ATOM 11769 C C . ALA G 1 38 ? 10.784 -63.810 53.728 1.00 31.65 38 ALA G C 1
ATOM 11770 O O . ALA G 1 38 ? 11.918 -64.313 53.685 1.00 32.16 38 ALA G O 1
ATOM 11772 N N . SER G 1 39 ? 9.722 -64.424 54.313 1.00 29.34 39 SER G N 1
ATOM 11773 C CA . SER G 1 39 ? 9.778 -65.753 54.939 1.00 28.24 39 SER G CA 1
ATOM 11774 C C . SER G 1 39 ? 8.491 -66.520 54.667 1.00 29.95 39 SER G C 1
ATOM 11775 O O . SER G 1 39 ? 7.418 -65.916 54.701 1.00 31.65 39 SER G O 1
ATOM 11778 N N . SER G 1 40 ? 8.585 -67.840 54.384 1.00 27.57 40 SER G N 1
ATOM 11779 C CA . SER G 1 40 ? 7.425 -68.696 54.097 1.00 27.17 40 SER G CA 1
ATOM 11780 C C . SER G 1 40 ? 6.387 -68.573 55.207 1.00 29.09 40 SER G C 1
ATOM 11781 O O . SER G 1 40 ? 6.740 -68.773 56.378 1.00 28.79 40 SER G O 1
ATOM 11784 N N . ILE G 1 41 ? 5.128 -68.165 54.836 1.00 28.03 41 ILE G N 1
ATOM 11785 C CA . ILE G 1 41 ? 3.954 -67.949 55.712 1.00 27.88 41 ILE G CA 1
ATOM 11786 C C . ILE G 1 41 ? 4.204 -66.973 56.898 1.00 29.32 41 ILE G C 1
ATOM 11787 O O . ILE G 1 41 ? 3.485 -67.012 57.902 1.00 29.44 41 ILE G O 1
ATOM 11792 N N . ASN G 1 42 ? 5.219 -66.081 56.756 1.00 28.40 42 ASN G N 1
ATOM 11793 C CA . ASN G 1 42 ? 5.699 -65.126 57.767 1.00 28.83 42 ASN G CA 1
ATOM 11794 C C . ASN G 1 42 ? 6.073 -65.835 59.091 1.00 31.19 42 ASN G C 1
ATOM 11795 O O . ASN G 1 42 ? 5.951 -65.264 60.179 1.00 31.92 42 ASN G O 1
ATOM 11800 N N . GLY G 1 43 ? 6.532 -67.080 58.960 1.00 29.80 43 GLY G N 1
ATOM 11801 C CA . GLY G 1 43 ? 6.916 -67.938 60.073 1.00 29.82 43 GLY G CA 1
ATOM 11802 C C . GLY G 1 43 ? 8.293 -67.618 60.599 1.00 32.50 43 GLY G C 1
ATOM 11803 O O . GLY G 1 43 ? 8.622 -67.998 61.726 1.00 32.66 43 GLY G O 1
ATOM 11804 N N . GLN G 1 44 ? 9.111 -66.920 59.770 1.00 30.94 44 GLN G N 1
ATOM 11805 C CA . GLN G 1 44 ? 10.462 -66.478 60.091 1.00 31.13 44 GLN G CA 1
ATOM 11806 C C . GLN G 1 44 ? 11.290 -67.628 60.683 1.00 34.01 44 GLN G C 1
ATOM 11807 O O . GLN G 1 44 ? 11.703 -67.586 61.849 1.00 34.03 44 GLN G O 1
ATOM 11813 N N . GLN G 1 45 ? 11.494 -68.685 59.861 1.00 31.83 45 GLN G N 1
ATOM 11814 C CA . GLN G 1 45 ? 12.198 -69.930 60.230 1.00 30.93 45 GLN G CA 1
ATOM 11815 C C . GLN G 1 45 ? 13.724 -69.849 60.134 1.00 32.85 45 GLN G C 1
ATOM 11816 O O . GLN G 1 45 ? 14.359 -70.810 59.682 1.00 32.30 45 GLN G O 1
ATOM 11822 N N . VAL G 1 46 ? 14.310 -68.706 60.567 1.00 29.66 46 VAL G N 1
ATOM 11823 C CA . VAL G 1 46 ? 15.766 -68.461 60.581 1.00 29.37 46 VAL G CA 1
ATOM 11824 C C . VAL G 1 46 ? 16.154 -67.900 61.942 1.00 35.72 46 VAL G C 1
ATOM 11825 O O . VAL G 1 46 ? 15.594 -66.895 62.386 1.00 37.35 46 VAL G O 1
ATOM 11829 N N . THR G 1 47 ? 17.145 -68.518 62.572 1.00 33.16 47 THR G N 1
ATOM 11830 C CA . THR G 1 47 ? 17.717 -68.071 63.833 1.00 33.36 47 THR G CA 1
ATOM 11831 C C . THR G 1 47 ? 19.172 -67.717 63.576 1.00 37.55 47 THR G C 1
ATOM 11832 O O . THR G 1 47 ? 19.892 -68.488 62.944 1.00 37.15 47 THR G O 1
ATOM 11836 N N . ILE G 1 48 ? 19.585 -66.529 64.025 1.00 34.28 48 ILE G N 1
ATOM 11837 C CA . ILE G 1 48 ? 20.937 -66.031 63.824 1.00 33.92 48 ILE G CA 1
ATOM 11838 C C . ILE G 1 48 ? 21.745 -65.942 65.116 1.00 38.85 48 ILE G C 1
ATOM 11839 O O . ILE G 1 48 ? 21.351 -65.247 66.049 1.00 38.77 48 ILE G O 1
ATOM 11844 N N . ILE G 1 49 ? 22.864 -66.686 65.172 1.00 36.93 49 ILE G N 1
ATOM 11845 C CA . ILE G 1 49 ? 23.759 -66.724 66.329 1.00 38.14 49 ILE G CA 1
ATOM 11846 C C . ILE G 1 49 ? 25.020 -65.925 66.028 1.00 44.79 49 ILE G C 1
ATOM 11847 O O . ILE G 1 49 ? 25.736 -66.254 65.081 1.00 45.48 49 ILE G O 1
ATOM 11852 N N . SER G 1 50 ? 25.296 -64.877 66.836 1.00 42.21 50 SER G N 1
ATOM 11853 C CA . SER G 1 50 ? 26.478 -64.036 66.679 1.00 42.52 50 SER G CA 1
ATOM 11854 C C . SER G 1 50 ? 27.591 -64.532 67.569 1.00 48.60 50 SER G C 1
ATOM 11855 O O . SER G 1 50 ? 27.456 -64.504 68.796 1.00 50.09 50 SER G O 1
ATOM 11858 N N . VAL G 1 51 ? 28.696 -64.979 66.960 1.00 45.12 51 VAL G N 1
ATOM 11859 C CA . VAL G 1 51 ? 29.862 -65.428 67.715 1.00 46.51 51 VAL G CA 1
ATOM 11860 C C . VAL G 1 51 ? 30.979 -64.399 67.539 1.00 51.78 51 VAL G C 1
ATOM 11861 O O . VAL G 1 51 ? 31.442 -64.175 66.420 1.00 51.11 51 VAL G O 1
ATOM 11865 N N . GLN G 1 52 ? 31.351 -63.736 68.649 1.00 50.01 52 GLN G N 1
ATOM 11866 C CA . GLN G 1 52 ? 32.387 -62.706 68.718 1.00 51.29 52 GLN G CA 1
ATOM 11867 C C . GLN G 1 52 ? 33.555 -63.132 69.601 1.00 57.52 52 GLN G C 1
ATOM 11868 O O . GLN G 1 52 ? 34.661 -62.629 69.414 1.00 59.38 52 GLN G O 1
ATOM 11874 N N . ASP G 1 53 ? 33.315 -64.061 70.552 1.00 53.97 53 ASP G N 1
ATOM 11875 C CA . ASP G 1 53 ? 34.323 -64.614 71.461 1.00 55.32 53 ASP G CA 1
ATOM 11876 C C . ASP G 1 53 ? 35.304 -65.501 70.678 1.00 58.35 53 ASP G C 1
ATOM 11877 O O . ASP G 1 53 ? 34.904 -66.514 70.101 1.00 56.55 53 ASP G O 1
ATOM 11882 N N . LYS G 1 54 ? 36.581 -65.080 70.648 1.00 56.19 54 LYS G N 1
ATOM 11883 C CA . LYS G 1 54 ? 37.713 -65.706 69.951 1.00 55.65 54 LYS G CA 1
ATOM 11884 C C . LYS G 1 54 ? 37.826 -67.220 70.158 1.00 56.78 54 LYS G C 1
ATOM 11885 O O . LYS G 1 54 ? 38.013 -67.938 69.178 1.00 54.31 54 LYS G O 1
ATOM 11891 N N . GLU G 1 55 ? 37.710 -67.692 71.422 1.00 53.75 55 GLU G N 1
ATOM 11892 C CA . GLU G 1 55 ? 37.812 -69.108 71.800 1.00 53.15 55 GLU G CA 1
ATOM 11893 C C . GLU G 1 55 ? 36.711 -69.968 71.182 1.00 54.50 55 GLU G C 1
ATOM 11894 O O . GLU G 1 55 ? 37.015 -71.038 70.647 1.00 53.80 55 GLU G O 1
ATOM 11900 N N . LYS G 1 56 ? 35.437 -69.507 71.258 1.00 49.06 56 LYS G N 1
ATOM 11901 C CA . LYS G 1 56 ? 34.288 -70.217 70.687 1.00 46.07 56 LYS G CA 1
ATOM 11902 C C . LYS G 1 56 ? 34.409 -70.193 69.161 1.00 47.88 56 LYS G C 1
ATOM 11903 O O . LYS G 1 56 ? 34.306 -71.245 68.529 1.00 47.08 56 LYS G O 1
ATOM 11909 N N . LYS G 1 57 ? 34.689 -68.997 68.590 1.00 42.84 57 LYS G N 1
ATOM 11910 C CA . LYS G 1 57 ? 34.871 -68.740 67.158 1.00 41.17 57 LYS G CA 1
ATOM 11911 C C . LYS G 1 57 ? 36.018 -69.587 66.573 1.00 44.95 57 LYS G C 1
ATOM 11912 O O . LYS G 1 57 ? 35.947 -69.969 65.404 1.00 43.15 57 LYS G O 1
ATOM 11918 N N . LYS G 1 58 ? 37.053 -69.897 67.393 1.00 43.56 58 LYS G N 1
ATOM 11919 C CA . LYS G 1 58 ? 38.182 -70.740 66.991 1.00 44.36 58 LYS G CA 1
ATOM 11920 C C . LYS G 1 58 ? 37.718 -72.182 66.862 1.00 46.78 58 LYS G C 1
ATOM 11921 O O . LYS G 1 58 ? 38.136 -72.854 65.923 1.00 45.55 58 LYS G O 1
ATOM 11927 N N . LYS G 1 59 ? 36.847 -72.654 67.791 1.00 43.50 59 LYS G N 1
ATOM 11928 C CA . LYS G 1 59 ? 36.297 -74.013 67.762 1.00 42.35 59 LYS G CA 1
ATOM 11929 C C . LYS G 1 59 ? 35.448 -74.233 66.522 1.00 42.74 59 LYS G C 1
ATOM 11930 O O . LYS G 1 59 ? 35.631 -75.246 65.848 1.00 41.00 59 LYS G O 1
ATOM 11936 N N . LEU G 1 60 ? 34.572 -73.264 66.184 1.00 39.14 60 LEU G N 1
ATOM 11937 C CA . LEU G 1 60 ? 33.739 -73.296 64.979 1.00 38.01 60 LEU G CA 1
ATOM 11938 C C . LEU G 1 60 ? 34.609 -73.337 63.714 1.00 42.28 60 LEU G C 1
ATOM 11939 O O . LEU G 1 60 ? 34.335 -74.132 62.811 1.00 40.56 60 LEU G O 1
ATOM 11944 N N . SER G 1 61 ? 35.674 -72.505 63.683 1.00 41.17 61 SER G N 1
ATOM 11945 C CA . SER G 1 61 ? 36.680 -72.399 62.622 1.00 42.04 61 SER G CA 1
ATOM 11946 C C . SER G 1 61 ? 37.279 -73.770 62.275 1.00 47.55 61 SER G C 1
ATOM 11947 O O . SER G 1 61 ? 37.310 -74.140 61.098 1.00 47.11 61 SER G O 1
ATOM 11950 N N . GLU G 1 62 ? 37.731 -74.522 63.311 1.00 45.01 62 GLU G N 1
ATOM 11951 C CA . GLU G 1 62 ? 38.323 -75.859 63.211 1.00 44.66 62 GLU G CA 1
ATOM 11952 C C . GLU G 1 62 ? 37.283 -76.874 62.719 1.00 46.95 62 GLU G C 1
ATOM 11953 O O . GLU G 1 62 ? 37.589 -77.662 61.826 1.00 47.43 62 GLU G O 1
ATOM 11959 N N . LEU G 1 63 ? 36.056 -76.836 63.282 1.00 41.01 63 LEU G N 1
ATOM 11960 C CA . LEU G 1 63 ? 34.961 -77.735 62.916 1.00 39.48 63 LEU G CA 1
ATOM 11961 C C . LEU G 1 63 ? 34.512 -77.559 61.465 1.00 43.66 63 LEU G C 1
ATOM 11962 O O . LEU G 1 63 ? 34.024 -78.516 60.861 1.00 42.71 63 LEU G O 1
ATOM 11967 N N . ALA G 1 64 ? 34.684 -76.342 60.907 1.00 40.60 64 ALA G N 1
ATOM 11968 C CA . ALA G 1 64 ? 34.328 -76.010 59.525 1.00 39.56 64 ALA G CA 1
ATOM 11969 C C . ALA G 1 64 ? 35.421 -76.402 58.513 1.00 44.97 64 ALA G C 1
ATOM 11970 O O . ALA G 1 64 ? 35.251 -76.186 57.308 1.00 43.50 64 ALA G O 1
ATOM 11972 N N . GLY G 1 65 ? 36.508 -77.000 59.013 1.00 43.98 65 GLY G N 1
ATOM 11973 C CA . GLY G 1 65 ? 37.625 -77.480 58.206 1.00 45.10 65 GLY G CA 1
ATOM 11974 C C . GLY G 1 65 ? 38.859 -76.610 58.269 1.00 52.03 65 GLY G C 1
ATOM 11975 O O . GLY G 1 65 ? 39.545 -76.447 57.257 1.00 52.24 65 GLY G O 1
ATOM 11976 N N . ASN G 1 66 ? 39.147 -76.055 59.464 1.00 50.69 66 ASN G N 1
ATOM 11977 C CA . ASN G 1 66 ? 40.287 -75.176 59.744 1.00 52.96 66 ASN G CA 1
ATOM 11978 C C . ASN G 1 66 ? 40.398 -73.970 58.794 1.00 57.35 66 ASN G C 1
ATOM 11979 O O . ASN G 1 66 ? 41.477 -73.675 58.261 1.00 59.32 66 ASN G O 1
ATOM 11984 N N . GLN G 1 67 ? 39.261 -73.279 58.597 1.00 51.08 67 GLN G N 1
ATOM 11985 C CA . GLN G 1 67 ? 39.152 -72.091 57.753 1.00 50.00 67 GLN G CA 1
ATOM 11986 C C . GLN G 1 67 ? 39.619 -70.872 58.554 1.00 53.62 67 GLN G C 1
ATOM 11987 O O . GLN G 1 67 ? 38.896 -70.381 59.427 1.00 52.71 67 GLN G O 1
ATOM 11993 N N . ALA G 1 68 ? 40.859 -70.423 58.274 1.00 51.21 68 ALA G N 1
ATOM 11994 C CA . ALA G 1 68 ? 41.562 -69.319 58.942 1.00 52.31 68 ALA G CA 1
ATOM 11995 C C . ALA G 1 68 ? 40.779 -68.020 59.070 1.00 53.87 68 ALA G C 1
ATOM 11996 O O . ALA G 1 68 ? 40.812 -67.402 60.132 1.00 53.56 68 ALA G O 1
ATOM 11998 N N . TRP G 1 69 ? 40.055 -67.627 58.007 1.00 49.78 69 TRP G N 1
ATOM 11999 C CA . TRP G 1 69 ? 39.227 -66.411 57.947 1.00 49.19 69 TRP G CA 1
ATOM 12000 C C . TRP G 1 69 ? 38.172 -66.303 59.043 1.00 51.44 69 TRP G C 1
ATOM 12001 O O . TRP G 1 69 ? 37.818 -65.186 59.407 1.00 52.05 69 TRP G O 1
ATOM 12012 N N . ILE G 1 70 ? 37.702 -67.451 59.589 1.00 46.30 70 ILE G N 1
ATOM 12013 C CA . ILE G 1 70 ? 36.712 -67.513 60.679 1.00 45.26 70 ILE G CA 1
ATOM 12014 C C . ILE G 1 70 ? 37.323 -66.977 61.987 1.00 50.93 70 ILE G C 1
ATOM 12015 O O . ILE G 1 70 ? 36.696 -66.152 62.656 1.00 50.80 70 ILE G O 1
ATOM 12020 N N . ASP G 1 71 ? 38.546 -67.425 62.334 1.00 48.61 71 ASP G N 1
ATOM 12021 C CA . ASP G 1 71 ? 39.236 -66.962 63.536 1.00 50.36 71 ASP G CA 1
ATOM 12022 C C . ASP G 1 71 ? 39.823 -65.560 63.343 1.00 55.82 71 ASP G C 1
ATOM 12023 O O . ASP G 1 71 ? 39.998 -64.834 64.324 1.00 56.77 71 ASP G O 1
ATOM 12028 N N . GLN G 1 72 ? 40.110 -65.179 62.080 1.00 52.85 72 GLN G N 1
ATOM 12029 C CA . GLN G 1 72 ? 40.650 -63.867 61.712 1.00 54.88 72 GLN G CA 1
ATOM 12030 C C . GLN G 1 72 ? 39.594 -62.769 61.894 1.00 57.19 72 GLN G C 1
ATOM 12031 O O . GLN G 1 72 ? 39.869 -61.780 62.579 1.00 59.13 72 GLN G O 1
ATOM 12037 N N . ALA G 1 73 ? 38.396 -62.950 61.297 1.00 50.52 73 ALA G N 1
ATOM 12038 C CA . ALA G 1 73 ? 37.287 -61.994 61.383 1.00 49.79 73 ALA G CA 1
ATOM 12039 C C . ALA G 1 73 ? 36.763 -61.850 62.819 1.00 55.62 73 ALA G C 1
ATOM 12040 O O . ALA G 1 73 ? 36.795 -62.839 63.560 1.00 55.12 73 ALA G O 1
ATOM 12042 N N . PRO G 1 74 ? 36.302 -60.637 63.244 1.00 53.16 74 PRO G N 1
ATOM 12043 C CA . PRO G 1 74 ? 35.855 -60.472 64.638 1.00 53.19 74 PRO G CA 1
ATOM 12044 C C . PRO G 1 74 ? 34.474 -61.036 64.947 1.00 53.17 74 PRO G C 1
ATOM 12045 O O . PRO G 1 74 ? 34.150 -61.223 66.120 1.00 53.68 74 PRO G O 1
ATOM 12049 N N . LEU G 1 75 ? 33.665 -61.291 63.905 1.00 46.05 75 LEU G N 1
ATOM 12050 C CA . LEU G 1 75 ? 32.298 -61.794 64.032 1.00 43.51 75 LEU G CA 1
ATOM 12051 C C . LEU G 1 75 ? 32.026 -62.975 63.092 1.00 46.00 75 LEU G C 1
ATOM 12052 O O . LEU G 1 75 ? 32.447 -62.965 61.929 1.00 45.60 75 LEU G O 1
ATOM 12057 N N . PHE G 1 76 ? 31.306 -63.982 63.614 1.00 40.86 76 PHE G N 1
ATOM 12058 C CA . PHE G 1 76 ? 30.881 -65.158 62.874 1.00 38.81 76 PHE G CA 1
ATOM 12059 C C . PHE G 1 76 ? 29.399 -65.364 63.116 1.00 39.32 76 PHE G C 1
ATOM 12060 O O . PHE G 1 76 ? 28.980 -65.703 64.227 1.00 38.96 76 PHE G O 1
ATOM 12068 N N . LEU G 1 77 ? 28.603 -65.086 62.082 1.00 35.35 77 LEU G N 1
ATOM 12069 C CA . LEU G 1 77 ? 27.159 -65.237 62.114 1.00 33.87 77 LEU G CA 1
ATOM 12070 C C . LEU G 1 77 ? 26.793 -66.669 61.709 1.00 35.31 77 LEU G C 1
ATOM 12071 O O . LEU G 1 77 ? 27.405 -67.221 60.797 1.00 34.26 77 LEU G O 1
ATOM 12076 N N . ILE G 1 78 ? 25.815 -67.280 62.399 1.00 32.28 78 ILE G N 1
ATOM 12077 C CA . ILE G 1 78 ? 25.378 -68.626 62.060 1.00 31.26 78 ILE G CA 1
ATOM 12078 C C . ILE G 1 78 ? 23.868 -68.656 61.846 1.00 36.15 78 ILE G C 1
ATOM 12079 O O . ILE G 1 78 ? 23.090 -68.415 62.775 1.00 36.43 78 ILE G O 1
ATOM 12084 N N . PHE G 1 79 ? 23.469 -68.946 60.595 1.00 34.58 79 PHE G N 1
ATOM 12085 C CA . PHE G 1 79 ? 22.082 -69.040 60.152 1.00 34.18 79 PHE G CA 1
ATOM 12086 C C . PHE G 1 79 ? 21.576 -70.451 60.355 1.00 34.58 79 PHE G C 1
ATOM 12087 O O . PHE G 1 79 ? 22.064 -71.377 59.713 1.00 32.79 79 PHE G O 1
ATOM 12095 N N . CYS G 1 80 ? 20.615 -70.610 61.275 1.00 32.59 80 CYS G N 1
ATOM 12096 C CA . CYS G 1 80 ? 20.005 -71.892 61.631 1.00 31.74 80 CYS G CA 1
ATOM 12097 C C . CYS G 1 80 ? 18.544 -71.929 61.246 1.00 33.03 80 CYS G C 1
ATOM 12098 O O . CYS G 1 80 ? 17.828 -70.950 61.480 1.00 33.23 80 CYS G O 1
ATOM 12101 N N . ALA G 1 81 ? 18.086 -73.072 60.702 1.00 29.26 81 ALA G N 1
ATOM 12102 C CA . ALA G 1 81 ? 16.672 -73.276 60.377 1.00 28.94 81 ALA G CA 1
ATOM 12103 C C . ALA G 1 81 ? 15.970 -73.524 61.709 1.00 30.05 81 ALA G C 1
ATOM 12104 O O . ALA G 1 81 ? 16.392 -74.407 62.458 1.00 30.49 81 ALA G O 1
ATOM 12106 N N . ASP G 1 82 ? 14.978 -72.688 62.049 1.00 27.03 82 ASP G N 1
ATOM 12107 C CA . ASP G 1 82 ? 14.315 -72.773 63.343 1.00 26.74 82 ASP G CA 1
ATOM 12108 C C . ASP G 1 82 ? 12.818 -73.062 63.285 1.00 31.24 82 ASP G C 1
ATOM 12109 O O . ASP G 1 82 ? 12.032 -72.243 62.793 1.00 31.55 82 ASP G O 1
ATOM 12114 N N . PHE G 1 83 ? 12.434 -74.221 63.846 1.00 28.16 83 PHE G N 1
ATOM 12115 C CA . PHE G 1 83 ? 11.054 -74.671 63.984 1.00 28.10 83 PHE G CA 1
ATOM 12116 C C . PHE G 1 83 ? 10.708 -74.825 65.469 1.00 31.69 83 PHE G C 1
ATOM 12117 O O . PHE G 1 83 ? 9.652 -75.371 65.802 1.00 31.03 83 PHE G O 1
ATOM 12125 N N . ASN G 1 84 ? 11.597 -74.307 66.363 1.00 30.20 84 ASN G N 1
ATOM 12126 C CA . ASN G 1 84 ? 11.379 -74.299 67.813 1.00 30.69 84 ASN G CA 1
ATOM 12127 C C . ASN G 1 84 ? 10.360 -73.210 68.154 1.00 35.55 84 ASN G C 1
ATOM 12128 O O . ASN G 1 84 ? 9.563 -73.392 69.075 1.00 36.16 84 ASN G O 1
ATOM 12133 N N . ARG G 1 85 ? 10.369 -72.092 67.388 1.00 31.62 85 ARG G N 1
ATOM 12134 C CA . ARG G 1 85 ? 9.395 -71.014 67.540 1.00 31.86 85 ARG G CA 1
ATOM 12135 C C . ARG G 1 85 ? 8.023 -71.535 67.114 1.00 35.08 85 ARG G C 1
ATOM 12136 O O . ARG G 1 85 ? 7.033 -71.262 67.800 1.00 36.02 85 ARG G O 1
ATOM 12144 N N . ALA G 1 86 ? 7.985 -72.338 66.017 1.00 30.81 86 ALA G N 1
ATOM 12145 C CA . ALA G 1 86 ? 6.784 -72.995 65.487 1.00 30.90 86 ALA G CA 1
ATOM 12146 C C . ALA G 1 86 ? 6.243 -73.993 66.513 1.00 36.01 86 ALA G C 1
ATOM 12147 O O . ALA G 1 86 ? 5.026 -74.163 66.604 1.00 36.79 86 ALA G O 1
ATOM 12149 N N . LYS G 1 87 ? 7.153 -74.616 67.306 1.00 33.08 87 LYS G N 1
ATOM 12150 C CA . LYS G 1 87 ? 6.825 -75.550 68.381 1.00 34.03 87 LYS G CA 1
ATOM 12151 C C . LYS G 1 87 ? 6.213 -74.789 69.556 1.00 39.39 87 LYS G C 1
ATOM 12152 O O . LYS G 1 87 ? 5.210 -75.251 70.094 1.00 41.06 87 LYS G O 1
ATOM 12158 N N . ILE G 1 88 ? 6.790 -73.624 69.939 1.00 35.65 88 ILE G N 1
ATOM 12159 C CA . ILE G 1 88 ? 6.248 -72.766 71.009 1.00 36.65 88 ILE G CA 1
ATOM 12160 C C . ILE G 1 88 ? 4.870 -72.251 70.567 1.00 41.41 88 ILE G C 1
ATOM 12161 O O . ILE G 1 88 ? 3.938 -72.276 71.370 1.00 43.33 88 ILE G O 1
ATOM 12166 N N . ALA G 1 89 ? 4.745 -71.820 69.285 1.00 37.09 89 ALA G N 1
ATOM 12167 C CA . ALA G 1 89 ? 3.501 -71.318 68.683 1.00 37.81 89 ALA G CA 1
ATOM 12168 C C . ALA G 1 89 ? 2.391 -72.375 68.748 1.00 44.10 89 ALA G C 1
ATOM 12169 O O . ALA G 1 89 ? 1.268 -72.052 69.138 1.00 45.15 89 ALA G O 1
ATOM 12171 N N . ALA G 1 90 ? 2.724 -73.641 68.407 1.00 40.05 90 ALA G N 1
ATOM 12172 C CA . ALA G 1 90 ? 1.811 -74.775 68.444 1.00 40.47 90 ALA G CA 1
ATOM 12173 C C . ALA G 1 90 ? 1.379 -75.101 69.879 1.00 47.52 90 ALA G C 1
ATOM 12174 O O . ALA G 1 90 ? 0.214 -75.441 70.098 1.00 49.11 90 ALA G O 1
ATOM 12176 N N . GLU G 1 91 ? 2.306 -74.972 70.853 1.00 44.84 91 GLU G N 1
ATOM 12177 C CA . GLU G 1 91 ? 2.055 -75.216 72.280 1.00 46.82 91 GLU G CA 1
ATOM 12178 C C . GLU G 1 91 ? 1.121 -74.160 72.865 1.00 51.88 91 GLU G C 1
ATOM 12179 O O . GLU G 1 91 ? 0.264 -74.493 73.693 1.00 53.17 91 GLU G O 1
ATOM 12185 N N . LEU G 1 92 ? 1.279 -72.893 72.417 1.00 47.30 92 LEU G N 1
ATOM 12186 C CA . LEU G 1 92 ? 0.457 -71.756 72.842 1.00 48.18 92 LEU G CA 1
ATOM 12187 C C . LEU G 1 92 ? -0.994 -71.872 72.361 1.00 51.80 92 LEU G C 1
ATOM 12188 O O . LEU G 1 92 ? -1.887 -71.325 73.008 1.00 52.81 92 LEU G O 1
ATOM 12193 N N . ASN G 1 93 ? -1.221 -72.582 71.234 1.00 46.95 93 ASN G N 1
ATOM 12194 C CA . ASN G 1 93 ? -2.541 -72.769 70.628 1.00 47.34 93 ASN G CA 1
ATOM 12195 C C . ASN G 1 93 ? -3.074 -74.209 70.730 1.00 52.88 93 ASN G C 1
ATOM 12196 O O . ASN G 1 93 ? -4.032 -74.558 70.024 1.00 53.55 93 ASN G O 1
ATOM 12201 N N . ASP G 1 94 ? -2.479 -75.030 71.634 1.00 49.21 94 ASP G N 1
ATOM 12202 C CA . ASP G 1 94 ? -2.842 -76.434 71.878 1.00 49.74 94 ASP G CA 1
ATOM 12203 C C . ASP G 1 94 ? -2.989 -77.222 70.570 1.00 51.52 94 ASP G C 1
ATOM 12204 O O . ASP G 1 94 ? -3.986 -77.919 70.353 1.00 52.48 94 ASP G O 1
ATOM 12209 N N . ALA G 1 95 ? -1.985 -77.079 69.686 1.00 44.68 95 ALA G N 1
ATOM 12210 C CA . ALA G 1 95 ? -1.948 -77.692 68.362 1.00 42.75 95 ALA G CA 1
ATOM 12211 C C . ALA G 1 95 ? -0.701 -78.565 68.174 1.00 43.76 95 ALA G C 1
ATOM 12212 O O . ALA G 1 95 ? 0.339 -78.243 68.749 1.00 42.68 95 ALA G O 1
ATOM 12214 N N . PRO G 1 96 ? -0.757 -79.648 67.360 1.00 39.00 96 PRO G N 1
ATOM 12215 C CA . PRO G 1 96 ? 0.450 -80.455 67.150 1.00 38.30 96 PRO G CA 1
ATOM 12216 C C . PRO G 1 96 ? 1.396 -79.840 66.111 1.00 42.92 96 PRO G C 1
ATOM 12217 O O . PRO G 1 96 ? 0.965 -78.990 65.319 1.00 43.15 96 PRO G O 1
ATOM 12221 N N . LEU G 1 97 ? 2.685 -80.258 66.111 1.00 38.85 97 LEU G N 1
ATOM 12222 C CA . LEU G 1 97 ? 3.665 -79.801 65.118 1.00 37.42 97 LEU G CA 1
ATOM 12223 C C . LEU G 1 97 ? 3.929 -80.975 64.165 1.00 44.76 97 LEU G C 1
ATOM 12224 O O . LEU G 1 97 ? 4.694 -81.891 64.482 1.00 45.85 97 LEU G O 1
ATOM 12229 N N . GLY G 1 98 ? 3.228 -80.959 63.035 1.00 42.16 98 GLY G N 1
ATOM 12230 C CA . GLY G 1 98 ? 3.274 -82.010 62.028 1.00 42.02 98 GLY G CA 1
ATOM 12231 C C . GLY G 1 98 ? 4.310 -81.838 60.939 1.00 45.67 98 GLY G C 1
ATOM 12232 O O . GLY G 1 98 ? 4.873 -82.837 60.490 1.00 45.32 98 GLY G O 1
ATOM 12233 N N . VAL G 1 99 ? 4.559 -80.580 60.496 1.00 41.73 99 VAL G N 1
ATOM 12234 C CA . VAL G 1 99 ? 5.502 -80.229 59.421 1.00 40.95 99 VAL G CA 1
ATOM 12235 C C . VAL G 1 99 ? 6.907 -80.863 59.542 1.00 45.16 99 VAL G C 1
ATOM 12236 O O . VAL G 1 99 ? 7.458 -81.303 58.533 1.00 44.07 99 VAL G O 1
ATOM 12240 N N . THR G 1 100 ? 7.450 -80.941 60.778 1.00 42.96 100 THR G N 1
ATOM 12241 C CA . THR G 1 100 ? 8.777 -81.492 61.100 1.00 42.70 100 THR G CA 1
ATOM 12242 C C . THR G 1 100 ? 8.927 -82.996 60.798 1.00 46.95 100 THR G C 1
ATOM 12243 O O . THR G 1 100 ? 10.048 -83.505 60.797 1.00 45.88 100 THR G O 1
ATOM 12247 N N . ASP G 1 101 ? 7.804 -83.696 60.521 1.00 44.56 101 ASP G N 1
ATOM 12248 C CA . ASP G 1 101 ? 7.769 -85.116 60.161 1.00 44.69 101 ASP G CA 1
ATOM 12249 C C . ASP G 1 101 ? 7.837 -85.331 58.630 1.00 47.53 101 ASP G C 1
ATOM 12250 O O . ASP G 1 101 ? 7.893 -86.470 58.168 1.00 48.32 101 ASP G O 1
ATOM 12255 N N . GLY G 1 102 ? 7.847 -84.238 57.871 1.00 42.63 102 GLY G N 1
ATOM 12256 C CA . GLY G 1 102 ? 7.977 -84.229 56.416 1.00 41.81 102 GLY G CA 1
ATOM 12257 C C . GLY G 1 102 ? 9.250 -83.525 55.970 1.00 44.66 102 GLY G C 1
ATOM 12258 O O . GLY G 1 102 ? 9.911 -82.863 56.779 1.00 43.74 102 GLY G O 1
ATOM 12259 N N . LEU G 1 103 ? 9.615 -83.672 54.675 1.00 40.73 103 LEU G N 1
ATOM 12260 C CA . LEU G 1 103 ? 10.804 -83.058 54.052 1.00 38.93 103 LEU G CA 1
ATOM 12261 C C . LEU G 1 103 ? 10.582 -81.588 53.678 1.00 40.89 103 LEU G C 1
ATOM 12262 O O . LEU G 1 103 ? 11.546 -80.889 53.355 1.00 40.89 103 LEU G O 1
ATOM 12267 N N . GLU G 1 104 ? 9.315 -81.121 53.728 1.00 36.05 104 GLU G N 1
ATOM 12268 C CA . GLU G 1 104 ? 8.930 -79.741 53.449 1.00 34.94 104 GLU G CA 1
ATOM 12269 C C . GLU G 1 104 ? 9.552 -78.803 54.483 1.00 37.15 104 GLU G C 1
ATOM 12270 O O . GLU G 1 104 ? 10.086 -77.770 54.091 1.00 37.29 104 GLU G O 1
ATOM 12276 N N . SER G 1 105 ? 9.545 -79.191 55.781 1.00 32.98 105 SER G N 1
ATOM 12277 C CA . SER G 1 105 ? 10.150 -78.426 56.882 1.00 32.20 105 SER G CA 1
ATOM 12278 C C . SER G 1 105 ? 11.640 -78.182 56.643 1.00 35.31 105 SER G C 1
ATOM 12279 O O . SER G 1 105 ? 12.149 -77.115 56.986 1.00 35.20 105 SER G O 1
ATOM 12282 N N . ILE G 1 106 ? 12.329 -79.160 56.021 1.00 32.60 106 ILE G N 1
ATOM 12283 C CA . ILE G 1 106 ? 13.745 -79.071 55.668 1.00 31.52 106 ILE G CA 1
ATOM 12284 C C . ILE G 1 106 ? 13.895 -78.070 54.516 1.00 34.22 106 ILE G C 1
ATOM 12285 O O . ILE G 1 106 ? 14.755 -77.194 54.592 1.00 34.79 106 ILE G O 1
ATOM 12290 N N . LEU G 1 107 ? 13.042 -78.176 53.474 1.00 30.43 107 LEU G N 1
ATOM 12291 C CA . LEU G 1 107 ? 13.087 -77.266 52.326 1.00 29.68 107 LEU G CA 1
ATOM 12292 C C . LEU G 1 107 ? 12.740 -75.822 52.686 1.00 33.93 107 LEU G C 1
ATOM 12293 O O . LEU G 1 107 ? 13.384 -74.913 52.172 1.00 33.68 107 LEU G O 1
ATOM 12298 N N . VAL G 1 108 ? 11.762 -75.612 53.595 1.00 32.41 108 VAL G N 1
ATOM 12299 C CA . VAL G 1 108 ? 11.342 -74.288 54.086 1.00 32.68 108 VAL G CA 1
ATOM 12300 C C . VAL G 1 108 ? 12.499 -73.639 54.875 1.00 35.07 108 VAL G C 1
ATOM 12301 O O . VAL G 1 108 ? 12.905 -72.523 54.559 1.00 34.57 108 VAL G O 1
ATOM 12305 N N . GLY G 1 109 ? 13.027 -74.371 55.855 1.00 32.82 109 GLY G N 1
ATOM 12306 C CA . GLY G 1 109 ? 14.120 -73.943 56.723 1.00 32.69 109 GLY G CA 1
ATOM 12307 C C . GLY G 1 109 ? 15.407 -73.568 56.016 1.00 35.93 109 GLY G C 1
ATOM 12308 O O . GLY G 1 109 ? 16.024 -72.560 56.368 1.00 36.31 109 GLY G O 1
ATOM 12309 N N . ALA G 1 110 ? 15.815 -74.368 55.006 1.00 32.34 110 ALA G N 1
ATOM 12310 C CA . ALA G 1 110 ? 17.021 -74.139 54.204 1.00 32.03 110 ALA G CA 1
ATOM 12311 C C . ALA G 1 110 ? 16.850 -72.978 53.213 1.00 36.42 110 ALA G C 1
ATOM 12312 O O . ALA G 1 110 ? 17.774 -72.178 53.049 1.00 35.37 110 ALA G O 1
ATOM 12314 N N . THR G 1 111 ? 15.669 -72.881 52.555 1.00 35.01 111 THR G N 1
ATOM 12315 C CA . THR G 1 111 ? 15.371 -71.801 51.612 1.00 35.23 111 THR G CA 1
ATOM 12316 C C . THR G 1 111 ? 15.324 -70.455 52.327 1.00 37.43 111 THR G C 1
ATOM 12317 O O . THR G 1 111 ? 15.922 -69.498 51.838 1.00 37.76 111 THR G O 1
ATOM 12321 N N . ASP G 1 112 ? 14.680 -70.415 53.517 1.00 34.15 112 ASP G N 1
ATOM 12322 C CA . ASP G 1 112 ? 14.538 -69.219 54.352 1.00 33.76 112 ASP G CA 1
ATOM 12323 C C . ASP G 1 112 ? 15.887 -68.708 54.866 1.00 36.17 112 ASP G C 1
ATOM 12324 O O . ASP G 1 112 ? 16.092 -67.493 54.924 1.00 36.18 112 ASP G O 1
ATOM 12329 N N . ALA G 1 113 ? 16.802 -69.632 55.230 1.00 32.95 113 ALA G N 1
ATOM 12330 C CA . ALA G 1 113 ? 18.149 -69.311 55.716 1.00 32.78 113 ALA G CA 1
ATOM 12331 C C . ALA G 1 113 ? 19.033 -68.719 54.612 1.00 35.63 113 ALA G C 1
ATOM 12332 O O . ALA G 1 113 ? 19.902 -67.906 54.908 1.00 34.49 113 ALA G O 1
ATOM 12334 N N . GLY G 1 114 ? 18.792 -69.130 53.362 1.00 32.94 114 GLY G N 1
ATOM 12335 C CA . GLY G 1 114 ? 19.489 -68.635 52.179 1.00 33.08 114 GLY G CA 1
ATOM 12336 C C . GLY G 1 114 ? 19.062 -67.217 51.866 1.00 37.30 114 GLY G C 1
ATOM 12337 O O . GLY G 1 114 ? 19.891 -66.386 51.475 1.00 38.23 114 GLY G O 1
ATOM 12338 N N . ILE G 1 115 ? 17.756 -66.923 52.079 1.00 34.57 115 ILE G N 1
ATOM 12339 C CA . ILE G 1 115 ? 17.152 -65.596 51.898 1.00 34.86 115 ILE G CA 1
ATOM 12340 C C . ILE G 1 115 ? 17.758 -64.613 52.929 1.00 36.49 115 ILE G C 1
ATOM 12341 O O . ILE G 1 115 ? 18.228 -63.537 52.550 1.00 36.81 115 ILE G O 1
ATOM 12346 N N . SER G 1 116 ? 17.780 -65.018 54.217 1.00 33.78 116 SER G N 1
ATOM 12347 C CA . SER G 1 116 ? 18.314 -64.253 55.345 1.00 33.73 116 SER G CA 1
ATOM 12348 C C . SER G 1 116 ? 19.818 -63.962 55.221 1.00 35.98 116 SER G C 1
ATOM 12349 O O . SER G 1 116 ? 20.241 -62.859 55.580 1.00 36.23 116 SER G O 1
ATOM 12352 N N . LEU G 1 117 ? 20.616 -64.944 54.717 1.00 31.75 117 LEU G N 1
ATOM 12353 C CA . LEU G 1 117 ? 22.065 -64.832 54.522 1.00 31.32 117 LEU G CA 1
ATOM 12354 C C . LEU G 1 117 ? 22.385 -63.817 53.435 1.00 35.46 117 LEU G C 1
ATOM 12355 O O . LEU G 1 117 ? 23.290 -63.003 53.625 1.00 36.34 117 LEU G O 1
ATOM 12360 N N . GLU G 1 118 ? 21.644 -63.852 52.305 1.00 32.79 118 GLU G N 1
ATOM 12361 C CA . GLU G 1 118 ? 21.820 -62.907 51.192 1.00 33.07 118 GLU G CA 1
ATOM 12362 C C . GLU G 1 118 ? 21.463 -61.480 51.605 1.00 36.61 118 GLU G C 1
ATOM 12363 O O . GLU G 1 118 ? 22.188 -60.555 51.235 1.00 37.41 118 GLU G O 1
ATOM 12369 N N . ALA G 1 119 ? 20.364 -61.304 52.387 1.00 34.30 119 ALA G N 1
ATOM 12370 C CA . ALA G 1 119 ? 19.933 -59.998 52.907 1.00 35.02 119 ALA G CA 1
ATOM 12371 C C . ALA G 1 119 ? 20.979 -59.444 53.881 1.00 40.09 119 ALA G C 1
ATOM 12372 O O . ALA G 1 119 ? 21.249 -58.251 53.858 1.00 41.17 119 ALA G O 1
ATOM 12374 N N . ALA G 1 120 ? 21.595 -60.318 54.701 1.00 37.03 120 ALA G N 1
ATOM 12375 C CA . ALA G 1 120 ? 22.659 -59.962 55.639 1.00 37.82 120 ALA G CA 1
ATOM 12376 C C . ALA G 1 120 ? 23.936 -59.622 54.866 1.00 43.56 120 ALA G C 1
ATOM 12377 O O . ALA G 1 120 ? 24.655 -58.714 55.279 1.00 45.53 120 ALA G O 1
ATOM 12379 N N . THR G 1 121 ? 24.203 -60.338 53.737 1.00 38.91 121 THR G N 1
ATOM 12380 C CA . THR G 1 121 ? 25.344 -60.118 52.834 1.00 38.94 121 THR G CA 1
ATOM 12381 C C . THR G 1 121 ? 25.237 -58.740 52.160 1.00 44.46 121 THR G C 1
ATOM 12382 O O . THR G 1 121 ? 26.157 -57.941 52.314 1.00 45.68 121 THR G O 1
ATOM 12386 N N . VAL G 1 122 ? 24.110 -58.448 51.453 1.00 40.26 122 VAL G N 1
ATOM 12387 C CA . VAL G 1 122 ? 23.907 -57.158 50.770 1.00 41.14 122 VAL G CA 1
ATOM 12388 C C . VAL G 1 122 ? 23.948 -55.936 51.703 1.00 43.71 122 VAL G C 1
ATOM 12389 O O . VAL G 1 122 ? 24.433 -54.881 51.291 1.00 44.44 122 VAL G O 1
ATOM 12393 N N . ALA G 1 123 ? 23.499 -56.104 52.965 1.00 38.43 123 ALA G N 1
ATOM 12394 C CA . ALA G 1 123 ? 23.532 -55.063 53.990 1.00 39.06 123 ALA G CA 1
ATOM 12395 C C . ALA G 1 123 ? 24.966 -54.825 54.465 1.00 44.78 123 ALA G C 1
ATOM 12396 O O . ALA G 1 123 ? 25.419 -53.682 54.459 1.00 46.31 123 ALA G O 1
ATOM 12398 N N . ALA G 1 124 ? 25.686 -55.902 54.849 1.00 41.20 124 ALA G N 1
ATOM 12399 C CA . ALA G 1 124 ? 27.070 -55.844 55.327 1.00 42.24 124 ALA G CA 1
ATOM 12400 C C . ALA G 1 124 ? 28.033 -55.289 54.272 1.00 45.93 124 ALA G C 1
ATOM 12401 O O . ALA G 1 124 ? 28.855 -54.438 54.595 1.00 47.22 124 ALA G O 1
ATOM 12403 N N . GLU G 1 125 ? 27.902 -55.751 53.015 1.00 41.51 125 GLU G N 1
ATOM 12404 C CA . GLU G 1 125 ? 28.748 -55.334 51.898 1.00 42.30 125 GLU G CA 1
ATOM 12405 C C . GLU G 1 125 ? 28.531 -53.881 51.485 1.00 49.23 125 GLU G C 1
ATOM 12406 O O . GLU G 1 125 ? 29.485 -53.229 51.062 1.00 50.55 125 GLU G O 1
ATOM 12412 N N . SER G 1 126 ? 27.297 -53.357 51.645 1.00 46.92 126 SER G N 1
ATOM 12413 C CA . SER G 1 126 ? 26.980 -51.958 51.333 1.00 48.33 126 SER G CA 1
ATOM 12414 C C . SER G 1 126 ? 27.548 -51.008 52.402 1.00 54.12 126 SER G C 1
ATOM 12415 O O . SER G 1 126 ? 27.780 -49.834 52.108 1.00 55.32 126 SER G O 1
ATOM 12418 N N . LEU G 1 127 ? 27.791 -51.529 53.631 1.00 50.32 127 LEU G N 1
ATOM 12419 C CA . LEU G 1 127 ? 28.379 -50.787 54.754 1.00 51.11 127 LEU G CA 1
ATOM 12420 C C . LEU G 1 127 ? 29.914 -50.691 54.627 1.00 55.66 127 LEU G C 1
ATOM 12421 O O . LEU G 1 127 ? 30.551 -49.933 55.365 1.00 56.75 127 LEU G O 1
ATOM 12426 N N . GLY G 1 128 ? 30.476 -51.446 53.683 1.00 51.11 128 GLY G N 1
ATOM 12427 C CA . GLY G 1 128 ? 31.907 -51.484 53.406 1.00 52.09 128 GLY G CA 1
ATOM 12428 C C . GLY G 1 128 ? 32.602 -52.748 53.872 1.00 54.85 128 GLY G C 1
ATOM 12429 O O . GLY G 1 128 ? 33.778 -52.957 53.551 1.00 56.59 128 GLY G O 1
ATOM 12430 N N . LEU G 1 129 ? 31.887 -53.588 54.647 1.00 48.63 129 LEU G N 1
ATOM 12431 C CA . LEU G 1 129 ? 32.399 -54.841 55.201 1.00 47.70 129 LEU G CA 1
ATOM 12432 C C . LEU G 1 129 ? 32.551 -55.919 54.124 1.00 50.50 129 LEU G C 1
ATOM 12433 O O . LEU G 1 129 ? 32.041 -55.777 53.010 1.00 49.58 129 LEU G O 1
ATOM 12438 N N . GLY G 1 130 ? 33.272 -56.977 54.478 1.00 47.24 130 GLY G N 1
ATOM 12439 C CA . GLY G 1 130 ? 33.503 -58.132 53.624 1.00 46.24 130 GLY G CA 1
ATOM 12440 C C . GLY G 1 130 ? 32.893 -59.370 54.243 1.00 49.04 130 GLY G C 1
ATOM 12441 O O . GLY G 1 130 ? 32.929 -59.529 55.467 1.00 48.48 130 GLY G O 1
ATOM 12442 N N . THR G 1 131 ? 32.288 -60.236 53.406 1.00 44.85 131 THR G N 1
ATOM 12443 C CA . THR G 1 131 ? 31.641 -61.470 53.867 1.00 43.08 131 THR G CA 1
ATOM 12444 C C . THR G 1 131 ? 32.082 -62.697 53.087 1.00 47.39 131 THR G C 1
ATOM 12445 O O . THR G 1 131 ? 32.610 -62.573 51.982 1.00 48.58 131 THR G O 1
ATOM 12449 N N . VAL G 1 132 ? 31.838 -63.884 53.670 1.00 42.07 132 VAL G N 1
ATOM 12450 C CA . VAL G 1 132 ? 32.077 -65.206 53.095 1.00 40.50 132 VAL G CA 1
ATOM 12451 C C . VAL G 1 132 ? 31.159 -66.207 53.818 1.00 43.13 132 VAL G C 1
ATOM 12452 O O . VAL G 1 132 ? 31.274 -66.345 55.045 1.00 43.32 132 VAL G O 1
ATOM 12456 N N . PRO G 1 133 ? 30.194 -66.862 53.112 1.00 38.17 133 PRO G N 1
ATOM 12457 C CA . PRO G 1 133 ? 29.330 -67.830 53.799 1.00 36.73 133 PRO G CA 1
ATOM 12458 C C . PRO G 1 133 ? 30.149 -69.055 54.158 1.00 39.21 133 PRO G C 1
ATOM 12459 O O . PRO G 1 133 ? 31.195 -69.288 53.553 1.00 39.93 133 PRO G O 1
ATOM 12463 N N . ILE G 1 134 ? 29.731 -69.792 55.187 1.00 35.85 134 ILE G N 1
ATOM 12464 C CA . ILE G 1 134 ? 30.467 -70.971 55.632 1.00 34.89 134 ILE G CA 1
ATOM 12465 C C . ILE G 1 134 ? 29.520 -72.150 55.648 1.00 36.56 134 ILE G C 1
ATOM 12466 O O . ILE G 1 134 ? 28.789 -72.353 56.620 1.00 35.84 134 ILE G O 1
ATOM 12471 N N . GLY G 1 135 ? 29.521 -72.896 54.544 1.00 34.43 135 GLY G N 1
ATOM 12472 C CA . GLY G 1 135 ? 28.729 -74.110 54.384 1.00 33.90 135 GLY G CA 1
ATOM 12473 C C . GLY G 1 135 ? 29.362 -75.278 55.117 1.00 37.84 135 GLY G C 1
ATOM 12474 O O . GLY G 1 135 ? 28.723 -76.321 55.294 1.00 37.30 135 GLY G O 1
ATOM 12475 N N . GLY G 1 136 ? 30.614 -75.076 55.549 1.00 36.41 136 GLY G N 1
ATOM 12476 C CA . GLY G 1 136 ? 31.420 -76.018 56.312 1.00 37.31 136 GLY G CA 1
ATOM 12477 C C . GLY G 1 136 ? 30.882 -76.302 57.701 1.00 42.14 136 GLY G C 1
ATOM 12478 O O . GLY G 1 136 ? 31.372 -77.208 58.382 1.00 42.12 136 GLY G O 1
ATOM 12479 N N . ILE G 1 137 ? 29.848 -75.551 58.122 1.00 39.68 137 ILE G N 1
ATOM 12480 C CA . ILE G 1 137 ? 29.157 -75.735 59.404 1.00 40.40 137 ILE G CA 1
ATOM 12481 C C . ILE G 1 137 ? 28.484 -77.135 59.464 1.00 43.32 137 ILE G C 1
ATOM 12482 O O . ILE G 1 137 ? 28.157 -77.622 60.548 1.00 43.34 137 ILE G O 1
ATOM 12487 N N . ARG G 1 138 ? 28.323 -77.774 58.283 1.00 38.48 138 ARG G N 1
ATOM 12488 C CA . ARG G 1 138 ? 27.757 -79.107 58.083 1.00 37.33 138 ARG G CA 1
ATOM 12489 C C . ARG G 1 138 ? 28.828 -80.215 58.033 1.00 40.53 138 ARG G C 1
ATOM 12490 O O . ARG G 1 138 ? 28.486 -81.361 57.746 1.00 40.54 138 ARG G O 1
ATOM 12498 N N . ARG G 1 139 ? 30.112 -79.889 58.333 1.00 36.71 139 ARG G N 1
ATOM 12499 C CA . ARG G 1 139 ? 31.216 -80.865 58.357 1.00 36.80 139 ARG G CA 1
ATOM 12500 C C . ARG G 1 139 ? 31.076 -81.759 59.595 1.00 40.76 139 ARG G C 1
ATOM 12501 O O . ARG G 1 139 ? 31.030 -82.988 59.461 1.00 42.25 139 ARG G O 1
ATOM 12509 N N . LYS G 1 140 ? 30.969 -81.138 60.788 1.00 35.65 140 LYS G N 1
ATOM 12510 C CA . LYS G 1 140 ? 30.744 -81.812 62.066 1.00 34.93 140 LYS G CA 1
ATOM 12511 C C . LYS G 1 140 ? 29.526 -81.117 62.696 1.00 36.18 140 LYS G C 1
ATOM 12512 O O . LYS G 1 140 ? 29.686 -80.281 63.587 1.00 35.46 140 LYS G O 1
ATOM 12518 N N . PRO G 1 141 ? 28.302 -81.395 62.161 1.00 32.92 141 PRO G N 1
ATOM 12519 C CA . PRO G 1 141 ? 27.100 -80.672 62.627 1.00 32.46 141 PRO G CA 1
ATOM 12520 C C . PRO G 1 141 ? 26.626 -80.968 64.043 1.00 36.86 141 PRO G C 1
ATOM 12521 O O . PRO G 1 141 ? 25.982 -80.115 64.653 1.00 35.44 141 PRO G O 1
ATOM 12525 N N . LEU G 1 142 ? 26.924 -82.175 64.551 1.00 35.18 142 LEU G N 1
ATOM 12526 C CA . LEU G 1 142 ? 26.522 -82.601 65.892 1.00 36.02 142 LEU G CA 1
ATOM 12527 C C . LEU G 1 142 ? 27.315 -81.864 66.971 1.00 40.29 142 LEU G C 1
ATOM 12528 O O . LEU G 1 142 ? 26.766 -81.564 68.033 1.00 41.43 142 LEU G O 1
ATOM 12533 N N . GLU G 1 143 ? 28.581 -81.525 66.674 1.00 35.63 143 GLU G N 1
ATOM 12534 C CA . GLU G 1 143 ? 29.444 -80.761 67.573 1.00 36.31 143 GLU G CA 1
ATOM 12535 C C . GLU G 1 143 ? 29.025 -79.284 67.571 1.00 39.32 143 GLU G C 1
ATOM 12536 O O . GLU G 1 143 ? 29.185 -78.609 68.588 1.00 40.21 143 GLU G O 1
ATOM 12542 N N . VAL G 1 144 ? 28.492 -78.794 66.428 1.00 33.74 144 VAL G N 1
ATOM 12543 C CA . VAL G 1 144 ? 28.001 -77.420 66.249 1.00 33.07 144 VAL G CA 1
ATOM 12544 C C . VAL G 1 144 ? 26.769 -77.208 67.151 1.00 36.14 144 VAL G C 1
ATOM 12545 O O . VAL G 1 144 ? 26.717 -76.220 67.883 1.00 36.33 144 VAL G O 1
ATOM 12549 N N . ILE G 1 145 ? 25.814 -78.158 67.123 1.00 31.50 145 ILE G N 1
ATOM 12550 C CA . ILE G 1 145 ? 24.597 -78.173 67.942 1.00 30.84 145 ILE G CA 1
ATOM 12551 C C . ILE G 1 145 ? 24.982 -78.088 69.433 1.00 34.82 145 ILE G C 1
ATOM 12552 O O . ILE G 1 145 ? 24.455 -77.232 70.140 1.00 33.53 145 ILE G O 1
ATOM 12557 N N . GLU G 1 146 ? 25.944 -78.933 69.878 1.00 33.33 146 GLU G N 1
ATOM 12558 C CA . GLU G 1 146 ? 26.447 -78.979 71.259 1.00 35.54 146 GLU G CA 1
ATOM 12559 C C . GLU G 1 146 ? 27.038 -77.630 71.694 1.00 41.86 146 GLU G C 1
ATOM 12560 O O . GLU G 1 146 ? 26.685 -77.131 72.768 1.00 43.19 146 GLU G O 1
ATOM 12566 N N . LEU G 1 147 ? 27.916 -77.041 70.839 1.00 38.13 147 LEU G N 1
ATOM 12567 C CA . LEU G 1 147 ? 28.601 -75.759 71.040 1.00 38.73 147 LEU G CA 1
ATOM 12568 C C . LEU G 1 147 ? 27.637 -74.578 71.154 1.00 43.34 147 LEU G C 1
ATOM 12569 O O . LEU G 1 147 ? 27.728 -73.812 72.115 1.00 44.60 147 LEU G O 1
ATOM 12574 N N . LEU G 1 148 ? 26.726 -74.430 70.169 1.00 38.85 148 LEU G N 1
ATOM 12575 C CA . LEU G 1 148 ? 25.742 -73.345 70.097 1.00 38.40 148 LEU G CA 1
ATOM 12576 C C . LEU G 1 148 ? 24.486 -73.596 70.938 1.00 44.55 148 LEU G C 1
ATOM 12577 O O . LEU G 1 148 ? 23.597 -72.737 70.950 1.00 44.83 148 LEU G O 1
ATOM 12582 N N . ASP G 1 149 ? 24.412 -74.758 71.646 1.00 41.94 149 ASP G N 1
ATOM 12583 C CA . ASP G 1 149 ? 23.297 -75.160 72.518 1.00 42.31 149 ASP G CA 1
ATOM 12584 C C . ASP G 1 149 ? 21.949 -75.131 71.763 1.00 45.90 149 ASP G C 1
ATOM 12585 O O . ASP G 1 149 ? 20.951 -74.611 72.269 1.00 46.63 149 ASP G O 1
ATOM 12590 N N . LEU G 1 150 ? 21.936 -75.687 70.532 1.00 40.93 150 LEU G N 1
ATOM 12591 C CA . LEU G 1 150 ? 20.740 -75.735 69.682 1.00 39.06 150 LEU G CA 1
ATOM 12592 C C . LEU G 1 150 ? 19.721 -76.755 70.195 1.00 42.47 150 LEU G C 1
ATOM 12593 O O . LEU G 1 150 ? 20.083 -77.915 70.406 1.00 42.27 150 LEU G O 1
ATOM 12598 N N . PRO G 1 151 ? 18.451 -76.342 70.414 1.00 38.90 151 PRO G N 1
ATOM 12599 C CA . PRO G 1 151 ? 17.446 -77.289 70.902 1.00 39.32 151 PRO G CA 1
ATOM 12600 C C . PRO G 1 151 ? 16.755 -78.037 69.759 1.00 42.34 151 PRO G C 1
ATOM 12601 O O . PRO G 1 151 ? 17.058 -77.789 68.590 1.00 41.51 151 PRO G O 1
ATOM 12605 N N . GLU G 1 152 ? 15.811 -78.935 70.107 1.00 38.26 152 GLU G N 1
ATOM 12606 C CA . GLU G 1 152 ? 15.020 -79.720 69.166 1.00 36.91 152 GLU G CA 1
ATOM 12607 C C . GLU G 1 152 ? 14.301 -78.793 68.173 1.00 40.17 152 GLU G C 1
ATOM 12608 O O . GLU G 1 152 ? 13.747 -77.752 68.569 1.00 40.57 152 GLU G O 1
ATOM 12614 N N . TYR G 1 153 ? 14.330 -79.190 66.878 1.00 34.26 153 TYR G N 1
ATOM 12615 C CA . TYR G 1 153 ? 13.737 -78.515 65.710 1.00 32.29 153 TYR G CA 1
ATOM 12616 C C . TYR G 1 153 ? 14.531 -77.306 65.190 1.00 33.27 153 TYR G C 1
ATOM 12617 O O . TYR G 1 153 ? 13.968 -76.447 64.503 1.00 31.85 153 TYR G O 1
ATOM 12626 N N . VAL G 1 154 ? 15.850 -77.257 65.514 1.00 29.19 154 VAL G N 1
ATOM 12627 C CA . VAL G 1 154 ? 16.807 -76.221 65.093 1.00 28.58 154 VAL G CA 1
ATOM 12628 C C . VAL G 1 154 ? 18.018 -76.912 64.465 1.00 32.11 154 VAL G C 1
ATOM 12629 O O . VAL G 1 154 ? 18.622 -77.768 65.108 1.00 32.37 154 VAL G O 1
ATOM 12633 N N . PHE G 1 155 ? 18.381 -76.556 63.230 1.00 29.04 155 PHE G N 1
ATOM 12634 C CA . PHE G 1 155 ? 19.563 -77.163 62.604 1.00 29.36 155 PHE G CA 1
ATOM 12635 C C . PHE G 1 155 ? 20.452 -76.142 61.876 1.00 33.39 155 PHE G C 1
ATOM 12636 O O . PHE G 1 155 ? 19.915 -75.262 61.199 1.00 33.48 155 PHE G O 1
ATOM 12644 N N . PRO G 1 156 ? 21.803 -76.214 62.018 1.00 30.27 156 PRO G N 1
ATOM 12645 C CA . PRO G 1 156 ? 22.661 -75.220 61.342 1.00 30.41 156 PRO G CA 1
ATOM 12646 C C . PRO G 1 156 ? 22.657 -75.347 59.818 1.00 33.24 156 PRO G C 1
ATOM 12647 O O . PRO G 1 156 ? 22.859 -76.433 59.291 1.00 33.70 156 PRO G O 1
ATOM 12651 N N . VAL G 1 157 ? 22.407 -74.240 59.115 1.00 30.91 157 VAL G N 1
ATOM 12652 C CA . VAL G 1 157 ? 22.354 -74.221 57.649 1.00 30.29 157 VAL G CA 1
ATOM 12653 C C . VAL G 1 157 ? 23.681 -73.733 57.073 1.00 33.58 157 VAL G C 1
ATOM 12654 O O . VAL G 1 157 ? 24.344 -74.479 56.368 1.00 33.57 157 VAL G O 1
ATOM 12658 N N . SER G 1 158 ? 24.056 -72.486 57.351 1.00 31.32 158 SER G N 1
ATOM 12659 C CA . SER G 1 158 ? 25.289 -71.876 56.860 1.00 31.90 158 SER G CA 1
ATOM 12660 C C . SER G 1 158 ? 25.754 -70.758 57.794 1.00 35.57 158 SER G C 1
ATOM 12661 O O . SER G 1 158 ? 24.949 -70.068 58.419 1.00 35.04 158 SER G O 1
ATOM 12664 N N . GLY G 1 159 ? 27.061 -70.600 57.876 1.00 34.63 159 GLY G N 1
ATOM 12665 C CA . GLY G 1 159 ? 27.687 -69.542 58.648 1.00 35.08 159 GLY G CA 1
ATOM 12666 C C . GLY G 1 159 ? 27.917 -68.358 57.743 1.00 37.55 159 GLY G C 1
ATOM 12667 O O . GLY G 1 159 ? 27.686 -68.448 56.533 1.00 36.73 159 GLY G O 1
ATOM 12668 N N . LEU G 1 160 ? 28.360 -67.243 58.324 1.00 36.06 160 LEU G N 1
ATOM 12669 C CA . LEU G 1 160 ? 28.654 -66.020 57.600 1.00 36.42 160 LEU G CA 1
ATOM 12670 C C . LEU G 1 160 ? 29.756 -65.273 58.344 1.00 41.96 160 LEU G C 1
ATOM 12671 O O . LEU G 1 160 ? 29.575 -64.856 59.494 1.00 42.52 160 LEU G O 1
ATOM 12676 N N . VAL G 1 161 ? 30.914 -65.140 57.694 1.00 40.00 161 VAL G N 1
ATOM 12677 C CA . VAL G 1 161 ? 32.049 -64.418 58.260 1.00 41.51 161 VAL G CA 1
ATOM 12678 C C . VAL G 1 161 ? 31.871 -62.939 57.914 1.00 45.73 161 VAL G C 1
ATOM 12679 O O . VAL G 1 161 ? 31.718 -62.605 56.742 1.00 45.04 161 VAL G O 1
ATOM 12683 N N . VAL G 1 162 ? 31.833 -62.068 58.937 1.00 43.15 162 VAL G N 1
ATOM 12684 C CA . VAL G 1 162 ? 31.672 -60.617 58.766 1.00 43.64 162 VAL G CA 1
ATOM 12685 C C . VAL G 1 162 ? 32.836 -59.919 59.460 1.00 48.95 162 VAL G C 1
ATOM 12686 O O . VAL G 1 162 ? 33.135 -60.227 60.614 1.00 48.74 162 VAL G O 1
ATOM 12690 N N . GLY G 1 163 ? 33.484 -59.004 58.742 1.00 47.19 163 GLY G N 1
ATOM 12691 C CA . GLY G 1 163 ? 34.615 -58.230 59.244 1.00 48.78 163 GLY G CA 1
ATOM 12692 C C . GLY G 1 163 ? 35.082 -57.145 58.298 1.00 52.88 163 GLY G C 1
ATOM 12693 O O . GLY G 1 163 ? 34.523 -56.973 57.210 1.00 50.94 163 GLY G O 1
ATOM 12694 N N . HIS G 1 164 ? 36.112 -56.398 58.716 1.00 52.37 164 HIS G N 1
ATOM 12695 C CA . HIS G 1 164 ? 36.692 -55.323 57.909 1.00 53.54 164 HIS G CA 1
ATOM 12696 C C . HIS G 1 164 ? 37.801 -55.908 57.022 1.00 59.58 164 HIS G C 1
ATOM 12697 O O . HIS G 1 164 ? 38.758 -56.482 57.551 1.00 59.77 164 HIS G O 1
ATOM 12704 N N . PRO G 1 165 ? 37.665 -55.824 55.674 1.00 57.39 165 PRO G N 1
ATOM 12705 C CA . PRO G 1 165 ? 38.679 -56.440 54.794 1.00 58.16 165 PRO G CA 1
ATOM 12706 C C . PRO G 1 165 ? 40.074 -55.812 54.819 1.00 64.90 165 PRO G C 1
ATOM 12707 O O . PRO G 1 165 ? 40.219 -54.636 55.134 1.00 66.49 165 PRO G O 1
ATOM 12711 N N . SER G 1 166 ? 41.098 -56.610 54.477 1.00 62.30 166 SER G N 1
ATOM 12712 C CA . SER G 1 166 ? 42.496 -56.179 54.380 1.00 64.67 166 SER G CA 1
ATOM 12713 C C . SER G 1 166 ? 42.948 -56.190 52.905 1.00 69.73 166 SER G C 1
ATOM 12714 O O . SER G 1 166 ? 44.068 -55.784 52.595 1.00 71.97 166 SER G O 1
ATOM 12717 N N . ASP G 1 167 ? 42.053 -56.640 52.004 1.00 64.83 167 ASP G N 1
ATOM 12718 C CA . ASP G 1 167 ? 42.246 -56.717 50.555 1.00 64.69 167 ASP G CA 1
ATOM 12719 C C . ASP G 1 167 ? 40.868 -56.797 49.859 1.00 65.93 167 ASP G C 1
ATOM 12720 O O . ASP G 1 167 ? 39.955 -57.433 50.389 1.00 62.13 167 ASP G O 1
ATOM 12725 N N . HIS G 1 168 ? 40.721 -56.121 48.697 1.00 63.85 168 HIS G N 1
ATOM 12726 C CA . HIS G 1 168 ? 39.489 -56.070 47.888 1.00 62.25 168 HIS G CA 1
ATOM 12727 C C . HIS G 1 168 ? 39.251 -57.323 47.029 1.00 63.92 168 HIS G C 1
ATOM 12728 O O . HIS G 1 168 ? 38.146 -57.509 46.534 1.00 61.80 168 HIS G O 1
ATOM 12735 N N . SER G 1 169 ? 40.286 -58.173 46.850 1.00 61.26 169 SER G N 1
ATOM 12736 C CA . SER G 1 169 ? 40.276 -59.415 46.061 1.00 59.57 169 SER G CA 1
ATOM 12737 C C . SER G 1 169 ? 39.809 -59.195 44.602 1.00 61.79 169 SER G C 1
ATOM 12738 O O . SER G 1 169 ? 40.079 -58.134 44.038 1.00 63.57 169 SER G O 1
ATOM 12741 N N . ALA G 1 170 ? 39.136 -60.181 43.995 1.00 55.14 170 ALA G N 1
ATOM 12742 C CA . ALA G 1 170 ? 38.633 -60.098 42.626 1.00 54.39 170 ALA G CA 1
ATOM 12743 C C . ALA G 1 170 ? 37.326 -60.870 42.453 1.00 56.73 170 ALA G C 1
ATOM 12744 O O . ALA G 1 170 ? 37.079 -61.864 43.149 1.00 55.26 170 ALA G O 1
ATOM 12746 N N . LYS G 1 171 ? 36.505 -60.411 41.498 1.00 52.74 171 LYS G N 1
ATOM 12747 C CA . LYS G 1 171 ? 35.232 -61.016 41.143 1.00 50.98 171 LYS G CA 1
ATOM 12748 C C . LYS G 1 171 ? 35.468 -62.344 40.405 1.00 54.97 171 LYS G C 1
ATOM 12749 O O . LYS G 1 171 ? 36.195 -62.368 39.405 1.00 56.60 171 LYS G O 1
ATOM 12755 N N . LYS G 1 172 ? 34.868 -63.444 40.909 1.00 48.68 172 LYS G N 1
ATOM 12756 C CA . LYS G 1 172 ? 34.953 -64.763 40.277 1.00 47.08 172 LYS G CA 1
ATOM 12757 C C . LYS G 1 172 ? 33.947 -64.771 39.115 1.00 50.57 172 LYS G C 1
ATOM 12758 O O . LYS G 1 172 ? 32.769 -64.485 39.359 1.00 50.47 172 LYS G O 1
ATOM 12764 N N . PRO G 1 173 ? 34.361 -65.078 37.860 1.00 46.67 173 PRO G N 1
ATOM 12765 C CA . PRO G 1 173 ? 33.392 -65.108 36.748 1.00 46.13 173 PRO G CA 1
ATOM 12766 C C . PRO G 1 173 ? 32.265 -66.123 36.955 1.00 47.87 173 PRO G C 1
ATOM 12767 O O . PRO G 1 173 ? 32.490 -67.170 37.554 1.00 47.34 173 PRO G O 1
ATOM 12771 N N . ARG G 1 174 ? 31.051 -65.793 36.500 1.00 43.80 174 ARG G N 1
ATOM 12772 C CA . ARG G 1 174 ? 29.880 -66.672 36.636 1.00 42.31 174 ARG G CA 1
ATOM 12773 C C . ARG G 1 174 ? 29.496 -67.311 35.299 1.00 47.86 174 ARG G C 1
ATOM 12774 O O . ARG G 1 174 ? 29.930 -66.839 34.241 1.00 49.57 174 ARG G O 1
ATOM 12782 N N . LEU G 1 175 ? 28.709 -68.403 35.354 1.00 42.93 175 LEU G N 1
ATOM 12783 C CA . LEU G 1 175 ? 28.230 -69.153 34.190 1.00 42.96 175 LEU G CA 1
ATOM 12784 C C . LEU G 1 175 ? 27.521 -68.248 33.172 1.00 49.85 175 LEU G C 1
ATOM 12785 O O . LEU G 1 175 ? 26.874 -67.277 33.589 1.00 50.15 175 LEU G O 1
ATOM 12790 N N . PRO G 1 176 ? 27.600 -68.550 31.845 1.00 47.36 176 PRO G N 1
ATOM 12791 C CA . PRO G 1 176 ? 26.878 -67.720 30.859 1.00 48.27 176 PRO G CA 1
ATOM 12792 C C . PRO G 1 176 ? 25.382 -67.635 31.179 1.00 51.00 176 PRO G C 1
ATOM 12793 O O . PRO G 1 176 ? 24.805 -68.626 31.646 1.00 49.95 176 PRO G O 1
ATOM 12797 N N . GLN G 1 177 ? 24.768 -66.449 30.974 1.00 46.99 177 GLN G N 1
ATOM 12798 C CA . GLN G 1 177 ? 23.350 -66.228 31.276 1.00 46.21 177 GLN G CA 1
ATOM 12799 C C . GLN G 1 177 ? 22.426 -67.308 30.702 1.00 49.85 177 GLN G C 1
ATOM 12800 O O . GLN G 1 177 ? 21.542 -67.780 31.419 1.00 48.76 177 GLN G O 1
ATOM 12806 N N . ALA G 1 178 ? 22.667 -67.728 29.437 1.00 46.36 178 ALA G N 1
ATOM 12807 C CA . ALA G 1 178 ? 21.889 -68.756 28.743 1.00 45.38 178 ALA G CA 1
ATOM 12808 C C . ALA G 1 178 ? 21.890 -70.119 29.457 1.00 46.85 178 ALA G C 1
ATOM 12809 O O . ALA G 1 178 ? 20.910 -70.860 29.340 1.00 46.68 178 ALA G O 1
ATOM 12811 N N . ALA G 1 179 ? 22.965 -70.427 30.220 1.00 41.44 179 ALA G N 1
ATOM 12812 C CA . ALA G 1 179 ? 23.115 -71.675 30.982 1.00 39.76 179 ALA G CA 1
ATOM 12813 C C . ALA G 1 179 ? 22.300 -71.701 32.289 1.00 40.64 179 ALA G C 1
ATOM 12814 O O . ALA G 1 179 ? 21.838 -72.764 32.691 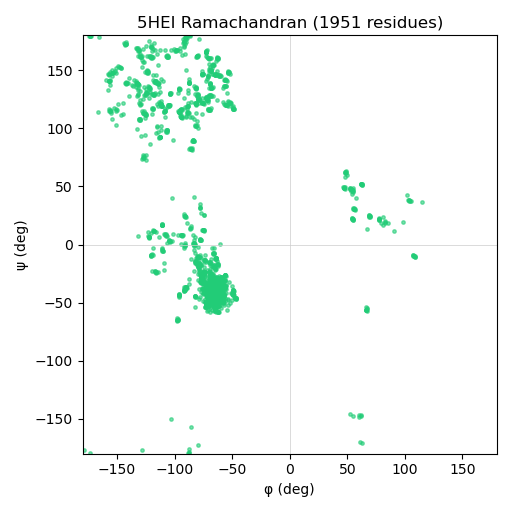1.00 39.19 179 ALA G O 1
ATOM 12816 N N . VAL G 1 180 ? 22.124 -70.538 32.938 1.00 38.11 180 VAL G N 1
ATOM 12817 C CA . VAL G 1 180 ? 21.376 -70.390 34.194 1.00 37.10 180 VAL G CA 1
ATOM 12818 C C . VAL G 1 180 ? 19.910 -69.938 33.934 1.00 40.96 180 VAL G C 1
ATOM 12819 O O . VAL G 1 180 ? 18.981 -70.481 34.541 1.00 40.11 180 VAL G O 1
ATOM 12823 N N . HIS G 1 181 ? 19.709 -68.978 33.017 1.00 39.57 181 HIS G N 1
ATOM 12824 C CA . HIS G 1 181 ? 18.379 -68.473 32.660 1.00 40.48 181 HIS G CA 1
ATOM 12825 C C . HIS G 1 181 ? 17.802 -69.190 31.434 1.00 46.05 181 HIS G C 1
ATOM 12826 O O . HIS G 1 181 ? 18.299 -69.015 30.316 1.00 47.61 181 HIS G O 1
ATOM 12833 N N . HIS G 1 182 ? 16.760 -70.014 31.662 1.00 41.40 182 HIS G N 1
ATOM 12834 C CA . HIS G 1 182 ? 16.058 -70.769 30.623 1.00 41.73 182 HIS G CA 1
ATOM 12835 C C . HIS G 1 182 ? 14.647 -70.214 30.462 1.00 46.35 182 HIS G C 1
ATOM 12836 O O . HIS G 1 182 ? 13.878 -70.179 31.427 1.00 45.35 182 HIS G O 1
ATOM 12843 N N . ARG G 1 183 ? 14.319 -69.753 29.247 1.00 43.81 183 ARG G N 1
ATOM 12844 C CA . ARG G 1 183 ? 13.025 -69.143 28.915 1.00 43.44 183 ARG G CA 1
ATOM 12845 C C . ARG G 1 183 ? 11.933 -70.187 28.672 1.00 45.93 183 ARG G C 1
ATOM 12846 O O . ARG G 1 183 ? 12.135 -71.126 27.897 1.00 45.76 183 ARG G O 1
ATOM 12854 N N . GLU G 1 184 ? 10.787 -70.025 29.367 1.00 41.76 184 GLU G N 1
ATOM 12855 C CA . GLU G 1 184 ? 9.581 -70.869 29.320 1.00 42.29 184 GLU G CA 1
ATOM 12856 C C . GLU G 1 184 ? 9.739 -72.288 29.873 1.00 46.90 184 GLU G C 1
ATOM 12857 O O . GLU G 1 184 ? 8.996 -72.667 30.780 1.00 45.71 184 GLU G O 1
ATOM 12863 N N . SER G 1 185 ? 10.688 -73.067 29.321 1.00 44.75 185 SER G N 1
ATOM 12864 C CA . SER G 1 185 ? 10.996 -74.438 29.735 1.00 44.33 185 SER G CA 1
ATOM 12865 C C . SER G 1 185 ? 12.510 -74.616 29.923 1.00 48.07 185 SER G C 1
ATOM 12866 O O . SER G 1 185 ? 13.275 -73.726 29.549 1.00 48.46 185 SER G O 1
ATOM 12869 N N . TYR G 1 186 ? 12.938 -75.746 30.514 1.00 43.64 186 TYR G N 1
ATOM 12870 C CA . TYR G 1 186 ? 14.348 -76.057 30.756 1.00 42.67 186 TYR G CA 1
ATOM 12871 C C . TYR G 1 186 ? 15.104 -76.280 29.435 1.00 49.04 186 TYR G C 1
ATOM 12872 O O . TYR G 1 186 ? 14.605 -76.994 28.557 1.00 50.08 186 TYR G O 1
ATOM 12881 N N . ASN G 1 187 ? 16.314 -75.688 29.310 1.00 45.68 187 ASN G N 1
ATOM 12882 C CA . ASN G 1 187 ? 17.184 -75.870 28.144 1.00 46.52 187 ASN G CA 1
ATOM 12883 C C . ASN G 1 187 ? 18.193 -76.969 28.453 1.00 48.92 187 ASN G C 1
ATOM 12884 O O . ASN G 1 187 ? 19.014 -76.808 29.354 1.00 47.24 187 ASN G O 1
ATOM 12889 N N . HIS G 1 188 ? 18.103 -78.101 27.733 1.00 46.39 188 HIS G N 1
ATOM 12890 C CA . HIS G 1 188 ? 18.967 -79.274 27.936 1.00 45.61 188 HIS G CA 1
ATOM 12891 C C . HIS G 1 188 ? 20.363 -79.190 27.295 1.00 49.62 188 HIS G C 1
ATOM 12892 O O . HIS G 1 188 ? 21.249 -79.940 27.697 1.00 48.78 188 HIS G O 1
ATOM 12899 N N . ASP G 1 189 ? 20.565 -78.269 26.335 1.00 47.61 189 ASP G N 1
ATOM 12900 C CA . ASP G 1 189 ? 21.843 -78.076 25.643 1.00 48.32 189 ASP G CA 1
ATOM 12901 C C . ASP G 1 189 ? 22.733 -77.124 26.444 1.00 49.98 189 ASP G C 1
ATOM 12902 O O . ASP G 1 189 ? 22.771 -75.920 26.175 1.00 49.95 189 ASP G O 1
ATOM 12907 N N . LEU G 1 190 ? 23.444 -77.665 27.454 1.00 44.41 190 LEU G N 1
ATOM 12908 C CA . LEU G 1 190 ? 24.322 -76.860 28.318 1.00 42.56 190 LEU G CA 1
ATOM 12909 C C . LEU G 1 190 ? 25.808 -77.265 28.298 1.00 47.32 190 LEU G C 1
ATOM 12910 O O . LEU G 1 190 ? 26.639 -76.539 28.852 1.00 45.75 190 LEU G O 1
ATOM 12915 N N . LYS G 1 191 ? 26.142 -78.400 27.650 1.00 46.40 191 LYS G N 1
ATOM 12916 C CA . LYS G 1 191 ? 27.511 -78.921 27.569 1.00 47.78 191 LYS G CA 1
ATOM 12917 C C . LYS G 1 191 ? 28.484 -77.944 26.911 1.00 54.89 191 LYS G C 1
ATOM 12918 O O . LYS G 1 191 ? 29.554 -77.691 27.473 1.00 55.20 191 LYS G O 1
ATOM 12924 N N . SER G 1 192 ? 28.106 -77.382 25.745 1.00 53.12 192 SER G N 1
ATOM 12925 C CA . SER G 1 192 ? 28.922 -76.414 24.999 1.00 54.47 192 SER G CA 1
ATOM 12926 C C . SER G 1 192 ? 29.151 -75.130 25.794 1.00 57.34 192 SER G C 1
ATOM 12927 O O . SER G 1 192 ? 30.251 -74.576 25.751 1.00 57.48 192 SER G O 1
ATOM 12930 N N . LEU G 1 193 ? 28.123 -74.687 26.545 1.00 52.91 193 LEU G N 1
ATOM 12931 C CA . LEU G 1 193 ? 28.163 -73.499 27.400 1.00 51.98 193 LEU G CA 1
ATOM 12932 C C . LEU G 1 193 ? 29.113 -73.689 28.588 1.00 54.46 193 LEU G C 1
ATOM 12933 O O . LEU G 1 193 ? 29.805 -72.741 28.970 1.00 54.12 193 LEU G O 1
ATOM 12938 N N . ILE G 1 194 ? 29.151 -74.911 29.159 1.00 49.54 194 ILE G N 1
ATOM 12939 C CA . ILE G 1 194 ? 30.035 -75.259 30.273 1.00 48.41 194 ILE G CA 1
ATOM 12940 C C . ILE G 1 194 ? 31.482 -75.315 29.763 1.00 53.64 194 ILE G C 1
ATOM 12941 O O . ILE G 1 194 ? 32.377 -74.792 30.428 1.00 53.62 194 ILE G O 1
ATOM 12946 N N . GLN G 1 195 ? 31.692 -75.900 28.563 1.00 51.14 195 GLN G N 1
ATOM 12947 C CA . GLN G 1 195 ? 32.996 -76.005 27.902 1.00 52.50 195 GLN G CA 1
ATOM 12948 C C . GLN G 1 195 ? 33.618 -74.619 27.637 1.00 57.94 195 GLN G C 1
ATOM 12949 O O . GLN G 1 195 ? 34.812 -74.431 27.873 1.00 59.01 195 GLN G O 1
ATOM 12955 N N . ASP G 1 196 ? 32.803 -73.653 27.189 1.00 54.63 196 ASP G N 1
ATOM 12956 C CA . ASP G 1 196 ? 33.242 -72.275 26.941 1.00 55.90 196 ASP G CA 1
ATOM 12957 C C . ASP G 1 196 ? 33.576 -71.552 28.258 1.00 57.35 196 ASP G C 1
ATOM 12958 O O . ASP G 1 196 ? 34.514 -70.746 28.305 1.00 57.16 196 ASP G O 1
ATOM 12963 N N . TYR G 1 197 ? 32.803 -71.855 29.324 1.00 51.25 197 TYR G N 1
ATOM 12964 C CA . TYR G 1 197 ? 32.981 -71.295 30.665 1.00 48.97 197 TYR G CA 1
ATOM 12965 C C . TYR G 1 197 ? 34.268 -71.807 31.304 1.00 50.97 197 TYR G C 1
ATOM 12966 O O . TYR G 1 197 ? 34.938 -71.052 32.017 1.00 50.51 197 TYR G O 1
ATOM 12975 N N . ASP G 1 198 ? 34.611 -73.089 31.036 1.00 46.03 198 ASP G N 1
ATOM 12976 C CA . ASP G 1 198 ? 35.819 -73.747 31.535 1.00 45.45 198 ASP G CA 1
ATOM 12977 C C . ASP G 1 198 ? 37.063 -73.079 30.967 1.00 50.76 198 ASP G C 1
ATOM 12978 O O . ASP G 1 198 ? 38.058 -72.953 31.680 1.00 50.49 198 ASP G O 1
ATOM 12983 N N . ALA G 1 199 ? 36.997 -72.639 29.686 1.00 48.62 199 ALA G N 1
ATOM 12984 C CA . ALA G 1 199 ? 38.078 -71.944 28.979 1.00 50.12 199 ALA G CA 1
ATOM 12985 C C . ALA G 1 199 ? 38.336 -70.576 29.614 1.00 55.14 199 ALA G C 1
ATOM 12986 O O . ALA G 1 199 ? 39.494 -70.183 29.785 1.00 55.72 199 ALA G O 1
ATOM 12988 N N . GLU G 1 200 ? 37.247 -69.874 29.990 1.00 51.82 200 GLU G N 1
ATOM 12989 C CA . GLU G 1 200 ? 37.284 -68.566 30.639 1.00 52.16 200 GLU G CA 1
ATOM 12990 C C . GLU G 1 200 ? 37.772 -68.701 32.091 1.00 55.47 200 GLU G C 1
ATOM 12991 O O . GLU G 1 200 ? 38.488 -67.814 32.566 1.00 55.46 200 GLU G O 1
ATOM 12997 N N . MET G 1 201 ? 37.382 -69.806 32.784 1.00 50.64 201 MET G N 1
ATOM 12998 C CA . MET G 1 201 ? 37.756 -70.107 34.169 1.00 49.63 201 MET G CA 1
ATOM 12999 C C . MET G 1 201 ? 39.200 -70.604 34.335 1.00 54.49 201 MET G C 1
ATOM 13000 O O . MET G 1 201 ? 39.779 -70.431 35.411 1.00 53.41 201 MET G O 1
ATOM 13005 N N . ALA G 1 202 ? 39.768 -71.243 33.290 1.00 52.91 202 ALA G N 1
ATOM 13006 C CA . ALA G 1 202 ? 41.156 -71.715 33.287 1.00 54.44 202 ALA G CA 1
ATOM 13007 C C . ALA G 1 202 ? 42.084 -70.510 33.134 1.00 62.60 202 ALA G C 1
ATOM 13008 O O . ALA G 1 202 ? 43.137 -70.466 33.770 1.00 63.10 202 ALA G O 1
ATOM 13010 N N . GLU G 1 203 ? 41.664 -69.514 32.318 1.00 61.75 203 GLU G N 1
ATOM 13011 C CA . GLU G 1 203 ? 42.384 -68.259 32.087 1.00 64.08 203 GLU G CA 1
ATOM 13012 C C . GLU G 1 203 ? 42.331 -67.376 33.338 1.00 66.70 203 GLU G C 1
ATOM 13013 O O . GLU G 1 203 ? 43.320 -66.702 33.647 1.00 67.92 203 GLU G O 1
ATOM 13019 N N . TYR G 1 204 ? 41.176 -67.389 34.056 1.00 60.44 204 TYR G N 1
ATOM 13020 C CA . TYR G 1 204 ? 40.967 -66.639 35.301 1.00 58.99 204 TYR G CA 1
ATOM 13021 C C . TYR G 1 204 ? 41.893 -67.192 36.388 1.00 64.65 204 TYR G C 1
ATOM 13022 O O . TYR G 1 204 ? 42.565 -66.415 37.061 1.00 64.41 204 TYR G O 1
ATOM 13031 N N . MET G 1 205 ? 41.938 -68.533 36.534 1.00 62.80 205 MET G N 1
ATOM 13032 C CA . MET G 1 205 ? 42.784 -69.230 37.506 1.00 63.75 205 MET G CA 1
ATOM 13033 C C . MET G 1 205 ? 44.268 -69.071 37.214 1.00 69.92 205 MET G C 1
ATOM 13034 O O . MET G 1 205 ? 45.067 -69.070 38.150 1.00 70.14 205 MET G O 1
ATOM 13039 N N . LYS G 1 206 ? 44.632 -68.927 35.923 1.00 68.00 206 LYS G N 1
ATOM 13040 C CA . LYS G 1 206 ? 46.011 -68.716 35.482 1.00 70.15 206 LYS G CA 1
ATOM 13041 C C . LYS G 1 206 ? 46.478 -67.332 35.926 1.00 76.60 206 LYS G C 1
ATOM 13042 O O . LYS G 1 206 ? 47.520 -67.232 36.562 1.00 78.15 206 LYS G O 1
ATOM 13048 N N . LYS G 1 207 ? 45.677 -66.278 35.649 1.00 73.49 207 LYS G N 1
ATOM 13049 C CA . LYS G 1 207 ? 45.971 -64.893 36.034 1.00 74.84 207 LYS G CA 1
ATOM 13050 C C . LYS G 1 207 ? 45.922 -64.658 37.556 1.00 79.35 207 LYS G C 1
ATOM 13051 O O . LYS G 1 207 ? 46.604 -63.765 38.053 1.00 80.84 207 LYS G O 1
ATOM 13057 N N . ARG G 1 208 ? 45.124 -65.462 38.288 1.00 74.51 208 ARG G N 1
ATOM 13058 C CA . ARG G 1 208 ? 44.955 -65.378 39.745 1.00 73.61 208 ARG G CA 1
ATOM 13059 C C . ARG G 1 208 ? 46.154 -65.959 40.504 1.00 78.48 208 ARG G C 1
ATOM 13060 O O . ARG G 1 208 ? 46.520 -65.423 41.548 1.00 78.95 208 ARG G O 1
ATOM 13068 N N . THR G 1 209 ? 46.747 -67.055 39.988 1.00 75.53 209 THR G N 1
ATOM 13069 C CA . THR G 1 209 ? 47.888 -67.763 40.594 1.00 76.88 209 THR G CA 1
ATOM 13070 C C . THR G 1 209 ? 49.236 -67.484 39.891 1.00 83.26 209 THR G C 1
ATOM 13071 O O . THR G 1 209 ? 50.257 -68.052 40.288 1.00 84.05 209 THR G O 1
ATOM 13075 N N . ASN G 1 210 ? 49.233 -66.594 38.870 1.00 80.92 210 ASN G N 1
ATOM 13076 C CA . ASN G 1 210 ? 50.384 -66.206 38.036 1.00 83.29 210 ASN G CA 1
ATOM 13077 C C . ASN G 1 210 ? 50.953 -67.404 37.246 1.00 87.42 210 ASN G C 1
ATOM 13078 O O . ASN G 1 210 ? 52.153 -67.687 37.294 1.00 89.63 210 ASN G O 1
ATOM 13083 N N . GLY G 1 211 ? 50.059 -68.094 36.536 1.00 81.29 211 GLY G N 1
ATOM 13084 C CA . GLY G 1 211 ? 50.367 -69.251 35.706 1.00 81.21 211 GLY G CA 1
ATOM 13085 C C . GLY G 1 211 ? 50.783 -70.496 36.464 1.00 85.02 211 GLY G C 1
ATOM 13086 O O . GLY G 1 211 ? 51.473 -71.349 35.901 1.00 86.66 211 GLY G O 1
ATOM 13087 N N . ALA G 1 212 ? 50.370 -70.618 37.743 1.00 79.62 212 ALA G N 1
ATOM 13088 C CA . ALA G 1 212 ? 50.687 -71.772 38.595 1.00 78.67 212 ALA G CA 1
ATOM 13089 C C . ALA G 1 212 ? 49.621 -72.862 38.508 1.00 79.81 212 ALA G C 1
ATOM 13090 O O . ALA G 1 212 ? 49.960 -74.045 38.512 1.00 79.48 212 ALA G O 1
ATOM 13092 N N . ASP G 1 213 ? 48.336 -72.455 38.434 1.00 74.38 213 ASP G N 1
ATOM 13093 C CA . ASP G 1 213 ? 47.189 -73.356 38.348 1.00 71.69 213 ASP G CA 1
ATOM 13094 C C . ASP G 1 213 ? 46.405 -73.153 37.056 1.00 74.08 213 ASP G C 1
ATOM 13095 O O . ASP G 1 213 ? 46.238 -72.021 36.601 1.00 73.93 213 ASP G O 1
ATOM 13100 N N . ASP G 1 214 ? 45.921 -74.263 36.478 1.00 69.48 214 ASP G N 1
ATOM 13101 C CA . ASP G 1 214 ? 45.110 -74.299 35.249 1.00 68.64 214 ASP G CA 1
ATOM 13102 C C . ASP G 1 214 ? 43.669 -74.774 35.495 1.00 69.16 214 ASP G C 1
ATOM 13103 O O . ASP G 1 214 ? 42.923 -74.985 34.535 1.00 68.10 214 ASP G O 1
ATOM 13108 N N . ARG G 1 215 ? 43.303 -74.965 36.781 1.00 64.14 215 ARG G N 1
ATOM 13109 C CA . ARG G 1 215 ? 42.000 -75.458 37.237 1.00 61.74 215 ARG G CA 1
ATOM 13110 C C . ARG G 1 215 ? 40.803 -74.734 36.623 1.00 62.00 215 ARG G C 1
ATOM 13111 O O . ARG G 1 215 ? 40.629 -73.536 36.830 1.00 61.77 215 ARG G O 1
ATOM 13119 N N . ASN G 1 216 ? 39.984 -75.472 35.864 1.00 55.22 216 ASN G N 1
ATOM 13120 C CA . ASN G 1 216 ? 38.762 -74.945 35.272 1.00 52.76 216 ASN G CA 1
ATOM 13121 C C . ASN G 1 216 ? 37.603 -75.172 36.252 1.00 52.97 216 ASN G C 1
ATOM 13122 O O . ASN G 1 216 ? 37.818 -75.732 37.327 1.00 52.39 216 ASN G O 1
ATOM 13127 N N . TRP G 1 217 ? 36.390 -74.737 35.896 1.00 46.82 217 TRP G N 1
ATOM 13128 C CA . TRP G 1 217 ? 35.210 -74.873 36.744 1.00 43.78 217 TRP G CA 1
ATOM 13129 C C . TRP G 1 217 ? 34.741 -76.321 36.938 1.00 46.62 217 TRP G C 1
ATOM 13130 O O . TRP G 1 217 ? 34.527 -76.736 38.080 1.00 45.35 217 TRP G O 1
ATOM 13141 N N . SER G 1 218 ? 34.562 -77.076 35.834 1.00 43.01 218 SER G N 1
ATOM 13142 C CA . SER G 1 218 ? 34.081 -78.458 35.870 1.00 41.76 218 SER G CA 1
ATOM 13143 C C . SER G 1 218 ? 34.973 -79.382 36.686 1.00 45.56 218 SER G C 1
ATOM 13144 O O . SER G 1 218 ? 34.447 -80.213 37.422 1.00 44.45 218 SER G O 1
ATOM 13147 N N . GLN G 1 219 ? 36.311 -79.204 36.597 1.00 43.41 219 GLN G N 1
ATOM 13148 C CA . GLN G 1 219 ? 37.306 -79.993 37.335 1.00 43.75 219 GLN G CA 1
ATOM 13149 C C . GLN G 1 219 ? 37.148 -79.813 38.851 1.00 46.20 219 GLN G C 1
ATOM 13150 O O . GLN G 1 219 ? 37.135 -80.802 39.580 1.00 45.03 219 GLN G O 1
ATOM 13156 N N . THR G 1 220 ? 37.010 -78.549 39.315 1.00 43.18 220 THR G N 1
ATOM 13157 C CA . THR G 1 220 ? 36.853 -78.189 40.733 1.00 42.38 220 THR G CA 1
ATOM 13158 C C . THR G 1 220 ? 35.540 -78.750 41.296 1.00 42.55 220 THR G C 1
ATOM 13159 O O . THR G 1 220 ? 35.538 -79.356 42.370 1.00 41.71 220 THR G O 1
ATOM 13163 N N . VAL G 1 221 ? 34.436 -78.551 40.553 1.00 38.67 221 VAL G N 1
ATOM 13164 C CA . VAL G 1 221 ? 33.092 -79.000 40.920 1.00 36.92 221 VAL G CA 1
ATOM 13165 C C . VAL G 1 221 ? 33.024 -80.529 41.016 1.00 38.90 221 VAL G C 1
ATOM 13166 O O . VAL G 1 221 ? 32.714 -81.037 42.093 1.00 38.04 221 VAL G O 1
ATOM 13170 N N . SER G 1 222 ? 33.368 -81.251 39.923 1.00 36.75 222 SER G N 1
ATOM 13171 C CA . SER G 1 222 ? 33.343 -82.717 39.855 1.00 36.78 222 SER G CA 1
ATOM 13172 C C . SER G 1 222 ? 34.186 -83.447 40.910 1.00 39.38 222 SER G C 1
ATOM 13173 O O . SER G 1 222 ? 33.804 -84.537 41.321 1.00 39.97 222 SER G O 1
ATOM 13176 N N . ALA G 1 223 ? 35.301 -82.849 41.357 1.00 36.46 223 ALA G N 1
ATOM 13177 C CA . ALA G 1 223 ? 36.181 -83.411 42.376 1.00 36.90 223 ALA G CA 1
ATOM 13178 C C . ALA G 1 223 ? 35.521 -83.475 43.762 1.00 38.39 223 ALA G C 1
ATOM 13179 O O . ALA G 1 223 ? 35.727 -84.445 44.492 1.00 38.17 223 ALA G O 1
ATOM 13181 N N . ILE G 1 224 ? 34.728 -82.449 44.120 1.00 35.43 224 ILE G N 1
ATOM 13182 C CA . ILE G 1 224 ? 34.026 -82.363 45.404 1.00 34.55 224 ILE G CA 1
ATOM 13183 C C . ILE G 1 224 ? 32.725 -83.167 45.328 1.00 37.84 224 ILE G C 1
ATOM 13184 O O . ILE G 1 224 ? 32.412 -83.929 46.247 1.00 37.34 224 ILE G O 1
ATOM 13189 N N . TYR G 1 225 ? 31.981 -83.011 44.217 1.00 36.16 225 TYR G N 1
ATOM 13190 C CA . TYR G 1 225 ? 30.704 -83.689 43.991 1.00 35.61 225 TYR G CA 1
ATOM 13191 C C . TYR G 1 225 ? 30.826 -85.159 43.558 1.00 40.62 225 TYR G C 1
ATOM 13192 O O . TYR G 1 225 ? 29.809 -85.821 43.327 1.00 41.66 225 TYR G O 1
ATOM 13201 N N . LYS G 1 226 ? 32.066 -85.675 43.525 1.00 38.45 226 LYS G N 1
ATOM 13202 C CA . LYS G 1 226 ? 32.427 -87.056 43.220 1.00 39.32 226 LYS G CA 1
ATOM 13203 C C . LYS G 1 226 ? 31.837 -87.996 44.278 1.00 43.20 226 LYS G C 1
ATOM 13204 O O . LYS G 1 226 ? 31.557 -89.160 43.982 1.00 42.56 226 LYS G O 1
ATOM 13210 N N . THR G 1 227 ? 31.675 -87.481 45.518 1.00 40.85 227 THR G N 1
ATOM 13211 C CA . THR G 1 227 ? 31.200 -88.220 46.680 1.00 41.03 227 THR G CA 1
ATOM 13212 C C . THR G 1 227 ? 30.291 -87.398 47.608 1.00 45.92 227 THR G C 1
ATOM 13213 O O . THR G 1 227 ? 30.139 -86.192 47.414 1.00 45.56 227 THR G O 1
ATOM 13217 N N . ILE G 1 228 ? 29.691 -88.069 48.619 1.00 43.73 228 ILE G N 1
ATOM 13218 C CA . ILE G 1 228 ? 28.855 -87.458 49.656 1.00 43.50 228 ILE G CA 1
ATOM 13219 C C . ILE G 1 228 ? 29.869 -86.971 50.697 1.00 48.49 228 ILE G C 1
ATOM 13220 O O . ILE G 1 228 ? 30.281 -87.734 51.578 1.00 49.52 228 ILE G O 1
ATOM 13225 N N . TYR G 1 229 ? 30.338 -85.726 50.525 1.00 44.71 229 TYR G N 1
ATOM 13226 C CA . TYR G 1 229 ? 31.357 -85.106 51.377 1.00 44.60 229 TYR G CA 1
ATOM 13227 C C . TYR G 1 229 ? 30.936 -84.878 52.821 1.00 48.46 229 TYR G C 1
ATOM 13228 O O . TYR G 1 229 ? 31.780 -84.987 53.711 1.00 48.84 229 TYR G O 1
ATOM 13237 N N . TYR G 1 230 ? 29.642 -84.569 53.061 1.00 44.18 230 TYR G N 1
ATOM 13238 C CA . TYR G 1 230 ? 29.115 -84.361 54.412 1.00 43.26 230 TYR G CA 1
ATOM 13239 C C . TYR G 1 230 ? 28.126 -85.473 54.773 1.00 46.46 230 TYR G C 1
ATOM 13240 O O . TYR G 1 230 ? 26.947 -85.394 54.424 1.00 44.90 230 TYR G O 1
ATOM 13249 N N . PRO G 1 231 ? 28.617 -86.560 55.415 1.00 44.50 231 PRO G N 1
ATOM 13250 C CA . PRO G 1 231 ? 27.734 -87.701 55.733 1.00 44.35 231 PRO G CA 1
ATOM 13251 C C . PRO G 1 231 ? 26.788 -87.497 56.911 1.00 48.94 231 PRO G C 1
ATOM 13252 O O . PRO G 1 231 ? 25.712 -88.096 56.929 1.00 49.04 231 PRO G O 1
ATOM 13256 N N . GLU G 1 232 ? 27.185 -86.667 57.893 1.00 45.64 232 GLU G N 1
ATOM 13257 C CA . GLU G 1 232 ? 26.422 -86.393 59.114 1.00 45.20 232 GLU G CA 1
ATOM 13258 C C . GLU G 1 232 ? 25.193 -85.473 58.929 1.00 46.11 232 GLU G C 1
ATOM 13259 O O . GLU G 1 232 ? 24.628 -85.033 59.930 1.00 45.66 232 GLU G O 1
ATOM 13265 N N . VAL G 1 233 ? 24.763 -85.210 57.671 1.00 40.73 233 VAL G N 1
ATOM 13266 C CA . VAL G 1 233 ? 23.610 -84.349 57.358 1.00 39.06 233 VAL G CA 1
ATOM 13267 C C . VAL G 1 233 ? 22.283 -84.946 57.854 1.00 41.70 233 VAL G C 1
ATOM 13268 O O . VAL G 1 233 ? 21.577 -84.270 58.596 1.00 41.33 233 VAL G O 1
ATOM 13272 N N . ARG G 1 234 ? 21.963 -86.204 57.475 1.00 38.11 234 ARG G N 1
ATOM 13273 C CA . ARG G 1 234 ? 20.748 -86.900 57.919 1.00 38.01 234 ARG G CA 1
ATOM 13274 C C . ARG G 1 234 ? 20.766 -87.126 59.437 1.00 43.64 234 ARG G C 1
ATOM 13275 O O . ARG G 1 234 ? 19.735 -86.949 60.088 1.00 44.36 234 ARG G O 1
ATOM 13283 N N . ALA G 1 235 ? 21.939 -87.495 59.991 1.00 40.65 235 ALA G N 1
ATOM 13284 C CA . ALA G 1 235 ? 22.155 -87.720 61.425 1.00 41.39 235 ALA G CA 1
ATOM 13285 C C . ALA G 1 235 ? 21.842 -86.457 62.252 1.00 46.50 235 ALA G C 1
ATOM 13286 O O . ALA G 1 235 ? 21.319 -86.576 63.363 1.00 48.00 235 ALA G O 1
ATOM 13288 N N . MET G 1 236 ? 22.140 -85.255 61.690 1.00 40.68 236 MET G N 1
ATOM 13289 C CA . MET G 1 236 ? 21.900 -83.945 62.297 1.00 39.33 236 MET G CA 1
ATOM 13290 C C . MET G 1 236 ? 20.391 -83.666 62.389 1.00 44.31 236 MET G C 1
ATOM 13291 O O . MET G 1 236 ? 19.911 -83.298 63.464 1.00 45.59 236 MET G O 1
ATOM 13296 N N . LEU G 1 237 ? 19.652 -83.841 61.268 1.00 39.37 237 LEU G N 1
ATOM 13297 C CA . LEU G 1 237 ? 18.204 -83.607 61.173 1.00 38.06 237 LEU G CA 1
ATOM 13298 C C . LEU G 1 237 ? 17.430 -84.597 62.046 1.00 41.71 237 LEU G C 1
ATOM 13299 O O . LEU G 1 237 ? 16.490 -84.204 62.728 1.00 41.86 237 LEU G O 1
ATOM 13304 N N . GLU G 1 238 ? 17.850 -85.865 62.053 1.00 38.43 238 GLU G N 1
ATOM 13305 C CA . GLU G 1 238 ? 17.221 -86.909 62.862 1.00 39.33 238 GLU G CA 1
ATOM 13306 C C . GLU G 1 238 ? 17.448 -86.717 64.363 1.00 43.83 238 GLU G C 1
ATOM 13307 O O . GLU G 1 238 ? 16.584 -87.099 65.151 1.00 44.45 238 GLU G O 1
ATOM 13313 N N . LYS G 1 239 ? 18.582 -86.097 64.755 1.00 40.27 239 LYS G N 1
ATOM 13314 C CA . LYS G 1 239 ? 18.905 -85.794 66.157 1.00 40.74 239 LYS G CA 1
ATOM 13315 C C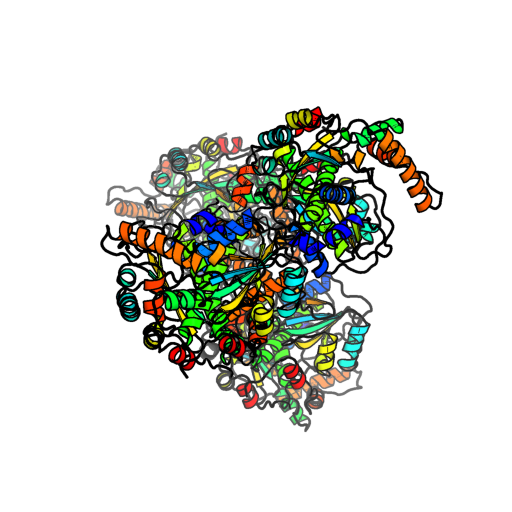 . LYS G 1 239 ? 18.010 -84.645 66.663 1.00 43.52 239 LYS G C 1
ATOM 13316 O O . LYS G 1 239 ? 17.593 -84.636 67.823 1.00 43.67 239 LYS G O 1
ATOM 13322 N N . GLN G 1 240 ? 17.716 -83.687 65.771 1.00 38.30 240 GLN G N 1
ATOM 13323 C CA . GLN G 1 240 ? 16.932 -82.496 66.065 1.00 37.48 240 GLN G CA 1
ATOM 13324 C C . GLN G 1 240 ? 15.412 -82.656 65.933 1.00 41.03 240 GLN G C 1
ATOM 13325 O O . GLN G 1 240 ? 14.686 -81.663 65.962 1.00 40.35 240 GLN G O 1
ATOM 13331 N N . GLY G 1 241 ? 14.951 -83.905 65.843 1.00 37.27 241 GLY G N 1
ATOM 13332 C CA . GLY G 1 241 ? 13.535 -84.248 65.778 1.00 36.59 241 GLY G CA 1
ATOM 13333 C C . GLY G 1 241 ? 12.867 -84.168 64.423 1.00 38.08 241 GLY G C 1
ATOM 13334 O O . GLY G 1 241 ? 11.637 -84.123 64.360 1.00 38.79 241 GLY G O 1
ATOM 13335 N N . PHE G 1 242 ? 13.646 -84.168 63.333 1.00 32.13 242 PHE G N 1
ATOM 13336 C CA . PHE G 1 242 ? 13.074 -84.128 61.989 1.00 31.69 242 PHE G CA 1
ATOM 13337 C C . PHE G 1 242 ? 12.965 -85.528 61.399 1.00 37.26 242 PHE G C 1
ATOM 13338 O O . PHE G 1 242 ? 13.912 -86.315 61.478 1.00 37.60 242 PHE G O 1
ATOM 13346 N N . LYS G 1 243 ? 11.801 -85.835 60.814 1.00 34.34 243 LYS G N 1
ATOM 13347 C CA . LYS G 1 243 ? 11.511 -87.130 60.190 1.00 34.56 243 LYS G CA 1
ATOM 13348 C C . LYS G 1 243 ? 11.165 -86.928 58.705 1.00 39.60 243 LYS G C 1
ATOM 13349 O O . LYS G 1 243 ? 11.000 -85.786 58.270 1.00 38.42 243 LYS G O 1
ATOM 13355 N N . PHE G 1 244 ? 11.080 -88.015 57.922 1.00 38.03 244 PHE G N 1
ATOM 13356 C CA . PHE G 1 244 ? 10.780 -87.906 56.490 1.00 37.98 244 PHE G CA 1
ATOM 13357 C C . PHE G 1 244 ? 9.638 -88.803 56.090 1.00 42.78 244 PHE G C 1
ATOM 13358 O O . PHE G 1 244 ? 9.326 -89.739 56.820 1.00 43.83 244 PHE G O 1
ATOM 13366 N N . GLU G 1 245 ? 9.030 -88.545 54.919 1.00 40.00 245 GLU G N 1
ATOM 13367 C CA . GLU G 1 245 ? 7.947 -89.394 54.405 1.00 41.59 245 GLU G CA 1
ATOM 13368 C C . GLU G 1 245 ? 8.526 -90.611 53.608 1.00 46.08 245 GLU G C 1
ATOM 13369 O O . GLU G 1 245 ? 9.659 -90.997 53.890 1.00 45.78 245 GLU G O 1
ATOM 13375 N N . LYS G 1 246 ? 7.772 -91.240 52.678 1.00 43.00 246 LYS G N 1
ATOM 13376 C CA . LYS G 1 246 ? 8.275 -92.384 51.901 1.00 58.96 246 LYS G CA 1
ATOM 13377 C C . LYS G 1 246 ? 7.788 -92.366 50.453 1.00 84.43 246 LYS G C 1
ATOM 13378 O O . LYS G 1 246 ? 8.429 -91.771 49.586 1.00 41.61 246 LYS G O 1
ATOM 13384 N N . MET H 1 1 ? 21.489 -44.148 56.117 1.00 75.51 1 MET H N 1
ATOM 13385 C CA . MET H 1 1 ? 21.031 -45.326 55.379 1.00 73.64 1 MET H CA 1
ATOM 13386 C C . MET H 1 1 ? 21.312 -45.190 53.880 1.00 75.34 1 MET H C 1
ATOM 13387 O O . MET H 1 1 ? 21.084 -44.120 53.300 1.00 76.06 1 MET H O 1
ATOM 13392 N N . ASN H 1 2 ? 21.785 -46.283 53.257 1.00 68.77 2 ASN H N 1
ATOM 13393 C CA . ASN H 1 2 ? 22.046 -46.356 51.816 1.00 67.71 2 ASN H CA 1
ATOM 13394 C C . ASN H 1 2 ? 20.894 -47.061 51.063 1.00 68.56 2 ASN H C 1
ATOM 13395 O O . ASN H 1 2 ? 20.043 -47.695 51.694 1.00 66.95 2 ASN H O 1
ATOM 13400 N N . GLU H 1 3 ? 20.877 -46.937 49.716 1.00 63.83 3 GLU H N 1
ATOM 13401 C CA . GLU H 1 3 ? 19.868 -47.493 48.806 1.00 62.04 3 GLU H CA 1
ATOM 13402 C C . GLU H 1 3 ? 19.687 -49.005 48.934 1.00 61.15 3 GLU H C 1
ATOM 13403 O O . GLU H 1 3 ? 18.553 -49.477 48.854 1.00 59.83 3 GLU H O 1
ATOM 13409 N N . ALA H 1 4 ? 20.789 -49.754 49.153 1.00 54.88 4 ALA H N 1
ATOM 13410 C CA . ALA H 1 4 ? 20.764 -51.214 49.330 1.00 51.81 4 ALA H CA 1
ATOM 13411 C C . ALA H 1 4 ? 20.033 -51.588 50.618 1.00 51.14 4 ALA H C 1
ATOM 13412 O O . ALA H 1 4 ? 19.144 -52.429 50.569 1.00 50.67 4 ALA H O 1
ATOM 13414 N N . ILE H 1 5 ? 20.362 -50.924 51.749 1.00 44.88 5 ILE H N 1
ATOM 13415 C CA . ILE H 1 5 ? 19.723 -51.137 53.051 1.00 42.89 5 ILE H CA 1
ATOM 13416 C C . ILE H 1 5 ? 18.255 -50.662 53.022 1.00 44.86 5 ILE H C 1
ATOM 13417 O O . ILE H 1 5 ? 17.392 -51.372 53.538 1.00 43.87 5 ILE H O 1
ATOM 13422 N N . ARG H 1 6 ? 17.967 -49.511 52.369 1.00 40.75 6 ARG H N 1
ATOM 13423 C CA . ARG H 1 6 ? 16.603 -48.977 52.231 1.00 39.74 6 ARG H CA 1
ATOM 13424 C C . ARG H 1 6 ? 15.697 -49.960 51.476 1.00 42.21 6 ARG H C 1
ATOM 13425 O O . ARG H 1 6 ? 14.572 -50.195 51.921 1.00 40.75 6 ARG H O 1
ATOM 13433 N N . THR H 1 7 ? 16.214 -50.572 50.369 1.00 38.71 7 THR H N 1
ATOM 13434 C CA . THR H 1 7 ? 15.482 -51.551 49.544 1.00 37.25 7 THR H CA 1
ATOM 13435 C C . THR H 1 7 ? 15.067 -52.751 50.393 1.00 41.39 7 THR H C 1
ATOM 13436 O O . THR H 1 7 ? 13.901 -53.154 50.327 1.00 41.01 7 THR H O 1
ATOM 13440 N N . ILE H 1 8 ? 16.003 -53.285 51.223 1.00 37.58 8 ILE H N 1
ATOM 13441 C CA . ILE H 1 8 ? 15.722 -54.415 52.119 1.00 36.64 8 ILE H CA 1
ATOM 13442 C C . ILE H 1 8 ? 14.794 -53.996 53.275 1.00 41.87 8 ILE H C 1
ATOM 13443 O O . ILE H 1 8 ? 13.814 -54.695 53.523 1.00 42.30 8 ILE H O 1
ATOM 13448 N N . GLN H 1 9 ? 15.095 -52.873 53.966 1.00 38.72 9 GLN H N 1
ATOM 13449 C CA . GLN H 1 9 ? 14.310 -52.368 55.096 1.00 38.90 9 GLN H CA 1
ATOM 13450 C C . GLN H 1 9 ? 12.844 -52.058 54.754 1.00 42.16 9 GLN H C 1
ATOM 13451 O O . GLN H 1 9 ? 11.970 -52.314 55.583 1.00 41.98 9 GLN H O 1
ATOM 13457 N N . ASP H 1 10 ? 12.578 -51.537 53.536 1.00 37.97 10 ASP H N 1
ATOM 13458 C CA . ASP H 1 10 ? 11.224 -51.191 53.063 1.00 37.52 10 ASP H CA 1
ATOM 13459 C C . ASP H 1 10 ? 10.503 -52.328 52.307 1.00 38.48 10 ASP H C 1
ATOM 13460 O O . ASP H 1 10 ? 9.591 -52.067 51.515 1.00 38.81 10 ASP H O 1
ATOM 13465 N N . HIS H 1 11 ? 10.892 -53.583 52.568 1.00 33.29 11 HIS H N 1
ATOM 13466 C CA . HIS H 1 11 ? 10.310 -54.739 51.895 1.00 31.73 11 HIS H CA 1
ATOM 13467 C C . HIS H 1 11 ? 8.865 -55.048 52.263 1.00 34.36 11 HIS H C 1
ATOM 13468 O O . HIS H 1 11 ? 8.497 -55.055 53.439 1.00 34.83 11 HIS H O 1
ATOM 13475 N N . ARG H 1 12 ? 8.079 -55.391 51.235 1.00 30.67 12 ARG H N 1
ATOM 13476 C CA . ARG H 1 12 ? 6.719 -55.894 51.316 1.00 29.80 12 ARG H CA 1
ATOM 13477 C C . ARG H 1 12 ? 6.411 -56.698 50.042 1.00 30.26 12 ARG H C 1
ATOM 13478 O O . ARG H 1 12 ? 6.900 -56.361 48.951 1.00 29.06 12 ARG H O 1
ATOM 13486 N N . SER H 1 13 ? 5.675 -57.810 50.206 1.00 27.57 13 SER H N 1
ATOM 13487 C CA . SER H 1 13 ? 5.279 -58.652 49.088 1.00 27.39 13 SER H CA 1
ATOM 13488 C C . SER H 1 13 ? 4.048 -58.045 48.425 1.00 30.57 13 SER H C 1
ATOM 13489 O O . SER H 1 13 ? 3.125 -57.593 49.113 1.00 30.87 13 SER H O 1
ATOM 13492 N N . ILE H 1 14 ? 4.069 -57.975 47.092 1.00 28.58 14 ILE H N 1
ATOM 13493 C CA . ILE H 1 14 ? 2.979 -57.406 46.306 1.00 29.66 14 ILE H CA 1
ATOM 13494 C C . ILE H 1 14 ? 2.162 -58.528 45.673 1.00 33.92 14 ILE H C 1
ATOM 13495 O O . ILE H 1 14 ? 2.735 -59.437 45.081 1.00 33.66 14 ILE H O 1
ATOM 13500 N N . ARG H 1 15 ? 0.826 -58.470 45.829 1.00 33.02 15 ARG H N 1
ATOM 13501 C CA . ARG H 1 15 ? -0.104 -59.459 45.290 1.00 33.70 15 ARG H CA 1
ATOM 13502 C C . ARG H 1 15 ? -1.145 -58.809 44.365 1.00 39.23 15 ARG H C 1
ATOM 13503 O O . ARG H 1 15 ? -2.066 -59.493 43.904 1.00 40.59 15 ARG H O 1
ATOM 13511 N N . GLN H 1 16 ? -0.989 -57.494 44.082 1.00 37.86 16 GLN H N 1
ATOM 13512 C CA . GLN H 1 16 ? -1.867 -56.726 43.189 1.00 39.66 16 GLN H CA 1
ATOM 13513 C C . GLN H 1 16 ? -1.011 -56.073 42.113 1.00 44.03 16 GLN H C 1
ATOM 13514 O O . GLN H 1 16 ? -0.188 -55.201 42.413 1.00 43.82 16 GLN H O 1
ATOM 13520 N N . TYR H 1 17 ? -1.174 -56.542 40.861 1.00 42.39 17 TYR H N 1
ATOM 13521 C CA . TYR H 1 17 ? -0.374 -56.116 39.712 1.00 42.26 17 TYR H CA 1
ATOM 13522 C C . TYR H 1 17 ? -1.156 -55.473 38.572 1.00 46.99 17 TYR H C 1
ATOM 13523 O O . TYR H 1 17 ? -2.369 -55.658 38.460 1.00 47.76 17 TYR H O 1
ATOM 13532 N N . THR H 1 18 ? -0.434 -54.731 37.713 1.00 43.68 18 THR H N 1
ATOM 13533 C CA . THR H 1 18 ? -0.960 -54.062 36.521 1.00 45.13 18 THR H CA 1
ATOM 13534 C C . THR H 1 18 ? -0.680 -54.929 35.279 1.00 51.22 18 THR H C 1
ATOM 13535 O O . THR H 1 18 ? 0.128 -55.867 35.340 1.00 49.72 18 THR H O 1
ATOM 13539 N N . ASP H 1 19 ? -1.331 -54.592 34.146 1.00 50.38 19 ASP H N 1
ATOM 13540 C CA . ASP H 1 19 ? -1.183 -55.284 32.861 1.00 51.22 19 ASP H CA 1
ATOM 13541 C C . ASP H 1 19 ? 0.205 -55.051 32.234 1.00 52.90 19 ASP H C 1
ATOM 13542 O O . ASP H 1 19 ? 0.600 -55.778 31.322 1.00 52.87 19 ASP H O 1
ATOM 13547 N N . GLU H 1 20 ? 0.942 -54.048 32.750 1.00 47.69 20 GLU H N 1
ATOM 13548 C CA . GLU H 1 20 ? 2.272 -53.625 32.315 1.00 46.61 20 GLU H CA 1
ATOM 13549 C C . GLU H 1 20 ? 3.288 -54.757 32.364 1.00 50.10 20 GLU H C 1
ATOM 13550 O O . GLU H 1 20 ? 3.525 -55.342 33.428 1.00 48.66 20 GLU H O 1
ATOM 13556 N N . ALA H 1 21 ? 3.875 -55.064 31.197 1.00 47.11 21 ALA H N 1
ATOM 13557 C CA . ALA H 1 21 ? 4.870 -56.119 31.035 1.00 45.79 21 ALA H CA 1
ATOM 13558 C C . ALA H 1 21 ? 6.242 -55.706 31.564 1.00 46.90 21 ALA H C 1
ATOM 13559 O O . ALA H 1 21 ? 6.609 -54.531 31.480 1.00 45.81 21 ALA H O 1
ATOM 13561 N N . VAL H 1 22 ? 6.998 -56.689 32.103 1.00 41.59 22 VAL H N 1
ATOM 13562 C CA . VAL H 1 22 ? 8.356 -56.497 32.612 1.00 39.80 22 VAL H CA 1
ATOM 13563 C C . VAL H 1 22 ? 9.287 -56.542 31.391 1.00 46.13 22 VAL H C 1
ATOM 13564 O O . VAL H 1 22 ? 9.307 -57.544 30.666 1.00 46.88 22 VAL H O 1
ATOM 13568 N N . SER H 1 23 ? 10.040 -55.450 31.159 1.00 43.32 23 SER H N 1
ATOM 13569 C CA . SER H 1 23 ? 10.968 -55.319 30.031 1.00 44.56 23 SER H CA 1
ATOM 13570 C C . SER H 1 23 ? 12.098 -56.345 30.080 1.00 50.76 23 SER H C 1
ATOM 13571 O O . SER H 1 23 ? 12.377 -56.912 31.145 1.00 49.73 23 SER H O 1
ATOM 13574 N N . ASP H 1 24 ? 12.752 -56.577 28.922 1.00 49.20 24 ASP H N 1
ATOM 13575 C CA . ASP H 1 24 ? 13.887 -57.493 28.809 1.00 48.95 24 ASP H CA 1
ATOM 13576 C C . ASP H 1 24 ? 15.091 -56.926 29.555 1.00 51.42 24 ASP H C 1
ATOM 13577 O O . ASP H 1 24 ? 15.837 -57.687 30.166 1.00 49.87 24 ASP H O 1
ATOM 13582 N N . GLU H 1 25 ? 15.244 -55.583 29.551 1.00 48.82 25 GLU H N 1
ATOM 13583 C CA . GLU H 1 25 ? 16.307 -54.863 30.259 1.00 48.29 25 GLU H CA 1
ATOM 13584 C C . GLU H 1 25 ? 16.179 -55.083 31.777 1.00 49.51 25 GLU H C 1
ATOM 13585 O O . GLU H 1 25 ? 17.199 -55.255 32.449 1.00 47.98 25 GLU H O 1
ATOM 13591 N N . HIS H 1 26 ? 14.928 -55.103 32.300 1.00 45.11 26 HIS H N 1
ATOM 13592 C CA . HIS H 1 26 ? 14.634 -55.348 33.715 1.00 42.83 26 HIS H CA 1
ATOM 13593 C C . HIS H 1 26 ? 14.898 -56.809 34.076 1.00 46.10 26 HIS H C 1
ATOM 13594 O O . HIS H 1 26 ? 15.520 -57.072 35.106 1.00 45.26 26 HIS H O 1
ATOM 13601 N N . LEU H 1 27 ? 14.449 -57.754 33.212 1.00 42.56 27 LEU H N 1
ATOM 13602 C CA . LEU H 1 27 ? 14.632 -59.196 33.390 1.00 41.41 27 LEU H CA 1
ATOM 13603 C C . LEU H 1 27 ? 16.116 -59.555 33.443 1.00 47.02 27 LEU H C 1
ATOM 13604 O O . LEU H 1 27 ? 16.532 -60.224 34.383 1.00 46.42 27 LEU H O 1
ATOM 13609 N N . ASP H 1 28 ? 16.917 -59.064 32.472 1.00 45.00 28 ASP H N 1
ATOM 13610 C CA . ASP H 1 28 ? 18.361 -59.299 32.399 1.00 44.83 28 ASP H CA 1
ATOM 13611 C C . ASP H 1 28 ? 19.100 -58.792 33.633 1.00 46.47 28 ASP H C 1
ATOM 13612 O O . ASP H 1 28 ? 20.038 -59.448 34.071 1.00 45.52 28 ASP H O 1
ATOM 13617 N N . THR H 1 29 ? 18.659 -57.651 34.208 1.00 42.12 29 THR H N 1
ATOM 13618 C CA . THR H 1 29 ? 19.238 -57.052 35.420 1.00 40.67 29 THR H CA 1
ATOM 13619 C C . THR H 1 29 ? 18.935 -57.922 36.655 1.00 42.26 29 THR H C 1
ATOM 13620 O O . THR H 1 29 ? 19.819 -58.118 37.490 1.00 41.10 29 THR H O 1
ATOM 13624 N N . ILE H 1 30 ? 17.693 -58.445 36.755 1.00 37.59 30 ILE H N 1
ATOM 13625 C CA . ILE H 1 30 ? 17.243 -59.313 37.851 1.00 36.26 30 ILE H CA 1
ATOM 13626 C C . ILE H 1 30 ? 18.043 -60.622 37.820 1.00 42.64 30 ILE H C 1
ATOM 13627 O O . ILE H 1 30 ? 18.537 -61.054 38.868 1.00 42.31 30 ILE H O 1
ATOM 13632 N N . ILE H 1 31 ? 18.200 -61.223 36.607 1.00 40.73 31 ILE H N 1
ATOM 13633 C CA . ILE H 1 31 ? 18.956 -62.462 36.372 1.00 40.10 31 ILE H CA 1
ATOM 13634 C C . ILE H 1 31 ? 20.443 -62.256 36.691 1.00 43.59 31 ILE H C 1
ATOM 13635 O O . ILE H 1 31 ? 20.996 -63.042 37.457 1.00 42.76 31 ILE H O 1
ATOM 13640 N N . GLN H 1 32 ? 21.075 -61.194 36.129 1.00 40.83 32 GLN H N 1
ATOM 13641 C CA . GLN H 1 32 ? 22.490 -60.865 36.352 1.00 41.28 32 GLN H CA 1
ATOM 13642 C C . GLN H 1 32 ? 22.817 -60.633 37.824 1.00 44.30 32 GLN H C 1
ATOM 13643 O O . GLN H 1 32 ? 23.899 -61.019 38.264 1.00 43.84 32 GLN H O 1
ATOM 13649 N N . SER H 1 33 ? 21.878 -60.033 38.586 1.00 40.49 33 SER H N 1
ATOM 13650 C CA . SER H 1 33 ? 22.029 -59.788 40.023 1.00 39.45 33 SER H CA 1
ATOM 13651 C C . SER H 1 33 ? 21.929 -61.105 40.802 1.00 42.63 33 SER H C 1
ATOM 13652 O O . SER H 1 33 ? 22.702 -61.320 41.735 1.00 42.81 33 SER H O 1
ATOM 13655 N N . ALA H 1 34 ? 21.007 -62.000 40.396 1.00 38.12 34 ALA H N 1
ATOM 13656 C CA . ALA H 1 34 ? 20.840 -63.319 41.018 1.00 37.36 34 ALA H CA 1
ATOM 13657 C C . ALA H 1 34 ? 22.100 -64.176 40.813 1.00 41.29 34 ALA H C 1
ATOM 13658 O O . ALA H 1 34 ? 22.545 -64.829 41.759 1.00 40.91 34 ALA H O 1
ATOM 13660 N N . GLN H 1 35 ? 22.694 -64.128 39.595 1.00 38.39 35 GLN H N 1
ATOM 13661 C CA . GLN H 1 35 ? 23.924 -64.846 39.245 1.00 39.20 35 GLN H CA 1
ATOM 13662 C C . GLN H 1 35 ? 25.122 -64.278 40.001 1.00 44.92 35 GLN H C 1
ATOM 13663 O O . GLN H 1 35 ? 26.029 -65.033 40.354 1.00 44.85 35 GLN H O 1
ATOM 13669 N N . SER H 1 36 ? 25.115 -62.955 40.261 1.00 42.54 36 SER H N 1
ATOM 13670 C CA . SER H 1 36 ? 26.173 -62.237 40.973 1.00 43.36 36 SER H CA 1
ATOM 13671 C C . SER H 1 36 ? 26.334 -62.654 42.436 1.00 47.05 36 SER H C 1
ATOM 13672 O O . SER H 1 36 ? 27.406 -62.461 43.005 1.00 47.62 36 SER H O 1
ATOM 13675 N N . ALA H 1 37 ? 25.291 -63.251 43.026 1.00 42.95 37 ALA H N 1
ATOM 13676 C CA . ALA H 1 37 ? 25.277 -63.726 44.412 1.00 41.65 37 ALA H CA 1
ATOM 13677 C C . ALA H 1 37 ? 26.200 -64.932 44.629 1.00 45.03 37 ALA H C 1
ATOM 13678 O O . ALA H 1 37 ? 26.550 -65.624 43.669 1.00 45.71 37 ALA H O 1
ATOM 13680 N N . ALA H 1 38 ? 26.578 -65.190 45.894 1.00 40.90 38 ALA H N 1
ATOM 13681 C CA . ALA H 1 38 ? 27.443 -66.318 46.274 1.00 40.84 38 ALA H CA 1
ATOM 13682 C C . ALA H 1 38 ? 26.753 -67.678 46.087 1.00 43.90 38 ALA H C 1
ATOM 13683 O O . ALA H 1 38 ? 25.527 -67.771 46.212 1.00 43.04 38 ALA H O 1
ATOM 13685 N N . SER H 1 39 ? 27.548 -68.732 45.793 1.00 40.31 39 SER H N 1
ATOM 13686 C CA . SER H 1 39 ? 27.071 -70.114 45.610 1.00 39.27 39 SER H CA 1
ATOM 13687 C C . SER H 1 39 ? 28.082 -71.086 46.193 1.00 43.89 39 SER H C 1
ATOM 13688 O O . SER H 1 39 ? 29.287 -70.869 46.029 1.00 46.21 39 SER H O 1
ATOM 13691 N N . SER H 1 40 ? 27.602 -72.145 46.887 1.00 38.65 40 SER H N 1
ATOM 13692 C CA . SER H 1 40 ? 28.457 -73.151 47.525 1.00 38.49 40 SER H CA 1
ATOM 13693 C C . SER H 1 40 ? 29.441 -73.736 46.510 1.00 42.47 40 SER H C 1
ATOM 13694 O O . SER H 1 40 ? 29.014 -74.174 45.441 1.00 42.66 40 SER H O 1
ATOM 13697 N N . ILE H 1 41 ? 30.760 -73.648 46.812 1.00 40.47 41 ILE H N 1
ATOM 13698 C CA . ILE H 1 41 ? 31.899 -74.108 45.992 1.00 41.44 41 ILE H CA 1
ATOM 13699 C C . ILE H 1 41 ? 31.945 -73.532 44.542 1.00 42.33 41 ILE H C 1
ATOM 13700 O O . ILE H 1 41 ? 32.617 -74.103 43.672 1.00 43.51 41 ILE H O 1
ATOM 13705 N N . ASN H 1 42 ? 31.255 -72.383 44.308 1.00 36.63 42 ASN H N 1
ATOM 13706 C CA . ASN H 1 42 ? 31.073 -71.702 43.013 1.00 36.33 42 ASN H CA 1
ATOM 13707 C C . ASN H 1 42 ? 30.454 -72.635 41.968 1.00 38.89 42 ASN H C 1
ATOM 13708 O O . ASN H 1 42 ? 30.705 -72.510 40.767 1.00 38.83 42 ASN H O 1
ATOM 13713 N N . GLY H 1 43 ? 29.636 -73.563 42.458 1.00 37.07 43 GLY H N 1
ATOM 13714 C CA . GLY H 1 43 ? 28.960 -74.571 41.650 1.00 37.37 43 GLY H CA 1
ATOM 13715 C C . GLY H 1 43 ? 27.736 -74.038 40.948 1.00 39.51 43 GLY H C 1
ATOM 13716 O O . GLY H 1 43 ? 27.268 -74.653 39.981 1.00 41.24 43 GLY H O 1
ATOM 13717 N N . GLN H 1 44 ? 27.205 -72.889 41.447 1.00 33.73 44 GLN H N 1
ATOM 13718 C CA . GLN H 1 44 ? 26.047 -72.194 40.901 1.00 32.00 44 GLN H CA 1
ATOM 13719 C C . GLN H 1 44 ? 24.888 -73.168 40.642 1.00 32.96 44 GLN H C 1
ATOM 13720 O O . GLN H 1 44 ? 24.447 -73.332 39.503 1.00 32.45 44 GLN H O 1
ATOM 13726 N N . GLN H 1 45 ? 24.447 -73.856 41.716 1.00 30.54 45 GLN H N 1
ATOM 13727 C CA . GLN H 1 45 ? 23.394 -74.886 41.727 1.00 30.47 45 GLN H CA 1
ATOM 13728 C C . GLN H 1 45 ? 21.944 -74.368 41.602 1.00 34.75 45 GLN H C 1
ATOM 13729 O O . GLN H 1 45 ? 21.024 -75.045 42.070 1.00 34.56 45 GLN H O 1
ATOM 13735 N N . VAL H 1 46 ? 21.738 -73.181 40.983 1.00 33.09 46 VAL H N 1
ATOM 13736 C CA . VAL H 1 46 ? 20.418 -72.561 40.805 1.00 32.30 46 VAL H CA 1
ATOM 13737 C C . VAL H 1 46 ? 20.111 -72.346 39.323 1.00 36.47 46 VAL H C 1
ATOM 13738 O O . VAL H 1 46 ? 20.920 -71.775 38.586 1.00 36.04 46 VAL H O 1
ATOM 13742 N N . THR H 1 47 ? 18.925 -72.793 38.904 1.00 35.09 47 THR H N 1
ATOM 13743 C CA . THR H 1 47 ? 18.418 -72.628 37.548 1.00 36.27 47 THR H CA 1
ATOM 13744 C C . THR H 1 47 ? 17.141 -71.800 37.615 1.00 40.26 47 THR H C 1
ATOM 13745 O O . THR H 1 47 ? 16.249 -72.084 38.419 1.00 39.27 47 THR H O 1
ATOM 13749 N N . ILE H 1 48 ? 17.080 -70.755 36.791 1.00 37.59 48 ILE H N 1
ATOM 13750 C CA . ILE H 1 48 ? 15.949 -69.851 36.764 1.00 37.54 48 ILE H CA 1
ATOM 13751 C C . ILE H 1 48 ? 15.137 -69.951 35.471 1.00 42.09 48 ILE H C 1
ATOM 13752 O O . ILE H 1 48 ? 15.680 -69.760 34.381 1.00 43.20 48 ILE H O 1
ATOM 13757 N N . ILE H 1 49 ? 13.842 -70.306 35.606 1.00 37.57 49 ILE H N 1
ATOM 13758 C CA . ILE H 1 49 ? 12.914 -70.447 34.484 1.00 38.16 49 ILE H CA 1
ATOM 13759 C C . ILE H 1 49 ? 11.964 -69.256 34.446 1.00 41.53 49 ILE H C 1
ATOM 13760 O O . ILE H 1 49 ? 11.234 -69.025 35.412 1.00 40.80 49 ILE H O 1
ATOM 13765 N N . SER H 1 50 ? 11.980 -68.497 33.331 1.00 37.67 50 SER H N 1
ATOM 13766 C CA . SER H 1 50 ? 11.115 -67.339 33.136 1.00 36.79 50 SER H CA 1
ATOM 13767 C C . SER H 1 50 ? 9.853 -67.740 32.403 1.00 39.65 50 SER H C 1
ATOM 13768 O O . SER H 1 50 ? 9.916 -68.170 31.249 1.00 40.02 50 SER H O 1
ATOM 13771 N N . VAL H 1 51 ? 8.704 -67.598 33.067 1.00 35.31 51 VAL H N 1
ATOM 13772 C CA . VAL H 1 51 ? 7.411 -67.900 32.455 1.00 36.05 51 VAL H CA 1
ATOM 13773 C C . VAL H 1 51 ? 6.666 -66.589 32.220 1.00 40.10 51 VAL H C 1
ATOM 13774 O O . VAL H 1 51 ? 6.335 -65.883 33.173 1.00 38.74 51 VAL H O 1
ATOM 13778 N N . GLN H 1 52 ? 6.463 -66.250 30.938 1.00 38.09 52 GLN H N 1
ATOM 13779 C CA . GLN H 1 52 ? 5.794 -65.032 30.483 1.00 38.80 52 GLN H CA 1
ATOM 13780 C C . GLN H 1 52 ? 4.513 -65.339 29.714 1.00 45.57 52 GLN H C 1
ATOM 13781 O O . GLN H 1 52 ? 3.637 -64.475 29.628 1.00 46.00 52 GLN H O 1
ATOM 13787 N N . ASP H 1 53 ? 4.413 -66.561 29.146 1.00 43.72 53 ASP H N 1
ATOM 13788 C CA . ASP H 1 53 ? 3.254 -67.047 28.394 1.00 45.78 53 ASP H CA 1
ATOM 13789 C C . ASP H 1 53 ? 2.090 -67.290 29.362 1.00 50.45 53 ASP H C 1
ATOM 13790 O O . ASP H 1 53 ? 2.197 -68.125 30.262 1.00 48.52 53 ASP H O 1
ATOM 13795 N N . LYS H 1 54 ? 0.998 -66.515 29.179 1.00 49.33 54 LYS H N 1
ATOM 13796 C CA . LYS H 1 54 ? -0.238 -66.508 29.973 1.00 49.51 54 LYS H CA 1
ATOM 13797 C C . LYS H 1 54 ? -0.812 -67.894 30.256 1.00 55.03 54 LYS H C 1
ATOM 13798 O O . LYS H 1 54 ? -1.179 -68.155 31.401 1.00 54.07 54 LYS H O 1
ATOM 13804 N N . GLU H 1 55 ? -0.890 -68.769 29.224 1.00 53.35 55 GLU H N 1
ATOM 13805 C CA . GLU H 1 55 ? -1.437 -70.132 29.319 1.00 53.71 55 GLU H CA 1
ATOM 13806 C C . GLU H 1 55 ? -0.628 -71.026 30.250 1.00 52.90 55 GLU H C 1
ATOM 13807 O O . GLU H 1 55 ? -1.226 -71.713 31.077 1.00 51.99 55 GLU H O 1
ATOM 13813 N N . LYS H 1 56 ? 0.721 -71.025 30.116 1.00 46.53 56 LYS H N 1
ATOM 13814 C CA . LYS H 1 56 ? 1.627 -71.816 30.953 1.00 43.90 56 LYS H CA 1
ATOM 13815 C C . LYS H 1 56 ? 1.583 -71.261 32.377 1.00 44.62 56 LYS H C 1
ATOM 13816 O O . LYS H 1 56 ? 1.382 -72.026 33.319 1.00 43.26 56 LYS H O 1
ATOM 13822 N N . LYS H 1 57 ? 1.726 -69.925 32.514 1.00 39.25 57 LYS H N 1
ATOM 13823 C CA . LYS H 1 57 ? 1.703 -69.195 33.778 1.00 37.08 57 LYS H CA 1
ATOM 13824 C C . LYS H 1 57 ? 0.378 -69.417 34.527 1.00 42.91 57 LYS H C 1
ATOM 13825 O O . LYS H 1 57 ? 0.396 -69.432 35.759 1.00 42.14 57 LYS H O 1
ATOM 13831 N N . LYS H 1 58 ? -0.753 -69.621 33.789 1.00 41.01 58 LYS H N 1
ATOM 13832 C CA . LYS H 1 58 ? -2.073 -69.897 34.371 1.00 41.59 58 LYS H CA 1
ATOM 13833 C C . LYS H 1 58 ? -2.086 -71.299 34.977 1.00 46.84 58 LYS H C 1
ATOM 13834 O O . LYS H 1 58 ? -2.667 -71.483 36.045 1.00 47.14 58 LYS H O 1
ATOM 13840 N N . LYS H 1 59 ? -1.453 -72.285 34.302 1.00 43.44 59 LYS H N 1
ATOM 13841 C CA . LYS H 1 59 ? -1.354 -73.661 34.802 1.00 42.46 59 LYS H CA 1
ATOM 13842 C C . LYS H 1 59 ? -0.516 -73.687 36.081 1.00 43.52 59 LYS H C 1
ATOM 13843 O O . LYS H 1 59 ? -0.930 -74.307 37.059 1.00 43.81 59 LYS H O 1
ATOM 13849 N N . LEU H 1 60 ? 0.627 -72.945 36.082 1.00 37.20 60 LEU H N 1
ATOM 13850 C CA . LEU H 1 60 ? 1.527 -72.791 37.232 1.00 34.71 60 LEU H CA 1
ATOM 13851 C C . LEU H 1 60 ? 0.798 -72.125 38.412 1.00 38.21 60 LEU H C 1
ATOM 13852 O O . LEU H 1 60 ? 1.059 -72.474 39.564 1.00 36.93 60 LEU H O 1
ATOM 13857 N N . SER H 1 61 ? -0.136 -71.191 38.110 1.00 35.35 61 SER H N 1
ATOM 13858 C CA . SER H 1 61 ? -0.979 -70.462 39.065 1.00 34.80 61 SER H CA 1
ATOM 13859 C C . SER H 1 61 ? -1.899 -71.419 39.839 1.00 39.96 61 SER H C 1
ATOM 13860 O O . SER H 1 61 ? -1.947 -71.367 41.069 1.00 38.51 61 SER H O 1
ATOM 13863 N N . GLU H 1 62 ? -2.611 -72.294 39.100 1.00 38.96 62 GLU H N 1
ATOM 13864 C CA . GLU H 1 62 ? -3.565 -73.283 39.598 1.00 39.96 62 GLU H CA 1
ATOM 13865 C C . GLU H 1 62 ? -2.867 -74.349 40.443 1.00 43.35 62 GLU H C 1
ATOM 13866 O O . GLU H 1 62 ? -3.348 -74.667 41.531 1.00 43.70 62 GLU H O 1
ATOM 13872 N N . LEU H 1 63 ? -1.718 -74.868 39.963 1.00 38.63 63 LEU H N 1
ATOM 13873 C CA . LEU H 1 63 ? -0.920 -75.887 40.648 1.00 37.61 63 LEU H CA 1
ATOM 13874 C C . LEU H 1 63 ? -0.368 -75.401 41.982 1.00 41.21 63 LEU H C 1
ATOM 13875 O O . LEU H 1 63 ? -0.144 -76.221 42.872 1.00 40.81 63 LEU H O 1
ATOM 13880 N N . ALA H 1 64 ? -0.131 -74.071 42.114 1.00 37.31 64 ALA H N 1
ATOM 13881 C CA . ALA H 1 64 ? 0.390 -73.435 43.328 1.00 35.55 64 ALA H CA 1
ATOM 13882 C C . ALA H 1 64 ? -0.714 -73.130 44.360 1.00 38.93 64 ALA H C 1
ATOM 13883 O O . ALA H 1 64 ? -0.423 -72.601 45.435 1.00 37.69 64 ALA H O 1
ATOM 13885 N N . GLY H 1 65 ? -1.952 -73.506 44.034 1.00 37.79 65 GLY H N 1
ATOM 13886 C CA . GLY H 1 65 ? -3.111 -73.327 44.900 1.00 39.07 65 GLY H CA 1
ATOM 13887 C C . GLY H 1 65 ? -4.021 -72.185 44.501 1.00 44.42 65 GLY H C 1
ATOM 13888 O O . GLY H 1 65 ? -4.562 -71.497 45.374 1.00 44.08 65 GLY H O 1
ATOM 13889 N N . ASN H 1 66 ? -4.203 -71.986 43.174 1.00 42.80 66 ASN H N 1
ATOM 13890 C CA . ASN H 1 66 ? -5.026 -70.934 42.563 1.00 44.11 66 ASN H CA 1
ATOM 13891 C C . ASN H 1 66 ? -4.701 -69.526 43.072 1.00 48.92 66 ASN H C 1
ATOM 13892 O O . ASN H 1 66 ? -5.600 -68.764 43.449 1.00 50.99 66 ASN H O 1
ATOM 13897 N N . GLN H 1 67 ? -3.400 -69.191 43.080 1.00 43.43 67 GLN H N 1
ATOM 13898 C CA . GLN H 1 67 ? -2.897 -67.888 43.509 1.00 42.15 67 GLN H CA 1
ATOM 13899 C C . GLN H 1 67 ? -3.033 -66.901 42.338 1.00 47.28 67 GLN H C 1
ATOM 13900 O O . GLN H 1 67 ? -2.251 -66.958 41.382 1.00 47.92 67 GLN H O 1
ATOM 13906 N N . ALA H 1 68 ? -4.062 -66.029 42.408 1.00 43.21 68 ALA H N 1
ATOM 13907 C CA . ALA H 1 68 ? -4.434 -65.051 41.380 1.00 43.57 68 ALA H CA 1
ATOM 13908 C C . ALA H 1 68 ? -3.303 -64.157 40.872 1.00 45.13 68 ALA H C 1
ATOM 13909 O O . ALA H 1 68 ? -3.206 -63.938 39.664 1.00 46.05 68 ALA H O 1
ATOM 13911 N N . TRP H 1 69 ? -2.437 -63.673 41.784 1.00 39.34 69 TRP H N 1
ATOM 13912 C CA . TRP H 1 69 ? -1.287 -62.806 41.488 1.00 37.68 69 TRP H CA 1
ATOM 13913 C C . TRP H 1 69 ? -0.308 -63.380 40.466 1.00 40.53 69 TRP H C 1
ATOM 13914 O O . TRP H 1 69 ? 0.356 -62.600 39.788 1.00 40.45 69 TRP H O 1
ATOM 13925 N N . ILE H 1 70 ? -0.234 -64.728 40.340 1.00 37.38 70 ILE H N 1
ATOM 13926 C CA . ILE H 1 70 ? 0.630 -65.440 39.381 1.00 36.85 70 ILE H CA 1
ATOM 13927 C C . ILE H 1 70 ? 0.141 -65.181 37.945 1.00 45.03 70 ILE H C 1
ATOM 13928 O O . ILE H 1 70 ? 0.951 -64.837 37.083 1.00 46.02 70 ILE H O 1
ATOM 13933 N N . ASP H 1 71 ? -1.177 -65.315 37.702 1.00 43.58 71 ASP H N 1
ATOM 13934 C CA . ASP H 1 71 ? -1.757 -65.075 36.385 1.00 45.83 71 ASP H CA 1
ATOM 13935 C C . ASP H 1 71 ? -1.869 -63.576 36.077 1.00 51.21 71 ASP H C 1
ATOM 13936 O O . ASP H 1 71 ? -1.845 -63.191 34.903 1.00 52.38 71 ASP H O 1
ATOM 13941 N N . GLN H 1 72 ? -1.981 -62.736 37.136 1.00 46.74 72 GLN H N 1
ATOM 13942 C CA . GLN H 1 72 ? -2.079 -61.277 37.042 1.00 46.18 72 GLN H CA 1
ATOM 13943 C C . GLN H 1 72 ? -0.742 -60.666 36.578 1.00 50.13 72 GLN H C 1
ATOM 13944 O O . GLN H 1 72 ? -0.730 -59.912 35.605 1.00 51.25 72 GLN H O 1
ATOM 13950 N N . ALA H 1 73 ? 0.376 -61.010 37.254 1.00 45.31 73 ALA H N 1
ATOM 13951 C CA . ALA H 1 73 ? 1.719 -60.521 36.921 1.00 44.65 73 ALA H CA 1
ATOM 13952 C C . ALA H 1 73 ? 2.181 -61.015 35.546 1.00 50.23 73 ALA H C 1
ATOM 13953 O O . ALA H 1 73 ? 1.812 -62.122 35.162 1.00 50.89 73 ALA H O 1
ATOM 13955 N N . PRO H 1 74 ? 2.970 -60.220 34.784 1.00 47.11 74 PRO H N 1
ATOM 13956 C CA . PRO H 1 74 ? 3.372 -60.663 33.434 1.00 47.59 74 PRO H CA 1
ATOM 13957 C C . PRO H 1 74 ? 4.511 -61.675 33.383 1.00 48.24 74 PRO H C 1
ATOM 13958 O O . PRO H 1 74 ? 4.720 -62.300 32.338 1.00 48.97 74 PRO H O 1
ATOM 13962 N N . LEU H 1 75 ? 5.247 -61.822 34.496 1.00 41.41 75 LEU H N 1
ATOM 13963 C CA . LEU H 1 75 ? 6.391 -62.725 34.614 1.00 39.63 75 LEU H CA 1
ATOM 13964 C C . LEU H 1 75 ? 6.340 -63.549 35.899 1.00 42.76 75 LEU H C 1
ATOM 13965 O O . LEU H 1 75 ? 6.011 -63.029 36.967 1.00 41.92 75 LEU H O 1
ATOM 13970 N N . PHE H 1 76 ? 6.686 -64.837 35.778 1.00 39.50 76 PHE H N 1
ATOM 13971 C CA . PHE H 1 76 ? 6.774 -65.784 36.884 1.00 37.96 76 PHE H CA 1
ATOM 13972 C C . PHE H 1 76 ? 8.117 -66.490 36.802 1.00 40.55 76 PHE H C 1
ATOM 13973 O O . PHE H 1 76 ? 8.360 -67.273 35.882 1.00 40.98 76 PHE H O 1
ATOM 13981 N N . LEU H 1 77 ? 9.012 -66.142 37.723 1.00 35.86 77 LEU H N 1
ATOM 13982 C CA . LEU H 1 77 ? 10.346 -66.726 37.810 1.00 35.46 77 LEU H CA 1
ATOM 13983 C C . LEU H 1 77 ? 10.288 -67.985 38.669 1.00 39.29 77 LEU H C 1
ATOM 13984 O O . LEU H 1 77 ? 9.591 -68.011 39.682 1.00 37.96 77 LEU H O 1
ATOM 13989 N N . ILE H 1 78 ? 11.001 -69.030 38.258 1.00 36.97 78 ILE H N 1
ATOM 13990 C CA . ILE H 1 78 ? 11.042 -70.272 39.020 1.00 36.81 78 ILE H CA 1
ATOM 13991 C C . ILE H 1 78 ? 12.461 -70.717 39.311 1.00 39.16 78 ILE H C 1
ATOM 13992 O O . ILE H 1 78 ? 13.214 -71.042 38.394 1.00 38.78 78 ILE H O 1
ATOM 13997 N N . PHE H 1 79 ? 12.820 -70.679 40.602 1.00 34.97 79 PHE H N 1
ATOM 13998 C CA . PHE H 1 79 ? 14.132 -71.041 41.125 1.00 34.38 79 PHE H CA 1
ATOM 13999 C C . PHE H 1 79 ? 14.175 -72.529 41.412 1.00 35.96 79 PHE H C 1
ATOM 14000 O O . PHE H 1 79 ? 13.457 -73.012 42.292 1.00 34.04 79 PHE H O 1
ATOM 14008 N N . CYS H 1 80 ? 15.003 -73.251 40.635 1.00 32.62 80 CYS H N 1
ATOM 14009 C CA . CYS H 1 80 ? 15.186 -74.691 40.735 1.00 32.26 80 CYS H CA 1
ATOM 14010 C C . CYS H 1 80 ? 16.587 -75.024 41.193 1.00 34.48 80 CYS H C 1
ATOM 14011 O O . CYS H 1 80 ? 17.552 -74.430 40.695 1.00 35.24 80 CYS H O 1
ATOM 14014 N N . ALA H 1 81 ? 16.708 -76.017 42.097 1.00 29.93 81 ALA H N 1
ATOM 14015 C CA . ALA H 1 81 ? 18.012 -76.503 42.542 1.00 29.11 81 ALA H CA 1
ATOM 14016 C C . ALA H 1 81 ? 18.522 -77.361 41.383 1.00 31.40 81 ALA H C 1
ATOM 14017 O O . ALA H 1 81 ? 17.805 -78.257 40.933 1.00 31.62 81 ALA H O 1
ATOM 14019 N N . ASP H 1 82 ? 19.697 -77.027 40.836 1.00 28.58 82 ASP H N 1
ATOM 14020 C CA . ASP H 1 82 ? 20.232 -77.715 39.667 1.00 29.27 82 ASP H CA 1
ATOM 14021 C C . ASP H 1 82 ? 21.568 -78.400 39.898 1.00 33.31 82 ASP H C 1
ATOM 14022 O O . ASP H 1 82 ? 22.590 -77.740 40.134 1.00 34.51 82 ASP H O 1
ATOM 14027 N N . PHE H 1 83 ? 21.563 -79.727 39.748 1.00 30.54 83 PHE H N 1
ATOM 14028 C CA . PHE H 1 83 ? 22.738 -80.588 39.835 1.00 31.14 83 PHE H CA 1
ATOM 14029 C C . PHE H 1 83 ? 22.958 -81.304 38.495 1.00 35.40 83 PHE H C 1
ATOM 14030 O O . PHE H 1 83 ? 23.770 -82.231 38.411 1.00 35.87 83 PHE H O 1
ATOM 14038 N N . ASN H 1 84 ? 22.241 -80.846 37.439 1.00 33.93 84 ASN H N 1
ATOM 14039 C CA . ASN H 1 84 ? 22.371 -81.372 36.079 1.00 35.49 84 ASN H CA 1
ATOM 14040 C C . ASN H 1 84 ? 23.642 -80.808 35.465 1.00 39.09 84 ASN H C 1
ATOM 14041 O O . ASN H 1 84 ? 24.288 -81.499 34.677 1.00 40.81 84 ASN H O 1
ATOM 14046 N N . ARG H 1 85 ? 24.020 -79.568 35.847 1.00 35.64 85 ARG H N 1
ATOM 14047 C CA . ARG H 1 85 ? 25.265 -78.946 35.395 1.00 36.58 85 ARG H CA 1
ATOM 14048 C C . ARG H 1 85 ? 26.436 -79.689 36.031 1.00 39.73 85 ARG H C 1
ATOM 14049 O O . ARG H 1 85 ? 27.422 -79.973 35.345 1.00 40.16 85 ARG H O 1
ATOM 14057 N N . ALA H 1 86 ? 26.286 -80.068 37.325 1.00 36.61 86 ALA H N 1
ATOM 14058 C CA . ALA H 1 86 ? 27.253 -80.853 38.094 1.00 36.87 86 ALA H CA 1
ATOM 14059 C C . ALA H 1 86 ? 27.410 -82.241 37.465 1.00 42.05 86 ALA H C 1
ATOM 14060 O O . ALA H 1 86 ? 28.512 -82.798 37.496 1.00 43.52 86 ALA H O 1
ATOM 14062 N N . LYS H 1 87 ? 26.311 -82.781 36.871 1.00 39.15 87 LYS H N 1
ATOM 14063 C CA . LYS H 1 87 ? 26.286 -84.064 36.165 1.00 40.24 87 LYS H CA 1
ATOM 14064 C C . LYS H 1 87 ? 27.044 -83.935 34.838 1.00 43.60 87 LYS H C 1
ATOM 14065 O O . LYS H 1 87 ? 27.823 -84.826 34.519 1.00 43.73 87 LYS H O 1
ATOM 14071 N N . ILE H 1 88 ? 26.836 -82.822 34.080 1.00 41.57 88 ILE H N 1
ATOM 14072 C CA . ILE H 1 88 ? 27.554 -82.547 32.822 1.00 42.85 88 ILE H CA 1
ATOM 14073 C C . ILE H 1 88 ? 29.042 -82.371 33.146 1.00 48.11 88 ILE H C 1
ATOM 14074 O O . ILE H 1 88 ? 29.882 -82.933 32.443 1.00 50.06 88 ILE H O 1
ATOM 14079 N N . ALA H 1 89 ? 29.356 -81.626 34.234 1.00 44.84 89 ALA H N 1
ATOM 14080 C CA . ALA H 1 89 ? 30.722 -81.370 34.716 1.00 45.94 89 ALA H CA 1
ATOM 14081 C C . ALA H 1 89 ? 31.449 -82.673 35.043 1.00 51.86 89 ALA H C 1
ATOM 14082 O O . ALA H 1 89 ? 32.600 -82.840 34.637 1.00 54.56 89 ALA H O 1
ATOM 14084 N N . ALA H 1 90 ? 30.761 -83.607 35.740 1.00 46.67 90 ALA H N 1
ATOM 14085 C CA . ALA H 1 90 ? 31.286 -84.923 36.107 1.00 46.90 90 ALA H CA 1
ATOM 14086 C C . ALA H 1 90 ? 31.524 -85.795 34.868 1.00 52.61 90 ALA H C 1
ATOM 14087 O O . ALA H 1 90 ? 32.515 -86.524 34.825 1.00 54.01 90 ALA H O 1
ATOM 14089 N N . GLU H 1 91 ? 30.635 -85.697 33.854 1.00 49.91 91 GLU H N 1
ATOM 14090 C CA . GLU H 1 91 ? 30.729 -86.434 32.586 1.00 52.07 91 GLU H CA 1
ATOM 14091 C C . GLU H 1 91 ? 31.915 -85.948 31.752 1.00 58.18 91 GLU H C 1
ATOM 14092 O O . GLU H 1 91 ? 32.585 -86.757 31.106 1.00 59.21 91 GLU H O 1
ATOM 14098 N N . LEU H 1 92 ? 32.177 -84.624 31.782 1.00 54.96 92 LEU H N 1
ATOM 14099 C CA . LEU H 1 92 ? 33.287 -83.983 31.067 1.00 56.65 92 LEU H CA 1
ATOM 14100 C C . LEU H 1 92 ? 34.654 -84.385 31.634 1.00 62.97 92 LEU H C 1
ATOM 14101 O O . LEU H 1 92 ? 35.643 -84.371 30.900 1.00 64.76 92 LEU H O 1
ATOM 14106 N N . ASN H 1 93 ? 34.702 -84.745 32.933 1.00 59.12 93 ASN H N 1
ATOM 14107 C CA . ASN H 1 93 ? 35.926 -85.128 33.638 1.00 60.24 93 ASN H CA 1
ATOM 14108 C C . ASN H 1 93 ? 35.983 -86.610 34.022 1.00 64.99 93 ASN H C 1
ATOM 14109 O O . ASN H 1 93 ? 36.799 -86.983 34.870 1.00 64.96 93 ASN H O 1
ATOM 14114 N N . ASP H 1 94 ? 35.132 -87.454 33.378 1.00 62.44 94 ASP H N 1
ATOM 14115 C CA . ASP H 1 94 ? 35.030 -88.910 33.585 1.00 62.81 94 ASP H CA 1
ATOM 14116 C C . ASP H 1 94 ? 34.981 -89.248 35.097 1.00 62.43 94 ASP H C 1
ATOM 14117 O O . ASP H 1 94 ? 35.749 -90.082 35.588 1.00 62.48 94 ASP H O 1
ATOM 14122 N N . ALA H 1 95 ? 34.091 -88.547 35.829 1.00 54.56 95 ALA H N 1
ATOM 14123 C CA . ALA H 1 95 ? 33.937 -88.688 37.273 1.00 51.99 95 ALA H CA 1
ATOM 14124 C C . ALA H 1 95 ? 32.502 -89.032 37.659 1.00 53.69 95 ALA H C 1
ATOM 14125 O O . ALA H 1 95 ? 31.585 -88.601 36.964 1.00 52.79 95 ALA H O 1
ATOM 14127 N N . PRO H 1 96 ? 32.262 -89.789 38.762 1.00 49.50 96 PRO H N 1
ATOM 14128 C CA . PRO H 1 96 ? 30.871 -90.069 39.157 1.00 48.06 96 PRO H CA 1
ATOM 14129 C C . PRO H 1 96 ? 30.237 -88.902 39.923 1.00 50.36 96 PRO H C 1
ATOM 14130 O O . PRO H 1 96 ? 30.960 -88.032 40.419 1.00 50.39 96 PRO H O 1
ATOM 14134 N N . LEU H 1 97 ? 28.894 -88.868 40.016 1.00 45.65 97 LEU H N 1
ATOM 14135 C CA . LEU H 1 97 ? 28.184 -87.817 40.764 1.00 43.84 97 LEU H CA 1
ATOM 14136 C C . LEU H 1 97 ? 27.639 -88.449 42.048 1.00 49.81 97 LEU H C 1
ATOM 14137 O O . LEU H 1 97 ? 26.615 -89.141 42.022 1.00 50.15 97 LEU H O 1
ATOM 14142 N N . GLY H 1 98 ? 28.377 -88.251 43.138 1.00 46.58 98 GLY H N 1
ATOM 14143 C CA . GLY H 1 98 ? 28.076 -88.833 44.439 1.00 45.95 98 GLY H CA 1
ATOM 14144 C C . GLY H 1 98 ? 27.181 -88.031 45.355 1.00 47.63 98 GLY H C 1
ATOM 14145 O O . GLY H 1 98 ? 26.368 -88.617 46.070 1.00 46.69 98 GLY H O 1
ATOM 14146 N N . VAL H 1 99 ? 27.334 -86.697 45.357 1.00 43.42 99 VAL H N 1
ATOM 14147 C CA . VAL H 1 99 ? 26.585 -85.754 46.206 1.00 41.25 99 VAL H CA 1
ATOM 14148 C C . VAL H 1 99 ? 25.049 -85.948 46.220 1.00 44.86 99 VAL H C 1
ATOM 14149 O O . VAL H 1 99 ? 24.440 -85.865 47.290 1.00 43.85 99 VAL H O 1
ATOM 14153 N N . THR H 1 100 ? 24.449 -86.254 45.043 1.00 41.67 100 THR H N 1
ATOM 14154 C CA . THR H 1 100 ? 23.007 -86.470 44.843 1.00 40.61 100 THR H CA 1
ATOM 14155 C C . THR H 1 100 ? 22.435 -87.683 45.603 1.00 45.59 100 THR H C 1
ATOM 14156 O O . THR H 1 100 ? 21.218 -87.813 45.709 1.00 44.86 100 THR H O 1
ATOM 14160 N N . ASP H 1 101 ? 23.309 -88.548 46.147 1.00 44.34 101 ASP H N 1
ATOM 14161 C CA . ASP H 1 101 ? 22.942 -89.727 46.935 1.00 44.85 101 ASP H CA 1
ATOM 14162 C C . ASP H 1 101 ? 22.869 -89.401 48.435 1.00 47.99 101 ASP H C 1
ATOM 14163 O O . ASP H 1 101 ? 22.562 -90.282 49.242 1.00 48.80 101 ASP H O 1
ATOM 14168 N N . GLY H 1 102 ? 23.117 -88.135 48.774 1.00 42.37 102 GLY H N 1
ATOM 14169 C CA . GLY H 1 102 ? 23.070 -87.619 50.138 1.00 40.56 102 GLY H CA 1
ATOM 14170 C C . GLY H 1 102 ? 22.125 -86.442 50.307 1.00 40.94 102 GLY H C 1
ATOM 14171 O O . GLY H 1 102 ? 21.738 -85.799 49.327 1.00 39.71 102 GLY H O 1
ATOM 14172 N N . LEU H 1 103 ? 21.753 -86.148 51.568 1.00 35.63 103 LEU H N 1
ATOM 14173 C CA . LEU H 1 103 ? 20.872 -85.035 51.923 1.00 33.71 103 LEU H CA 1
ATOM 14174 C C . LEU H 1 103 ? 21.573 -83.679 51.814 1.00 36.69 103 LEU H C 1
ATOM 14175 O O . LEU H 1 103 ? 20.893 -82.651 51.841 1.00 36.48 103 LEU H O 1
ATOM 14180 N N . GLU H 1 104 ? 22.922 -83.667 51.694 1.00 33.57 104 GLU H N 1
ATOM 14181 C CA . GLU H 1 104 ? 23.723 -82.450 51.539 1.00 32.94 104 GLU H CA 1
ATOM 14182 C C . GLU H 1 104 ? 23.371 -81.737 50.229 1.00 35.89 104 GLU H C 1
ATOM 14183 O O . GLU H 1 104 ? 23.198 -80.520 50.243 1.00 36.16 104 GLU H O 1
ATOM 14189 N N . SER H 1 105 ? 23.202 -82.496 49.123 1.00 33.34 105 SER H N 1
ATOM 14190 C CA . SER H 1 105 ? 22.813 -81.972 47.808 1.00 32.82 105 SER H CA 1
ATOM 14191 C C . SER H 1 105 ? 21.476 -81.225 47.881 1.00 33.97 105 SER H C 1
ATOM 14192 O O . SER H 1 105 ? 21.304 -80.220 47.196 1.00 33.12 105 SER H O 1
ATOM 14195 N N . ILE H 1 106 ? 20.551 -81.698 48.738 1.00 31.42 106 ILE H N 1
ATOM 14196 C CA . ILE H 1 106 ? 19.243 -81.082 48.968 1.00 30.42 106 ILE H CA 1
ATOM 14197 C C . ILE H 1 106 ? 19.455 -79.774 49.746 1.00 34.53 106 ILE H C 1
ATOM 14198 O O . ILE H 1 106 ? 18.894 -78.748 49.356 1.00 34.08 106 ILE H O 1
ATOM 14203 N N . LEU H 1 107 ? 20.286 -79.801 50.815 1.00 32.87 107 LEU H N 1
ATOM 14204 C CA . LEU H 1 107 ? 20.577 -78.611 51.619 1.00 32.10 107 LEU H CA 1
ATOM 14205 C C . LEU H 1 107 ? 21.315 -77.532 50.846 1.00 34.14 107 LEU H C 1
ATOM 14206 O O . LEU H 1 107 ? 20.999 -76.361 51.022 1.00 33.22 107 LEU H O 1
ATOM 14211 N N . VAL H 1 108 ? 22.259 -77.923 49.963 1.00 32.26 108 VAL H N 1
ATOM 14212 C CA . VAL H 1 108 ? 23.040 -77.008 49.103 1.00 32.54 108 VAL H CA 1
ATOM 14213 C C . VAL H 1 108 ? 22.093 -76.322 48.103 1.00 36.41 108 VAL H C 1
ATOM 14214 O O . VAL H 1 108 ? 22.060 -75.092 48.041 1.00 36.27 108 VAL H O 1
ATOM 14218 N N . GLY H 1 109 ? 21.325 -77.133 47.373 1.00 34.98 109 GLY H N 1
ATOM 14219 C CA . GLY H 1 109 ? 20.366 -76.705 46.361 1.00 34.89 109 GLY H CA 1
ATOM 14220 C C . GLY H 1 109 ? 19.294 -75.755 46.847 1.00 37.92 109 GLY H C 1
ATOM 14221 O O . GLY H 1 109 ? 18.989 -74.778 46.157 1.00 38.35 109 GLY H O 1
ATOM 14222 N N . ALA H 1 110 ? 18.719 -76.028 48.041 1.00 34.39 110 ALA H N 1
ATOM 14223 C CA . ALA H 1 110 ? 17.674 -75.203 48.669 1.00 32.95 110 ALA H CA 1
ATOM 14224 C C . ALA H 1 110 ? 18.227 -73.897 49.244 1.00 33.77 110 ALA H C 1
ATOM 14225 O O . ALA H 1 110 ? 17.587 -72.859 49.087 1.00 33.49 110 ALA H O 1
ATOM 14227 N N . THR H 1 111 ? 19.397 -73.945 49.906 1.00 29.42 111 THR H N 1
ATOM 14228 C CA . THR H 1 111 ? 20.037 -72.755 50.475 1.00 29.15 111 THR H CA 1
ATOM 14229 C C . THR H 1 111 ? 20.477 -71.813 49.353 1.00 33.55 111 THR H C 1
ATOM 14230 O O . THR H 1 111 ? 20.247 -70.613 49.461 1.00 33.68 111 THR H O 1
ATOM 14234 N N . ASP H 1 112 ? 21.047 -72.366 48.254 1.00 32.51 112 ASP H N 1
ATOM 14235 C CA . ASP H 1 112 ? 21.506 -71.612 47.079 1.00 33.07 112 ASP H CA 1
ATOM 14236 C C . ASP H 1 112 ? 20.355 -70.910 46.354 1.00 36.16 112 ASP H C 1
ATOM 14237 O O . ASP H 1 112 ? 20.523 -69.783 45.886 1.00 35.39 112 ASP H O 1
ATOM 14242 N N . ALA H 1 113 ? 19.190 -71.572 46.270 1.00 34.71 113 ALA H N 1
ATOM 14243 C CA . ALA H 1 113 ? 17.979 -71.027 45.634 1.00 34.94 113 ALA H CA 1
ATOM 14244 C C . ALA H 1 113 ? 17.375 -69.868 46.441 1.00 39.58 113 ALA H C 1
ATOM 14245 O O . ALA H 1 113 ? 16.779 -68.969 45.851 1.00 39.67 113 ALA H O 1
ATOM 14247 N N . GLY H 1 114 ? 17.547 -69.902 47.766 1.00 35.86 114 GLY H N 1
ATOM 14248 C CA . GLY H 1 114 ? 17.106 -68.859 48.687 1.00 35.16 114 GLY H CA 1
ATOM 14249 C C . GLY H 1 114 ? 17.961 -67.620 48.533 1.00 39.83 114 GLY H C 1
ATOM 14250 O O . GLY H 1 114 ? 17.446 -66.496 48.587 1.00 40.41 114 GLY H O 1
ATOM 14251 N N . ILE H 1 115 ? 19.280 -67.824 48.302 1.00 35.91 115 ILE H N 1
ATOM 14252 C CA . ILE H 1 115 ? 20.272 -66.764 48.068 1.00 35.88 115 ILE H CA 1
ATOM 14253 C C . ILE H 1 115 ? 19.948 -66.032 46.739 1.00 40.87 115 ILE H C 1
ATOM 14254 O O . ILE H 1 115 ? 19.859 -64.805 46.710 1.00 39.48 115 ILE H O 1
ATOM 14259 N N . SER H 1 116 ? 19.730 -66.807 45.663 1.00 39.86 116 SER H N 1
ATOM 14260 C CA . SER H 1 116 ? 19.406 -66.331 44.318 1.00 40.90 116 SER H CA 1
ATOM 14261 C C . SER H 1 116 ? 18.067 -65.577 44.257 1.00 45.69 116 SER H C 1
ATOM 14262 O O . SER H 1 116 ? 17.973 -64.589 43.529 1.00 46.64 116 SER H O 1
ATOM 14265 N N . LEU H 1 117 ? 17.038 -66.046 45.013 1.00 41.10 117 LEU H N 1
ATOM 14266 C CA . LEU H 1 117 ? 15.702 -65.445 45.088 1.00 40.19 117 LEU H CA 1
ATOM 14267 C C . LEU H 1 117 ? 15.760 -64.082 45.763 1.00 43.63 117 LEU H C 1
ATOM 14268 O O . LEU H 1 117 ? 15.125 -63.145 45.277 1.00 44.15 117 LEU H O 1
ATOM 14273 N N . GLU H 1 118 ? 16.522 -63.967 46.871 1.00 39.16 118 GLU H N 1
ATOM 14274 C CA . GLU H 1 118 ? 16.705 -62.711 47.610 1.00 38.07 118 GLU H CA 1
ATOM 14275 C C . GLU H 1 118 ? 17.442 -61.674 46.772 1.00 42.44 118 GLU H C 1
ATOM 14276 O O . GLU H 1 118 ? 17.063 -60.504 46.798 1.00 43.55 118 GLU H O 1
ATOM 14282 N N . ALA H 1 119 ? 18.483 -62.099 46.027 1.00 38.48 119 ALA H N 1
ATOM 14283 C CA . ALA H 1 119 ? 19.264 -61.224 45.141 1.00 38.18 119 ALA H CA 1
ATOM 14284 C C . ALA H 1 119 ? 18.384 -60.729 43.985 1.00 38.46 119 ALA H C 1
ATOM 14285 O O . ALA H 1 119 ? 18.483 -59.566 43.610 1.00 38.47 119 ALA H O 1
ATOM 14287 N N . ALA H 1 120 ? 17.499 -61.597 43.462 1.00 33.79 120 ALA H N 1
ATOM 14288 C CA . ALA H 1 120 ? 16.540 -61.266 42.407 1.00 34.03 120 ALA H CA 1
ATOM 14289 C C . ALA H 1 120 ? 15.455 -60.321 42.958 1.00 36.32 120 ALA H C 1
ATOM 14290 O O . ALA H 1 120 ? 15.026 -59.414 42.244 1.00 35.83 120 ALA H O 1
ATOM 14292 N N . THR H 1 121 ? 15.045 -60.522 44.241 1.00 32.91 121 THR H N 1
ATOM 14293 C CA . THR H 1 121 ? 14.087 -59.696 44.975 1.00 32.41 121 THR H CA 1
ATOM 14294 C C . THR H 1 121 ? 14.634 -58.283 45.159 1.00 35.33 121 THR H C 1
ATOM 14295 O O . THR H 1 121 ? 13.988 -57.351 44.699 1.00 36.40 121 THR H O 1
ATOM 14299 N N . VAL H 1 122 ? 15.817 -58.116 45.796 1.00 32.94 122 VAL H N 1
ATOM 14300 C CA . VAL H 1 122 ? 16.425 -56.792 46.033 1.00 33.26 122 VAL H CA 1
ATOM 14301 C C . VAL H 1 122 ? 16.694 -55.994 44.756 1.00 35.20 122 VAL H C 1
ATOM 14302 O O . VAL H 1 122 ? 16.568 -54.773 44.777 1.00 35.38 122 VAL H O 1
ATOM 14306 N N . ALA H 1 123 ? 17.004 -56.688 43.641 1.00 32.64 123 ALA H N 1
ATOM 14307 C CA . ALA H 1 123 ? 17.242 -56.068 42.335 1.00 32.99 123 ALA H CA 1
ATOM 14308 C C . ALA H 1 123 ? 15.930 -55.579 41.729 1.00 35.66 123 ALA H C 1
ATOM 14309 O O . ALA H 1 123 ? 15.845 -54.417 41.334 1.00 35.36 123 ALA H O 1
ATOM 14311 N N . ALA H 1 124 ? 14.902 -56.459 41.677 1.00 33.28 124 ALA H N 1
ATOM 14312 C CA . ALA H 1 124 ? 13.573 -56.156 41.135 1.00 33.26 124 ALA H CA 1
ATOM 14313 C C . ALA H 1 124 ? 12.874 -55.038 41.904 1.00 36.15 124 ALA H C 1
ATOM 14314 O O . ALA H 1 124 ? 12.324 -54.128 41.282 1.00 37.55 124 ALA H O 1
ATOM 14316 N N . GLU H 1 125 ? 12.919 -55.092 43.248 1.00 32.20 125 GLU H N 1
ATOM 14317 C CA . GLU H 1 125 ? 12.296 -54.103 44.131 1.00 31.77 125 GLU H CA 1
ATOM 14318 C C . GLU H 1 125 ? 12.951 -52.727 44.054 1.00 36.53 125 GLU H C 1
ATOM 14319 O O . GLU H 1 125 ? 12.246 -51.723 44.195 1.00 37.52 125 GLU H O 1
ATOM 14325 N N . SER H 1 126 ? 14.277 -52.670 43.790 1.00 34.36 126 SER H N 1
ATOM 14326 C CA . SER H 1 126 ? 15.000 -51.403 43.643 1.00 35.03 126 SER H CA 1
ATOM 14327 C C . SER H 1 126 ? 14.678 -50.729 42.301 1.00 40.35 126 SER H C 1
ATOM 14328 O O . SER H 1 126 ? 14.778 -49.501 42.193 1.00 41.98 126 SER H O 1
ATOM 14331 N N . LEU H 1 127 ? 14.254 -51.530 41.294 1.00 37.51 127 LEU H N 1
ATOM 14332 C CA . LEU H 1 127 ? 13.857 -51.046 39.965 1.00 38.33 127 LEU H CA 1
ATOM 14333 C C . LEU H 1 127 ? 12.422 -50.450 39.973 1.00 42.64 127 LEU H C 1
ATOM 14334 O O . LEU H 1 127 ? 12.006 -49.801 39.005 1.00 43.06 127 LEU H O 1
ATOM 14339 N N . GLY H 1 128 ? 11.703 -50.666 41.072 1.00 38.55 128 GLY H N 1
ATOM 14340 C CA . GLY H 1 128 ? 10.343 -50.181 41.257 1.00 38.58 128 GLY H CA 1
ATOM 14341 C C . GLY H 1 128 ? 9.287 -51.259 41.215 1.00 40.73 128 GLY H C 1
ATOM 14342 O O . GLY H 1 128 ? 8.132 -50.997 41.548 1.00 40.89 128 GLY H O 1
ATOM 14343 N N . LEU H 1 129 ? 9.682 -52.478 40.806 1.00 37.06 129 LEU H N 1
ATOM 14344 C CA . LEU H 1 129 ? 8.803 -53.637 40.681 1.00 36.18 129 LEU H CA 1
ATOM 14345 C C . LEU H 1 129 ? 8.398 -54.200 42.047 1.00 38.02 129 LEU H C 1
ATOM 14346 O O . LEU H 1 129 ? 8.985 -53.860 43.080 1.00 36.04 129 LEU H O 1
ATOM 14351 N N . GLY H 1 130 ? 7.377 -55.048 42.026 1.00 36.99 130 GLY H N 1
ATOM 14352 C CA . GLY H 1 130 ? 6.851 -55.719 43.203 1.00 36.63 130 GLY H CA 1
ATOM 14353 C C . GLY H 1 130 ? 7.016 -57.206 43.047 1.00 41.02 130 GLY H C 1
ATOM 14354 O O . GLY H 1 130 ? 6.853 -57.731 41.942 1.00 41.21 130 GLY H O 1
ATOM 14355 N N . THR H 1 131 ? 7.393 -57.889 44.136 1.00 38.08 131 THR H N 1
ATOM 14356 C CA . THR H 1 131 ? 7.600 -59.343 44.117 1.00 37.32 131 THR H CA 1
ATOM 14357 C C . THR H 1 131 ? 6.772 -60.066 45.182 1.00 41.69 131 THR H C 1
ATOM 14358 O O . THR H 1 131 ? 6.150 -59.421 46.026 1.00 42.03 131 THR H O 1
ATOM 14362 N N . VAL H 1 132 ? 6.758 -61.412 45.114 1.00 37.73 132 VAL H N 1
ATOM 14363 C CA . VAL H 1 132 ? 6.132 -62.350 46.056 1.00 36.63 132 VAL H CA 1
ATOM 14364 C C . VAL H 1 132 ? 6.654 -63.757 45.767 1.00 39.89 132 VAL H C 1
ATOM 14365 O O . VAL H 1 132 ? 6.425 -64.284 44.671 1.00 40.22 132 VAL H O 1
ATOM 14369 N N . PRO H 1 133 ? 7.415 -64.359 46.706 1.00 35.85 133 PRO H N 1
ATOM 14370 C CA . PRO H 1 133 ? 7.930 -65.713 46.459 1.00 35.41 133 PRO H CA 1
ATOM 14371 C C . PRO H 1 133 ? 6.795 -66.728 46.533 1.00 39.66 133 PRO H C 1
ATOM 14372 O O . PRO H 1 133 ? 5.883 -66.554 47.327 1.00 39.43 133 PRO H O 1
ATOM 14376 N N . ILE H 1 134 ? 6.819 -67.744 45.664 1.00 36.89 134 ILE H N 1
ATOM 14377 C CA . ILE H 1 134 ? 5.793 -68.785 45.604 1.00 36.75 134 ILE H CA 1
ATOM 14378 C C . ILE H 1 134 ? 6.365 -70.142 46.061 1.00 39.13 134 ILE H C 1
ATOM 14379 O O . ILE H 1 134 ? 7.036 -70.839 45.297 1.00 38.61 134 ILE H O 1
ATOM 14384 N N . GLY H 1 135 ? 6.114 -70.478 47.321 1.00 35.39 135 GLY H N 1
ATOM 14385 C CA . GLY H 1 135 ? 6.523 -71.750 47.908 1.00 34.98 135 GLY H CA 1
ATOM 14386 C C . GLY H 1 135 ? 5.539 -72.845 47.546 1.00 38.48 135 GLY H C 1
ATOM 14387 O O . GLY H 1 135 ? 5.820 -74.031 47.752 1.00 37.65 135 GLY H O 1
ATOM 14388 N N . GLY H 1 136 ? 4.395 -72.423 46.987 1.00 35.62 136 GLY H N 1
ATOM 14389 C CA . GLY H 1 136 ? 3.315 -73.278 46.509 1.00 36.22 136 GLY H CA 1
ATOM 14390 C C . GLY H 1 136 ? 3.696 -74.127 45.312 1.00 40.09 136 GLY H C 1
ATOM 14391 O O . GLY H 1 136 ? 2.936 -75.016 44.914 1.00 40.68 136 GLY H O 1
ATOM 14392 N N . ILE H 1 137 ? 4.903 -73.879 44.756 1.00 36.20 137 ILE H N 1
ATOM 14393 C CA . ILE H 1 137 ? 5.504 -74.630 43.650 1.00 36.82 137 ILE H CA 1
ATOM 14394 C C . ILE H 1 137 ? 5.781 -76.112 44.049 1.00 42.15 137 ILE H C 1
ATOM 14395 O O . ILE H 1 137 ? 6.082 -76.945 43.187 1.00 43.01 137 ILE H O 1
ATOM 14400 N N . ARG H 1 138 ? 5.661 -76.409 45.367 1.00 37.31 138 ARG H N 1
ATOM 14401 C CA . ARG H 1 138 ? 5.814 -77.713 46.007 1.00 35.81 138 ARG H CA 1
ATOM 14402 C C . ARG H 1 138 ? 4.446 -78.375 46.348 1.00 39.00 138 ARG H C 1
ATOM 14403 O O . ARG H 1 138 ? 4.418 -79.407 47.019 1.00 38.61 138 ARG H O 1
ATOM 14411 N N . ARG H 1 139 ? 3.328 -77.798 45.876 1.00 35.81 139 ARG H N 1
ATOM 14412 C CA . ARG H 1 139 ? 1.983 -78.358 46.110 1.00 37.05 139 ARG H CA 1
ATOM 14413 C C . ARG H 1 139 ? 1.791 -79.609 45.246 1.00 42.04 139 ARG H C 1
ATOM 14414 O O . ARG H 1 139 ? 1.476 -80.676 45.776 1.00 43.12 139 ARG H O 1
ATOM 14422 N N . LYS H 1 140 ? 2.021 -79.478 43.925 1.00 38.07 140 LYS H N 1
ATOM 14423 C CA . LYS H 1 140 ? 1.966 -80.569 42.947 1.00 38.54 140 LYS H CA 1
ATOM 14424 C C . LYS H 1 140 ? 3.311 -80.515 42.177 1.00 40.13 140 LYS H C 1
ATOM 14425 O O . LYS H 1 140 ? 3.348 -80.001 41.061 1.00 39.44 140 LYS H O 1
ATOM 14431 N N . PRO H 1 141 ? 4.441 -80.972 42.787 1.00 35.72 141 PRO H N 1
ATOM 14432 C CA . PRO H 1 141 ? 5.756 -80.809 42.134 1.00 34.67 141 PRO H CA 1
ATOM 14433 C C . PRO H 1 141 ? 6.063 -81.716 40.953 1.00 39.31 141 PRO H C 1
ATOM 14434 O O . PRO H 1 141 ? 6.967 -81.406 40.173 1.00 38.80 141 PRO H O 1
ATOM 14438 N N . LEU H 1 142 ? 5.341 -82.837 40.832 1.00 36.22 142 LEU H N 1
ATOM 14439 C CA . LEU H 1 142 ? 5.533 -83.779 39.725 1.00 36.92 142 LEU H CA 1
ATOM 14440 C C . LEU H 1 142 ? 4.945 -83.213 38.434 1.00 41.69 142 LEU H C 1
ATOM 14441 O O . LEU H 1 142 ? 5.492 -83.460 37.353 1.00 41.69 142 LEU H O 1
ATOM 14446 N N . GLU H 1 143 ? 3.857 -82.414 38.561 1.00 38.05 143 GLU H N 1
ATOM 14447 C CA . GLU H 1 143 ? 3.201 -81.747 37.435 1.00 38.69 143 GLU H CA 1
ATOM 14448 C C . GLU H 1 143 ? 4.031 -80.544 36.999 1.00 39.88 143 GLU H C 1
ATOM 14449 O O . GLU H 1 143 ? 4.019 -80.198 35.819 1.00 40.36 143 GLU H O 1
ATOM 14455 N N . VAL H 1 144 ? 4.746 -79.908 37.956 1.00 33.62 144 VAL H N 1
ATOM 14456 C CA . VAL H 1 144 ? 5.626 -78.754 37.727 1.00 32.11 144 VAL H CA 1
ATOM 14457 C C . VAL H 1 144 ? 6.801 -79.222 36.865 1.00 38.22 144 VAL H C 1
ATOM 14458 O O . VAL H 1 144 ? 7.101 -78.581 35.857 1.00 38.63 144 VAL H O 1
ATOM 14462 N N . ILE H 1 145 ? 7.427 -80.362 37.236 1.00 35.96 145 ILE H N 1
ATOM 14463 C CA . ILE H 1 145 ? 8.528 -80.966 36.484 1.00 37.18 145 ILE H CA 1
ATOM 14464 C C . ILE H 1 145 ? 8.074 -81.172 35.031 1.00 43.18 145 ILE H C 1
ATOM 14465 O O . ILE H 1 145 ? 8.688 -80.595 34.134 1.00 43.71 145 ILE H O 1
ATOM 14470 N N . GLU H 1 146 ? 6.952 -81.906 34.822 1.00 40.14 146 GLU H N 1
ATOM 14471 C CA . GLU H 1 146 ? 6.371 -82.192 33.504 1.00 41.99 146 GLU H CA 1
ATOM 14472 C C . GLU H 1 146 ? 6.195 -80.915 32.654 1.00 47.33 146 GLU H C 1
ATOM 14473 O O . GLU H 1 146 ? 6.607 -80.890 31.492 1.00 48.59 146 GLU H O 1
ATOM 14479 N N . LEU H 1 147 ? 5.613 -79.853 33.260 1.00 42.56 147 LEU H N 1
ATOM 14480 C CA . LEU H 1 147 ? 5.342 -78.557 32.640 1.00 42.49 147 LEU H CA 1
ATOM 14481 C C . LEU H 1 147 ? 6.615 -77.822 32.219 1.00 48.92 147 LEU H C 1
ATOM 14482 O O . LEU H 1 147 ? 6.721 -77.393 31.068 1.00 50.72 147 LEU H O 1
ATOM 14487 N N . LEU H 1 148 ? 7.569 -77.669 33.154 1.00 44.59 148 LEU H N 1
ATOM 14488 C CA . LEU H 1 148 ? 8.840 -76.976 32.931 1.00 44.17 148 LEU H CA 1
ATOM 14489 C C . LEU H 1 148 ? 9.915 -77.852 32.267 1.00 49.69 148 LEU H C 1
ATOM 14490 O O . LEU H 1 148 ? 11.023 -77.365 32.023 1.00 48.98 148 LEU H O 1
ATOM 14495 N N . ASP H 1 149 ? 9.585 -79.132 31.966 1.00 48.24 149 ASP H N 1
ATOM 14496 C CA . ASP H 1 149 ? 10.467 -80.127 31.330 1.00 49.54 149 ASP H CA 1
ATOM 14497 C C . ASP H 1 149 ? 11.797 -80.280 32.099 1.00 51.84 149 ASP H C 1
ATOM 14498 O O . ASP H 1 149 ? 12.876 -80.265 31.500 1.00 52.17 149 ASP H O 1
ATOM 14503 N N . LEU H 1 150 ? 11.703 -80.409 33.440 1.00 46.33 150 LEU H N 1
ATOM 14504 C CA . LEU H 1 150 ? 12.866 -80.529 34.318 1.00 44.71 150 LEU H CA 1
ATOM 14505 C C . LEU H 1 150 ? 13.549 -81.879 34.185 1.00 48.04 150 LEU H C 1
ATOM 14506 O O . LEU H 1 150 ? 12.876 -82.896 34.322 1.00 48.79 150 LEU H O 1
ATOM 14511 N N . PRO H 1 151 ? 14.873 -81.924 33.907 1.00 43.81 151 PRO H N 1
ATOM 14512 C CA . PRO H 1 151 ? 15.546 -83.221 33.779 1.00 44.30 151 PRO H CA 1
ATOM 14513 C C . PRO H 1 151 ? 16.034 -83.754 35.130 1.00 46.43 151 PRO H C 1
ATOM 14514 O O . PRO H 1 151 ? 15.839 -83.096 36.159 1.00 44.88 151 PRO H O 1
ATOM 14518 N N . GLU H 1 152 ? 16.667 -84.947 35.118 1.00 42.04 152 GLU H N 1
ATOM 14519 C CA . GLU H 1 152 ? 17.216 -85.594 36.302 1.00 40.38 152 GLU H CA 1
ATOM 14520 C C . GLU H 1 152 ? 18.226 -84.661 36.989 1.00 42.89 152 GLU H C 1
ATOM 14521 O O . GLU H 1 152 ? 19.041 -84.018 36.316 1.00 42.22 152 GLU H O 1
ATOM 14527 N N . TYR H 1 153 ? 18.142 -84.595 38.335 1.00 38.47 153 TYR H N 1
ATOM 14528 C CA . TYR H 1 153 ? 18.958 -83.795 39.262 1.00 36.74 153 TYR H CA 1
ATOM 14529 C C . TYR H 1 153 ? 18.579 -82.301 39.330 1.00 38.27 153 TYR H C 1
ATOM 14530 O O . TYR H 1 153 ? 19.390 -81.478 39.756 1.00 37.76 153 TYR H O 1
ATOM 14539 N N . VAL H 1 154 ? 17.336 -81.965 38.929 1.00 33.52 154 VAL H N 1
ATOM 14540 C CA . VAL H 1 154 ? 16.786 -80.603 38.945 1.00 32.57 154 VAL H CA 1
ATOM 14541 C C . VAL H 1 154 ? 15.416 -80.635 39.645 1.00 36.52 154 VAL H C 1
ATOM 14542 O O . VAL H 1 154 ? 14.529 -81.366 39.202 1.00 36.97 154 VAL H O 1
ATOM 14546 N N . PHE H 1 155 ? 15.231 -79.823 40.705 1.00 32.07 155 PHE H N 1
ATOM 14547 C CA . PHE H 1 155 ? 13.962 -79.781 41.425 1.00 31.27 155 PHE H CA 1
ATOM 14548 C C . PHE H 1 155 ? 13.477 -78.388 41.737 1.00 32.85 155 PHE H C 1
ATOM 14549 O O . PHE H 1 155 ? 14.291 -77.548 42.114 1.00 32.86 155 PHE H O 1
ATOM 14557 N N . PRO H 1 156 ? 12.147 -78.127 41.642 1.00 28.43 156 PRO H N 1
ATOM 14558 C CA . PRO H 1 156 ? 11.653 -76.778 41.944 1.00 27.07 156 PRO H CA 1
ATOM 14559 C C . PRO H 1 156 ? 11.709 -76.429 43.434 1.00 28.35 156 PRO H C 1
ATOM 14560 O O . PRO H 1 156 ? 11.221 -77.185 44.269 1.00 28.23 156 PRO H O 1
ATOM 14564 N N . VAL H 1 157 ? 12.326 -75.291 43.766 1.00 25.90 157 VAL H N 1
ATOM 14565 C CA . VAL H 1 157 ? 12.444 -74.820 45.151 1.00 25.53 157 VAL H CA 1
ATOM 14566 C C . VAL H 1 157 ? 11.342 -73.795 45.463 1.00 27.61 157 VAL H C 1
ATOM 14567 O O . VAL H 1 157 ? 10.490 -74.057 46.309 1.00 28.65 157 VAL H O 1
ATOM 14571 N N . SER H 1 158 ? 11.369 -72.630 44.794 1.00 25.77 158 SER H N 1
ATOM 14572 C CA . SER H 1 158 ? 10.388 -71.568 44.996 1.00 25.25 158 SER H CA 1
ATOM 14573 C C . SER H 1 158 ? 10.215 -70.746 43.736 1.00 26.58 158 SER H C 1
ATOM 14574 O O . SER H 1 158 ? 11.148 -70.587 42.949 1.00 26.82 158 SER H O 1
ATOM 14577 N N . GLY H 1 159 ? 9.014 -70.232 43.561 1.00 25.29 159 GLY H N 1
ATOM 14578 C CA . GLY H 1 159 ? 8.698 -69.346 42.458 1.00 25.06 159 GLY H CA 1
ATOM 14579 C C . GLY H 1 159 ? 8.949 -67.923 42.898 1.00 26.94 159 GLY H C 1
ATOM 14580 O O . GLY H 1 159 ? 9.258 -67.672 44.067 1.00 25.15 159 GLY H O 1
ATOM 14581 N N . LEU H 1 160 ? 8.818 -66.989 41.959 1.00 25.80 160 LEU H N 1
ATOM 14582 C CA . LEU H 1 160 ? 8.947 -65.560 42.187 1.00 26.01 160 LEU H CA 1
ATOM 14583 C C . LEU H 1 160 ? 8.073 -64.826 41.192 1.00 31.03 160 LEU H C 1
ATOM 14584 O O . LEU H 1 160 ? 8.269 -64.927 39.979 1.00 30.89 160 LEU H O 1
ATOM 14589 N N . VAL H 1 161 ? 7.081 -64.115 41.712 1.00 31.46 161 VAL H N 1
ATOM 14590 C CA . VAL H 1 161 ? 6.194 -63.307 40.886 1.00 32.98 161 VAL H CA 1
ATOM 14591 C C . VAL H 1 161 ? 6.870 -61.948 40.763 1.00 37.53 161 VAL H C 1
ATOM 14592 O O . VAL H 1 161 ? 7.343 -61.412 41.764 1.00 36.46 161 VAL H O 1
ATOM 14596 N N . VAL H 1 162 ? 6.997 -61.442 39.529 1.00 36.19 162 VAL H N 1
ATOM 14597 C CA . VAL H 1 162 ? 7.611 -60.143 39.241 1.00 36.48 162 VAL H CA 1
ATOM 14598 C C . VAL H 1 162 ? 6.684 -59.391 38.294 1.00 41.43 162 VAL H C 1
ATOM 14599 O O . VAL H 1 162 ? 6.258 -59.943 37.280 1.00 42.45 162 VAL H O 1
ATOM 14603 N N . GLY H 1 163 ? 6.366 -58.154 38.649 1.00 38.26 163 GLY H N 1
ATOM 14604 C CA . GLY H 1 163 ? 5.493 -57.290 37.865 1.00 39.73 163 GLY H CA 1
ATOM 14605 C C . GLY H 1 163 ? 5.417 -55.869 38.385 1.00 44.01 163 GLY H C 1
ATOM 14606 O O . GLY H 1 163 ? 6.059 -55.536 39.386 1.00 42.27 163 GLY H O 1
ATOM 14607 N N . HIS H 1 164 ? 4.631 -55.017 37.698 1.00 41.90 164 HIS H N 1
ATOM 14608 C CA . HIS H 1 164 ? 4.450 -53.623 38.091 1.00 41.82 164 HIS H CA 1
ATOM 14609 C C . HIS H 1 164 ? 3.265 -53.526 39.070 1.00 44.83 164 HIS H C 1
ATOM 14610 O O . HIS H 1 164 ? 2.157 -53.930 38.710 1.00 45.52 164 HIS H O 1
ATOM 14617 N N . PRO H 1 165 ? 3.482 -53.048 40.320 1.00 40.08 165 PRO H N 1
ATOM 14618 C CA . PRO H 1 165 ? 2.380 -53.012 41.301 1.00 40.30 165 PRO H CA 1
ATOM 14619 C C . PRO H 1 165 ? 1.240 -52.035 41.008 1.00 47.55 165 PRO H C 1
ATOM 14620 O O . PRO H 1 165 ? 1.443 -51.027 40.321 1.00 49.17 165 PRO H O 1
ATOM 14624 N N . SER H 1 166 ? 0.033 -52.338 41.543 1.00 44.31 166 SER H N 1
ATOM 14625 C CA . SER H 1 166 ? -1.160 -51.489 41.429 1.00 45.41 166 SER H CA 1
ATOM 14626 C C . SER H 1 166 ? -1.513 -50.884 42.804 1.00 47.73 166 SER H C 1
ATOM 14627 O O . SER H 1 166 ? -2.444 -50.081 42.917 1.00 48.52 166 SER H O 1
ATOM 14630 N N . ASP H 1 167 ? -0.756 -51.286 43.847 1.00 42.50 167 ASP H N 1
ATOM 14631 C CA . ASP H 1 167 ? -0.886 -50.831 45.232 1.00 41.80 167 ASP H CA 1
ATOM 14632 C C . ASP H 1 167 ? 0.424 -51.055 46.000 1.00 41.89 167 ASP H C 1
ATOM 14633 O O . ASP H 1 167 ? 1.145 -52.010 45.722 1.00 40.59 167 ASP H O 1
ATOM 14638 N N . HIS H 1 168 ? 0.729 -50.167 46.952 1.00 39.14 168 HIS H N 1
ATOM 14639 C CA . HIS H 1 168 ? 1.954 -50.217 47.758 1.00 37.74 168 HIS H CA 1
ATOM 14640 C C . HIS H 1 168 ? 1.901 -51.261 48.867 1.00 40.01 168 HIS H C 1
ATOM 14641 O O . HIS H 1 168 ? 2.951 -51.745 49.306 1.00 38.21 168 HIS H O 1
ATOM 14648 N N . SER H 1 169 ? 0.677 -51.582 49.334 1.00 38.31 169 SER H N 1
ATOM 14649 C CA . SER H 1 169 ? 0.389 -52.479 50.456 1.00 37.72 169 SER H CA 1
ATOM 14650 C C . SER H 1 169 ? 1.000 -51.930 51.765 1.00 40.34 169 SER H C 1
ATOM 14651 O O . SER H 1 169 ? 1.043 -50.704 51.943 1.00 40.49 169 SER H O 1
ATOM 14654 N N . ALA H 1 170 ? 1.425 -52.820 52.685 1.00 37.05 170 ALA H N 1
ATOM 14655 C CA . ALA H 1 170 ? 2.026 -52.438 53.961 1.00 36.69 170 ALA H CA 1
ATOM 14656 C C . ALA H 1 170 ? 3.063 -53.450 54.437 1.00 39.77 170 ALA H C 1
ATOM 14657 O O . ALA H 1 170 ? 2.982 -54.637 54.110 1.00 40.09 170 ALA H O 1
ATOM 14659 N N . LYS H 1 171 ? 4.035 -52.973 55.224 1.00 36.93 171 LYS H N 1
ATOM 14660 C CA . LYS H 1 171 ? 5.106 -53.779 55.812 1.00 35.47 171 LYS H CA 1
ATOM 14661 C C . LYS H 1 171 ? 4.535 -54.654 56.938 1.00 37.48 171 LYS H C 1
ATOM 14662 O O . LYS H 1 171 ? 3.906 -54.137 57.858 1.00 37.35 171 LYS H O 1
ATOM 14668 N N . LYS H 1 172 ? 4.730 -55.974 56.849 1.00 35.59 172 LYS H N 1
ATOM 14669 C CA . LYS H 1 172 ? 4.284 -56.925 57.874 1.00 35.73 172 LYS H CA 1
ATOM 14670 C C . LYS H 1 172 ? 5.300 -56.876 59.022 1.00 38.32 172 LYS H C 1
ATOM 14671 O O . LYS H 1 172 ? 6.495 -57.049 58.755 1.00 38.33 172 LYS H O 1
ATOM 14677 N N . PRO H 1 173 ? 4.885 -56.633 60.289 1.00 35.22 173 PRO H N 1
ATOM 14678 C CA . PRO H 1 173 ? 5.872 -56.575 61.385 1.00 34.46 173 PRO H CA 1
ATOM 14679 C C . PRO H 1 173 ? 6.613 -57.892 61.592 1.00 35.08 173 PRO H C 1
ATOM 14680 O O . PRO H 1 173 ? 6.045 -58.960 61.354 1.00 34.96 173 PRO H O 1
ATOM 14684 N N . ARG H 1 174 ? 7.893 -57.811 61.979 1.00 30.98 174 ARG H N 1
ATOM 14685 C CA . ARG H 1 174 ? 8.733 -58.995 62.203 1.00 29.76 174 ARG H CA 1
ATOM 14686 C C . ARG H 1 174 ? 8.965 -59.255 63.690 1.00 32.86 174 ARG H C 1
ATOM 14687 O O . ARG H 1 174 ? 8.738 -58.366 64.511 1.00 33.49 174 ARG H O 1
ATOM 14695 N N . LEU H 1 175 ? 9.381 -60.484 64.035 1.00 30.20 175 LEU H N 1
ATOM 14696 C CA . LEU H 1 175 ? 9.653 -60.922 65.406 1.00 30.53 175 LEU H CA 1
ATOM 14697 C C . LEU H 1 175 ? 10.641 -59.993 66.129 1.00 35.01 175 LEU H C 1
ATOM 14698 O O . LEU H 1 175 ? 11.523 -59.436 65.468 1.00 34.48 175 LEU H O 1
ATOM 14703 N N . PRO H 1 176 ? 10.536 -59.818 67.474 1.00 33.09 176 PRO H N 1
ATOM 14704 C CA . PRO H 1 176 ? 11.519 -58.971 68.183 1.00 33.37 176 PRO H CA 1
ATOM 14705 C C . PRO H 1 176 ? 12.943 -59.459 67.945 1.00 37.93 176 PRO H C 1
ATOM 14706 O O . PRO H 1 176 ? 13.157 -60.670 67.865 1.00 37.76 176 PRO H O 1
ATOM 14710 N N . GLN H 1 177 ? 13.911 -58.523 67.787 1.00 35.05 177 GLN H N 1
ATOM 14711 C CA . GLN H 1 177 ? 15.312 -58.851 67.508 1.00 33.96 177 GLN H CA 1
ATOM 14712 C C . GLN H 1 177 ? 15.884 -59.913 68.439 1.00 37.62 177 GLN H C 1
ATOM 14713 O O . GLN H 1 177 ? 16.531 -60.837 67.956 1.00 37.18 177 GLN H O 1
ATOM 14719 N N . ALA H 1 178 ? 15.601 -59.813 69.753 1.00 34.54 178 ALA H N 1
ATOM 14720 C CA . ALA H 1 178 ? 16.054 -60.761 70.781 1.00 34.18 178 ALA H CA 1
ATOM 14721 C C . ALA H 1 178 ? 15.591 -62.201 70.544 1.00 35.46 178 ALA H C 1
ATOM 14722 O O . ALA H 1 178 ? 16.299 -63.129 70.940 1.00 37.14 178 ALA H O 1
ATOM 14724 N N . ALA H 1 179 ? 14.436 -62.392 69.874 1.00 29.68 179 ALA H N 1
ATOM 14725 C CA . ALA H 1 179 ? 13.869 -63.712 69.545 1.00 28.53 179 ALA H CA 1
ATOM 14726 C C . ALA H 1 179 ? 14.571 -64.400 68.354 1.00 29.22 179 ALA H C 1
ATOM 14727 O O . ALA H 1 179 ? 14.668 -65.623 68.337 1.00 28.42 179 ALA H O 1
ATOM 14729 N N . VAL H 1 180 ? 15.063 -63.615 67.374 1.00 27.42 180 VAL H N 1
ATOM 14730 C CA . VAL H 1 180 ? 15.745 -64.107 66.171 1.00 26.61 180 VAL H CA 1
ATOM 14731 C C . VAL H 1 180 ? 17.280 -64.083 66.342 1.00 30.02 180 VAL H C 1
ATOM 14732 O O . VAL H 1 180 ? 17.948 -65.052 65.987 1.00 29.64 180 VAL H O 1
ATOM 14736 N N . HIS H 1 181 ? 17.826 -62.992 66.905 1.00 29.97 181 HIS H N 1
ATOM 14737 C CA . HIS H 1 181 ? 19.262 -62.826 67.139 1.00 30.23 181 HIS H CA 1
ATOM 14738 C C . HIS H 1 181 ? 19.660 -63.242 68.558 1.00 34.09 181 HIS H C 1
ATOM 14739 O O . HIS H 1 181 ? 19.305 -62.570 69.534 1.00 34.11 181 HIS H O 1
ATOM 14746 N N . HIS H 1 182 ? 20.389 -64.366 68.658 1.00 32.76 182 HIS H N 1
ATOM 14747 C CA . HIS H 1 182 ? 20.881 -64.924 69.918 1.00 33.77 182 HIS H CA 1
ATOM 14748 C C . HIS H 1 182 ? 22.392 -64.809 69.954 1.00 40.19 182 HIS H C 1
ATOM 14749 O O . HIS H 1 182 ? 23.068 -65.332 69.071 1.00 39.49 182 HIS H O 1
ATOM 14756 N N . ARG H 1 183 ? 22.918 -64.104 70.961 1.00 39.43 183 ARG H N 1
ATOM 14757 C CA . ARG H 1 183 ? 24.351 -63.871 71.130 1.00 41.06 183 ARG H CA 1
ATOM 14758 C C . ARG H 1 183 ? 25.068 -65.075 71.756 1.00 47.14 183 ARG H C 1
ATOM 14759 O O . ARG H 1 183 ? 24.624 -65.599 72.782 1.00 47.45 183 ARG H O 1
ATOM 14767 N N . GLU H 1 184 ? 26.166 -65.523 71.105 1.00 44.71 184 GLU H N 1
ATOM 14768 C CA . GLU H 1 184 ? 27.054 -66.636 71.496 1.00 45.44 184 GLU H CA 1
ATOM 14769 C C . GLU H 1 184 ? 26.441 -68.034 71.453 1.00 49.55 184 GLU H C 1
ATOM 14770 O O . GLU H 1 184 ? 27.001 -68.917 70.802 1.00 48.44 184 GLU H O 1
ATOM 14776 N N . SER H 1 185 ? 25.315 -68.241 72.160 1.00 47.14 185 SER H N 1
ATOM 14777 C CA . SER H 1 185 ? 24.579 -69.515 72.211 1.00 46.07 185 SER H CA 1
ATOM 14778 C C . SER H 1 185 ? 23.082 -69.263 72.008 1.00 47.59 185 SER H C 1
ATOM 14779 O O . SER H 1 185 ? 22.654 -68.105 72.034 1.00 47.88 185 SER H O 1
ATOM 14782 N N . TYR H 1 186 ? 22.292 -70.333 71.794 1.00 41.69 186 TYR H N 1
ATOM 14783 C CA . TYR H 1 186 ? 20.842 -70.253 71.592 1.00 40.08 186 TYR H CA 1
ATOM 14784 C C . TYR H 1 186 ? 20.131 -69.800 72.876 1.00 47.45 186 TYR H C 1
ATOM 14785 O O . TYR H 1 186 ? 20.434 -70.314 73.957 1.00 48.86 186 TYR H O 1
ATOM 14794 N N . ASN H 1 187 ? 19.177 -68.854 72.751 1.00 44.95 187 ASN H N 1
ATOM 14795 C CA . ASN H 1 187 ? 18.371 -68.366 73.870 1.00 46.29 187 ASN H CA 1
ATOM 14796 C C . ASN H 1 187 ? 17.053 -69.127 73.887 1.00 52.36 187 ASN H C 1
ATOM 14797 O O . ASN H 1 187 ? 16.262 -69.014 72.947 1.00 50.99 187 ASN H O 1
ATOM 14802 N N . HIS H 1 188 ? 16.834 -69.931 74.939 1.00 51.66 188 HIS H N 1
ATOM 14803 C CA . HIS H 1 188 ? 15.639 -70.762 75.094 1.00 51.93 188 HIS H CA 1
ATOM 14804 C C . HIS H 1 188 ? 14.396 -70.029 75.629 1.00 55.47 188 HIS H C 1
ATOM 14805 O O . HIS H 1 188 ? 13.289 -70.552 75.483 1.00 55.40 188 HIS H O 1
ATOM 14812 N N . ASP H 1 189 ? 14.566 -68.827 76.215 1.00 51.88 189 ASP H N 1
ATOM 14813 C CA . ASP H 1 189 ? 13.456 -68.031 76.740 1.00 52.35 189 ASP H CA 1
ATOM 14814 C C . ASP H 1 189 ? 12.835 -67.165 75.634 1.00 54.49 189 ASP H C 1
ATOM 14815 O O . ASP H 1 189 ? 13.181 -65.990 75.495 1.00 54.17 189 ASP H O 1
ATOM 14820 N N . LEU H 1 190 ? 11.937 -67.764 74.818 1.00 49.25 190 LEU H N 1
ATOM 14821 C CA . LEU H 1 190 ? 11.297 -67.069 73.693 1.00 47.41 190 LEU H CA 1
ATOM 14822 C C . LEU H 1 190 ? 9.766 -67.007 73.759 1.00 50.58 190 LEU H C 1
ATOM 14823 O O . LEU H 1 190 ? 9.163 -66.295 72.953 1.00 49.30 190 LEU H O 1
ATOM 14828 N N . LYS H 1 191 ? 9.139 -67.740 74.705 1.00 47.88 191 LYS H N 1
ATOM 14829 C CA . LYS H 1 191 ? 7.680 -67.790 74.873 1.00 48.39 191 LYS H CA 1
ATOM 14830 C C . LYS H 1 191 ? 7.069 -66.405 75.127 1.00 52.77 191 LYS H C 1
ATOM 14831 O O . LYS H 1 191 ? 6.103 -66.044 74.453 1.00 52.35 191 LYS H O 1
ATOM 14837 N N . SER H 1 192 ? 7.649 -65.630 76.069 1.00 49.79 192 SER H N 1
ATOM 14838 C CA . SER H 1 192 ? 7.196 -64.280 76.420 1.00 50.49 192 SER H CA 1
ATOM 14839 C C . SER H 1 192 ? 7.323 -63.320 75.238 1.00 52.56 192 SER H C 1
ATOM 14840 O O . SER H 1 192 ? 6.448 -62.479 75.049 1.00 52.59 192 SER H O 1
ATOM 14843 N N . LEU H 1 193 ? 8.397 -63.466 74.437 1.00 47.33 193 LEU H N 1
ATOM 14844 C CA . LEU H 1 193 ? 8.671 -62.662 73.244 1.00 45.09 193 LEU H CA 1
ATOM 14845 C C . LEU H 1 193 ? 7.664 -62.947 72.135 1.00 44.50 193 LEU H C 1
ATOM 14846 O O . LEU H 1 193 ? 7.278 -62.021 71.426 1.00 43.11 193 LEU H O 1
ATOM 14851 N N . ILE H 1 194 ? 7.232 -64.217 71.994 1.00 39.41 194 ILE H N 1
ATOM 14852 C CA . ILE H 1 194 ? 6.230 -64.633 71.003 1.00 38.33 194 ILE H CA 1
ATOM 14853 C C . ILE H 1 194 ? 4.857 -64.090 71.418 1.00 42.12 194 ILE H C 1
ATOM 14854 O O . ILE H 1 194 ? 4.128 -63.563 70.573 1.00 41.57 194 ILE H O 1
ATOM 14859 N N . GLN H 1 195 ? 4.538 -64.171 72.729 1.00 38.86 195 GLN H N 1
ATOM 14860 C CA . GLN H 1 195 ? 3.292 -63.666 73.319 1.00 39.50 195 GLN H CA 1
ATOM 14861 C C . GLN H 1 195 ? 3.132 -62.154 73.090 1.00 44.37 195 GLN H C 1
ATOM 14862 O O . GLN H 1 195 ? 2.039 -61.704 72.741 1.00 45.18 195 GLN H O 1
ATOM 14868 N N . ASP H 1 196 ? 4.224 -61.382 73.250 1.00 40.85 196 ASP H N 1
ATOM 14869 C CA . ASP H 1 196 ? 4.238 -59.934 73.018 1.00 41.33 196 ASP H CA 1
ATOM 14870 C C . ASP H 1 196 ? 4.108 -59.616 71.525 1.00 42.61 196 ASP H C 1
ATOM 14871 O O . ASP H 1 196 ? 3.470 -58.623 71.175 1.00 42.00 196 ASP H O 1
ATOM 14876 N N . TYR H 1 197 ? 4.700 -60.471 70.653 1.00 36.55 197 TYR H N 1
ATOM 14877 C CA . TYR H 1 197 ? 4.642 -60.343 69.193 1.00 34.15 197 TYR H CA 1
ATOM 14878 C C . TYR H 1 197 ? 3.231 -60.613 68.678 1.00 38.84 197 TYR H C 1
ATOM 14879 O O . TYR H 1 197 ? 2.795 -59.957 67.732 1.00 36.91 197 TYR H O 1
ATOM 14888 N N . ASP H 1 198 ? 2.524 -61.572 69.313 1.00 38.22 198 ASP H N 1
ATOM 14889 C CA . ASP H 1 198 ? 1.139 -61.942 68.991 1.00 39.80 198 ASP H CA 1
ATOM 14890 C C . ASP H 1 198 ? 0.201 -60.768 69.255 1.00 45.74 198 ASP H C 1
ATOM 14891 O O . ASP H 1 198 ? -0.740 -60.570 68.490 1.00 46.21 198 ASP H O 1
ATOM 14896 N N . ALA H 1 199 ? 0.473 -59.989 70.330 1.00 42.66 199 ALA H N 1
ATOM 14897 C CA . ALA H 1 199 ? -0.293 -58.812 70.715 1.00 43.88 199 ALA H CA 1
ATOM 14898 C C . ALA H 1 199 ? -0.114 -57.702 69.682 1.00 49.65 199 ALA H C 1
ATOM 14899 O O . ALA H 1 199 ? -1.083 -57.026 69.343 1.00 50.66 199 ALA H O 1
ATOM 14901 N N . GLU H 1 200 ? 1.122 -57.535 69.170 1.00 46.73 200 GLU H N 1
ATOM 14902 C CA . GLU H 1 200 ? 1.484 -56.541 68.157 1.00 46.26 200 GLU H CA 1
ATOM 14903 C C . GLU H 1 200 ? 0.914 -56.961 66.794 1.00 48.96 200 GLU H C 1
ATOM 14904 O O . GLU H 1 200 ? 0.510 -56.101 66.010 1.00 48.14 200 GLU H O 1
ATOM 14910 N N . MET H 1 201 ? 0.840 -58.286 66.543 1.00 45.00 201 MET H N 1
ATOM 14911 C CA . MET H 1 201 ? 0.334 -58.851 65.292 1.00 44.00 201 MET H CA 1
ATOM 14912 C C . MET H 1 201 ? -1.175 -58.828 65.196 1.00 48.97 201 MET H C 1
ATOM 14913 O O . MET H 1 201 ? -1.705 -58.686 64.094 1.00 48.90 201 MET H O 1
ATOM 14918 N N . ALA H 1 202 ? -1.867 -58.985 66.339 1.00 46.64 202 ALA H N 1
ATOM 14919 C CA . ALA H 1 202 ? -3.329 -58.936 66.421 1.00 47.79 202 ALA H CA 1
ATOM 14920 C C . ALA H 1 202 ? -3.794 -57.499 66.156 1.00 52.93 202 ALA H C 1
ATOM 14921 O O . ALA H 1 202 ? -4.811 -57.307 65.493 1.00 53.14 202 ALA H O 1
ATOM 14923 N N . GLU H 1 203 ? -3.015 -56.497 66.636 1.00 49.85 203 GLU H N 1
ATOM 14924 C CA . GLU H 1 203 ? -3.262 -55.068 66.435 1.00 50.50 203 GLU H CA 1
ATOM 14925 C C . GLU H 1 203 ? -2.997 -54.683 64.982 1.00 53.86 203 GLU H C 1
ATOM 14926 O O . GLU H 1 203 ? -3.715 -53.840 64.444 1.00 54.12 203 GLU H O 1
ATOM 14932 N N . TYR H 1 204 ? -1.985 -55.321 64.344 1.00 49.71 204 TYR H N 1
ATOM 14933 C CA . TYR H 1 204 ? -1.636 -55.107 62.936 1.00 49.06 204 TYR H CA 1
ATOM 14934 C C . TYR H 1 204 ? -2.770 -55.609 62.046 1.00 56.36 204 TYR H C 1
ATOM 14935 O O . TYR H 1 204 ? -3.197 -54.887 61.143 1.00 56.69 204 TYR H O 1
ATOM 14944 N N . MET H 1 205 ? -3.271 -56.831 62.322 1.00 55.13 205 MET H N 1
ATOM 14945 C CA . MET H 1 205 ? -4.372 -57.451 61.586 1.00 56.67 205 MET H CA 1
ATOM 14946 C C . MET H 1 205 ? -5.694 -56.708 61.774 1.00 63.87 205 MET H C 1
ATOM 14947 O O . MET H 1 205 ? -6.531 -56.718 60.868 1.00 64.81 205 MET H O 1
ATOM 14952 N N . LYS H 1 206 ? -5.874 -56.057 62.942 1.00 61.34 206 LYS H N 1
ATOM 14953 C CA . LYS H 1 206 ? -7.060 -55.266 63.260 1.00 63.10 206 LYS H CA 1
ATOM 14954 C C . LYS H 1 206 ? -7.080 -54.003 62.403 1.00 67.65 206 LYS H C 1
ATOM 14955 O O . LYS H 1 206 ? -8.086 -53.741 61.750 1.00 68.71 206 LYS H O 1
ATOM 14961 N N . LYS H 1 207 ? -5.951 -53.260 62.355 1.00 62.81 207 LYS H N 1
ATOM 14962 C CA . LYS H 1 207 ? -5.801 -52.040 61.557 1.00 62.42 207 LYS H CA 1
ATOM 14963 C C . LYS H 1 207 ? -5.812 -52.299 60.041 1.00 65.91 207 LYS H C 1
ATOM 14964 O O . LYS H 1 207 ? -6.216 -51.421 59.281 1.00 66.22 207 LYS H O 1
ATOM 14970 N N . ARG H 1 208 ? -5.379 -53.498 59.612 1.00 61.76 208 ARG H N 1
ATOM 14971 C CA . ARG H 1 208 ? -5.319 -53.922 58.208 1.00 61.27 208 ARG H CA 1
ATOM 14972 C C . ARG H 1 208 ? -6.719 -54.252 57.637 1.00 67.55 208 ARG H C 1
ATOM 14973 O O . ARG H 1 208 ? -6.984 -53.956 56.469 1.00 67.39 208 ARG H O 1
ATOM 14981 N N . THR H 1 209 ? -7.594 -54.876 58.453 1.00 65.70 209 THR H N 1
ATOM 14982 C CA . THR H 1 209 ? -8.943 -55.303 58.056 1.00 67.22 209 THR H CA 1
ATOM 14983 C C . THR H 1 209 ? -10.063 -54.398 58.614 1.00 73.25 209 THR H C 1
ATOM 14984 O O . THR H 1 209 ? -11.244 -54.685 58.389 1.00 74.81 209 THR H O 1
ATOM 14988 N N . ASN H 1 210 ? -9.688 -53.303 59.321 1.00 69.34 210 ASN H N 1
ATOM 14989 C CA . ASN H 1 210 ? -10.578 -52.329 59.979 1.00 70.69 210 ASN H CA 1
ATOM 14990 C C . ASN H 1 210 ? -11.431 -52.987 61.084 1.00 75.34 210 ASN H C 1
ATOM 14991 O O . ASN H 1 210 ? -12.661 -52.858 61.107 1.00 78.07 210 ASN H O 1
ATOM 14996 N N . GLY H 1 211 ? -10.746 -53.700 61.979 1.00 69.01 211 GLY H N 1
ATOM 14997 C CA . GLY H 1 211 ? -11.332 -54.407 63.113 1.00 69.10 211 GLY H CA 1
ATOM 14998 C C . GLY H 1 211 ? -12.173 -55.616 62.761 1.00 71.97 211 GLY H C 1
ATOM 14999 O O . GLY H 1 211 ? -13.037 -56.002 63.549 1.00 73.74 211 GLY H O 1
ATOM 15000 N N . ALA H 1 212 ? -11.926 -56.231 61.590 1.00 65.95 212 ALA H N 1
ATOM 15001 C CA . ALA H 1 212 ? -12.665 -57.407 61.125 1.00 66.31 212 ALA H CA 1
ATOM 15002 C C . ALA H 1 212 ? -12.014 -58.733 61.540 1.00 69.97 212 ALA H C 1
ATOM 15003 O O . ALA H 1 212 ? -12.733 -59.680 61.874 1.00 71.31 212 ALA H O 1
ATOM 15005 N N . ASP H 1 213 ? -10.663 -58.807 61.501 1.00 63.86 213 ASP H N 1
ATOM 15006 C CA . ASP H 1 213 ? -9.896 -60.002 61.851 1.00 62.25 213 ASP H CA 1
ATOM 15007 C C . ASP H 1 213 ? -8.897 -59.718 62.982 1.00 65.44 213 ASP H C 1
ATOM 15008 O O . ASP H 1 213 ? -8.205 -58.695 62.957 1.00 63.75 213 ASP H O 1
ATOM 15013 N N . ASP H 1 214 ? -8.836 -60.635 63.972 1.00 62.75 214 ASP H N 1
ATOM 15014 C CA . ASP H 1 214 ? -7.977 -60.546 65.159 1.00 61.99 214 ASP H CA 1
ATOM 15015 C C . ASP H 1 214 ? -6.785 -61.540 65.134 1.00 61.12 214 ASP H C 1
ATOM 15016 O O . ASP H 1 214 ? -6.067 -61.662 66.135 1.00 59.87 214 ASP H O 1
ATOM 15021 N N . ARG H 1 215 ? -6.576 -62.230 63.985 1.00 54.23 215 ARG H N 1
ATOM 15022 C CA . ARG H 1 215 ? -5.531 -63.239 63.762 1.00 51.13 215 ARG H CA 1
ATOM 15023 C C . ARG H 1 215 ? -4.142 -62.803 64.199 1.00 50.43 215 ARG H C 1
ATOM 15024 O O . ARG H 1 215 ? -3.598 -61.841 63.653 1.00 49.63 215 ARG H O 1
ATOM 15032 N N . ASN H 1 216 ? -3.575 -63.513 65.191 1.00 43.79 216 ASN H N 1
ATOM 15033 C CA . ASN H 1 216 ? -2.225 -63.268 65.671 1.00 41.04 216 ASN H CA 1
ATOM 15034 C C . ASN H 1 216 ? -1.254 -64.149 64.878 1.00 42.50 216 ASN H C 1
ATOM 15035 O O . ASN H 1 216 ? -1.690 -64.921 64.024 1.00 41.68 216 ASN H O 1
ATOM 15040 N N . TRP H 1 217 ? 0.051 -64.030 65.150 1.00 37.56 217 TRP H N 1
ATOM 15041 C CA . TRP H 1 217 ? 1.087 -64.786 64.458 1.00 36.18 217 TRP H CA 1
ATOM 15042 C C . TRP H 1 217 ? 1.066 -66.289 64.762 1.00 40.45 217 TRP H C 1
ATOM 15043 O O . TRP H 1 217 ? 1.094 -67.097 63.830 1.00 40.21 217 TRP H O 1
ATOM 15054 N N . SER H 1 218 ? 1.037 -66.663 66.052 1.00 37.65 218 SER H N 1
ATOM 15055 C CA . SER H 1 218 ? 1.056 -68.059 66.480 1.00 37.55 218 SER H CA 1
ATOM 15056 C C . SER H 1 218 ? -0.130 -68.870 65.957 1.00 44.04 218 SER H C 1
ATOM 15057 O O . SER H 1 218 ? 0.060 -70.017 65.554 1.00 44.30 218 SER H O 1
ATOM 15060 N N . GLN H 1 219 ? -1.332 -68.266 65.910 1.00 42.28 219 GLN H N 1
ATOM 15061 C CA . GLN H 1 219 ? -2.555 -68.898 65.393 1.00 43.19 219 GLN H CA 1
ATOM 15062 C C . GLN H 1 219 ? -2.417 -69.282 63.915 1.00 46.04 219 GLN H C 1
ATOM 15063 O O . GLN H 1 219 ? -2.752 -70.407 63.550 1.00 45.52 219 GLN H O 1
ATOM 15069 N N . THR H 1 220 ? -1.918 -68.347 63.076 1.00 42.51 220 THR H N 1
ATOM 15070 C CA . THR H 1 220 ? -1.731 -68.530 61.631 1.00 42.20 220 THR H CA 1
ATOM 15071 C C . THR H 1 220 ? -0.679 -69.607 61.359 1.00 46.11 220 THR H C 1
ATOM 15072 O O . THR H 1 220 ? -0.909 -70.497 60.538 1.00 47.17 220 THR H O 1
ATOM 15076 N N . VAL H 1 221 ? 0.466 -69.527 62.066 1.00 41.04 221 VAL H N 1
ATOM 15077 C CA . VAL H 1 221 ? 1.584 -70.462 61.938 1.00 39.90 221 VAL H CA 1
ATOM 15078 C C . VAL H 1 221 ? 1.164 -71.887 62.327 1.00 44.27 221 VAL H C 1
ATOM 15079 O O . VAL H 1 221 ? 1.236 -72.773 61.477 1.00 44.85 221 VAL H O 1
ATOM 15083 N N . SER H 1 222 ? 0.672 -72.088 63.574 1.00 40.82 222 SER H N 1
ATOM 15084 C CA . SER H 1 222 ? 0.257 -73.394 64.108 1.00 41.15 222 SER H CA 1
ATOM 15085 C C . SER H 1 222 ? -0.806 -74.135 63.301 1.00 44.83 222 SER H C 1
ATOM 15086 O O . SER H 1 222 ? -0.791 -75.360 63.285 1.00 43.86 222 SER H O 1
ATOM 15089 N N . ALA H 1 223 ? -1.708 -73.397 62.625 1.00 43.18 223 ALA H N 1
ATOM 15090 C CA . ALA H 1 223 ? -2.783 -73.942 61.790 1.00 44.00 223 ALA H CA 1
ATOM 15091 C C . ALA H 1 223 ? -2.241 -74.644 60.533 1.00 48.21 223 ALA H C 1
ATOM 15092 O O . ALA H 1 223 ? -2.784 -75.675 60.137 1.00 50.02 223 ALA H O 1
ATOM 15094 N N . ILE H 1 224 ? -1.179 -74.088 59.912 1.00 43.02 224 ILE H N 1
ATOM 15095 C CA . ILE H 1 224 ? -0.557 -74.636 58.703 1.00 42.00 224 ILE H CA 1
ATOM 15096 C C . ILE H 1 224 ? 0.417 -75.746 59.097 1.00 45.57 224 ILE H C 1
ATOM 15097 O O . ILE H 1 224 ? 0.420 -76.818 58.478 1.00 46.44 224 ILE H O 1
ATOM 15102 N N . TYR H 1 225 ? 1.225 -75.494 60.147 1.00 41.24 225 TYR H N 1
ATOM 15103 C CA . TYR H 1 225 ? 2.228 -76.430 60.654 1.00 40.06 225 TYR H CA 1
ATOM 15104 C C . TYR H 1 225 ? 1.661 -77.580 61.508 1.00 42.98 225 TYR H C 1
ATOM 15105 O O . TYR H 1 225 ? 2.409 -78.421 61.993 1.00 42.78 225 TYR H O 1
ATOM 15114 N N . LYS H 1 226 ? 0.331 -77.643 61.619 1.00 41.29 226 LYS H N 1
ATOM 15115 C CA . LYS H 1 226 ? -0.452 -78.673 62.310 1.00 42.05 226 LYS H CA 1
ATOM 15116 C C . LYS H 1 226 ? -0.261 -80.021 61.630 1.00 45.28 226 LYS H C 1
ATOM 15117 O O . LYS H 1 226 ? -0.368 -81.052 62.291 1.00 46.28 226 LYS H O 1
ATOM 15123 N N . THR H 1 227 ? 0.006 -80.004 60.305 1.00 41.87 227 THR H N 1
ATOM 15124 C CA . THR H 1 227 ? 0.184 -81.187 59.468 1.00 42.22 227 THR H CA 1
ATOM 15125 C C . THR H 1 227 ? 1.269 -81.030 58.392 1.00 43.16 227 THR H C 1
ATOM 15126 O O . THR H 1 227 ? 1.797 -79.932 58.203 1.00 42.18 227 THR H O 1
ATOM 15130 N N . ILE H 1 228 ? 1.596 -82.143 57.691 1.00 40.82 228 ILE H N 1
ATOM 15131 C CA . ILE H 1 228 ? 2.549 -82.181 56.573 1.00 39.62 228 ILE H CA 1
ATOM 15132 C C . ILE H 1 228 ? 1.709 -81.779 55.365 1.00 44.25 228 ILE H C 1
ATOM 15133 O O . ILE H 1 228 ? 1.068 -82.631 54.742 1.00 45.80 228 ILE H O 1
ATOM 15138 N N . TYR H 1 229 ? 1.644 -80.462 55.105 1.00 41.36 229 TYR H N 1
ATOM 15139 C CA . TYR H 1 229 ? 0.844 -79.868 54.036 1.00 41.33 229 TYR H CA 1
ATOM 15140 C C . TYR H 1 229 ? 1.275 -80.252 52.626 1.00 43.77 229 TYR H C 1
ATOM 15141 O O . TYR H 1 229 ? 0.411 -80.390 51.760 1.00 43.89 229 TYR H O 1
ATOM 15150 N N . TYR H 1 230 ? 2.591 -80.432 52.394 1.00 40.41 230 TYR H N 1
ATOM 15151 C CA . TYR H 1 230 ? 3.113 -80.837 51.087 1.00 40.25 230 TYR H CA 1
ATOM 15152 C C . TYR H 1 230 ? 3.708 -82.252 51.146 1.00 44.39 230 TYR H C 1
ATOM 15153 O O . TYR H 1 230 ? 4.870 -82.425 51.519 1.00 42.80 230 TYR H O 1
ATOM 15162 N N . PRO H 1 231 ? 2.888 -83.284 50.835 1.00 43.14 231 PRO H N 1
ATOM 15163 C CA . PRO H 1 231 ? 3.370 -84.672 50.941 1.00 43.68 231 PRO H CA 1
ATOM 15164 C C . PRO H 1 231 ? 4.279 -85.151 49.810 1.00 48.69 231 PRO H C 1
ATOM 15165 O O . PRO H 1 231 ? 5.117 -86.034 50.034 1.00 48.82 231 PRO H O 1
ATOM 15169 N N . GLU H 1 232 ? 4.105 -84.590 48.597 1.00 45.35 232 GLU H N 1
ATOM 15170 C CA . GLU H 1 232 ? 4.855 -84.970 47.395 1.00 45.24 232 GLU H CA 1
ATOM 15171 C C . GLU H 1 232 ? 6.309 -84.454 47.340 1.00 46.35 232 GLU H C 1
ATOM 15172 O O . GLU H 1 232 ? 6.932 -84.550 46.278 1.00 46.44 232 GLU H O 1
ATOM 15178 N N . VAL H 1 233 ? 6.857 -83.942 48.470 1.00 40.13 233 VAL H N 1
ATOM 15179 C CA . VAL H 1 233 ? 8.228 -83.410 48.544 1.00 38.40 233 VAL H CA 1
ATOM 15180 C C . VAL H 1 233 ? 9.298 -84.509 48.321 1.00 42.33 233 VAL H C 1
ATOM 15181 O O . VAL H 1 233 ? 10.151 -84.339 47.446 1.00 42.34 233 VAL H O 1
ATOM 15185 N N . ARG H 1 234 ? 9.240 -85.626 49.089 1.00 37.95 234 ARG H N 1
ATOM 15186 C CA . ARG H 1 234 ? 10.181 -86.745 48.938 1.00 37.66 234 ARG H CA 1
ATOM 15187 C C . ARG H 1 234 ? 10.003 -87.432 47.578 1.00 42.65 234 ARG H C 1
ATOM 15188 O O . ARG H 1 234 ? 11.003 -87.802 46.954 1.00 43.16 234 ARG H O 1
ATOM 15196 N N . ALA H 1 235 ? 8.740 -87.574 47.117 1.00 38.47 235 ALA H N 1
ATOM 15197 C CA . ALA H 1 235 ? 8.393 -88.169 45.825 1.00 39.05 235 ALA H CA 1
ATOM 15198 C C . ALA H 1 235 ? 9.019 -87.390 44.651 1.00 41.74 235 ALA H C 1
ATOM 15199 O O . ALA H 1 235 ? 9.402 -87.999 43.653 1.00 42.78 235 ALA H O 1
ATOM 15201 N N . MET H 1 236 ? 9.155 -86.058 44.797 1.00 35.95 236 MET H N 1
ATOM 15202 C CA . MET H 1 236 ? 9.762 -85.164 43.809 1.00 35.37 236 MET H CA 1
ATOM 15203 C C . MET H 1 236 ? 11.288 -85.414 43.722 1.00 40.14 236 MET H C 1
ATOM 15204 O O . MET H 1 236 ? 11.825 -85.607 42.625 1.00 41.75 236 MET H O 1
ATOM 15209 N N . LEU H 1 237 ? 11.975 -85.403 44.879 1.00 34.10 237 LEU H N 1
ATOM 15210 C CA . LEU H 1 237 ? 13.425 -85.603 44.962 1.00 32.80 237 LEU H CA 1
ATOM 15211 C C . LEU H 1 237 ? 13.803 -87.007 44.483 1.00 36.85 237 LEU H C 1
ATOM 15212 O O . LEU H 1 237 ? 14.780 -87.159 43.754 1.00 37.22 237 LEU H O 1
ATOM 15217 N N . GLU H 1 238 ? 13.008 -88.019 44.851 1.00 33.69 238 GLU H N 1
ATOM 15218 C CA . GLU H 1 238 ? 13.242 -89.398 44.434 1.00 34.65 238 GLU H CA 1
ATOM 15219 C C . GLU H 1 238 ? 13.003 -89.614 42.934 1.00 39.21 238 GLU H C 1
ATOM 15220 O O . GLU H 1 238 ? 13.663 -90.460 42.340 1.00 40.20 238 GLU H O 1
ATOM 15226 N N . LYS H 1 239 ? 12.104 -88.825 42.318 1.00 36.52 239 LYS H N 1
ATOM 15227 C CA . LYS H 1 239 ? 11.811 -88.899 40.880 1.00 38.05 239 LYS H CA 1
ATOM 15228 C C . LYS H 1 239 ? 12.971 -88.305 40.082 1.00 43.31 239 LYS H C 1
ATOM 15229 O O . LYS H 1 239 ? 13.311 -88.809 39.003 1.00 44.51 239 LYS H O 1
ATOM 15235 N N . GLN H 1 240 ? 13.583 -87.243 40.632 1.00 38.73 240 GLN H N 1
ATOM 15236 C CA . GLN H 1 240 ? 14.684 -86.513 40.016 1.00 37.99 240 GLN H CA 1
ATOM 15237 C C . GLN H 1 240 ? 16.090 -87.085 40.279 1.00 42.99 240 GLN H C 1
ATOM 15238 O O . GLN H 1 240 ? 17.081 -86.421 39.983 1.00 42.65 240 GLN H O 1
ATOM 15244 N N . GLY H 1 241 ? 16.156 -88.322 40.784 1.00 40.35 241 GLY H N 1
ATOM 15245 C CA . GLY H 1 241 ? 17.404 -89.042 41.027 1.00 40.67 241 GLY H CA 1
ATOM 15246 C C . GLY H 1 241 ? 18.142 -88.738 42.315 1.00 43.86 241 GLY H C 1
ATOM 15247 O O . GLY H 1 241 ? 19.338 -89.022 42.413 1.00 43.73 241 GLY H O 1
ATOM 15248 N N . PHE H 1 242 ? 17.452 -88.171 43.318 1.00 39.79 242 PHE H N 1
ATOM 15249 C CA . PHE H 1 242 ? 18.083 -87.880 44.609 1.00 38.40 242 PHE H CA 1
ATOM 15250 C C . PHE H 1 242 ? 17.796 -89.004 45.606 1.00 44.34 242 PHE H C 1
ATOM 15251 O O . PHE H 1 242 ? 16.657 -89.480 45.716 1.00 43.60 242 PHE H O 1
ATOM 15259 N N . LYS H 1 243 ? 18.852 -89.439 46.309 1.00 42.48 243 LYS H N 1
ATOM 15260 C CA . LYS H 1 243 ? 18.797 -90.502 47.303 1.00 43.29 243 LYS H CA 1
ATOM 15261 C C . LYS H 1 243 ? 19.212 -89.982 48.680 1.00 48.26 243 LYS H C 1
ATOM 15262 O O . LYS H 1 243 ? 19.709 -88.858 48.796 1.00 46.66 243 LYS H O 1
ATOM 15268 N N . PHE H 1 244 ? 18.961 -90.796 49.721 1.00 47.43 244 PHE H N 1
ATOM 15269 C CA . PHE H 1 244 ? 19.202 -90.495 51.134 1.00 47.57 244 PHE H CA 1
ATOM 15270 C C . PHE H 1 244 ? 20.274 -91.401 51.766 1.00 53.18 244 PHE H C 1
ATOM 15271 O O . PHE H 1 244 ? 20.606 -92.452 51.211 1.00 53.93 244 PHE H O 1
ATOM 15279 N N . GLU H 1 245 ? 20.802 -90.986 52.938 1.00 49.98 245 GLU H N 1
ATOM 15280 C CA . GLU H 1 245 ? 21.849 -91.692 53.694 1.00 50.73 245 GLU H CA 1
ATOM 15281 C C . GLU H 1 245 ? 21.333 -92.902 54.488 1.00 56.47 245 GLU H C 1
ATOM 15282 O O . GLU H 1 245 ? 22.148 -93.663 55.018 1.00 57.45 245 GLU H O 1
ATOM 15288 N N . LYS H 1 246 ? 19.984 -93.076 54.563 1.00 52.90 246 LYS H N 1
ATOM 15289 C CA . LYS H 1 246 ? 19.265 -94.163 55.251 1.00 78.98 246 LYS H CA 1
ATOM 15290 C C . LYS H 1 246 ? 19.657 -94.378 56.717 1.00 98.71 246 LYS H C 1
ATOM 15291 O O . LYS H 1 246 ? 18.814 -94.257 57.607 1.00 52.09 246 LYS H O 1
#

Nearest PDB structures (foldseek):
  5hei-assembly3_E  TM=1.003E+00  e=6.182E-47  Priestia megaterium
  1zch-assembly1_A-2  TM=9.921E-01  e=7.601E-36  Bacillus subtilis
  8ajx-assembly1_A  TM=9.327E-01  e=9.374E-24  Escherichia coli
  7z0w-assembly2_C  TM=9.507E-01  e=5.283E-23  Escherichia coli K-12
  7z0w-assembly3_F  TM=9.401E-01  e=3.331E-23  Escherichia coli K-12

Sequence (1967 aa):
MNEAIRTIQDHRSIRQYTDEAVSDEHLDTIIQSAQSAASSINGQQVTIISVQDKEKKKKLSELAGNQAWIDQAPLFLIFCADFNRAKIAAELNDAPLGVTDGLESILVGATDAGISLEAATVAAESLGLGTVPIGGIRRKPLEVIELLDLPEYVFPVSGLVVGHPSDHSAKKPRLPQAAVHHRESYNHDLKSLIQDYDAEMAEYMKKRTNGADDRNWSQTVSAIYKTIYYPEVRAMLEKQGFKFEKMNEAIRTIQDHRSIRQYTDEAVSDEHLDTIIQSAQSAASSINGQQVTIISVQDKEKKKKLSELAGNQAWIDQAPLFLIFCADFNRAKIAAELNDAPLGVTDGLESILVGATDAGISLEAATVAAESLGLGTVPIGGIRRKPLEVIELLDLPEYVFPVSGLVVGHPSDHSAKKPRLPQAAVHHRESYNHDLKSLIQDYDAEMAEYMKKRTNGADDRNWSQTVSAIYKTIYYPEVRAMLEKQGFKFEKNEAIRTIQDHRSIRQYTDEAVSDEHLDTIIQSAQSAASSINGQQVTIISVQDKEKKKKLSELAGNQAWIDQAPLFLIFCADFNRAKIAAELNDAPLGVTDGLESILVGATDAGISLEAATVAAESLGLGTVPIGGIRRKPLEVIELLDLPEYVFPVSGLVVGHPSDHSAKKPRLPQAAVHHRESYNHDLKSLIQDYDAEMAEYMKKRTNGADDRNWSQTVSAIYKTIYYPEVRAMLEKQGFKFEKMNEAIRTIQDHRSIRQYTDEAVSDEHLDTIIQSAQSAASSINGQQVTIISVQDKEKKKKLSELAGNQAWIDQAPLFLIFCADFNRAKIAAELNDAPLGVTDGLESILVGATDAGISLEAATVAAESLGLGTVPIGGIRRKPLEVIELLDLPEYVFPVSGLVVGHPSDHSAKKPRLPQAAVHHRESYNHDLKSLIQDYDAEMAEYMKKRTNGADDRNWSQTVSAIYKTIYYPEVRAMLEKQGFKFEKMNEAIRTIQDHRSIRQYTDEAVSDEHLDTIIQSAQSAASSINGQQVTIISVQDKEKKKKLSELAGNQAWIDQAPLFLIFCADFNRAKIAAELNDAPLGVTDGLESILVGATDAGISLEAATVAAESLGLGTVPIGGIRRKPLEVIELLDLPEYVFPVSGLVVGHPSDHSAKKPRLPQAAVHHRESYNHDLKSLIQDYDAEMAEYMKKRTNGADDRNWSQTVSAIYKTIYYPEVRAMLEKQGFKFEKMNEAIRTIQDHRSIRQYTDEAVSDEHLDTIIQSAQSAASSINGQQVTIISVQDKEKKKKLSELAGNQAWIDQAPLFLIFCADFNRAKIAAELNDAPLGVTDGLESILVGATDAGISLEAATVAAESLGLGTVPIGGIRRKPLEVIELLDLPEYVFPVSGLVVGHPSDHSAKKPRLPQAAVHHRESYNHDLKSLIQDYDAEMAEYMKKRTNGADDRNWSQTVSAIYKTIYYPEVRAMLEKQGFKFEKMNEAIRTIQDHRSIRQYTDEAVSDEHLDTIIQSAQSAASSINGQQVTIISVQDKEKKKKLSELAGNQAWIDQAPLFLIFCADFNRAKIAAELNDAPLGVTDGLESILVGATDAGISLEAATVAAESLGLGTVPIGGIRRKPLEVIELLDLPEYVFPVSGLVVGHPSDHSAKKPRLPQAAVHHRESYNHDLKSLIQDYDAEMAEYMKKRTNGADDRNWSQTVSAIYKTIYYPEVRAMLEKQGFKFEKMNEAIRTIQDHRSIRQYTDEAVSDEHLDTIIQSAQSAASSINGQQVTIISVQDKEKKKKLSELAGNQAWIDQAPLFLIFCADFNRAKIAAELNDAPLGVTDGLESILVGATDAGISLEAATVAAESLGLGTVPIGGIRRKPLEVIELLDLPEYVFPVSGLVVGHPSDHSAKKPRLPQAAVHHRESYNHDLKSLIQDYDAEMAEYMKKRTNGADDRNWSQTVSAIYKTIYYPEVRAMLEKQGFKFEK

Solvent-accessible surface area: 72402 Å² total; per-residue (Å²): 166,52,84,2,1,164,22,3,48,70,15,81,24,10,100,103,10,49,152,96,73,13,53,79,135,48,2,45,5,0,4,44,0,9,22,21,5,13,24,35,66,22,5,14,2,15,0,4,0,3,0,85,70,120,146,40,4,116,118,0,7,85,24,4,38,109,34,68,69,0,32,72,1,26,1,0,1,0,0,0,0,2,0,18,1,5,75,16,0,4,106,53,49,145,21,89,28,12,0,3,54,0,0,4,0,0,1,2,0,0,9,3,0,0,10,9,2,3,0,0,7,4,0,0,37,27,38,51,7,3,1,11,37,4,22,9,0,6,77,76,0,44,59,0,17,133,38,0,76,12,30,118,48,0,0,0,0,6,0,0,0,0,0,32,53,66,63,146,29,30,106,85,41,54,4,47,54,60,0,10,10,4,136,48,44,8,61,100,101,1,115,62,38,0,90,99,8,14,55,108,12,18,91,38,37,98,172,132,47,144,56,84,44,93,108,25,8,2,82,51,2,5,55,70,2,102,81,56,45,38,83,57,0,24,44,0,0,86,147,7,29,1,135,29,38,219,111,22,66,2,2,96,17,2,40,21,9,14,24,0,97,94,8,39,145,64,73,12,50,98,148,48,2,44,17,0,1,86,0,7,24,18,7,19,24,35,78,20,5,15,2,13,0,4,0,3,0,86,73,117,143,38,3,118,132,1,4,92,30,5,33,106,36,70,64,0,30,81,0,24,1,0,0,0,1,0,0,2,0,16,1,6,57,32,0,4,109,55,46,146,20,96,27,10,0,1,57,0,0,3,0,0,0,1,0,0,8,6,1,0,9,11,2,1,0,0,2,2,0,0,24,14,41,12,2,0,1,6,34,2,32,6,2,4,84,72,0,48,63,1,20,133,38,0,76,10,28,80,37,0,0,0,0,10,0,0,0,0,0,32,24,28,52,22,29,14,79,80,45,55,2,39,93,54,0,10,7,3,138,51,45,7,53,96,72,0,106,25,25,0,81,61,8,16,43,100,12,18,105,33,19,100,140,67,24,39,44,84,41,91,105,26,7,2,83,42,2,4,61,58,2,105,82,50,53,37,83,40,0,34,47,0,0,79,149,11,21,0,123,24,54,193,66,83,2,6,118,20,2,37,77,12,59,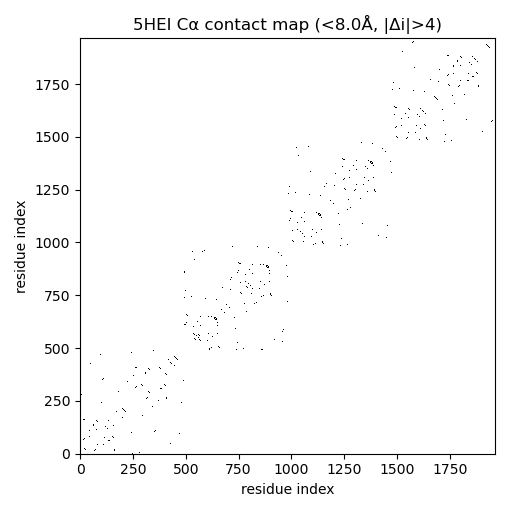23,7,106,104,8,48,144,104,72,12,46,90,136,48,1,44,8,0,0,60,0,4,23,21,5,15,24,40,69,22,6,14,2,11,0,0,0,2,0,88,64,117,142,41,3,112,119,1,6,85,29,5,39,109,36,70,66,0,32,79,0,25,1,0,0,0,1,0,0,2,0,19,1,5,23,16,0,4,95,53,48,146,22,90,29,12,0,2,54,0,1,4,0,0,0,3,0,0,9,4,1,0,10,7,2,3,0,0,5,4,0,0,33,25,52,52,9,2,1,6,34,3,29,6,1,6,83,73,0,42,64,1,17,131,38,0,67,12,25,61,29,0,0,0,0,8,0,0,0,0,0,33,28,69,66,133,56,30,99,85,42,54,4,46,52,61,0,10,10,3,136,47,41,8,61,92,104,0,112,62,41,0,82,100,7,15,58,108,12,19,106,38,28,97,186,118,52,144,57,88,42,93,118,24,4,2,81,31,0,4,52,63,0,98,80,60,53,37,82,40,0,25,46,0,0,68,144,11,22,1,135,31,39,205,73,31,73,4,3,84,20,2,34,19,11,14,19,0,96,88,8,40,148,57,73,11,55,98,141,46,1,45,28,0,1,79,0,5,25,18,5,16,25,38,70,16,4,14,1,12,0,4,0,3,0,85,71,119,146,47,3,112,119,1,7,86,29,3,39,112,40,71,67,0,31,81,0,25,1,0,0,0,1,0,0,2,0,18,1,4,61,16,0,4,110,58,48,146,20,93,29,11,0,3,51,0,1,4,0,0,0,3,0,0,7,5,1,0,9,13,1,2,0,0,4,4,0,0,24,20,40,11,2,1,1,6,35,3,31,5,2,7,86,72,0,45,60,1,17,134,37,0,75,12,30,81,35,0,0,0,0,8,0,0,0,0,0,37,23,22,28,24,23,11,85,77,36,50,5,48,51,60,0,6,6,4,137,48,38,9,61,48,102,0,108,63,39,0,81,98,4,15,51,96,13,15,103,37,37,97,148,44,36,39,46,83,41,90,114,26,8,2,84,43,2,4,52,56,0,100,83,56,54,37,84,38,0,27,36,0,0,77,140,9,22,1,136,27,61,192,141,28,79,3,2,138,21,0,38,77,9,35,25,7,103,108,7,45,150,104,72,13,52,98,118,47,1,44,5,0,1,54,0,8,25,21,5,16,24,38,70,22,6,14,2,14,0,3,0,2,0,86,69,118,144,37,3,112,118,1,8,84,29,6,38,109,35,71,65,0,30,81,0,24,0,0,0,0,1,0,0,3,0,18,2,5,58,18,0,4,115,54,50,107,19,91,29,11,0,3,53,0,10,4,0,0,1,0,0,0,9,3,2,0,12,10,4,2,0,0,3,4,0,0,32,27,51,53,9,2,1,6,36,3,30,7,2,5,85,77,0,41,61,2,18,131,39,0,72,12,29,83,33,0,0,0,0,10,0,0,0,0,0,33,47,62,81,139,48,36,105,87,41,53,5,47,52,64,0,10,8,0,123,50,34,8,69,89,130,1,109,75,43,0,83,100,7,16,58,107,12,19,91,38,26,97,176,127,54,144,60,88,42,111,120,25,4,4,80,32,1,4,53,62,0,100,81,62,55,38,87,40,0,39,44,0,0,91,147,6,22,1,134,29,53,162,60,30,74,3,2,79,20,3,32,36,11,10,24,0,105,89,8,40,150,63,72,12,50,98,143,48,2,42,25,0,1,87,0,8,24,20,5,16,23,39,70,18,5,14,2,14,0,3,0,2,0,83,71,112,149,38,7,113,101,1,7,85,21,5,39,108,38,71,66,0,30,80,0,21,1,0,0,0,0,0,0,2,0,19,2,6,62,17,0,3,113,56,51,144,21,93,30,12,0,3,55,0,8,4,0,6,1,1,0,0,10,2,2,1,11,9,4,3,0,1,4,4,0,0,23,19,44,12,2,1,1,6,36,3,30,7,2,4,84,89,0,56,57,1,18,129,34,0,75,11,28,84,34,0,0,0,0,9,0,0,0,0,0,32,23,21,46,24,28,8,90,89,42,52,4,46,52,61,0,10,10,4,130,50,38,9,49,91,109,0,111,75,39,0,82,99,6,16,56,107,13,18,97,38,27,97,132,41,27,28,57,75,41,92,120,24,4,2,84,33,1,4,58,63,1,105,82,55,54,38,81,42,0,10,44,0,8,74,146,8,20,5,131,96,13,243,146,39,79,2,2,141,20,2,25,81,13,59,21,8,98,103,9,50,148,102,72,12,51,99,116,47,1,45,6,0,1,56,0,8,25,20,6,15,24,39,72,20,5,15,2,14,0,2,0,2,0,87,70,117,145,38,2,114,121,0,7,84,30,6,37,108,37,70,65,0,30,81,0,25,1,0,0,0,1,0,0,2,0,18,2,5,59,16,0,3,107,50,49,142,22,88,28,12,0,2,55,0,0,3,0,0,0,1,0,0,10,2,1,0,11,8,1,3,0,0,4,4,0,0,33,26,53,54,9,2,1,6,36,2,28,7,3,8,83,74,0,43,62,1,16,133,38,0,73,11,29,79,35,0,0,0,0,7,0,0,0,0,0,32,46,62,62,150,45,30,99,76,35,54,4,48,50,61,0,9,9,3,134,49,43,7,54,89,111,0,103,76,39,0,84,101,4,15,57,96,13,25,116,37,33,103,186,119,53,142,53,88,45,103,108,24,8,2,75,43,2,4,52,57,1,99,80,57,53,36,84,41,0,28,44,0,0,86,147,11,22,1,133,30,38,210,70,30,71,2,2,61,19,2,34,10,12,14,22,0,95,74,9,39,149,57,73,12,51,95,145,49,1,43,25,0,1,80,0,8,25,18,6,17,24,40,67,22,4,15,2,14,0,2,0,2,0,82,63,118,143,41,2,112,121,1,7,85,29,6,39,108,37,69,66,0,30,80,0,25,2,0,0,0,0,0,0,2,0,18,1,4,59,16,0,3,112,53,48,145,20,92,29,11,0,2,53,0,0,3,0,0,0,2,0,0,7,5,2,0,10,9,3,3,0,1,4,4,0,0,23,19,39,10,2,1,0,6,37,2,29,7,2,4,83,73,0,43,62,1,17,134,39,0,75,12,28,83,35,0,0,0,0,10,0,0,0,0,0,31,23,21,33,26,26,10,86,78,42,53,5,46,52,61,0,9,9,3,135,48,44,7,60,91,117,0,110,75,40,0,70,77,8,16,56,109,13,18,105,38,34,98,147,41,36,56,55,84,42,92,119,26,5,2,83,33,1,4,58,62,1,104,82,58,55,36,82,39,0,12,40,0,0,80,146,8,22,1,135,20,54,176

Organism: Priestia megaterium (NCBI:txid1404)

Foldseek 3Di:
DDLLVCLVVLDDADLAFDPDADDPVLVVQLQVQLLVWDAVVNLLQKDKDKDQDLVLQCVLCVLLPVRPSSSNFRIKIWIKGHCVSVVVVCVVVVHDDDPLQACVSVVRSQVSSVRSQVSSSSSLVSVQKHKDKRQSCLQNFVVVCVSSVPAARMGTGIMMGIHHHPDPDDDQDDQPCCLVDDPPDDDPPCPVSLVVQQVVQQVVVCVVVVNPGRGGPCRVVCVCVVDPNRPCPVVRSVVSPGHHDD/DDLLVVLVVFDDAFLAFDPDADDPVLVVQLQVLLLVWDAVVNLLQKDKDKDQDLVLQCVLCVLLPVRVSSSRFRIKIWIKGHCVVVVVVCVVVVHDDDPLQACVSVVRSQVSSVRSLVSSSSSLSSVQKHKDKRQSCLQCFVVVCVSRVPAARIGTRIMMRIHHHPDPQHDQDDQPCCLVDDPPDDDPPCPVSQVVQQVVQLVVVCVRVVNPGRGGDCNVCCVCVVDPNRPCPVVGSVVRPGHHPD/DLLVCLVVQDDAFLAFAPDADDPVLVVQLQVQLLVWDAVVNLLQKDKDKDQDLVLQCVLCVLLPVRVSSSRFRIKIWIKGACVVVVVVCVVVVHDDDPLAACVSVVRRQVSSVRSQVSSSSSLSSVVKHKDKRQSCLQCFVVNCVSRVPAARMGTRIMMGIHHHPDPADDQDDQPCCQVDDPPDDDPPCPVSQVVQQVVQLVVVCVRVVNPGRGGDCNVVCVCVVDDNRPCPVVRSVVRRGHHDD/DDLLVVLVVLDDAFLAFDPDAQDPVLVVQLQVQLLVWDAVVNLLQKDKDKDQDLVLQCVLCVLLPVRPSSSRFRIKIWIKGACVVVVVVCVVVVHDDDCLQACVSVVRSQVSSVRSQVSSSSSLSSVQKHKDKRQSCLQCFVVVCVSRVPAARMGTHIMMGIHHHPDSQDDQDDQPCCLVDDPPDDDPPCPVSQVVQQVVQQVVVCVNVVNPGRGGDCNVVCVCVVDPNRPCPVVRSVVRRGHYDD/DDLLVCLVVQDDAFLAFDPDADDPVLVVQLQVQLLVWDAVVNLLQKDKDKDQDLVLQCVLCVLLPVRVSSSRFRIKIWIKGACVVVVVVCVVVVHDDDPLQACVSVVRSQVSSVRSQVSSSSSLSSVQKHKDKRQSCLQCFVVVCVSRVPAARMGTGIMMRIHHHPDSDDDQDDFPCCLVDDPPDDDPPCPVSLVVQQVVQQVVVCVVVVNPGRDGDCNVVCVCVVDDNRPCPVVRSVVNRGHHDD/DDLLVVLVVLDDAFLAFDPDADDPVLVVQLQVQLLVWDAVVNLLQKDKDKDQDLVLQCVLCVLLPVRPSSSRFRIKIWIKGACVVVVVVCVVVVHDDDPLQECVSVVRSQVSSVRSQVSSSSSLSSVQKHKDKRQSCLQCQVVVCVSRVPAARIGTGIMMGIHHHPDSQDDQDDQPCCLVDDPPDDDPPCPVSQVVQQVVQQVVVCVNVVNPGRGGDCNVVCVCVVDPNRPCPVVRSVVSPGHYDD/DDLLVCLVVLDDAFLAFDPDADDPVLVVQLQVQLLVWDAVVNLLQKDKDKDQDLVLQCVLCVLLPVRVSSSRFRIKIWIKGACVSVVVVCVVVVHDDDPLQACVSVVRSQVSSVRSQVSSSSSLSSVQKHKDKRQSCLQCFVVNCVSRVPAARMGTGIMMGIHHHPDSQDDQDDQPCCLVDDPPDDDPPCPVSQVVQQVVQQVVVCVNVVNPGRGGDCNVVCVCVVDPNRPCPVVRSVVRRGHHDD/DDLLVCLVVLDDAFLAFDPDADDPVLVVQLQVQLLVWDAVVNLLQKDKDKDQDLVLQCVLCVLLPVRVSSSRFRIKIWIKGHCVVVVVVCVVVVHDDDPLQACVSVVRSQVSSVRSQVSSSSSLSSVQKHKDKRQSCLQCFVVVCVSRVPAARMGTGIMMGIHHHPDSQDDQDDQPCCLVDDPPDDDPPCPVSQVVQQVVQLVVVCVNVVNPGRGGDCNVVCVCVVDPNRPCPVVRSVVRRGHYPD

InterPro domains:
  IPR000415 Nitroreductase-like [G3DSA:3.40.109.10] (1-245)
  IPR000415 Nitroreductase-like [SSF55469] (1-244)
  IPR016446 Flavin oxidoreductase Frp family [PIRSF005426] (1-244)
  IPR016446 Flavin oxidoreductase Frp family [PTHR43425] (1-243)
  IPR016446 Flavin oxidoreductase Frp family [cd02146] (5-225)
  IPR029479 Nitroreductase [PF00881] (8-164)
  IPR060491 NADPH-dependent oxidoreductase NFRA-like, C-terminal domain [PF28600] (172-244)

Radius of gyration: 42.7 Å; Cα contacts (8 Å, |Δi|>4): 4332; chains: 8; bounding box: 103×107×103 Å